Protein 9ERF (pdb70)

Solvent-accessible surface area: 69884 Å² total; per-residue (Å²): 175,17,73,7,45,100,51,17,30,7,6,0,0,58,3,33,90,0,9,8,4,32,62,48,1,106,157,40,143,134,130,63,55,53,106,2,62,64,78,0,8,84,0,0,0,0,0,1,23,12,3,1,3,0,0,46,0,33,5,99,46,105,93,51,5,38,5,1,84,36,0,0,53,13,0,10,112,5,3,28,30,6,45,3,71,36,25,7,22,46,71,58,110,46,131,27,2,12,0,2,3,36,10,20,23,9,12,35,103,19,181,63,122,80,61,46,0,58,2,0,11,51,41,4,4,0,62,16,5,1,35,19,13,29,91,50,3,59,9,53,29,0,18,67,13,0,99,73,49,104,135,175,114,72,2,46,125,8,2,112,88,103,124,5,110,78,30,34,97,1,86,11,16,27,41,32,61,7,8,2,40,82,20,32,122,156,116,29,62,100,16,0,117,120,0,0,36,65,25,0,0,0,0,0,5,29,53,0,5,18,0,4,1,0,4,29,68,129,38,41,60,0,42,12,3,14,104,145,71,10,74,39,85,21,0,92,124,76,0,48,90,4,1,135,143,12,40,45,22,36,46,50,164,108,113,159,96,13,59,35,48,9,44,37,4,60,0,39,97,238,61,134,64,65,0,30,2,0,2,0,59,2,50,82,12,63,1,0,0,0,20,111,54,5,42,0,33,20,21,87,131,90,129,16,45,58,5,62,17,112,90,0,5,24,66,2,30,110,124,125,18,108,23,0,73,98,9,70,117,90,0,0,78,88,23,1,41,19,16,121,53,120,29,44,35,6,10,78,44,2,24,142,65,0,40,96,105,36,230,32,0,69,112,34,1,68,158,52,9,147,104,31,105,28,0,0,0,0,1,10,62,5,0,0,45,7,4,113,53,152,102,27,115,24,14,9,0,0,0,2,0,2,0,34,103,10,12,2,3,0,6,0,0,2,122,110,126,54,92,110,0,86,73,4,0,12,136,1,0,62,18,0,3,26,61,3,2,60,19,4,27,17,98,28,33,10,3,2,85,19,90,25,9,35,45,33,180,130,84,118,25,99,25,14,93,50,7,32,6,64,17,52,150,82,0,34,44,2,0,22,7,0,0,11,0,0,12,4,12,118,4,14,8,6,14,67,0,1,28,42,0,2,67,24,2,1,34,71,23,22,111,87,5,5,155,8,3,156,60,9,34,46,1,4,0,8,2,6,1,9,2,6,21,13,36,0,0,6,45,0,0,61,63,0,120,99,76,59,157,14,113,27,89,55,0,0,0,0,0,30,19,82,2,1,53,28,50,0,30,72,116,117,22,15,84,3,23,16,0,90,29,0,32,169,81,134,6,172,91,7,32,3,0,0,0,1,6,0,3,9,0,71,51,121,72,27,101,1,29,16,53,0,49,47,22,3,108,166,18,190,64,27,31,4,0,3,0,1,0,0,2,18,4,20,7,24,20,56,48,81,20,18,24,18,82,33,44,79,0,43,14,30,24,52,16,28,76,4,0,14,1,0,34,36,0,2,127,19,0,68,136,23,0,94,71,1,34,90,75,71,7,158,42,12,54,135,36,5,5,106,22,117,29,69,97,166,59,63,3,29,4,44,3,20,51,127,82,85,110,158,59,71,38,90,93,0,1,78,29,0,0,59,7,1,38,134,19,21,62,74,9,18,32,37,85,48,0,0,0,0,0,16,49,63,176,48,13,106,94,5,66,137,12,0,28,91,9,1,131,155,56,178,39,65,104,33,15,66,0,55,74,28,128,16,74,65,3,0,2,1,2,8,135,59,0,20,19,2,39,10,9,0,0,0,0,1,13,7,125,45,109,46,107,27,26,61,18,2,17,29,0,19,0,0,1,18,0,45,1,10,0,20,2,0,35,127,90,172,14,65,3,40,107,44,16,29,6,5,0,0,65,4,30,79,0,11,7,2,39,57,44,3,109,164,32,134,148,141,72,64,51,103,6,58,63,43,2,8,49,0,0,0,0,0,0,4,10,3,2,3,0,0,50,1,36,3,97,40,122,91,63,7,40,10,1,83,40,2,1,67,14,1,12,111,6,3,42,28,6,50,2,98,37,25,8,31,50,53,57,99,43,114,42,3,18,1,0,3,35,7,29,18,6,16,48,66,29,166,69,144,90,60,55,4,78,0,2,10,53,52,4,6,0,73,21,3,1,22,22,22,34,86,59,3,57,12,64,24,0,17,60,16,0,88,91,44,118,155,174,112,74,3,41,127,11,2,110,83,116,119,4,82,84,24,36,97,1,80,11,17,30,38,13,60,5,10,2,47,41,36,79,77,137,111,2,32,69,73,0,69,131,6,0,45,84,27,0,0,0,1,1,11,26,47,2,4,14,0,4,1,0,3,37,72,134,49,34,57,0,37,3,1,28,98,154,50,4,96,44,106,42,0,97,153,66,0,46,117,6,2,134,132,14,42,42,16,36,56,41,172,89,124,162,88,9,79,32,46,10,51,31,4,50,0,26,82,228,63,130,85,69,0,15,1,0,2,0,56,3,54,88,12,68,1,0,0,0,26,112,53,5,48,0,48,23,20,93,112,85,125,16,38,60,17,86,13,117,109,0,5,16,36,2,26,135,107,130,10,133,38,0,66,104,5,63,115,72,0,1,82,90,23,1,45,17,14,120,54,120,31,50,34,5,9,87,47,2,23,138,53,0,47,91,99,29,234,38,0,88,122,22,2,62,111,48,8,134,107,32,110,31,0,0,0,0,1,10,63,12,0,1,51,8,4,119,51,155,110,29,108,27,20,7,0,0,0,0,0,2,0,36,101,9,12,1,7,0,4,0,0,2,113,106,138,58,97,71,0,88,77,5,0,11,120,1,0,52,19,0,3,28,69,2,2,63,10,4,27,14,86,28,33,9,2,2,101,22,94,26,13,36,35,52,174,138,90,118,23,77,29,12,91,48,7,32,5,66,12,39,143,82,0,43,42,0,0,21,6,0,0,10,0,0,15,4,19,106,3,16,9,7,14,69,0,2,22,45,1,1,63,37,0,1,32,67,17,30,110,79,7,8,144,5,5,166,60,9,37,47,2,3,0,11,4,6,0,9,3,6,23,13,32,1,0,6,60,0,0,74,70,0,119,96,66,48,159,13,111,27,86,80,0,0,0,0,0,35,32,81,2,1,46,29,38,0,28,71,116,122,24,15,75,2,26,21,7,104,21,0,29,174,78,111,2,143,68,5,32,2,0,0,0,0,3,0,4,8,0,60,66,129,62,29,99,2,33,28,55,0,58,29,19,4,129,167,20,194,46,24,34,2,0,3,0,2,0,0,1,18,4,19,4,32,22,28,72,93,22,24,24,15,83,36,50,81,1,41,12,35,20,48,16,30,65,3,0,20,0,0,30,40,0,2,129,20,0,65,155,37,0,94,84,4,35,95,116,56,14,155,47,11,34,138,35,8,6,104,15,103,28,76,93,168,57,61,3,30,5,41,4,13,45,124,88,76,106,165,55,90,43,94,84,1,3,60,31,0,0,62,6,0,45,142,22,18,63,78,8,18,33,33,99,40,0,0,0,0,0,5,41,63,164,32,17,109,91,5,75,140,27,0,25,85,7,1,135,145,58,187,25,70,103,35,19,70,1,43,68,28,126,18,80,58,2,0,5,5,6,4,57,75,0,16,16,3,38,7,11,0,0,0,0,1,10,10,119,43,112,59,106,36,31,78,42,2,4,46,0,10,1,0,1,19,0,41,2,13,0,21,2,0,32,123,96

InterPro domains:
  IPR007421 Schlafen, AlbA_2 domain [PF04326] (209-318)
  IPR018647 Schlafen group 3-like, DNA/RNA helicase domain [PF09848] (595-706)
  IPR027417 P-loop containing nucleoside triphosphate hydrolase [G3DSA:3.40.50.300] (572-691)
  IPR027417 P-loop containing nucleoside triphosphate hydrolase [G3DSA:3.40.50.300] (765-897)
  IPR027417 P-loop containing nucleoside triphosphate hydrolase [SSF52540] (577-895)
  IPR029684 Schlafen family [PTHR12155] (2-655)
  IPR031450 Poxin-Schlafen/Schlafen-like, N-terminal domain [PF17057] (88-157)
  IPR038461 Schlafen, AlbA_2 domain superfamily [G3DSA:3.30.950.30] (194-303)
  IPR048729 Schlafen, GTPase-like domain [PF21026] (405-541)

Sequence (1654 aa):
PLVVEPSYPDLVINVGEVTLGEENRKKLQKIQRDQEKERVMRAACALLNSGGGVIRMAKKVEHPVEMGLDLEQSLRELIQSSDLQAFFETKQQGRCFYIFVKSWSSGPFPEDRSVKPRLCSLSSSLYRRSETSVRSMDSREAFCFLKTKRKPDPADLIFQKDYLEYGEILPFPESQLVEFKQFSTKHFQEYVKRTIPEYVPAFANTGGGYLFIGVDDKSREVLGCAKENVDPDSLRRKIEQAIYKLPCVHFCQPQRPITFTLKIVNVLKRGELYGYACMIRVNPFCCAVFSEAPNSWIVEDKYVCSLTTEKWVGMMTDVYSKKGLEHKKELQQLLFSVPPGYLRYTPESLWRDLISEHRGLEELINKQMQPFFRGILIFSRSWAVDLNLQEKPGVICDALLIAQNSTPILYTILREQDAEGQDYCTRTAFTLKQKLVNMGGYTGKVCVRAKVLCLSPVSPMDYPASYSLAGTQHMEALLQSLVIVLLGFRSLLSDQLGCEVLNLLTAQQYEIFSRSLRKNRELFVHGLPGSGKTIMAMKIMEKIRNVFHCEAHRILYVCENQPLRNFISDRNICRAETRKTFLRENFEHIQHIVIDEAQNFRTEDGDWYGKAKSITRRAKGGPGILWIFLDYFQTSHLDCSGLPPLSDQYPREELTRIVRNADPIAKYLQKEMQVIRSNPSFNIPTGCLEVFPEAEWSQGVQGTLRIKKYLTVEQIMTCVADTCRRFFDRGYSPKDVAVLVSTAKEVEHYKYELLKAMRKKRVVQLSDACDMLGDHIVLDSVRRFSGLERSIVFGIHPRTADPAILPNVLICLASRAKQHLYIFPWGPLVVEPSYPDLVINVGEVTLGEENRKKLQKIQRDQEKERVMRAACALLNSGGGVIRMAKKVEHPVEMGLDLEQSLRELIQSSDLQAFFETKQQGRCFYIFVKSWSSGPFPEDRSVKPRLCSLSSSLYRRSETSVRSMDSREAFCFLKTKRKPDPADLIFQKDYLEYGEILPFPESQLVEFKQFSTKHFQEYVKRTIPEYVPAFANTGGGYLFIGVDDKSREVLGCAKENVDPDSLRRKIEQAIYKLPCVHFCQPQRPITFTLKIVNVLKRGELYGYACMIRVNPFCCAVFSEAPNSWIVEDKYVCSLTTEKWVGMMTDVYSKKGLEHKKELQQLLFSVPPGYLRYTPESLWRDLISEHRGLEELINKQMQPFFRGILIFSRSWAVDLNLQEKPGVICDALLIAQNSTPILYTILREQDAEGQDYCTRTAFTLKQKLVNMGGYTGKVCVRAKVLCLSPVSPMDYPASYSLAGTQHMEALLQSLVIVLLGFRSLLSDQLGCEVLNLLTAQQYEIFSRSLRKNRELFVHGLPGSGKTIMAMKIMEKIRNVFHCEAHRILYVCENQPLRNFISDRNICRAETRKTFLRENFEHIQHIVIDEAQNFRTEDGDWYGKAKSITRRAKGGPGILWIFLDYFQTSHLDCSGLPPLSDQYPREELTRIVRNADPIAKYLQKEMQVIRSNPSFNIPTGCLEVFPEAEWSQGVQGTLRIKKYLTVEQIMTCVADTCRRFFDRGYSPKDVAVLVSTAKEVEHYKYELLKAMRKKRVVQLSDACDMLGDHIVLDSVRRFSGLERSIVFGIHPRTADPAILPNVLICLASRAKQHLYIFPWG

B-factor: mean 42.62, std 20.18, range [0.26, 120.2]

Structure (mmCIF, N/CA/C/O backbone):
data_9ERF
#
_entry.id   9ERF
#
_cell.length_a   1.00
_cell.length_b   1.00
_cell.length_c   1.00
_cell.angle_alpha   90.00
_cell.angle_beta   90.00
_cell.angle_gamma   90.00
#
_symmetry.space_group_name_H-M   'P 1'
#
loop_
_entity.id
_entity.type
_entity.pdbx_description
1 polymer 'Schlafen family member 11'
2 polymer 'RNA (65-MER)'
3 polymer "RNA (5'-R(P*UP*CP*UP*GP*CP*UP*AP*CP*CP*A)-3')"
4 non-polymer 'ZINC ION'
5 non-polymer 'MANGANESE (II) ION'
6 non-polymer 'MAGNESIUM ION'
#
loop_
_atom_site.group_PDB
_atom_site.id
_atom_site.type_symbol
_atom_site.label_atom_id
_atom_site.label_alt_id
_atom_site.label_comp_id
_atom_site.label_asym_id
_atom_site.label_entity_id
_atom_site.label_seq_id
_atom_site.pdbx_PDB_ins_code
_atom_site.Cartn_x
_atom_site.Cartn_y
_atom_site.Cartn_z
_atom_site.occupancy
_atom_site.B_iso_or_equiv
_atom_site.auth_seq_id
_atom_site.auth_comp_id
_atom_site.auth_asym_id
_atom_site.auth_atom_id
_atom_site.pdbx_PDB_model_num
ATOM 1 N N . PRO A 1 35 ? 162.911 165.386 119.566 1.00 53.17 7 PRO A N 1
ATOM 2 C CA . PRO A 1 35 ? 162.458 165.100 120.932 1.00 51.39 7 PRO A CA 1
ATOM 3 C C . PRO A 1 35 ? 161.156 165.808 121.289 1.00 49.60 7 PRO A C 1
ATOM 4 O O . PRO A 1 35 ? 160.638 166.594 120.495 1.00 46.50 7 PRO A O 1
ATOM 8 N N . LEU A 1 36 ? 160.637 165.521 122.479 1.00 38.33 8 LEU A N 1
ATOM 9 C CA . LEU A 1 36 ? 159.440 166.161 123.003 1.00 33.66 8 LEU A CA 1
ATOM 10 C C . LEU A 1 36 ? 159.847 167.114 124.117 1.00 37.07 8 LEU A C 1
ATOM 11 O O . LEU A 1 36 ? 160.667 166.761 124.971 1.00 34.12 8 LEU A O 1
ATOM 16 N N . VAL A 1 37 ? 159.287 168.319 124.099 1.00 40.27 9 VAL A N 1
ATOM 17 C CA . VAL A 1 37 ? 159.614 169.354 125.071 1.00 33.60 9 VAL A CA 1
ATOM 18 C C . VAL A 1 37 ? 158.324 169.892 125.667 1.00 32.32 9 VAL A C 1
ATOM 19 O O . VAL A 1 37 ? 157.329 170.078 124.958 1.00 27.13 9 VAL A O 1
ATOM 23 N N . VAL A 1 38 ? 158.343 170.134 126.977 1.00 27.22 10 VAL A N 1
ATOM 24 C CA . VAL A 1 38 ? 157.189 170.711 127.651 1.00 21.78 10 VAL A CA 1
ATOM 25 C C . VAL A 1 38 ? 157.132 172.203 127.357 1.00 26.21 10 VAL A C 1
ATOM 26 O O . VAL A 1 38 ? 158.157 172.895 127.371 1.00 29.63 10 VAL A O 1
ATOM 30 N N . GLU A 1 39 ? 155.938 172.700 127.078 1.00 25.94 11 GLU A N 1
ATOM 31 C CA . GLU A 1 39 ? 155.773 174.118 126.797 1.00 20.13 11 GLU A CA 1
ATOM 32 C C . GLU A 1 39 ? 155.929 174.916 128.088 1.00 29.05 11 GLU A C 1
ATOM 33 O O . GLU A 1 39 ? 155.345 174.546 129.112 1.00 27.36 11 GLU A O 1
ATOM 39 N N . PRO A 1 40 ? 156.698 176.011 128.085 1.00 37.25 12 PRO A N 1
ATOM 40 C CA . PRO A 1 40 ? 157.093 176.630 129.358 1.00 34.66 12 PRO A CA 1
ATOM 41 C C . PRO A 1 40 ? 156.081 177.592 129.956 1.00 34.92 12 PRO A C 1
ATOM 42 O O . PRO A 1 40 ? 156.168 177.869 131.160 1.00 32.49 12 PRO A O 1
ATOM 46 N N . SER A 1 41 ? 155.137 178.115 129.177 1.00 32.93 13 SER A N 1
ATOM 47 C CA . SER A 1 41 ? 154.306 179.231 129.611 1.00 28.34 13 SER A CA 1
ATOM 48 C C . SER A 1 41 ? 152.905 178.792 130.022 1.00 24.29 13 SER A C 1
ATOM 49 O O . SER A 1 41 ? 151.939 179.532 129.832 1.00 26.26 13 SER A O 1
ATOM 52 N N . TYR A 1 42 ? 152.782 177.603 130.604 1.00 25.75 14 TYR A N 1
ATOM 53 C CA . TYR A 1 42 ? 151.501 177.108 131.072 1.00 16.66 14 TYR A CA 1
ATOM 54 C C . TYR A 1 42 ? 151.578 176.735 132.546 1.00 16.28 14 TYR A C 1
ATOM 55 O O . TYR A 1 42 ? 152.647 176.377 133.046 1.00 20.31 14 TYR A O 1
ATOM 64 N N . PRO A 1 43 ? 150.457 176.805 133.264 1.00 13.90 15 PRO A N 1
ATOM 65 C CA . PRO A 1 43 ? 150.452 176.396 134.673 1.00 7.41 15 PRO A CA 1
ATOM 66 C C . PRO A 1 43 ? 150.322 174.890 134.841 1.00 14.21 15 PRO A C 1
ATOM 67 O O . PRO A 1 43 ? 149.952 174.408 135.914 1.00 15.04 15 PRO A O 1
ATOM 71 N N . ASP A 1 44 ? 150.593 174.144 133.775 1.00 20.71 16 ASP A N 1
ATOM 72 C CA . ASP A 1 44 ? 150.518 172.693 133.804 1.00 10.87 16 ASP A CA 1
ATOM 73 C C . ASP A 1 44 ? 151.647 172.137 132.952 1.00 6.66 16 ASP A C 1
ATOM 74 O O . ASP A 1 44 ? 152.389 172.881 132.310 1.00 14.34 16 ASP A O 1
ATOM 79 N N . LEU A 1 45 ? 151.776 170.813 132.968 1.00 11.96 17 LEU A N 1
ATOM 80 C CA . LEU A 1 45 ? 152.661 170.122 132.037 1.00 7.04 17 LEU A CA 1
ATOM 81 C C . LEU A 1 45 ? 151.959 170.003 130.691 1.00 10.16 17 LEU A C 1
ATOM 82 O O . LEU A 1 45 ? 150.930 169.333 130.578 1.00 15.27 17 LEU A O 1
ATOM 87 N N . VAL A 1 46 ? 152.501 170.660 129.674 1.00 14.37 18 VAL A N 1
ATOM 88 C CA . VAL A 1 46 ? 151.923 170.667 128.337 1.00 15.42 18 VAL A CA 1
ATOM 89 C C . VAL A 1 46 ? 152.999 170.213 127.367 1.00 17.22 18 VAL A C 1
ATOM 90 O O . VAL A 1 46 ? 154.032 170.875 127.226 1.00 26.71 18 VAL A O 1
ATOM 94 N N . ILE A 1 47 ? 152.759 169.088 126.703 1.00 21.97 19 ILE A N 1
ATOM 95 C CA . ILE A 1 47 ? 153.692 168.528 125.734 1.00 21.67 19 ILE A CA 1
ATOM 96 C C . ILE A 1 47 ? 153.083 168.703 124.353 1.00 16.49 19 ILE A C 1
ATOM 97 O O . ILE A 1 47 ? 151.961 168.252 124.097 1.00 21.99 19 ILE A O 1
ATOM 102 N N . ASN A 1 48 ? 153.820 169.365 123.472 1.00 25.87 20 ASN A N 1
ATOM 103 C CA . ASN A 1 48 ? 153.416 169.556 122.086 1.00 19.44 20 ASN A CA 1
ATOM 104 C C . ASN A 1 48 ? 154.015 168.425 121.259 1.00 20.57 20 ASN A C 1
ATOM 105 O O . ASN A 1 48 ? 155.239 168.285 121.186 1.00 30.47 20 ASN A O 1
ATOM 110 N N . VAL A 1 49 ? 153.157 167.608 120.647 1.00 13.19 21 VAL A N 1
ATOM 111 C CA . VAL A 1 49 ? 153.609 166.498 119.815 1.00 20.29 21 VAL A CA 1
ATOM 112 C C . VAL A 1 49 ? 153.477 166.812 118.329 1.00 26.18 21 VAL A C 1
ATOM 113 O O . VAL A 1 49 ? 153.530 165.901 117.502 1.00 30.45 21 VAL A O 1
ATOM 117 N N . GLY A 1 50 ? 153.305 168.082 117.972 1.00 21.23 22 GLY A N 1
ATOM 118 C CA . GLY A 1 50 ? 153.344 168.468 116.578 1.00 23.15 22 GLY A CA 1
ATOM 119 C C . GLY A 1 50 ? 152.144 167.973 115.792 1.00 25.25 22 GLY A C 1
ATOM 120 O O . GLY A 1 50 ? 151.040 167.805 116.314 1.00 24.40 22 GLY A O 1
ATOM 121 N N . GLU A 1 51 ? 152.373 167.752 114.500 1.00 30.37 23 GLU A N 1
ATOM 122 C CA . GLU A 1 51 ? 151.318 167.304 113.600 1.00 28.05 23 GLU A CA 1
ATOM 123 C C . GLU A 1 51 ? 151.048 165.820 113.801 1.00 35.19 23 GLU A C 1
ATOM 124 O O . GLU A 1 51 ? 151.972 165.001 113.774 1.00 33.76 23 GLU A O 1
ATOM 130 N N . VAL A 1 52 ? 149.779 165.478 113.991 1.00 33.95 24 VAL A N 1
ATOM 131 C CA . VAL A 1 52 ? 149.336 164.101 114.140 1.00 25.24 24 VAL A CA 1
ATOM 132 C C . VAL A 1 52 ? 148.108 163.911 113.267 1.00 29.51 24 VAL A C 1
ATOM 133 O O . VAL A 1 52 ? 147.225 164.774 113.228 1.00 33.96 24 VAL A O 1
ATOM 137 N N . THR A 1 53 ? 148.057 162.790 112.555 1.00 31.73 25 THR A N 1
ATOM 138 C CA . THR A 1 53 ? 146.893 162.458 111.746 1.00 29.79 25 THR A CA 1
ATOM 139 C C . THR A 1 53 ? 145.838 161.825 112.641 1.00 29.12 25 THR A C 1
ATOM 140 O O . THR A 1 53 ? 146.112 160.833 113.324 1.00 34.52 25 THR A O 1
ATOM 144 N N . LEU A 1 54 ? 144.639 162.394 112.636 1.00 26.19 26 LEU A N 1
ATOM 145 C CA . LEU A 1 54 ? 143.566 161.968 113.517 1.00 27.99 26 LEU A CA 1
ATOM 146 C C . LEU A 1 54 ? 142.360 161.561 112.688 1.00 31.25 26 LEU A C 1
ATOM 147 O O . LEU A 1 54 ? 142.203 161.984 111.540 1.00 33.04 26 LEU A O 1
ATOM 152 N N . GLY A 1 55 ? 141.507 160.737 113.286 1.00 33.60 27 GLY A N 1
ATOM 153 C CA . GLY A 1 55 ? 140.389 160.153 112.576 1.00 30.71 27 GLY A CA 1
ATOM 154 C C . GLY A 1 55 ? 140.753 158.780 112.063 1.00 37.05 27 GLY A C 1
ATOM 155 O O . GLY A 1 55 ? 141.867 158.580 111.571 1.00 40.59 27 GLY A O 1
ATOM 156 N N . GLU A 1 56 ? 139.838 157.817 112.172 1.00 44.07 28 GLU A N 1
ATOM 157 C CA . GLU A 1 56 ? 140.198 156.450 111.818 1.00 44.69 28 GLU A CA 1
ATOM 158 C C . GLU A 1 56 ? 140.421 156.299 110.319 1.00 41.40 28 GLU A C 1
ATOM 159 O O . GLU A 1 56 ? 141.379 155.643 109.898 1.00 44.13 28 GLU A O 1
ATOM 165 N N . GLU A 1 57 ? 139.562 156.899 109.495 1.00 42.13 29 GLU A N 1
ATOM 166 C CA . GLU A 1 57 ? 139.778 156.829 108.054 1.00 47.22 29 GLU A CA 1
ATOM 167 C C . GLU A 1 57 ? 141.081 157.513 107.662 1.00 46.08 29 GLU A C 1
ATOM 168 O O . GLU A 1 57 ? 141.858 156.978 106.859 1.00 46.68 29 GLU A O 1
ATOM 174 N N . ASN A 1 58 ? 141.346 158.688 108.235 1.00 36.06 30 ASN A N 1
ATOM 175 C CA . ASN A 1 58 ? 142.567 159.414 107.911 1.00 36.42 30 ASN A CA 1
ATOM 176 C C . ASN A 1 58 ? 143.804 158.616 108.297 1.00 37.99 30 ASN A C 1
ATOM 177 O O . ASN A 1 58 ? 144.777 158.565 107.538 1.00 33.78 30 ASN A O 1
ATOM 182 N N . ARG A 1 59 ? 143.790 157.989 109.475 1.00 37.95 31 ARG A N 1
ATOM 183 C CA . ARG A 1 59 ? 144.951 157.223 109.908 1.00 36.14 31 ARG A CA 1
ATOM 184 C C . ARG A 1 59 ? 145.082 155.920 109.133 1.00 39.61 31 ARG A C 1
ATOM 185 O O . ARG A 1 59 ? 146.197 155.415 108.960 1.00 39.54 31 ARG A O 1
ATOM 193 N N . LYS A 1 60 ? 143.967 155.356 108.664 1.00 43.77 32 LYS A N 1
ATOM 194 C CA . LYS A 1 60 ? 144.051 154.150 107.850 1.00 44.36 32 LYS A CA 1
ATOM 195 C C . LYS A 1 60 ? 144.583 154.455 106.459 1.00 41.71 32 LYS A C 1
ATOM 196 O O . LYS A 1 60 ? 145.208 153.592 105.836 1.00 46.36 32 LYS A O 1
ATOM 202 N N . LYS A 1 61 ? 144.351 155.667 105.956 1.00 42.99 33 LYS A N 1
ATOM 203 C CA . LYS A 1 61 ? 144.906 156.055 104.666 1.00 42.46 33 LYS A CA 1
ATOM 204 C C . LYS A 1 61 ? 146.410 156.299 104.708 1.00 40.16 33 LYS A C 1
ATOM 205 O O . LYS A 1 61 ? 147.020 156.464 103.647 1.00 45.00 33 LYS A O 1
ATOM 211 N N . LEU A 1 62 ? 147.020 156.332 105.890 1.00 43.34 34 LEU A N 1
ATOM 212 C CA . LEU A 1 62 ? 148.456 156.540 105.991 1.00 38.46 34 LEU A CA 1
ATOM 213 C C . LEU A 1 62 ? 149.214 155.247 105.718 1.00 41.17 34 LEU A C 1
ATOM 214 O O . LEU A 1 62 ? 148.636 154.164 105.608 1.00 40.41 34 LEU A O 1
ATOM 219 N N . GLN A 1 63 ? 150.533 155.378 105.609 1.00 44.05 35 GLN A N 1
ATOM 220 C CA . GLN A 1 63 ? 151.399 154.211 105.579 1.00 42.74 35 GLN A CA 1
ATOM 221 C C . GLN A 1 63 ? 151.781 153.806 106.998 1.00 42.16 35 GLN A C 1
ATOM 222 O O . GLN A 1 63 ? 151.943 154.646 107.889 1.00 42.98 35 GLN A O 1
ATOM 228 N N . LYS A 1 64 ? 151.946 152.497 107.195 1.00 38.06 36 LYS A N 1
ATOM 229 C CA . LYS A 1 64 ? 152.078 151.968 108.547 1.00 38.34 36 LYS A CA 1
ATOM 230 C C . LYS A 1 64 ? 153.270 152.562 109.283 1.00 41.72 36 LYS A C 1
ATOM 231 O O . LYS A 1 64 ? 153.205 152.751 110.500 1.00 46.63 36 LYS A O 1
ATOM 237 N N . ILE A 1 65 ? 154.363 152.864 108.581 1.00 44.45 37 ILE A N 1
ATOM 238 C CA . ILE A 1 65 ? 155.551 153.381 109.259 1.00 45.32 37 ILE A CA 1
ATOM 239 C C . ILE A 1 65 ? 155.264 154.748 109.877 1.00 45.60 37 ILE A C 1
ATOM 240 O O . ILE A 1 65 ? 155.571 154.998 111.050 1.00 44.86 37 ILE A O 1
ATOM 245 N N . GLN A 1 66 ? 154.631 155.639 109.111 1.00 41.29 38 GLN A N 1
ATOM 246 C CA . GLN A 1 66 ? 154.309 156.961 109.634 1.00 39.90 38 GLN A CA 1
ATOM 247 C C . GLN A 1 66 ? 153.219 156.873 110.692 1.00 40.85 38 GLN A C 1
ATOM 248 O O . GLN A 1 66 ? 153.243 157.609 111.687 1.00 50.56 38 GLN A O 1
ATOM 254 N N . ARG A 1 67 ? 152.258 155.972 110.489 1.00 34.79 39 ARG A N 1
ATOM 255 C CA . ARG A 1 67 ? 151.214 155.752 111.482 1.00 32.38 39 ARG A CA 1
ATOM 256 C C . ARG A 1 67 ? 151.822 155.364 112.823 1.00 32.52 39 ARG A C 1
ATOM 257 O O . ARG A 1 67 ? 151.480 155.933 113.867 1.00 42.91 39 ARG A O 1
ATOM 265 N N . ASP A 1 68 ? 152.744 154.400 112.806 1.00 30.79 40 ASP A N 1
ATOM 266 C CA . ASP A 1 68 ? 153.382 153.947 114.033 1.00 29.81 40 ASP A CA 1
ATOM 267 C C . ASP A 1 68 ? 154.257 155.029 114.645 1.00 34.11 40 ASP A C 1
ATOM 268 O O . ASP A 1 68 ? 154.329 155.135 115.871 1.00 39.66 40 ASP A O 1
ATOM 273 N N . GLN A 1 69 ? 154.939 155.828 113.821 1.00 34.63 41 GLN A N 1
ATOM 274 C CA . GLN A 1 69 ? 155.752 156.910 114.370 1.00 29.88 41 GLN A CA 1
ATOM 275 C C . GLN A 1 69 ? 154.893 157.932 115.108 1.00 29.53 41 GLN A C 1
ATOM 276 O O . GLN A 1 69 ? 155.231 158.353 116.223 1.00 33.97 41 GLN A O 1
ATOM 282 N N . GLU A 1 70 ? 153.772 158.333 114.506 1.00 26.63 42 GLU A N 1
ATOM 283 C CA . GLU A 1 70 ? 152.870 159.265 115.176 1.00 27.43 42 GLU A CA 1
ATOM 284 C C . GLU A 1 70 ? 152.308 158.658 116.455 1.00 27.27 42 GLU A C 1
ATOM 285 O O . GLU A 1 70 ? 152.225 159.330 117.496 1.00 35.79 42 GLU A O 1
ATOM 291 N N . LYS A 1 71 ? 151.918 157.385 116.397 1.00 23.81 43 LYS A N 1
ATOM 292 C CA . LYS A 1 71 ? 151.390 156.720 117.579 1.00 15.17 43 LYS A CA 1
ATOM 293 C C . LYS A 1 71 ? 152.423 156.703 118.697 1.00 21.94 43 LYS A C 1
ATOM 294 O O . LYS A 1 71 ? 152.101 156.972 119.857 1.00 33.05 43 LYS A O 1
ATOM 300 N N . GLU A 1 72 ? 153.679 156.396 118.364 1.00 24.57 44 GLU A N 1
ATOM 301 C CA . GLU A 1 72 ? 154.723 156.354 119.378 1.00 15.67 44 GLU A CA 1
ATOM 302 C C . GLU A 1 72 ? 154.971 157.730 119.978 1.00 21.66 44 GLU A C 1
ATOM 303 O O . GLU A 1 72 ? 155.213 157.841 121.182 1.00 28.25 44 GLU A O 1
ATOM 309 N N . ARG A 1 73 ? 154.944 158.784 119.161 1.00 26.53 45 ARG A N 1
ATOM 310 C CA . ARG A 1 73 ? 155.080 160.130 119.714 1.00 17.57 45 ARG A CA 1
ATOM 311 C C . ARG A 1 73 ? 153.989 160.403 120.744 1.00 21.65 45 ARG A C 1
ATOM 312 O O . ARG A 1 73 ? 154.267 160.812 121.885 1.00 22.49 45 ARG A O 1
ATOM 320 N N . VAL A 1 74 ? 152.736 160.156 120.363 1.00 25.56 46 VAL A N 1
ATOM 321 C CA . VAL A 1 74 ? 151.630 160.433 121.273 1.00 15.72 46 VAL A CA 1
ATOM 322 C C . VAL A 1 74 ? 151.745 159.584 122.533 1.00 18.64 46 VAL A C 1
ATOM 323 O O . VAL A 1 74 ? 151.417 160.039 123.634 1.00 36.61 46 VAL A O 1
ATOM 327 N N . MET A 1 75 ? 152.213 158.342 122.401 1.00 18.36 47 MET A N 1
ATOM 328 C CA . MET A 1 75 ? 152.243 157.451 123.554 1.00 9.41 47 MET A CA 1
ATOM 329 C C . MET A 1 75 ? 153.394 157.788 124.490 1.00 12.68 47 MET A C 1
ATOM 330 O O . MET A 1 75 ? 153.265 157.645 125.707 1.00 16.62 47 MET A O 1
ATOM 335 N N . ARG A 1 76 ? 154.523 158.248 123.950 1.00 11.69 48 ARG A N 1
ATOM 336 C CA . ARG A 1 76 ? 155.577 158.770 124.811 1.00 9.17 48 ARG A CA 1
ATOM 337 C C . ARG A 1 76 ? 155.076 159.964 125.606 1.00 20.82 48 ARG A C 1
ATOM 338 O O . ARG A 1 76 ? 155.335 160.071 126.810 1.00 24.56 48 ARG A O 1
ATOM 346 N N . ALA A 1 77 ? 154.350 160.872 124.949 1.00 21.67 49 ALA A N 1
ATOM 347 C CA . ALA A 1 77 ? 153.808 162.021 125.668 1.00 8.55 49 ALA A CA 1
ATOM 348 C C . ALA A 1 77 ? 152.841 161.580 126.763 1.00 10.86 49 ALA A C 1
ATOM 349 O O . ALA A 1 77 ? 152.902 162.070 127.899 1.00 18.26 49 ALA A O 1
ATOM 351 N N . ALA A 1 78 ? 151.943 160.648 126.438 1.00 18.68 50 ALA A N 1
ATOM 352 C CA . ALA A 1 78 ? 150.959 160.186 127.411 1.00 14.45 50 ALA A CA 1
ATOM 353 C C . ALA A 1 78 ? 151.631 159.494 128.589 1.00 9.56 50 ALA A C 1
ATOM 354 O O . ALA A 1 78 ? 151.241 159.694 129.742 1.00 19.62 50 ALA A O 1
ATOM 356 N N . CYS A 1 79 ? 152.642 158.668 128.316 1.00 8.70 51 CYS A N 1
ATOM 357 C CA . CYS A 1 79 ? 153.364 157.988 129.384 1.00 11.76 51 CYS A CA 1
ATOM 358 C C . CYS A 1 79 ? 154.079 158.986 130.284 1.00 12.66 51 CYS A C 1
ATOM 359 O O . CYS A 1 79 ? 154.041 158.869 131.514 1.00 24.98 51 CYS A O 1
ATOM 362 N N . ALA A 1 80 ? 154.739 159.982 129.688 1.00 16.28 52 ALA A N 1
ATOM 363 C CA . ALA A 1 80 ? 155.430 160.983 130.491 1.00 5.45 52 ALA A CA 1
ATOM 364 C C . ALA A 1 80 ? 154.456 161.733 131.388 1.00 16.42 52 ALA A C 1
ATOM 365 O O . ALA A 1 80 ? 154.739 161.964 132.568 1.00 19.83 52 ALA A O 1
ATOM 367 N N . LEU A 1 81 ? 153.296 162.115 130.849 1.00 24.93 53 LEU A N 1
ATOM 368 C CA . LEU A 1 81 ? 152.325 162.845 131.657 1.00 6.25 53 LEU A CA 1
ATOM 369 C C . LEU A 1 81 ? 151.726 161.962 132.746 1.00 12.89 53 LEU A C 1
ATOM 370 O O . LEU A 1 81 ? 151.481 162.429 133.862 1.00 19.86 53 LEU A O 1
ATOM 375 N N . LEU A 1 82 ? 151.474 160.687 132.443 1.00 24.80 54 LEU A N 1
ATOM 376 C CA . LEU A 1 82 ? 150.971 159.772 133.463 1.00 20.34 54 LEU A CA 1
ATOM 377 C C . LEU A 1 82 ? 151.970 159.618 134.598 1.00 16.55 54 LEU A C 1
ATOM 378 O O . LEU A 1 82 ? 151.586 159.562 135.770 1.00 20.04 54 LEU A O 1
ATOM 383 N N . ASN A 1 83 ? 153.256 159.533 134.268 1.00 23.19 55 ASN A N 1
ATOM 384 C CA . ASN A 1 83 ? 154.283 159.308 135.274 1.00 12.69 55 ASN A CA 1
ATOM 385 C C . ASN A 1 83 ? 154.759 160.584 135.954 1.00 10.55 55 ASN A C 1
ATOM 386 O O . ASN A 1 83 ? 155.502 160.494 136.934 1.00 23.28 55 ASN A O 1
ATOM 391 N N . SER A 1 84 ? 154.358 161.762 135.471 1.00 18.44 56 SER A N 1
ATOM 392 C CA . SER A 1 84 ? 154.897 163.016 135.981 1.00 9.19 56 SER A CA 1
ATOM 393 C C . SER A 1 84 ? 153.858 163.910 136.649 1.00 7.12 56 SER A C 1
ATOM 394 O O . SER A 1 84 ? 154.153 165.077 136.916 1.00 22.55 56 SER A O 1
ATOM 397 N N . GLY A 1 85 ? 152.665 163.406 136.935 1.00 10.82 57 GLY A N 1
ATOM 398 C CA . GLY A 1 85 ? 151.651 164.189 137.605 1.00 11.64 57 GLY A CA 1
ATOM 399 C C . GLY A 1 85 ? 150.524 164.688 136.733 1.00 7.79 57 GLY A C 1
ATOM 400 O O . GLY A 1 85 ? 149.690 165.456 137.219 1.00 12.10 57 GLY A O 1
ATOM 401 N N . GLY A 1 86 ? 150.466 164.276 135.473 1.00 16.95 58 GLY A N 1
ATOM 402 C CA . GLY A 1 86 ? 149.399 164.681 134.586 1.00 10.49 58 GLY A CA 1
ATOM 403 C C . GLY A 1 86 ? 149.739 165.933 133.803 1.00 8.16 58 GLY A C 1
ATOM 404 O O . GLY A 1 86 ? 150.708 166.639 134.070 1.00 18.10 58 GLY A O 1
ATOM 405 N N . GLY A 1 87 ? 148.907 166.209 132.809 1.00 13.05 59 GLY A N 1
ATOM 406 C CA . GLY A 1 87 ? 149.138 167.360 131.953 1.00 10.87 59 GLY A CA 1
ATOM 407 C C . GLY A 1 87 ? 148.236 167.327 130.745 1.00 12.98 59 GLY A C 1
ATOM 408 O O . GLY A 1 87 ? 147.182 166.686 130.755 1.00 17.25 59 GLY A O 1
ATOM 409 N N . VAL A 1 88 ? 148.662 168.032 129.702 1.00 25.14 60 VAL A N 1
ATOM 410 C CA . VAL A 1 88 ? 147.907 168.152 128.463 1.00 28.41 60 VAL A CA 1
ATOM 411 C C . VAL A 1 88 ? 148.824 167.801 127.304 1.00 23.15 60 VAL A C 1
ATOM 412 O O . VAL A 1 88 ? 149.962 168.276 127.242 1.00 21.19 60 VAL A O 1
ATOM 416 N N . ILE A 1 89 ? 148.334 166.967 126.395 1.00 19.81 61 ILE A N 1
ATOM 417 C CA . ILE A 1 89 ? 149.008 166.717 125.127 1.00 17.74 61 ILE A CA 1
ATOM 418 C C . ILE A 1 89 ? 148.366 167.617 124.084 1.00 17.72 61 ILE A C 1
ATOM 419 O O . ILE A 1 89 ? 147.150 167.573 123.878 1.00 19.27 61 ILE A O 1
ATOM 424 N N . ARG A 1 90 ? 149.179 168.437 123.433 1.00 18.89 62 ARG A N 1
ATOM 425 C CA . ARG A 1 90 ? 148.721 169.323 122.375 1.00 17.02 62 ARG A CA 1
ATOM 426 C C . ARG A 1 90 ? 149.216 168.788 121.039 1.00 22.67 62 ARG A C 1
ATOM 427 O O . ARG A 1 90 ? 150.421 168.597 120.852 1.00 28.09 62 ARG A O 1
ATOM 435 N N . MET A 1 91 ? 148.291 168.532 120.121 1.00 23.35 63 MET A N 1
ATOM 436 C CA . MET A 1 91 ? 148.639 168.108 118.774 1.00 29.14 63 MET A CA 1
ATOM 437 C C . MET A 1 91 ? 147.811 168.888 117.769 1.00 24.17 63 MET A C 1
ATOM 438 O O . MET A 1 91 ? 146.598 169.041 117.932 1.00 24.37 63 MET A O 1
ATOM 443 N N . ALA A 1 92 ? 148.478 169.390 116.737 1.00 30.41 64 ALA A N 1
ATOM 444 C CA . ALA A 1 92 ? 147.779 170.055 115.651 1.00 23.22 64 ALA A CA 1
ATOM 445 C C . ALA A 1 92 ? 147.178 169.022 114.710 1.00 30.66 64 ALA A C 1
ATOM 446 O O . ALA A 1 92 ? 147.843 168.066 114.304 1.00 30.77 64 ALA A O 1
ATOM 448 N N . LYS A 1 93 ? 145.911 169.213 114.367 1.00 37.71 65 LYS A N 1
ATOM 449 C CA . LYS A 1 93 ? 145.227 168.348 113.424 1.00 40.40 65 LYS A CA 1
ATOM 450 C C . LYS A 1 93 ? 145.069 169.082 112.101 1.00 38.60 65 LYS A C 1
ATOM 451 O O . LYS A 1 93 ? 144.916 170.305 112.064 1.00 37.66 65 LYS A O 1
ATOM 457 N N . LYS A 1 94 ? 145.128 168.320 111.014 1.00 44.36 66 LYS A N 1
ATOM 458 C CA . LYS A 1 94 ? 145.250 168.880 109.675 1.00 43.48 66 LYS A CA 1
ATOM 459 C C . LYS A 1 94 ? 143.928 169.369 109.105 1.00 43.09 66 LYS A C 1
ATOM 460 O O . LYS A 1 94 ? 143.926 169.960 108.021 1.00 48.25 66 LYS A O 1
ATOM 466 N N . VAL A 1 95 ? 142.815 169.147 109.800 1.00 50.73 67 VAL A N 1
ATOM 467 C CA . VAL A 1 95 ? 141.495 169.517 109.309 1.00 50.95 67 VAL A CA 1
ATOM 468 C C . VAL A 1 95 ? 140.763 170.300 110.389 1.00 51.03 67 VAL A C 1
ATOM 469 O O . VAL A 1 95 ? 141.056 170.176 111.582 1.00 54.73 67 VAL A O 1
ATOM 473 N N . GLU A 1 96 ? 139.803 171.121 109.957 1.00 53.89 68 GLU A N 1
ATOM 474 C CA . GLU A 1 96 ? 139.070 171.969 110.891 1.00 55.78 68 GLU A CA 1
ATOM 475 C C . GLU A 1 96 ? 138.007 171.195 111.660 1.00 55.82 68 GLU A C 1
ATOM 476 O O . GLU A 1 96 ? 137.769 171.479 112.838 1.00 59.06 68 GLU A O 1
ATOM 482 N N . HIS A 1 97 ? 137.347 170.238 111.016 1.00 48.50 69 HIS A N 1
ATOM 483 C CA . HIS A 1 97 ? 136.149 169.638 111.579 1.00 48.83 69 HIS A CA 1
ATOM 484 C C . HIS A 1 97 ? 136.493 168.642 112.684 1.00 46.98 69 HIS A C 1
ATOM 485 O O . HIS A 1 97 ? 137.573 168.046 112.684 1.00 46.78 69 HIS A O 1
ATOM 492 N N . PRO A 1 98 ? 135.587 168.443 113.641 1.00 43.02 70 PRO A N 1
ATOM 493 C CA . PRO A 1 98 ? 135.880 167.530 114.753 1.00 36.28 70 PRO A CA 1
ATOM 494 C C . PRO A 1 98 ? 136.080 166.103 114.266 1.00 37.29 70 PRO A C 1
ATOM 495 O O . PRO A 1 98 ? 135.375 165.626 113.375 1.00 42.60 70 PRO A O 1
ATOM 499 N N . VAL A 1 99 ? 137.037 165.411 114.875 1.00 32.32 71 VAL A N 1
ATOM 500 C CA . VAL A 1 99 ? 137.432 164.074 114.453 1.00 34.03 71 VAL A CA 1
ATOM 501 C C . VAL A 1 99 ? 137.477 163.160 115.666 1.00 35.29 71 VAL A C 1
ATOM 502 O O . VAL A 1 99 ? 137.632 163.622 116.802 1.00 34.42 71 VAL A O 1
ATOM 506 N N . GLU A 1 100 ? 137.327 161.863 115.423 1.00 36.23 72 GLU A N 1
ATOM 507 C CA . GLU A 1 100 ? 137.616 160.876 116.448 1.00 32.44 72 GLU A CA 1
ATOM 508 C C . GLU A 1 100 ? 139.122 160.642 116.522 1.00 27.39 72 GLU A C 1
ATOM 509 O O . GLU A 1 100 ? 139.857 160.839 115.552 1.00 35.03 72 GLU A O 1
ATOM 515 N N . MET A 1 101 ? 139.584 160.216 117.695 1.00 27.13 73 MET A N 1
ATOM 516 C CA . MET A 1 101 ? 141.020 160.070 117.909 1.00 25.46 73 MET A CA 1
ATOM 517 C C . MET A 1 101 ? 141.612 159.013 116.984 1.00 31.05 73 MET A C 1
ATOM 518 O O . MET A 1 101 ? 142.625 159.254 116.320 1.00 33.16 73 MET A O 1
ATOM 523 N N . GLY A 1 102 ? 140.989 157.841 116.921 1.00 38.46 74 GLY A N 1
ATOM 524 C CA . GLY A 1 102 ? 141.520 156.733 116.153 1.00 30.69 74 GLY A CA 1
ATOM 525 C C . GLY A 1 102 ? 141.580 155.458 116.969 1.00 33.75 74 GLY A C 1
ATOM 526 O O . GLY A 1 102 ? 141.881 155.493 118.165 1.00 33.41 74 GLY A O 1
ATOM 527 N N . LEU A 1 103 ? 141.292 154.322 116.332 1.00 34.52 75 LEU A N 1
ATOM 528 C CA . LEU A 1 103 ? 141.237 153.063 117.066 1.00 30.65 75 LEU A CA 1
ATOM 529 C C . LEU A 1 103 ? 142.607 152.631 117.568 1.00 24.52 75 LEU A C 1
ATOM 530 O O . LEU A 1 103 ? 142.714 152.108 118.680 1.00 29.79 75 LEU A O 1
ATOM 535 N N . ASP A 1 104 ? 143.659 152.820 116.770 1.00 23.27 76 ASP A N 1
ATOM 536 C CA . ASP A 1 104 ? 144.991 152.431 117.222 1.00 22.69 76 ASP A CA 1
ATOM 537 C C . ASP A 1 104 ? 145.436 153.266 118.416 1.00 24.90 76 ASP A C 1
ATOM 538 O O . ASP A 1 104 ? 146.011 152.734 119.372 1.00 32.79 76 ASP A O 1
ATOM 543 N N . LEU A 1 105 ? 145.180 154.575 118.383 1.00 26.53 77 LEU A N 1
ATOM 544 C CA . LEU A 1 105 ? 145.518 155.425 119.519 1.00 24.54 77 LEU A CA 1
ATOM 545 C C . LEU A 1 105 ? 144.701 155.045 120.748 1.00 22.62 77 LEU A C 1
ATOM 546 O O . LEU A 1 105 ? 145.233 154.970 121.864 1.00 32.65 77 LEU A O 1
ATOM 551 N N . GLU A 1 106 ? 143.402 154.801 120.560 1.00 23.84 78 GLU A N 1
ATOM 552 C CA . GLU A 1 106 ? 142.560 154.331 121.653 1.00 17.69 78 GLU A CA 1
ATOM 553 C C . GLU A 1 106 ? 143.143 153.079 122.290 1.00 12.63 78 GLU A C 1
ATOM 554 O O . GLU A 1 106 ? 143.253 152.978 123.517 1.00 21.68 78 GLU A O 1
ATOM 560 N N . GLN A 1 107 ? 143.510 152.103 121.459 1.00 5.36 79 GLN A N 1
ATOM 561 C CA . GLN A 1 107 ? 143.973 150.826 121.982 1.00 10.63 79 GLN A CA 1
ATOM 562 C C . GLN A 1 107 ? 145.324 150.972 122.663 1.00 16.81 79 GLN A C 1
ATOM 563 O O . GLN A 1 107 ? 145.597 150.299 123.661 1.00 23.89 79 GLN A O 1
ATOM 569 N N . SER A 1 108 ? 146.188 151.844 122.141 1.00 22.40 80 SER A N 1
ATOM 570 C CA . SER A 1 108 ? 147.465 152.077 122.802 1.00 21.34 80 SER A CA 1
ATOM 571 C C . SER A 1 108 ? 147.278 152.732 124.163 1.00 18.84 80 SER A C 1
ATOM 572 O O . SER A 1 108 ? 147.979 152.380 125.114 1.00 18.96 80 SER A O 1
ATOM 575 N N . LEU A 1 109 ? 146.340 153.673 124.284 1.00 13.59 81 LEU A N 1
ATOM 576 C CA . LEU A 1 109 ? 146.048 154.244 125.598 1.00 12.47 81 LEU A CA 1
ATOM 577 C C . LEU A 1 109 ? 145.486 153.189 126.544 1.00 11.46 81 LEU A C 1
ATOM 578 O O . LEU A 1 109 ? 145.819 153.168 127.740 1.00 9.94 81 LEU A O 1
ATOM 583 N N . ARG A 1 110 ? 144.622 152.311 126.026 1.00 23.00 82 ARG A N 1
ATOM 584 C CA . ARG A 1 110 ? 144.085 151.230 126.844 1.00 12.43 82 ARG A CA 1
ATOM 585 C C . ARG A 1 110 ? 145.194 150.326 127.352 1.00 13.32 82 ARG A C 1
ATOM 586 O O . ARG A 1 110 ? 145.185 149.920 128.514 1.00 20.35 82 ARG A O 1
ATOM 594 N N . GLU A 1 111 ? 146.141 149.972 126.485 1.00 15.91 83 GLU A N 1
ATOM 595 C CA . GLU A 1 111 ? 147.271 149.159 126.919 1.00 14.30 83 GLU A CA 1
ATOM 596 C C . GLU A 1 111 ? 148.136 149.908 127.916 1.00 14.75 83 GLU A C 1
ATOM 597 O O . GLU A 1 111 ? 148.687 149.306 128.843 1.00 28.19 83 GLU A O 1
ATOM 603 N N . LEU A 1 112 ? 148.268 151.219 127.736 1.00 19.58 84 LEU A N 1
ATOM 604 C CA . LEU A 1 112 ? 149.088 152.024 128.627 1.00 11.67 84 LEU A CA 1
ATOM 605 C C . LEU A 1 112 ? 148.544 151.998 130.048 1.00 12.42 84 LEU A C 1
ATOM 606 O O . LEU A 1 112 ? 149.305 151.849 131.010 1.00 25.22 84 LEU A O 1
ATOM 611 N N . ILE A 1 113 ? 147.222 152.134 130.205 1.00 17.77 85 ILE A N 1
ATOM 612 C CA . ILE A 1 113 ? 146.630 152.126 131.543 1.00 10.53 85 ILE A CA 1
ATOM 613 C C . ILE A 1 113 ? 146.087 150.760 131.948 1.00 15.00 85 ILE A C 1
ATOM 614 O O . ILE A 1 113 ? 145.493 150.639 133.028 1.00 17.43 85 ILE A O 1
ATOM 619 N N . GLN A 1 114 ? 146.278 149.729 131.125 1.00 23.63 86 GLN A N 1
ATOM 620 C CA . GLN A 1 114 ? 145.824 148.370 131.423 1.00 11.80 86 GLN A CA 1
ATOM 621 C C . GLN A 1 114 ? 144.345 148.339 131.790 1.00 11.19 86 GLN A C 1
ATOM 622 O O . GLN A 1 114 ? 143.933 147.662 132.733 1.00 15.25 86 GLN A O 1
ATOM 628 N N . SER A 1 115 ? 143.533 149.070 131.037 1.00 17.10 87 SER A N 1
ATOM 629 C CA . SER A 1 115 ? 142.119 149.167 131.358 1.00 12.93 87 SER A CA 1
ATOM 630 C C . SER A 1 115 ? 141.385 149.783 130.182 1.00 16.33 87 SER A C 1
ATOM 631 O O . SER A 1 115 ? 141.958 150.554 129.412 1.00 30.77 87 SER A O 1
ATOM 634 N N . SER A 1 116 ? 140.110 149.432 130.055 1.00 14.62 88 SER A N 1
ATOM 635 C CA . SER A 1 116 ? 139.248 150.057 129.065 1.00 15.26 88 SER A CA 1
ATOM 636 C C . SER A 1 116 ? 138.592 151.327 129.585 1.00 8.72 88 SER A C 1
ATOM 637 O O . SER A 1 116 ? 137.866 151.980 128.830 1.00 22.09 88 SER A O 1
ATOM 640 N N . ASP A 1 117 ? 138.830 151.691 130.845 1.00 16.57 89 ASP A N 1
ATOM 641 C CA . ASP A 1 117 ? 138.279 152.913 131.427 1.00 15.63 89 ASP A CA 1
ATOM 642 C C . ASP A 1 117 ? 139.157 154.109 131.058 1.00 17.50 89 ASP A C 1
ATOM 643 O O . ASP A 1 117 ? 139.877 154.678 131.876 1.00 25.81 89 ASP A O 1
ATOM 648 N N . LEU A 1 118 ? 139.087 154.478 129.779 1.00 19.91 90 LEU A N 1
ATOM 649 C CA . LEU A 1 118 ? 139.915 155.565 129.273 1.00 11.78 90 LEU A CA 1
ATOM 650 C C . LEU A 1 118 ? 139.531 156.890 129.913 1.00 8.34 90 LEU A C 1
ATOM 651 O O . LEU A 1 118 ? 140.398 157.710 130.229 1.00 26.11 90 LEU A O 1
ATOM 656 N N . GLN A 1 119 ? 138.233 157.112 130.116 1.00 20.62 91 GLN A N 1
ATOM 657 C CA . GLN A 1 119 ? 137.749 158.385 130.632 1.00 22.47 91 GLN A CA 1
ATOM 658 C C . GLN A 1 119 ? 138.292 158.688 132.020 1.00 18.72 91 GLN A C 1
ATOM 659 O O . GLN A 1 119 ? 138.274 159.849 132.440 1.00 25.13 91 GLN A O 1
ATOM 665 N N . ALA A 1 120 ? 138.766 157.673 132.744 1.00 21.40 92 ALA A N 1
ATOM 666 C CA . ALA A 1 120 ? 139.300 157.900 134.080 1.00 16.60 92 ALA A CA 1
ATOM 667 C C . ALA A 1 120 ? 140.636 158.629 134.039 1.00 22.61 92 ALA A C 1
ATOM 668 O O . ALA A 1 120 ? 141.002 159.297 135.010 1.00 24.91 92 ALA A O 1
ATOM 670 N N . PHE A 1 121 ? 141.375 158.512 132.935 1.00 29.19 93 PHE A N 1
ATOM 671 C CA . PHE A 1 121 ? 142.694 159.113 132.815 1.00 25.57 93 PHE A CA 1
ATOM 672 C C . PHE A 1 121 ? 142.859 160.017 131.610 1.00 25.16 93 PHE A C 1
ATOM 673 O O . PHE A 1 121 ? 143.809 160.803 131.587 1.00 29.03 93 PHE A O 1
ATOM 681 N N . PHE A 1 122 ? 141.985 159.929 130.613 1.00 33.91 94 PHE A N 1
ATOM 682 C CA . PHE A 1 122 ? 142.139 160.674 129.373 1.00 27.66 94 PHE A CA 1
ATOM 683 C C . PHE A 1 122 ? 140.823 161.341 129.019 1.00 21.52 94 PHE A C 1
ATOM 684 O O . PHE A 1 122 ? 139.768 160.703 129.058 1.00 31.99 94 PHE A O 1
ATOM 692 N N . GLU A 1 123 ? 140.891 162.622 128.681 1.00 24.93 95 GLU A N 1
ATOM 693 C CA . GLU A 1 123 ? 139.753 163.369 128.177 1.00 19.35 95 GLU A CA 1
ATOM 694 C C . GLU A 1 123 ? 140.255 164.284 127.078 1.00 16.50 95 GLU A C 1
ATOM 695 O O . GLU A 1 123 ? 141.316 164.896 127.210 1.00 31.81 95 GLU A O 1
ATOM 701 N N . THR A 1 124 ? 139.494 164.374 125.996 1.00 26.89 96 THR A N 1
ATOM 702 C CA . THR A 1 124 ? 139.918 165.099 124.812 1.00 21.08 96 THR A CA 1
ATOM 703 C C . THR A 1 124 ? 139.006 166.289 124.563 1.00 17.65 96 THR A C 1
ATOM 704 O O . THR A 1 124 ? 137.796 166.220 124.787 1.00 23.67 96 THR A O 1
ATOM 708 N N . LYS A 1 125 ? 139.612 167.384 124.121 1.00 24.82 97 LYS A N 1
ATOM 709 C CA . LYS A 1 125 ? 138.906 168.529 123.575 1.00 21.57 97 LYS A CA 1
ATOM 710 C C . LYS A 1 125 ? 139.616 168.947 122.299 1.00 23.45 97 LYS A C 1
ATOM 711 O O . LYS A 1 125 ? 140.817 168.723 122.136 1.00 29.94 97 LYS A O 1
ATOM 717 N N . GLN A 1 126 ? 138.865 169.546 121.382 1.00 28.49 98 GLN A N 1
ATOM 718 C CA . GLN A 1 126 ? 139.459 170.038 120.150 1.00 29.27 98 GLN A CA 1
ATOM 719 C C . GLN A 1 126 ? 138.800 171.351 119.766 1.00 29.72 98 GLN A C 1
ATOM 720 O O . GLN A 1 126 ? 137.594 171.527 119.950 1.00 33.17 98 GLN A O 1
ATOM 726 N N . GLN A 1 127 ? 139.607 172.269 119.244 1.00 38.46 99 GLN A N 1
ATOM 727 C CA . GLN A 1 127 ? 139.127 173.577 118.818 1.00 40.58 99 GLN A CA 1
ATOM 728 C C . GLN A 1 127 ? 139.895 173.987 117.571 1.00 41.03 99 GLN A C 1
ATOM 729 O O . GLN A 1 127 ? 141.128 173.977 117.569 1.00 45.38 99 GLN A O 1
ATOM 735 N N . GLY A 1 128 ? 139.171 174.324 116.511 1.00 40.04 100 GLY A N 1
ATOM 736 C CA . GLY A 1 128 ? 139.839 174.724 115.285 1.00 42.15 100 GLY A CA 1
ATOM 737 C C . GLY A 1 128 ? 140.762 173.629 114.794 1.00 45.99 100 GLY A C 1
ATOM 738 O O . GLY A 1 128 ? 140.341 172.495 114.547 1.00 48.64 100 GLY A O 1
ATOM 739 N N . ARG A 1 129 ? 142.041 173.970 114.643 1.00 47.60 101 ARG A N 1
ATOM 740 C CA . ARG A 1 129 ? 143.061 173.033 114.198 1.00 44.33 101 ARG A CA 1
ATOM 741 C C . ARG A 1 129 ? 143.841 172.421 115.357 1.00 39.91 101 ARG A C 1
ATOM 742 O O . ARG A 1 129 ? 145.000 172.034 115.174 1.00 39.52 101 ARG A O 1
ATOM 750 N N . CYS A 1 130 ? 143.239 172.328 116.539 1.00 36.13 102 CYS A N 1
ATOM 751 C CA . CYS A 1 130 ? 143.932 171.888 117.740 1.00 35.50 102 CYS A CA 1
ATOM 752 C C . CYS A 1 130 ? 143.184 170.733 118.387 1.00 32.03 102 CYS A C 1
ATOM 753 O O . CYS A 1 130 ? 141.957 170.760 118.502 1.00 36.53 102 CYS A O 1
ATOM 756 N N . PHE A 1 131 ? 143.935 169.720 118.806 1.00 19.17 103 PHE A N 1
ATOM 757 C CA . PHE A 1 131 ? 143.391 168.555 119.487 1.00 23.87 103 PHE A CA 1
ATOM 758 C C . PHE A 1 131 ? 144.155 168.375 120.789 1.00 25.42 103 PHE A C 1
ATOM 759 O O . PHE A 1 131 ? 145.388 168.322 120.783 1.00 28.38 103 PHE A O 1
ATOM 767 N N . TYR A 1 132 ? 143.429 168.292 121.899 1.00 25.89 104 TYR A N 1
ATOM 768 C CA . TYR A 1 132 ? 144.019 168.238 123.230 1.00 24.96 104 TYR A CA 1
ATOM 769 C C . TYR A 1 132 ? 143.658 166.926 123.903 1.00 18.69 104 TYR A C 1
ATOM 770 O O . TYR A 1 132 ? 142.509 166.484 123.826 1.00 26.64 104 TYR A O 1
ATOM 779 N N . ILE A 1 133 ? 144.633 166.308 124.558 1.00 19.04 105 ILE A N 1
ATOM 780 C CA . ILE A 1 133 ? 144.397 165.161 125.424 1.00 19.76 105 ILE A CA 1
ATOM 781 C C . ILE A 1 133 ? 144.821 165.562 126.828 1.00 14.98 105 ILE A C 1
ATOM 782 O O . ILE A 1 133 ? 146.010 165.766 127.093 1.00 24.10 105 ILE A O 1
ATOM 787 N N . PHE A 1 134 ? 143.853 165.666 127.729 1.00 23.91 106 PHE A N 1
ATOM 788 C CA . PHE A 1 134 ? 144.138 165.957 129.126 1.00 18.79 106 PHE A CA 1
ATOM 789 C C . PHE A 1 134 ? 144.394 164.647 129.856 1.00 24.64 106 PHE A C 1
ATOM 790 O O . PHE A 1 134 ? 143.551 163.746 129.841 1.00 24.30 106 PHE A O 1
ATOM 798 N N . VAL A 1 135 ? 145.560 164.537 130.482 1.00 29.22 107 VAL A N 1
ATOM 799 C CA . VAL A 1 135 ? 146.028 163.294 131.079 1.00 28.40 107 VAL A CA 1
ATOM 800 C C . VAL A 1 135 ? 146.024 163.461 132.591 1.00 26.15 107 VAL A C 1
ATOM 801 O O . VAL A 1 135 ? 146.556 164.445 133.117 1.00 27.25 107 VAL A O 1
ATOM 805 N N . LYS A 1 136 ? 145.417 162.507 133.284 1.00 28.11 108 LYS A N 1
ATOM 806 C CA . LYS A 1 136 ? 145.481 162.461 134.733 1.00 22.40 108 LYS A CA 1
ATOM 807 C C . LYS A 1 136 ? 146.691 161.652 135.184 1.00 27.07 108 LYS A C 1
ATOM 808 O O . LYS A 1 136 ? 147.172 160.766 134.475 1.00 31.10 108 LYS A O 1
ATOM 814 N N . SER A 1 137 ? 147.184 161.967 136.376 1.00 24.50 109 SER A N 1
ATOM 815 C CA . SER A 1 137 ? 148.316 161.239 136.928 1.00 7.26 109 SER A CA 1
ATOM 816 C C . SER A 1 137 ? 147.941 159.792 137.218 1.00 9.21 109 SER A C 1
ATOM 817 O O . SER A 1 137 ? 146.865 159.504 137.745 1.00 24.02 109 SER A O 1
ATOM 820 N N . TRP A 1 138 ? 148.844 158.877 136.866 1.00 14.77 110 TRP A N 1
ATOM 821 C CA . TRP A 1 138 ? 148.639 157.472 137.194 1.00 16.24 110 TRP A CA 1
ATOM 822 C C . TRP A 1 138 ? 148.701 157.247 138.698 1.00 15.88 110 TRP A C 1
ATOM 823 O O . TRP A 1 138 ? 147.813 156.613 139.277 1.00 29.08 110 TRP A O 1
ATOM 834 N N . SER A 1 139 ? 149.737 157.769 139.344 1.00 17.76 111 SER A N 1
ATOM 835 C CA . SER A 1 139 ? 149.913 157.648 140.779 1.00 18.63 111 SER A CA 1
ATOM 836 C C . SER A 1 139 ? 150.178 159.033 141.346 1.00 19.04 111 SER A C 1
ATOM 837 O O . SER A 1 139 ? 150.702 159.914 140.661 1.00 26.52 111 SER A O 1
ATOM 840 N N . SER A 1 140 ? 149.806 159.223 142.607 1.00 24.38 112 SER A N 1
ATOM 841 C CA . SER A 1 140 ? 149.953 160.521 143.245 1.00 19.95 112 SER A CA 1
ATOM 842 C C . SER A 1 140 ? 150.406 160.329 144.681 1.00 26.16 112 SER A C 1
ATOM 843 O O . SER A 1 140 ? 149.953 159.416 145.375 1.00 29.58 112 SER A O 1
ATOM 846 N N . GLY A 1 141 ? 151.300 161.208 145.119 1.00 34.33 113 GLY A N 1
ATOM 847 C CA . GLY A 1 141 ? 151.749 161.228 146.488 1.00 28.37 113 GLY A CA 1
ATOM 848 C C . GLY A 1 141 ? 152.923 160.304 146.724 1.00 35.61 113 GLY A C 1
ATOM 849 O O . GLY A 1 141 ? 153.192 159.391 145.939 1.00 34.18 113 GLY A O 1
ATOM 850 N N . PRO A 1 142 ? 153.656 160.531 147.817 1.00 46.32 114 PRO A N 1
ATOM 851 C CA . PRO A 1 142 ? 154.756 159.618 148.150 1.00 44.72 114 PRO A CA 1
ATOM 852 C C . PRO A 1 142 ? 154.284 158.303 148.741 1.00 46.53 114 PRO A C 1
ATOM 853 O O . PRO A 1 142 ? 155.009 157.305 148.655 1.00 46.70 114 PRO A O 1
ATOM 857 N N . PHE A 1 143 ? 153.092 158.270 149.335 1.00 50.16 115 PHE A N 1
ATOM 858 C CA . PHE A 1 143 ? 152.564 157.084 150.008 1.00 52.35 115 PHE A CA 1
ATOM 859 C C . PHE A 1 143 ? 151.135 156.840 149.542 1.00 49.21 115 PHE A C 1
ATOM 860 O O . PHE A 1 143 ? 150.175 157.111 150.276 1.00 50.38 115 PHE A O 1
ATOM 868 N N . PRO A 1 144 ? 150.954 156.331 148.324 1.00 49.80 116 PRO A N 1
ATOM 869 C CA . PRO A 1 144 ? 149.599 156.030 147.847 1.00 50.44 116 PRO A CA 1
ATOM 870 C C . PRO A 1 144 ? 148.972 154.878 148.618 1.00 53.09 116 PRO A C 1
ATOM 871 O O . PRO A 1 144 ? 149.656 154.045 149.217 1.00 53.39 116 PRO A O 1
ATOM 875 N N . GLU A 1 145 ? 147.637 154.843 148.601 1.00 59.19 117 GLU A N 1
ATOM 876 C CA . GLU A 1 145 ? 146.927 153.696 149.160 1.00 59.90 117 GLU A CA 1
ATOM 877 C C . GLU A 1 145 ? 147.262 152.423 148.393 1.00 61.47 117 GLU A C 1
ATOM 878 O O . GLU A 1 145 ? 147.450 151.358 148.992 1.00 58.36 117 GLU A O 1
ATOM 884 N N . ASP A 1 146 ? 147.348 152.517 147.068 1.00 56.52 118 ASP A N 1
ATOM 885 C CA . ASP A 1 146 ? 147.639 151.379 146.206 1.00 49.81 118 ASP A CA 1
ATOM 886 C C . ASP A 1 146 ? 149.122 151.034 146.167 1.00 53.91 118 ASP A C 1
ATOM 887 O O . ASP A 1 146 ? 149.544 150.280 145.284 1.00 52.21 118 ASP A O 1
ATOM 892 N N . ARG A 1 147 ? 149.911 151.556 147.108 1.00 53.33 119 ARG A N 1
ATOM 893 C CA . ARG A 1 147 ? 151.363 151.469 147.010 1.00 51.43 119 ARG A CA 1
ATOM 894 C C . ARG A 1 147 ? 151.839 150.033 146.840 1.00 50.74 119 ARG A C 1
ATOM 895 O O . ARG A 1 147 ? 152.740 149.771 146.035 1.00 51.05 119 ARG A O 1
ATOM 903 N N . SER A 1 148 ? 151.259 149.096 147.583 1.00 46.44 120 SER A N 1
ATOM 904 C CA . SER A 1 148 ? 151.622 147.690 147.472 1.00 47.07 120 SER A CA 1
ATOM 905 C C . SER A 1 148 ? 150.703 146.910 146.542 1.00 46.72 120 SER A C 1
ATOM 906 O O . SER A 1 148 ? 150.875 145.694 146.406 1.00 40.31 120 SER A O 1
ATOM 909 N N . VAL A 1 149 ? 149.743 147.571 145.902 1.00 43.34 121 VAL A N 1
ATOM 910 C CA . VAL A 1 149 ? 148.772 146.903 145.047 1.00 42.10 121 VAL A CA 1
ATOM 911 C C . VAL A 1 149 ? 149.062 147.143 143.570 1.00 43.94 121 VAL A C 1
ATOM 912 O O . VAL A 1 149 ? 149.036 146.204 142.774 1.00 40.64 121 VAL A O 1
ATOM 916 N N . LYS A 1 150 ? 149.339 148.389 143.187 1.00 36.83 122 LYS A N 1
ATOM 917 C CA . LYS A 1 150 ? 149.518 148.750 141.792 1.00 33.33 122 LYS A CA 1
ATOM 918 C C . LYS A 1 150 ? 150.927 149.279 141.549 1.00 30.42 122 LYS A C 1
ATOM 919 O O . LYS A 1 150 ? 151.563 149.806 142.465 1.00 30.64 122 LYS A O 1
ATOM 925 N N . PRO A 1 151 ? 151.441 149.151 140.328 1.00 21.80 123 PRO A N 1
ATOM 926 C CA . PRO A 1 151 ? 152.759 149.715 140.026 1.00 18.33 123 PRO A CA 1
ATOM 927 C C . PRO A 1 151 ? 152.861 151.231 140.064 1.00 18.02 123 PRO A C 1
ATOM 928 O O . PRO A 1 151 ? 151.887 151.952 139.841 1.00 19.56 123 PRO A O 1
ATOM 932 N N . ARG A 1 152 ? 154.070 151.712 140.356 1.00 20.95 124 ARG A N 1
ATOM 933 C CA . ARG A 1 152 ? 154.290 153.150 140.446 1.00 13.60 124 ARG A CA 1
ATOM 934 C C . ARG A 1 152 ? 154.283 153.857 139.082 1.00 19.07 124 ARG A C 1
ATOM 935 O O . ARG A 1 152 ? 153.869 155.014 138.956 1.00 25.80 124 ARG A O 1
ATOM 943 N N . LEU A 1 153 ? 154.718 153.146 138.049 1.00 21.06 125 LEU A N 1
ATOM 944 C CA . LEU A 1 153 ? 154.810 153.689 136.705 1.00 13.17 125 LEU A CA 1
ATOM 945 C C . LEU A 1 153 ? 153.866 153.057 135.696 1.00 13.02 125 LEU A C 1
ATOM 946 O O . LEU A 1 153 ? 153.385 151.938 135.882 1.00 21.67 125 LEU A O 1
ATOM 951 N N . CYS A 1 154 ? 153.598 153.805 134.635 1.00 21.01 126 CYS A N 1
ATOM 952 C CA . CYS A 1 154 ? 153.069 153.256 133.400 1.00 9.20 126 CYS A CA 1
ATOM 953 C C . CYS A 1 154 ? 154.198 153.175 132.384 1.00 11.79 126 CYS A C 1
ATOM 954 O O . CYS A 1 154 ? 155.087 154.027 132.351 1.00 23.12 126 CYS A O 1
ATOM 957 N N . SER A 1 155 ? 154.175 152.127 131.569 1.00 12.82 127 SER A N 1
ATOM 958 C CA . SER A 1 155 ? 155.226 151.902 130.590 1.00 5.59 127 SER A CA 1
ATOM 959 C C . SER A 1 155 ? 154.608 151.533 129.254 1.00 11.89 127 SER A C 1
ATOM 960 O O . SER A 1 155 ? 153.566 150.879 129.196 1.00 19.95 127 SER A O 1
ATOM 963 N N . LEU A 1 156 ? 155.257 151.971 128.175 1.00 10.61 128 LEU A N 1
ATOM 964 C CA . LEU A 1 156 ? 154.908 151.450 126.860 1.00 12.89 128 LEU A CA 1
ATOM 965 C C . LEU A 1 156 ? 155.292 149.983 126.754 1.00 8.85 128 LEU A C 1
ATOM 966 O O . LEU A 1 156 ? 154.551 149.176 126.183 1.00 22.43 128 LEU A O 1
ATOM 971 N N . SER A 1 157 ? 156.445 149.621 127.309 1.00 15.50 129 SER A N 1
ATOM 972 C CA . SER A 1 157 ? 156.869 148.237 127.415 1.00 9.45 129 SER A CA 1
ATOM 973 C C . SER A 1 157 ? 157.759 148.106 128.639 1.00 8.95 129 SER A C 1
ATOM 974 O O . SER A 1 157 ? 158.505 149.025 128.979 1.00 17.84 129 SER A O 1
ATOM 977 N N . SER A 1 158 ? 157.664 146.959 129.309 1.00 11.49 130 SER A N 1
ATOM 978 C CA . SER A 1 158 ? 158.543 146.682 130.437 1.00 12.32 130 SER A CA 1
ATOM 979 C C . SER A 1 158 ? 159.824 145.977 130.017 1.00 18.66 130 SER A C 1
ATOM 980 O O . SER A 1 158 ? 160.790 145.972 130.785 1.00 19.37 130 SER A O 1
ATOM 983 N N . SER A 1 159 ? 159.856 145.399 128.816 1.00 19.13 131 SER A N 1
ATOM 984 C CA . SER A 1 159 ? 160.986 144.621 128.316 1.00 9.84 131 SER A CA 1
ATOM 985 C C . SER A 1 159 ? 161.249 143.382 129.161 1.00 16.74 131 SER A C 1
ATOM 986 O O . SER A 1 159 ? 162.336 142.807 129.102 1.00 16.66 131 SER A O 1
ATOM 989 N N . LEU A 1 160 ? 160.263 142.959 129.943 1.00 16.10 132 LEU A N 1
ATOM 990 C CA . LEU A 1 160 ? 160.347 141.741 130.735 1.00 4.79 132 LEU A CA 1
ATOM 991 C C . LEU A 1 160 ? 159.500 140.663 130.079 1.00 10.98 132 LEU A C 1
ATOM 992 O O . LEU A 1 160 ? 158.319 140.880 129.797 1.00 19.54 132 LEU A O 1
ATOM 997 N N . TYR A 1 161 ? 160.106 139.508 129.836 1.00 14.61 133 TYR A N 1
ATOM 998 C CA . TYR A 1 161 ? 159.441 138.389 129.193 1.00 8.49 133 TYR A CA 1
ATOM 999 C C . TYR A 1 161 ? 159.591 137.152 130.061 1.00 9.72 133 TYR A C 1
ATOM 1000 O O . TYR A 1 161 ? 160.604 136.973 130.738 1.00 19.40 133 TYR A O 1
ATOM 1009 N N . ARG A 1 162 ? 158.577 136.298 130.035 1.00 12.31 134 ARG A N 1
ATOM 1010 C CA . ARG A 1 162 ? 158.672 134.994 130.664 1.00 12.76 134 ARG A CA 1
ATOM 1011 C C . ARG A 1 162 ? 158.168 133.926 129.711 1.00 13.92 134 ARG A C 1
ATOM 1012 O O . ARG A 1 162 ? 157.367 134.182 128.810 1.00 9.20 134 ARG A O 1
ATOM 1020 N N . ARG A 1 163 ? 158.677 132.720 129.922 1.00 22.06 135 ARG A N 1
ATOM 1021 C CA . ARG A 1 163 ? 158.224 131.544 129.200 1.00 14.72 135 ARG A CA 1
ATOM 1022 C C . ARG A 1 163 ? 156.901 131.078 129.796 1.00 8.55 135 ARG A C 1
ATOM 1023 O O . ARG A 1 163 ? 156.811 130.831 131.002 1.00 11.13 135 ARG A O 1
ATOM 1031 N N . SER A 1 164 ? 155.870 130.987 128.958 1.00 6.58 136 SER A N 1
ATOM 1032 C CA . SER A 1 164 ? 154.547 130.507 129.361 1.00 13.80 136 SER A CA 1
ATOM 1033 C C . SER A 1 164 ? 154.249 129.297 128.490 1.00 16.54 136 SER A C 1
ATOM 1034 O O . SER A 1 164 ? 153.718 129.429 127.388 1.00 30.71 136 SER A O 1
ATOM 1037 N N . GLU A 1 165 ? 154.590 128.115 128.995 1.00 16.64 137 GLU A N 1
ATOM 1038 C CA . GLU A 1 165 ? 154.551 126.905 128.188 1.00 13.82 137 GLU A CA 1
ATOM 1039 C C . GLU A 1 165 ? 155.453 127.099 126.977 1.00 15.39 137 GLU A C 1
ATOM 1040 O O . GLU A 1 165 ? 156.650 127.351 127.136 1.00 32.20 137 GLU A O 1
ATOM 1046 N N . THR A 1 166 ? 154.905 127.008 125.772 1.00 9.71 138 THR A N 1
ATOM 1047 C CA . THR A 1 166 ? 155.709 127.041 124.560 1.00 10.35 138 THR A CA 1
ATOM 1048 C C . THR A 1 166 ? 155.842 128.435 123.963 1.00 13.24 138 THR A C 1
ATOM 1049 O O . THR A 1 166 ? 156.320 128.556 122.832 1.00 33.62 138 THR A O 1
ATOM 1053 N N . SER A 1 167 ? 155.441 129.484 124.673 1.00 6.02 139 SER A N 1
ATOM 1054 C CA . SER A 1 167 ? 155.419 130.821 124.105 1.00 14.38 139 SER A CA 1
ATOM 1055 C C . SER A 1 167 ? 156.115 131.792 125.044 1.00 11.70 139 SER A C 1
ATOM 1056 O O . SER A 1 167 ? 156.220 131.562 126.249 1.00 14.30 139 SER A O 1
ATOM 1059 N N . VAL A 1 168 ? 156.595 132.887 124.466 1.00 16.31 140 VAL A N 1
ATOM 1060 C CA . VAL A 1 168 ? 157.242 133.963 125.203 1.00 11.55 140 VAL A CA 1
ATOM 1061 C C . VAL A 1 168 ? 156.268 135.126 125.282 1.00 5.07 140 VAL A C 1
ATOM 1062 O O . VAL A 1 168 ? 155.778 135.604 124.253 1.00 18.93 140 VAL A O 1
ATOM 1066 N N . ARG A 1 169 ? 155.977 135.577 126.498 1.00 7.20 141 ARG A N 1
ATOM 1067 C CA . ARG A 1 169 ? 154.965 136.597 126.729 1.00 7.37 141 ARG A CA 1
ATOM 1068 C C . ARG A 1 169 ? 155.578 137.758 127.491 1.00 6.75 141 ARG A C 1
ATOM 1069 O O . ARG A 1 169 ? 156.273 137.553 128.490 1.00 21.93 141 ARG A O 1
ATOM 1077 N N . SER A 1 170 ? 155.321 138.972 127.017 1.00 16.22 142 SER A N 1
ATOM 1078 C CA . SER A 1 170 ? 155.782 140.164 127.712 1.00 6.33 142 SER A CA 1
ATOM 1079 C C . SER A 1 170 ? 154.915 140.424 128.934 1.00 6.98 142 SER A C 1
ATOM 1080 O O . SER A 1 170 ? 153.693 140.262 128.887 1.00 23.95 142 SER A O 1
ATOM 1083 N N . MET A 1 171 ? 155.547 140.828 130.028 1.00 12.06 143 MET A N 1
ATOM 1084 C CA . MET A 1 171 ? 154.817 141.155 131.243 1.00 12.98 143 MET A CA 1
ATOM 1085 C C . MET A 1 171 ? 154.300 142.583 131.156 1.00 16.72 143 MET A C 1
ATOM 1086 O O . MET A 1 171 ? 155.062 143.507 130.861 1.00 22.51 143 MET A O 1
ATOM 1091 N N . ASP A 1 172 ? 153.007 142.767 131.405 1.00 15.87 144 ASP A N 1
ATOM 1092 C CA . ASP A 1 172 ? 152.485 144.118 131.495 1.00 9.58 144 ASP A CA 1
ATOM 1093 C C . ASP A 1 172 ? 152.974 144.758 132.792 1.00 16.20 144 ASP A C 1
ATOM 1094 O O . ASP A 1 172 ? 153.780 144.188 133.526 1.00 27.19 144 ASP A O 1
ATOM 1099 N N . SER A 1 173 ? 152.498 145.970 133.067 1.00 16.44 145 SER A N 1
ATOM 1100 C CA . SER A 1 173 ? 153.000 146.689 134.231 1.00 14.17 145 SER A CA 1
ATOM 1101 C C . SER A 1 173 ? 152.692 145.943 135.523 1.00 12.66 145 SER A C 1
ATOM 1102 O O . SER A 1 173 ? 153.558 145.826 136.394 1.00 18.25 145 SER A O 1
ATOM 1105 N N . ARG A 1 174 ? 151.482 145.402 135.648 1.00 14.34 146 ARG A N 1
ATOM 1106 C CA . ARG A 1 174 ? 151.084 144.686 136.855 1.00 13.44 146 ARG A CA 1
ATOM 1107 C C . ARG A 1 174 ? 151.838 143.367 137.011 1.00 18.77 146 ARG A C 1
ATOM 1108 O O . ARG A 1 174 ? 152.312 143.042 138.109 1.00 23.89 146 ARG A O 1
ATOM 1116 N N . GLU A 1 175 ? 151.959 142.596 135.927 1.00 14.19 147 GLU A N 1
ATOM 1117 C CA . GLU A 1 175 ? 152.725 141.357 135.988 1.00 8.70 147 GLU A CA 1
ATOM 1118 C C . GLU A 1 175 ? 154.176 141.628 136.342 1.00 16.04 147 GLU A C 1
ATOM 1119 O O . GLU A 1 175 ? 154.772 140.900 137.140 1.00 20.89 147 GLU A O 1
ATOM 1125 N N . ALA A 1 176 ? 154.772 142.652 135.733 1.00 17.10 148 ALA A N 1
ATOM 1126 C CA . ALA A 1 176 ? 156.156 142.992 136.034 1.00 7.23 148 ALA A CA 1
ATOM 1127 C C . ALA A 1 176 ? 156.305 143.432 137.480 1.00 17.22 148 ALA A C 1
ATOM 1128 O O . ALA A 1 176 ? 157.298 143.106 138.135 1.00 25.38 148 ALA A O 1
ATOM 1130 N N . PHE A 1 177 ? 155.329 144.177 137.996 1.00 22.91 149 PHE A N 1
ATOM 1131 C CA . PHE A 1 177 ? 155.357 144.573 139.398 1.00 15.76 149 PHE A CA 1
ATOM 1132 C C . PHE A 1 177 ? 155.388 143.351 140.306 1.00 11.38 149 PHE A C 1
ATOM 1133 O O . PHE A 1 177 ? 156.242 143.238 141.194 1.00 21.09 149 PHE A O 1
ATOM 1141 N N . CYS A 1 178 ? 154.470 142.410 140.081 1.00 24.67 150 CYS A N 1
ATOM 1142 C CA . CYS A 1 178 ? 154.429 141.207 140.909 1.00 17.92 150 CYS A CA 1
ATOM 1143 C C . CYS A 1 178 ? 155.702 140.380 140.757 1.00 24.92 150 CYS A C 1
ATOM 1144 O O . CYS A 1 178 ? 156.231 139.852 141.743 1.00 32.48 150 CYS A O 1
ATOM 1147 N N . PHE A 1 179 ? 156.206 140.257 139.529 1.00 23.59 151 PHE A N 1
ATOM 1148 C CA . PHE A 1 179 ? 157.402 139.465 139.276 1.00 13.70 151 PHE A CA 1
ATOM 1149 C C . PHE A 1 179 ? 158.618 140.064 139.970 1.00 17.28 151 PHE A C 1
ATOM 1150 O O . PHE A 1 179 ? 159.428 139.342 140.564 1.00 30.49 151 PHE A O 1
ATOM 1158 N N . LEU A 1 180 ? 158.768 141.386 139.902 1.00 20.08 152 LEU A N 1
ATOM 1159 C CA . LEU A 1 180 ? 159.887 142.030 140.573 1.00 23.12 152 LEU A CA 1
ATOM 1160 C C . LEU A 1 180 ? 159.753 141.935 142.082 1.00 27.67 152 LEU A C 1
ATOM 1161 O O . LEU A 1 180 ? 160.759 141.795 142.779 1.00 27.15 152 LEU A O 1
ATOM 1166 N N . LYS A 1 181 ? 158.529 142.000 142.606 1.00 29.31 153 LYS A N 1
ATOM 1167 C CA . LYS A 1 181 ? 158.340 141.780 144.035 1.00 24.44 153 LYS A CA 1
ATOM 1168 C C . LYS A 1 181 ? 158.809 140.387 144.435 1.00 31.95 153 LYS A C 1
ATOM 1169 O O . LYS A 1 181 ? 159.541 140.220 145.422 1.00 36.59 153 LYS A O 1
ATOM 1175 N N . THR A 1 182 ? 158.412 139.375 143.661 1.00 37.50 154 THR A N 1
ATOM 1176 C CA . THR A 1 182 ? 158.826 138.007 143.946 1.00 30.08 154 THR A CA 1
ATOM 1177 C C . THR A 1 182 ? 160.341 137.862 143.890 1.00 34.79 154 THR A C 1
ATOM 1178 O O . THR A 1 182 ? 160.944 137.239 144.771 1.00 38.74 154 THR A O 1
ATOM 1182 N N . LYS A 1 183 ? 160.975 138.427 142.863 1.00 34.05 155 LYS A N 1
ATOM 1183 C CA . LYS A 1 183 ? 162.427 138.340 142.760 1.00 28.07 155 LYS A CA 1
ATOM 1184 C C . LYS A 1 183 ? 163.116 139.102 143.882 1.00 33.02 155 LYS A C 1
ATOM 1185 O O . LYS A 1 183 ? 164.205 138.711 144.316 1.00 40.14 155 LYS A O 1
ATOM 1191 N N . ARG A 1 184 ? 162.512 140.190 144.358 1.00 43.83 156 ARG A N 1
ATOM 1192 C CA . ARG A 1 184 ? 163.139 140.993 145.396 1.00 39.80 156 ARG A CA 1
ATOM 1193 C C . ARG A 1 184 ? 163.063 140.328 146.759 1.00 41.44 156 ARG A C 1
ATOM 1194 O O . ARG A 1 184 ? 164.016 140.426 147.538 1.00 49.06 156 ARG A O 1
ATOM 1202 N N . LYS A 1 185 ? 161.961 139.656 147.079 1.00 47.48 157 LYS A N 1
ATOM 1203 C CA . LYS A 1 185 ? 161.865 139.065 148.406 1.00 48.78 157 LYS A CA 1
ATOM 1204 C C . LYS A 1 185 ? 162.946 137.995 148.564 1.00 50.10 157 LYS A C 1
ATOM 1205 O O . LYS A 1 185 ? 163.124 137.156 147.676 1.00 45.57 157 LYS A O 1
ATOM 1211 N N . PRO A 1 186 ? 163.697 138.000 149.680 1.00 65.98 158 PRO A N 1
ATOM 1212 C CA . PRO A 1 186 ? 164.792 137.036 149.835 1.00 63.96 158 PRO A CA 1
ATOM 1213 C C . PRO A 1 186 ? 164.321 135.633 150.203 1.00 63.63 158 PRO A C 1
ATOM 1214 O O . PRO A 1 186 ? 163.274 135.458 150.825 1.00 58.69 158 PRO A O 1
ATOM 1218 N N . ASP A 1 216 ? 165.730 115.545 132.123 1.00 60.45 188 ASP A N 1
ATOM 1219 C CA . ASP A 1 216 ? 164.968 115.950 130.949 1.00 61.83 188 ASP A CA 1
ATOM 1220 C C . ASP A 1 216 ? 165.564 115.324 129.690 1.00 57.64 188 ASP A C 1
ATOM 1221 O O . ASP A 1 216 ? 166.785 115.291 129.538 1.00 53.23 188 ASP A O 1
ATOM 1226 N N . PRO A 1 217 ? 164.716 114.828 128.783 1.00 50.83 189 PRO A N 1
ATOM 1227 C CA . PRO A 1 217 ? 165.245 114.273 127.529 1.00 49.40 189 PRO A CA 1
ATOM 1228 C C . PRO A 1 217 ? 165.955 115.299 126.667 1.00 50.51 189 PRO A C 1
ATOM 1229 O O . PRO A 1 217 ? 166.714 114.910 125.771 1.00 51.17 189 PRO A O 1
ATOM 1233 N N . ALA A 1 218 ? 165.730 116.595 126.899 1.00 45.98 190 ALA A N 1
ATOM 1234 C CA . ALA A 1 218 ? 166.443 117.615 126.139 1.00 42.04 190 ALA A CA 1
ATOM 1235 C C . ALA A 1 218 ? 167.933 117.599 126.446 1.00 42.49 190 ALA A C 1
ATOM 1236 O O . ALA A 1 218 ? 168.754 117.859 125.559 1.00 43.21 190 ALA A O 1
ATOM 1238 N N . ASP A 1 219 ? 168.301 117.299 127.692 1.00 44.74 191 ASP A N 1
ATOM 1239 C CA . ASP A 1 219 ? 169.713 117.226 128.047 1.00 48.83 191 ASP A CA 1
ATOM 1240 C C . ASP A 1 219 ? 170.428 116.128 127.273 1.00 48.19 191 ASP A C 1
ATOM 1241 O O . ASP A 1 219 ? 171.612 116.272 126.950 1.00 45.83 191 ASP A O 1
ATOM 1246 N N . LEU A 1 220 ? 169.735 115.029 126.969 1.00 49.72 192 LEU A N 1
ATOM 1247 C CA . LEU A 1 220 ? 170.360 113.952 126.211 1.00 48.51 192 LEU A CA 1
ATOM 1248 C C . LEU A 1 220 ? 170.807 114.434 124.838 1.00 49.52 192 LEU A C 1
ATOM 1249 O O . LEU A 1 220 ? 171.927 114.143 124.403 1.00 51.36 192 LEU A O 1
ATOM 1254 N N . ILE A 1 221 ? 169.944 115.170 124.138 1.00 50.08 193 ILE A N 1
ATOM 1255 C CA . ILE A 1 221 ? 170.323 115.709 122.836 1.00 47.96 193 ILE A CA 1
ATOM 1256 C C . ILE A 1 221 ? 171.364 116.805 123.001 1.00 47.51 193 ILE A C 1
ATOM 1257 O O . ILE A 1 221 ? 172.263 116.955 122.166 1.00 46.97 193 ILE A O 1
ATOM 1262 N N . PHE A 1 222 ? 171.258 117.595 124.071 1.00 51.01 194 PHE A N 1
ATOM 1263 C CA . PHE A 1 222 ? 172.262 118.624 124.317 1.00 47.54 194 PHE A CA 1
ATOM 1264 C C . PHE A 1 222 ? 173.646 118.018 124.505 1.00 49.86 194 PHE A C 1
ATOM 1265 O O . PHE A 1 222 ? 174.651 118.652 124.169 1.00 48.67 194 PHE A O 1
ATOM 1273 N N . GLN A 1 223 ? 173.720 116.797 125.036 1.00 54.43 195 GLN A N 1
ATOM 1274 C CA . GLN A 1 223 ? 175.004 116.139 125.250 1.00 53.17 195 GLN A CA 1
ATOM 1275 C C . GLN A 1 223 ? 175.614 115.592 123.966 1.00 53.43 195 GLN A C 1
ATOM 1276 O O . GLN A 1 223 ? 176.826 115.362 123.930 1.00 54.01 195 GLN A O 1
ATOM 1282 N N . LYS A 1 224 ? 174.819 115.382 122.921 1.00 58.62 196 LYS A N 1
ATOM 1283 C CA . LYS A 1 224 ? 175.356 114.878 121.666 1.00 59.36 196 LYS A CA 1
ATOM 1284 C C . LYS A 1 224 ? 176.291 115.901 121.037 1.00 62.08 196 LYS A C 1
ATOM 1285 O O . LYS A 1 224 ? 176.011 117.103 121.032 1.00 62.55 196 LYS A O 1
ATOM 1291 N N . ASP A 1 225 ? 177.408 115.416 120.499 1.00 62.04 197 ASP A N 1
ATOM 1292 C CA . ASP A 1 225 ? 178.376 116.276 119.833 1.00 63.01 197 ASP A CA 1
ATOM 1293 C C . ASP A 1 225 ? 178.160 116.360 118.328 1.00 62.10 197 ASP A C 1
ATOM 1294 O O . ASP A 1 225 ? 178.903 117.079 117.652 1.00 60.16 197 ASP A O 1
ATOM 1299 N N . TYR A 1 226 ? 177.173 115.647 117.792 1.00 63.65 198 TYR A N 1
ATOM 1300 C CA . TYR A 1 226 ? 176.821 115.753 116.385 1.00 66.04 198 TYR A CA 1
ATOM 1301 C C . TYR A 1 226 ? 175.404 115.231 116.207 1.00 66.09 198 TYR A C 1
ATOM 1302 O O . TYR A 1 226 ? 174.895 114.473 117.036 1.00 64.06 198 TYR A O 1
ATOM 1311 N N . LEU A 1 227 ? 174.769 115.645 115.114 1.00 60.71 199 LEU A N 1
ATOM 1312 C CA . LEU A 1 227 ? 173.391 115.276 114.828 1.00 60.36 199 LEU A CA 1
ATOM 1313 C C . LEU A 1 227 ? 173.255 114.872 113.368 1.00 62.88 199 LEU A C 1
ATOM 1314 O O . LEU A 1 227 ? 173.930 115.415 112.490 1.00 64.73 199 LEU A O 1
ATOM 1319 N N . GLU A 1 228 ? 172.364 113.918 113.119 1.00 61.18 200 GLU A N 1
ATOM 1320 C CA . GLU A 1 228 ? 172.069 113.486 111.762 1.00 60.95 200 GLU A CA 1
ATOM 1321 C C . GLU A 1 228 ? 171.041 114.409 111.124 1.00 61.42 200 GLU A C 1
ATOM 1322 O O . GLU A 1 228 ? 170.005 114.713 111.721 1.00 61.10 200 GLU A O 1
ATOM 1328 N N . TYR A 1 229 ? 171.329 114.851 109.903 1.00 57.72 201 TYR A N 1
ATOM 1329 C CA . TYR A 1 229 ? 170.367 115.659 109.167 1.00 57.19 201 TYR A CA 1
ATOM 1330 C C . TYR A 1 229 ? 169.054 114.900 109.034 1.00 60.38 201 TYR A C 1
ATOM 1331 O O . TYR A 1 229 ? 169.039 113.718 108.681 1.00 59.85 201 TYR A O 1
ATOM 1340 N N . GLY A 1 230 ? 167.950 115.582 109.319 1.00 53.85 202 GLY A N 1
ATOM 1341 C CA . GLY A 1 230 ? 166.653 114.943 109.294 1.00 51.06 202 GLY A CA 1
ATOM 1342 C C . GLY A 1 230 ? 166.311 114.148 110.531 1.00 51.49 202 GLY A C 1
ATOM 1343 O O . GLY A 1 230 ? 165.250 113.516 110.566 1.00 53.70 202 GLY A O 1
ATOM 1344 N N . GLU A 1 231 ? 167.169 114.154 111.547 1.00 51.48 203 GLU A N 1
ATOM 1345 C CA . GLU A 1 231 ? 166.863 113.442 112.779 1.00 51.86 203 GLU A CA 1
ATOM 1346 C C . GLU A 1 231 ? 165.633 114.048 113.438 1.00 53.02 203 GLU A C 1
ATOM 1347 O O . GLU A 1 231 ? 165.371 115.247 113.318 1.00 58.53 203 GLU A O 1
ATOM 1353 N N . ILE A 1 232 ? 164.876 113.214 114.142 1.00 48.51 204 ILE A N 1
ATOM 1354 C CA . ILE A 1 232 ? 163.656 113.638 114.816 1.00 47.90 204 ILE A CA 1
ATOM 1355 C C . ILE A 1 232 ? 163.930 113.666 116.312 1.00 49.15 204 ILE A C 1
ATOM 1356 O O . ILE A 1 232 ? 164.311 112.647 116.901 1.00 47.42 204 ILE A O 1
ATOM 1361 N N . LEU A 1 233 ? 163.738 114.827 116.928 1.00 46.13 205 LEU A N 1
ATOM 1362 C CA . LEU A 1 233 ? 163.920 114.934 118.365 1.00 46.40 205 LEU A CA 1
ATOM 1363 C C . LEU A 1 233 ? 162.750 114.264 119.083 1.00 44.95 205 LEU A C 1
ATOM 1364 O O . LEU A 1 233 ? 161.599 114.410 118.663 1.00 46.63 205 LEU A O 1
ATOM 1369 N N . PRO A 1 234 ? 163.004 113.524 120.164 1.00 40.06 206 PRO A N 1
ATOM 1370 C CA . PRO A 1 234 ? 161.943 112.734 120.797 1.00 38.88 206 PRO A CA 1
ATOM 1371 C C . PRO A 1 234 ? 161.052 113.498 121.765 1.00 44.46 206 PRO A C 1
ATOM 1372 O O . PRO A 1 234 ? 160.334 112.859 122.538 1.00 44.43 206 PRO A O 1
ATOM 1376 N N . PHE A 1 235 ? 161.064 114.829 121.760 1.00 43.87 207 PHE A N 1
ATOM 1377 C CA . PHE A 1 235 ? 160.250 115.611 122.682 1.00 35.04 207 PHE A CA 1
ATOM 1378 C C . PHE A 1 235 ? 159.699 116.822 121.950 1.00 36.74 207 PHE A C 1
ATOM 1379 O O . PHE A 1 235 ? 160.278 117.250 120.945 1.00 34.59 207 PHE A O 1
ATOM 1387 N N . PRO A 1 236 ? 158.594 117.392 122.418 1.00 36.82 208 PRO A N 1
ATOM 1388 C CA . PRO A 1 236 ? 158.066 118.614 121.809 1.00 34.79 208 PRO A CA 1
ATOM 1389 C C . PRO A 1 236 ? 158.623 119.865 122.479 1.00 32.42 208 PRO A C 1
ATOM 1390 O O . PRO A 1 236 ? 159.367 119.810 123.457 1.00 28.75 208 PRO A O 1
ATOM 1394 N N . GLU A 1 237 ? 158.247 121.012 121.921 1.00 29.39 209 GLU A N 1
ATOM 1395 C CA . GLU A 1 237 ? 158.464 122.273 122.612 1.00 19.76 209 GLU A CA 1
ATOM 1396 C C . GLU A 1 237 ? 157.627 122.304 123.882 1.00 20.89 209 GLU A C 1
ATOM 1397 O O . GLU A 1 237 ? 156.533 121.741 123.942 1.00 28.93 209 GLU A O 1
ATOM 1403 N N . SER A 1 238 ? 158.148 122.960 124.908 1.00 19.70 210 SER A N 1
ATOM 1404 C CA . SER A 1 238 ? 157.486 122.967 126.204 1.00 19.80 210 SER A CA 1
ATOM 1405 C C . SER A 1 238 ? 157.969 124.179 126.989 1.00 11.76 210 SER A C 1
ATOM 1406 O O . SER A 1 238 ? 158.580 125.098 126.435 1.00 24.19 210 SER A O 1
ATOM 1409 N N . GLN A 1 239 ? 157.684 124.180 128.291 1.00 8.53 211 GLN A N 1
ATOM 1410 C CA . GLN A 1 239 ? 158.139 125.253 129.163 1.00 13.19 211 GLN A CA 1
ATOM 1411 C C . GLN A 1 239 ? 159.657 125.366 129.168 1.00 21.44 211 GLN A C 1
ATOM 1412 O O . GLN A 1 239 ? 160.199 126.427 129.494 1.00 33.30 211 GLN A O 1
ATOM 1418 N N . LEU A 1 240 ? 160.361 124.292 128.811 1.00 21.24 212 LEU A N 1
ATOM 1419 C CA . LEU A 1 240 ? 161.813 124.257 128.881 1.00 15.05 212 LEU A CA 1
ATOM 1420 C C . LEU A 1 240 ? 162.496 124.160 127.527 1.00 14.10 212 LEU A C 1
ATOM 1421 O O . LEU A 1 240 ? 163.720 124.300 127.469 1.00 28.54 212 LEU A O 1
ATOM 1426 N N . VAL A 1 241 ? 161.757 123.929 126.445 1.00 19.01 213 VAL A N 1
ATOM 1427 C CA . VAL A 1 241 ? 162.353 123.641 125.145 1.00 17.77 213 VAL A CA 1
ATOM 1428 C C . VAL A 1 241 ? 161.765 124.581 124.105 1.00 16.87 213 VAL A C 1
ATOM 1429 O O . VAL A 1 241 ? 160.571 124.889 124.140 1.00 24.81 213 VAL A O 1
ATOM 1433 N N . GLU A 1 242 ? 162.609 125.041 123.187 1.00 23.56 214 GLU A N 1
ATOM 1434 C CA . GLU A 1 242 ? 162.201 125.852 122.051 1.00 22.81 214 GLU A CA 1
ATOM 1435 C C . GLU A 1 242 ? 162.962 125.394 120.814 1.00 22.62 214 GLU A C 1
ATOM 1436 O O . GLU A 1 242 ? 164.177 125.190 120.867 1.00 28.40 214 GLU A O 1
ATOM 1442 N N . PHE A 1 243 ? 162.244 125.229 119.706 1.00 24.76 215 PHE A N 1
ATOM 1443 C CA . PHE A 1 243 ? 162.832 124.865 118.424 1.00 26.54 215 PHE A CA 1
ATOM 1444 C C . PHE A 1 243 ? 162.723 126.042 117.467 1.00 30.73 215 PHE A C 1
ATOM 1445 O O . PHE A 1 243 ? 161.625 126.558 117.237 1.00 36.65 215 PHE A O 1
ATOM 1453 N N . LYS A 1 244 ? 163.853 126.451 116.901 1.00 28.74 216 LYS A N 1
ATOM 1454 C CA . LYS A 1 244 ? 163.896 127.515 115.910 1.00 27.47 216 LYS A CA 1
ATOM 1455 C C . LYS A 1 244 ? 164.673 127.044 114.693 1.00 34.27 216 LYS A 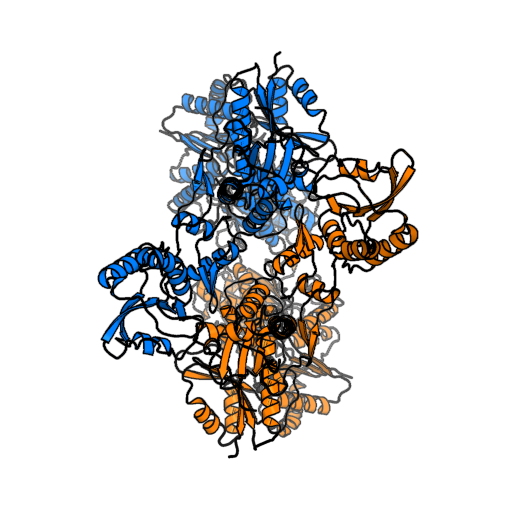C 1
ATOM 1456 O O . LYS A 1 244 ? 165.673 126.334 114.820 1.00 38.64 216 LYS A O 1
ATOM 1462 N N . GLN A 1 245 ? 164.200 127.432 113.514 1.00 43.42 217 GLN A N 1
ATOM 1463 C CA . GLN A 1 245 ? 164.972 127.243 112.300 1.00 38.23 217 GLN A CA 1
ATOM 1464 C C . GLN A 1 245 ? 165.873 128.452 112.068 1.00 45.62 217 GLN A C 1
ATOM 1465 O O . GLN A 1 245 ? 165.695 129.519 112.659 1.00 48.76 217 GLN A O 1
ATOM 1471 N N . PHE A 1 246 ? 166.857 128.276 111.195 1.00 49.45 218 PHE A N 1
ATOM 1472 C CA . PHE A 1 246 ? 167.692 129.392 110.785 1.00 48.22 218 PHE A CA 1
ATOM 1473 C C . PHE A 1 246 ? 166.993 130.205 109.704 1.00 51.37 218 PHE A C 1
ATOM 1474 O O . PHE A 1 246 ? 166.348 129.659 108.805 1.00 50.54 218 PHE A O 1
ATOM 1482 N N . SER A 1 247 ? 167.123 131.524 109.802 1.00 54.18 219 SER A N 1
ATOM 1483 C CA . SER A 1 247 ? 166.674 132.386 108.719 1.00 50.29 219 SER A CA 1
ATOM 1484 C C . SER A 1 247 ? 167.467 132.072 107.460 1.00 55.13 219 SER A C 1
ATOM 1485 O O . SER A 1 247 ? 168.662 131.779 107.520 1.00 59.32 219 SER A O 1
ATOM 1488 N N . THR A 1 248 ? 166.795 132.121 106.314 1.00 62.59 220 THR A N 1
ATOM 1489 C CA . THR A 1 248 ? 167.448 131.790 105.056 1.00 60.67 220 THR A CA 1
ATOM 1490 C C . THR A 1 248 ? 168.291 132.930 104.502 1.00 60.05 220 THR A C 1
ATOM 1491 O O . THR A 1 248 ? 169.138 132.682 103.638 1.00 58.90 220 THR A O 1
ATOM 1495 N N . LYS A 1 249 ? 168.092 134.161 104.974 1.00 66.27 221 LYS A N 1
ATOM 1496 C CA . LYS A 1 249 ? 168.720 135.331 104.366 1.00 66.30 221 LYS A CA 1
ATOM 1497 C C . LYS A 1 249 ? 169.932 135.830 105.150 1.00 68.30 221 LYS A C 1
ATOM 1498 O O . LYS A 1 249 ? 171.044 135.863 104.616 1.00 69.38 221 LYS A O 1
ATOM 1504 N N . HIS A 1 250 ? 169.740 136.212 106.416 1.00 69.74 222 HIS A N 1
ATOM 1505 C CA . HIS A 1 250 ? 170.786 136.857 107.221 1.00 68.65 222 HIS A CA 1
ATOM 1506 C C . HIS A 1 250 ? 170.921 136.080 108.529 1.00 69.36 222 HIS A C 1
ATOM 1507 O O . HIS A 1 250 ? 170.186 136.314 109.487 1.00 67.89 222 HIS A O 1
ATOM 1514 N N . PHE A 1 251 ? 171.889 135.162 108.561 1.00 62.33 223 PHE A N 1
ATOM 1515 C CA . PHE A 1 251 ? 171.973 134.197 109.652 1.00 64.38 223 PHE A CA 1
ATOM 1516 C C . PHE A 1 251 ? 172.456 134.835 110.949 1.00 65.82 223 PHE A C 1
ATOM 1517 O O . PHE A 1 251 ? 171.864 134.612 112.015 1.00 65.45 223 PHE A O 1
ATOM 1525 N N . GLN A 1 252 ? 173.522 135.633 110.884 1.00 62.86 224 GLN A N 1
ATOM 1526 C CA . GLN A 1 252 ? 174.034 136.271 112.090 1.00 64.22 224 GLN A CA 1
ATOM 1527 C C . GLN A 1 252 ? 173.070 137.327 112.611 1.00 63.11 224 GLN A C 1
ATOM 1528 O O . GLN A 1 252 ? 172.842 137.422 113.823 1.00 65.04 224 GLN A O 1
ATOM 1534 N N . GLU A 1 253 ? 172.492 138.128 111.717 1.00 57.81 225 GLU A N 1
ATOM 1535 C CA . GLU A 1 253 ? 171.470 139.073 112.148 1.00 59.65 225 GLU A CA 1
ATOM 1536 C C . GLU A 1 253 ? 170.287 138.336 112.757 1.00 60.08 225 GLU A C 1
ATOM 1537 O O . GLU A 1 253 ? 169.668 138.817 113.713 1.00 59.98 225 GLU A O 1
ATOM 1543 N N . TYR A 1 254 ? 169.974 137.150 112.231 1.00 52.10 226 TYR A N 1
ATOM 1544 C CA . TYR A 1 254 ? 168.858 136.376 112.760 1.00 51.26 226 TYR A CA 1
ATOM 1545 C C . TYR A 1 254 ? 169.132 135.915 114.183 1.00 51.94 226 TYR A C 1
ATOM 1546 O O . TYR A 1 254 ? 168.265 136.021 115.054 1.00 51.99 226 TYR A O 1
ATOM 1555 N N . VAL A 1 255 ? 170.326 135.375 114.437 1.00 48.99 227 VAL A N 1
ATOM 1556 C CA . VAL A 1 255 ? 170.626 134.931 115.798 1.00 50.18 227 VAL A CA 1
ATOM 1557 C C . VAL A 1 255 ? 170.694 136.127 116.741 1.00 49.84 227 VAL A C 1
ATOM 1558 O O . VAL A 1 255 ? 170.268 136.048 117.903 1.00 51.25 227 VAL A O 1
ATOM 1562 N N . LYS A 1 256 ? 171.215 137.258 116.258 1.00 44.02 228 LYS A N 1
ATOM 1563 C CA . LYS A 1 256 ? 171.219 138.470 117.068 1.00 44.21 228 LYS A CA 1
ATOM 1564 C C . LYS A 1 256 ? 169.806 138.890 117.444 1.00 46.58 228 LYS A C 1
ATOM 1565 O O . LYS A 1 256 ? 169.566 139.315 118.578 1.00 51.44 228 LYS A O 1
ATOM 1571 N N . ARG A 1 257 ? 168.865 138.788 116.507 1.00 46.30 229 ARG A N 1
ATOM 1572 C CA . ARG A 1 257 ? 167.469 139.102 116.789 1.00 44.05 229 ARG A CA 1
ATOM 1573 C C . ARG A 1 257 ? 166.834 138.077 117.724 1.00 44.98 229 ARG A C 1
ATOM 1574 O O . ARG A 1 257 ? 166.002 138.432 118.564 1.00 41.05 229 ARG A O 1
ATOM 1582 N N . THR A 1 258 ? 167.210 136.805 117.586 1.00 38.78 230 THR A N 1
ATOM 1583 C CA . THR A 1 258 ? 166.533 135.730 118.302 1.00 34.61 230 THR A CA 1
ATOM 1584 C C . THR A 1 258 ? 166.951 135.656 119.764 1.00 35.67 230 THR A C 1
ATOM 1585 O O . THR A 1 258 ? 166.121 135.362 120.630 1.00 35.32 230 THR A O 1
ATOM 1589 N N . ILE A 1 259 ? 168.226 135.901 120.064 1.00 32.19 231 ILE A N 1
ATOM 1590 C CA . ILE A 1 259 ? 168.703 135.722 121.437 1.00 28.97 231 ILE A CA 1
ATOM 1591 C C . ILE A 1 259 ? 167.917 136.574 122.429 1.00 25.91 231 ILE A C 1
ATOM 1592 O O . ILE A 1 259 ? 167.475 136.036 123.459 1.00 29.18 231 ILE A O 1
ATOM 1597 N N . PRO A 1 260 ? 167.700 137.872 122.196 1.00 31.38 232 PRO A N 1
ATOM 1598 C CA . PRO A 1 260 ? 166.949 138.678 123.172 1.00 28.35 232 PRO A CA 1
ATOM 1599 C C . PRO A 1 260 ? 165.529 138.204 123.406 1.00 23.11 232 PRO A C 1
ATOM 1600 O O . PRO A 1 260 ? 164.974 138.470 124.477 1.00 23.46 232 PRO A O 1
ATOM 1604 N N . GLU A 1 261 ? 164.913 137.528 122.439 1.00 25.40 233 GLU A N 1
ATOM 1605 C CA . GLU A 1 261 ? 163.526 137.107 122.596 1.00 24.24 233 GLU A CA 1
ATOM 1606 C C . GLU A 1 261 ? 163.405 135.919 123.542 1.00 27.61 233 GLU A C 1
ATOM 1607 O O . GLU A 1 261 ? 162.475 135.850 124.351 1.00 30.92 233 GLU A O 1
ATOM 1613 N N . TYR A 1 262 ? 164.343 134.977 123.461 1.00 26.56 234 TYR A N 1
ATOM 1614 C CA . TYR A 1 262 ? 164.185 133.706 124.152 1.00 16.28 234 TYR A CA 1
ATOM 1615 C C . TYR A 1 262 ? 165.082 133.555 125.372 1.00 17.39 234 TYR A C 1
ATOM 1616 O O . TYR A 1 262 ? 164.641 132.999 126.381 1.00 20.89 234 TYR A O 1
ATOM 1625 N N . VAL A 1 263 ? 166.326 134.018 125.324 1.00 20.16 235 VAL A N 1
ATOM 1626 C CA . VAL A 1 263 ? 167.221 133.772 126.454 1.00 17.90 235 VAL A CA 1
ATOM 1627 C C . VAL A 1 263 ? 166.673 134.452 127.706 1.00 14.86 235 VAL A C 1
ATOM 1628 O O . VAL A 1 263 ? 166.625 133.817 128.769 1.00 20.39 235 VAL A O 1
ATOM 1632 N N . PRO A 1 264 ? 166.259 135.724 127.652 1.00 17.59 236 PRO A N 1
ATOM 1633 C CA . PRO A 1 264 ? 165.672 136.333 128.857 1.00 16.14 236 PRO A CA 1
ATOM 1634 C C . PRO A 1 264 ? 164.435 135.612 129.361 1.00 14.05 236 PRO A C 1
ATOM 1635 O O . PRO A 1 264 ? 164.234 135.524 130.575 1.00 19.60 236 PRO A O 1
ATOM 1639 N N . ALA A 1 265 ? 163.592 135.099 128.462 1.00 20.14 237 ALA A N 1
ATOM 1640 C CA . ALA A 1 265 ? 162.383 134.407 128.895 1.00 5.24 237 ALA A CA 1
ATOM 1641 C C . ALA A 1 265 ? 162.715 133.140 129.671 1.00 8.54 237 ALA A C 1
ATOM 1642 O O . ALA A 1 265 ? 162.086 132.848 130.692 1.00 14.78 237 ALA A O 1
ATOM 1644 N N . PHE A 1 266 ? 163.691 132.365 129.195 1.00 20.17 238 PHE A N 1
ATOM 1645 C CA . PHE A 1 266 ? 164.132 131.190 129.940 1.00 8.24 238 PHE A CA 1
ATOM 1646 C C . PHE A 1 266 ? 164.772 131.594 131.261 1.00 12.45 238 PHE A C 1
ATOM 1647 O O . PHE A 1 266 ? 164.508 130.986 132.303 1.00 16.91 238 PHE A O 1
ATOM 1655 N N . ALA A 1 267 ? 165.615 132.628 131.237 1.00 19.56 239 ALA A N 1
ATOM 1656 C CA . ALA A 1 267 ? 166.314 133.040 132.448 1.00 14.67 239 ALA A CA 1
ATOM 1657 C C . ALA A 1 267 ? 165.338 133.503 133.519 1.00 9.25 239 ALA A C 1
ATOM 1658 O O . ALA A 1 267 ? 165.569 133.290 134.714 1.00 28.42 239 ALA A O 1
ATOM 1660 N N . ASN A 1 268 ? 164.244 134.145 133.113 1.00 13.16 240 ASN A N 1
ATOM 1661 C CA . ASN A 1 268 ? 163.283 134.662 134.076 1.00 8.96 240 ASN A CA 1
ATOM 1662 C C . ASN A 1 268 ? 162.383 133.575 134.646 1.00 11.90 240 ASN A C 1
ATOM 1663 O O . ASN A 1 268 ? 161.740 133.805 135.673 1.00 20.23 240 ASN A O 1
ATOM 1668 N N . THR A 1 269 ? 162.317 132.403 134.010 1.00 23.60 241 THR A N 1
ATOM 1669 C CA . THR A 1 269 ? 161.462 131.308 134.477 1.00 16.48 241 THR A CA 1
ATOM 1670 C C . THR A 1 269 ? 162.193 129.982 134.276 1.00 23.97 241 THR A C 1
ATOM 1671 O O . THR A 1 269 ? 162.079 129.353 133.222 1.00 36.23 241 THR A O 1
ATOM 1675 N N . GLY A 1 270 ? 162.932 129.557 135.297 1.00 20.40 242 GLY A N 1
ATOM 1676 C CA . GLY A 1 270 ? 163.405 128.193 135.391 1.00 16.53 242 GLY A CA 1
ATOM 1677 C C . GLY A 1 270 ? 164.417 127.754 134.355 1.00 13.71 242 GLY A C 1
ATOM 1678 O O . GLY A 1 270 ? 164.832 126.591 134.386 1.00 18.65 242 GLY A O 1
ATOM 1679 N N . GLY A 1 271 ? 164.826 128.622 133.443 1.00 14.19 243 GLY A N 1
ATOM 1680 C CA . GLY A 1 271 ? 165.765 128.208 132.422 1.00 13.96 243 GLY A CA 1
ATOM 1681 C C . GLY A 1 271 ? 165.103 127.346 131.359 1.00 14.91 243 GLY A C 1
ATOM 1682 O O . GLY A 1 271 ? 163.892 127.138 131.339 1.00 20.42 243 GLY A O 1
ATOM 1683 N N . GLY A 1 272 ? 165.932 126.843 130.459 1.00 16.92 244 GLY A N 1
ATOM 1684 C CA . GLY A 1 272 ? 165.441 125.995 129.394 1.00 14.89 244 GLY A CA 1
ATOM 1685 C C . GLY A 1 272 ? 166.454 125.867 128.279 1.00 18.16 244 GLY A C 1
ATOM 1686 O O . GLY A 1 272 ? 167.563 126.392 128.347 1.00 17.36 244 GLY A O 1
ATOM 1687 N N . TYR A 1 273 ? 166.035 125.155 127.239 1.00 24.67 245 TYR A N 1
ATOM 1688 C CA . TYR A 1 273 ? 166.879 124.839 126.096 1.00 22.34 245 TYR A CA 1
ATOM 1689 C C . TYR A 1 273 ? 166.365 125.555 124.858 1.00 23.32 245 TYR A C 1
ATOM 1690 O O . TYR A 1 273 ? 165.163 125.532 124.577 1.00 26.01 245 TYR A O 1
ATOM 1699 N N . LEU A 1 274 ? 167.274 126.177 124.118 1.00 23.96 246 LEU A N 1
ATOM 1700 C CA . LEU A 1 274 ? 166.973 126.769 122.822 1.00 24.88 246 LEU A CA 1
ATOM 1701 C C . LEU A 1 274 ? 167.730 125.998 121.749 1.00 29.66 246 LEU A C 1
ATOM 1702 O O . LEU A 1 274 ? 168.965 125.992 121.741 1.00 35.98 246 LEU A O 1
ATOM 1707 N N . PHE A 1 275 ? 166.993 125.353 120.852 1.00 29.26 247 PHE A N 1
ATOM 1708 C CA . PHE A 1 275 ? 167.563 124.633 119.723 1.00 30.08 247 PHE A CA 1
ATOM 1709 C C . PHE A 1 275 ? 167.290 125.437 118.461 1.00 31.66 247 PHE A C 1
ATOM 1710 O O . PHE A 1 275 ? 166.129 125.659 118.105 1.00 37.53 247 PHE A O 1
ATOM 1718 N N . ILE A 1 276 ? 168.352 125.868 117.787 1.00 35.14 248 ILE A N 1
ATOM 1719 C CA . ILE A 1 276 ? 168.249 126.617 116.541 1.00 36.13 248 ILE A CA 1
ATOM 1720 C C . ILE A 1 276 ? 168.661 125.694 115.406 1.00 35.41 248 ILE A C 1
ATOM 1721 O O . ILE A 1 276 ? 169.679 124.999 115.500 1.00 40.00 248 ILE A O 1
ATOM 1726 N N . GLY A 1 277 ? 167.797 125.520 114.430 1.00 47.03 249 GLY A N 1
ATOM 1727 C CA . GLY A 1 277 ? 168.043 124.591 113.358 1.00 45.80 249 GLY A CA 1
ATOM 1728 C C . GLY A 1 277 ? 167.188 123.384 113.489 1.00 42.37 249 GLY A C 1
ATOM 1729 O O . GLY A 1 277 ? 167.590 122.333 113.104 1.00 46.65 249 GLY A O 1
ATOM 1730 N N . VAL A 1 278 ? 166.029 123.524 114.090 1.00 39.29 250 VAL A N 1
ATOM 1731 C CA . VAL A 1 278 ? 165.100 122.419 114.239 1.00 40.50 250 VAL A CA 1
ATOM 1732 C C . VAL A 1 278 ? 163.712 122.824 113.781 1.00 40.99 250 VAL A C 1
ATOM 1733 O O . VAL A 1 278 ? 163.221 123.823 114.202 1.00 44.80 250 VAL A O 1
ATOM 1737 N N . ASP A 1 279 ? 163.103 122.085 112.875 1.00 43.93 251 ASP A N 1
ATOM 1738 C CA . ASP A 1 279 ? 161.744 122.343 112.442 1.00 40.91 251 ASP A CA 1
ATOM 1739 C C . ASP A 1 279 ? 160.866 122.165 113.624 1.00 40.81 251 ASP A C 1
ATOM 1740 O O . ASP A 1 279 ? 161.032 121.255 114.382 1.00 42.73 251 ASP A O 1
ATOM 1745 N N . ASP A 1 280 ? 159.943 123.058 113.830 1.00 45.90 252 ASP A N 1
ATOM 1746 C CA . ASP A 1 280 ? 159.197 122.981 115.052 1.00 45.41 252 ASP A CA 1
ATOM 1747 C C . ASP A 1 280 ? 157.852 122.353 114.812 1.00 41.47 252 ASP A C 1
ATOM 1748 O O . ASP A 1 280 ? 157.039 122.254 115.706 1.00 43.77 252 ASP A O 1
ATOM 1753 N N . LYS A 1 281 ? 157.672 121.828 113.619 1.00 48.36 253 LYS A N 1
ATOM 1754 C CA . LYS A 1 281 ? 156.436 121.188 113.273 1.00 49.01 253 LYS A CA 1
ATOM 1755 C C . LYS A 1 281 ? 156.782 119.748 113.140 1.00 45.10 253 LYS A C 1
ATOM 1756 O O . LYS A 1 281 ? 155.950 118.890 113.345 1.00 44.41 253 LYS A O 1
ATOM 1762 N N . SER A 1 282 ? 158.035 119.452 112.867 1.00 45.05 254 SER A N 1
ATOM 1763 C CA . SER A 1 282 ? 158.408 118.093 112.635 1.00 42.83 254 SER A CA 1
ATOM 1764 C C . SER A 1 282 ? 159.392 117.626 113.629 1.00 44.82 254 SER A C 1
ATOM 1765 O O . SER A 1 282 ? 159.486 116.440 113.861 1.00 47.26 254 SER A O 1
ATOM 1768 N N . ARG A 1 283 ? 160.135 118.528 114.210 1.00 44.82 255 ARG A N 1
ATOM 1769 C CA . ARG A 1 283 ? 161.159 118.218 115.152 1.00 44.51 255 ARG A CA 1
ATOM 1770 C C . ARG A 1 283 ? 162.282 117.670 114.387 1.00 45.43 255 ARG A C 1
ATOM 1771 O O . ARG A 1 283 ? 163.058 116.917 114.910 1.00 45.64 255 ARG A O 1
ATOM 1779 N N . GLU A 1 284 ? 162.422 118.102 113.138 1.00 46.39 256 GLU A N 1
ATOM 1780 C CA . GLU A 1 284 ? 163.540 117.628 112.335 1.00 46.78 256 GLU A CA 1
ATOM 1781 C C . GLU A 1 284 ? 164.764 118.507 112.551 1.00 50.01 256 GLU A C 1
ATOM 1782 O O . GLU A 1 284 ? 164.648 119.729 112.673 1.00 54.79 256 GLU A O 1
ATOM 1788 N N . VAL A 1 285 ? 165.940 117.883 112.592 1.00 49.32 257 VAL A N 1
ATOM 1789 C CA . VAL A 1 285 ? 167.185 118.636 112.675 1.00 47.56 257 VAL A CA 1
ATOM 1790 C C . VAL A 1 285 ? 167.606 119.059 111.275 1.00 50.61 257 VAL A C 1
ATOM 1791 O O . VAL A 1 285 ? 167.793 118.220 110.386 1.00 55.69 257 VAL A O 1
ATOM 1795 N N . LEU A 1 286 ? 167.760 120.366 111.073 1.00 54.33 258 LEU A N 1
ATOM 1796 C CA . LEU A 1 286 ? 168.098 120.892 109.757 1.00 53.13 258 LEU A CA 1
ATOM 1797 C C . LEU A 1 286 ? 169.395 121.688 109.802 1.00 53.58 258 LEU A C 1
ATOM 1798 O O . LEU A 1 286 ? 170.239 121.559 108.910 1.00 55.04 258 LEU A O 1
ATOM 1803 N N . GLY A 1 287 ? 169.565 122.508 110.832 1.00 54.70 259 GLY A N 1
ATOM 1804 C CA . GLY A 1 287 ? 170.788 123.270 110.953 1.00 54.27 259 GLY A CA 1
ATOM 1805 C C . GLY A 1 287 ? 170.917 124.328 109.866 1.00 54.01 259 GLY A C 1
ATOM 1806 O O . GLY A 1 287 ? 169.977 124.666 109.153 1.00 50.58 259 GLY A O 1
ATOM 1807 N N . CYS A 1 288 ? 172.134 124.852 109.765 1.00 59.05 260 CYS A N 1
ATOM 1808 C CA . CYS A 1 288 ? 172.488 125.857 108.773 1.00 59.89 260 CYS A CA 1
ATOM 1809 C C . CYS A 1 288 ? 173.617 125.320 107.907 1.00 63.44 260 CYS A C 1
ATOM 1810 O O . CYS A 1 288 ? 174.591 124.767 108.427 1.00 62.97 260 CYS A O 1
ATOM 1813 N N . ALA A 1 289 ? 173.490 125.491 106.593 1.00 65.83 261 ALA A N 1
ATOM 1814 C CA . ALA A 1 289 ? 174.506 124.995 105.676 1.00 65.15 261 ALA A CA 1
ATOM 1815 C C . ALA A 1 289 ? 175.866 125.586 106.020 1.00 66.25 261 ALA A C 1
ATOM 1816 O O . ALA A 1 289 ? 175.985 126.774 106.331 1.00 65.08 261 ALA A O 1
ATOM 1818 N N . LYS A 1 290 ? 176.901 124.744 105.963 1.00 66.58 262 LYS A N 1
ATOM 1819 C CA . LYS A 1 290 ? 178.242 125.190 106.322 1.00 66.53 262 LYS A CA 1
ATOM 1820 C C . LYS A 1 290 ? 178.731 126.325 105.434 1.00 64.73 262 LYS A C 1
ATOM 1821 O O . LYS A 1 290 ? 179.569 127.120 105.870 1.00 63.33 262 LYS A O 1
ATOM 1827 N N . GLU A 1 291 ? 178.235 126.419 104.198 1.00 63.44 263 GLU A N 1
ATOM 1828 C CA . GLU A 1 291 ? 178.653 127.510 103.327 1.00 65.48 263 GLU A CA 1
ATOM 1829 C C . GLU A 1 291 ? 178.100 128.848 103.800 1.00 66.08 263 GLU A C 1
ATOM 1830 O O . GLU A 1 291 ? 178.524 129.901 103.311 1.00 66.25 263 GLU A O 1
ATOM 1836 N N . ASN A 1 292 ? 177.159 128.828 104.744 1.00 66.76 264 ASN A N 1
ATOM 1837 C CA . ASN A 1 292 ? 176.457 130.031 105.165 1.00 66.44 264 ASN A CA 1
ATOM 1838 C C . ASN A 1 292 ? 176.881 130.555 106.530 1.00 64.04 264 ASN A C 1
ATOM 1839 O O . ASN A 1 292 ? 176.632 131.729 106.823 1.00 62.91 264 ASN A O 1
ATOM 1844 N N . VAL A 1 293 ? 177.508 129.733 107.369 1.00 63.83 265 VAL A N 1
ATOM 1845 C CA . VAL A 1 293 ? 177.822 130.115 108.741 1.00 61.89 265 VAL A CA 1
ATOM 1846 C C . VAL A 1 293 ? 179.216 129.624 109.096 1.00 61.31 265 VAL A C 1
ATOM 1847 O O . VAL A 1 293 ? 179.631 128.539 108.677 1.00 62.50 265 VAL A O 1
ATOM 1851 N N . ASP A 1 294 ? 179.938 130.430 109.875 1.00 58.52 266 ASP A N 1
ATOM 1852 C CA . ASP A 1 294 ? 181.207 130.030 110.469 1.00 59.88 266 ASP A CA 1
ATOM 1853 C C . ASP A 1 294 ? 181.016 129.818 111.962 1.00 59.73 266 ASP A C 1
ATOM 1854 O O . ASP A 1 294 ? 180.646 130.770 112.668 1.00 61.25 266 ASP A O 1
ATOM 1859 N N . PRO A 1 295 ? 181.258 128.613 112.488 1.00 58.80 267 PRO A N 1
ATOM 1860 C CA . PRO A 1 295 ? 180.861 128.339 113.878 1.00 58.95 267 PRO A CA 1
ATOM 1861 C C . PRO A 1 295 ? 181.447 129.308 114.886 1.00 58.55 267 PRO A C 1
ATOM 1862 O O . PRO A 1 295 ? 180.747 129.688 115.832 1.00 61.08 267 PRO A O 1
ATOM 1866 N N . ASP A 1 296 ? 182.701 129.726 114.720 1.00 60.13 268 ASP A N 1
ATOM 1867 C CA . ASP A 1 296 ? 183.291 130.647 115.687 1.00 59.40 268 ASP A CA 1
ATOM 1868 C C . ASP A 1 296 ? 182.595 132.001 115.650 1.00 59.18 268 ASP A C 1
ATOM 1869 O O . ASP A 1 296 ? 182.295 132.579 116.701 1.00 59.21 268 ASP A O 1
ATOM 1874 N N . SER A 1 297 ? 182.324 132.519 114.452 1.00 57.56 269 SER A N 1
ATOM 1875 C CA . SER A 1 297 ? 181.614 133.788 114.346 1.00 59.70 269 SER A CA 1
ATOM 1876 C C . SER A 1 297 ? 180.218 133.682 114.944 1.00 60.67 269 SER A C 1
ATOM 1877 O O . SER A 1 297 ? 179.764 134.590 115.653 1.00 59.44 269 SER A O 1
ATOM 1880 N N . LEU A 1 298 ? 179.520 132.579 114.668 1.00 56.90 270 LEU A N 1
ATOM 1881 C CA . LEU A 1 298 ? 178.180 132.393 115.212 1.00 55.67 270 LEU A CA 1
ATOM 1882 C C . LEU A 1 298 ? 178.212 132.362 116.735 1.00 55.95 270 LEU A C 1
ATOM 1883 O O . LEU A 1 298 ? 177.403 133.019 117.402 1.00 59.58 270 LEU A O 1
ATOM 1888 N N . ARG A 1 299 ? 179.158 131.611 117.302 1.00 49.23 271 ARG A N 1
ATOM 1889 C CA . ARG A 1 299 ? 179.284 131.534 118.752 1.00 48.74 271 ARG A CA 1
ATOM 1890 C C . ARG A 1 299 ? 179.592 132.900 119.349 1.00 51.85 271 ARG A C 1
ATOM 1891 O O . ARG A 1 299 ? 179.033 133.279 120.383 1.00 54.59 271 ARG A O 1
ATOM 1899 N N . ARG A 1 300 ? 180.501 133.646 118.720 1.00 56.03 272 ARG A N 1
ATOM 1900 C CA . ARG A 1 300 ? 180.861 134.959 119.243 1.00 52.51 272 ARG A CA 1
ATOM 1901 C C . ARG A 1 300 ? 179.668 135.902 119.219 1.00 51.51 272 ARG A C 1
ATOM 1902 O O . ARG A 1 300 ? 179.419 136.627 120.190 1.00 54.31 272 ARG A O 1
ATOM 1910 N N . LYS A 1 301 ? 178.915 135.903 118.118 1.00 53.60 273 LYS A N 1
ATOM 1911 C CA . LYS A 1 301 ? 177.722 136.738 118.045 1.00 53.06 273 LYS A CA 1
ATOM 1912 C C . LYS A 1 301 ? 176.726 136.360 119.132 1.00 51.04 273 LYS A C 1
ATOM 1913 O O . LYS A 1 301 ? 176.159 137.234 119.799 1.00 51.89 273 LYS A O 1
ATOM 1919 N N . ILE A 1 302 ? 176.501 135.058 119.328 1.00 45.47 274 ILE A N 1
ATOM 1920 C CA . ILE A 1 302 ? 175.527 134.619 120.324 1.00 43.22 274 ILE A CA 1
ATOM 1921 C C . ILE A 1 302 ? 175.966 135.051 121.717 1.00 44.99 274 ILE A C 1
ATOM 1922 O O . ILE A 1 302 ? 175.164 135.557 122.511 1.00 45.94 274 ILE A O 1
ATOM 1927 N N . GLU A 1 303 ? 177.245 134.852 122.037 1.00 49.50 275 GLU A N 1
ATOM 1928 C CA . GLU A 1 303 ? 177.741 135.222 123.359 1.00 49.13 275 GLU A CA 1
ATOM 1929 C C . GLU A 1 303 ? 177.642 136.723 123.588 1.00 45.89 275 GLU A C 1
ATOM 1930 O O . GLU A 1 303 ? 177.265 137.167 124.678 1.00 46.57 275 GLU A O 1
ATOM 1936 N N . GLN A 1 304 ? 177.993 137.525 122.579 1.00 44.50 276 GLN A N 1
ATOM 1937 C CA . GLN A 1 304 ? 177.890 138.971 122.730 1.00 45.29 276 GLN A CA 1
ATOM 1938 C C . GLN A 1 304 ? 176.445 139.398 122.945 1.00 48.56 276 GLN A C 1
ATOM 1939 O O . GLN A 1 304 ? 176.159 140.238 123.805 1.00 48.91 276 GLN A O 1
ATOM 1945 N N . ALA A 1 305 ? 175.516 138.821 122.182 1.00 43.93 277 ALA A N 1
ATOM 1946 C CA . ALA A 1 305 ? 174.109 139.151 122.378 1.00 32.89 277 ALA A CA 1
ATOM 1947 C C . ALA A 1 305 ? 173.649 138.777 123.781 1.00 36.44 277 ALA A C 1
ATOM 1948 O O . ALA A 1 305 ? 172.932 139.548 124.429 1.00 38.50 277 ALA A O 1
ATOM 1950 N N . ILE A 1 306 ? 174.049 137.602 124.271 1.00 36.64 278 ILE A N 1
ATOM 1951 C CA . ILE A 1 306 ? 173.611 137.175 125.595 1.00 33.07 278 ILE A CA 1
ATOM 1952 C C . ILE A 1 306 ? 174.173 138.096 126.668 1.00 33.23 278 ILE A C 1
ATOM 1953 O O . ILE A 1 306 ? 173.470 138.473 127.611 1.00 34.70 278 ILE A O 1
ATOM 1958 N N . TYR A 1 307 ? 175.449 138.464 126.555 1.00 44.41 279 TYR A N 1
ATOM 1959 C CA . TYR A 1 307 ? 176.053 139.355 127.536 1.00 39.56 279 TYR A CA 1
ATOM 1960 C C . TYR A 1 307 ? 175.550 140.786 127.418 1.00 36.91 279 TYR A C 1
ATOM 1961 O O . TYR A 1 307 ? 175.720 141.563 128.362 1.00 43.98 279 TYR A O 1
ATOM 1970 N N . LYS A 1 308 ? 174.939 141.150 126.292 1.00 36.47 280 LYS A N 1
ATOM 1971 C CA . LYS A 1 308 ? 174.398 142.492 126.118 1.00 31.93 280 LYS A CA 1
ATOM 1972 C C . LYS A 1 308 ? 173.074 142.703 126.843 1.00 34.09 280 LYS A C 1
ATOM 1973 O O . LYS A 1 308 ? 172.658 143.852 127.015 1.00 34.85 280 LYS A O 1
ATOM 1979 N N . LEU A 1 309 ? 172.412 141.638 127.274 1.00 35.19 281 LEU A N 1
ATOM 1980 C CA . LEU A 1 309 ? 171.088 141.750 127.870 1.00 23.09 281 LEU A CA 1
ATOM 1981 C C . LEU A 1 309 ? 171.165 142.443 129.227 1.00 29.64 281 LEU A C 1
ATOM 1982 O O . LEU A 1 309 ? 171.956 142.019 130.082 1.00 33.04 281 LEU A O 1
ATOM 1987 N N . PRO A 1 310 ? 170.386 143.498 129.470 1.00 24.43 282 PRO A N 1
ATOM 1988 C CA . PRO A 1 310 ? 170.408 144.134 130.795 1.00 16.34 282 PRO A CA 1
ATOM 1989 C C . PRO A 1 310 ? 169.880 143.202 131.875 1.00 18.26 282 PRO A C 1
ATOM 1990 O O . PRO A 1 310 ? 168.896 142.490 131.679 1.00 31.64 282 PRO A O 1
ATOM 1994 N N . CYS A 1 311 ? 170.534 143.230 133.032 1.00 24.99 283 CYS A N 1
ATOM 1995 C CA . CYS A 1 311 ? 170.119 142.468 134.200 1.00 20.10 283 CYS A CA 1
ATOM 1996 C C . CYS A 1 311 ? 170.161 143.366 135.426 1.00 25.43 283 CYS A C 1
ATOM 1997 O O . CYS A 1 311 ? 171.057 144.205 135.559 1.00 37.66 283 CYS A O 1
ATOM 2000 N N . VAL A 1 312 ? 169.194 143.188 136.319 1.00 24.19 284 VAL A N 1
ATOM 2001 C CA . VAL A 1 312 ? 169.123 143.932 137.570 1.00 22.95 284 VAL A CA 1
ATOM 2002 C C . VAL A 1 312 ? 169.099 142.929 138.710 1.00 28.57 284 VAL A C 1
ATOM 2003 O O . VAL A 1 312 ? 168.302 141.985 138.695 1.00 29.01 284 VAL A O 1
ATOM 2007 N N . HIS A 1 313 ? 169.963 143.135 139.698 1.00 34.05 285 HIS A N 1
ATOM 2008 C CA . HIS A 1 313 ? 170.132 142.207 140.804 1.00 30.75 285 HIS A CA 1
ATOM 2009 C C . HIS A 1 313 ? 169.521 142.770 142.076 1.00 25.58 285 HIS A C 1
ATOM 2010 O O . HIS A 1 313 ? 169.752 143.929 142.430 1.00 38.59 285 HIS A O 1
ATOM 2017 N N . PHE A 1 314 ? 168.742 141.937 142.761 1.00 30.66 286 PHE A N 1
ATOM 2018 C CA . PHE A 1 314 ? 168.242 142.231 144.094 1.00 34.23 286 PHE A CA 1
ATOM 2019 C C . PHE A 1 314 ? 168.989 141.445 145.160 1.00 35.89 286 PHE A C 1
ATOM 2020 O O . PHE A 1 314 ? 168.479 141.280 146.272 1.00 37.34 286 PHE A O 1
ATOM 2028 N N . CYS A 1 315 ? 170.186 140.957 144.843 1.00 42.94 287 CYS A N 1
ATOM 2029 C CA . CYS A 1 315 ? 170.885 140.007 145.690 1.00 43.97 287 CYS A CA 1
ATOM 2030 C C . CYS A 1 315 ? 172.387 140.225 145.588 1.00 50.94 287 CYS A C 1
ATOM 2031 O O . CYS A 1 315 ? 172.870 141.108 144.875 1.00 51.85 287 CYS A O 1
ATOM 2034 N N . GLN A 1 316 ? 173.119 139.399 146.333 1.00 57.19 288 GLN A N 1
ATOM 2035 C CA . GLN A 1 316 ? 174.542 139.175 146.174 1.00 51.01 288 GLN A CA 1
ATOM 2036 C C . GLN A 1 316 ? 174.812 137.674 146.183 1.00 50.95 288 GLN A C 1
ATOM 2037 O O . GLN A 1 316 ? 174.164 136.934 146.930 1.00 51.98 288 GLN A O 1
ATOM 2043 N N . PRO A 1 317 ? 175.741 137.185 145.357 1.00 50.33 289 PRO A N 1
ATOM 2044 C CA . PRO A 1 317 ? 176.569 137.894 144.377 1.00 53.25 289 PRO A CA 1
ATOM 2045 C C . PRO A 1 317 ? 175.786 138.251 143.122 1.00 54.47 289 PRO A C 1
ATOM 2046 O O . PRO A 1 317 ? 174.648 137.834 142.933 1.00 52.83 289 PRO A O 1
ATOM 2050 N N . GLN A 1 318 ? 176.397 139.027 142.234 1.00 45.81 290 GLN A N 1
ATOM 2051 C CA . GLN A 1 318 ? 175.698 139.566 141.078 1.00 45.22 290 GLN A CA 1
ATOM 2052 C C . GLN A 1 318 ? 176.274 138.967 139.804 1.00 50.53 290 GLN A C 1
ATOM 2053 O O . GLN A 1 318 ? 176.572 139.686 138.845 1.00 48.25 290 GLN A O 1
ATOM 2059 N N . ARG A 1 319 ? 176.444 137.648 139.797 1.00 49.45 291 ARG A N 1
ATOM 2060 C CA . ARG A 1 319 ? 177.093 136.983 138.680 1.00 49.91 291 ARG A CA 1
ATOM 2061 C C . ARG A 1 319 ? 176.252 137.103 137.409 1.00 48.71 291 ARG A C 1
ATOM 2062 O O . ARG A 1 319 ? 175.020 137.118 137.470 1.00 46.26 291 ARG A O 1
ATOM 2070 N N . PRO A 1 320 ? 176.892 137.166 136.242 1.00 43.42 292 PRO A N 1
ATOM 2071 C CA . PRO A 1 320 ? 176.135 137.335 134.997 1.00 44.97 292 PRO A CA 1
ATOM 2072 C C . PRO A 1 320 ? 175.252 136.125 134.740 1.00 42.35 292 PRO A C 1
ATOM 2073 O O . PRO A 1 320 ? 175.192 135.174 135.521 1.00 41.28 292 PRO A O 1
ATOM 2077 N N . ILE A 1 321 ? 174.539 136.183 133.613 1.00 33.96 293 ILE A N 1
ATOM 2078 C CA . ILE A 1 321 ? 173.685 135.073 133.208 1.00 34.25 293 ILE A CA 1
ATOM 2079 C C . ILE A 1 321 ? 174.541 133.841 132.964 1.00 36.51 293 ILE A C 1
ATOM 2080 O O . ILE A 1 321 ? 175.601 133.912 132.332 1.00 36.40 293 ILE A O 1
ATOM 2085 N N . THR A 1 322 ? 174.075 132.701 133.460 1.00 37.24 294 THR A N 1
ATOM 2086 C CA . THR A 1 322 ? 174.782 131.435 133.342 1.00 33.97 294 THR A CA 1
ATOM 2087 C C . THR A 1 322 ? 174.148 130.628 132.215 1.00 36.86 294 THR A C 1
ATOM 2088 O O . THR A 1 322 ? 172.936 130.393 132.223 1.00 41.35 294 THR A O 1
ATOM 2092 N N . PHE A 1 323 ? 174.963 130.209 131.250 1.00 37.18 295 PHE A N 1
ATOM 2093 C CA . PHE A 1 323 ? 174.449 129.500 130.090 1.00 34.52 295 PHE A CA 1
ATOM 2094 C C . PHE A 1 323 ? 175.550 128.653 129.473 1.00 33.19 295 PHE A C 1
ATOM 2095 O O . PHE A 1 323 ? 176.738 128.947 129.620 1.00 33.87 295 PHE A O 1
ATOM 2103 N N . THR A 1 324 ? 175.136 127.601 128.774 1.00 38.50 296 THR A N 1
ATOM 2104 C CA . THR A 1 324 ? 176.034 126.731 128.028 1.00 38.79 296 THR A CA 1
ATOM 2105 C C . THR A 1 324 ? 175.633 126.778 126.561 1.00 38.89 296 THR A C 1
ATOM 2106 O O . THR A 1 324 ? 174.473 126.519 126.227 1.00 47.04 296 THR A O 1
ATOM 2110 N N . LEU A 1 325 ? 176.586 127.101 125.694 1.00 35.84 297 LEU A N 1
ATOM 2111 C CA . LEU A 1 325 ? 176.350 127.206 124.259 1.00 40.26 297 LEU A CA 1
ATOM 2112 C C . LEU A 1 325 ? 177.184 126.152 123.546 1.00 46.45 297 LEU A C 1
ATOM 2113 O O . LEU A 1 325 ? 178.410 126.123 123.694 1.00 50.38 297 LEU A O 1
ATOM 2118 N N . LYS A 1 326 ? 176.522 125.300 122.768 1.00 51.73 298 LYS A N 1
ATOM 2119 C CA . LYS A 1 326 ? 177.182 124.242 122.014 1.00 47.38 298 LYS A CA 1
ATOM 2120 C C . LYS A 1 326 ? 176.799 124.364 120.548 1.00 46.52 298 LYS A C 1
ATOM 2121 O O . LYS A 1 326 ? 175.611 124.339 120.211 1.00 48.17 298 LYS A O 1
ATOM 2127 N N . ILE A 1 327 ? 177.800 124.497 119.686 1.00 49.57 299 ILE A N 1
ATOM 2128 C CA . ILE A 1 327 ? 177.616 124.425 118.243 1.00 50.40 299 ILE A CA 1
ATOM 2129 C C . ILE A 1 327 ? 178.032 123.033 117.798 1.00 52.82 299 ILE A C 1
ATOM 2130 O O . ILE A 1 327 ? 179.188 122.635 117.983 1.00 56.40 299 ILE A O 1
ATOM 2135 N N . VAL A 1 328 ? 177.097 122.291 117.213 1.00 52.13 300 VAL A N 1
ATOM 2136 C CA . VAL A 1 328 ? 177.328 120.900 116.850 1.00 53.85 300 VAL A CA 1
ATOM 2137 C C . VAL A 1 328 ? 177.231 120.756 115.340 1.00 55.97 300 VAL A C 1
ATOM 2138 O O . VAL A 1 328 ? 176.624 121.581 114.650 1.00 52.66 300 VAL A O 1
ATOM 2142 N N . ASN A 1 329 ? 177.847 119.695 114.832 1.00 62.78 301 ASN A N 1
ATOM 2143 C CA . ASN A 1 329 ? 177.842 119.430 113.402 1.00 62.88 301 ASN A CA 1
ATOM 2144 C C . ASN A 1 329 ? 176.558 118.718 113.002 1.00 62.15 301 ASN A C 1
ATOM 2145 O O . ASN A 1 329 ? 176.057 117.859 113.735 1.00 62.18 301 ASN A O 1
ATOM 2150 N N . VAL A 1 330 ? 176.023 119.076 111.840 1.00 59.68 302 VAL A N 1
ATOM 2151 C CA . VAL A 1 330 ? 174.905 118.363 111.237 1.00 61.17 302 VAL A CA 1
ATOM 2152 C C . VAL A 1 330 ? 175.462 117.533 110.090 1.00 63.71 302 VAL A C 1
ATOM 2153 O O . VAL A 1 330 ? 175.906 118.082 109.073 1.00 61.78 302 VAL A O 1
ATOM 2157 N N . LEU A 1 331 ? 175.440 116.214 110.249 1.00 65.89 303 LEU A N 1
ATOM 2158 C CA . LEU A 1 331 ? 176.063 115.298 109.305 1.00 65.14 303 LEU A CA 1
ATOM 2159 C C . LEU A 1 331 ? 175.008 114.722 108.373 1.00 65.44 303 LEU A C 1
ATOM 2160 O O . LEU A 1 331 ? 174.039 114.107 108.828 1.00 66.56 303 LEU A O 1
ATOM 2165 N N . LYS A 1 332 ? 175.206 114.916 107.075 1.00 65.53 304 LYS A N 1
ATOM 2166 C CA . LYS A 1 332 ? 174.327 114.372 106.050 1.00 68.74 304 LYS A CA 1
ATOM 2167 C C . LYS A 1 332 ? 175.023 113.171 105.426 1.00 66.47 304 LYS A C 1
ATOM 2168 O O . LYS A 1 332 ? 176.049 113.323 104.754 1.00 62.19 304 LYS A O 1
ATOM 2174 N N . ARG A 1 333 ? 174.468 111.982 105.656 1.00 68.78 305 ARG A N 1
ATOM 2175 C CA . ARG A 1 333 ? 175.098 110.734 105.230 1.00 70.89 305 ARG A CA 1
ATOM 2176 C C . ARG A 1 333 ? 176.493 110.598 105.835 1.00 69.68 305 ARG A C 1
ATOM 2177 O O . ARG A 1 333 ? 177.416 110.069 105.215 1.00 69.63 305 ARG A O 1
ATOM 2185 N N . GLY A 1 334 ? 176.644 111.082 107.067 1.00 65.05 306 GLY A N 1
ATOM 2186 C CA . GLY A 1 334 ? 177.885 110.946 107.800 1.00 63.44 306 GLY A CA 1
ATOM 2187 C C . GLY A 1 334 ? 178.925 112.010 107.525 1.00 66.01 306 GLY A C 1
ATOM 2188 O O . GLY A 1 334 ? 180.000 111.968 108.139 1.00 63.02 306 GLY A O 1
ATOM 2189 N N . GLU A 1 335 ? 178.649 112.961 106.637 1.00 71.11 307 GLU A N 1
ATOM 2190 C CA . GLU A 1 335 ? 179.594 114.012 106.292 1.00 69.89 307 GLU A CA 1
ATOM 2191 C C . GLU A 1 335 ? 179.014 115.373 106.649 1.00 69.31 307 GLU A C 1
ATOM 2192 O O . GLU A 1 335 ? 177.801 115.591 106.577 1.00 69.33 307 GLU A O 1
ATOM 2198 N N . LEU A 1 336 ? 179.903 116.290 107.032 1.00 66.78 308 LEU A N 1
ATOM 2199 C CA . LEU A 1 336 ? 179.505 117.605 107.517 1.00 68.40 308 LEU A CA 1
ATOM 2200 C C . LEU A 1 336 ? 178.645 118.345 106.500 1.00 68.22 308 LEU A C 1
ATOM 2201 O O . LEU A 1 336 ? 179.118 118.695 105.415 1.00 66.15 308 LEU A O 1
ATOM 2206 N N . TYR A 1 337 ? 177.381 118.587 106.849 1.00 64.57 309 TYR A N 1
ATOM 2207 C CA . TYR A 1 337 ? 176.488 119.383 106.015 1.00 64.06 309 TYR A CA 1
ATOM 2208 C C . TYR A 1 337 ? 176.308 120.796 106.552 1.00 62.93 309 TYR A C 1
ATOM 2209 O O . TYR A 1 337 ? 176.176 121.744 105.771 1.00 59.90 309 TYR A O 1
ATOM 2218 N N . GLY A 1 338 ? 176.296 120.955 107.868 1.00 63.92 310 GLY A N 1
ATOM 2219 C CA . GLY A 1 338 ? 176.051 122.258 108.448 1.00 62.62 310 GLY A CA 1
ATOM 2220 C C . GLY A 1 338 ? 176.222 122.218 109.949 1.00 59.60 310 GLY A C 1
ATOM 2221 O O . GLY A 1 338 ? 176.691 121.229 110.516 1.00 57.95 310 GLY A O 1
ATOM 2222 N N . TYR A 1 339 ? 175.826 123.316 110.589 1.00 60.67 311 TYR A N 1
ATOM 2223 C CA . TYR A 1 339 ? 175.962 123.482 112.028 1.00 61.02 311 TYR A CA 1
ATOM 2224 C C . TYR A 1 339 ? 174.612 123.803 112.645 1.00 59.55 311 TYR A C 1
ATOM 2225 O O . TYR A 1 339 ? 173.817 124.551 112.068 1.00 58.29 311 TYR A O 1
ATOM 2234 N N . ALA A 1 340 ? 174.360 123.235 113.818 1.00 54.79 312 ALA A N 1
ATOM 2235 C CA . ALA A 1 340 ? 173.173 123.536 114.601 1.00 51.21 312 ALA A CA 1
ATOM 2236 C C . ALA A 1 340 ? 173.579 124.106 115.952 1.00 50.26 312 ALA A C 1
ATOM 2237 O O . ALA A 1 340 ? 174.556 123.669 116.564 1.00 57.16 312 ALA A O 1
ATOM 2239 N N . CYS A 1 341 ? 172.812 125.086 116.415 1.00 44.84 313 CYS A N 1
ATOM 2240 C CA . CYS A 1 341 ? 173.098 125.796 117.653 1.00 43.58 313 CYS A CA 1
ATOM 2241 C C . CYS A 1 341 ? 172.234 125.249 118.778 1.00 42.67 313 CYS A C 1
ATOM 2242 O O . CYS A 1 341 ? 171.038 125.011 118.588 1.00 46.33 313 CYS A O 1
ATOM 2245 N N . MET A 1 342 ? 172.841 125.053 119.945 1.00 42.82 314 MET A N 1
ATOM 2246 C CA . MET A 1 342 ? 172.114 124.679 121.149 1.00 38.16 314 MET A CA 1
ATOM 2247 C C . MET A 1 342 ? 172.581 125.552 122.302 1.00 39.93 314 MET A C 1
ATOM 2248 O O . MET A 1 342 ? 173.783 125.651 122.562 1.00 44.84 314 MET A O 1
ATOM 2253 N N . ILE A 1 343 ? 171.631 126.179 122.988 1.00 35.98 315 ILE A N 1
ATOM 2254 C CA . ILE A 1 343 ? 171.905 127.023 124.144 1.00 30.77 315 ILE A CA 1
ATOM 2255 C C . ILE A 1 343 ? 171.099 126.490 125.316 1.00 29.72 315 ILE A C 1
ATOM 2256 O O . ILE A 1 343 ? 169.885 126.291 125.200 1.00 37.85 315 ILE A O 1
ATOM 2261 N N . ARG A 1 344 ? 171.770 126.252 126.435 1.00 27.58 316 ARG A N 1
ATOM 2262 C CA . ARG A 1 344 ? 171.107 125.874 127.675 1.00 30.96 316 ARG A CA 1
ATOM 2263 C C . ARG A 1 344 ? 171.160 127.059 128.627 1.00 29.48 316 ARG A C 1
ATOM 2264 O O . ARG A 1 344 ? 172.231 127.408 129.132 1.00 33.63 316 ARG A O 1
ATOM 2272 N N . VAL A 1 345 ? 170.008 127.673 128.867 1.00 32.25 317 VAL A N 1
ATOM 2273 C CA . VAL A 1 345 ? 169.895 128.830 129.742 1.00 24.43 317 VAL A CA 1
ATOM 2274 C C . VAL A 1 345 ? 169.545 128.326 131.132 1.00 21.22 317 VAL A C 1
ATOM 2275 O O . VAL A 1 345 ? 168.508 127.682 131.324 1.00 27.11 317 VAL A O 1
ATOM 2279 N N . ASN A 1 346 ? 170.404 128.606 132.093 1.00 21.44 318 ASN A N 1
ATOM 2280 C CA . ASN A 1 346 ? 170.116 128.248 133.468 1.00 21.55 318 ASN A CA 1
ATOM 2281 C C . ASN A 1 346 ? 169.313 129.358 134.140 1.00 26.06 318 ASN A C 1
ATOM 2282 O O . ASN A 1 346 ? 169.439 130.529 133.775 1.00 33.01 318 ASN A O 1
ATOM 2287 N N . PRO A 1 347 ? 168.482 129.020 135.124 1.00 22.14 319 PRO A N 1
ATOM 2288 C CA . PRO A 1 347 ? 167.648 130.047 135.763 1.00 17.93 319 PRO A CA 1
ATOM 2289 C C . PRO A 1 347 ? 168.500 131.157 136.356 1.00 25.93 319 PRO A C 1
ATOM 2290 O O . PRO A 1 347 ? 169.538 130.910 136.972 1.00 34.66 319 PRO A O 1
ATOM 2294 N N . PHE A 1 348 ? 168.053 132.391 136.157 1.00 27.07 320 PHE A N 1
ATOM 2295 C CA . PHE A 1 348 ? 168.771 133.552 136.651 1.00 18.35 320 PHE A CA 1
ATOM 2296 C C . PHE A 1 348 ? 168.187 133.984 137.990 1.00 25.19 320 PHE A C 1
ATOM 2297 O O . PHE A 1 348 ? 166.983 133.872 138.231 1.00 35.54 320 PHE A O 1
ATOM 2305 N N . CYS A 1 349 ? 169.060 134.472 138.872 1.00 26.68 321 CYS A N 1
ATOM 2306 C CA . CYS A 1 349 ? 168.642 134.780 140.236 1.00 25.59 321 CYS A CA 1
ATOM 2307 C C . CYS A 1 349 ? 167.644 135.929 140.284 1.00 23.89 321 CYS A C 1
ATOM 2308 O O . CYS A 1 349 ? 166.835 136.004 141.214 1.00 30.91 321 CYS A O 1
ATOM 2311 N N . CYS A 1 350 ? 167.669 136.813 139.291 1.00 27.82 322 CYS A N 1
ATOM 2312 C CA . CYS A 1 350 ? 166.901 138.051 139.332 1.00 27.53 322 CYS A CA 1
ATOM 2313 C C . CYS A 1 350 ? 166.267 138.323 137.973 1.00 30.37 322 CYS A C 1
ATOM 2314 O O . CYS A 1 350 ? 166.131 137.408 137.155 1.00 39.33 322 CYS A O 1
ATOM 2317 N N . ALA A 1 351 ? 165.832 139.556 137.737 1.00 19.94 323 ALA A N 1
ATOM 2318 C CA . ALA A 1 351 ? 165.181 139.947 136.495 1.00 18.15 323 ALA A CA 1
ATOM 2319 C C . ALA A 1 351 ? 166.209 140.114 135.384 1.00 12.59 323 ALA A C 1
ATOM 2320 O O . ALA A 1 351 ? 167.271 140.703 135.598 1.00 18.94 323 ALA A O 1
ATOM 2322 N N . VAL A 1 352 ? 165.888 139.593 134.203 1.00 19.73 324 VAL A N 1
ATOM 2323 C CA . VAL A 1 352 ? 166.656 139.823 132.985 1.00 10.22 324 VAL A CA 1
ATOM 2324 C C . VAL A 1 352 ? 165.765 140.571 132.008 1.00 13.74 324 VAL A C 1
ATOM 2325 O O . VAL A 1 352 ? 164.622 140.167 131.766 1.00 18.39 324 VAL A O 1
ATOM 2329 N N . PHE A 1 353 ? 166.281 141.655 131.450 1.00 15.13 325 PHE A N 1
ATOM 2330 C CA . PHE A 1 353 ? 165.562 142.431 130.456 1.00 12.29 325 PHE A CA 1
ATOM 2331 C C . PHE A 1 353 ? 166.115 142.132 129.071 1.00 9.84 325 PHE A C 1
ATOM 2332 O O . PHE A 1 353 ? 167.312 141.898 128.900 1.00 17.23 325 PHE A O 1
ATOM 2340 N N . SER A 1 354 ? 165.222 142.108 128.083 1.00 11.88 326 SER A N 1
ATOM 2341 C CA . SER A 1 354 ? 165.677 142.039 126.701 1.00 11.62 326 SER A CA 1
ATOM 2342 C C . SER A 1 354 ? 166.355 143.336 126.293 1.00 21.73 326 SER A C 1
ATOM 2343 O O . SER A 1 354 ? 167.293 143.324 125.489 1.00 24.74 326 SER A O 1
ATOM 2346 N N . GLU A 1 355 ? 165.892 144.455 126.840 1.00 26.85 327 GLU A N 1
ATOM 2347 C CA . GLU A 1 355 ? 166.470 145.767 126.597 1.00 12.84 327 GLU A CA 1
ATOM 2348 C C . GLU A 1 355 ? 165.950 146.694 127.683 1.00 15.38 327 GLU A C 1
ATOM 2349 O O . GLU A 1 355 ? 165.234 146.272 128.591 1.00 25.58 327 GLU A O 1
ATOM 2355 N N . ALA A 1 356 ? 166.311 147.963 127.580 1.00 20.24 328 ALA A N 1
ATOM 2356 C CA . ALA A 1 356 ? 165.848 148.931 128.559 1.00 18.85 328 ALA A CA 1
ATOM 2357 C C . ALA A 1 356 ? 164.325 149.054 128.490 1.00 21.62 328 ALA A C 1
ATOM 2358 O O . ALA A 1 356 ? 163.754 149.037 127.392 1.00 24.13 328 ALA A O 1
ATOM 2360 N N . PRO A 1 357 ? 163.637 149.178 129.623 1.00 14.06 329 PRO A N 1
ATOM 2361 C CA . PRO A 1 357 ? 162.183 149.363 129.581 1.00 11.16 329 PRO A CA 1
ATOM 2362 C C . PRO A 1 357 ? 161.800 150.623 128.820 1.00 14.28 329 PRO A C 1
ATOM 2363 O O . PRO A 1 357 ? 162.535 151.612 128.802 1.00 27.88 329 PRO A O 1
ATOM 2367 N N . ASN A 1 358 ? 160.634 150.580 128.179 1.00 13.67 330 ASN A N 1
ATOM 2368 C CA . ASN A 1 358 ? 160.128 151.713 127.407 1.00 9.75 330 ASN A CA 1
ATOM 2369 C C . ASN A 1 358 ? 159.156 152.500 128.282 1.00 10.30 330 ASN A C 1
ATOM 2370 O O . ASN A 1 358 ? 157.935 152.381 128.183 1.00 15.77 330 ASN A O 1
ATOM 2375 N N . SER A 1 359 ? 159.723 153.322 129.161 1.00 16.02 331 SER A N 1
ATOM 2376 C CA . SER A 1 359 ? 158.949 154.149 130.074 1.00 6.60 331 SER A CA 1
ATOM 2377 C C . SER A 1 359 ? 159.525 155.555 130.070 1.00 8.59 331 SER A C 1
ATOM 2378 O O . SER A 1 359 ? 160.744 155.734 130.019 1.00 24.11 331 SER A O 1
ATOM 2381 N N . TRP A 1 360 ? 158.646 156.548 130.130 1.00 13.33 332 TRP A N 1
ATOM 2382 C CA . TRP A 1 360 ? 159.029 157.938 129.951 1.00 9.29 332 TRP A CA 1
ATOM 2383 C C . TRP A 1 360 ? 158.529 158.773 131.116 1.00 8.12 332 TRP A C 1
ATOM 2384 O O . TRP A 1 360 ? 157.577 158.407 131.805 1.00 20.93 332 TRP A O 1
ATOM 2395 N N . ILE A 1 361 ? 159.199 159.902 131.332 1.00 16.48 333 ILE A N 1
ATOM 2396 C CA . ILE A 1 361 ? 158.906 160.788 132.448 1.00 11.54 333 ILE A CA 1
ATOM 2397 C C . ILE A 1 361 ? 159.371 162.184 132.065 1.00 18.22 333 ILE A C 1
ATOM 2398 O O . ILE A 1 361 ? 160.196 162.359 131.168 1.00 18.63 333 ILE A O 1
ATOM 2403 N N . VAL A 1 362 ? 158.824 163.185 132.738 1.00 14.69 334 VAL A N 1
ATOM 2404 C CA . VAL A 1 362 ? 159.221 164.569 132.516 1.00 15.99 334 VAL A CA 1
ATOM 2405 C C . VAL A 1 362 ? 160.276 164.943 133.547 1.00 20.76 334 VAL A C 1
ATOM 2406 O O . VAL A 1 362 ? 160.038 164.850 134.756 1.00 21.01 334 VAL A O 1
ATOM 2410 N N . GLU A 1 363 ? 161.447 165.354 133.069 1.00 28.84 335 GLU A N 1
ATOM 2411 C CA . GLU A 1 363 ? 162.518 165.863 133.913 1.00 29.49 335 GLU A CA 1
ATOM 2412 C C . GLU A 1 363 ? 162.846 167.281 133.478 1.00 31.11 335 GLU A C 1
ATOM 2413 O O . GLU A 1 363 ? 163.204 167.511 132.319 1.00 35.60 335 GLU A O 1
ATOM 2419 N N . ASP A 1 364 ? 162.735 168.224 134.411 1.00 35.33 336 ASP A N 1
ATOM 2420 C CA . ASP A 1 364 ? 162.872 169.639 134.090 1.00 36.20 336 ASP A CA 1
ATOM 2421 C C . ASP A 1 364 ? 161.936 170.028 132.953 1.00 33.07 336 ASP A C 1
ATOM 2422 O O . ASP A 1 364 ? 160.714 170.052 133.136 1.00 36.26 336 ASP A O 1
ATOM 2427 N N . LYS A 1 365 ? 162.488 170.324 131.776 1.00 32.15 337 LYS A N 1
ATOM 2428 C CA . LYS A 1 365 ? 161.702 170.727 130.616 1.00 31.25 337 LYS A CA 1
ATOM 2429 C C . LYS A 1 365 ? 161.767 169.723 129.472 1.00 34.17 337 LYS A C 1
ATOM 2430 O O . LYS A 1 365 ? 161.396 170.059 128.342 1.00 38.31 337 LYS A O 1
ATOM 2436 N N . TYR A 1 366 ? 162.217 168.501 129.732 1.00 34.10 338 TYR A N 1
ATOM 2437 C CA . TYR A 1 366 ? 162.378 167.485 128.704 1.00 27.88 338 TYR A CA 1
ATOM 2438 C C . TYR A 1 366 ? 161.645 166.199 129.055 1.00 24.47 338 TYR A C 1
ATOM 2439 O O . TYR A 1 366 ? 161.492 165.859 130.230 1.00 23.78 338 TYR A O 1
ATOM 2448 N N . VAL A 1 367 ? 161.190 165.494 128.024 1.00 26.88 339 VAL A N 1
ATOM 2449 C CA . VAL A 1 367 ? 160.630 164.158 128.186 1.00 23.53 339 VAL A CA 1
ATOM 2450 C C . VAL A 1 367 ? 161.770 163.157 128.060 1.00 21.50 339 VAL A C 1
ATOM 2451 O O . VAL A 1 367 ? 162.375 163.023 126.992 1.00 26.42 339 VAL A O 1
ATOM 2455 N N . CYS A 1 368 ? 162.067 162.456 129.149 1.00 19.07 340 CYS A N 1
ATOM 2456 C CA . CYS A 1 368 ? 163.248 161.615 129.250 1.00 17.37 340 CYS A CA 1
ATOM 2457 C C . CYS A 1 368 ? 162.849 160.175 129.528 1.00 22.69 340 CYS A C 1
ATOM 2458 O O . CYS A 1 368 ? 161.947 159.912 130.327 1.00 29.32 340 CYS A O 1
ATOM 2461 N N . SER A 1 369 ? 163.530 159.247 128.867 1.00 21.14 341 SER A N 1
ATOM 2462 C CA . SER A 1 369 ? 163.317 157.833 129.129 1.00 10.99 341 SER A CA 1
ATOM 2463 C C . SER A 1 369 ? 164.036 157.418 130.405 1.00 14.25 341 SER A C 1
ATOM 2464 O O . SER A 1 369 ? 165.070 157.983 130.769 1.00 24.72 341 SER A O 1
ATOM 2467 N N . LEU A 1 370 ? 163.478 156.428 131.091 1.00 19.15 342 LEU A N 1
ATOM 2468 C CA . LEU A 1 370 ? 164.080 155.916 132.311 1.00 17.53 342 LEU A CA 1
ATOM 2469 C C . LEU A 1 370 ? 165.113 154.847 131.986 1.00 24.68 342 LEU A C 1
ATOM 2470 O O . LEU A 1 370 ? 164.928 154.042 131.070 1.00 32.56 342 LEU A O 1
ATOM 2475 N N . THR A 1 371 ? 166.209 154.849 132.737 1.00 15.35 343 THR A N 1
ATOM 2476 C CA . THR A 1 371 ? 167.170 153.766 132.635 1.00 20.56 343 THR A CA 1
ATOM 2477 C C . THR A 1 371 ? 166.601 152.511 133.289 1.00 26.49 343 THR A C 1
ATOM 2478 O O . THR A 1 371 ? 165.588 152.550 133.986 1.00 31.52 343 THR A O 1
ATOM 2482 N N . THR A 1 372 ? 167.259 151.379 133.041 1.00 22.94 344 THR A N 1
ATOM 2483 C CA . THR A 1 372 ? 166.760 150.112 133.564 1.00 22.19 344 THR A CA 1
ATOM 2484 C C . THR A 1 372 ? 166.737 150.118 135.088 1.00 21.59 344 THR A C 1
ATOM 2485 O O . THR A 1 372 ? 165.729 149.761 135.709 1.00 26.74 344 THR A O 1
ATOM 2489 N N . GLU A 1 373 ? 167.845 150.520 135.711 1.00 27.74 345 GLU A N 1
ATOM 2490 C CA . GLU A 1 373 ? 167.907 150.504 137.167 1.00 27.22 345 GLU A CA 1
ATOM 2491 C C . GLU A 1 373 ? 166.973 151.539 137.781 1.00 26.16 345 GLU A C 1
ATOM 2492 O O . GLU A 1 373 ? 166.356 151.273 138.815 1.00 27.91 345 GLU A O 1
ATOM 2498 N N . LYS A 1 374 ? 166.847 152.714 137.162 1.00 23.29 346 LYS A N 1
ATOM 2499 C CA . LYS A 1 374 ? 165.895 153.708 137.651 1.00 21.74 346 LYS A CA 1
ATOM 2500 C C . LYS A 1 374 ? 164.466 153.188 137.567 1.00 20.94 346 LYS A C 1
ATOM 2501 O O . LYS A 1 374 ? 163.679 153.353 138.507 1.00 25.97 346 LYS A O 1
ATOM 2507 N N . TRP A 1 375 ? 164.122 152.547 136.450 1.00 23.63 347 TRP A N 1
ATOM 2508 C CA . TRP A 1 375 ? 162.793 151.974 136.282 1.00 15.22 347 TRP A CA 1
ATOM 2509 C C . TRP A 1 375 ? 162.521 150.915 137.340 1.00 13.97 347 TRP A C 1
ATOM 2510 O O . TRP A 1 375 ? 161.445 150.889 137.944 1.00 20.48 347 TRP A O 1
ATOM 2521 N N . VAL A 1 376 ? 163.493 150.035 137.583 1.00 18.99 348 VAL A N 1
ATOM 2522 C CA . VAL A 1 376 ? 163.304 148.984 138.579 1.00 17.67 348 VAL A CA 1
ATOM 2523 C C . VAL A 1 376 ? 163.177 149.586 139.971 1.00 18.94 348 VAL A C 1
ATOM 2524 O O . VAL A 1 376 ? 162.391 149.111 140.799 1.00 23.62 348 VAL A O 1
ATOM 2528 N N . GLY A 1 377 ? 163.951 150.633 140.258 1.00 28.51 349 GLY A N 1
ATOM 2529 C CA . GLY A 1 377 ? 163.832 151.291 141.547 1.00 18.25 349 GLY A CA 1
ATOM 2530 C C . GLY A 1 377 ? 162.457 151.888 141.761 1.00 18.72 349 GLY A C 1
ATOM 2531 O O . GLY A 1 377 ? 161.869 151.755 142.835 1.00 33.36 349 GLY A O 1
ATOM 2532 N N . MET A 1 378 ? 161.919 152.553 140.736 1.00 20.29 350 MET A N 1
ATOM 2533 C CA . MET A 1 378 ? 160.572 153.103 140.858 1.00 16.47 350 MET A CA 1
ATOM 2534 C C . MET A 1 378 ? 159.521 152.004 140.946 1.00 21.20 350 MET A C 1
ATOM 2535 O O . MET A 1 378 ? 158.501 152.175 141.621 1.00 32.85 350 MET A O 1
ATOM 2540 N N . MET A 1 379 ? 159.745 150.874 140.278 1.00 31.18 351 MET A N 1
ATOM 2541 C CA . MET A 1 379 ? 158.762 149.800 140.250 1.00 22.09 351 MET A CA 1
ATOM 2542 C C . MET A 1 379 ? 158.814 148.899 141.474 1.00 21.94 351 MET A C 1
ATOM 2543 O O . MET A 1 379 ? 157.864 148.145 141.702 1.00 25.52 351 MET A O 1
ATOM 2548 N N . THR A 1 380 ? 159.890 148.948 142.259 1.00 35.82 352 THR A N 1
ATOM 2549 C CA . THR A 1 380 ? 160.000 148.123 143.456 1.00 29.15 352 THR A CA 1
ATOM 2550 C C . THR A 1 380 ? 160.022 148.904 144.761 1.00 33.53 352 THR A C 1
ATOM 2551 O O . THR A 1 380 ? 159.682 148.326 145.799 1.00 41.06 352 THR A O 1
ATOM 2555 N N . ASP A 1 381 ? 160.402 150.178 144.756 1.00 43.36 353 ASP A N 1
ATOM 2556 C CA . ASP A 1 381 ? 160.431 150.966 145.982 1.00 46.89 353 ASP A CA 1
ATOM 2557 C C . ASP A 1 381 ? 159.125 151.735 146.147 1.00 52.51 353 ASP A C 1
ATOM 2558 O O . ASP A 1 381 ? 158.501 152.141 145.167 1.00 48.23 353 ASP A O 1
ATOM 2563 N N . VAL A 1 409 ? 159.022 168.785 151.973 1.00 46.62 381 VAL A N 1
ATOM 2564 C CA . VAL A 1 409 ? 159.349 167.803 152.998 1.00 48.02 381 VAL A CA 1
ATOM 2565 C C . VAL A 1 409 ? 158.081 167.068 153.415 1.00 47.93 381 VAL A C 1
ATOM 2566 O O . VAL A 1 409 ? 157.205 167.647 154.053 1.00 46.61 381 VAL A O 1
ATOM 2570 N N . TYR A 1 410 ? 157.991 165.790 153.060 1.00 46.49 382 TYR A N 1
ATOM 2571 C CA . TYR A 1 410 ? 156.792 165.018 153.354 1.00 46.19 382 TYR A CA 1
ATOM 2572 C C . TYR A 1 410 ? 156.582 164.904 154.859 1.00 47.53 382 TYR A C 1
ATOM 2573 O O . TYR A 1 410 ? 157.534 164.859 155.642 1.00 48.25 382 TYR A O 1
ATOM 2582 N N . SER A 1 411 ? 155.313 164.869 155.261 1.00 48.66 383 SER A N 1
ATOM 2583 C CA . SER A 1 411 ? 154.930 164.789 156.663 1.00 46.92 383 SER A CA 1
ATOM 2584 C C . SER A 1 411 ? 153.896 163.688 156.839 1.00 45.47 383 SER A C 1
ATOM 2585 O O . SER A 1 411 ? 152.830 163.730 156.218 1.00 41.13 383 SER A O 1
ATOM 2588 N N . LYS A 1 412 ? 154.212 162.710 157.691 1.00 42.40 384 LYS A N 1
ATOM 2589 C CA . LYS A 1 412 ? 153.275 161.619 157.935 1.00 39.38 384 LYS A CA 1
ATOM 2590 C C . LYS A 1 412 ? 152.097 162.084 158.779 1.00 40.15 384 LYS A C 1
ATOM 2591 O O . LYS A 1 412 ? 150.979 161.581 158.624 1.00 42.21 384 LYS A O 1
ATOM 2597 N N . LYS A 1 413 ? 152.327 163.034 159.686 1.00 38.41 385 LYS A N 1
ATOM 2598 C CA . LYS A 1 413 ? 151.243 163.526 160.527 1.00 37.19 385 LYS A CA 1
ATOM 2599 C C . LYS A 1 413 ? 150.178 164.227 159.695 1.00 37.23 385 LYS A C 1
ATOM 2600 O O . LYS A 1 413 ? 148.979 164.088 159.963 1.00 31.58 385 LYS A O 1
ATOM 2606 N N . GLY A 1 414 ? 150.598 164.992 158.687 1.00 34.78 386 GLY A N 1
ATOM 2607 C CA . GLY A 1 414 ? 149.632 165.599 157.790 1.00 35.00 386 GLY A CA 1
ATOM 2608 C C . GLY A 1 414 ? 148.797 164.565 157.064 1.00 30.10 386 GLY A C 1
ATOM 2609 O O . GLY A 1 414 ? 147.576 164.680 156.986 1.00 34.45 386 GLY A O 1
ATOM 2610 N N . LEU A 1 415 ? 149.446 163.535 156.526 1.00 26.86 387 LEU A N 1
ATOM 2611 C CA . LEU A 1 415 ? 148.702 162.488 155.837 1.00 27.60 387 LEU A CA 1
ATOM 2612 C C . LEU A 1 415 ? 147.730 161.801 156.787 1.00 30.03 387 LEU A C 1
ATOM 2613 O O . LEU A 1 415 ? 146.607 161.459 156.401 1.00 31.55 387 LEU A O 1
ATOM 2618 N N . GLU A 1 416 ? 148.146 161.594 158.036 1.00 38.33 388 GLU A N 1
ATOM 2619 C CA . GLU A 1 416 ? 147.291 160.921 159.006 1.00 36.78 388 GLU A CA 1
ATOM 2620 C C . GLU A 1 416 ? 146.075 161.766 159.374 1.00 35.76 388 GLU A C 1
ATOM 2621 O O . GLU A 1 416 ? 144.956 161.247 159.448 1.00 30.95 388 GLU A O 1
ATOM 2627 N N . HIS A 1 417 ? 146.268 163.064 159.607 1.00 37.41 389 HIS A N 1
ATOM 2628 C CA . HIS A 1 417 ? 145.218 163.916 160.153 1.00 28.96 389 HIS A CA 1
ATOM 2629 C C . HIS A 1 417 ? 144.589 164.853 159.128 1.00 29.98 389 HIS A C 1
ATOM 2630 O O . HIS A 1 417 ? 143.826 165.738 159.520 1.00 35.91 389 HIS A O 1
ATOM 2637 N N . LYS A 1 418 ? 144.844 164.648 157.834 1.00 29.63 390 LYS A N 1
ATOM 2638 C CA . LYS A 1 418 ? 144.420 165.612 156.824 1.00 21.52 390 LYS A CA 1
ATOM 2639 C C . LYS A 1 418 ? 142.946 165.977 156.936 1.00 17.80 390 LYS A C 1
ATOM 2640 O O . LYS A 1 418 ? 142.585 167.146 156.782 1.00 27.59 390 LYS A O 1
ATOM 2646 N N . LYS A 1 419 ? 142.073 165.004 157.191 1.00 17.89 391 LYS A N 1
ATOM 2647 C CA . LYS A 1 419 ? 140.650 165.325 157.242 1.00 18.73 391 LYS A CA 1
ATOM 2648 C C . LYS A 1 419 ? 140.330 166.257 158.407 1.00 29.65 391 LYS A C 1
ATOM 2649 O O . LYS A 1 419 ? 139.611 167.249 158.237 1.00 29.33 391 LYS A O 1
ATOM 2655 N N . GLU A 1 420 ? 140.864 165.961 159.594 1.00 26.92 392 GLU A N 1
ATOM 2656 C CA . GLU A 1 420 ? 140.626 166.819 160.751 1.00 25.01 392 GLU A CA 1
ATOM 2657 C C . GLU A 1 420 ? 141.237 168.198 160.544 1.00 22.83 392 GLU A C 1
ATOM 2658 O O . GLU A 1 420 ? 140.625 169.219 160.875 1.00 25.95 392 GLU A O 1
ATOM 2664 N N . LEU A 1 421 ? 142.451 168.244 159.998 1.00 22.25 393 LEU A N 1
ATOM 2665 C CA . LEU A 1 421 ? 143.120 169.521 159.778 1.00 12.11 393 LEU A CA 1
ATOM 2666 C C . LEU A 1 421 ? 142.362 170.373 158.770 1.00 23.44 393 LEU A C 1
ATOM 2667 O O . LEU A 1 421 ? 142.258 171.596 158.928 1.00 26.72 393 LEU A O 1
ATOM 2672 N N . GLN A 1 422 ? 141.832 169.744 157.719 1.00 32.27 394 GLN A N 1
ATOM 2673 C CA . GLN A 1 422 ? 141.028 170.466 156.743 1.00 22.01 394 GLN A CA 1
ATOM 2674 C C . GLN A 1 422 ? 139.741 170.977 157.373 1.00 20.94 394 GLN A C 1
ATOM 2675 O O . GLN A 1 422 ? 139.362 172.134 157.179 1.00 26.53 394 GLN A O 1
ATOM 2681 N N . GLN A 1 423 ? 139.057 170.132 158.147 1.00 23.05 395 GLN A N 1
ATOM 2682 C CA . GLN A 1 423 ? 137.842 170.589 158.811 1.00 21.44 395 GLN A CA 1
ATOM 2683 C C . GLN A 1 423 ? 138.126 171.740 159.767 1.00 29.87 395 GLN A C 1
ATOM 2684 O O . GLN A 1 423 ? 137.277 172.618 159.946 1.00 28.12 395 GLN A O 1
ATOM 2690 N N . LEU A 1 424 ? 139.310 171.758 160.380 1.00 29.43 396 LEU A N 1
ATOM 2691 C CA . LEU A 1 424 ? 139.653 172.832 161.305 1.00 23.06 396 LEU A CA 1
ATOM 2692 C C . LEU A 1 424 ? 139.947 174.132 160.566 1.00 28.60 396 LEU A C 1
ATOM 2693 O O . LEU A 1 424 ? 139.327 175.165 160.837 1.00 35.11 396 LEU A O 1
ATOM 2698 N N . LEU A 1 425 ? 140.891 174.106 159.626 1.00 30.18 397 LEU A N 1
ATOM 2699 C CA . LEU A 1 425 ? 141.335 175.339 158.982 1.00 29.74 397 LEU A CA 1
ATOM 2700 C C . LEU A 1 425 ? 140.522 175.696 157.741 1.00 25.75 397 LEU A C 1
ATOM 2701 O O . LEU A 1 425 ? 140.022 176.818 157.629 1.00 34.67 397 LEU A O 1
ATOM 2706 N N . PHE A 1 426 ? 140.391 174.766 156.798 1.00 26.59 398 PHE A N 1
ATOM 2707 C CA . PHE A 1 426 ? 139.792 175.032 155.492 1.00 23.90 398 PHE A CA 1
ATOM 2708 C C . PHE A 1 426 ? 138.383 174.472 155.379 1.00 26.30 398 PHE A C 1
ATOM 2709 O O . PHE A 1 426 ? 138.006 173.948 154.330 1.00 28.18 398 PHE A O 1
ATOM 2717 N N . SER A 1 427 ? 137.586 174.548 156.439 1.00 35.10 399 SER A N 1
ATOM 2718 C CA . SER A 1 427 ? 136.194 174.132 156.346 1.00 31.93 399 SER A CA 1
ATOM 2719 C C . SER A 1 427 ? 135.484 174.956 155.282 1.00 29.64 399 SER A C 1
ATOM 2720 O O . SER A 1 427 ? 135.548 176.188 155.295 1.00 31.76 399 SER A O 1
ATOM 2723 N N . VAL A 1 428 ? 134.809 174.279 154.364 1.00 27.44 400 VAL A N 1
ATOM 2724 C CA . VAL A 1 428 ? 134.144 174.926 153.236 1.00 32.84 400 VAL A CA 1
ATOM 2725 C C . VAL A 1 428 ? 132.695 175.181 153.634 1.00 36.94 400 VAL A C 1
ATOM 2726 O O . VAL A 1 428 ? 131.968 174.219 153.922 1.00 33.61 400 VAL A O 1
ATOM 2730 N N . PRO A 1 429 ? 132.240 176.429 153.672 1.00 36.26 401 PRO A N 1
ATOM 2731 C CA . PRO A 1 429 ? 130.909 176.713 154.198 1.00 39.05 401 PRO A CA 1
ATOM 2732 C C . PRO A 1 429 ? 129.835 176.438 153.164 1.00 42.12 401 PRO A C 1
ATOM 2733 O O . PRO A 1 429 ? 130.128 176.330 151.965 1.00 45.39 401 PRO A O 1
ATOM 2737 N N . PRO A 1 430 ? 128.575 176.312 153.588 1.00 49.12 402 PRO A N 1
ATOM 2738 C CA . PRO A 1 430 ? 127.472 176.171 152.628 1.00 44.61 402 PRO A CA 1
ATOM 2739 C C . PRO A 1 430 ? 126.969 177.533 152.171 1.00 42.52 402 PRO A C 1
ATOM 2740 O O . PRO A 1 430 ? 126.482 178.329 152.975 1.00 45.32 402 PRO A O 1
ATOM 2744 N N . GLY A 1 431 ? 127.091 177.801 150.876 1.00 37.55 403 GLY A N 1
ATOM 2745 C CA . GLY A 1 431 ? 126.384 178.917 150.284 1.00 40.83 403 GLY A CA 1
ATOM 2746 C C . GLY A 1 431 ? 127.010 180.284 150.437 1.00 42.49 403 GLY A C 1
ATOM 2747 O O . GLY A 1 431 ? 126.330 181.281 150.180 1.00 41.71 403 GLY A O 1
ATOM 2748 N N . TYR A 1 432 ? 128.275 180.385 150.839 1.00 37.26 404 TYR A N 1
ATOM 2749 C CA . TYR A 1 432 ? 128.956 181.671 150.806 1.00 36.43 404 TYR A CA 1
ATOM 2750 C C . TYR A 1 432 ? 130.451 181.447 150.638 1.00 34.76 404 TYR A C 1
ATOM 2751 O O . TYR A 1 432 ? 130.976 180.369 150.922 1.00 34.49 404 TYR A O 1
ATOM 2760 N N . LEU A 1 433 ? 131.128 182.483 150.151 1.00 34.10 405 LEU A N 1
ATOM 2761 C CA . LEU A 1 433 ? 132.552 182.430 149.847 1.00 30.24 405 LEU A CA 1
ATOM 2762 C C . LEU A 1 433 ? 133.326 183.002 151.027 1.00 30.82 405 LEU A C 1
ATOM 2763 O O . LEU A 1 433 ? 133.029 184.107 151.491 1.00 38.72 405 LEU A O 1
ATOM 2768 N N . ARG A 1 434 ? 134.321 182.259 151.494 1.00 30.70 406 ARG A N 1
ATOM 2769 C CA . ARG A 1 434 ? 135.039 182.573 152.720 1.00 25.62 406 ARG A CA 1
ATOM 2770 C C . ARG A 1 434 ? 136.471 182.976 152.404 1.00 29.24 406 ARG A C 1
ATOM 2771 O O . ARG A 1 434 ? 137.137 182.329 151.591 1.00 35.11 406 ARG A O 1
ATOM 2779 N N . TYR A 1 435 ? 136.939 184.042 153.046 1.00 28.48 407 TYR A N 1
ATOM 2780 C CA . TYR A 1 435 ? 138.303 184.526 152.881 1.00 26.35 407 TYR A CA 1
ATOM 2781 C C . TYR A 1 435 ? 139.118 184.152 154.109 1.00 30.58 407 TYR A C 1
ATOM 2782 O O . TYR A 1 435 ? 138.710 184.439 155.238 1.00 39.80 407 TYR A O 1
ATOM 2791 N N . THR A 1 436 ? 140.262 183.521 153.890 1.00 26.01 408 THR A N 1
ATOM 2792 C CA . THR A 1 436 ? 141.173 183.154 154.961 1.00 27.00 408 THR A CA 1
ATOM 2793 C C . THR A 1 436 ? 142.598 183.436 154.518 1.00 25.97 408 THR A C 1
ATOM 2794 O O . THR A 1 436 ? 142.902 183.392 153.322 1.00 36.69 408 THR A O 1
ATOM 2798 N N . PRO A 1 437 ? 143.496 183.749 155.460 1.00 32.75 409 PRO A N 1
ATOM 2799 C CA . PRO A 1 437 ? 143.242 184.029 156.883 1.00 32.42 409 PRO A CA 1
ATOM 2800 C C . PRO A 1 437 ? 142.536 185.370 157.063 1.00 32.89 409 PRO A C 1
ATOM 2801 O O . PRO A 1 437 ? 142.840 186.339 156.372 1.00 42.11 409 PRO A O 1
ATOM 2805 N N . GLU A 1 438 ? 141.584 185.449 157.994 1.00 39.25 410 GLU A N 1
ATOM 2806 C CA . GLU A 1 438 ? 140.808 186.674 158.158 1.00 37.23 410 GLU A CA 1
ATOM 2807 C C . GLU A 1 438 ? 141.694 187.838 158.579 1.00 39.36 410 GLU A C 1
ATOM 2808 O O . GLU A 1 438 ? 141.521 188.965 158.100 1.00 44.83 410 GLU A O 1
ATOM 2814 N N . SER A 1 439 ? 142.640 187.590 159.485 1.00 37.70 411 SER A N 1
ATOM 2815 C CA . SER A 1 439 ? 143.520 188.659 159.937 1.00 37.77 411 SER A CA 1
ATOM 2816 C C . SER A 1 439 ? 144.338 189.215 158.780 1.00 41.65 411 SER A C 1
ATOM 2817 O O . SER A 1 439 ? 144.443 190.435 158.607 1.00 44.30 411 SER A O 1
ATOM 2820 N N . LEU A 1 440 ? 144.922 188.330 157.969 1.00 37.83 412 LEU A N 1
ATOM 2821 C CA . LEU A 1 440 ? 145.725 188.784 156.838 1.00 32.13 412 LEU A CA 1
ATOM 2822 C C . LEU A 1 440 ? 144.870 189.520 155.818 1.00 33.89 412 LEU A C 1
ATOM 2823 O O . LEU A 1 440 ? 145.305 190.520 155.241 1.00 34.02 412 LEU A O 1
ATOM 2828 N N . TRP A 1 441 ? 143.649 189.039 155.580 1.00 33.11 413 TRP A N 1
ATOM 2829 C CA . TRP A 1 441 ? 142.754 189.721 154.651 1.00 30.49 413 TRP A CA 1
ATOM 2830 C C . TRP A 1 441 ? 142.444 191.136 155.125 1.00 35.27 413 TRP A C 1
ATOM 2831 O O . TRP A 1 441 ? 142.491 192.096 154.342 1.00 43.33 413 TRP A O 1
ATOM 2842 N N . ARG A 1 442 ? 142.120 191.282 156.413 1.00 40.92 414 ARG A N 1
ATOM 2843 C CA . ARG A 1 442 ? 141.823 192.603 156.956 1.00 40.47 414 ARG A CA 1
ATOM 2844 C C . ARG A 1 442 ? 143.044 193.510 156.857 1.00 39.73 414 ARG A C 1
ATOM 2845 O O . ARG A 1 442 ? 142.930 194.680 156.468 1.00 41.37 414 ARG A O 1
ATOM 2853 N N . ASP A 1 443 ? 144.226 192.976 157.177 1.00 37.29 415 ASP A N 1
ATOM 2854 C CA . ASP A 1 443 ? 145.451 193.755 157.041 1.00 39.05 415 ASP A CA 1
ATOM 2855 C C . ASP A 1 443 ? 145.644 194.233 155.608 1.00 40.53 415 ASP A C 1
ATOM 2856 O O . ASP A 1 443 ? 145.971 195.400 155.368 1.00 41.87 415 ASP A O 1
ATOM 2861 N N . LEU A 1 444 ? 145.468 193.331 154.641 1.00 42.00 416 LEU A N 1
ATOM 2862 C CA . LEU A 1 444 ? 145.724 193.670 153.246 1.00 42.11 416 LEU A CA 1
ATOM 2863 C C . LEU A 1 444 ? 144.775 194.756 152.768 1.00 39.69 416 LEU A C 1
ATOM 2864 O O . LEU A 1 444 ? 145.196 195.739 152.143 1.00 41.03 416 LEU A O 1
ATOM 2869 N N . ILE A 1 445 ? 143.482 194.602 153.065 1.00 38.00 417 ILE A N 1
ATOM 2870 C CA . ILE A 1 445 ? 142.529 195.614 152.632 1.00 39.91 417 ILE A CA 1
ATOM 2871 C C . ILE A 1 445 ? 142.764 196.935 153.344 1.00 40.93 417 ILE A C 1
ATOM 2872 O O . ILE A 1 445 ? 142.460 197.992 152.781 1.00 44.51 417 ILE A O 1
ATOM 2877 N N . SER A 1 446 ? 143.302 196.916 154.567 1.00 45.54 418 SER A N 1
ATOM 2878 C CA . SER A 1 446 ? 143.632 198.174 155.227 1.00 44.34 418 SER A CA 1
ATOM 2879 C C . SER A 1 446 ? 144.842 198.855 154.594 1.00 43.61 418 SER A C 1
ATOM 2880 O O . SER A 1 446 ? 144.827 200.076 154.408 1.00 43.15 418 SER A O 1
ATOM 2883 N N . GLU A 1 447 ? 145.882 198.095 154.242 1.00 43.31 419 GLU A N 1
ATOM 2884 C CA . GLU A 1 447 ? 147.066 198.716 153.650 1.00 44.28 419 GLU A CA 1
ATOM 2885 C C . GLU A 1 447 ? 146.847 199.166 152.213 1.00 45.25 419 GLU A C 1
ATOM 2886 O O . GLU A 1 447 ? 147.503 200.116 151.774 1.00 48.76 419 GLU A O 1
ATOM 2892 N N . HIS A 1 448 ? 145.968 198.514 151.456 1.00 47.09 420 HIS A N 1
ATOM 2893 C CA . HIS A 1 448 ? 145.848 198.788 150.028 1.00 46.36 420 HIS A CA 1
ATOM 2894 C C . HIS A 1 448 ? 144.466 199.328 149.692 1.00 47.27 420 HIS A C 1
ATOM 2895 O O . HIS A 1 448 ? 143.450 198.752 150.093 1.00 47.04 420 HIS A O 1
ATOM 2902 N N . ARG A 1 449 ? 144.443 200.427 148.940 1.00 56.87 421 ARG A N 1
ATOM 2903 C CA . ARG A 1 449 ? 143.209 201.111 148.575 1.00 56.92 421 ARG A CA 1
ATOM 2904 C C . ARG A 1 449 ? 142.594 200.459 147.343 1.00 55.36 421 ARG A C 1
ATOM 2905 O O . ARG A 1 449 ? 143.247 200.348 146.300 1.00 53.82 421 ARG A O 1
ATOM 2913 N N . GLY A 1 450 ? 141.337 200.038 147.456 1.00 49.07 422 GLY A N 1
ATOM 2914 C CA . GLY A 1 450 ? 140.642 199.412 146.352 1.00 48.32 422 GLY A CA 1
ATOM 2915 C C . GLY A 1 450 ? 140.853 197.920 146.223 1.00 50.19 422 GLY A C 1
ATOM 2916 O O . GLY A 1 450 ? 140.228 197.297 145.356 1.00 46.27 422 GLY A O 1
ATOM 2917 N N . LEU A 1 451 ? 141.713 197.327 147.053 1.00 49.30 423 LEU A N 1
ATOM 2918 C CA . LEU A 1 451 ? 141.940 195.889 146.979 1.00 43.80 423 LEU A CA 1
ATOM 2919 C C . LEU A 1 451 ? 140.668 195.115 147.300 1.00 36.75 423 LEU A C 1
ATOM 2920 O O . LEU A 1 451 ? 140.359 194.116 146.639 1.00 40.54 423 LEU A O 1
ATOM 2925 N N . GLU A 1 452 ? 139.922 195.554 148.314 1.00 38.36 424 GLU A N 1
ATOM 2926 C CA . GLU A 1 452 ? 138.681 194.871 148.656 1.00 41.23 424 GLU A CA 1
ATOM 2927 C C . GLU A 1 452 ? 137.693 194.925 147.502 1.00 46.16 424 GLU A C 1
ATOM 2928 O O . GLU A 1 452 ? 137.040 193.925 147.186 1.00 43.82 424 GLU A O 1
ATOM 2934 N N . GLU A 1 453 ? 137.567 196.088 146.862 1.00 53.54 425 GLU A N 1
ATOM 2935 C CA . GLU A 1 453 ? 136.655 196.209 145.730 1.00 48.35 425 GLU A CA 1
ATOM 2936 C C . GLU A 1 453 ? 137.094 195.318 144.577 1.00 48.26 425 GLU A C 1
ATOM 2937 O O . GLU A 1 453 ? 136.268 194.632 143.969 1.00 51.23 425 GLU A O 1
ATOM 2943 N N . LEU A 1 454 ? 138.392 195.308 144.269 1.00 40.78 426 LEU A N 1
ATOM 2944 C CA . LEU A 1 454 ? 138.894 194.452 143.200 1.00 38.24 426 LEU A CA 1
ATOM 2945 C C . LEU A 1 454 ? 138.564 192.988 143.473 1.00 39.94 426 LEU A C 1
ATOM 2946 O O . LEU A 1 454 ? 138.027 192.283 142.607 1.00 40.99 426 LEU A O 1
ATOM 2951 N N . ILE A 1 455 ? 138.866 192.517 144.682 1.00 41.68 427 ILE A N 1
ATOM 2952 C CA . ILE A 1 455 ? 138.653 191.109 144.998 1.00 42.18 427 ILE A CA 1
ATOM 2953 C C . ILE A 1 455 ? 137.166 190.775 144.972 1.00 45.04 427 ILE A C 1
ATOM 2954 O O . ILE A 1 455 ? 136.753 189.763 144.394 1.00 44.60 427 ILE A O 1
ATOM 2959 N N . ASN A 1 456 ? 136.337 191.614 145.596 1.00 38.78 428 ASN A N 1
ATOM 2960 C CA . ASN A 1 456 ? 134.908 191.334 145.630 1.00 40.94 428 ASN A CA 1
ATOM 2961 C C . ASN A 1 456 ? 134.304 191.348 144.234 1.00 44.49 428 ASN A C 1
ATOM 2962 O O . ASN A 1 456 ? 133.383 190.575 143.951 1.00 44.18 428 ASN A O 1
ATOM 2967 N N . LYS A 1 457 ? 134.797 192.219 143.353 1.00 44.85 429 LYS A N 1
ATOM 2968 C CA . LYS A 1 457 ? 134.339 192.207 141.969 1.00 44.28 429 LYS A CA 1
ATOM 2969 C C . LYS A 1 457 ? 134.732 190.907 141.282 1.00 43.11 429 LYS A C 1
ATOM 2970 O O . LYS A 1 457 ? 133.930 190.310 140.556 1.00 48.06 429 LYS A O 1
ATOM 2976 N N . GLN A 1 458 ? 135.966 190.448 141.504 1.00 37.34 430 GLN A N 1
ATOM 2977 C CA . GLN A 1 458 ? 136.409 189.209 140.873 1.00 34.32 430 GLN A CA 1
ATOM 2978 C C . GLN A 1 458 ? 135.670 187.993 141.419 1.00 35.53 430 GLN A C 1
ATOM 2979 O O . GLN A 1 458 ? 135.554 186.979 140.725 1.00 39.91 430 GLN A O 1
ATOM 2985 N N . MET A 1 459 ? 135.170 188.067 142.649 1.00 34.22 431 MET A N 1
ATOM 2986 C CA . MET A 1 459 ? 134.550 186.920 143.300 1.00 31.42 431 MET A CA 1
ATOM 2987 C C . MET A 1 459 ? 133.048 186.836 143.078 1.00 37.82 431 MET A C 1
ATOM 2988 O O . MET A 1 459 ? 132.406 185.946 143.644 1.00 40.81 431 MET A O 1
ATOM 2993 N N . GLN A 1 460 ? 132.471 187.733 142.285 1.00 46.02 432 GLN A N 1
ATOM 2994 C CA . GLN A 1 460 ? 131.038 187.674 142.016 1.00 45.07 432 GLN A CA 1
ATOM 2995 C C . GLN A 1 460 ? 130.589 186.351 141.411 1.00 41.83 432 GLN A C 1
ATOM 2996 O O . GLN A 1 460 ? 129.545 185.832 141.839 1.00 44.69 432 GLN A O 1
ATOM 3002 N N . PRO A 1 461 ? 131.289 185.764 140.438 1.00 33.63 433 PRO A N 1
ATOM 3003 C CA . PRO A 1 461 ? 130.786 184.527 139.822 1.00 33.54 433 PRO A CA 1
ATOM 3004 C C . PRO A 1 461 ? 130.671 183.358 140.781 1.00 38.10 433 PRO A C 1
ATOM 3005 O O . PRO A 1 461 ? 129.932 182.412 140.488 1.00 39.13 433 PRO A O 1
ATOM 3009 N N . PHE A 1 462 ? 131.374 183.384 141.908 1.00 36.12 434 PHE A N 1
ATOM 3010 C CA . PHE A 1 462 ? 131.502 182.230 142.788 1.00 32.73 434 PHE A CA 1
ATOM 3011 C C . PHE A 1 462 ? 130.623 182.426 144.014 1.00 34.04 434 PHE A C 1
ATOM 3012 O O . PHE A 1 462 ? 130.702 183.463 144.679 1.00 36.81 434 PHE A O 1
ATOM 3020 N N . PHE A 1 463 ? 129.794 181.426 144.310 1.00 39.18 435 PHE A N 1
ATOM 3021 C CA . PHE A 1 463 ? 128.846 181.518 145.413 1.00 39.55 435 PHE A CA 1
ATOM 3022 C C . PHE A 1 463 ? 129.272 180.721 146.637 1.00 33.86 435 PHE A C 1
ATOM 3023 O O . PHE A 1 463 ? 128.889 181.074 147.756 1.00 40.23 435 PHE A O 1
ATOM 3031 N N . ARG A 1 464 ? 130.053 179.659 146.458 1.00 25.94 436 ARG A N 1
ATOM 3032 C CA . ARG A 1 464 ? 130.472 178.806 147.560 1.00 28.09 436 ARG A CA 1
ATOM 3033 C C . ARG A 1 464 ? 131.924 178.409 147.354 1.00 37.55 436 ARG A C 1
ATOM 3034 O O . ARG A 1 464 ? 132.307 178.014 146.251 1.00 48.18 436 ARG A O 1
ATOM 3042 N N . GLY A 1 465 ? 132.717 178.502 148.402 1.00 28.70 437 GLY A N 1
ATOM 3043 C CA . GLY A 1 465 ? 134.107 178.115 148.314 1.00 25.38 437 GLY A CA 1
ATOM 3044 C C . GLY A 1 465 ? 134.927 178.797 149.394 1.00 29.54 437 GLY A C 1
ATOM 3045 O O . GLY A 1 465 ? 134.390 179.257 150.398 1.00 38.60 437 GLY A O 1
ATOM 3046 N N . ILE A 1 466 ? 136.232 178.840 149.154 1.00 27.92 438 ILE A N 1
ATOM 3047 C CA . ILE A 1 466 ? 137.190 179.431 150.078 1.00 21.23 438 ILE A CA 1
ATOM 3048 C C . ILE A 1 466 ? 138.277 180.113 149.263 1.00 17.85 438 ILE A C 1
ATOM 3049 O O . ILE A 1 466 ? 138.759 179.561 148.270 1.00 28.66 438 ILE A O 1
ATOM 3054 N N . LEU A 1 467 ? 138.660 181.316 149.677 1.00 19.50 439 LEU A N 1
ATOM 3055 C CA . LEU A 1 467 ? 139.709 182.083 149.014 1.00 17.33 439 LEU A CA 1
ATOM 3056 C C . LEU A 1 467 ? 140.848 182.267 150.007 1.00 20.35 439 LEU A C 1
ATOM 3057 O O . LEU A 1 467 ? 140.722 183.032 150.967 1.00 25.67 439 LEU A O 1
ATOM 3062 N N . ILE A 1 468 ? 141.958 181.583 149.766 1.00 25.60 440 ILE A N 1
ATOM 3063 C CA . ILE A 1 468 ? 143.048 181.469 150.725 1.00 15.78 440 ILE A CA 1
ATOM 3064 C C . ILE A 1 468 ? 144.108 182.485 150.324 1.00 9.22 440 ILE A C 1
ATOM 3065 O O . ILE A 1 468 ? 144.724 182.370 149.262 1.00 22.78 440 ILE A O 1
ATOM 3070 N N . PHE A 1 469 ? 144.337 183.473 151.181 1.00 19.52 441 PHE A N 1
ATOM 3071 C CA . PHE A 1 469 ? 145.259 184.551 150.872 1.00 15.95 441 PHE A CA 1
ATOM 3072 C C . PHE A 1 469 ? 146.659 184.246 151.390 1.00 23.61 441 PHE A C 1
ATOM 3073 O O . PHE A 1 469 ? 146.882 183.317 152.169 1.00 31.29 441 PHE A O 1
ATOM 3081 N N . SER A 1 470 ? 147.611 185.050 150.930 1.00 23.37 442 SER A N 1
ATOM 3082 C CA . SER A 1 470 ? 148.994 184.946 151.356 1.00 10.95 442 SER A CA 1
ATOM 3083 C C . SER A 1 470 ? 149.760 186.116 150.764 1.00 23.03 442 SER A C 1
ATOM 3084 O O . SER A 1 470 ? 149.410 186.634 149.702 1.00 32.53 442 SER A O 1
ATOM 3087 N N . ARG A 1 471 ? 150.807 186.540 151.470 1.00 29.47 443 ARG A N 1
ATOM 3088 C CA . ARG A 1 471 ? 151.662 187.590 150.933 1.00 24.71 443 ARG A CA 1
ATOM 3089 C C . ARG A 1 471 ? 152.346 187.138 149.653 1.00 31.64 443 ARG A C 1
ATOM 3090 O O . ARG A 1 471 ? 152.478 187.921 148.707 1.00 36.13 443 ARG A O 1
ATOM 3098 N N . SER A 1 472 ? 152.796 185.887 149.608 1.00 31.41 444 SER A N 1
ATOM 3099 C CA . SER A 1 472 ? 153.389 185.335 148.395 1.00 24.23 444 SER A CA 1
ATOM 3100 C C . SER A 1 472 ? 153.266 183.821 148.461 1.00 18.64 444 SER A C 1
ATOM 3101 O O . SER A 1 472 ? 154.042 183.170 149.166 1.00 26.28 444 SER A O 1
ATOM 3104 N N . TRP A 1 473 ? 152.294 183.264 147.738 1.00 19.35 445 TRP A N 1
ATOM 3105 C CA . TRP A 1 473 ? 152.217 181.816 147.608 1.00 15.12 445 TRP A CA 1
ATOM 3106 C C . TRP A 1 473 ? 153.499 181.247 147.024 1.00 19.23 445 TRP A C 1
ATOM 3107 O O . TRP A 1 473 ? 153.881 180.119 147.358 1.00 26.31 445 TRP A O 1
ATOM 3118 N N . ALA A 1 474 ? 154.181 182.014 146.172 1.00 18.92 446 ALA A N 1
ATOM 3119 C CA . ALA A 1 474 ? 155.476 181.591 145.660 1.00 15.32 446 ALA A CA 1
ATOM 3120 C C . ALA A 1 474 ? 156.451 181.331 146.797 1.00 21.73 446 ALA A C 1
ATOM 3121 O O . ALA A 1 474 ? 157.085 180.272 146.857 1.00 33.03 446 ALA A O 1
ATOM 3123 N N . VAL A 1 475 ? 156.580 182.286 147.719 1.00 23.87 447 VAL A N 1
ATOM 3124 C CA . VAL A 1 475 ? 157.472 182.099 148.859 1.00 18.84 447 VAL A CA 1
ATOM 3125 C C . VAL A 1 475 ? 156.974 180.963 149.739 1.00 15.64 447 VAL A C 1
ATOM 3126 O O . VAL A 1 475 ? 157.767 180.196 150.295 1.00 26.84 447 VAL A O 1
ATOM 3130 N N . ASP A 1 476 ? 155.655 180.840 149.884 1.00 24.17 448 ASP A N 1
ATOM 3131 C CA . ASP A 1 476 ? 155.104 179.724 150.643 1.00 19.52 448 ASP A CA 1
ATOM 3132 C C . ASP A 1 476 ? 155.507 178.382 150.055 1.00 20.87 448 ASP A C 1
ATOM 3133 O O . ASP A 1 476 ? 155.584 177.394 150.790 1.00 23.46 448 ASP A O 1
ATOM 3138 N N . LEU A 1 477 ? 155.763 178.324 148.747 1.00 23.01 449 LEU A N 1
ATOM 3139 C CA . LEU A 1 477 ? 156.157 177.087 148.082 1.00 14.64 449 LEU A CA 1
ATOM 3140 C C . LEU A 1 477 ? 157.651 177.047 147.777 1.00 19.33 449 LEU A C 1
ATOM 3141 O O . LEU A 1 477 ? 158.073 176.340 146.858 1.00 25.36 449 LEU A O 1
ATOM 3146 N N . ASN A 1 478 ? 158.460 177.788 148.533 1.00 24.25 450 ASN A N 1
ATOM 3147 C CA . ASN A 1 478 ? 159.913 177.848 148.365 1.00 16.58 450 ASN A CA 1
ATOM 3148 C C . ASN A 1 478 ? 160.325 178.408 147.010 1.00 17.11 450 ASN A C 1
ATOM 3149 O O . ASN A 1 478 ? 161.393 178.067 146.496 1.00 24.46 450 ASN A O 1
ATOM 3154 N N . LEU A 1 479 ? 159.502 179.262 146.417 1.00 26.30 451 LEU A N 1
ATOM 3155 C CA . LEU A 1 479 ? 159.877 179.966 145.203 1.00 20.00 451 LEU A CA 1
ATOM 3156 C C . LEU A 1 479 ? 160.323 181.385 145.545 1.00 28.36 451 LEU A C 1
ATOM 3157 O O . LEU A 1 479 ? 160.171 181.859 146.671 1.00 32.44 451 LEU A O 1
ATOM 3162 N N . GLN A 1 480 ? 160.883 182.067 144.552 1.00 37.48 452 GLN A N 1
ATOM 3163 C CA . GLN A 1 480 ? 161.433 183.395 144.781 1.00 39.76 452 GLN A CA 1
ATOM 3164 C C . GLN A 1 480 ? 160.322 184.426 144.937 1.00 39.38 452 GLN A C 1
ATOM 3165 O O . GLN A 1 480 ? 159.304 184.381 144.243 1.00 39.43 452 GLN A O 1
ATOM 3171 N N . GLU A 1 481 ? 160.526 185.356 145.864 1.00 43.27 453 GLU A N 1
ATOM 3172 C CA . GLU A 1 481 ? 159.604 186.467 146.038 1.00 37.29 453 GLU A CA 1
ATOM 3173 C C . GLU A 1 481 ? 159.737 187.449 144.882 1.00 42.02 453 GLU A C 1
ATOM 3174 O O . GLU A 1 481 ? 160.807 187.607 144.290 1.00 41.66 453 GLU A O 1
ATOM 3180 N N . LYS A 1 482 ? 158.630 188.111 144.559 1.00 41.52 454 LYS A N 1
ATOM 3181 C CA . LYS A 1 482 ? 158.595 189.095 143.485 1.00 36.55 454 LYS A CA 1
ATOM 3182 C C . LYS A 1 482 ? 158.174 190.448 144.041 1.00 43.02 454 LYS A C 1
ATOM 3183 O O . LYS A 1 482 ? 157.037 190.583 144.523 1.00 44.60 454 LYS A O 1
ATOM 3189 N N . PRO A 1 483 ? 159.030 191.470 144.009 1.00 49.32 455 PRO A N 1
ATOM 3190 C CA . PRO A 1 483 ? 158.569 192.814 144.369 1.00 47.34 455 PRO A CA 1
ATOM 3191 C C . PRO A 1 483 ? 157.468 193.277 143.428 1.00 42.77 455 PRO A C 1
ATOM 3192 O O . PRO A 1 483 ? 157.485 192.987 142.231 1.00 44.40 455 PRO A O 1
ATOM 3196 N N . GLY A 1 484 ? 156.507 194.010 143.982 1.00 37.08 456 GLY A N 1
ATOM 3197 C CA . GLY A 1 484 ? 155.364 194.469 143.228 1.00 36.47 456 GLY A CA 1
ATOM 3198 C C . GLY A 1 484 ? 154.124 193.618 143.375 1.00 39.46 456 GLY A C 1
ATOM 3199 O O . GLY A 1 484 ? 153.029 194.087 143.043 1.00 47.00 456 GLY A O 1
ATOM 3200 N N . VAL A 1 485 ? 154.256 192.387 143.865 1.00 38.40 457 VAL A N 1
ATOM 3201 C CA . VAL A 1 485 ? 153.091 191.548 144.111 1.00 34.72 457 VAL A CA 1
ATOM 3202 C C . VAL A 1 485 ? 152.510 191.915 145.469 1.00 33.78 457 VAL A C 1
ATOM 3203 O O . VAL A 1 485 ? 153.157 191.735 146.506 1.00 34.43 457 VAL A O 1
ATOM 3207 N N . ILE A 1 486 ? 151.288 192.447 145.466 1.00 37.28 458 ILE A N 1
ATOM 3208 C CA . ILE A 1 486 ? 150.624 192.780 146.720 1.00 33.64 458 ILE A CA 1
ATOM 3209 C C . ILE A 1 486 ? 150.334 191.514 147.514 1.00 37.57 458 ILE A C 1
ATOM 3210 O O . ILE A 1 486 ? 150.628 191.429 148.711 1.00 42.54 458 ILE A O 1
ATOM 3215 N N . CYS A 1 487 ? 149.762 190.511 146.858 1.00 32.17 459 CYS A N 1
ATOM 3216 C CA . CYS A 1 487 ? 149.383 189.278 147.531 1.00 26.83 459 CYS A CA 1
ATOM 3217 C C . CYS A 1 487 ? 149.024 188.240 146.480 1.00 26.37 459 CYS A C 1
ATOM 3218 O O . CYS A 1 487 ? 148.870 188.549 145.297 1.00 32.19 459 CYS A O 1
ATOM 3221 N N . ASP A 1 488 ? 148.903 186.998 146.932 1.00 26.83 460 ASP A N 1
ATOM 3222 C CA . ASP A 1 488 ? 148.379 185.908 146.129 1.00 19.49 460 ASP A CA 1
ATOM 3223 C C . ASP A 1 488 ? 147.193 185.290 146.854 1.00 19.82 460 ASP A C 1
ATOM 3224 O O . ASP A 1 488 ? 147.173 185.214 148.083 1.00 29.62 460 ASP A O 1
ATOM 3229 N N . ALA A 1 489 ? 146.198 184.861 146.085 1.00 21.59 461 ALA A N 1
ATOM 3230 C CA . ALA A 1 489 ? 145.021 184.207 146.638 1.00 13.81 461 ALA A CA 1
ATOM 3231 C C . ALA A 1 489 ? 144.735 182.948 145.841 1.00 15.50 461 ALA A C 1
ATOM 3232 O O . ALA A 1 489 ? 144.812 182.961 144.611 1.00 30.24 461 ALA A O 1
ATOM 3234 N N . LEU A 1 490 ? 144.412 181.866 146.539 1.00 17.39 462 LEU A N 1
ATOM 3235 C CA . LEU A 1 490 ? 144.040 180.608 145.911 1.00 10.12 462 LEU A CA 1
ATOM 3236 C C . LEU A 1 490 ? 142.545 180.396 146.102 1.00 10.88 462 LEU A C 1
ATOM 3237 O O . LEU A 1 490 ? 142.068 180.296 147.235 1.00 20.45 462 LEU A O 1
ATOM 3242 N N . LEU A 1 491 ? 141.813 180.319 144.996 1.00 19.08 463 LEU A N 1
ATOM 3243 C CA . LEU A 1 491 ? 140.372 180.127 145.033 1.00 14.85 463 LEU A CA 1
ATOM 3244 C C . LEU A 1 491 ? 140.041 178.654 144.855 1.00 9.85 463 LEU A C 1
ATOM 3245 O O . LEU A 1 491 ? 140.489 178.021 143.896 1.00 14.30 463 LEU A O 1
ATOM 3250 N N . ILE A 1 492 ? 139.255 178.116 145.780 1.00 17.34 464 ILE A N 1
ATOM 3251 C CA . ILE A 1 492 ? 138.760 176.748 145.710 1.00 21.39 464 ILE A CA 1
ATOM 3252 C C . ILE A 1 492 ? 137.250 176.845 145.880 1.00 24.16 464 ILE A C 1
ATOM 3253 O O . ILE A 1 492 ? 136.743 176.837 147.006 1.00 28.26 464 ILE A O 1
ATOM 3258 N N . ALA A 1 493 ? 136.529 176.938 144.765 1.00 28.55 465 ALA A N 1
ATOM 3259 C CA . ALA A 1 493 ? 135.103 177.218 144.775 1.00 18.27 465 ALA A CA 1
ATOM 3260 C C . ALA A 1 493 ? 134.368 176.180 143.944 1.00 26.14 465 ALA A C 1
ATOM 3261 O O . ALA A 1 493 ? 134.934 175.576 143.031 1.00 29.20 465 ALA A O 1
ATOM 3263 N N . GLN A 1 494 ? 133.096 175.983 144.275 1.00 27.36 466 GLN A N 1
ATOM 3264 C CA . GLN A 1 494 ? 132.275 174.994 143.595 1.00 26.63 466 GLN A CA 1
ATOM 3265 C C . GLN A 1 494 ? 131.990 175.411 142.156 1.00 28.42 466 GLN A C 1
ATOM 3266 O O . GLN A 1 494 ? 131.859 176.595 141.840 1.00 33.97 466 GLN A O 1
ATOM 3272 N N . ASN A 1 495 ? 131.884 174.412 141.281 1.00 31.77 467 ASN A N 1
ATOM 3273 C CA . ASN A 1 495 ? 131.590 174.630 139.865 1.00 31.90 467 ASN A CA 1
ATOM 3274 C C . ASN A 1 495 ? 132.662 175.481 139.195 1.00 33.25 467 ASN A C 1
ATOM 3275 O O . ASN A 1 495 ? 132.381 176.233 138.260 1.00 36.33 467 ASN A O 1
ATOM 3280 N N . SER A 1 496 ? 133.898 175.365 139.667 1.00 28.88 468 SER A N 1
ATOM 3281 C CA . SER A 1 496 ? 135.019 176.101 139.109 1.00 18.10 468 SER A CA 1
ATOM 3282 C C . SER A 1 496 ? 136.291 175.300 139.329 1.00 21.07 468 SER A C 1
ATOM 3283 O O . SER A 1 496 ? 136.383 174.498 140.260 1.00 27.90 468 SER A O 1
ATOM 3286 N N . THR A 1 497 ? 137.266 175.511 138.452 1.00 25.34 469 THR A N 1
ATOM 3287 C CA . THR A 1 497 ? 138.588 174.961 138.672 1.00 19.50 469 THR A CA 1
ATOM 3288 C C . THR A 1 497 ? 139.325 175.805 139.707 1.00 21.87 469 THR A C 1
ATOM 3289 O O . THR A 1 497 ? 138.992 176.971 139.919 1.00 30.22 469 THR A O 1
ATOM 3293 N N . PRO A 1 498 ? 140.320 175.235 140.380 1.00 17.08 470 PRO A N 1
ATOM 3294 C CA . PRO A 1 498 ? 141.173 176.056 141.241 1.00 8.03 470 PRO A CA 1
ATOM 3295 C C . PRO A 1 498 ? 141.820 177.184 140.452 1.00 9.47 470 PRO A C 1
ATOM 3296 O O . PRO A 1 498 ? 142.314 176.987 139.343 1.00 23.48 470 PRO A O 1
ATOM 3300 N N . ILE A 1 499 ? 141.809 178.379 141.033 1.00 12.20 471 ILE A N 1
ATOM 3301 C CA . ILE A 1 499 ? 142.429 179.551 140.431 1.00 15.07 471 ILE A CA 1
ATOM 3302 C C . ILE A 1 499 ? 143.396 180.147 141.438 1.00 10.74 471 ILE A C 1
ATOM 3303 O O . ILE A 1 499 ? 143.037 180.357 142.600 1.00 15.26 471 ILE A O 1
ATOM 3308 N N . LEU A 1 500 ? 144.618 180.412 140.995 1.00 11.43 472 LEU A N 1
ATOM 3309 C CA . LEU A 1 500 ? 145.578 181.186 141.764 1.00 18.64 472 LEU A CA 1
ATOM 3310 C C . LEU A 1 500 ? 145.572 182.612 141.234 1.00 14.03 472 LEU A C 1
ATOM 3311 O O . LEU A 1 500 ? 145.856 182.839 140.056 1.00 24.18 472 LEU A O 1
ATOM 3316 N N . TYR A 1 501 ? 145.251 183.563 142.102 1.00 18.27 473 TYR A N 1
ATOM 3317 C CA . TYR A 1 501 ? 145.254 184.977 141.759 1.00 16.24 473 TYR A CA 1
ATOM 3318 C C . TYR A 1 501 ? 146.531 185.616 142.280 1.00 14.88 473 TYR A C 1
ATOM 3319 O O . TYR A 1 501 ? 146.917 185.390 143.428 1.00 24.68 473 TYR A O 1
ATOM 3328 N N . THR A 1 502 ? 147.186 186.398 141.431 1.00 23.29 474 THR A N 1
ATOM 3329 C CA . THR A 1 502 ? 148.306 187.237 141.830 1.00 23.75 474 THR A CA 1
ATOM 3330 C C . THR A 1 502 ? 147.907 188.691 141.640 1.00 23.74 474 THR A C 1
ATOM 3331 O O . THR A 1 502 ? 147.543 189.097 140.534 1.00 33.91 474 THR A O 1
ATOM 3335 N N . ILE A 1 503 ? 147.971 189.469 142.715 1.00 27.22 475 ILE A N 1
ATOM 3336 C CA . ILE A 1 503 ? 147.555 190.866 142.703 1.00 27.71 475 ILE A CA 1
ATOM 3337 C C . ILE A 1 503 ? 148.798 191.731 142.559 1.00 32.03 475 ILE A C 1
ATOM 3338 O O . ILE A 1 503 ? 149.759 191.584 143.323 1.00 36.57 475 ILE A O 1
ATOM 3343 N N . LEU A 1 504 ? 148.784 192.623 141.577 1.00 38.80 476 LEU A N 1
ATOM 3344 C CA . LEU A 1 504 ? 149.868 193.568 141.354 1.00 40.80 476 LEU A CA 1
ATOM 3345 C C . LEU A 1 504 ? 149.380 194.979 141.642 1.00 44.85 476 LEU A C 1
ATOM 3346 O O . LEU A 1 504 ? 148.250 195.337 141.303 1.00 50.42 476 LEU A O 1
ATOM 3351 N N . ARG A 1 505 ? 150.270 195.785 142.163 1.00 47.75 477 ARG A N 1
ATOM 3352 C CA . ARG A 1 505 ? 149.946 197.192 142.356 1.00 54.03 477 ARG A CA 1
ATOM 3353 C C . ARG A 1 505 ? 149.835 197.756 140.998 1.00 53.02 477 ARG A C 1
ATOM 3354 O O . ARG A 1 505 ? 148.827 198.319 140.624 1.00 51.05 477 ARG A O 1
ATOM 3362 N N . GLU A 1 506 ? 150.896 197.602 140.245 1.00 60.48 478 GLU A N 1
ATOM 3363 C CA . GLU A 1 506 ? 150.941 198.112 138.884 1.00 59.65 478 GLU A CA 1
ATOM 3364 C C . GLU A 1 506 ? 151.368 196.978 137.967 1.00 59.51 478 GLU A C 1
ATOM 3365 O O . GLU A 1 506 ? 152.085 196.064 138.382 1.00 61.96 478 GLU A O 1
ATOM 3371 N N . GLN A 1 507 ? 150.929 197.049 136.714 1.00 56.26 479 GLN A N 1
ATOM 3372 C CA . GLN A 1 507 ? 151.176 195.958 135.782 1.00 57.93 479 GLN A CA 1
ATOM 3373 C C . GLN A 1 507 ? 152.668 195.776 135.539 1.00 58.39 479 GLN A C 1
ATOM 3374 O O . GLN A 1 507 ? 153.429 196.744 135.461 1.00 59.23 479 GLN A O 1
ATOM 3380 N N . ASP A 1 508 ? 153.080 194.517 135.418 1.00 54.17 480 ASP A N 1
ATOM 3381 C CA . ASP A 1 508 ? 154.458 194.154 135.134 1.00 51.83 480 ASP A CA 1
ATOM 3382 C C . ASP A 1 508 ? 154.478 193.087 134.051 1.00 51.38 480 ASP A C 1
ATOM 3383 O O . ASP A 1 508 ? 153.525 192.320 133.896 1.00 50.43 480 ASP A O 1
ATOM 3388 N N . ALA A 1 509 ? 155.574 193.052 133.293 1.00 53.60 481 ALA A N 1
ATOM 3389 C CA . ALA A 1 509 ? 155.719 192.036 132.257 1.00 52.59 481 ALA A CA 1
ATOM 3390 C C . ALA A 1 509 ? 155.874 190.646 132.863 1.00 52.50 481 ALA A C 1
ATOM 3391 O O . ALA A 1 509 ? 155.363 189.663 132.315 1.00 49.57 481 ALA A O 1
ATOM 3393 N N . GLU A 1 510 ? 156.575 190.545 133.993 1.00 43.72 482 GLU A N 1
ATOM 3394 C CA . GLU A 1 510 ? 156.849 189.252 134.606 1.00 41.16 482 GLU A CA 1
ATOM 3395 C C . GLU A 1 510 ? 155.726 188.772 135.514 1.00 41.14 482 GLU A C 1
ATOM 3396 O O . GLU A 1 510 ? 155.844 187.687 136.091 1.00 40.65 482 GLU A O 1
ATOM 3402 N N . GLY A 1 511 ? 154.650 189.546 135.662 1.00 36.63 483 GLY A N 1
ATOM 3403 C CA . GLY A 1 511 ? 153.582 189.137 136.559 1.00 36.21 483 GLY A CA 1
ATOM 3404 C C . GLY A 1 511 ? 152.925 187.840 136.130 1.00 31.61 483 GLY A C 1
ATOM 3405 O O . GLY A 1 511 ? 152.697 186.943 136.946 1.00 38.27 483 GLY A O 1
ATOM 3406 N N . GLN A 1 512 ? 152.600 187.727 134.841 1.00 28.73 484 GLN A N 1
ATOM 3407 C CA . GLN A 1 512 ? 151.953 186.513 134.359 1.00 28.15 484 GLN A CA 1
ATOM 3408 C C . GLN A 1 512 ? 152.877 185.310 134.461 1.00 27.40 484 GLN A C 1
ATOM 3409 O O . GLN A 1 512 ? 152.424 184.217 134.806 1.00 26.03 484 GLN A O 1
ATOM 3415 N N . ASP A 1 513 ? 154.162 185.483 134.156 1.00 21.89 485 ASP A N 1
ATOM 3416 C CA . ASP A 1 513 ? 155.099 184.375 134.288 1.00 19.43 485 ASP A CA 1
ATOM 3417 C C . ASP A 1 513 ? 155.222 183.935 135.739 1.00 26.88 485 ASP A C 1
ATOM 3418 O O . ASP A 1 513 ? 155.278 182.735 136.028 1.00 33.58 485 ASP A O 1
ATOM 3423 N N . TYR A 1 514 ? 155.258 184.894 136.663 1.00 29.27 486 TYR A N 1
ATOM 3424 C CA . TYR A 1 514 ? 155.335 184.571 138.083 1.00 17.91 486 TYR A CA 1
ATOM 3425 C C . TYR A 1 514 ? 154.098 183.801 138.535 1.00 18.84 486 TYR A C 1
ATOM 3426 O O . TYR A 1 514 ? 154.201 182.776 139.222 1.00 25.39 486 TYR A O 1
ATOM 3435 N N . CYS A 1 515 ? 152.916 184.268 138.130 1.00 17.88 487 CYS A N 1
ATOM 3436 C CA . CYS A 1 515 ? 151.682 183.586 138.506 1.00 15.03 487 CYS A CA 1
ATOM 3437 C C . CYS A 1 515 ? 151.616 182.187 137.905 1.00 20.48 487 CYS A C 1
ATOM 3438 O O . CYS A 1 515 ? 151.202 181.235 138.576 1.00 24.64 487 CYS A O 1
ATOM 3441 N N . THR A 1 516 ? 152.006 182.043 136.636 1.00 25.08 488 THR A N 1
ATOM 3442 C CA . THR A 1 516 ? 151.992 180.733 135.995 1.00 11.09 488 THR A CA 1
ATOM 3443 C C . THR A 1 516 ? 152.957 179.776 136.676 1.00 10.92 488 THR A C 1
ATOM 3444 O O . THR A 1 516 ? 152.634 178.601 136.880 1.00 19.20 488 THR A O 1
ATOM 3448 N N . ARG A 1 517 ? 154.150 180.256 137.030 1.00 14.21 489 ARG A N 1
ATOM 3449 C CA . ARG A 1 517 ? 155.109 179.414 137.732 1.00 10.92 489 ARG A CA 1
ATOM 3450 C C . ARG A 1 517 ? 154.551 178.952 139.068 1.00 17.38 489 ARG A C 1
ATOM 3451 O O . ARG A 1 517 ? 154.663 177.772 139.426 1.00 19.36 489 ARG A O 1
ATOM 3459 N N . THR A 1 518 ? 153.944 179.871 139.822 1.00 17.23 490 THR A N 1
ATOM 3460 C CA . THR A 1 518 ? 153.396 179.506 141.121 1.00 12.11 490 THR A CA 1
ATOM 3461 C C . THR A 1 518 ? 152.254 178.506 140.980 1.00 8.36 490 THR A C 1
ATOM 3462 O O . THR A 1 518 ? 152.171 177.544 141.750 1.00 14.44 490 THR A O 1
ATOM 3466 N N . ALA A 1 519 ? 151.367 178.712 140.005 1.00 13.05 491 ALA A N 1
ATOM 3467 C CA . ALA A 1 519 ? 150.258 177.783 139.804 1.00 10.58 491 ALA A CA 1
ATOM 3468 C C . ALA A 1 519 ? 150.756 176.407 139.380 1.00 6.96 491 ALA A C 1
ATOM 3469 O O . ALA A 1 519 ? 150.233 175.383 139.834 1.00 5.98 491 ALA A O 1
ATOM 3471 N N . PHE A 1 520 ? 151.758 176.361 138.501 1.00 12.63 492 PHE A N 1
ATOM 3472 C CA . PHE A 1 520 ? 152.323 175.083 138.085 1.00 7.12 492 PHE A CA 1
ATOM 3473 C C . PHE A 1 520 ? 152.932 174.348 139.270 1.00 3.51 492 PHE A C 1
ATOM 3474 O O . PHE A 1 520 ? 152.697 173.148 139.463 1.00 10.52 492 PHE A O 1
ATOM 3482 N N . THR A 1 521 ? 153.718 175.059 140.082 1.00 12.46 493 THR A N 1
ATOM 3483 C CA . THR A 1 521 ? 154.322 174.436 141.253 1.00 7.65 493 THR A CA 1
ATOM 3484 C C . THR A 1 521 ? 153.255 173.941 142.217 1.00 10.64 493 THR A C 1
ATOM 3485 O O . THR A 1 521 ? 153.373 172.845 142.774 1.00 16.76 493 THR A O 1
ATOM 3489 N N . LEU A 1 522 ? 152.202 174.731 142.423 1.00 9.78 494 LEU A N 1
ATOM 3490 C CA . LEU A 1 522 ? 151.148 174.336 143.348 1.00 4.33 494 LEU A CA 1
ATOM 3491 C C . LEU A 1 522 ? 150.424 173.091 142.859 1.00 6.00 494 LEU A C 1
ATOM 3492 O O . LEU A 1 522 ? 150.120 172.193 143.646 1.00 22.36 494 LEU A O 1
ATOM 3497 N N . LYS A 1 523 ? 150.115 173.027 141.564 1.00 6.54 495 LYS A N 1
ATOM 3498 C CA . LYS A 1 523 ? 149.427 171.856 141.030 1.00 6.45 495 LYS A CA 1
ATOM 3499 C C . LYS A 1 523 ? 150.301 170.612 141.139 1.00 2.01 495 LYS A C 1
ATOM 3500 O O . LYS A 1 523 ? 149.836 169.539 141.562 1.00 14.79 495 LYS A O 1
ATOM 3506 N N . GLN A 1 524 ? 151.579 170.741 140.780 1.00 10.06 496 GLN A N 1
ATOM 3507 C CA . GLN A 1 524 ? 152.478 169.601 140.876 1.00 2.52 496 GLN A CA 1
ATOM 3508 C C . GLN A 1 524 ? 152.629 169.143 142.318 1.00 4.02 496 GLN A C 1
ATOM 3509 O O . GLN A 1 524 ? 152.718 167.943 142.581 1.00 16.03 496 GLN A O 1
ATOM 3515 N N . LYS A 1 525 ? 152.671 170.081 143.267 1.00 20.44 497 LYS A N 1
ATOM 3516 C CA . LYS A 1 525 ? 152.711 169.700 144.674 1.00 1.20 497 LYS A CA 1
ATOM 3517 C C . LYS A 1 525 ? 151.423 169.008 145.096 1.00 3.94 497 LYS A C 1
ATOM 3518 O O . LYS A 1 525 ? 151.460 167.992 145.793 1.00 17.75 497 LYS A O 1
ATOM 3524 N N . LEU A 1 526 ? 150.275 169.535 144.674 1.00 3.95 498 LEU A N 1
ATOM 3525 C CA . LEU A 1 526 ? 149.005 168.928 145.050 1.00 1.54 498 LEU A CA 1
ATOM 3526 C C . LEU A 1 526 ? 148.948 167.475 144.616 1.00 7.28 498 LEU A C 1
ATOM 3527 O O . LEU A 1 526 ? 148.359 166.636 145.304 1.00 16.37 498 LEU A O 1
ATOM 3532 N N . VAL A 1 527 ? 149.541 167.160 143.468 1.00 19.51 499 VAL A N 1
ATOM 3533 C CA . VAL A 1 527 ? 149.515 165.778 142.990 1.00 4.80 499 VAL A CA 1
ATOM 3534 C C . VAL A 1 527 ? 150.614 164.950 143.650 1.00 7.29 499 VAL A C 1
ATOM 3535 O O . VAL A 1 527 ? 150.345 163.923 144.282 1.00 8.46 499 VAL A O 1
ATOM 3539 N N . ASN A 1 528 ? 151.868 165.379 143.516 1.00 19.31 500 ASN A N 1
ATOM 3540 C CA . ASN A 1 528 ? 153.009 164.551 143.882 1.00 10.04 500 ASN A CA 1
ATOM 3541 C C . ASN A 1 528 ? 153.304 164.537 145.377 1.00 16.81 500 ASN A C 1
ATOM 3542 O O . ASN A 1 528 ? 153.796 163.525 145.883 1.00 34.10 500 ASN A O 1
ATOM 3547 N N . MET A 1 529 ? 153.040 165.627 146.090 1.00 16.57 501 MET A N 1
ATOM 3548 C CA . MET A 1 529 ? 153.259 165.706 147.527 1.00 15.74 501 MET A CA 1
ATOM 3549 C C . MET A 1 529 ? 151.966 165.564 148.313 1.00 13.60 501 MET A C 1
ATOM 3550 O O . MET A 1 529 ? 151.939 164.886 149.341 1.00 20.49 501 MET A O 1
ATOM 3555 N N . GLY A 1 530 ? 150.882 166.189 147.848 1.00 11.90 502 GLY A N 1
ATOM 3556 C CA . GLY A 1 530 ? 149.613 166.107 148.545 1.00 5.08 502 GLY A CA 1
ATOM 3557 C C . GLY A 1 530 ? 148.826 164.848 148.270 1.00 10.92 502 GLY A C 1
ATOM 3558 O O . GLY A 1 530 ? 147.864 164.565 148.989 1.00 16.40 502 GLY A O 1
ATOM 3559 N N . GLY A 1 531 ? 149.207 164.089 147.248 1.00 13.94 503 GLY A N 1
ATOM 3560 C CA . GLY A 1 531 ? 148.546 162.834 146.952 1.00 9.26 503 GLY A CA 1
ATOM 3561 C C . GLY A 1 531 ? 147.130 162.963 146.444 1.00 12.57 503 GLY A C 1
ATOM 3562 O O . GLY A 1 531 ? 146.284 162.134 146.781 1.00 21.01 503 GLY A O 1
ATOM 3563 N N . TYR A 1 532 ? 146.848 163.982 145.640 1.00 15.37 504 TYR A N 1
ATOM 3564 C CA . TYR A 1 532 ? 145.522 164.133 145.059 1.00 10.35 504 TYR A CA 1
ATOM 3565 C C . TYR A 1 532 ? 145.364 163.195 143.871 1.00 9.45 504 TYR A C 1
ATOM 3566 O O . TYR A 1 532 ? 146.159 163.230 142.929 1.00 14.97 504 TYR A O 1
ATOM 3575 N N . THR A 1 533 ? 144.331 162.355 143.914 1.00 15.52 505 THR A N 1
ATOM 3576 C CA . THR A 1 533 ? 144.124 161.334 142.897 1.00 10.18 505 THR A CA 1
ATOM 3577 C C . THR A 1 533 ? 143.099 161.732 141.845 1.00 5.48 505 THR A C 1
ATOM 3578 O O . THR A 1 533 ? 142.875 160.964 140.906 1.00 18.18 505 THR A O 1
ATOM 3582 N N . GLY A 1 534 ? 142.477 162.897 141.974 1.00 3.41 506 GLY A N 1
ATOM 3583 C CA . GLY A 1 534 ? 141.509 163.348 141.003 1.00 1.12 506 GLY A CA 1
ATOM 3584 C C . GLY A 1 534 ? 142.138 164.157 139.889 1.00 14.25 506 GLY A C 1
ATOM 3585 O O . GLY A 1 534 ? 143.354 164.300 139.780 1.00 17.20 506 GLY A O 1
ATOM 3586 N N . LYS A 1 535 ? 141.271 164.698 139.041 1.00 16.50 507 LYS A N 1
ATOM 3587 C CA . LYS A 1 535 ? 141.697 165.578 137.962 1.00 13.20 507 LYS A CA 1
ATOM 3588 C C . LYS A 1 535 ? 141.814 166.999 138.494 1.00 11.93 507 LYS A C 1
ATOM 3589 O O . LYS A 1 535 ? 140.827 167.576 138.958 1.00 18.90 507 LYS A O 1
ATOM 3595 N N . VAL A 1 536 ? 143.016 167.562 138.427 1.00 10.47 508 VAL A N 1
ATOM 3596 C CA . VAL A 1 536 ? 143.321 168.836 139.061 1.00 12.15 508 VAL A CA 1
ATOM 3597 C C . VAL A 1 536 ? 144.002 169.753 138.058 1.00 14.05 508 VAL A C 1
ATOM 3598 O O . VAL A 1 536 ? 144.853 169.319 137.277 1.00 17.49 508 VAL A O 1
ATOM 3602 N N . CYS A 1 537 ? 143.613 171.023 138.079 1.00 16.25 509 CYS A N 1
ATOM 3603 C CA . CYS A 1 537 ? 144.318 172.077 137.372 1.00 13.01 509 CYS A CA 1
ATOM 3604 C C . CYS A 1 537 ? 144.189 173.352 138.187 1.00 17.15 509 CYS A C 1
ATOM 3605 O O . CYS A 1 537 ? 143.181 173.572 138.857 1.00 26.32 509 CYS A O 1
ATOM 3608 N N . VAL A 1 538 ? 145.219 174.188 138.138 1.00 18.05 510 VAL A N 1
ATOM 3609 C CA . VAL A 1 538 ? 145.200 175.488 138.794 1.00 6.04 510 VAL A CA 1
ATOM 3610 C C . VAL A 1 538 ? 145.411 176.544 137.722 1.00 7.96 510 VAL A C 1
ATOM 3611 O O . VAL A 1 538 ? 146.481 176.607 137.108 1.00 19.12 510 VAL A O 1
ATOM 3615 N N . ARG A 1 539 ? 144.395 177.368 137.499 1.00 15.67 511 ARG A N 1
ATOM 3616 C CA . ARG A 1 539 ? 144.498 178.463 136.549 1.00 12.64 511 ARG A CA 1
ATOM 3617 C C . ARG A 1 539 ? 145.214 179.644 137.183 1.00 9.53 511 ARG A C 1
ATOM 3618 O O . ARG A 1 539 ? 144.970 179.988 138.340 1.00 27.99 511 ARG A O 1
ATOM 3626 N N . ALA A 1 540 ? 146.099 180.266 136.414 1.00 15.02 512 ALA A N 1
ATOM 3627 C CA . ALA A 1 540 ? 146.892 181.399 136.872 1.00 12.14 512 ALA A CA 1
ATOM 3628 C C . ALA A 1 540 ? 146.313 182.671 136.265 1.00 20.16 512 ALA A C 1
ATOM 3629 O O . ALA A 1 540 ? 146.302 182.832 135.042 1.00 32.33 512 ALA A O 1
ATOM 3631 N N . LYS A 1 541 ? 145.837 183.574 137.118 1.00 18.08 513 LYS A N 1
ATOM 3632 C CA . LYS A 1 541 ? 145.256 184.838 136.685 1.00 21.02 513 LYS A CA 1
ATOM 3633 C C . LYS A 1 541 ? 145.940 185.981 137.417 1.00 20.05 513 LYS A C 1
ATOM 3634 O O . LYS A 1 541 ? 146.097 185.934 138.640 1.00 28.06 513 LYS A O 1
ATOM 3640 N N . VAL A 1 542 ? 146.339 187.002 136.673 1.00 22.94 514 VAL A N 1
ATOM 3641 C CA . VAL A 1 542 ? 146.990 188.168 137.255 1.00 27.92 514 VAL A CA 1
ATOM 3642 C C . VAL A 1 542 ? 145.998 189.319 137.311 1.00 28.38 514 VAL A C 1
ATOM 3643 O O . VAL A 1 542 ? 145.392 189.690 136.300 1.00 32.03 514 VAL A O 1
ATOM 3647 N N . LEU A 1 543 ? 145.826 189.886 138.501 1.00 30.80 515 LEU A N 1
ATOM 3648 C CA . LEU A 1 543 ? 144.970 191.041 138.713 1.00 31.14 515 LEU A CA 1
ATOM 3649 C C . LEU A 1 543 ? 145.830 192.251 139.039 1.00 34.57 515 LEU A C 1
ATOM 3650 O O . LEU A 1 543 ? 146.884 192.131 139.669 1.00 38.88 515 LEU A O 1
ATOM 3655 N N . CYS A 1 544 ? 145.379 193.419 138.597 1.00 42.07 516 CYS A N 1
ATOM 3656 C CA . CYS A 1 544 ? 146.092 194.666 138.825 1.00 43.23 516 CYS A CA 1
ATOM 3657 C C . CYS A 1 544 ? 145.197 195.616 139.601 1.00 43.10 516 CYS A C 1
ATOM 3658 O O . CYS A 1 544 ? 143.985 195.665 139.376 1.00 41.86 516 CYS A O 1
ATOM 3661 N N . LEU A 1 545 ? 145.801 196.363 140.523 1.00 45.24 517 LEU A N 1
ATOM 3662 C CA . LEU A 1 545 ? 145.041 197.308 141.331 1.00 47.01 517 LEU A CA 1
ATOM 3663 C C . LEU A 1 545 ? 144.866 198.638 140.609 1.00 51.06 517 LEU A C 1
ATOM 3664 O O . LEU A 1 545 ? 143.744 199.138 140.476 1.00 48.73 517 LEU A O 1
ATOM 3669 N N . SER A 1 546 ? 145.961 199.223 140.136 1.00 54.19 518 SER A N 1
ATOM 3670 C CA . SER A 1 546 ? 145.877 200.488 139.426 1.00 53.55 518 SER A CA 1
ATOM 3671 C C . SER A 1 546 ? 145.503 200.258 137.962 1.00 53.77 518 SER A C 1
ATOM 3672 O O . SER A 1 546 ? 145.756 199.184 137.410 1.00 47.44 518 SER A O 1
ATOM 3675 N N . PRO A 1 547 ? 144.897 201.259 137.305 1.00 62.44 519 PRO A N 1
ATOM 3676 C CA . PRO A 1 547 ? 144.539 201.128 135.890 1.00 59.22 519 PRO A CA 1
ATOM 3677 C C . PRO A 1 547 ? 145.736 201.287 134.957 1.00 59.56 519 PRO A C 1
ATOM 3678 O O . PRO A 1 547 ? 146.669 202.036 135.244 1.00 55.18 519 PRO A O 1
ATOM 3682 N N . VAL A 1 558 ? 150.163 183.019 124.599 1.00 44.37 530 VAL A N 1
ATOM 3683 C CA . VAL A 1 558 ? 149.462 181.877 125.169 1.00 48.98 530 VAL A CA 1
ATOM 3684 C C . VAL A 1 558 ? 148.155 182.334 125.809 1.00 49.61 530 VAL A C 1
ATOM 3685 O O . VAL A 1 558 ? 148.108 183.364 126.480 1.00 42.20 530 VAL A O 1
ATOM 3689 N N . SER A 1 559 ? 147.095 181.557 125.596 1.00 56.39 531 SER A N 1
ATOM 3690 C CA . SER A 1 559 ? 145.793 181.819 126.183 1.00 55.40 531 SER A CA 1
ATOM 3691 C C . SER A 1 559 ? 145.372 180.641 127.053 1.00 49.84 531 SER A C 1
ATOM 3692 O O . SER A 1 559 ? 145.717 179.493 126.755 1.00 45.90 531 SER A O 1
ATOM 3695 N N . PRO A 1 560 ? 144.626 180.887 128.130 1.00 47.84 532 PRO A N 1
ATOM 3696 C CA . PRO A 1 560 ? 144.295 179.794 129.054 1.00 47.13 532 PRO A CA 1
ATOM 3697 C C . PRO A 1 560 ? 143.524 178.689 128.347 1.00 45.42 532 PRO A C 1
ATOM 3698 O O . PRO A 1 560 ? 142.617 178.953 127.556 1.00 40.28 532 PRO A O 1
ATOM 3702 N N . MET A 1 561 ? 143.892 177.445 128.642 1.00 37.22 533 MET A N 1
ATOM 3703 C CA . MET A 1 561 ? 143.191 176.304 128.076 1.00 28.39 533 MET A CA 1
ATOM 3704 C C . MET A 1 561 ? 141.822 176.148 128.719 1.00 33.74 533 MET A C 1
ATOM 3705 O O . MET A 1 561 ? 141.642 176.419 129.909 1.00 36.67 533 MET A O 1
ATOM 3710 N N . ASP A 1 562 ? 140.854 175.711 127.923 1.00 30.74 534 ASP A N 1
ATOM 3711 C CA . ASP A 1 562 ? 139.550 175.324 128.445 1.00 26.21 534 ASP A CA 1
ATOM 3712 C C . ASP A 1 562 ? 139.620 173.855 128.837 1.00 25.13 534 ASP A C 1
ATOM 3713 O O . ASP A 1 562 ? 139.676 172.977 127.972 1.00 32.36 534 ASP A O 1
ATOM 3718 N N . TYR A 1 563 ? 139.637 173.587 130.137 1.00 21.29 535 TYR A N 1
ATOM 3719 C CA . TYR A 1 563 ? 139.723 172.224 130.615 1.00 11.25 535 TYR A CA 1
ATOM 3720 C C . TYR A 1 563 ? 138.358 171.546 130.538 1.00 18.98 535 TYR A C 1
ATOM 3721 O O . TYR A 1 563 ? 137.323 172.213 130.499 1.00 24.82 535 TYR A O 1
ATOM 3730 N N . PRO A 1 564 ? 138.332 170.215 130.503 1.00 20.89 536 PRO A N 1
ATOM 3731 C CA . PRO A 1 564 ? 137.049 169.508 130.553 1.00 16.55 536 PRO A CA 1
ATOM 3732 C C . PRO A 1 564 ? 136.278 169.847 131.821 1.00 18.22 536 PRO A C 1
ATOM 3733 O O . PRO A 1 564 ? 136.838 170.337 132.802 1.00 29.10 536 PRO A O 1
ATOM 3737 N N . ALA A 1 565 ? 134.972 169.582 131.790 1.00 15.65 537 ALA A N 1
ATOM 3738 C CA . ALA A 1 565 ? 134.130 169.871 132.943 1.00 11.54 537 ALA A CA 1
ATOM 3739 C C . ALA A 1 565 ? 134.496 169.026 134.155 1.00 11.68 537 ALA A C 1
ATOM 3740 O O . ALA A 1 565 ? 134.145 169.395 135.279 1.00 19.91 537 ALA A O 1
ATOM 3742 N N . SER A 1 566 ? 135.187 167.903 133.956 1.00 16.92 538 SER A N 1
ATOM 3743 C CA . SER A 1 566 ? 135.581 167.069 135.083 1.00 9.50 538 SER A CA 1
ATOM 3744 C C . SER A 1 566 ? 136.665 167.718 135.931 1.00 14.79 538 SER A C 1
ATOM 3745 O O . SER A 1 566 ? 136.925 167.251 137.043 1.00 17.42 538 SER A O 1
ATOM 3748 N N . TYR A 1 567 ? 137.298 168.779 135.435 1.00 19.04 539 TYR A N 1
ATOM 3749 C CA . TYR A 1 567 ? 138.312 169.493 136.194 1.00 8.05 539 TYR A CA 1
ATOM 3750 C C . TYR A 1 567 ? 137.729 170.578 137.086 1.00 11.39 539 TYR A C 1
ATOM 3751 O O . TYR A 1 567 ? 138.475 171.183 137.862 1.00 14.54 539 TYR A O 1
ATOM 3760 N N . SER A 1 568 ? 136.430 170.841 136.993 1.00 20.61 540 SER A N 1
ATOM 3761 C CA . SER A 1 568 ? 135.776 171.781 137.889 1.00 14.75 540 SER A CA 1
ATOM 3762 C C . SER A 1 568 ? 135.320 171.066 139.151 1.00 19.26 540 SER A C 1
ATOM 3763 O O . SER A 1 568 ? 134.800 169.949 139.096 1.00 24.52 540 SER A O 1
ATOM 3766 N N . LEU A 1 569 ? 135.516 171.716 140.293 1.00 26.79 541 LEU A N 1
ATOM 3767 C CA . LEU A 1 569 ? 135.137 171.129 141.572 1.00 26.27 541 LEU A CA 1
ATOM 3768 C C . LEU A 1 569 ? 133.620 171.017 141.642 1.00 33.50 541 LEU A C 1
ATOM 3769 O O . LEU A 1 569 ? 132.917 172.024 141.768 1.00 33.15 541 LEU A O 1
ATOM 3774 N N . ALA A 1 570 ? 133.116 169.786 141.549 1.00 36.11 542 ALA A N 1
ATOM 3775 C CA . ALA A 1 570 ? 131.678 169.567 141.479 1.00 27.81 542 ALA A CA 1
ATOM 3776 C C . ALA A 1 570 ? 130.974 169.935 142.774 1.00 33.72 542 ALA A C 1
ATOM 3777 O O . ALA A 1 570 ? 129.935 170.601 142.738 1.00 34.63 542 ALA A O 1
ATOM 3779 N N . GLY A 1 571 ? 131.514 169.530 143.914 1.00 39.65 543 GLY A N 1
ATOM 3780 C CA . GLY A 1 571 ? 130.843 169.803 145.165 1.00 30.87 543 GLY A CA 1
ATOM 3781 C C . GLY A 1 571 ? 131.731 169.556 146.359 1.00 34.57 543 GLY A C 1
ATOM 3782 O O . GLY A 1 571 ? 132.961 169.624 146.275 1.00 39.77 543 GLY A O 1
ATOM 3783 N N . THR A 1 572 ? 131.072 169.257 147.479 1.00 37.00 544 THR A N 1
ATOM 3784 C CA . THR A 1 572 ? 131.749 169.209 148.768 1.00 34.99 544 THR A CA 1
ATOM 3785 C C . THR A 1 572 ? 132.837 168.147 148.791 1.00 36.50 544 THR A C 1
ATOM 3786 O O . THR A 1 572 ? 133.927 168.377 149.319 1.00 39.44 544 THR A O 1
ATOM 3790 N N . GLN A 1 573 ? 132.556 166.967 148.241 1.00 37.35 545 GLN A N 1
ATOM 3791 C CA . GLN A 1 573 ? 133.550 165.901 148.272 1.00 38.24 545 GLN A CA 1
ATOM 3792 C C . GLN A 1 573 ? 134.819 166.310 147.534 1.00 38.79 545 GLN A C 1
ATOM 3793 O O . GLN A 1 573 ? 135.930 166.139 148.053 1.00 39.34 545 GLN A O 1
ATOM 3799 N N . HIS A 1 574 ? 134.673 166.863 146.328 1.00 32.27 546 HIS A N 1
ATOM 3800 C CA . HIS A 1 574 ? 135.838 167.287 145.558 1.00 28.99 546 HIS A CA 1
ATOM 3801 C C . HIS A 1 574 ? 136.599 168.393 146.276 1.00 27.49 546 HIS A C 1
ATOM 3802 O O . HIS A 1 574 ? 137.832 168.345 146.384 1.00 32.05 546 HIS A O 1
ATOM 3809 N N . MET A 1 575 ? 135.880 169.402 146.773 1.00 27.10 547 MET A N 1
ATOM 3810 C CA . MET A 1 575 ? 136.556 170.508 147.442 1.00 22.52 547 MET A CA 1
ATOM 3811 C C . MET A 1 575 ? 137.292 170.030 148.684 1.00 21.78 547 MET A C 1
ATOM 3812 O O . MET A 1 575 ? 138.416 170.462 148.949 1.00 36.73 547 MET A O 1
ATOM 3817 N N . GLU A 1 576 ? 136.680 169.133 149.457 1.00 21.48 548 GLU A N 1
ATOM 3818 C CA . GLU A 1 576 ? 137.316 168.645 150.673 1.00 16.48 548 GLU A CA 1
ATOM 3819 C C . GLU A 1 576 ? 138.541 167.800 150.357 1.00 20.29 548 GLU A C 1
ATOM 3820 O O . GLU A 1 576 ? 139.564 167.901 151.039 1.00 28.84 548 GLU A O 1
ATOM 3826 N N . ALA A 1 577 ? 138.456 166.946 149.335 1.00 25.97 549 ALA A N 1
ATOM 3827 C CA . ALA A 1 577 ? 139.621 166.149 148.964 1.00 13.94 549 ALA A CA 1
ATOM 3828 C C . ALA A 1 577 ? 140.771 167.040 148.515 1.00 17.08 549 ALA A C 1
ATOM 3829 O O . ALA A 1 577 ? 141.925 166.843 148.924 1.00 26.73 549 ALA A O 1
ATOM 3831 N N . LEU A 1 578 ? 140.472 168.043 147.687 1.00 18.11 550 LEU A N 1
ATOM 3832 C CA . LEU A 1 578 ? 141.519 168.950 147.237 1.00 12.97 550 LEU A CA 1
ATOM 3833 C C . LEU A 1 578 ? 142.094 169.748 148.401 1.00 10.78 550 LEU A C 1
ATOM 3834 O O . LEU A 1 578 ? 143.304 169.985 148.459 1.00 17.68 550 LEU A O 1
ATOM 3839 N N . LEU A 1 579 ? 141.249 170.161 149.346 1.00 17.54 551 LEU A N 1
ATOM 3840 C CA . LEU A 1 579 ? 141.734 170.930 150.485 1.00 13.02 551 LEU A CA 1
ATOM 3841 C C . LEU A 1 579 ? 142.550 170.075 151.444 1.00 10.30 551 LEU A C 1
ATOM 3842 O O . LEU A 1 579 ? 143.472 170.582 152.083 1.00 24.65 551 LEU A O 1
ATOM 3847 N N . GLN A 1 580 ? 142.237 168.785 151.560 1.00 16.34 552 GLN A N 1
ATOM 3848 C CA . GLN A 1 580 ? 143.074 167.894 152.357 1.00 12.95 552 GLN A CA 1
ATOM 3849 C C . GLN A 1 580 ? 144.433 167.675 151.705 1.00 14.30 552 GLN A C 1
ATOM 3850 O O . GLN A 1 580 ? 145.462 167.647 152.397 1.00 26.97 552 GLN A O 1
ATOM 3856 N N . SER A 1 581 ? 144.464 167.538 150.378 1.00 14.17 553 SER A N 1
ATOM 3857 C CA . SER A 1 581 ? 145.751 167.503 149.691 1.00 3.46 553 SER A CA 1
ATOM 3858 C C . SER A 1 581 ? 146.520 168.801 149.904 1.00 6.39 553 SER A C 1
ATOM 3859 O O . SER A 1 581 ? 147.742 168.784 150.074 1.00 18.90 553 SER A O 1
ATOM 3862 N N . LEU A 1 582 ? 145.820 169.936 149.896 1.00 14.95 554 LEU A N 1
ATOM 3863 C CA . LEU A 1 582 ? 146.467 171.213 150.180 1.00 11.10 554 LEU A CA 1
ATOM 3864 C C . LEU A 1 582 ? 147.020 171.254 151.598 1.00 15.14 554 LEU A C 1
ATOM 3865 O O . LEU A 1 582 ? 148.089 171.821 151.835 1.00 22.49 554 LEU A O 1
ATOM 3870 N N . VAL A 1 583 ? 146.287 170.696 152.561 1.00 19.47 555 VAL A N 1
ATOM 3871 C CA . VAL A 1 583 ? 146.788 170.612 153.932 1.00 17.93 555 VAL A CA 1
ATOM 3872 C C . VAL A 1 583 ? 148.108 169.854 153.956 1.00 17.20 555 VAL A C 1
ATOM 3873 O O . VAL A 1 583 ? 149.098 170.297 154.556 1.00 21.87 555 VAL A O 1
ATOM 3877 N N . ILE A 1 584 ? 148.138 168.696 153.295 1.00 9.58 556 ILE A N 1
ATOM 3878 C CA . ILE A 1 584 ? 149.364 167.902 153.264 1.00 11.95 556 ILE A CA 1
ATOM 3879 C C . ILE A 1 584 ? 150.495 168.692 152.618 1.00 15.94 556 ILE A C 1
ATOM 3880 O O . ILE A 1 584 ? 151.635 168.674 153.095 1.00 28.32 556 ILE A O 1
ATOM 3885 N N . VAL A 1 585 ? 150.205 169.383 151.516 1.00 23.37 557 VAL A N 1
ATOM 3886 C CA . VAL A 1 585 ? 151.236 170.150 150.821 1.00 14.86 557 VAL A CA 1
ATOM 3887 C C . VAL A 1 585 ? 151.775 171.257 151.720 1.00 12.11 557 VAL A C 1
ATOM 3888 O O . VAL A 1 585 ? 152.988 171.463 151.823 1.00 18.94 557 VAL A O 1
ATOM 3892 N N . LEU A 1 586 ? 150.879 171.990 152.378 1.00 17.95 558 LEU A N 1
ATOM 3893 C CA . LEU A 1 586 ? 151.293 173.116 153.205 1.00 9.29 558 LEU A CA 1
ATOM 3894 C C . LEU A 1 586 ? 152.126 172.655 154.389 1.00 16.77 558 LEU A C 1
ATOM 3895 O O . LEU A 1 586 ? 153.067 173.343 154.798 1.00 21.45 558 LEU A O 1
ATOM 3900 N N . LEU A 1 587 ? 151.797 171.496 154.960 1.00 21.54 559 LEU A N 1
ATOM 3901 C CA . LEU A 1 587 ? 152.558 171.020 156.107 1.00 16.42 559 LEU A CA 1
ATOM 3902 C C . LEU A 1 587 ? 154.016 170.746 155.763 1.00 17.12 559 LEU A C 1
ATOM 3903 O O . LEU A 1 587 ? 154.845 170.648 156.673 1.00 27.76 559 LEU A O 1
ATOM 3908 N N . GLY A 1 588 ? 154.349 170.624 154.484 1.00 15.16 560 GLY A N 1
ATOM 3909 C CA . GLY A 1 588 ? 155.716 170.425 154.060 1.00 13.09 560 GLY A CA 1
ATOM 3910 C C . GLY A 1 588 ? 156.508 171.684 153.800 1.00 16.61 560 GLY A C 1
ATOM 3911 O O . GLY A 1 588 ? 157.653 171.595 153.353 1.00 25.89 560 GLY A O 1
ATOM 3912 N N . PHE A 1 589 ? 155.940 172.857 154.065 1.00 20.24 561 PHE A N 1
ATOM 3913 C CA . PHE A 1 589 ? 156.590 174.130 153.797 1.00 21.47 561 PHE A CA 1
ATOM 3914 C C . PHE A 1 589 ? 156.462 175.037 155.011 1.00 20.60 561 PHE A C 1
ATOM 3915 O O . PHE A 1 589 ? 155.669 174.791 155.920 1.00 30.37 561 PHE A O 1
ATOM 3923 N N . ARG A 1 590 ? 157.268 176.095 155.020 1.00 25.35 562 ARG A N 1
ATOM 3924 C CA . ARG A 1 590 ? 157.244 177.101 156.076 1.00 22.36 562 ARG A CA 1
ATOM 3925 C C . ARG A 1 590 ? 156.359 178.250 155.612 1.00 24.28 562 ARG A C 1
ATOM 3926 O O . ARG A 1 590 ? 156.662 178.912 154.616 1.00 38.82 562 ARG A O 1
ATOM 3934 N N . SER A 1 591 ? 155.268 178.485 156.329 1.00 20.64 563 SER A N 1
ATOM 3935 C CA . SER A 1 591 ? 154.358 179.569 155.990 1.00 18.85 563 SER A CA 1
ATOM 3936 C C . SER A 1 591 ? 153.398 179.763 157.152 1.00 19.40 563 SER A C 1
ATOM 3937 O O . SER A 1 591 ? 153.382 178.983 158.105 1.00 32.07 563 SER A O 1
ATOM 3940 N N . LEU A 1 592 ? 152.603 180.828 157.068 1.00 17.98 564 LEU A N 1
ATOM 3941 C CA . LEU A 1 592 ? 151.631 181.110 158.117 1.00 19.28 564 LEU A CA 1
ATOM 3942 C C . LEU A 1 592 ? 150.630 179.969 158.254 1.00 18.43 564 LEU A C 1
ATOM 3943 O O . LEU A 1 592 ? 150.348 179.494 159.362 1.00 34.96 564 LEU A O 1
ATOM 3948 N N . LEU A 1 593 ? 150.083 179.514 157.128 1.00 23.62 565 LEU A N 1
ATOM 3949 C CA . LEU A 1 593 ? 149.111 178.430 157.164 1.00 21.29 565 LEU A CA 1
ATOM 3950 C C . LEU A 1 593 ? 149.763 177.131 157.605 1.00 14.25 565 LEU A C 1
ATOM 3951 O O . LEU A 1 593 ? 149.148 176.331 158.316 1.00 23.68 565 LEU A O 1
ATOM 3956 N N . SER A 1 594 ? 151.010 176.908 157.195 1.00 21.12 566 SER A N 1
ATOM 3957 C CA . SER A 1 594 ? 151.730 175.721 157.632 1.00 19.40 566 SER A CA 1
ATOM 3958 C C . SER A 1 594 ? 151.922 175.720 159.143 1.00 23.77 566 SER A C 1
ATOM 3959 O O . SER A 1 594 ? 151.780 174.681 159.794 1.00 26.37 566 SER A O 1
ATOM 3962 N N . ASP A 1 595 ? 152.241 176.878 159.721 1.00 21.25 567 ASP A N 1
ATOM 3963 C CA . ASP A 1 595 ? 152.416 176.956 161.167 1.00 21.24 567 ASP A CA 1
ATOM 3964 C C . ASP A 1 595 ? 151.093 176.776 161.901 1.00 21.60 567 ASP A C 1
ATOM 3965 O O . ASP A 1 595 ? 151.048 176.141 162.959 1.00 33.82 567 ASP A O 1
ATOM 3970 N N . GLN A 1 596 ? 150.006 177.330 161.365 1.00 20.09 568 GLN A N 1
ATOM 3971 C CA . GLN A 1 596 ? 148.701 177.098 161.978 1.00 19.88 568 GLN A CA 1
ATOM 3972 C C . GLN A 1 596 ? 148.329 175.618 161.931 1.00 21.51 568 GLN A C 1
ATOM 3973 O O . GLN A 1 596 ? 147.810 175.061 162.910 1.00 32.21 568 GLN A O 1
ATOM 3979 N N . LEU A 1 597 ? 148.608 174.958 160.808 1.00 16.50 569 LEU A N 1
ATOM 3980 C CA . LEU A 1 597 ? 148.369 173.525 160.711 1.00 15.87 569 LEU A CA 1
ATOM 3981 C C . LEU A 1 597 ? 149.234 172.754 161.698 1.00 16.82 569 LEU A C 1
ATOM 3982 O O . LEU A 1 597 ? 148.786 171.762 162.274 1.00 22.18 569 LEU A O 1
ATOM 3987 N N . GLY A 1 598 ? 150.482 173.180 161.889 1.00 22.41 570 GLY A N 1
ATOM 3988 C CA . GLY A 1 598 ? 151.336 172.520 162.864 1.00 16.84 570 GLY A CA 1
ATOM 3989 C C . GLY A 1 598 ? 150.822 172.673 164.283 1.00 18.91 570 GLY A C 1
ATOM 3990 O O . GLY A 1 598 ? 150.889 171.738 165.085 1.00 23.42 570 GLY A O 1
ATOM 3991 N N . CYS A 1 599 ? 150.307 173.856 164.615 1.00 21.39 571 CYS A N 1
ATOM 3992 C CA . CYS A 1 599 ? 149.670 174.039 165.914 1.00 18.94 571 CYS A CA 1
ATOM 3993 C C . CYS A 1 599 ? 148.500 173.082 166.081 1.00 26.11 571 CYS A C 1
ATOM 3994 O O . CYS A 1 599 ? 148.339 172.457 167.136 1.00 31.01 571 CYS A O 1
ATOM 3997 N N . GLU A 1 600 ? 147.670 172.954 165.047 1.00 19.72 572 GLU A N 1
ATOM 3998 C CA . GLU A 1 600 ? 146.537 172.041 165.145 1.00 16.02 572 GLU A CA 1
ATOM 3999 C C . GLU A 1 600 ? 146.990 170.588 165.243 1.00 14.06 572 GLU A C 1
ATOM 4000 O O . GLU A 1 600 ? 146.336 169.781 165.911 1.00 13.09 572 GLU A O 1
ATOM 4006 N N . VAL A 1 601 ? 148.100 170.235 164.596 1.00 20.59 573 VAL A N 1
ATOM 4007 C CA . VAL A 1 601 ? 148.622 168.874 164.701 1.00 20.80 573 VAL A CA 1
ATOM 4008 C C . VAL A 1 601 ? 149.098 168.599 166.120 1.00 24.04 573 VAL A C 1
ATOM 4009 O O . VAL A 1 601 ? 148.874 167.516 166.671 1.00 28.01 573 VAL A O 1
ATOM 4013 N N . LEU A 1 602 ? 149.786 169.570 166.725 1.00 25.63 574 LEU A N 1
ATOM 4014 C CA . LEU A 1 602 ? 150.191 169.418 168.119 1.00 19.60 574 LEU A CA 1
ATOM 4015 C C . LEU A 1 602 ? 148.976 169.264 169.021 1.00 16.38 574 LEU A C 1
ATOM 4016 O O . LEU A 1 602 ? 148.983 168.454 169.954 1.00 29.14 574 LEU A O 1
ATOM 4021 N N . ASN A 1 603 ? 147.922 170.036 168.757 1.00 18.69 575 ASN A N 1
ATOM 4022 C CA . ASN A 1 603 ? 146.696 169.897 169.537 1.00 14.00 575 ASN A CA 1
ATOM 4023 C C . ASN A 1 603 ? 146.096 168.505 169.384 1.00 13.49 575 ASN A C 1
ATOM 4024 O O . ASN A 1 603 ? 145.617 167.919 170.358 1.00 28.00 575 ASN A O 1
ATOM 4029 N N . LEU A 1 604 ? 146.103 167.963 168.166 1.00 22.79 576 LEU A N 1
ATOM 4030 C CA . LEU A 1 604 ? 145.547 166.630 167.948 1.00 20.00 576 LEU A CA 1
ATOM 4031 C C . LEU A 1 604 ? 146.375 165.559 168.650 1.00 19.20 576 LEU A C 1
ATOM 4032 O O . LEU A 1 604 ? 145.823 164.596 169.194 1.00 33.84 576 LEU A O 1
ATOM 4037 N N . LEU A 1 605 ? 147.700 165.698 168.632 1.00 20.61 577 LEU A N 1
ATOM 4038 C CA . LEU A 1 605 ? 148.548 164.756 169.357 1.00 21.50 577 LEU A CA 1
ATOM 4039 C C . LEU A 1 605 ? 148.282 164.824 170.856 1.00 27.79 577 LEU A C 1
ATOM 4040 O O . LEU A 1 605 ? 148.204 163.790 171.535 1.00 36.25 577 LEU A O 1
ATOM 4045 N N . THR A 1 606 ? 148.144 166.038 171.390 1.00 19.80 578 THR A N 1
ATOM 4046 C CA . THR A 1 606 ? 147.804 166.188 172.798 1.00 17.14 578 THR A CA 1
ATOM 4047 C C . THR A 1 606 ? 146.452 165.562 173.099 1.00 21.95 578 THR A C 1
ATOM 4048 O O . THR A 1 606 ? 146.257 164.976 174.165 1.00 32.98 578 THR A O 1
ATOM 4052 N N . ALA A 1 607 ? 145.500 165.681 172.173 1.00 27.23 579 ALA A N 1
ATOM 4053 C CA . ALA A 1 607 ? 144.188 165.079 172.379 1.00 20.66 579 ALA A CA 1
ATOM 4054 C C . ALA A 1 607 ? 144.271 163.559 172.394 1.00 18.13 579 ALA A C 1
ATOM 4055 O O . ALA A 1 607 ? 143.587 162.905 173.187 1.00 26.79 579 ALA A O 1
ATOM 4057 N N . GLN A 1 608 ? 145.090 162.975 171.520 1.00 20.24 580 GLN A N 1
ATOM 4058 C CA . GLN A 1 608 ? 145.280 161.527 171.544 1.00 20.29 580 GLN A CA 1
ATOM 4059 C C . GLN A 1 608 ? 145.863 161.079 172.878 1.00 26.64 580 GLN A C 1
ATOM 4060 O O . GLN A 1 608 ? 145.371 160.133 173.513 1.00 36.30 580 GLN A O 1
ATOM 4066 N N . GLN A 1 609 ? 146.923 161.757 173.319 1.00 31.00 581 GLN A N 1
ATOM 4067 C CA . GLN A 1 609 ? 147.533 161.398 174.591 1.00 21.78 581 GLN A CA 1
ATOM 4068 C C . GLN A 1 609 ? 146.566 161.596 175.747 1.00 17.92 581 GLN A C 1
ATOM 4069 O O . GLN A 1 609 ? 146.565 160.800 176.688 1.00 20.84 581 GLN A O 1
ATOM 4075 N N . TYR A 1 610 ? 145.726 162.629 175.692 1.00 29.26 582 TYR A N 1
ATOM 4076 C CA . TYR A 1 610 ? 144.746 162.832 176.750 1.00 22.98 582 TYR A CA 1
ATOM 4077 C C . TYR A 1 610 ? 143.688 161.742 176.735 1.00 29.07 582 TYR A C 1
ATOM 4078 O O . TYR A 1 610 ? 143.193 161.334 177.787 1.00 43.71 582 TYR A O 1
ATOM 4087 N N . GLU A 1 611 ? 143.284 161.291 175.550 1.00 37.91 583 GLU A N 1
ATOM 4088 C CA . GLU A 1 611 ? 142.317 160.202 175.495 1.00 31.75 583 GLU A CA 1
ATOM 4089 C C . GLU A 1 611 ? 142.886 158.954 176.147 1.00 33.01 583 GLU A C 1
ATOM 4090 O O . GLU A 1 611 ? 142.185 158.255 176.887 1.00 36.43 583 GLU A O 1
ATOM 4096 N N . ILE A 1 612 ? 144.162 158.662 175.894 1.00 32.32 584 ILE A N 1
ATOM 4097 C CA . ILE A 1 612 ? 144.800 157.538 176.579 1.00 25.90 584 ILE A CA 1
ATOM 4098 C C . ILE A 1 612 ? 144.855 157.792 178.084 1.00 30.55 584 ILE A C 1
ATOM 4099 O O . ILE A 1 612 ? 144.596 156.897 178.895 1.00 39.27 584 ILE A O 1
ATOM 4104 N N . PHE A 1 613 ? 145.191 159.023 178.474 1.00 37.08 585 PHE A N 1
ATOM 4105 C CA . PHE A 1 613 ? 145.468 159.338 179.874 1.00 25.97 585 PHE A CA 1
ATOM 4106 C C . PHE A 1 613 ? 144.200 159.349 180.723 1.00 33.33 585 PHE A C 1
ATOM 4107 O O . PHE A 1 613 ? 144.226 158.954 181.893 1.00 39.50 585 PHE A O 1
ATOM 4115 N N . SER A 1 614 ? 143.082 159.799 180.155 1.00 29.82 586 SER A N 1
ATOM 4116 C CA . SER A 1 614 ? 141.865 160.010 180.925 1.00 32.20 586 SER A CA 1
ATOM 4117 C C . SER A 1 614 ? 141.233 158.714 181.405 1.00 38.97 586 SER A C 1
ATOM 4118 O O . SER A 1 614 ? 140.312 158.763 182.227 1.00 40.93 586 SER A O 1
ATOM 4121 N N . ARG A 1 615 ? 141.690 157.563 180.911 1.00 37.12 587 ARG A N 1
ATOM 4122 C CA . ARG A 1 615 ? 141.184 156.293 181.410 1.00 32.98 587 ARG A CA 1
ATOM 4123 C C . ARG A 1 615 ? 141.591 156.045 182.855 1.00 31.01 587 ARG A C 1
ATOM 4124 O O . ARG A 1 615 ? 141.038 155.147 183.495 1.00 38.98 587 ARG A O 1
ATOM 4132 N N . SER A 1 616 ? 142.536 156.824 183.382 1.00 35.88 588 SER A N 1
ATOM 4133 C CA . SER A 1 616 ? 142.952 156.689 184.771 1.00 36.00 588 SER A CA 1
ATOM 4134 C C . SER A 1 616 ? 141.980 157.337 185.746 1.00 33.75 588 SER A C 1
ATOM 4135 O O . SER A 1 616 ? 142.106 157.112 186.953 1.00 36.68 588 SER A O 1
ATOM 4138 N N . LEU A 1 617 ? 141.025 158.135 185.263 1.00 36.71 589 LEU A N 1
ATOM 4139 C CA . LEU A 1 617 ? 140.117 158.827 186.172 1.00 38.28 589 LEU A CA 1
ATOM 4140 C C . LEU A 1 617 ? 139.219 157.845 186.913 1.00 41.69 589 LEU A C 1
ATOM 4141 O O . LEU A 1 617 ? 138.952 158.018 188.107 1.00 41.83 589 LEU A O 1
ATOM 4146 N N . ARG A 1 618 ? 138.740 156.812 186.220 1.00 49.82 590 ARG A N 1
ATOM 4147 C CA . ARG A 1 618 ? 137.881 155.819 186.850 1.00 44.84 590 ARG A CA 1
ATOM 4148 C C . ARG A 1 618 ? 138.652 154.909 187.797 1.00 40.86 590 ARG A C 1
ATOM 4149 O O . ARG A 1 618 ? 138.033 154.191 188.588 1.00 42.47 590 ARG A O 1
ATOM 4157 N N . LYS A 1 619 ? 139.984 154.950 187.760 1.00 40.31 591 LYS A N 1
ATOM 4158 C CA . LYS A 1 619 ? 140.811 153.975 188.453 1.00 32.75 591 LYS A CA 1
ATOM 4159 C C . LYS A 1 619 ? 141.606 154.543 189.618 1.00 36.04 591 LYS A C 1
ATOM 4160 O O . LYS A 1 619 ? 142.125 153.762 190.419 1.00 39.77 591 LYS A O 1
ATOM 4166 N N . ASN A 1 620 ? 141.715 155.863 189.741 1.00 34.73 592 ASN A N 1
ATOM 4167 C CA . ASN A 1 620 ? 142.462 156.487 190.823 1.00 34.25 592 ASN A CA 1
ATOM 4168 C C . ASN A 1 620 ? 141.627 157.582 191.465 1.00 33.49 592 ASN A C 1
ATOM 4169 O O . ASN A 1 620 ? 140.871 158.279 190.784 1.00 37.64 592 ASN A O 1
ATOM 4174 N N . ARG A 1 621 ? 141.758 157.718 192.783 1.00 39.11 593 ARG A N 1
ATOM 4175 C CA . ARG A 1 621 ? 141.242 158.884 193.487 1.00 39.06 593 ARG A CA 1
ATOM 4176 C C . ARG A 1 621 ? 142.396 159.847 193.723 1.00 35.02 593 ARG A C 1
ATOM 4177 O O . ARG A 1 621 ? 142.345 161.004 193.299 1.00 39.87 593 ARG A O 1
ATOM 4185 N N . GLU A 1 622 ? 143.439 159.371 194.396 1.00 37.66 594 GLU A N 1
ATOM 4186 C CA . GLU A 1 622 ? 144.701 160.091 194.429 1.00 30.67 594 GLU A CA 1
ATOM 4187 C C . GLU A 1 622 ? 145.599 159.596 193.306 1.00 33.11 594 GLU A C 1
ATOM 4188 O O . GLU A 1 622 ? 145.701 158.393 193.057 1.00 41.72 594 GLU A O 1
ATOM 4194 N N . LEU A 1 623 ? 146.249 160.531 192.619 1.00 33.40 595 LEU A N 1
ATOM 4195 C CA . LEU A 1 623 ? 147.164 160.182 191.545 1.00 26.75 595 LEU A CA 1
ATOM 4196 C C . LEU A 1 623 ? 148.260 161.228 191.468 1.00 29.16 595 LEU A C 1
ATOM 4197 O O . LEU A 1 623 ? 147.989 162.428 191.537 1.00 35.65 595 LEU A O 1
ATOM 4202 N N . PHE A 1 624 ? 149.495 160.763 191.335 1.00 34.23 596 PHE A N 1
ATOM 4203 C CA . PHE A 1 624 ? 150.643 161.624 191.099 1.00 24.85 596 PHE A CA 1
ATOM 4204 C C . PHE A 1 624 ? 151.041 161.484 189.638 1.00 28.48 596 PHE A C 1
ATOM 4205 O O . PHE A 1 624 ? 151.377 160.386 189.187 1.00 35.55 596 PHE A O 1
ATOM 4213 N N . VAL A 1 625 ? 150.997 162.588 188.905 1.00 33.23 597 VAL A N 1
ATOM 4214 C CA . VAL A 1 625 ? 151.280 162.599 187.477 1.00 24.03 597 VAL A CA 1
ATOM 4215 C C . VAL A 1 625 ? 152.661 163.205 187.294 1.00 22.51 597 VAL A C 1
ATOM 4216 O O . VAL A 1 625 ? 152.869 164.393 187.567 1.00 30.98 597 VAL A O 1
ATOM 4220 N N . HIS A 1 626 ? 153.610 162.392 186.840 1.00 31.97 598 HIS A N 1
ATOM 4221 C CA . HIS A 1 626 ? 154.972 162.847 186.574 1.00 31.41 598 HIS A CA 1
ATOM 4222 C C . HIS A 1 626 ? 155.105 163.066 185.074 1.00 31.64 598 HIS A C 1
ATOM 4223 O O . HIS A 1 626 ? 155.314 162.120 184.314 1.00 34.82 598 HIS A O 1
ATOM 4230 N N . GLY A 1 627 ? 154.993 164.318 184.646 1.00 33.52 599 GLY A N 1
ATOM 4231 C CA . GLY A 1 627 ? 155.113 164.647 183.244 1.00 31.08 599 GLY A CA 1
ATOM 4232 C C . GLY A 1 627 ? 156.498 165.153 182.889 1.00 29.03 599 GLY A C 1
ATOM 4233 O O . GLY A 1 627 ? 157.188 165.751 183.703 1.00 32.39 599 GLY A O 1
ATOM 4234 N N . LEU A 1 628 ? 156.903 164.885 181.656 1.00 37.13 600 LEU A N 1
ATOM 4235 C CA . LEU A 1 628 ? 158.146 165.418 181.131 1.00 39.18 600 LEU A CA 1
ATOM 4236 C C . LEU A 1 628 ? 157.902 166.774 180.479 1.00 43.20 600 LEU A C 1
ATOM 4237 O O . LEU A 1 628 ? 156.764 167.121 180.155 1.00 44.29 600 LEU A O 1
ATOM 4242 N N . PRO A 1 629 ? 158.951 167.570 180.292 1.00 42.19 601 PRO A N 1
ATOM 4243 C CA . PRO A 1 629 ? 158.790 168.834 179.565 1.00 38.46 601 PRO A CA 1
ATOM 4244 C C . PRO A 1 629 ? 158.188 168.612 178.186 1.00 37.94 601 PRO A C 1
ATOM 4245 O O . PRO A 1 629 ? 158.599 167.719 177.444 1.00 39.61 601 PRO A O 1
ATOM 4249 N N . GLY A 1 630 ? 157.205 169.440 177.843 1.00 31.11 602 GLY A N 1
ATOM 4250 C CA . GLY A 1 630 ? 156.527 169.320 176.571 1.00 28.11 602 GLY A CA 1
ATOM 4251 C C . GLY A 1 630 ? 155.531 168.190 176.483 1.00 27.47 602 GLY A C 1
ATOM 4252 O O . GLY A 1 630 ? 155.076 167.872 175.380 1.00 28.08 602 GLY A O 1
ATOM 4253 N N . SER A 1 631 ? 155.172 167.576 177.607 1.00 32.35 603 SER A N 1
ATOM 4254 C CA . SER A 1 631 ? 154.270 166.432 177.618 1.00 26.66 603 SER A CA 1
ATOM 4255 C C . SER A 1 631 ? 152.806 166.823 177.771 1.00 27.67 603 SER A C 1
ATOM 4256 O O . SER A 1 631 ? 151.951 165.934 177.818 1.00 30.17 603 SER A O 1
ATOM 4259 N N . GLY A 1 632 ? 152.492 168.112 177.852 1.00 23.58 604 GLY A N 1
ATOM 4260 C CA . GLY A 1 632 ? 151.117 168.557 177.905 1.00 23.96 604 GLY A CA 1
ATOM 4261 C C . GLY A 1 632 ? 150.489 168.557 179.276 1.00 25.11 604 GLY A C 1
ATOM 4262 O O . GLY A 1 632 ? 149.262 168.612 179.369 1.00 27.38 604 GLY A O 1
ATOM 4263 N N . LYS A 1 633 ? 151.294 168.521 180.337 1.00 31.31 605 LYS A N 1
ATOM 4264 C CA . LYS A 1 633 ? 150.799 168.427 181.707 1.00 28.28 605 LYS A CA 1
ATOM 4265 C C . LYS A 1 633 ? 149.598 169.331 181.981 1.00 27.60 605 LYS A C 1
ATOM 4266 O O . LYS A 1 633 ? 148.571 168.881 182.500 1.00 30.97 605 LYS A O 1
ATOM 4272 N N . THR A 1 634 ? 149.705 170.615 181.636 1.00 31.54 606 THR A N 1
ATOM 4273 C CA . THR A 1 634 ? 148.638 171.558 181.957 1.00 29.17 606 THR A CA 1
ATOM 4274 C C . THR A 1 634 ? 147.402 171.347 181.091 1.00 28.66 606 THR A C 1
ATOM 4275 O O . THR A 1 634 ? 146.275 171.495 181.580 1.00 33.23 606 THR A O 1
ATOM 4279 N N . ILE A 1 635 ? 147.582 171.000 179.816 1.00 29.80 607 ILE A N 1
ATOM 4280 C CA . ILE A 1 635 ? 146.435 170.657 178.980 1.00 27.02 607 ILE A CA 1
ATOM 4281 C C . ILE A 1 635 ? 145.710 169.455 179.565 1.00 33.55 607 ILE A C 1
ATOM 4282 O O . ILE A 1 635 ? 144.475 169.422 179.628 1.00 43.02 607 ILE A O 1
ATOM 4287 N N . MET A 1 636 ? 146.469 168.448 179.999 1.00 38.43 608 MET A N 1
ATOM 4288 C CA . MET A 1 636 ? 145.874 167.279 180.635 1.00 27.12 608 MET A CA 1
ATOM 4289 C C . MET A 1 636 ? 145.097 167.683 181.876 1.00 22.58 608 MET A C 1
ATOM 4290 O O . MET A 1 636 ? 143.997 167.184 182.119 1.00 33.98 608 MET A O 1
ATOM 4295 N N . ALA A 1 637 ? 145.665 168.577 182.685 1.00 26.65 609 ALA A N 1
ATOM 4296 C CA . ALA A 1 637 ? 144.982 169.003 183.901 1.00 26.46 609 ALA A CA 1
ATOM 4297 C C . ALA A 1 637 ? 143.661 169.693 183.582 1.00 32.37 609 ALA A C 1
ATOM 4298 O O . ALA A 1 637 ? 142.635 169.414 184.215 1.00 38.96 609 ALA A O 1
ATOM 4300 N N . MET A 1 638 ? 143.659 170.596 182.601 1.00 37.45 610 MET A N 1
ATOM 4301 C CA . MET A 1 638 ? 142.417 171.279 182.246 1.00 33.55 610 MET A CA 1
ATOM 4302 C C . MET A 1 638 ? 141.380 170.293 181.724 1.00 32.98 610 MET A C 1
ATOM 4303 O O . MET A 1 638 ? 140.208 170.328 182.126 1.00 44.18 610 MET A O 1
ATOM 4308 N N . LYS A 1 639 ? 141.792 169.398 180.825 1.00 31.21 611 LYS A N 1
ATOM 4309 C CA . LYS A 1 639 ? 140.840 168.451 180.261 1.00 29.54 611 LYS A CA 1
ATOM 4310 C C . LYS A 1 639 ? 140.327 167.483 181.315 1.00 35.92 611 LYS A C 1
ATOM 4311 O O . LYS A 1 639 ? 139.170 167.057 181.254 1.00 44.08 611 LYS A O 1
ATOM 4317 N N . ILE A 1 640 ? 141.159 167.128 182.292 1.00 34.47 612 ILE A N 1
ATOM 4318 C CA . ILE A 1 640 ? 140.714 166.208 183.328 1.00 32.38 612 ILE A CA 1
ATOM 4319 C C . ILE A 1 640 ? 139.760 166.909 184.283 1.00 36.36 612 ILE A C 1
ATOM 4320 O O . ILE A 1 640 ? 138.828 166.292 184.799 1.00 47.60 612 ILE A O 1
ATOM 4325 N N . MET A 1 641 ? 139.970 168.202 184.544 1.00 40.95 613 MET A N 1
ATOM 4326 C CA . MET A 1 641 ? 138.974 168.935 185.322 1.00 39.58 613 MET A CA 1
ATOM 4327 C C . MET A 1 641 ? 137.643 168.981 184.583 1.00 44.62 613 MET A C 1
ATOM 4328 O O . MET A 1 641 ? 136.578 168.753 185.183 1.00 50.18 613 MET A O 1
ATOM 4333 N N . GLU A 1 642 ? 137.683 169.238 183.275 1.00 44.35 614 GLU A N 1
ATOM 4334 C CA . GLU A 1 642 ? 136.461 169.163 182.482 1.00 43.34 614 GLU A CA 1
ATOM 4335 C C . GLU A 1 642 ? 135.795 167.800 182.629 1.00 46.89 614 GLU A C 1
ATOM 4336 O O . GLU A 1 642 ? 134.600 167.716 182.924 1.00 50.32 614 GLU A O 1
ATOM 4342 N N . LYS A 1 643 ? 136.558 166.721 182.449 1.00 43.71 615 LYS A N 1
ATOM 4343 C CA . LYS A 1 643 ? 135.983 165.382 182.524 1.00 38.46 615 LYS A CA 1
ATOM 4344 C C . LYS A 1 643 ? 135.436 165.073 183.910 1.00 45.42 615 LYS A C 1
ATOM 4345 O O . LYS A 1 643 ? 134.424 164.376 184.035 1.00 49.41 615 LYS A O 1
ATOM 4351 N N . ILE A 1 644 ? 136.107 165.546 184.960 1.00 46.29 616 ILE A N 1
ATOM 4352 C CA . ILE A 1 644 ? 135.579 165.390 186.311 1.00 43.61 616 ILE A CA 1
ATOM 4353 C C . ILE A 1 644 ? 134.200 166.018 186.391 1.00 48.96 616 ILE A C 1
ATOM 4354 O O . ILE A 1 644 ? 133.269 165.451 186.975 1.00 49.47 616 ILE A O 1
ATOM 4359 N N . ARG A 1 645 ? 134.046 167.200 185.789 1.00 56.07 617 ARG A N 1
ATOM 4360 C CA . ARG A 1 645 ? 132.740 167.852 185.815 1.00 54.71 617 ARG A CA 1
ATOM 4361 C C . ARG A 1 645 ? 131.644 166.920 185.306 1.00 55.53 617 ARG A C 1
ATOM 4362 O O . ARG A 1 645 ? 130.663 166.663 186.014 1.00 57.02 617 ARG A O 1
ATOM 4370 N N . ASN A 1 646 ? 131.818 166.353 184.110 1.00 55.64 618 ASN A N 1
ATOM 4371 C CA . ASN A 1 646 ? 130.787 165.501 183.525 1.00 56.34 618 ASN A CA 1
ATOM 4372 C C . ASN A 1 646 ? 130.676 164.133 184.182 1.00 58.36 618 ASN A C 1
ATOM 4373 O O . ASN A 1 646 ? 129.603 163.524 184.120 1.00 59.80 618 ASN A O 1
ATOM 4378 N N . VAL A 1 647 ? 131.741 163.626 184.795 1.00 56.73 619 VAL A N 1
ATOM 4379 C CA . VAL A 1 647 ? 131.693 162.280 185.358 1.00 53.57 619 VAL A CA 1
ATOM 4380 C C . VAL A 1 647 ? 131.103 162.285 186.761 1.00 53.77 619 VAL A C 1
ATOM 4381 O O . VAL A 1 647 ? 130.235 161.467 187.073 1.00 54.72 619 VAL A O 1
ATOM 4385 N N . PHE A 1 648 ? 131.548 163.192 187.630 1.00 53.34 620 PHE A N 1
ATOM 4386 C CA . PHE A 1 648 ? 130.991 163.275 188.970 1.00 54.53 620 PHE A CA 1
ATOM 4387 C C . PHE A 1 648 ? 129.816 164.238 189.062 1.00 56.93 620 PHE A C 1
ATOM 4388 O O . PHE A 1 648 ? 129.268 164.415 190.155 1.00 55.49 620 PHE A O 1
ATOM 4396 N N . HIS A 1 649 ? 129.416 164.865 187.956 1.00 61.34 621 HIS A N 1
ATOM 4397 C CA . HIS A 1 649 ? 128.240 165.725 187.895 1.00 63.04 621 HIS A CA 1
ATOM 4398 C C . HIS A 1 649 ? 128.291 166.864 188.903 1.00 62.52 621 HIS A C 1
ATOM 4399 O O . HIS A 1 649 ? 127.256 167.473 189.194 1.00 64.10 621 HIS A O 1
ATOM 4406 N N . CYS A 1 650 ? 129.466 167.169 189.445 1.00 61.53 622 CYS A N 1
ATOM 4407 C CA . CYS A 1 650 ? 129.594 168.277 190.377 1.00 61.34 622 CYS A CA 1
ATOM 4408 C C . CYS A 1 650 ? 129.697 169.595 189.621 1.00 61.81 622 CYS A C 1
ATOM 4409 O O . CYS A 1 650 ? 130.220 169.660 188.506 1.00 62.48 622 CYS A O 1
ATOM 4412 N N . GLU A 1 651 ? 129.183 170.652 190.237 1.00 66.32 623 GLU A N 1
ATOM 4413 C CA . GLU A 1 651 ? 129.230 171.966 189.616 1.00 68.81 623 GLU A CA 1
ATOM 4414 C C . GLU A 1 651 ? 130.673 172.453 189.523 1.00 66.46 623 GLU A C 1
ATOM 4415 O O . GLU A 1 651 ? 131.511 172.158 190.379 1.00 64.34 623 GLU A O 1
ATOM 4421 N N . ALA A 1 652 ? 130.953 173.213 188.460 1.00 58.17 624 ALA A N 1
ATOM 4422 C CA . ALA A 1 652 ? 132.335 173.511 188.097 1.00 57.80 624 ALA A CA 1
ATOM 4423 C C . ALA A 1 652 ? 133.105 174.125 189.259 1.00 55.99 624 ALA A C 1
ATOM 4424 O O . ALA A 1 652 ? 134.272 173.787 189.485 1.00 55.47 624 ALA A O 1
ATOM 4426 N N . HIS A 1 653 ? 132.474 175.028 190.008 1.00 59.71 625 HIS A N 1
ATOM 4427 C CA . HIS A 1 653 ? 133.162 175.686 191.112 1.00 61.00 625 HIS A CA 1
ATOM 4428 C C . HIS A 1 653 ? 133.469 174.745 192.270 1.00 59.05 625 HIS A C 1
ATOM 4429 O O . HIS A 1 653 ? 134.225 175.129 193.167 1.00 56.48 625 HIS A O 1
ATOM 4436 N N . ARG A 1 654 ? 132.903 173.538 192.283 1.00 62.18 626 ARG A N 1
ATOM 4437 C CA . ARG A 1 654 ? 133.267 172.546 193.287 1.00 65.23 626 ARG A CA 1
ATOM 4438 C C . ARG A 1 654 ? 134.650 171.953 193.050 1.00 61.63 626 ARG A C 1
ATOM 4439 O O . ARG A 1 654 ? 135.188 171.300 193.950 1.00 55.70 626 ARG A O 1
ATOM 4447 N N . ILE A 1 655 ? 135.232 172.171 191.875 1.00 55.44 627 ILE A N 1
ATOM 4448 C CA . ILE A 1 655 ? 136.549 171.660 191.518 1.00 48.10 627 ILE A CA 1
ATOM 4449 C C . ILE A 1 655 ? 137.547 172.791 191.705 1.00 47.82 627 ILE A C 1
ATOM 4450 O O . ILE A 1 655 ? 137.320 173.909 191.228 1.00 52.73 627 ILE A O 1
ATOM 4455 N N . LEU A 1 656 ? 138.645 172.505 192.394 1.00 45.28 628 LEU A N 1
ATOM 4456 C CA . LEU A 1 656 ? 139.653 173.503 192.713 1.00 43.61 628 LEU A CA 1
ATOM 4457 C C . LEU A 1 656 ? 140.948 173.192 191.976 1.00 48.22 628 LEU A C 1
ATOM 4458 O O . LEU A 1 656 ? 141.349 172.030 191.864 1.00 50.30 628 LEU A O 1
ATOM 4463 N N . TYR A 1 657 ? 141.590 174.241 191.473 1.00 45.36 629 TYR A N 1
ATOM 4464 C CA . TYR A 1 657 ? 142.894 174.152 190.833 1.00 38.77 629 TYR A CA 1
ATOM 4465 C C . TYR A 1 657 ? 143.882 174.985 191.634 1.00 34.76 629 TYR A C 1
ATOM 4466 O O . TYR A 1 657 ? 143.614 176.151 191.935 1.00 43.98 629 TYR A O 1
ATOM 4475 N N . VAL A 1 658 ? 145.017 174.389 191.983 1.00 35.47 630 VAL A N 1
ATOM 4476 C CA . VAL A 1 658 ? 146.039 175.054 192.778 1.00 40.42 630 VAL A CA 1
ATOM 4477 C C . VAL A 1 658 ? 147.345 175.027 192.002 1.00 42.32 630 VAL A C 1
ATOM 4478 O O . VAL A 1 658 ? 147.739 173.982 191.475 1.00 49.07 630 VAL A O 1
ATOM 4482 N N . CYS A 1 659 ? 148.007 176.177 191.928 1.00 43.54 631 CYS A N 1
ATOM 4483 C CA . CYS A 1 659 ? 149.298 176.303 191.274 1.00 41.56 631 CYS A CA 1
ATOM 4484 C C . CYS A 1 659 ? 150.140 177.291 192.065 1.00 42.99 631 CYS A C 1
ATOM 4485 O O . CYS A 1 659 ? 149.713 177.818 193.094 1.00 48.73 631 CYS A O 1
ATOM 4488 N N . GLU A 1 660 ? 151.353 177.537 191.576 1.00 45.67 632 GLU A N 1
ATOM 4489 C CA . GLU A 1 660 ? 152.281 178.396 192.299 1.00 46.01 632 GLU A CA 1
ATOM 4490 C C . GLU A 1 660 ? 152.359 179.800 191.710 1.00 49.02 632 GLU A C 1
ATOM 4491 O O . GLU A 1 660 ? 152.802 180.725 192.398 1.00 48.67 632 GLU A O 1
ATOM 4497 N N . ASN A 1 661 ? 151.930 179.988 190.463 1.00 46.77 633 ASN A N 1
ATOM 4498 C CA . ASN A 1 661 ? 152.174 181.221 189.728 1.00 37.40 633 ASN A CA 1
ATOM 4499 C C . ASN A 1 661 ? 150.872 181.912 189.341 1.00 42.83 633 ASN A C 1
ATOM 4500 O O . ASN A 1 661 ? 149.933 181.278 188.843 1.00 47.33 633 ASN A O 1
ATOM 4505 N N . GLN A 1 662 ? 150.837 183.225 189.571 1.00 44.56 634 GLN A N 1
ATOM 4506 C CA . GLN A 1 662 ? 149.657 184.016 189.240 1.00 45.09 634 GLN A CA 1
ATOM 4507 C C . GLN A 1 662 ? 149.330 184.023 187.752 1.00 43.94 634 GLN A C 1
ATOM 4508 O O . GLN A 1 662 ? 148.135 183.985 187.416 1.00 41.52 634 GLN A O 1
ATOM 4514 N N . PRO A 1 663 ? 150.291 184.136 186.830 1.00 39.64 635 PRO A N 1
ATOM 4515 C CA . PRO A 1 663 ? 149.920 184.079 185.406 1.00 38.20 635 PRO A CA 1
ATOM 4516 C C . PRO A 1 663 ? 149.216 182.789 185.023 1.00 45.07 635 PRO A C 1
ATOM 4517 O O . PRO A 1 663 ? 148.201 182.826 184.314 1.00 47.12 635 PRO A O 1
ATOM 4521 N N . LEU A 1 664 ? 149.718 181.645 185.491 1.00 39.74 636 LEU A N 1
ATOM 4522 C CA . LEU A 1 664 ? 149.039 180.380 185.233 1.00 35.91 636 LEU A CA 1
ATOM 4523 C C . LEU A 1 664 ? 147.671 180.348 185.898 1.00 36.44 636 LEU A C 1
ATOM 4524 O O . LEU A 1 664 ? 146.702 179.848 185.314 1.00 39.33 636 LEU A O 1
ATOM 4529 N N . ARG A 1 665 ? 147.572 180.869 187.123 1.00 44.06 637 ARG A N 1
ATOM 4530 C CA . ARG A 1 665 ? 146.273 180.928 187.783 1.00 42.74 637 ARG A CA 1
ATOM 4531 C C . ARG A 1 665 ? 145.269 181.705 186.942 1.00 43.67 637 ARG A C 1
ATOM 4532 O O . ARG A 1 665 ? 144.132 181.262 186.753 1.00 41.49 637 ARG A O 1
ATOM 4540 N N . ASN A 1 666 ? 145.671 182.873 186.440 1.00 46.21 638 ASN A N 1
ATOM 4541 C CA . ASN A 1 666 ? 144.770 183.694 185.639 1.00 42.40 638 ASN A CA 1
ATOM 4542 C C . ASN A 1 666 ? 144.391 182.979 184.350 1.00 41.56 638 ASN A C 1
ATOM 4543 O O . ASN A 1 666 ? 143.226 182.995 183.932 1.00 40.76 638 ASN A O 1
ATOM 4548 N N . PHE A 1 667 ? 145.370 182.344 183.704 1.00 38.24 639 PHE A N 1
ATOM 4549 C CA . PHE A 1 667 ? 145.085 181.623 182.470 1.00 39.21 639 PHE A CA 1
ATOM 4550 C C . PHE A 1 667 ? 144.054 180.528 182.702 1.00 40.88 639 PHE A C 1
ATOM 4551 O O . PHE A 1 667 ? 143.139 180.344 181.892 1.00 38.10 639 PHE A O 1
ATOM 4559 N N . ILE A 1 668 ? 144.183 179.788 183.804 1.00 42.85 640 ILE A N 1
ATOM 4560 C CA . ILE A 1 668 ? 143.218 178.733 184.097 1.00 43.77 640 ILE A CA 1
ATOM 4561 C C . ILE A 1 668 ? 141.862 179.331 184.461 1.00 46.31 640 ILE A C 1
ATOM 4562 O O . ILE A 1 668 ? 140.812 178.792 184.092 1.00 44.87 640 ILE A O 1
ATOM 4567 N N . SER A 1 669 ? 141.859 180.451 185.189 1.00 47.93 641 SER A N 1
ATOM 4568 C CA . SER A 1 669 ? 140.599 181.078 185.577 1.00 46.48 641 SER A CA 1
ATOM 4569 C C . SER A 1 669 ? 139.816 181.555 184.360 1.00 47.96 641 SER A C 1
ATOM 4570 O O . SER A 1 669 ? 138.581 181.514 184.353 1.00 47.40 641 SER A O 1
ATOM 4573 N N . ASP A 1 670 ? 140.516 182.013 183.320 1.00 50.36 642 ASP A N 1
ATOM 4574 C CA . ASP A 1 670 ? 139.826 182.560 182.156 1.00 49.80 642 ASP A CA 1
ATOM 4575 C C . ASP A 1 670 ? 138.896 181.552 181.493 1.00 50.47 642 ASP A C 1
ATOM 4576 O O . ASP A 1 670 ? 137.974 181.959 180.779 1.00 51.14 642 ASP A O 1
ATOM 4581 N N . ARG A 1 671 ? 139.113 180.254 181.701 1.00 50.90 643 ARG A N 1
ATOM 4582 C CA . ARG A 1 671 ? 138.298 179.236 181.049 1.00 53.12 643 ARG A CA 1
ATOM 4583 C C . ARG A 1 671 ? 137.054 178.859 181.844 1.00 52.08 643 ARG A C 1
ATOM 4584 O O . ARG A 1 671 ? 136.152 178.224 181.286 1.00 50.04 643 ARG A O 1
ATOM 4592 N N . ASN A 1 672 ? 136.983 179.228 183.121 1.00 53.90 644 ASN A N 1
ATOM 4593 C CA . ASN A 1 672 ? 135.802 179.014 183.957 1.00 53.96 644 ASN A CA 1
ATOM 4594 C C . ASN A 1 672 ? 135.482 177.537 184.157 1.00 53.75 644 ASN A C 1
ATOM 4595 O O . ASN A 1 672 ? 134.359 177.191 184.536 1.00 54.53 644 ASN A O 1
ATOM 4600 N N . ILE A 1 673 ? 136.445 176.647 183.911 1.00 52.17 645 ILE A N 1
ATOM 4601 C CA . ILE A 1 673 ? 136.197 175.222 184.099 1.00 49.66 645 ILE A CA 1
ATOM 4602 C C . ILE A 1 673 ? 136.284 174.822 185.565 1.00 50.91 645 ILE A C 1
ATOM 4603 O O . ILE A 1 673 ? 135.943 173.686 185.913 1.00 52.73 645 ILE A O 1
ATOM 4608 N N . CYS A 1 674 ? 136.734 175.720 186.437 1.00 49.56 646 CYS A N 1
ATOM 4609 C CA . CYS A 1 674 ? 136.940 175.382 187.837 1.00 47.91 646 CYS A CA 1
ATOM 4610 C C . CYS A 1 674 ? 137.231 176.659 188.609 1.00 49.60 646 CYS A C 1
ATOM 4611 O O . CYS A 1 674 ? 137.163 177.765 188.071 1.00 50.29 646 CYS A O 1
ATOM 4614 N N . ARG A 1 675 ? 137.540 176.487 189.890 1.00 45.17 647 ARG A N 1
ATOM 4615 C CA . ARG A 1 675 ? 138.152 177.560 190.657 1.00 49.55 647 ARG A CA 1
ATOM 4616 C C . ARG A 1 675 ? 139.662 177.365 190.694 1.00 51.47 647 ARG A C 1
ATOM 4617 O O . ARG A 1 675 ? 140.155 176.274 190.991 1.00 54.27 647 ARG A O 1
ATOM 4625 N N . ALA A 1 676 ? 140.400 178.428 190.390 1.00 43.08 648 ALA A N 1
ATOM 4626 C CA . ALA A 1 676 ? 141.855 178.388 190.373 1.00 43.55 648 ALA A CA 1
ATOM 4627 C C . ALA A 1 676 ? 142.385 179.316 191.451 1.00 40.54 648 ALA A C 1
ATOM 4628 O O . ALA A 1 676 ? 141.869 180.423 191.629 1.00 44.40 648 ALA A O 1
ATOM 4630 N N . GLU A 1 677 ? 143.405 178.861 192.173 1.00 42.16 649 GLU A N 1
ATOM 4631 C CA . GLU A 1 677 ? 144.009 179.643 193.238 1.00 47.28 649 GLU A CA 1
ATOM 4632 C C . GLU A 1 677 ? 145.495 179.331 193.306 1.00 48.05 649 GLU A C 1
ATOM 4633 O O . GLU A 1 677 ? 145.972 178.347 192.740 1.00 50.19 649 GLU A O 1
ATOM 4639 N N . THR A 1 678 ? 146.224 180.201 193.994 1.00 52.09 650 THR A N 1
ATOM 4640 C CA . THR A 1 678 ? 147.643 179.993 194.226 1.00 51.43 650 THR A CA 1
ATOM 4641 C C . THR A 1 678 ? 147.840 179.299 195.570 1.00 50.56 650 THR A C 1
ATOM 4642 O O . THR A 1 678 ? 146.945 179.287 196.419 1.00 52.84 650 THR A O 1
ATOM 4646 N N . ARG A 1 679 ? 149.018 178.700 195.752 1.00 49.83 651 ARG A N 1
ATOM 4647 C CA . ARG A 1 679 ? 149.300 177.979 196.988 1.00 50.13 651 ARG A CA 1
ATOM 4648 C C . ARG A 1 679 ? 148.998 178.839 198.210 1.00 54.52 651 ARG A C 1
ATOM 4649 O O . ARG A 1 679 ? 148.409 178.365 199.187 1.00 54.68 651 ARG A O 1
ATOM 4657 N N . LYS A 1 680 ? 149.394 180.113 198.172 1.00 53.84 652 LYS A N 1
ATOM 4658 C CA . LYS A 1 680 ? 149.180 180.993 199.317 1.00 53.87 652 LYS A CA 1
ATOM 4659 C C . LYS A 1 680 ? 147.694 181.220 199.567 1.00 51.97 652 LYS A C 1
ATOM 4660 O O . LYS A 1 680 ? 147.224 181.132 200.706 1.00 52.78 652 LYS A O 1
ATOM 4666 N N . THR A 1 681 ? 146.935 181.520 198.512 1.00 50.26 653 THR A N 1
ATOM 4667 C CA . THR A 1 681 ? 145.497 181.699 198.676 1.00 53.45 653 THR A CA 1
ATOM 4668 C C . THR A 1 681 ? 144.842 180.415 199.161 1.00 57.32 653 THR A C 1
ATOM 4669 O O . THR A 1 681 ? 143.960 180.444 200.029 1.00 57.05 653 THR A O 1
ATOM 4673 N N . PHE A 1 682 ? 145.264 179.274 198.612 1.00 54.88 654 PHE A N 1
ATOM 4674 C CA . PHE A 1 682 ? 144.708 177.996 199.038 1.00 49.26 654 PHE A CA 1
ATOM 4675 C C . PHE A 1 682 ? 144.957 177.759 200.521 1.00 48.63 654 PHE A C 1
ATOM 4676 O O . PHE A 1 682 ? 144.064 177.306 201.246 1.00 48.39 654 PHE A O 1
ATOM 4684 N N . LEU A 1 683 ? 146.166 178.066 200.993 1.00 51.60 655 LEU A N 1
ATOM 4685 C CA . LEU A 1 683 ? 146.497 177.828 202.393 1.00 52.78 655 LEU A CA 1
ATOM 4686 C C . LEU A 1 683 ? 145.825 178.845 203.308 1.00 55.78 655 LEU A C 1
ATOM 4687 O O . LEU A 1 683 ? 145.580 178.560 204.485 1.00 56.69 655 LEU A O 1
ATOM 4692 N N . ARG A 1 684 ? 145.529 180.040 202.793 1.00 63.43 656 ARG A N 1
ATOM 4693 C CA . ARG A 1 684 ? 144.959 181.082 203.641 1.00 59.02 656 ARG A CA 1
ATOM 4694 C C . ARG A 1 684 ? 143.450 180.925 203.784 1.00 59.10 656 ARG A C 1
ATOM 4695 O O . ARG A 1 684 ? 142.920 180.936 204.900 1.00 61.48 656 ARG A O 1
ATOM 4703 N N . GLU A 1 685 ? 142.741 180.775 202.671 1.00 59.24 657 GLU A N 1
ATOM 4704 C CA . GLU A 1 685 ? 141.288 180.822 202.695 1.00 59.85 657 GLU A CA 1
ATOM 4705 C C . GLU A 1 685 ? 140.698 179.464 203.073 1.00 63.30 657 GLU A C 1
ATOM 4706 O O . GLU A 1 685 ? 141.408 178.520 203.423 1.00 64.82 657 GLU A O 1
ATOM 4712 N N . ASN A 1 686 ? 139.371 179.383 203.010 1.00 65.77 658 ASN A N 1
ATOM 4713 C CA . ASN A 1 686 ? 138.628 178.188 203.388 1.00 64.64 658 ASN A CA 1
ATOM 4714 C C . ASN A 1 686 ? 138.007 177.559 202.150 1.00 65.05 658 ASN A C 1
ATOM 4715 O O . ASN A 1 686 ? 137.454 178.265 201.300 1.00 63.74 658 ASN A O 1
ATOM 4720 N N . PHE A 1 687 ? 138.090 176.226 202.056 1.00 62.03 659 PHE A N 1
ATOM 4721 C CA . PHE A 1 687 ? 137.618 175.526 200.868 1.00 62.24 659 PHE A CA 1
ATOM 4722 C C . PHE A 1 687 ? 136.818 174.272 201.207 1.00 61.93 659 PHE A C 1
ATOM 4723 O O . PHE A 1 687 ? 136.921 173.271 200.488 1.00 61.98 659 PHE A O 1
ATOM 4731 N N . GLU A 1 688 ? 136.023 174.295 202.277 1.00 67.06 660 GLU A N 1
ATOM 4732 C CA . GLU A 1 688 ? 135.173 173.149 202.581 1.00 66.51 660 GLU A CA 1
ATOM 4733 C C . GLU A 1 688 ? 134.142 172.908 201.488 1.00 65.45 660 GLU A C 1
ATOM 4734 O O . GLU A 1 688 ? 133.556 171.821 201.428 1.00 60.83 660 GLU A O 1
ATOM 4740 N N . HIS A 1 689 ? 133.905 173.897 200.625 1.00 65.87 661 HIS A N 1
ATOM 4741 C CA . HIS A 1 689 ? 132.974 173.727 199.518 1.00 68.05 661 HIS A CA 1
ATOM 4742 C C . HIS A 1 689 ? 133.571 172.912 198.377 1.00 68.82 661 HIS A C 1
ATOM 4743 O O . HIS A 1 689 ? 132.853 172.579 197.429 1.00 63.50 661 HIS A O 1
ATOM 4750 N N . ILE A 1 690 ? 134.859 172.587 198.444 1.00 61.44 662 ILE A N 1
ATOM 4751 C CA . ILE A 1 690 ? 135.546 171.945 197.330 1.00 57.31 662 ILE A CA 1
ATOM 4752 C C . ILE A 1 690 ? 135.502 170.434 197.500 1.00 57.36 662 ILE A C 1
ATOM 4753 O O . ILE A 1 690 ? 135.823 169.904 198.570 1.00 54.66 662 ILE A O 1
ATOM 4758 N N . GLN A 1 691 ? 135.112 169.737 196.433 1.00 59.34 663 GLN A N 1
ATOM 4759 C CA . GLN A 1 691 ? 135.113 168.281 196.388 1.00 57.52 663 GLN A CA 1
ATOM 4760 C C . GLN A 1 691 ? 136.412 167.733 195.806 1.00 57.55 663 GLN A C 1
ATOM 4761 O O . GLN A 1 691 ? 137.081 166.908 196.436 1.00 58.63 663 GLN A O 1
ATOM 4767 N N . HIS A 1 692 ? 136.782 168.193 194.613 1.00 50.04 664 HIS A N 1
ATOM 4768 C CA . HIS A 1 692 ? 137.914 167.666 193.868 1.00 45.97 664 HIS A CA 1
ATOM 4769 C C . HIS A 1 692 ? 138.993 168.732 193.767 1.00 46.54 664 HIS A C 1
ATOM 4770 O O . HIS A 1 692 ? 138.690 169.923 193.676 1.00 48.93 664 HIS A O 1
ATOM 4777 N N . ILE A 1 693 ? 140.251 168.300 193.787 1.00 44.26 665 ILE A N 1
ATOM 4778 C CA . ILE A 1 693 ? 141.395 169.202 193.762 1.00 45.08 665 ILE A CA 1
ATOM 4779 C C . ILE A 1 693 ? 142.396 168.702 192.730 1.00 44.04 665 ILE A C 1
ATOM 4780 O O . ILE A 1 693 ? 142.703 167.507 192.685 1.00 43.44 665 ILE A O 1
ATOM 4785 N N . VAL A 1 694 ? 142.899 169.617 191.906 1.00 39.55 666 VAL A N 1
ATOM 4786 C CA . VAL A 1 694 ? 143.978 169.343 190.966 1.00 33.90 666 VAL A CA 1
ATOM 4787 C C . VAL A 1 694 ? 145.110 170.318 191.252 1.00 34.39 666 VAL A C 1
ATOM 4788 O O . VAL A 1 694 ? 144.910 171.537 191.221 1.00 39.08 666 VAL A O 1
ATOM 4792 N N . ILE A 1 695 ? 146.294 169.783 191.529 1.00 34.03 667 ILE A N 1
ATOM 4793 C CA . ILE A 1 695 ? 147.480 170.574 191.832 1.00 31.68 667 ILE A CA 1
ATOM 4794 C C . ILE A 1 695 ? 148.445 170.442 190.664 1.00 32.84 667 ILE A C 1
ATOM 4795 O O . ILE A 1 695 ? 148.769 169.325 190.243 1.00 36.19 667 ILE A O 1
ATOM 4800 N N . ASP A 1 696 ? 148.906 171.576 190.145 1.00 33.49 668 ASP A N 1
ATOM 4801 C CA . ASP A 1 696 ? 149.816 171.599 189.013 1.00 33.25 668 ASP A CA 1
ATOM 4802 C C . ASP A 1 696 ? 151.124 172.258 189.422 1.00 35.31 668 ASP A C 1
ATOM 4803 O O . ASP A 1 696 ? 151.176 173.026 190.385 1.00 36.85 668 ASP A O 1
ATOM 4808 N N . GLU A 1 697 ? 152.183 171.939 188.675 1.00 35.40 669 GLU A N 1
ATOM 4809 C CA . GLU A 1 697 ? 153.545 172.376 188.988 1.00 36.71 669 GLU A CA 1
ATOM 4810 C C . GLU A 1 697 ? 153.837 172.247 190.479 1.00 39.71 669 GLU A C 1
ATOM 4811 O O . GLU A 1 697 ? 154.396 173.152 191.099 1.00 42.11 669 GLU A O 1
ATOM 4817 N N . ALA A 1 698 ? 153.464 171.106 191.060 1.00 38.38 670 ALA A N 1
ATOM 4818 C CA . ALA A 1 698 ? 153.633 170.908 192.493 1.00 36.92 670 ALA A CA 1
ATOM 4819 C C . ALA A 1 698 ? 155.097 170.877 192.908 1.00 40.27 670 ALA A C 1
ATOM 4820 O O . ALA A 1 698 ? 155.393 171.063 194.092 1.00 47.32 670 ALA A O 1
ATOM 4822 N N . GLN A 1 699 ? 156.019 170.643 191.973 1.00 38.44 671 GLN A N 1
ATOM 4823 C CA . GLN A 1 699 ? 157.433 170.661 192.324 1.00 37.55 671 GLN A CA 1
ATOM 4824 C C . GLN A 1 699 ? 157.923 172.065 192.654 1.00 41.85 671 GLN A C 1
ATOM 4825 O O . GLN A 1 699 ? 159.007 172.209 193.227 1.00 46.04 671 GLN A O 1
ATOM 4831 N N . ASN A 1 700 ? 157.157 173.095 192.303 1.00 45.45 672 ASN A N 1
ATOM 4832 C CA . ASN A 1 700 ? 157.526 174.474 192.591 1.00 42.38 672 ASN A CA 1
ATOM 4833 C C . ASN A 1 700 ? 156.846 175.024 193.836 1.00 45.97 672 ASN A C 1
ATOM 4834 O O . ASN A 1 700 ? 157.032 176.203 194.151 1.00 46.98 672 ASN A O 1
ATOM 4839 N N . PHE A 1 701 ? 156.064 174.213 194.541 1.00 46.87 673 PHE A N 1
ATOM 4840 C CA . PHE A 1 701 ? 155.450 174.658 195.781 1.00 47.40 673 PHE A CA 1
ATOM 4841 C C . PHE A 1 701 ? 156.516 174.802 196.866 1.00 49.53 673 PHE A C 1
ATOM 4842 O O . PHE A 1 701 ? 157.681 174.442 196.683 1.00 49.52 673 PHE A O 1
ATOM 4850 N N . ARG A 1 702 ? 156.109 175.353 198.008 1.00 51.48 674 ARG A N 1
ATOM 4851 C CA . ARG A 1 702 ? 157.017 175.513 199.135 1.00 52.46 674 ARG A CA 1
ATOM 4852 C C . ARG A 1 702 ? 156.244 175.291 200.427 1.00 54.71 674 ARG A C 1
ATOM 4853 O O . ARG A 1 702 ? 155.018 175.418 200.472 1.00 60.94 674 ARG A O 1
ATOM 4861 N N . THR A 1 703 ? 156.985 174.958 201.485 1.00 56.71 675 THR A N 1
ATOM 4862 C CA . THR A 1 703 ? 156.389 174.514 202.738 1.00 57.30 675 THR A CA 1
ATOM 4863 C C . THR A 1 703 ? 156.221 175.623 203.767 1.00 56.90 675 THR A C 1
ATOM 4864 O O . THR A 1 703 ? 155.510 175.420 204.757 1.00 58.90 675 THR A O 1
ATOM 4868 N N . GLU A 1 704 ? 156.850 176.783 203.564 1.00 60.16 676 GLU A N 1
ATOM 4869 C CA . GLU A 1 704 ? 156.865 177.805 204.608 1.00 60.39 676 GLU A CA 1
ATOM 4870 C C . GLU A 1 704 ? 155.454 178.211 205.018 1.00 60.64 676 GLU A C 1
ATOM 4871 O O . GLU A 1 704 ? 155.184 178.422 206.206 1.00 58.45 676 GLU A O 1
ATOM 4877 N N . ASP A 1 705 ? 154.543 178.328 204.056 1.00 59.43 677 ASP A N 1
ATOM 4878 C CA . ASP A 1 705 ? 153.207 178.830 204.344 1.00 57.98 677 ASP A CA 1
ATOM 4879 C C . ASP A 1 705 ? 152.271 177.772 204.914 1.00 57.29 677 ASP A C 1
ATOM 4880 O O . ASP A 1 705 ? 151.161 178.118 205.330 1.00 58.08 677 ASP A O 1
ATOM 4885 N N . GLY A 1 706 ? 152.676 176.503 204.941 1.00 54.00 678 GLY A N 1
ATOM 4886 C CA . GLY A 1 706 ? 151.843 175.473 205.530 1.00 51.68 678 GLY A CA 1
ATOM 4887 C C . GLY A 1 706 ? 151.966 174.116 204.867 1.00 54.26 678 GLY A C 1
ATOM 4888 O O . GLY A 1 706 ? 152.775 173.930 203.954 1.00 58.43 678 GLY A O 1
ATOM 4889 N N . ASP A 1 707 ? 151.165 173.156 205.332 1.00 55.14 679 ASP A N 1
ATOM 4890 C CA . ASP A 1 707 ? 151.163 171.796 204.793 1.00 54.78 679 ASP A CA 1
ATOM 4891 C C . ASP A 1 707 ? 150.039 171.691 203.764 1.00 52.82 679 ASP A C 1
ATOM 4892 O O . ASP A 1 707 ? 148.946 171.177 204.023 1.00 54.00 679 ASP A O 1
ATOM 4897 N N . TRP A 1 708 ? 150.328 172.197 202.563 1.00 45.63 680 TRP A N 1
ATOM 4898 C CA . TRP A 1 708 ? 149.321 172.221 201.509 1.00 45.96 680 TRP A CA 1
ATOM 4899 C C . TRP A 1 708 ? 148.892 170.817 201.110 1.00 48.79 680 TRP A C 1
ATOM 4900 O O . TRP A 1 708 ? 147.712 170.592 200.821 1.00 49.78 680 TRP A O 1
ATOM 4911 N N . TYR A 1 709 ? 149.825 169.864 201.078 1.00 49.17 681 TYR A N 1
ATOM 4912 C CA . TYR A 1 709 ? 149.454 168.497 200.731 1.00 48.74 681 TYR A CA 1
ATOM 4913 C C . TYR A 1 709 ? 148.483 167.918 201.751 1.00 50.24 681 TYR A C 1
ATOM 4914 O O . TYR A 1 709 ? 147.490 167.282 201.379 1.00 49.82 681 TYR A O 1
ATOM 4923 N N . GLY A 1 710 ? 148.748 168.134 203.041 1.00 51.42 682 GLY A N 1
ATOM 4924 C CA . GLY A 1 710 ? 147.825 167.668 204.061 1.00 46.05 682 GLY A CA 1
ATOM 4925 C C . GLY A 1 710 ? 146.467 168.335 203.965 1.00 48.79 682 GLY A C 1
ATOM 4926 O O . GLY A 1 710 ? 145.431 167.684 204.127 1.00 53.11 682 GLY A O 1
ATOM 4927 N N . LYS A 1 711 ? 146.450 169.643 203.705 1.00 47.05 683 LYS A N 1
ATOM 4928 C CA . LYS A 1 711 ? 145.172 170.333 203.565 1.00 44.61 683 LYS A CA 1
ATOM 4929 C C . LYS A 1 711 ? 144.378 169.786 202.385 1.00 47.51 683 LYS A C 1
ATOM 4930 O O . LYS A 1 711 ? 143.161 169.587 202.487 1.00 48.76 683 LYS A O 1
ATOM 4936 N N . ALA A 1 712 ? 145.046 169.544 201.255 1.00 43.54 684 ALA A N 1
ATOM 4937 C CA . ALA A 1 712 ? 144.357 168.988 200.096 1.00 45.64 684 ALA A CA 1
ATOM 4938 C C . ALA A 1 712 ? 143.840 167.585 200.386 1.00 48.66 684 ALA A C 1
ATOM 4939 O O . ALA A 1 712 ? 142.715 167.239 200.002 1.00 45.18 684 ALA A O 1
ATOM 4941 N N . LYS A 1 713 ? 144.647 166.763 201.061 1.00 50.77 685 LYS A N 1
ATOM 4942 C CA . LYS A 1 713 ? 144.186 165.435 201.449 1.00 48.76 685 LYS A CA 1
ATOM 4943 C C . LYS A 1 713 ? 142.922 165.525 202.290 1.00 50.08 685 LYS A C 1
ATOM 4944 O O . LYS A 1 713 ? 141.936 164.831 202.025 1.00 51.03 685 LYS A O 1
ATOM 4950 N N . SER A 1 714 ? 142.934 166.382 203.313 1.00 51.67 686 SER A N 1
ATOM 4951 C CA . SER A 1 714 ? 141.765 166.514 204.176 1.00 51.79 686 SER A CA 1
ATOM 4952 C C . SER A 1 714 ? 140.545 166.962 203.381 1.00 53.06 686 SER A C 1
ATOM 4953 O O . SER A 1 714 ? 139.461 166.376 203.495 1.00 54.12 686 SER A O 1
ATOM 4956 N N . ILE A 1 715 ? 140.710 167.995 202.552 1.00 52.80 687 ILE A N 1
ATOM 4957 C CA . ILE A 1 715 ? 139.572 168.546 201.820 1.00 52.16 687 ILE A CA 1
ATOM 4958 C C . ILE A 1 715 ? 138.973 167.492 200.900 1.00 55.61 687 ILE A C 1
ATOM 4959 O O . ILE A 1 715 ? 137.749 167.336 200.821 1.00 51.97 687 ILE A O 1
ATOM 4964 N N . THR A 1 716 ? 139.825 166.752 200.185 1.00 51.99 688 THR A N 1
ATOM 4965 C CA . THR A 1 716 ? 139.310 165.768 199.239 1.00 49.68 688 THR A CA 1
ATOM 4966 C C . THR A 1 716 ? 138.742 164.542 199.944 1.00 51.65 688 THR A C 1
ATOM 4967 O O . THR A 1 716 ? 137.822 163.905 199.422 1.00 51.72 688 THR A O 1
ATOM 4971 N N . ARG A 1 717 ? 139.266 164.194 201.122 1.00 53.77 689 ARG A N 1
ATOM 4972 C CA . ARG A 1 717 ? 138.737 163.050 201.854 1.00 55.86 689 ARG A CA 1
ATOM 4973 C C . ARG A 1 717 ? 137.403 163.353 202.521 1.00 55.92 689 ARG A C 1
ATOM 4974 O O . ARG A 1 717 ? 136.580 162.443 202.664 1.00 55.45 689 ARG A O 1
ATOM 4982 N N . ARG A 1 718 ? 137.164 164.599 202.928 1.00 57.37 690 ARG A N 1
ATOM 4983 C CA . ARG A 1 718 ? 135.878 164.953 203.520 1.00 57.25 690 ARG A CA 1
ATOM 4984 C C . ARG A 1 718 ? 134.770 165.123 202.487 1.00 55.91 690 ARG A C 1
ATOM 4985 O O . ARG A 1 718 ? 133.694 165.618 202.836 1.00 53.41 690 ARG A O 1
ATOM 4993 N N . ALA A 1 719 ? 134.993 164.721 201.238 1.00 58.18 691 ALA A N 1
ATOM 4994 C CA . ALA A 1 719 ? 133.979 164.889 200.210 1.00 61.53 691 ALA A CA 1
ATOM 4995 C C . ALA A 1 719 ? 132.792 163.965 200.472 1.00 60.75 691 ALA A C 1
ATOM 4996 O O . ALA A 1 719 ? 132.894 162.954 201.171 1.00 56.93 691 ALA A O 1
ATOM 4998 N N . LYS A 1 720 ? 131.646 164.332 199.895 1.00 57.47 692 LYS A N 1
ATOM 4999 C CA . LYS A 1 720 ? 130.430 163.556 200.111 1.00 59.12 692 LYS A CA 1
ATOM 5000 C C . LYS A 1 720 ? 130.507 162.195 199.428 1.00 60.37 692 LYS A C 1
ATOM 5001 O O . LYS A 1 720 ? 130.220 161.166 200.049 1.00 55.01 692 LYS A O 1
ATOM 5007 N N . GLY A 1 721 ? 130.895 162.165 198.157 1.00 59.90 693 GLY A N 1
ATOM 5008 C CA . GLY A 1 721 ? 130.983 160.918 197.426 1.00 58.39 693 GLY A CA 1
ATOM 5009 C C . GLY A 1 721 ? 132.280 160.186 197.683 1.00 57.63 693 GLY A C 1
ATOM 5010 O O . GLY A 1 721 ? 133.073 159.975 196.760 1.00 55.95 693 GLY A O 1
ATOM 5011 N N . GLY A 1 722 ? 132.511 159.794 198.938 1.00 60.01 694 GLY A N 1
ATOM 5012 C CA . GLY A 1 722 ? 133.727 159.107 199.296 1.00 58.64 694 GLY A CA 1
ATOM 5013 C C . GLY A 1 722 ? 134.894 160.064 199.378 1.00 58.25 694 GLY A C 1
ATOM 5014 O O . GLY A 1 722 ? 134.726 161.259 199.663 1.00 57.00 694 GLY A O 1
ATOM 5015 N N . PRO A 1 723 ? 136.106 159.564 199.140 1.00 59.67 695 PRO A N 1
ATOM 5016 C CA . PRO A 1 723 ? 137.253 160.466 199.017 1.00 57.09 695 PRO A CA 1
ATOM 5017 C C . PRO A 1 723 ? 137.378 161.033 197.612 1.00 59.27 695 PRO A C 1
ATOM 5018 O O . PRO A 1 723 ? 137.612 160.296 196.652 1.00 58.27 695 PRO A O 1
ATOM 5022 N N . GLY A 1 724 ? 137.231 162.353 197.508 1.00 53.14 696 GLY A N 1
ATOM 5023 C CA . GLY A 1 724 ? 137.271 163.025 196.232 1.00 46.57 696 GLY A CA 1
ATOM 5024 C C . GLY A 1 724 ? 138.588 162.849 195.498 1.00 46.91 696 GLY A C 1
ATOM 5025 O O . GLY A 1 724 ? 139.535 162.226 195.972 1.00 44.38 696 GLY A O 1
ATOM 5026 N N . ILE A 1 725 ? 138.621 163.412 194.291 1.00 44.22 697 ILE A N 1
ATOM 5027 C CA . ILE A 1 725 ? 139.799 163.339 193.441 1.00 38.56 697 ILE A CA 1
ATOM 5028 C C . ILE A 1 725 ? 140.875 164.270 193.979 1.00 38.82 697 ILE A C 1
ATOM 5029 O O . ILE A 1 725 ? 140.598 165.421 194.340 1.00 40.26 697 ILE A O 1
ATOM 5034 N N . LEU A 1 726 ? 142.113 163.775 194.046 1.00 35.33 698 LEU A N 1
ATOM 5035 C CA . LEU A 1 726 ? 143.275 164.594 194.392 1.00 32.84 698 LEU A CA 1
ATOM 5036 C C . LEU A 1 726 ? 144.409 164.192 193.458 1.00 35.35 698 LEU A C 1
ATOM 5037 O O . LEU A 1 726 ? 145.197 163.295 193.773 1.00 34.98 698 LEU A O 1
ATOM 5042 N N . TRP A 1 727 ? 144.505 164.867 192.315 1.00 38.03 699 TRP A N 1
ATOM 5043 C CA . TRP A 1 727 ? 145.527 164.586 191.313 1.00 33.08 699 TRP A CA 1
ATOM 5044 C C . TRP A 1 727 ? 146.565 165.695 191.355 1.00 27.83 699 TRP A C 1
ATOM 5045 O O . TRP A 1 727 ? 146.224 166.873 191.215 1.00 34.06 699 TRP A O 1
ATOM 5056 N N . ILE A 1 728 ? 147.824 165.316 191.539 1.00 27.83 700 ILE A N 1
ATOM 5057 C CA . ILE A 1 728 ? 148.927 166.258 191.668 1.00 28.97 700 ILE A CA 1
ATOM 5058 C C . ILE A 1 728 ? 149.818 166.087 190.447 1.00 34.80 700 ILE A C 1
ATOM 5059 O O . ILE A 1 728 ? 150.467 165.047 190.283 1.00 40.29 700 ILE A O 1
ATOM 5064 N N . PHE A 1 729 ? 149.852 167.106 189.595 1.00 31.70 701 PHE A N 1
ATOM 5065 C CA . PHE A 1 729 ? 150.722 167.136 188.431 1.00 21.82 701 PHE A CA 1
ATOM 5066 C C . PHE A 1 729 ? 152.029 167.809 188.819 1.00 25.86 701 PHE A C 1
ATOM 5067 O O . PHE A 1 729 ? 152.028 168.780 189.580 1.00 30.99 701 PHE A O 1
ATOM 5075 N N . LEU A 1 730 ? 153.140 167.286 188.312 1.00 29.94 702 LEU A N 1
ATOM 5076 C CA . LEU A 1 730 ? 154.442 167.841 188.638 1.00 36.32 702 LEU A CA 1
ATOM 5077 C C . LEU A 1 730 ? 155.462 167.373 187.613 1.00 37.39 702 LEU A C 1
ATOM 5078 O O . LEU A 1 730 ? 155.254 166.387 186.902 1.00 41.22 702 LEU A O 1
ATOM 5083 N N . ASP A 1 731 ? 156.572 168.103 187.544 1.00 41.87 703 ASP A N 1
ATOM 5084 C CA . ASP A 1 731 ? 157.646 167.795 186.602 1.00 38.52 703 ASP A CA 1
ATOM 5085 C C . ASP A 1 731 ? 158.957 168.176 187.281 1.00 41.93 703 ASP A C 1
ATOM 5086 O O . ASP A 1 731 ? 159.235 169.362 187.473 1.00 45.07 703 ASP A O 1
ATOM 5091 N N . TYR A 1 732 ? 159.752 167.169 187.641 1.00 52.97 704 TYR A N 1
ATOM 5092 C CA . TYR A 1 732 ? 160.968 167.426 188.398 1.00 53.85 704 TYR A CA 1
ATOM 5093 C C . TYR A 1 732 ? 162.066 168.052 187.549 1.00 52.03 704 TYR A C 1
ATOM 5094 O O . TYR A 1 732 ? 162.973 168.680 188.103 1.00 51.64 704 TYR A O 1
ATOM 5103 N N . PHE A 1 733 ? 162.012 167.899 186.224 1.00 50.91 705 PHE A N 1
ATOM 5104 C CA . PHE A 1 733 ? 162.950 168.616 185.370 1.00 49.97 705 PHE A CA 1
ATOM 5105 C C . PHE A 1 733 ? 162.738 170.121 185.425 1.00 50.54 705 PHE A C 1
ATOM 5106 O O . PHE A 1 733 ? 163.687 170.876 185.196 1.00 60.79 705 PHE A O 1
ATOM 5114 N N . GLN A 1 734 ? 161.519 170.572 185.723 1.00 42.32 706 GLN A N 1
ATOM 5115 C CA . GLN A 1 734 ? 161.181 171.989 185.755 1.00 42.68 706 GLN A CA 1
ATOM 5116 C C . GLN A 1 734 ? 161.130 172.540 187.176 1.00 45.53 706 GLN A C 1
ATOM 5117 O O . GLN A 1 734 ? 160.326 173.430 187.470 1.00 45.63 706 GLN A O 1
ATOM 5123 N N . THR A 1 735 ? 161.976 172.027 188.063 1.00 53.29 707 THR A N 1
ATOM 5124 C CA . THR A 1 735 ? 162.077 172.567 189.413 1.00 52.50 707 THR A CA 1
ATOM 5125 C C . THR A 1 735 ? 162.705 173.954 189.358 1.00 54.41 707 THR A C 1
ATOM 5126 O O . THR A 1 735 ? 163.725 174.153 188.691 1.00 56.02 707 THR A O 1
ATOM 5130 N N . SER A 1 736 ? 162.100 174.913 190.059 1.00 50.48 708 SER A N 1
ATOM 5131 C CA . SER A 1 736 ? 162.551 176.297 190.019 1.00 49.47 708 SER A CA 1
ATOM 5132 C C . SER A 1 736 ? 163.278 176.738 191.283 1.00 53.35 708 SER A C 1
ATOM 5133 O O . SER A 1 736 ? 163.797 177.858 191.316 1.00 55.88 708 SER A O 1
ATOM 5136 N N . HIS A 1 737 ? 163.333 175.901 192.316 1.00 56.37 709 HIS A N 1
ATOM 5137 C CA . HIS A 1 737 ? 164.011 176.254 193.553 1.00 56.59 709 HIS A CA 1
ATOM 5138 C C . HIS A 1 737 ? 164.580 174.999 194.195 1.00 58.21 709 HIS A C 1
ATOM 5139 O O . HIS A 1 737 ? 164.151 173.879 193.911 1.00 58.86 709 HIS A O 1
ATOM 5146 N N . LEU A 1 738 ? 165.556 175.206 195.077 1.00 62.30 710 LEU A N 1
ATOM 5147 C CA . LEU A 1 738 ? 166.253 174.125 195.759 1.00 62.34 710 LEU A CA 1
ATOM 5148 C C . LEU A 1 738 ? 165.648 173.798 197.119 1.00 62.59 710 LEU A C 1
ATOM 5149 O O . LEU A 1 738 ? 166.180 172.942 197.830 1.00 58.83 710 LEU A O 1
ATOM 5154 N N . ASP A 1 739 ? 164.555 174.456 197.496 1.00 61.34 711 ASP A N 1
ATOM 5155 C CA . ASP A 1 739 ? 163.948 174.259 198.802 1.00 59.01 711 ASP A CA 1
ATOM 5156 C C . ASP A 1 739 ? 163.038 173.032 198.790 1.00 60.31 711 ASP A C 1
ATOM 5157 O O . ASP A 1 739 ? 162.847 172.372 197.766 1.00 59.99 711 ASP A O 1
ATOM 5162 N N . CYS A 1 740 ? 162.476 172.716 199.954 1.00 58.99 712 CYS A N 1
ATOM 5163 C CA . CYS A 1 740 ? 161.545 171.602 200.063 1.00 60.01 712 CYS A CA 1
ATOM 5164 C C . CYS A 1 740 ? 160.199 171.990 199.465 1.00 58.78 712 CYS A C 1
ATOM 5165 O O . CYS A 1 740 ? 159.658 173.059 199.767 1.00 56.84 712 CYS A O 1
ATOM 5168 N N . SER A 1 741 ? 159.654 171.115 198.619 1.00 50.99 713 SER A N 1
ATOM 5169 C CA . SER A 1 741 ? 158.415 171.431 197.918 1.00 50.94 713 SER A CA 1
ATOM 5170 C C . SER A 1 741 ? 157.180 171.085 198.737 1.00 49.04 713 SER A C 1
ATOM 5171 O O . SER A 1 741 ? 156.087 171.574 198.431 1.00 51.43 713 SER A O 1
ATOM 5174 N N . GLY A 1 742 ? 157.324 170.261 199.770 1.00 47.26 714 GLY A N 1
ATOM 5175 C CA . GLY A 1 742 ? 156.190 169.813 200.546 1.00 43.89 714 GLY A CA 1
ATOM 5176 C C . GLY A 1 742 ? 155.483 168.597 199.993 1.00 47.06 714 GLY A C 1
ATOM 5177 O O . GLY A 1 742 ? 154.462 168.185 200.558 1.00 45.85 714 GLY A O 1
ATOM 5178 N N . LEU A 1 743 ? 155.976 168.020 198.901 1.00 45.20 715 LEU A N 1
ATOM 5179 C CA . LEU A 1 743 ? 155.401 166.792 198.387 1.00 43.58 715 LEU A CA 1
ATOM 5180 C C . LEU A 1 743 ? 155.802 165.614 199.273 1.00 46.72 715 LEU A C 1
ATOM 5181 O O . LEU A 1 743 ? 156.783 165.692 200.017 1.00 46.10 715 LEU A O 1
ATOM 5186 N N . PRO A 1 744 ? 155.062 164.512 199.214 1.00 46.83 716 PRO A N 1
ATOM 5187 C CA . PRO A 1 744 ? 155.493 163.300 199.904 1.00 45.54 716 PRO A CA 1
ATOM 5188 C C . PRO A 1 744 ? 156.697 162.691 199.211 1.00 44.84 716 PRO A C 1
ATOM 5189 O O . PRO A 1 744 ? 157.021 163.064 198.074 1.00 47.50 716 PRO A O 1
ATOM 5193 N N . PRO A 1 745 ? 157.397 161.765 199.861 1.00 46.24 717 PRO A N 1
ATOM 5194 C CA . PRO A 1 745 ? 158.582 161.173 199.235 1.00 47.50 717 PRO A CA 1
ATOM 5195 C C . PRO A 1 745 ? 158.239 160.403 197.966 1.00 46.95 717 PRO A C 1
ATOM 5196 O O . PRO A 1 745 ? 157.105 159.968 197.744 1.00 47.60 717 PRO A O 1
ATOM 5200 N N . LEU A 1 746 ? 159.260 160.241 197.121 1.00 45.20 718 LEU A N 1
ATOM 5201 C CA . LEU A 1 746 ? 159.093 159.513 195.871 1.00 45.80 718 LEU A CA 1
ATOM 5202 C C . LEU A 1 746 ? 158.633 158.082 196.101 1.00 49.96 718 LEU A C 1
ATOM 5203 O O . LEU A 1 746 ? 158.048 157.477 195.196 1.00 51.68 718 LEU A O 1
ATOM 5208 N N . SER A 1 747 ? 158.892 157.522 197.284 1.00 51.82 719 SER A N 1
ATOM 5209 C CA . SER A 1 747 ? 158.370 156.203 197.613 1.00 50.74 719 SER A CA 1
ATOM 5210 C C . SER A 1 747 ? 156.881 156.239 197.915 1.00 46.20 719 SER A C 1
ATOM 5211 O O . SER A 1 747 ? 156.188 155.246 197.674 1.00 50.15 719 SER A O 1
ATOM 5214 N N . ASP A 1 748 ? 156.378 157.355 198.440 1.00 43.64 720 ASP A N 1
ATOM 5215 C CA . ASP A 1 748 ? 154.974 157.494 198.792 1.00 46.32 720 ASP A CA 1
ATOM 5216 C C . ASP A 1 748 ? 154.144 158.161 197.704 1.00 41.27 720 ASP A C 1
ATOM 5217 O O . ASP A 1 748 ? 152.931 158.307 197.879 1.00 38.92 720 ASP A O 1
ATOM 5222 N N . GLN A 1 749 ? 154.761 158.578 196.599 1.00 35.92 721 GLN A N 1
ATOM 5223 C CA . GLN A 1 749 ? 154.023 159.199 195.497 1.00 40.80 721 GLN A CA 1
ATOM 5224 C C . GLN A 1 749 ? 153.427 158.111 194.601 1.00 38.71 721 GLN A C 1
ATOM 5225 O O . GLN A 1 749 ? 153.867 157.860 193.477 1.00 32.88 721 GLN A O 1
ATOM 5231 N N . TYR A 1 750 ? 152.394 157.459 195.128 1.00 38.62 722 TYR A N 1
ATOM 5232 C CA . TYR A 1 750 ? 151.680 156.398 194.434 1.00 30.67 722 TYR A CA 1
ATOM 5233 C C . TYR A 1 750 ? 150.190 156.529 194.708 1.00 30.77 722 TYR A C 1
ATOM 5234 O O . TYR A 1 750 ? 149.795 157.005 195.779 1.00 31.65 722 TYR A O 1
ATOM 5243 N N . PRO A 1 751 ? 149.335 156.120 193.759 1.00 28.14 723 PRO A N 1
ATOM 5244 C CA . PRO A 1 751 ? 149.645 155.583 192.425 1.00 28.11 723 PRO A CA 1
ATOM 5245 C C . PRO A 1 751 ? 150.230 156.655 191.513 1.00 34.74 723 PRO A C 1
ATOM 5246 O O . PRO A 1 751 ? 150.103 157.841 191.787 1.00 32.87 723 PRO A O 1
ATOM 5250 N N . ARG A 1 752 ? 150.882 156.266 190.424 1.00 32.79 724 ARG A N 1
ATOM 5251 C CA . ARG A 1 752 ? 151.645 157.191 189.603 1.00 27.57 724 ARG A CA 1
ATOM 5252 C C . ARG A 1 752 ? 151.269 157.032 188.139 1.00 33.38 724 ARG A C 1
ATOM 5253 O O . ARG A 1 752 ? 150.987 155.926 187.675 1.00 39.03 724 ARG A O 1
ATOM 5261 N N . GLU A 1 753 ? 151.265 158.148 187.419 1.00 33.69 725 GLU A N 1
ATOM 5262 C CA . GLU A 1 753 ? 151.106 158.158 185.974 1.00 26.82 725 GLU A CA 1
ATOM 5263 C C . GLU A 1 753 ? 152.229 158.993 185.383 1.00 31.40 725 GLU A C 1
ATOM 5264 O O . GLU A 1 753 ? 152.631 160.002 185.966 1.00 34.44 725 GLU A O 1
ATOM 5270 N N . GLU A 1 754 ? 152.748 158.562 184.238 1.00 35.10 726 GLU A N 1
ATOM 5271 C CA . GLU A 1 754 ? 153.879 159.219 183.595 1.00 33.76 726 GLU A CA 1
ATOM 5272 C C . GLU A 1 754 ? 153.460 159.713 182.220 1.00 37.72 726 GLU A C 1
ATOM 5273 O O . GLU A 1 754 ? 153.002 158.924 181.387 1.00 37.09 726 GLU A O 1
ATOM 5279 N N . LEU A 1 755 ? 153.622 161.011 181.987 1.00 37.28 727 LEU A N 1
ATOM 5280 C CA . LEU A 1 755 ? 153.443 161.609 180.667 1.00 28.74 727 LEU A CA 1
ATOM 5281 C C . LEU A 1 755 ? 154.836 161.804 180.081 1.00 29.12 727 LEU A C 1
ATOM 5282 O O . LEU A 1 755 ? 155.555 162.731 180.457 1.00 30.62 727 LEU A O 1
ATOM 5287 N N . THR A 1 756 ? 155.217 160.919 179.160 1.00 38.78 728 THR A N 1
ATOM 5288 C CA . THR A 1 756 ? 156.566 160.896 178.617 1.00 46.03 728 THR A CA 1
ATOM 5289 C C . THR A 1 756 ? 156.647 161.293 177.153 1.00 41.58 728 THR A C 1
ATOM 5290 O O . THR A 1 756 ? 157.750 161.539 176.659 1.00 47.17 728 THR A O 1
ATOM 5294 N N . ARG A 1 757 ? 155.522 161.362 176.453 1.00 39.70 729 ARG A N 1
ATOM 5295 C CA . ARG A 1 757 ? 155.514 161.727 175.044 1.00 36.81 729 ARG A CA 1
ATOM 5296 C C . ARG A 1 757 ? 155.408 163.241 174.913 1.00 37.24 729 ARG A C 1
ATOM 5297 O O . ARG A 1 757 ? 154.473 163.849 175.443 1.00 42.53 729 ARG A O 1
ATOM 5305 N N . ILE A 1 758 ? 156.364 163.850 174.214 1.00 32.92 730 ILE A N 1
ATOM 5306 C CA . ILE A 1 758 ? 156.311 165.285 173.965 1.00 32.96 730 ILE A CA 1
ATOM 5307 C C . ILE A 1 758 ? 155.307 165.556 172.854 1.00 35.12 730 ILE A C 1
ATOM 5308 O O . ILE A 1 758 ? 155.416 165.008 171.750 1.00 39.85 730 ILE A O 1
ATOM 5313 N N . VAL A 1 759 ? 154.319 166.401 173.143 1.00 28.85 731 VAL A N 1
ATOM 5314 C CA . VAL A 1 759 ? 153.218 166.638 172.218 1.00 27.43 731 VAL A CA 1
ATOM 5315 C C . VAL A 1 759 ? 152.956 168.130 172.053 1.00 25.17 731 VAL A C 1
ATOM 5316 O O . VAL A 1 759 ? 152.042 168.527 171.325 1.00 30.85 731 VAL A O 1
ATOM 5320 N N . ARG A 1 760 ? 153.744 168.967 172.725 1.00 26.48 732 ARG A N 1
ATOM 5321 C CA . ARG A 1 760 ? 153.463 170.394 172.776 1.00 18.49 732 ARG A CA 1
ATOM 5322 C C . ARG A 1 760 ? 154.479 171.249 172.031 1.00 21.22 732 ARG A C 1
ATOM 5323 O O . ARG A 1 760 ? 154.256 172.454 171.893 1.00 22.54 732 ARG A O 1
ATOM 5331 N N . ASN A 1 761 ? 155.572 170.669 171.545 1.00 28.76 733 ASN A N 1
ATOM 5332 C CA . ASN A 1 761 ? 156.628 171.422 170.883 1.00 26.63 733 ASN A CA 1
ATOM 5333 C C . ASN A 1 761 ? 156.991 170.759 169.564 1.00 25.74 733 ASN A C 1
ATOM 5334 O O . ASN A 1 761 ? 156.926 169.534 169.437 1.00 32.43 733 ASN A O 1
ATOM 5339 N N . ALA A 1 762 ? 157.376 171.576 168.586 1.00 29.53 734 ALA A N 1
ATOM 5340 C CA . ALA A 1 762 ? 157.808 171.060 167.296 1.00 20.13 734 ALA A CA 1
ATOM 5341 C C . ALA A 1 762 ? 159.070 170.217 167.457 1.00 30.51 734 ALA A C 1
ATOM 5342 O O . ALA A 1 762 ? 159.661 170.138 168.534 1.00 41.07 734 ALA A O 1
ATOM 5344 N N . ASP A 1 763 ? 159.481 169.580 166.364 1.00 35.37 735 ASP A N 1
ATOM 5345 C CA . ASP A 1 763 ? 160.571 168.606 166.423 1.00 35.81 735 ASP A CA 1
ATOM 5346 C C . ASP A 1 763 ? 161.898 169.194 166.886 1.00 38.46 735 ASP A C 1
ATOM 5347 O O . ASP A 1 763 ? 162.548 168.580 167.749 1.00 44.21 735 ASP A O 1
ATOM 5352 N N . PRO A 1 764 ? 162.379 170.321 166.353 1.00 34.11 736 PRO A N 1
ATOM 5353 C CA . PRO A 1 764 ? 163.638 170.877 166.877 1.00 35.10 736 PRO A CA 1
ATOM 5354 C C . PRO A 1 764 ? 163.574 171.198 168.356 1.00 39.03 736 PRO A C 1
ATOM 5355 O O . PRO A 1 764 ? 164.528 170.924 169.099 1.00 43.84 736 PRO A O 1
ATOM 5359 N N . ILE A 1 765 ? 162.452 171.760 168.809 1.00 36.66 737 ILE A N 1
ATOM 5360 C CA . ILE A 1 765 ? 162.308 172.095 170.220 1.00 31.63 737 ILE A CA 1
ATOM 5361 C C . ILE A 1 765 ? 162.306 170.831 171.063 1.00 33.38 737 ILE A C 1
ATOM 5362 O O . ILE A 1 765 ? 162.900 170.791 172.143 1.00 44.81 737 ILE A O 1
ATOM 5367 N N . ALA A 1 766 ? 161.630 169.782 170.592 1.00 31.00 738 ALA A N 1
ATOM 5368 C CA . ALA A 1 766 ? 161.589 168.531 171.340 1.00 33.25 738 ALA A CA 1
ATOM 5369 C C . ALA A 1 766 ? 162.972 167.903 171.442 1.00 40.43 738 ALA A C 1
ATOM 5370 O O . ALA A 1 766 ? 163.346 167.375 172.495 1.00 42.24 738 ALA A O 1
ATOM 5372 N N . LYS A 1 767 ? 163.744 167.937 170.354 1.00 42.69 739 LYS A N 1
ATOM 5373 C CA . LYS A 1 767 ? 165.100 167.397 170.402 1.00 39.97 739 LYS A CA 1
ATOM 5374 C C . LYS A 1 767 ? 165.973 168.189 171.370 1.00 41.33 739 LYS A C 1
ATOM 5375 O O . LYS A 1 767 ? 166.738 167.609 172.157 1.00 47.20 739 LYS A O 1
ATOM 5381 N N . TYR A 1 768 ? 165.869 169.518 171.331 1.00 36.59 740 TYR A N 1
ATOM 5382 C CA . TYR A 1 768 ? 166.606 170.343 172.281 1.00 37.07 740 TYR A CA 1
ATOM 5383 C C . TYR A 1 768 ? 166.193 170.024 173.712 1.00 43.74 740 TYR A C 1
ATOM 5384 O O . TYR A 1 768 ? 167.037 169.957 174.614 1.00 48.75 740 TYR A O 1
ATOM 5393 N N . LEU A 1 769 ? 164.894 169.817 173.936 1.00 43.58 741 LEU A N 1
ATOM 5394 C CA . LEU A 1 769 ? 164.405 169.474 175.266 1.00 42.57 741 LEU A CA 1
ATOM 5395 C C . LEU A 1 769 ? 164.976 168.144 175.729 1.00 43.79 741 LEU A C 1
ATOM 5396 O O . LEU A 1 769 ? 165.330 167.983 176.898 1.00 47.02 741 LEU A O 1
ATOM 5401 N N . GLN A 1 770 ? 165.051 167.166 174.828 1.00 45.11 742 GLN A N 1
ATOM 5402 C CA . GLN A 1 770 ? 165.598 165.866 175.202 1.00 43.07 742 GLN A CA 1
ATOM 5403 C C . GLN A 1 770 ? 167.070 165.975 175.578 1.00 46.63 742 GLN A C 1
ATOM 5404 O O . GLN A 1 770 ? 167.511 165.387 176.576 1.00 49.09 742 GLN A O 1
ATOM 5410 N N . LYS A 1 771 ? 167.847 166.728 174.797 1.00 46.95 743 LYS A N 1
ATOM 5411 C CA . LYS A 1 771 ? 169.255 166.913 175.140 1.00 48.23 743 LYS A CA 1
ATOM 5412 C C . LYS A 1 771 ? 169.402 167.607 176.490 1.00 47.68 743 LYS A C 1
ATOM 5413 O O . LYS A 1 771 ? 170.230 167.208 177.323 1.00 52.86 743 LYS A O 1
ATOM 5419 N N . GLU A 1 772 ? 168.598 168.643 176.732 1.00 48.47 744 GLU A N 1
ATOM 5420 C CA . GLU A 1 772 ? 168.677 169.343 178.009 1.00 48.68 744 GLU A CA 1
ATOM 5421 C C . GLU A 1 772 ? 168.242 168.446 179.162 1.00 52.63 744 GLU A C 1
ATOM 5422 O O . GLU A 1 772 ? 168.783 168.542 180.269 1.00 55.37 744 GLU A O 1
ATOM 5428 N N . MET A 1 773 ? 167.264 167.567 178.928 1.00 53.83 745 MET A N 1
ATOM 5429 C CA . MET A 1 773 ? 166.849 166.638 179.974 1.00 54.94 745 MET A CA 1
ATOM 5430 C C . MET A 1 773 ? 167.969 165.665 180.301 1.00 53.21 745 MET A C 1
ATOM 5431 O O . MET A 1 773 ? 168.175 165.313 181.466 1.00 53.66 745 MET A O 1
ATOM 5436 N N . GLN A 1 774 ? 168.687 165.197 179.279 1.00 57.21 746 GLN A N 1
ATOM 5437 C CA . GLN A 1 774 ? 169.828 164.324 179.534 1.00 58.56 746 GLN A CA 1
ATOM 5438 C C . GLN A 1 774 ? 170.906 165.046 180.333 1.00 56.30 746 GLN A C 1
ATOM 5439 O O . GLN A 1 774 ? 171.507 164.458 181.243 1.00 57.39 746 GLN A O 1
ATOM 5445 N N . VAL A 1 775 ? 171.161 166.316 180.014 1.00 53.76 747 VAL A N 1
ATOM 5446 C CA . VAL A 1 775 ? 172.130 167.087 180.791 1.00 53.61 747 VAL A CA 1
ATOM 5447 C C . VAL A 1 775 ? 171.671 167.208 182.242 1.00 55.39 747 VAL A C 1
ATOM 5448 O O . VAL A 1 775 ? 172.464 167.042 183.178 1.00 54.86 747 VAL A O 1
ATOM 5452 N N . ILE A 1 776 ? 170.385 167.501 182.452 1.00 59.92 748 ILE A N 1
ATOM 5453 C CA . ILE A 1 776 ? 169.835 167.537 183.808 1.00 59.33 748 ILE A CA 1
ATOM 5454 C C . ILE A 1 776 ? 170.076 166.212 184.518 1.00 59.59 748 ILE A C 1
ATOM 5455 O O . ILE A 1 776 ? 170.531 166.179 185.667 1.00 57.19 748 ILE A O 1
ATOM 5460 N N . ARG A 1 777 ? 169.759 165.101 183.854 1.00 62.53 749 ARG A N 1
ATOM 5461 C CA . ARG A 1 777 ? 169.970 163.798 184.471 1.00 61.65 749 ARG A CA 1
ATOM 5462 C C . ARG A 1 777 ? 171.422 163.611 184.879 1.00 63.56 749 ARG A C 1
ATOM 5463 O O . ARG A 1 777 ? 171.701 163.084 185.962 1.00 62.46 749 ARG A O 1
ATOM 5471 N N . SER A 1 778 ? 172.357 164.032 184.029 1.00 66.67 750 SER A N 1
ATOM 5472 C CA . SER A 1 778 ? 173.770 163.963 184.379 1.00 65.42 750 SER A CA 1
ATOM 5473 C C . SER A 1 778 ? 174.131 164.852 185.564 1.00 63.90 750 SER A C 1
ATOM 5474 O O . SER A 1 778 ? 175.025 164.489 186.334 1.00 62.18 750 SER A O 1
ATOM 5477 N N . ASN A 1 779 ? 173.460 165.992 185.734 1.00 66.51 751 ASN A N 1
ATOM 5478 C CA . ASN A 1 779 ? 173.751 166.891 186.847 1.00 65.51 751 ASN A CA 1
ATOM 5479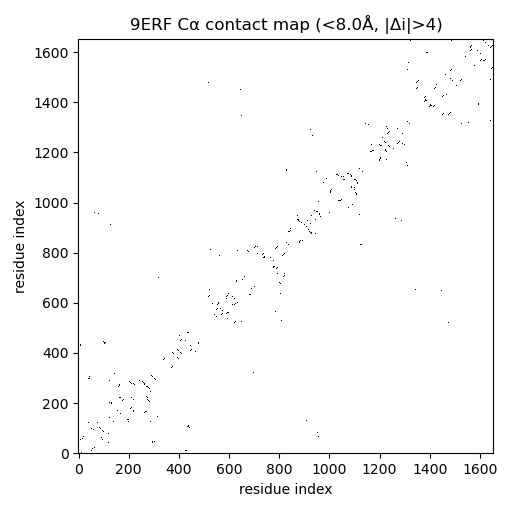 C C . ASN A 1 779 ? 172.468 167.261 187.583 1.00 66.65 751 ASN A C 1
ATOM 5480 O O . ASN A 1 779 ? 172.007 168.406 187.492 1.00 66.25 751 ASN A O 1
ATOM 5485 N N . PRO A 1 780 ? 171.869 166.330 188.322 1.00 68.65 752 PRO A N 1
ATOM 5486 C CA . PRO A 1 780 ? 170.581 166.617 188.966 1.00 66.96 752 PRO A CA 1
ATOM 5487 C C . PRO A 1 780 ? 170.709 167.630 190.094 1.00 61.42 752 PRO A C 1
ATOM 5488 O O . PRO A 1 780 ? 171.740 167.719 190.764 1.00 60.88 752 PRO A O 1
ATOM 5492 N N . SER A 1 781 ? 169.640 168.396 190.298 1.00 62.85 753 SER A N 1
ATOM 5493 C CA . SER A 1 781 ? 169.555 169.280 191.454 1.00 66.83 753 SER A CA 1
ATOM 5494 C C . SER A 1 781 ? 169.414 168.448 192.720 1.00 67.79 753 SER A C 1
ATOM 5495 O O . SER A 1 781 ? 168.728 167.421 192.724 1.00 66.98 753 SER A O 1
ATOM 5498 N N . PHE A 1 782 ? 170.063 168.890 193.799 1.00 67.25 754 PHE A N 1
ATOM 5499 C CA . PHE A 1 782 ? 170.158 168.064 194.996 1.00 68.16 754 PHE A CA 1
ATOM 5500 C C . PHE A 1 782 ? 168.861 168.006 195.792 1.00 68.20 754 PHE A C 1
ATOM 5501 O O . PHE A 1 782 ? 168.701 167.086 196.602 1.00 65.70 754 PHE A O 1
ATOM 5509 N N . ASN A 1 783 ? 167.936 168.949 195.597 1.00 67.25 755 ASN A N 1
ATOM 5510 C CA . ASN A 1 783 ? 166.677 168.903 196.331 1.00 66.19 755 ASN A CA 1
ATOM 5511 C C . ASN A 1 783 ? 165.701 167.889 195.752 1.00 65.37 755 ASN A C 1
ATOM 5512 O O . ASN A 1 783 ? 164.767 167.478 196.449 1.00 62.03 755 ASN A O 1
ATOM 5517 N N . ILE A 1 784 ? 165.895 167.479 194.503 1.00 63.26 756 ILE A N 1
ATOM 5518 C CA . ILE A 1 784 ? 165.044 166.481 193.864 1.00 63.20 756 ILE A CA 1
ATOM 5519 C C . ILE A 1 784 ? 165.441 165.106 194.391 1.00 63.50 756 ILE A C 1
ATOM 5520 O O . ILE A 1 784 ? 166.635 164.773 194.388 1.00 61.17 756 ILE A O 1
ATOM 5525 N N . PRO A 1 785 ? 164.501 164.280 194.851 1.00 65.39 757 PRO A N 1
ATOM 5526 C CA . PRO A 1 785 ? 164.876 162.938 195.314 1.00 64.22 757 PRO A CA 1
ATOM 5527 C C . PRO A 1 785 ? 165.576 162.159 194.209 1.00 62.02 757 PRO A C 1
ATOM 5528 O O . PRO A 1 785 ? 165.332 162.371 193.020 1.00 60.15 757 PRO A O 1
ATOM 5532 N N . THR A 1 786 ? 166.460 161.246 194.621 1.00 64.13 758 THR A N 1
ATOM 5533 C CA . THR A 1 786 ? 167.425 160.655 193.698 1.00 67.48 758 THR A CA 1
ATOM 5534 C C . THR A 1 786 ? 166.760 160.074 192.454 1.00 67.78 758 THR A C 1
ATOM 5535 O O . THR A 1 786 ? 167.173 160.370 191.327 1.00 63.84 758 THR A O 1
ATOM 5539 N N . GLY A 1 787 ? 165.728 159.253 192.634 1.00 63.64 759 GLY A N 1
ATOM 5540 C CA . GLY A 1 787 ? 165.193 158.486 191.522 1.00 63.75 759 GLY A CA 1
ATOM 5541 C C . GLY A 1 787 ? 164.179 159.199 190.655 1.00 64.03 759 GLY A C 1
ATOM 5542 O O . GLY A 1 787 ? 163.623 158.576 189.746 1.00 62.17 759 GLY A O 1
ATOM 5543 N N . CYS A 1 788 ? 163.926 160.485 190.903 1.00 64.48 760 CYS A N 1
ATOM 5544 C CA . CYS A 1 788 ? 162.866 161.186 190.185 1.00 62.70 760 CYS A CA 1
ATOM 5545 C C . CYS A 1 788 ? 163.150 161.258 188.692 1.00 60.51 760 CYS A C 1
ATOM 5546 O O . CYS A 1 788 ? 162.311 160.876 187.868 1.00 61.12 760 CYS A O 1
ATOM 5549 N N .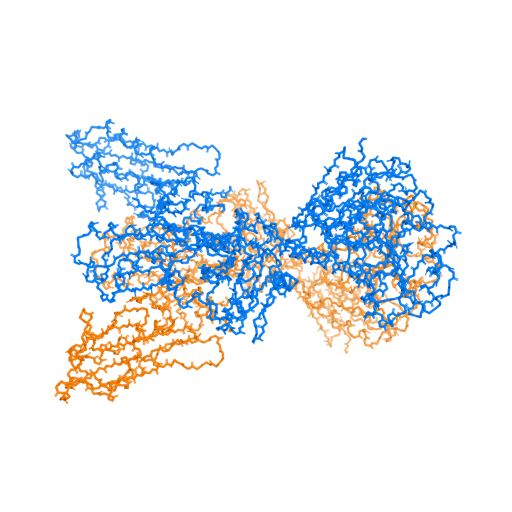 LEU A 1 789 ? 164.333 161.740 188.324 1.00 56.76 761 LEU A N 1
ATOM 5550 C CA . LEU A 1 789 ? 164.632 162.092 186.943 1.00 58.69 761 LEU A CA 1
ATOM 5551 C C . LEU A 1 789 ? 164.879 160.884 186.051 1.00 61.35 761 LEU A C 1
ATOM 5552 O O . LEU A 1 789 ? 165.272 161.065 184.894 1.00 60.69 761 LEU A O 1
ATOM 5557 N N . GLU A 1 790 ? 164.659 159.669 186.543 1.00 66.56 762 GLU A N 1
ATOM 5558 C CA . GLU A 1 790 ? 164.856 158.473 185.737 1.00 66.80 762 GLU A CA 1
ATOM 5559 C C . GLU A 1 790 ? 163.696 158.206 184.785 1.00 65.36 762 GLU A C 1
ATOM 5560 O O . GLU A 1 790 ? 163.647 157.130 184.180 1.00 66.78 762 GLU A O 1
ATOM 5566 N N . VAL A 1 791 ? 162.766 159.150 184.645 1.00 60.28 763 VAL A N 1
ATOM 5567 C CA . VAL A 1 791 ? 161.713 159.027 183.646 1.00 59.58 763 VAL A CA 1
ATOM 5568 C C . VAL A 1 791 ? 162.289 159.380 182.283 1.00 58.91 763 VAL A C 1
ATOM 5569 O O . VAL A 1 791 ? 162.891 160.447 182.103 1.00 60.06 763 VAL A O 1
ATOM 5573 N N . PHE A 1 792 ? 162.104 158.487 181.311 1.00 60.18 764 PHE A N 1
ATOM 5574 C CA . PHE A 1 792 ? 162.706 158.672 180.002 1.00 62.72 764 PHE A CA 1
ATOM 5575 C C . PHE A 1 792 ? 161.641 158.894 178.935 1.00 62.14 764 PHE A C 1
ATOM 5576 O O . PHE A 1 792 ? 160.593 158.241 178.963 1.00 62.40 764 PHE A O 1
ATOM 5584 N N . PRO A 1 793 ? 161.876 159.798 177.985 1.00 59.52 765 PRO A N 1
ATOM 5585 C CA . PRO A 1 793 ? 160.879 160.034 176.938 1.00 56.72 765 PRO A CA 1
ATOM 5586 C C . PRO A 1 793 ? 160.771 158.849 175.996 1.00 56.51 765 PRO A C 1
ATOM 5587 O O . PRO A 1 793 ? 161.693 158.041 175.865 1.00 59.45 765 PRO A O 1
ATOM 5591 N N . GLU A 1 794 ? 159.623 158.756 175.334 1.00 54.75 766 GLU A N 1
ATOM 5592 C CA . GLU A 1 794 ? 159.372 157.655 174.416 1.00 56.93 766 GLU A CA 1
ATOM 5593 C C . GLU A 1 794 ? 160.486 157.582 173.378 1.00 59.36 766 GLU A C 1
ATOM 5594 O O . GLU A 1 794 ? 160.864 158.599 172.786 1.00 59.26 766 GLU A O 1
ATOM 5600 N N . ALA A 1 795 ? 161.013 156.374 173.159 1.00 59.12 767 ALA A N 1
ATOM 5601 C CA . ALA A 1 795 ? 162.237 156.230 172.376 1.00 62.53 767 ALA A CA 1
ATOM 5602 C C . ALA A 1 795 ? 162.046 156.682 170.932 1.00 63.23 767 ALA A C 1
ATOM 5603 O O . ALA A 1 795 ? 162.819 157.503 170.425 1.00 58.61 767 ALA A O 1
ATOM 5605 N N . GLU A 1 796 ? 161.027 156.160 170.256 1.00 65.11 768 GLU A N 1
ATOM 5606 C CA . GLU A 1 796 ? 160.830 156.408 168.833 1.00 65.27 768 GLU A CA 1
ATOM 5607 C C . GLU A 1 796 ? 159.851 157.539 168.552 1.00 64.80 768 GLU A C 1
ATOM 5608 O O . GLU A 1 796 ? 159.503 157.759 167.387 1.00 64.14 768 GLU A O 1
ATOM 5614 N N . TRP A 1 797 ? 159.402 158.257 169.576 1.00 53.52 769 TRP A N 1
ATOM 5615 C CA . TRP A 1 797 ? 158.353 159.249 169.390 1.00 51.80 769 TRP A CA 1
ATOM 5616 C C . TRP A 1 797 ? 158.903 160.533 168.785 1.00 51.39 769 TRP A C 1
ATOM 5617 O O . TRP A 1 797 ? 159.897 161.091 169.259 1.00 50.31 769 TRP A O 1
ATOM 5628 N N . SER A 1 798 ? 158.243 160.998 167.729 1.00 52.30 770 SER A N 1
ATOM 5629 C CA . SER A 1 798 ? 158.497 162.311 167.159 1.00 51.67 770 SER A CA 1
ATOM 5630 C C . SER A 1 798 ? 157.156 162.971 166.884 1.00 49.91 770 SER A C 1
ATOM 5631 O O . SER A 1 798 ? 156.133 162.302 166.722 1.00 50.02 770 SER A O 1
ATOM 5634 N N . GLN A 1 799 ? 157.168 164.301 166.844 1.00 45.19 771 GLN A N 1
ATOM 5635 C CA . GLN A 1 799 ? 155.931 165.046 166.664 1.00 41.69 771 GLN A CA 1
ATOM 5636 C C . GLN A 1 799 ? 155.536 165.190 165.203 1.00 41.48 771 GLN A C 1
ATOM 5637 O O . GLN A 1 799 ? 154.356 165.419 164.918 1.00 47.38 771 GLN A O 1
ATOM 5643 N N . GLY A 1 800 ? 156.482 165.061 164.275 1.00 36.01 772 GLY A N 1
ATOM 5644 C CA . GLY A 1 800 ? 156.175 165.249 162.873 1.00 35.75 772 GLY A CA 1
ATOM 5645 C C . GLY A 1 800 ? 155.797 166.661 162.499 1.00 33.33 772 GLY A C 1
ATOM 5646 O O . GLY A 1 800 ? 155.293 166.881 161.394 1.00 36.84 772 GLY A O 1
ATOM 5647 N N . VAL A 1 801 ? 156.025 167.624 163.387 1.00 33.19 773 VAL A N 1
ATOM 5648 C CA . VAL A 1 801 ? 155.713 169.028 163.156 1.00 28.79 773 VAL A CA 1
ATOM 5649 C C . VAL A 1 801 ? 157.034 169.778 163.108 1.00 23.93 773 VAL A C 1
ATOM 5650 O O . VAL A 1 801 ? 157.843 169.681 164.037 1.00 34.61 773 VAL A O 1
ATOM 5654 N N . GLN A 1 802 ? 157.262 170.514 162.027 1.00 27.35 774 GLN A N 1
ATOM 5655 C CA . GLN A 1 802 ? 158.518 171.228 161.888 1.00 33.50 774 GLN A CA 1
ATOM 5656 C C . GLN A 1 802 ? 158.423 172.610 162.524 1.00 24.67 774 GLN A C 1
ATOM 5657 O O . GLN A 1 802 ? 157.375 173.259 162.518 1.00 26.20 774 GLN A O 1
ATOM 5663 N N . GLY A 1 803 ? 159.536 173.047 163.085 1.00 30.21 775 GLY A N 1
ATOM 5664 C CA . GLY A 1 803 ? 159.591 174.315 163.770 1.00 32.34 775 GLY A CA 1
ATOM 5665 C C . GLY A 1 803 ? 160.894 175.020 163.503 1.00 29.14 775 GLY A C 1
ATOM 5666 O O . GLY A 1 803 ? 161.511 174.848 162.452 1.00 37.54 775 GLY A O 1
ATOM 5667 N N . THR A 1 804 ? 161.311 175.828 164.472 1.00 30.73 776 THR A N 1
ATOM 5668 C CA . THR A 1 804 ? 162.488 176.674 164.338 1.00 33.20 776 THR A CA 1
ATOM 5669 C C . THR A 1 804 ? 163.211 176.744 165.672 1.00 35.65 776 THR A C 1
ATOM 5670 O O . THR A 1 804 ? 162.572 176.868 166.720 1.00 40.19 776 THR A O 1
ATOM 5674 N N . LEU A 1 805 ? 164.538 176.668 165.631 1.00 41.57 777 LEU A N 1
ATOM 5675 C CA . LEU A 1 805 ? 165.369 176.825 166.816 1.00 42.31 777 LEU A CA 1
ATOM 5676 C C . LEU A 1 805 ? 166.681 177.482 166.418 1.00 45.36 777 LEU A C 1
ATOM 5677 O O . LEU A 1 805 ? 167.479 176.888 165.686 1.00 46.41 777 LEU A O 1
ATOM 5682 N N . ARG A 1 806 ? 166.901 178.702 166.901 1.00 49.17 778 ARG A N 1
ATOM 5683 C CA . ARG A 1 806 ? 168.125 179.445 166.645 1.00 46.11 778 ARG A CA 1
ATOM 5684 C C . ARG A 1 806 ? 168.722 179.923 167.957 1.00 50.35 778 ARG A C 1
ATOM 5685 O O . ARG A 1 806 ? 168.006 180.407 168.837 1.00 54.22 778 ARG A O 1
ATOM 5693 N N . ILE A 1 807 ? 170.039 179.789 168.076 1.00 58.10 779 ILE A N 1
ATOM 5694 C CA . ILE A 1 807 ? 170.797 180.286 169.217 1.00 60.07 779 ILE A CA 1
ATOM 5695 C C . ILE A 1 807 ? 171.745 181.360 168.704 1.00 57.90 779 ILE A C 1
ATOM 5696 O O . ILE A 1 807 ? 172.612 181.085 167.866 1.00 60.99 779 ILE A O 1
ATOM 5701 N N . LYS A 1 808 ? 171.577 182.579 169.202 1.00 58.23 780 LYS A N 1
ATOM 5702 C CA . LYS A 1 808 ? 172.325 183.744 168.740 1.00 62.43 780 LYS A CA 1
ATOM 5703 C C . LYS A 1 808 ? 173.138 184.287 169.912 1.00 63.52 780 LYS A C 1
ATOM 5704 O O . LYS A 1 808 ? 172.599 184.934 170.813 1.00 63.46 780 LYS A O 1
ATOM 5710 N N . LYS A 1 809 ? 174.442 184.028 169.890 1.00 68.12 781 LYS A N 1
ATOM 5711 C CA . LYS A 1 809 ? 175.293 184.338 171.026 1.00 68.23 781 LYS A CA 1
ATOM 5712 C C . LYS A 1 809 ? 176.180 185.548 170.730 1.00 68.23 781 LYS A C 1
ATOM 5713 O O . LYS A 1 809 ? 176.294 186.015 169.594 1.00 64.55 781 LYS A O 1
ATOM 5719 N N . TYR A 1 810 ? 176.799 186.066 171.793 1.00 71.46 782 TYR A N 1
ATOM 5720 C CA . TYR A 1 810 ? 177.790 187.136 171.708 1.00 70.51 782 TYR A CA 1
ATOM 5721 C C . TYR A 1 810 ? 177.153 188.489 171.412 1.00 68.86 782 TYR A C 1
ATOM 5722 O O . TYR A 1 810 ? 177.849 189.509 171.375 1.00 68.25 782 TYR A O 1
ATOM 5731 N N . LEU A 1 811 ? 175.842 188.518 171.202 1.00 63.19 783 LEU A N 1
ATOM 5732 C CA . LEU A 1 811 ? 175.173 189.779 170.923 1.00 65.28 783 LEU A CA 1
ATOM 5733 C C . LEU A 1 811 ? 175.091 190.630 172.185 1.00 63.94 783 LEU A C 1
ATOM 5734 O O . LEU A 1 811 ? 175.085 190.121 173.309 1.00 60.13 783 LEU A O 1
ATOM 5739 N N . THR A 1 812 ? 175.039 191.944 171.990 1.00 64.06 784 THR A N 1
ATOM 5740 C CA . THR A 1 812 ? 174.762 192.848 173.093 1.00 64.26 784 THR A CA 1
ATOM 5741 C C . THR A 1 812 ? 173.260 192.898 173.348 1.00 61.90 784 THR A C 1
ATOM 5742 O O . THR A 1 812 ? 172.463 192.312 172.615 1.00 62.13 784 THR A O 1
ATOM 5746 N N . VAL A 1 813 ? 172.872 193.605 174.409 1.00 60.71 785 VAL A N 1
ATOM 5747 C CA . VAL A 1 813 ? 171.449 193.757 174.695 1.00 62.08 785 VAL A CA 1
ATOM 5748 C C . VAL A 1 813 ? 170.763 194.509 173.562 1.00 63.97 785 VAL A C 1
ATOM 5749 O O . VAL A 1 813 ? 169.676 194.127 173.109 1.00 62.44 785 VAL A O 1
ATOM 5753 N N . GLU A 1 814 ? 171.392 195.583 173.079 1.00 65.24 786 GLU A N 1
ATOM 5754 C CA . GLU A 1 814 ? 170.803 196.363 171.996 1.00 62.13 786 GLU A CA 1
ATOM 5755 C C . GLU A 1 814 ? 170.664 195.525 170.730 1.00 62.24 786 GLU A C 1
ATOM 5756 O O . GLU A 1 814 ? 169.626 195.564 170.059 1.00 63.49 786 GLU A O 1
ATOM 5762 N N . GLN A 1 815 ? 171.706 194.764 170.387 1.00 63.80 787 GLN A N 1
ATOM 5763 C CA . GLN A 1 815 ? 171.651 193.915 169.201 1.00 66.04 787 GLN A CA 1
ATOM 5764 C C . GLN A 1 815 ? 170.584 192.839 169.339 1.00 65.52 787 GLN A C 1
ATOM 5765 O O . GLN A 1 815 ? 169.835 192.571 168.391 1.00 63.15 787 GLN A O 1
ATOM 5771 N N . ILE A 1 816 ? 170.512 192.199 170.507 1.00 62.32 788 ILE A N 1
ATOM 5772 C CA . ILE A 1 816 ? 169.468 191.210 170.753 1.00 58.93 788 ILE A CA 1
ATOM 5773 C C . ILE A 1 816 ? 168.101 191.833 170.529 1.00 57.17 788 ILE A C 1
ATOM 5774 O O . ILE A 1 816 ? 167.225 191.241 169.889 1.00 63.48 788 ILE A O 1
ATOM 5779 N N . MET A 1 817 ? 167.895 193.036 171.061 1.00 54.84 789 MET A N 1
ATOM 5780 C CA . MET A 1 817 ? 166.563 193.618 171.017 1.00 54.79 789 MET A CA 1
ATOM 5781 C C . MET A 1 817 ? 166.207 194.006 169.590 1.00 56.54 789 MET A C 1
ATOM 5782 O O . MET A 1 817 ? 165.060 193.840 169.156 1.00 58.28 789 MET A O 1
ATOM 5787 N N . THR A 1 818 ? 167.187 194.513 168.841 1.00 57.51 790 THR A N 1
ATOM 5788 C CA . THR A 1 818 ? 166.965 194.825 167.434 1.00 57.02 790 THR A CA 1
ATOM 5789 C C . THR A 1 818 ? 166.623 193.571 166.638 1.00 54.53 790 THR A C 1
ATOM 5790 O O . THR A 1 818 ? 165.718 193.592 165.794 1.00 57.81 790 THR A O 1
ATOM 5794 N N . CYS A 1 819 ? 167.337 192.471 166.884 1.00 53.81 791 CYS A N 1
ATOM 5795 C CA . CYS A 1 819 ? 167.030 191.227 166.185 1.00 51.53 791 CYS A CA 1
ATOM 5796 C C . CYS A 1 819 ? 165.628 190.742 166.523 1.00 52.28 791 CYS A C 1
ATOM 5797 O O . CYS A 1 819 ? 164.893 190.275 165.644 1.00 52.15 791 CYS A O 1
ATOM 5800 N N . VAL A 1 820 ? 165.245 190.836 167.796 1.00 53.86 792 VAL A N 1
ATOM 5801 C CA . VAL A 1 820 ? 163.908 190.417 168.203 1.00 48.62 792 VAL A CA 1
ATOM 5802 C C . VAL A 1 820 ? 162.857 191.255 167.491 1.00 47.30 792 VAL A C 1
ATOM 5803 O O . VAL A 1 820 ? 161.860 190.731 166.980 1.00 50.34 792 VAL A O 1
ATOM 5807 N N . ALA A 1 821 ? 163.067 192.571 167.445 1.00 48.20 793 ALA A N 1
ATOM 5808 C CA . ALA A 1 821 ? 162.109 193.442 166.774 1.00 48.86 793 ALA A CA 1
ATOM 5809 C C . ALA A 1 821 ? 162.003 193.105 165.293 1.00 49.79 793 ALA A C 1
ATOM 5810 O O . ALA A 1 821 ? 160.901 193.061 164.737 1.00 49.21 793 ALA A O 1
ATOM 5812 N N . ASP A 1 822 ? 163.140 192.861 164.637 1.00 49.53 794 ASP A N 1
ATOM 5813 C CA . ASP A 1 822 ? 163.116 192.539 163.214 1.00 50.57 794 ASP A CA 1
ATOM 5814 C C . ASP A 1 822 ? 162.377 191.232 162.955 1.00 51.02 794 ASP A C 1
ATOM 5815 O O . ASP A 1 822 ? 161.562 191.136 162.029 1.00 51.38 794 ASP A O 1
ATOM 5820 N N . THR A 1 823 ? 162.659 190.206 163.760 1.00 47.66 795 THR A N 1
ATOM 5821 C CA . THR A 1 823 ? 161.987 188.924 163.579 1.00 43.60 795 THR A CA 1
ATOM 5822 C C . THR A 1 823 ? 160.488 189.053 163.813 1.00 43.93 795 THR A C 1
ATOM 5823 O O . THR A 1 823 ? 159.683 188.489 163.060 1.00 47.00 795 THR A O 1
ATOM 5827 N N . CYS A 1 824 ? 160.095 189.789 164.853 1.00 41.91 796 CYS A N 1
ATOM 5828 C CA . CYS A 1 824 ? 158.676 189.990 165.112 1.00 39.88 796 CYS A CA 1
ATOM 5829 C C . CYS A 1 824 ? 158.013 190.729 163.960 1.00 37.17 796 CYS A C 1
ATOM 5830 O O . CYS A 1 824 ? 156.890 190.400 163.566 1.00 42.28 796 CYS A O 1
ATOM 5833 N N . ARG A 1 825 ? 158.690 191.738 163.410 1.00 44.12 797 ARG A N 1
ATOM 5834 C CA . ARG A 1 825 ? 158.123 192.471 162.285 1.00 45.95 797 ARG A CA 1
ATOM 5835 C C . ARG A 1 825 ? 157.956 191.569 161.071 1.00 43.51 797 ARG A C 1
ATOM 5836 O O . ARG A 1 825 ? 156.946 191.649 160.366 1.00 42.01 797 ARG A O 1
ATOM 5844 N N . ARG A 1 826 ? 158.942 190.711 160.802 1.00 42.48 798 ARG A N 1
ATOM 5845 C CA . ARG A 1 826 ? 158.822 189.794 159.673 1.00 38.35 798 ARG A CA 1
ATOM 5846 C C . ARG A 1 826 ? 157.652 188.838 159.867 1.00 40.04 798 ARG A C 1
ATOM 5847 O O . ARG A 1 826 ? 156.871 188.599 158.936 1.00 45.26 798 ARG A O 1
ATOM 5855 N N . PHE A 1 827 ? 157.502 188.294 161.077 1.00 32.49 799 PHE A N 1
ATOM 5856 C CA . PHE A 1 827 ? 156.366 187.421 161.354 1.00 29.79 799 PHE A CA 1
ATOM 5857 C C . PHE A 1 827 ? 155.049 188.158 161.147 1.00 28.93 799 PHE A C 1
ATOM 5858 O O . PHE A 1 827 ? 154.130 187.644 160.498 1.00 31.78 799 PHE A O 1
ATOM 5866 N N . PHE A 1 828 ? 154.940 189.371 161.688 1.00 34.03 800 PHE A N 1
ATOM 5867 C CA . PHE A 1 828 ? 153.683 190.106 161.602 1.00 35.12 800 PHE A CA 1
ATOM 5868 C C . PHE A 1 828 ? 153.359 190.474 160.161 1.00 34.64 800 PHE A C 1
ATOM 5869 O O . PHE A 1 828 ? 152.190 190.459 159.759 1.00 38.78 800 PHE A O 1
ATOM 5877 N N . ASP A 1 829 ? 154.376 190.821 159.371 1.00 36.53 801 ASP A N 1
ATOM 5878 C CA . ASP A 1 829 ? 154.153 191.087 157.956 1.00 37.27 801 ASP A CA 1
ATOM 5879 C C . ASP A 1 829 ? 153.677 189.835 157.235 1.00 40.12 801 ASP A C 1
ATOM 5880 O O . ASP A 1 829 ? 152.774 189.902 156.394 1.00 43.17 801 ASP A O 1
ATOM 5885 N N . ARG A 1 830 ? 154.266 188.681 157.550 1.00 35.42 802 ARG A N 1
ATOM 5886 C CA . ARG A 1 830 ? 153.781 187.445 156.955 1.00 28.19 802 ARG A CA 1
ATOM 5887 C C . ARG A 1 830 ? 152.380 187.083 157.427 1.00 25.21 802 ARG A C 1
ATOM 5888 O O . ARG A 1 830 ? 151.702 186.305 156.751 1.00 32.68 802 ARG A O 1
ATOM 5896 N N . GLY A 1 831 ? 151.934 187.619 158.557 1.00 29.94 803 GLY A N 1
ATOM 5897 C CA . GLY A 1 831 ? 150.569 187.441 159.000 1.00 21.09 803 GLY A CA 1
ATOM 5898 C C . GLY A 1 831 ? 150.395 186.879 160.391 1.00 24.86 803 GLY A C 1
ATOM 5899 O O . GLY A 1 831 ? 149.270 186.527 160.757 1.00 26.93 803 GLY A O 1
ATOM 5900 N N . TYR A 1 832 ? 151.463 186.777 161.174 1.00 30.40 804 TYR A N 1
ATOM 5901 C CA . TYR A 1 832 ? 151.335 186.312 162.545 1.00 24.80 804 TYR A CA 1
ATOM 5902 C C . TYR A 1 832 ? 150.862 187.450 163.438 1.00 33.61 804 TYR A C 1
ATOM 5903 O O . TYR A 1 832 ? 151.246 188.608 163.265 1.00 43.48 804 TYR A O 1
ATOM 5912 N N . SER A 1 833 ? 150.021 187.115 164.390 1.00 35.24 805 SER A N 1
ATOM 5913 C CA . SER A 1 833 ? 149.513 188.111 165.315 1.00 32.71 805 SER A CA 1
ATOM 5914 C C . SER A 1 833 ? 150.476 188.299 166.478 1.00 32.77 805 SER A C 1
ATOM 5915 O O . SER A 1 833 ? 151.263 187.404 166.799 1.00 37.96 805 SER A O 1
ATOM 5918 N N . PRO A 1 834 ? 150.457 189.468 167.125 1.00 34.48 806 PRO A N 1
ATOM 5919 C CA . PRO A 1 834 ? 151.354 189.668 168.275 1.00 40.45 806 PRO A CA 1
ATOM 5920 C C . PRO A 1 834 ? 151.125 188.675 169.400 1.00 38.48 806 PRO A C 1
ATOM 5921 O O . PRO A 1 834 ? 152.079 188.293 170.087 1.00 37.38 806 PRO A O 1
ATOM 5925 N N . LYS A 1 835 ? 149.882 188.239 169.607 1.00 40.07 807 LYS A N 1
ATOM 5926 C CA . LYS A 1 835 ? 149.567 187.332 170.704 1.00 40.26 807 LYS A CA 1
ATOM 5927 C C . LYS A 1 835 ? 150.163 185.943 170.525 1.00 39.87 807 LYS A C 1
ATOM 5928 O O . LYS A 1 835 ? 149.925 185.080 171.375 1.00 44.99 807 LYS A O 1
ATOM 5934 N N . ASP A 1 836 ? 150.911 185.698 169.455 1.00 32.29 808 ASP A N 1
ATOM 5935 C CA . ASP A 1 836 ? 151.635 184.451 169.272 1.00 25.67 808 ASP A CA 1
ATOM 5936 C C . ASP A 1 836 ? 153.100 184.559 169.671 1.00 27.70 808 ASP A C 1
ATOM 5937 O O . ASP A 1 836 ? 153.861 183.620 169.428 1.00 31.12 808 ASP A O 1
ATOM 5942 N N . VAL A 1 837 ? 153.509 185.672 170.272 1.00 31.60 809 VAL A N 1
ATOM 5943 C CA . VAL A 1 837 ? 154.908 185.947 170.578 1.00 33.63 809 VAL A CA 1
ATOM 5944 C C . VAL A 1 837 ? 155.053 186.205 172.070 1.00 29.73 809 VAL A C 1
ATOM 5945 O O . VAL A 1 837 ? 154.233 186.905 172.672 1.00 31.05 809 VAL A O 1
ATOM 5949 N N . ALA A 1 838 ? 156.097 185.632 172.662 1.00 29.41 810 ALA A N 1
ATOM 5950 C CA . ALA A 1 838 ? 156.477 185.912 174.038 1.00 30.38 810 ALA A CA 1
ATOM 5951 C C . ALA A 1 838 ? 157.980 186.112 174.114 1.00 34.45 810 ALA A C 1
ATOM 5952 O O . ALA A 1 838 ? 158.744 185.400 173.458 1.00 31.40 810 ALA A O 1
ATOM 5954 N N . VAL A 1 839 ? 158.397 187.086 174.914 1.00 41.81 811 VAL A N 1
ATOM 5955 C CA . VAL A 1 839 ? 159.806 187.344 175.182 1.00 40.63 811 VAL A CA 1
ATOM 5956 C C . VAL A 1 839 ? 160.048 187.029 176.649 1.00 40.49 811 VAL A C 1
ATOM 5957 O O . VAL A 1 839 ? 159.441 187.647 177.531 1.00 45.30 811 VAL A O 1
ATOM 5961 N N . LEU A 1 840 ? 160.925 186.069 176.915 1.00 41.79 812 LEU A N 1
ATOM 5962 C CA . LEU A 1 840 ? 161.179 185.593 178.267 1.00 43.19 812 LEU A CA 1
ATOM 5963 C C . LEU A 1 840 ? 162.621 185.900 178.639 1.00 43.44 812 LEU A C 1
ATOM 5964 O O . LEU A 1 840 ? 163.530 185.705 177.826 1.00 44.99 812 LEU A O 1
ATOM 5969 N N . VAL A 1 841 ? 162.826 186.373 179.868 1.00 49.96 813 VAL A N 1
ATOM 5970 C CA . VAL A 1 841 ? 164.111 186.892 180.309 1.00 52.69 813 VAL A CA 1
ATOM 5971 C C . VAL A 1 841 ? 164.597 186.079 181.502 1.00 53.10 813 VAL A C 1
ATOM 5972 O O . VAL A 1 841 ? 163.943 185.140 181.955 1.00 51.61 813 VAL A O 1
ATOM 5976 N N . SER A 1 842 ? 165.771 186.463 182.009 1.00 64.00 814 SER A N 1
ATOM 5977 C CA . SER A 1 842 ? 166.428 185.694 183.062 1.00 60.19 814 SER A CA 1
ATOM 5978 C C . SER A 1 842 ? 165.648 185.745 184.370 1.00 57.91 814 SER A C 1
ATOM 5979 O O . SER A 1 842 ? 165.380 184.709 184.987 1.00 57.57 814 SER A O 1
ATOM 5982 N N . THR A 1 843 ? 165.282 186.945 184.814 1.00 61.73 815 THR A N 1
ATOM 5983 C CA . THR A 1 843 ? 164.663 187.114 186.121 1.00 60.89 815 THR A CA 1
ATOM 5984 C C . THR A 1 843 ? 163.706 188.294 186.074 1.00 59.69 815 THR A C 1
ATOM 5985 O O . THR A 1 843 ? 163.780 189.143 185.182 1.00 63.51 815 THR A O 1
ATOM 5989 N N . ALA A 1 844 ? 162.804 188.334 187.056 1.00 52.17 816 ALA A N 1
ATOM 5990 C CA . ALA A 1 844 ? 161.798 189.388 187.107 1.00 54.59 816 ALA A CA 1
ATOM 5991 C C . ALA A 1 844 ? 162.410 190.770 187.287 1.00 59.53 816 ALA A C 1
ATOM 5992 O O . ALA A 1 844 ? 161.784 191.765 186.908 1.00 58.17 816 ALA A O 1
ATOM 5994 N N . LYS A 1 845 ? 163.611 190.857 187.862 1.00 65.21 817 LYS A N 1
ATOM 5995 C CA . LYS A 1 845 ? 164.232 192.159 188.084 1.00 65.40 817 LYS A CA 1
ATOM 5996 C C . LYS A 1 845 ? 164.686 192.800 186.779 1.00 64.11 817 LYS A C 1
ATOM 5997 O O . LYS A 1 845 ? 164.638 194.028 186.646 1.00 59.95 817 LYS A O 1
ATOM 6003 N N . GLU A 1 846 ? 165.123 191.997 185.810 1.00 62.77 818 GLU A N 1
ATOM 6004 C CA . GLU A 1 846 ? 165.549 192.507 184.514 1.00 64.55 818 GLU A CA 1
ATOM 6005 C C . GLU A 1 846 ? 164.386 192.746 183.562 1.00 64.21 818 GLU A C 1
ATOM 6006 O O . GLU A 1 846 ? 164.608 193.210 182.435 1.00 65.22 818 GLU A O 1
ATOM 6012 N N . VAL A 1 847 ? 163.159 192.439 183.985 1.00 57.69 819 VAL A N 1
ATOM 6013 C CA . VAL A 1 847 ? 162.013 192.547 183.088 1.00 57.56 819 VAL A CA 1
ATOM 6014 C C . VAL A 1 847 ? 161.815 193.991 182.650 1.00 55.91 819 VAL A C 1
ATOM 6015 O O . VAL A 1 847 ? 161.593 194.266 181.471 1.00 56.85 819 VAL A O 1
ATOM 6019 N N . GLU A 1 848 ? 161.889 194.936 183.589 1.00 61.20 820 GLU A N 1
ATOM 6020 C CA . GLU A 1 848 ? 161.640 196.331 183.233 1.00 61.35 820 GLU A CA 1
ATOM 6021 C C . GLU A 1 848 ? 162.742 196.897 182.345 1.00 59.86 820 GLU A C 1
ATOM 6022 O O . GLU A 1 848 ? 162.456 197.632 181.391 1.00 59.34 820 GLU A O 1
ATOM 6028 N N . HIS A 1 849 ? 163.999 196.571 182.642 1.00 62.14 821 HIS A N 1
ATOM 6029 C CA . HIS A 1 849 ? 165.106 197.005 181.800 1.00 62.00 821 HIS A CA 1
ATOM 6030 C C . HIS A 1 849 ? 164.935 196.490 180.375 1.00 62.71 821 HIS A C 1
ATOM 6031 O O . HIS A 1 849 ? 164.972 197.260 179.402 1.00 65.38 821 HIS A O 1
ATOM 6038 N N . TYR A 1 850 ? 164.722 195.180 180.235 1.00 59.35 822 TYR A N 1
ATOM 6039 C CA . TYR A 1 850 ? 164.567 194.615 178.903 1.00 59.60 822 TYR A CA 1
ATOM 6040 C C . TYR A 1 850 ? 163.282 195.095 178.242 1.00 59.00 822 TYR A C 1
ATOM 6041 O O . TYR A 1 850 ? 163.214 195.158 177.015 1.00 58.15 822 TYR A O 1
ATOM 6050 N N . LYS A 1 851 ? 162.271 195.471 179.028 1.00 56.22 823 LYS A N 1
ATOM 6051 C CA . LYS A 1 851 ? 161.043 196.005 178.453 1.00 55.20 823 LYS A CA 1
ATOM 6052 C C . LYS A 1 851 ? 161.284 197.370 177.835 1.00 58.32 823 LYS A C 1
ATOM 6053 O O . LYS A 1 851 ? 160.831 197.651 176.720 1.00 61.77 823 LYS A O 1
ATOM 6059 N N . TYR A 1 852 ? 161.983 198.245 178.558 1.00 63.05 824 TYR A N 1
ATOM 6060 C CA . TYR A 1 852 ? 162.314 199.544 177.987 1.00 63.20 824 TYR A CA 1
ATOM 6061 C C . TYR A 1 852 ? 163.161 199.379 176.734 1.00 61.53 824 TYR A C 1
ATOM 6062 O O . TYR A 1 852 ? 162.934 200.061 175.728 1.00 62.56 824 TYR A O 1
ATOM 6071 N N . GLU A 1 853 ? 164.135 198.465 176.768 1.00 59.55 825 GLU A N 1
ATOM 6072 C CA . GLU A 1 853 ? 164.951 198.243 175.577 1.00 59.98 825 GLU A CA 1
ATOM 6073 C C . GLU A 1 853 ? 164.128 197.693 174.412 1.00 63.96 825 GLU A C 1
ATOM 6074 O O . GLU A 1 853 ? 164.318 198.118 173.265 1.00 60.67 825 GLU A O 1
ATOM 6080 N N . LEU A 1 854 ? 163.215 196.759 174.678 1.00 61.40 826 LEU A N 1
ATOM 6081 C CA . LEU A 1 854 ? 162.375 196.214 173.618 1.00 56.31 826 LEU A CA 1
ATOM 6082 C C . LEU A 1 854 ? 161.467 197.287 173.029 1.00 55.12 826 LEU A C 1
ATOM 6083 O O . LEU A 1 854 ? 161.240 197.321 171.819 1.00 59.72 826 LEU A O 1
ATOM 6088 N N . LEU A 1 855 ? 160.926 198.167 173.871 1.00 54.37 827 LEU A N 1
ATOM 6089 C CA . LEU A 1 855 ? 160.106 199.257 173.354 1.00 58.29 827 LEU A CA 1
ATOM 6090 C C . LEU A 1 855 ? 160.938 200.204 172.499 1.00 62.39 827 LEU A C 1
ATOM 6091 O O . LEU A 1 855 ? 160.485 200.666 171.444 1.00 61.19 827 LEU A O 1
ATOM 6096 N N . LYS A 1 856 ? 162.164 200.499 172.937 1.00 65.75 828 LYS A N 1
ATOM 6097 C CA . LYS A 1 856 ? 163.060 201.327 172.137 1.00 63.26 828 LYS A CA 1
ATOM 6098 C C . LYS A 1 856 ? 163.312 200.700 170.772 1.00 63.13 828 LYS A C 1
ATOM 6099 O O . LYS A 1 856 ? 163.308 201.395 169.751 1.00 63.80 828 LYS A O 1
ATOM 6105 N N . ALA A 1 857 ? 163.535 199.386 170.735 1.00 62.94 829 ALA A N 1
ATOM 6106 C CA . ALA A 1 857 ? 163.795 198.712 169.467 1.00 62.41 829 ALA A CA 1
ATOM 6107 C C . ALA A 1 857 ? 162.533 198.538 168.628 1.00 62.51 829 ALA A C 1
ATOM 6108 O O . ALA A 1 857 ? 162.623 198.411 167.403 1.00 62.43 829 ALA A O 1
ATOM 6110 N N . MET A 1 858 ? 161.359 198.531 169.262 1.00 63.09 830 MET A N 1
ATOM 6111 C CA . MET A 1 858 ? 160.122 198.204 168.563 1.00 61.59 830 MET A CA 1
ATOM 6112 C C . MET A 1 858 ? 159.396 199.436 168.047 1.00 59.39 830 MET A C 1
ATOM 6113 O O . MET A 1 858 ? 158.612 199.329 167.097 1.00 60.69 830 MET A O 1
ATOM 6118 N N . ARG A 1 859 ? 159.629 200.606 168.646 1.00 65.78 831 ARG A N 1
ATOM 6119 C CA . ARG A 1 859 ? 158.966 201.809 168.154 1.00 68.86 831 ARG A CA 1
ATOM 6120 C C . ARG A 1 859 ? 159.310 202.063 166.694 1.00 70.88 831 ARG A C 1
ATOM 6121 O O . ARG A 1 859 ? 158.582 202.779 165.996 1.00 68.89 831 ARG A O 1
ATOM 6129 N N . LYS A 1 860 ? 160.415 201.488 166.219 1.00 68.38 832 LYS A N 1
ATOM 6130 C CA . LYS A 1 860 ? 160.756 201.553 164.806 1.00 68.93 832 LYS A CA 1
ATOM 6131 C C . LYS A 1 860 ? 159.916 200.597 163.966 1.00 67.63 832 LYS A C 1
ATOM 6132 O O . LYS A 1 860 ? 159.893 200.730 162.738 1.00 66.42 832 LYS A O 1
ATOM 6138 N N . LYS A 1 861 ? 159.227 199.642 164.596 1.00 61.76 833 LYS A N 1
ATOM 6139 C CA . LYS A 1 861 ? 158.468 198.614 163.893 1.00 64.89 833 LYS A CA 1
ATOM 6140 C C . LYS A 1 861 ? 156.960 198.840 163.969 1.00 62.78 833 LYS A C 1
ATOM 6141 O O . LYS A 1 861 ? 156.186 197.923 163.678 1.00 60.38 833 LYS A O 1
ATOM 6147 N N . ARG A 1 862 ? 156.528 200.035 164.364 1.00 61.04 834 ARG A N 1
ATOM 6148 C CA . ARG A 1 862 ? 155.142 200.484 164.279 1.00 63.37 834 ARG A CA 1
ATOM 6149 C C . ARG A 1 862 ? 154.237 199.882 165.348 1.00 61.67 834 ARG A C 1
ATOM 6150 O O . ARG A 1 862 ? 153.014 200.059 165.278 1.00 57.43 834 ARG A O 1
ATOM 6158 N N . VAL A 1 863 ? 154.790 199.183 166.337 1.00 63.47 835 VAL A N 1
ATOM 6159 C CA . VAL A 1 863 ? 154.020 198.655 167.459 1.00 65.17 835 VAL A CA 1
ATOM 6160 C C . VAL A 1 863 ? 154.765 198.979 168.746 1.00 61.90 835 VAL A C 1
ATOM 6161 O O . VAL A 1 863 ? 155.987 198.811 168.824 1.00 61.91 835 VAL A O 1
ATOM 6165 N N . VAL A 1 864 ? 154.025 199.436 169.757 1.00 62.73 836 VAL A N 1
ATOM 6166 C CA . VAL A 1 864 ? 154.629 199.969 170.975 1.00 67.48 836 VAL A CA 1
ATOM 6167 C C . VAL A 1 864 ? 154.019 199.321 172.213 1.00 64.27 836 VAL A C 1
ATOM 6168 O O . VAL A 1 864 ? 154.341 199.704 173.344 1.00 60.85 836 VAL A O 1
ATOM 6172 N N . GLN A 1 865 ? 153.148 198.334 172.020 1.00 67.52 837 GLN A N 1
ATOM 6173 C CA . GLN A 1 865 ? 152.375 197.746 173.109 1.00 64.60 837 GLN A CA 1
ATOM 6174 C C . GLN A 1 865 ? 152.984 196.412 173.522 1.00 64.39 837 GLN A C 1
ATOM 6175 O O . GLN A 1 865 ? 153.111 195.498 172.700 1.00 62.90 837 GLN A O 1
ATOM 6181 N N . LEU A 1 866 ? 153.349 196.307 174.798 1.00 56.02 838 LEU A N 1
ATOM 6182 C CA . LEU A 1 866 ? 153.782 195.062 175.411 1.00 56.27 838 LEU A CA 1
ATOM 6183 C C . LEU A 1 866 ? 152.845 194.721 176.560 1.00 55.06 838 LEU A C 1
ATOM 6184 O O . LEU A 1 866 ? 152.053 195.552 177.012 1.00 54.13 838 LEU A O 1
ATOM 6189 N N . SER A 1 867 ? 152.933 193.479 177.025 1.00 52.90 839 SER A N 1
ATOM 6190 C CA . SER A 1 867 ? 152.063 192.991 178.081 1.00 47.01 839 SER A CA 1
ATOM 6191 C C . SER A 1 867 ? 152.855 192.139 179.060 1.00 50.86 839 SER A C 1
ATOM 6192 O O . SER A 1 867 ? 153.886 191.556 178.714 1.00 48.74 839 SER A O 1
ATOM 6195 N N . ASP A 1 868 ? 152.362 192.089 180.292 1.00 56.40 840 ASP A N 1
ATOM 6196 C CA . ASP A 1 868 ? 152.904 191.197 181.302 1.00 51.94 840 ASP A CA 1
ATOM 6197 C C . ASP A 1 868 ? 152.282 189.815 181.141 1.00 53.53 840 ASP A C 1
ATOM 6198 O O . ASP A 1 868 ? 151.260 189.648 180.469 1.00 54.47 840 ASP A O 1
ATOM 6203 N N . ALA A 1 869 ? 152.905 188.816 181.769 1.00 52.49 841 ALA A N 1
ATOM 6204 C CA . ALA A 1 869 ? 152.442 187.441 181.615 1.00 48.74 841 ALA A CA 1
ATOM 6205 C C . ALA A 1 869 ? 151.019 187.244 182.120 1.00 45.79 841 ALA A C 1
ATOM 6206 O O . ALA A 1 869 ? 150.382 186.248 181.764 1.00 51.06 841 ALA A O 1
ATOM 6208 N N . CYS A 1 870 ? 150.503 188.166 182.934 1.00 50.20 842 CYS A N 1
ATOM 6209 C CA . CYS A 1 870 ? 149.167 188.017 183.497 1.00 52.86 842 CYS A CA 1
ATOM 6210 C C . CYS A 1 870 ? 148.057 188.359 182.509 1.00 54.94 842 CYS A C 1
ATOM 6211 O O . CYS A 1 870 ? 146.882 188.199 182.853 1.00 54.94 842 CYS A O 1
ATOM 6214 N N . ASP A 1 871 ? 148.393 188.825 181.306 1.00 62.94 843 ASP A N 1
ATOM 6215 C CA . ASP A 1 871 ? 147.391 189.246 180.331 1.00 60.48 843 ASP A CA 1
ATOM 6216 C C . ASP A 1 871 ? 147.504 188.444 179.039 1.00 58.40 843 ASP A C 1
ATOM 6217 O O . ASP A 1 871 ? 147.539 189.017 177.946 1.00 57.48 843 ASP A O 1
ATOM 6222 N N . MET A 1 872 ? 147.570 187.117 179.157 1.00 53.18 844 MET A N 1
ATOM 6223 C CA . MET A 1 872 ? 147.813 186.273 177.991 1.00 51.93 844 MET A CA 1
ATOM 6224 C C . MET A 1 872 ? 146.738 186.435 176.920 1.00 52.74 844 MET A C 1
ATOM 6225 O O . MET A 1 872 ? 147.014 186.221 175.735 1.00 52.33 844 MET A O 1
ATOM 6230 N N . LEU A 1 873 ? 145.515 186.800 177.304 1.00 55.72 845 LEU A N 1
ATOM 6231 C CA . LEU A 1 873 ? 144.433 186.918 176.331 1.00 56.93 845 LEU A CA 1
ATOM 6232 C C . LEU A 1 873 ? 144.475 188.214 175.532 1.00 58.80 845 LEU A C 1
ATOM 6233 O O . LEU A 1 873 ? 143.662 188.378 174.616 1.00 59.44 845 LEU A O 1
ATOM 6238 N N . GLY A 1 874 ? 145.382 189.133 175.848 1.00 56.25 846 GLY A N 1
ATOM 6239 C CA . GLY A 1 874 ? 145.486 190.352 175.072 1.00 54.53 846 GLY A CA 1
ATOM 6240 C C . GLY A 1 874 ? 146.131 190.113 173.720 1.00 56.58 846 GLY A C 1
ATOM 6241 O O . GLY A 1 874 ? 146.792 189.101 173.486 1.00 53.91 846 GLY A O 1
ATOM 6242 N N . ASP A 1 875 ? 145.930 191.068 172.813 1.00 52.62 847 ASP A N 1
ATOM 6243 C CA . ASP A 1 875 ? 146.525 191.000 171.485 1.00 50.15 847 ASP A CA 1
ATOM 6244 C C . ASP A 1 875 ? 147.861 191.731 171.463 1.00 48.81 847 ASP A C 1
ATOM 6245 O O . ASP A 1 875 ? 148.058 192.654 170.667 1.00 44.54 847 ASP A O 1
ATOM 6250 N N . HIS A 1 876 ? 148.786 191.321 172.327 1.00 47.33 848 HIS A N 1
ATOM 6251 C CA . HIS A 1 876 ? 150.070 191.990 172.464 1.00 45.95 848 HIS A CA 1
ATOM 6252 C C . HIS A 1 876 ? 151.152 190.963 172.751 1.00 47.85 848 HIS A C 1
ATOM 6253 O O . HIS A 1 876 ? 150.875 189.835 173.162 1.00 51.37 848 HIS A O 1
ATOM 6260 N N . ILE A 1 877 ? 152.401 191.370 172.521 1.00 45.54 849 ILE A N 1
ATOM 6261 C CA . ILE A 1 877 ? 153.532 190.534 172.891 1.00 41.39 849 ILE A CA 1
ATOM 6262 C C . ILE A 1 877 ? 153.650 190.494 174.406 1.00 43.27 849 ILE A C 1
ATOM 6263 O O . ILE A 1 877 ? 153.508 191.515 175.088 1.00 51.43 849 ILE A O 1
ATOM 6268 N N . VAL A 1 878 ? 153.911 189.306 174.940 1.00 43.05 850 VAL A N 1
ATOM 6269 C CA . VAL A 1 878 ? 154.111 189.122 176.371 1.00 38.48 850 VAL A CA 1
ATOM 6270 C C . VAL A 1 878 ? 155.604 189.125 176.658 1.00 42.54 850 VAL A C 1
ATOM 6271 O O . VAL A 1 878 ? 156.368 188.378 176.038 1.00 43.97 850 VAL A O 1
ATOM 6275 N N . LEU A 1 879 ? 156.021 189.973 177.593 1.00 45.15 851 LEU A N 1
ATOM 6276 C CA . LEU A 1 879 ? 157.394 190.002 178.076 1.00 46.39 851 LEU A CA 1
ATOM 6277 C C . LEU A 1 879 ? 157.371 189.756 179.576 1.00 50.19 851 LEU A C 1
ATOM 6278 O O . LEU A 1 879 ? 156.691 190.474 180.314 1.00 54.56 851 LEU A O 1
ATOM 6283 N N . ASP A 1 880 ? 158.114 188.749 180.021 1.00 47.35 852 ASP A N 1
ATOM 6284 C CA . ASP A 1 880 ? 158.160 188.396 181.433 1.00 43.43 852 ASP A CA 1
ATOM 6285 C C . ASP A 1 880 ? 159.373 187.505 181.659 1.00 45.52 852 ASP A C 1
ATOM 6286 O O . ASP A 1 880 ? 160.216 187.335 180.776 1.00 44.30 852 ASP A O 1
ATOM 6291 N N . SER A 1 881 ? 159.462 186.944 182.860 1.00 45.70 853 SER A N 1
ATOM 6292 C CA . SER A 1 881 ? 160.553 186.042 183.190 1.00 46.30 853 SER A CA 1
ATOM 6293 C C . SER A 1 881 ? 160.158 184.598 182.909 1.00 46.13 853 SER A C 1
ATOM 6294 O O . SER A 1 881 ? 158.976 184.257 182.827 1.00 45.43 853 SER A O 1
ATOM 6297 N N . VAL A 1 882 ? 161.172 183.746 182.750 1.00 43.55 854 VAL A N 1
ATOM 6298 C CA . VAL A 1 882 ? 160.919 182.330 182.509 1.00 41.89 854 VAL A CA 1
ATOM 6299 C C . VAL A 1 882 ? 160.166 181.720 183.682 1.00 43.11 854 VAL A C 1
ATOM 6300 O O . VAL A 1 882 ? 159.291 180.865 183.502 1.00 43.23 854 VAL A O 1
ATOM 6304 N N . ARG A 1 883 ? 160.496 182.143 184.902 1.00 46.62 855 ARG A N 1
ATOM 6305 C CA . ARG A 1 883 ? 159.822 181.612 186.080 1.00 48.41 855 ARG A CA 1
ATOM 6306 C C . ARG A 1 883 ? 158.333 181.931 186.053 1.00 46.62 855 ARG A C 1
ATOM 6307 O O . ARG A 1 883 ? 157.497 181.074 186.357 1.00 47.56 855 ARG A O 1
ATOM 6315 N N . ARG A 1 884 ? 157.978 183.164 185.688 1.00 43.86 856 ARG A N 1
ATOM 6316 C CA . ARG A 1 884 ? 156.580 183.571 185.746 1.00 43.13 856 ARG A CA 1
ATOM 6317 C C . ARG A 1 884 ? 155.772 183.054 184.565 1.00 38.90 856 ARG A C 1
ATOM 6318 O O . ARG A 1 884 ? 154.549 183.222 184.549 1.00 41.45 856 ARG A O 1
ATOM 6326 N N . PHE A 1 885 ? 156.416 182.436 183.579 1.00 37.65 857 PHE A N 1
ATOM 6327 C CA . PHE A 1 885 ? 155.715 181.860 182.440 1.00 35.93 857 PHE A CA 1
ATOM 6328 C C . PHE A 1 885 ? 155.473 180.364 182.591 1.00 36.34 857 PHE A C 1
ATOM 6329 O O . PHE A 1 885 ? 155.235 179.685 181.588 1.00 40.94 857 PHE A O 1
ATOM 6337 N N . SER A 1 886 ? 155.529 179.838 183.812 1.00 38.21 858 SER A N 1
ATOM 6338 C CA . SER A 1 886 ? 155.316 178.415 184.031 1.00 33.53 858 SER A CA 1
ATOM 6339 C C . SER A 1 886 ? 153.911 178.010 183.608 1.00 32.70 858 SER A C 1
ATOM 6340 O O . SER A 1 886 ? 152.925 178.632 184.008 1.00 37.92 858 SER A O 1
ATOM 6343 N N . GLY A 1 887 ? 153.827 176.958 182.798 1.00 33.39 859 GLY A N 1
ATOM 6344 C CA . GLY A 1 887 ? 152.557 176.424 182.361 1.00 28.46 859 GLY A CA 1
ATOM 6345 C C . GLY A 1 887 ? 151.935 177.125 181.178 1.00 32.44 859 GLY A C 1
ATOM 6346 O O . GLY A 1 887 ? 150.901 176.661 180.682 1.00 36.18 859 GLY A O 1
ATOM 6347 N N . LEU A 1 888 ? 152.524 178.215 180.702 1.00 40.96 860 LEU A N 1
ATOM 6348 C CA . LEU A 1 888 ? 151.995 178.963 179.573 1.00 36.41 860 LEU A CA 1
ATOM 6349 C C . LEU A 1 888 ? 152.818 178.678 178.322 1.00 34.93 860 LEU A C 1
ATOM 6350 O O . LEU A 1 888 ? 153.993 178.316 178.393 1.00 33.24 860 LEU A O 1
ATOM 6355 N N . GLU A 1 889 ? 152.179 178.841 177.166 1.00 34.10 861 GLU A N 1
ATOM 6356 C CA . GLU A 1 889 ? 152.817 178.530 175.896 1.00 28.90 861 GLU A CA 1
ATOM 6357 C C . GLU A 1 889 ? 152.516 179.625 174.887 1.00 31.11 861 GLU A C 1
ATOM 6358 O O . GLU A 1 889 ? 151.449 180.243 174.913 1.00 34.38 861 GLU A O 1
ATOM 6364 N N . ARG A 1 890 ? 153.474 179.853 173.994 1.00 33.86 862 ARG A N 1
ATOM 6365 C CA . ARG A 1 890 ? 153.297 180.723 172.843 1.00 27.17 862 ARG A CA 1
ATOM 6366 C C . ARG A 1 890 ? 153.959 180.069 171.642 1.00 24.40 862 ARG A C 1
ATOM 6367 O O . ARG A 1 890 ? 154.917 179.308 171.775 1.00 28.98 862 ARG A O 1
ATOM 6375 N N . SER A 1 891 ? 153.434 180.378 170.457 1.00 25.42 863 SER A N 1
ATOM 6376 C CA . SER A 1 891 ? 153.984 179.802 169.236 1.00 23.60 863 SER A CA 1
ATOM 6377 C C . SER A 1 891 ? 155.429 180.239 169.025 1.00 23.87 863 SER A C 1
ATOM 6378 O O . SER A 1 891 ? 156.290 179.428 168.667 1.00 25.76 863 SER A O 1
ATOM 6381 N N . ILE A 1 892 ? 155.714 181.518 169.250 1.00 24.94 864 ILE A N 1
ATOM 6382 C CA . ILE A 1 892 ? 157.041 182.092 169.058 1.00 25.67 864 ILE A CA 1
ATOM 6383 C C . ILE A 1 892 ? 157.539 182.594 170.404 1.00 20.91 864 ILE A C 1
ATOM 6384 O O . ILE A 1 892 ? 156.833 183.336 171.095 1.00 28.39 864 ILE A O 1
ATOM 6389 N N . VAL A 1 893 ? 158.748 182.189 170.775 1.00 27.96 865 VAL A N 1
ATOM 6390 C CA . VAL A 1 893 ? 159.359 182.583 172.037 1.00 30.48 865 VAL A CA 1
ATOM 6391 C C . VAL A 1 893 ? 160.768 183.085 171.767 1.00 32.94 865 VAL A C 1
ATOM 6392 O O . VAL A 1 893 ? 161.520 182.472 171.001 1.00 34.81 865 VAL A O 1
ATOM 6396 N N . PHE A 1 894 ? 161.121 184.203 172.392 1.00 41.30 866 PHE A N 1
ATOM 6397 C CA . PHE A 1 894 ? 162.476 184.740 172.367 1.00 37.44 866 PHE A CA 1
ATOM 6398 C C . PHE A 1 894 ? 163.046 184.629 173.775 1.00 40.73 866 PHE A C 1
ATOM 6399 O O . PHE A 1 894 ? 162.576 185.305 174.695 1.00 44.61 866 PHE A O 1
ATOM 6407 N N . GLY A 1 895 ? 164.052 183.777 173.943 1.00 43.71 867 GLY A N 1
ATOM 6408 C CA . GLY A 1 895 ? 164.695 183.613 175.231 1.00 43.12 867 GLY A CA 1
ATOM 6409 C C . GLY A 1 895 ? 165.952 184.447 175.350 1.00 44.61 867 GLY A C 1
ATOM 6410 O O . GLY A 1 895 ? 166.930 184.206 174.637 1.00 53.83 867 GLY A O 1
ATOM 6411 N N . ILE A 1 896 ? 165.946 185.420 176.254 1.00 46.93 868 ILE A N 1
ATOM 6412 C CA . ILE A 1 896 ? 167.007 186.415 176.350 1.00 52.63 868 ILE A CA 1
ATOM 6413 C C . ILE A 1 896 ? 167.850 186.118 177.582 1.00 54.87 868 ILE A C 1
ATOM 6414 O O . ILE A 1 896 ? 167.343 186.128 178.710 1.00 55.18 868 ILE A O 1
ATOM 6419 N N . HIS A 1 897 ? 169.139 185.869 177.365 1.00 66.19 869 HIS A N 1
ATOM 6420 C CA . HIS A 1 897 ? 170.125 185.745 178.431 1.00 66.87 869 HIS A CA 1
ATOM 6421 C C . HIS A 1 897 ? 169.654 184.819 179.558 1.00 65.29 869 HIS A C 1
ATOM 6422 O O . HIS A 1 897 ? 169.510 185.252 180.703 1.00 67.44 869 HIS A O 1
ATOM 6429 N N . PRO A 1 898 ? 169.404 183.545 179.263 1.00 63.12 870 PRO A N 1
ATOM 6430 C CA . PRO A 1 898 ? 169.037 182.601 180.330 1.00 64.37 870 PRO A CA 1
ATOM 6431 C C . PRO A 1 898 ? 170.194 182.384 181.293 1.00 67.77 870 PRO A C 1
ATOM 6432 O O . PRO A 1 898 ? 171.280 181.948 180.902 1.00 66.76 870 PRO A O 1
ATOM 6436 N N . ARG A 1 899 ? 169.953 182.691 182.566 1.00 73.21 871 ARG A N 1
ATOM 6437 C CA . ARG A 1 899 ? 170.988 182.610 183.587 1.00 71.34 871 ARG A CA 1
ATOM 6438 C C . ARG A 1 899 ? 170.322 182.643 184.955 1.00 70.66 871 ARG A C 1
ATOM 6439 O O . ARG A 1 899 ? 169.225 183.184 185.118 1.00 69.14 871 ARG A O 1
ATOM 6447 N N . THR A 1 900 ? 171.001 182.057 185.938 1.00 69.68 872 THR A N 1
ATOM 6448 C CA . THR A 1 900 ? 170.462 181.967 187.289 1.00 69.18 872 THR A CA 1
ATOM 6449 C C . THR A 1 900 ? 171.616 181.974 188.281 1.00 68.50 872 THR A C 1
ATOM 6450 O O . THR A 1 900 ? 172.790 181.984 187.903 1.00 66.93 872 THR A O 1
ATOM 6454 N N . ALA A 1 901 ? 171.260 181.974 189.568 1.00 68.11 873 ALA A N 1
ATOM 6455 C CA . ALA A 1 901 ? 172.268 182.055 190.620 1.00 67.73 873 ALA A CA 1
ATOM 6456 C C . ALA A 1 901 ? 173.193 180.846 190.615 1.00 67.63 873 ALA A C 1
ATOM 6457 O O . ALA A 1 901 ? 174.414 180.998 190.739 1.00 63.45 873 ALA A O 1
ATOM 6459 N N . ASP A 1 902 ? 172.639 179.645 190.471 1.00 71.65 874 ASP A N 1
ATOM 6460 C CA . ASP A 1 902 ? 173.408 178.410 190.545 1.00 69.85 874 ASP A CA 1
ATOM 6461 C C . ASP A 1 902 ? 173.616 177.857 189.141 1.00 71.38 874 ASP A C 1
ATOM 6462 O O . ASP A 1 902 ? 172.627 177.619 188.426 1.00 68.44 874 ASP A O 1
ATOM 6467 N N . PRO A 1 903 ? 174.859 177.628 188.693 1.00 75.32 875 PRO A N 1
ATOM 6468 C CA . PRO A 1 903 ? 175.057 177.038 187.360 1.00 71.89 875 PRO A CA 1
ATOM 6469 C C . PRO A 1 903 ? 174.362 175.693 187.215 1.00 69.26 875 PRO A C 1
ATOM 6470 O O . PRO A 1 903 ? 174.013 175.285 186.103 1.00 69.36 875 PRO A O 1
ATOM 6474 N N . ALA A 1 904 ? 174.163 174.993 188.334 1.00 66.36 876 ALA A N 1
ATOM 6475 C CA . ALA A 1 904 ? 173.437 173.727 188.293 1.00 71.37 876 ALA A CA 1
ATOM 6476 C C . ALA A 1 904 ? 172.000 173.920 187.823 1.00 70.46 876 ALA A C 1
ATOM 6477 O O . ALA A 1 904 ? 171.433 173.027 187.183 1.00 63.57 876 ALA A O 1
ATOM 6479 N N . ILE A 1 905 ? 171.400 175.072 188.124 1.00 66.23 877 ILE A N 1
ATOM 6480 C CA . ILE A 1 905 ? 170.022 175.338 187.727 1.00 64.44 877 ILE A CA 1
ATOM 6481 C C . ILE A 1 905 ? 169.924 175.947 186.333 1.00 62.82 877 ILE A C 1
ATOM 6482 O O . ILE A 1 905 ? 168.811 176.100 185.812 1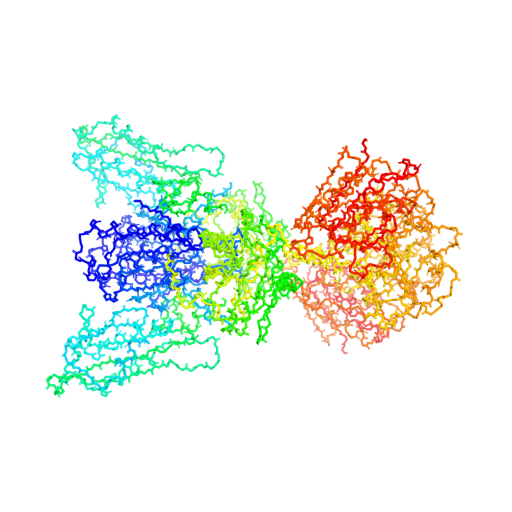.00 61.00 877 ILE A O 1
ATOM 6487 N N . LEU A 1 906 ? 171.048 176.304 185.714 1.00 67.26 878 LEU A N 1
ATOM 6488 C CA . LEU A 1 906 ? 170.993 176.854 184.363 1.00 68.91 878 LEU A CA 1
ATOM 6489 C C . LEU A 1 906 ? 170.402 175.869 183.359 1.00 67.38 878 LEU A C 1
ATOM 6490 O O . LEU A 1 906 ? 169.592 176.298 182.518 1.00 67.32 878 LEU A O 1
ATOM 6495 N N . PRO A 1 907 ? 170.763 174.585 183.356 1.00 64.47 879 PRO A N 1
ATOM 6496 C CA . PRO A 1 907 ? 170.039 173.647 182.487 1.00 65.27 879 PRO A CA 1
ATOM 6497 C C . PRO A 1 907 ? 168.552 173.595 182.789 1.00 64.65 879 PRO A C 1
ATOM 6498 O O . PRO A 1 907 ? 167.741 173.454 181.863 1.00 63.67 879 PRO A O 1
ATOM 6502 N N . ASN A 1 908 ? 168.164 173.724 184.060 1.00 60.47 880 ASN A N 1
ATOM 6503 C CA . ASN A 1 908 ? 166.744 173.765 184.392 1.00 58.50 880 ASN A CA 1
ATOM 6504 C C . ASN A 1 908 ? 166.066 174.975 183.768 1.00 61.33 880 ASN A C 1
ATOM 6505 O O . ASN A 1 908 ? 164.955 174.869 183.240 1.00 64.01 880 ASN A O 1
ATOM 6510 N N . VAL A 1 909 ? 166.708 176.144 183.833 1.00 59.66 881 VAL A N 1
ATOM 6511 C CA . VAL A 1 909 ? 166.077 177.338 183.277 1.00 56.33 881 VAL A CA 1
ATOM 6512 C C . VAL A 1 909 ? 166.007 177.226 181.762 1.00 54.17 881 VAL A C 1
ATOM 6513 O O . VAL A 1 909 ? 165.038 177.670 181.136 1.00 56.02 881 VAL A O 1
ATOM 6517 N N . LEU A 1 910 ? 167.022 176.614 181.147 1.00 50.92 882 LEU A N 1
ATOM 6518 C CA . LEU A 1 910 ? 166.955 176.368 179.710 1.00 50.86 882 LEU A CA 1
ATOM 6519 C C . LEU A 1 910 ? 165.797 175.447 179.349 1.00 54.19 882 LEU A C 1
ATOM 6520 O O . LEU A 1 910 ? 165.103 175.695 178.360 1.00 52.73 882 LEU A O 1
ATOM 6525 N N . ILE A 1 911 ? 165.574 174.384 180.125 1.00 52.52 883 ILE A N 1
ATOM 6526 C CA . ILE A 1 911 ? 164.429 173.513 179.865 1.00 48.35 883 ILE A CA 1
ATOM 6527 C C . ILE A 1 911 ? 163.128 174.285 180.033 1.00 47.95 883 ILE A C 1
ATOM 6528 O O . ILE A 1 911 ? 162.222 174.205 179.194 1.00 50.30 883 ILE A O 1
ATOM 6533 N N . CYS A 1 912 ? 163.011 175.036 181.128 1.00 42.90 884 CYS A N 1
ATOM 6534 C CA . CYS A 1 912 ? 161.776 175.756 181.403 1.00 41.51 884 CYS A CA 1
ATOM 6535 C C . CYS A 1 912 ? 161.485 176.787 180.325 1.00 45.34 884 CYS A C 1
ATOM 6536 O O . CYS A 1 912 ? 160.319 177.064 180.031 1.00 47.82 884 CYS A O 1
ATOM 6539 N N . LEU A 1 913 ? 162.528 177.367 179.731 1.00 45.63 885 LEU A N 1
ATOM 6540 C CA . LEU A 1 913 ? 162.337 178.302 178.629 1.00 40.63 885 LEU A CA 1
ATOM 6541 C C . LEU A 1 913 ? 161.948 177.568 177.351 1.00 38.38 885 LEU A C 1
ATOM 6542 O O . LEU A 1 913 ? 160.982 177.939 176.676 1.00 40.92 885 LEU A O 1
ATOM 6547 N N . ALA A 1 914 ? 162.694 176.520 177.000 1.00 37.95 886 ALA A N 1
ATOM 6548 C CA . ALA A 1 914 ? 162.467 175.844 175.730 1.00 37.65 886 ALA A CA 1
ATOM 6549 C C . ALA A 1 914 ? 161.096 175.190 175.674 1.00 38.08 886 ALA A C 1
ATOM 6550 O O . ALA A 1 914 ? 160.485 175.127 174.602 1.00 38.17 886 ALA A O 1
ATOM 6552 N N . SER A 1 915 ? 160.596 174.694 176.805 1.00 40.68 887 SER A N 1
ATOM 6553 C CA . SER A 1 915 ? 159.309 174.010 176.810 1.00 36.34 887 SER A CA 1
ATOM 6554 C C . SER A 1 915 ? 158.131 174.958 176.625 1.00 36.12 887 SER A C 1
ATOM 6555 O O . SER A 1 915 ? 157.006 174.485 176.442 1.00 35.03 887 SER A O 1
ATOM 6558 N N . ARG A 1 916 ? 158.354 176.271 176.669 1.00 35.52 888 ARG A N 1
ATOM 6559 C CA . ARG A 1 916 ? 157.276 177.231 176.467 1.00 28.45 888 ARG A CA 1
ATOM 6560 C C . ARG A 1 916 ? 157.060 177.575 175.001 1.00 25.78 888 ARG A C 1
ATOM 6561 O O . ARG A 1 916 ? 156.071 178.238 174.677 1.00 30.35 888 ARG A O 1
ATOM 6569 N N . ALA A 1 917 ? 157.954 177.147 174.114 1.00 26.51 889 ALA A N 1
ATOM 6570 C CA . ALA A 1 917 ? 157.890 177.498 172.700 1.00 26.06 889 ALA A CA 1
ATOM 6571 C C . ALA A 1 917 ? 157.282 176.335 171.929 1.00 30.06 889 ALA A C 1
ATOM 6572 O O . ALA A 1 917 ? 157.770 175.205 172.010 1.00 35.05 889 ALA A O 1
ATOM 6574 N N . LYS A 1 918 ? 156.217 176.611 171.177 1.00 26.55 890 LYS A N 1
ATOM 6575 C CA . LYS A 1 918 ? 155.539 175.544 170.451 1.00 22.97 890 LYS A CA 1
ATOM 6576 C C . LYS A 1 918 ? 156.204 175.268 169.110 1.00 21.25 890 LYS A C 1
ATOM 6577 O O . LYS A 1 918 ? 156.391 174.105 168.737 1.00 25.09 890 LYS A O 1
ATOM 6583 N N . GLN A 1 919 ? 156.568 176.311 168.372 1.00 30.96 891 GLN A N 1
ATOM 6584 C CA . GLN A 1 919 ? 157.114 176.120 167.031 1.00 23.17 891 GLN A CA 1
ATOM 6585 C C . GLN A 1 919 ? 158.430 176.838 166.784 1.00 19.17 891 GLN A C 1
ATOM 6586 O O . GLN A 1 919 ? 159.294 176.286 166.103 1.00 25.85 891 GLN A O 1
ATOM 6592 N N . HIS A 1 920 ? 158.607 178.047 167.310 1.00 23.28 892 HIS A N 1
ATOM 6593 C CA . HIS A 1 920 ? 159.789 178.857 167.032 1.00 26.30 892 HIS A CA 1
ATOM 6594 C C . HIS A 1 920 ? 160.411 179.296 168.346 1.00 30.75 892 HIS A C 1
ATOM 6595 O O . HIS A 1 920 ? 159.732 179.891 169.188 1.00 35.83 892 HIS A O 1
ATOM 6602 N N . LEU A 1 921 ? 161.699 179.014 168.516 1.00 34.87 893 LEU A N 1
ATOM 6603 C CA . LEU A 1 921 ? 162.425 179.368 169.726 1.00 35.25 893 LEU A CA 1
ATOM 6604 C C . LEU A 1 921 ? 163.722 180.066 169.349 1.00 38.83 893 LEU A C 1
ATOM 6605 O O . LEU A 1 921 ? 164.517 179.530 168.573 1.00 42.53 893 LEU A O 1
ATOM 6610 N N . TYR A 1 922 ? 163.929 181.259 169.900 1.00 38.04 894 TYR A N 1
ATOM 6611 C CA . TYR A 1 922 ? 165.140 182.038 169.679 1.00 39.12 894 TYR A CA 1
ATOM 6612 C C . TYR A 1 922 ? 165.810 182.267 171.024 1.00 44.64 894 TYR A C 1
ATOM 6613 O O . TYR A 1 922 ? 165.219 182.880 171.918 1.00 50.37 894 TYR A O 1
ATOM 6622 N N . ILE A 1 923 ? 167.039 181.778 171.164 1.00 48.38 895 ILE A N 1
ATOM 6623 C CA . ILE A 1 923 ? 167.784 181.847 172.416 1.00 49.69 895 ILE A CA 1
ATOM 6624 C C . ILE A 1 923 ? 168.974 182.773 172.218 1.00 52.26 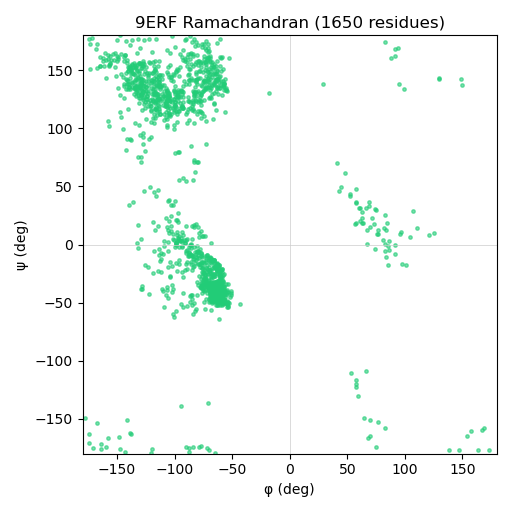895 ILE A C 1
ATOM 6625 O O . ILE A 1 923 ? 169.674 182.689 171.201 1.00 52.95 895 ILE A O 1
ATOM 6630 N N . PHE A 1 924 ? 169.202 183.655 173.193 1.00 54.76 896 PHE A N 1
ATOM 6631 C CA . PHE A 1 924 ? 170.291 184.629 173.168 1.00 54.28 896 PHE A CA 1
ATOM 6632 C C . PHE A 1 924 ? 171.097 184.460 174.450 1.00 55.18 896 PHE A C 1
ATOM 6633 O O . PHE A 1 924 ? 170.918 185.220 175.413 1.00 56.80 896 PHE A O 1
ATOM 6641 N N . PRO A 1 925 ? 171.993 183.477 174.501 1.00 60.95 897 PRO A N 1
ATOM 6642 C CA . PRO A 1 925 ? 172.740 183.217 175.736 1.00 62.08 897 PRO A CA 1
ATOM 6643 C C . PRO A 1 925 ? 173.783 184.291 176.005 1.00 63.77 897 PRO A C 1
ATOM 6644 O O . PRO A 1 925 ? 174.000 185.212 175.217 1.00 61.56 897 PRO A O 1
ATOM 6648 N N . TRP A 1 926 ? 174.429 184.159 177.161 1.00 76.15 898 TRP A N 1
ATOM 6649 C CA . TRP A 1 926 ? 175.499 185.071 177.541 1.00 76.10 898 TRP A CA 1
ATOM 6650 C C . TRP A 1 926 ? 176.742 184.832 176.691 1.00 75.54 898 TRP A C 1
ATOM 6651 O O . TRP A 1 926 ? 176.907 183.778 176.072 1.00 74.78 898 TRP A O 1
ATOM 6662 N N . GLY A 1 927 ? 177.622 185.828 176.670 1.00 71.69 899 GLY A N 1
ATOM 6663 C CA . GLY A 1 927 ? 178.862 185.742 175.920 1.00 72.43 899 GLY A CA 1
ATOM 6664 C C . GLY A 1 927 ? 180.074 186.161 176.732 1.00 73.27 899 GLY A C 1
ATOM 6665 O O . GLY A 1 927 ? 180.051 187.173 177.432 1.00 71.83 899 GLY A O 1
ATOM 6666 N N . PRO B 1 35 ? 127.951 116.253 129.191 1.00 49.39 7 PRO B N 1
ATOM 6667 C CA . PRO B 1 35 ? 128.006 117.009 130.448 1.00 51.91 7 PRO B CA 1
ATOM 6668 C C . PRO B 1 35 ? 129.338 116.845 131.170 1.00 51.61 7 PRO B C 1
ATOM 6669 O O . PRO B 1 35 ? 130.110 115.948 130.832 1.00 50.12 7 PRO B O 1
ATOM 6673 N N . LEU B 1 36 ? 129.602 117.704 132.149 1.00 37.20 8 LEU B N 1
ATOM 6674 C CA . LEU B 1 36 ? 130.803 117.620 132.967 1.00 31.13 8 LEU B CA 1
ATOM 6675 C C . LEU B 1 36 ? 130.407 117.250 134.387 1.00 36.91 8 LEU B C 1
ATOM 6676 O O . LEU B 1 36 ? 129.589 117.936 135.009 1.00 33.49 8 LEU B O 1
ATOM 6681 N N . VAL B 1 37 ? 130.981 116.163 134.890 1.00 42.62 9 VAL B N 1
ATOM 6682 C CA . VAL B 1 37 ? 130.700 115.664 136.230 1.00 37.88 9 VAL B CA 1
ATOM 6683 C C . VAL B 1 37 ? 132.022 115.257 136.861 1.00 34.29 9 VAL B C 1
ATOM 6684 O O . VAL B 1 37 ? 132.890 114.684 136.195 1.00 33.47 9 VAL B O 1
ATOM 6688 N N . VAL B 1 38 ? 132.182 115.577 138.144 1.00 24.39 10 VAL B N 1
ATOM 6689 C CA . VAL B 1 38 ? 133.392 115.196 138.858 1.00 31.40 10 VAL B CA 1
ATOM 6690 C C . VAL B 1 38 ? 133.375 113.698 139.131 1.00 35.25 10 VAL B C 1
ATOM 6691 O O . VAL B 1 38 ? 132.357 113.132 139.550 1.00 34.78 10 VAL B O 1
ATOM 6695 N N . GLU B 1 39 ? 134.502 113.047 138.878 1.00 34.46 11 GLU B N 1
ATOM 6696 C CA . GLU B 1 39 ? 134.600 111.609 139.091 1.00 27.39 11 GLU B CA 1
ATOM 6697 C C . GLU B 1 39 ? 134.611 111.302 140.586 1.00 35.16 11 GLU B C 1
ATOM 6698 O O . GLU B 1 39 ? 135.314 111.978 141.345 1.00 38.48 11 GLU B O 1
ATOM 6704 N N . PRO B 1 40 ? 133.861 110.293 141.048 1.00 45.75 12 PRO B N 1
ATOM 6705 C CA . PRO B 1 40 ? 133.732 110.078 142.498 1.00 43.33 12 PRO B CA 1
ATOM 6706 C C . PRO B 1 40 ? 134.859 109.277 143.126 1.00 39.53 12 PRO B C 1
ATOM 6707 O O . PRO B 1 40 ? 134.957 109.248 144.360 1.00 34.97 12 PRO B O 1
ATOM 6711 N N . SER B 1 41 ? 135.709 108.633 142.331 1.00 38.67 13 SER B N 1
ATOM 6712 C CA . SER B 1 41 ? 136.653 107.657 142.858 1.00 33.70 13 SER B CA 1
ATOM 6713 C C . SER B 1 41 ? 137.892 108.285 143.478 1.00 29.35 13 SER B C 1
ATOM 6714 O O . SER B 1 41 ? 138.744 107.548 143.983 1.00 29.18 13 SER B O 1
ATOM 6717 N N . TYR B 1 42 ? 138.020 109.607 143.457 1.00 27.93 14 TYR B N 1
ATOM 6718 C CA . TYR B 1 42 ? 139.295 110.237 143.744 1.00 24.08 14 TYR B CA 1
ATOM 6719 C C . TYR B 1 42 ? 139.238 111.064 145.021 1.00 17.68 14 TYR B C 1
ATOM 6720 O O . TYR B 1 42 ? 138.169 111.538 145.415 1.00 18.95 14 TYR B O 1
ATOM 6729 N N . PRO B 1 43 ? 140.377 111.249 145.695 1.00 6.95 15 PRO B N 1
ATOM 6730 C CA . PRO B 1 43 ? 140.408 112.129 146.868 1.00 8.70 15 PRO B CA 1
ATOM 6731 C C . PRO B 1 43 ? 140.563 113.595 146.497 1.00 16.54 15 PRO B C 1
ATOM 6732 O O . PRO B 1 43 ? 140.940 114.419 147.334 1.00 21.06 15 PRO B O 1
ATOM 6736 N N . ASP B 1 44 ? 140.299 113.923 145.236 1.00 19.12 16 ASP B N 1
ATOM 6737 C CA . ASP B 1 44 ? 140.360 115.293 144.759 1.00 6.22 16 ASP B CA 1
ATOM 6738 C C . ASP B 1 44 ? 139.186 115.530 143.825 1.00 11.75 16 ASP B C 1
ATOM 6739 O O . ASP B 1 44 ? 138.455 114.605 143.471 1.00 24.95 16 ASP B O 1
ATOM 6744 N N . LEU B 1 45 ? 139.003 116.790 143.441 1.00 11.30 17 LEU B N 1
ATOM 6745 C CA . LEU B 1 45 ? 138.073 117.122 142.369 1.00 8.59 17 LEU B CA 1
ATOM 6746 C C . LEU B 1 45 ? 138.708 116.757 141.037 1.00 10.61 17 LEU B C 1
ATOM 6747 O O . LEU B 1 45 ? 139.707 117.356 140.632 1.00 12.81 17 LEU B O 1
ATOM 6752 N N . VAL B 1 46 ? 138.140 115.766 140.361 1.00 18.65 18 VAL B N 1
ATOM 6753 C CA . VAL B 1 46 ? 138.628 115.297 139.072 1.00 18.74 18 VAL B CA 1
ATOM 6754 C C . VAL B 1 46 ? 137.481 115.400 138.082 1.00 23.15 18 VAL B C 1
ATOM 6755 O O . VAL B 1 46 ? 136.435 114.769 138.269 1.00 26.95 18 VAL B O 1
ATOM 6759 N N . ILE B 1 47 ? 137.673 116.192 137.034 1.00 22.72 19 ILE B N 1
ATOM 6760 C CA . ILE B 1 47 ? 136.678 116.361 135.985 1.00 22.15 19 ILE B CA 1
ATOM 6761 C C . ILE B 1 47 ? 137.191 115.661 134.738 1.00 22.19 19 ILE B C 1
ATOM 6762 O O . ILE B 1 47 ? 138.318 115.908 134.295 1.00 25.97 19 ILE B O 1
ATOM 6767 N N . ASN B 1 48 ? 136.369 114.782 134.179 1.00 31.07 20 ASN B N 1
ATOM 6768 C CA . ASN B 1 48 ? 136.698 114.074 132.949 1.00 21.96 20 ASN B CA 1
ATOM 6769 C C . ASN B 1 48 ? 136.045 114.815 131.790 1.00 21.55 20 ASN B C 1
ATOM 6770 O O . ASN B 1 48 ? 134.816 114.887 131.708 1.00 27.56 20 ASN B O 1
ATOM 6775 N N . VAL B 1 49 ? 136.864 115.374 130.897 1.00 17.18 21 VAL B N 1
ATOM 6776 C CA . VAL B 1 49 ? 136.353 116.108 129.745 1.00 24.16 21 VAL B CA 1
ATOM 6777 C C . VAL B 1 49 ? 136.343 115.266 128.480 1.00 26.21 21 VAL B C 1
ATOM 6778 O O . VAL B 1 49 ? 135.949 115.763 127.419 1.00 32.36 21 VAL B O 1
ATOM 6782 N N . GLY B 1 50 ? 136.758 114.005 128.557 1.00 30.14 22 GLY B N 1
ATOM 6783 C CA . GLY B 1 50 ? 136.660 113.121 127.414 1.00 27.83 22 GLY B CA 1
ATOM 6784 C C . GLY B 1 50 ? 137.814 113.286 126.439 1.00 28.34 22 GLY B C 1
ATOM 6785 O O . GLY B 1 50 ? 138.896 113.759 126.785 1.00 32.41 22 GLY B O 1
ATOM 6786 N N . GLU B 1 51 ? 137.567 112.872 125.200 1.00 33.72 23 GLU B N 1
ATOM 6787 C CA . GLU B 1 51 ? 138.572 112.976 124.150 1.00 28.66 23 GLU B CA 1
ATOM 6788 C C . GLU B 1 51 ? 138.811 114.433 123.779 1.00 35.92 23 GLU B C 1
ATOM 6789 O O . GLU B 1 51 ? 137.866 115.209 123.616 1.00 43.09 23 GLU B O 1
ATOM 6795 N N . VAL B 1 52 ? 140.081 114.798 123.641 1.00 32.63 24 VAL B N 1
ATOM 6796 C CA . VAL B 1 52 ? 140.485 116.149 123.273 1.00 27.43 24 VAL B CA 1
ATOM 6797 C C . VAL B 1 52 ? 141.673 116.044 122.330 1.00 32.15 24 VAL B C 1
ATOM 6798 O O . VAL B 1 52 ? 142.545 115.188 122.507 1.00 37.60 24 VAL B O 1
ATOM 6802 N N . THR B 1 53 ? 141.701 116.909 121.322 1.00 34.18 25 THR B N 1
ATOM 6803 C CA . THR B 1 53 ? 142.808 116.945 120.376 1.00 33.67 25 THR B CA 1
ATOM 6804 C C . THR B 1 53 ? 143.903 117.848 120.925 1.00 33.94 25 THR B C 1
ATOM 6805 O O . THR B 1 53 ? 143.662 119.027 121.199 1.00 39.48 25 THR B O 1
ATOM 6809 N N . LEU B 1 54 ? 145.102 117.300 121.081 1.00 25.58 26 LEU B N 1
ATOM 6810 C CA . LEU B 1 54 ? 146.217 118.015 121.676 1.00 26.68 26 LEU B CA 1
ATOM 6811 C C . LEU B 1 54 ? 147.338 118.162 120.661 1.00 34.41 26 LEU B C 1
ATOM 6812 O O . LEU B 1 54 ? 147.502 117.331 119.764 1.00 35.69 26 LEU B O 1
ATOM 6817 N N . GLY B 1 55 ? 148.107 119.236 120.812 1.00 33.45 27 GLY B N 1
ATOM 6818 C CA . GLY B 1 55 ? 149.129 119.586 119.850 1.00 29.92 27 GLY B CA 1
ATOM 6819 C C . GLY B 1 55 ? 148.640 120.665 118.910 1.00 34.97 27 GLY B C 1
ATOM 6820 O O . GLY B 1 55 ? 147.522 120.585 118.398 1.00 37.27 27 GLY B O 1
ATOM 6821 N N . GLU B 1 56 ? 149.464 121.687 118.682 1.00 38.53 28 GLU B N 1
ATOM 6822 C CA . GLU B 1 56 ? 149.043 122.797 117.833 1.00 38.41 28 GLU B CA 1
ATOM 6823 C C . GLU B 1 56 ? 148.806 122.340 116.398 1.00 43.39 28 GLU B C 1
ATOM 6824 O O . GLU B 1 56 ? 147.825 122.749 115.764 1.00 43.34 28 GLU B O 1
ATOM 6830 N N . GLU B 1 57 ? 149.682 121.483 115.871 1.00 45.00 29 GLU B N 1
ATOM 6831 C CA . GLU B 1 57 ? 149.516 121.014 114.501 1.00 45.35 29 GLU B CA 1
ATOM 6832 C C . GLU B 1 57 ? 148.271 120.151 114.349 1.00 43.32 29 GLU B C 1
ATOM 6833 O O . GLU B 1 57 ? 147.584 120.233 113.325 1.00 45.59 29 GLU B O 1
ATOM 6839 N N . ASN B 1 58 ? 147.967 119.314 115.343 1.00 35.26 30 ASN B N 1
ATOM 6840 C CA . ASN B 1 58 ? 146.764 118.492 115.271 1.00 37.06 30 ASN B CA 1
ATOM 6841 C C . ASN B 1 58 ? 145.509 119.337 115.433 1.00 35.19 30 ASN B C 1
ATOM 6842 O O . ASN B 1 58 ? 144.483 119.061 114.803 1.00 38.89 30 ASN B O 1
ATOM 6847 N N . ARG B 1 59 ? 145.566 120.366 116.280 1.00 36.36 31 ARG B N 1
ATOM 6848 C CA . ARG B 1 59 ? 144.390 121.197 116.506 1.00 36.44 31 ARG B CA 1
ATOM 6849 C C . ARG B 1 59 ? 144.132 122.136 115.336 1.00 36.35 31 ARG B C 1
ATOM 6850 O O . ARG B 1 59 ? 142.989 122.552 115.121 1.00 37.69 31 ARG B O 1
ATOM 6858 N N . LYS B 1 60 ? 145.172 122.486 114.575 1.00 43.85 32 LYS B N 1
ATOM 6859 C CA . LYS B 1 60 ? 144.962 123.282 113.371 1.00 41.28 32 LYS B CA 1
ATOM 6860 C C . LYS B 1 60 ? 144.222 122.497 112.297 1.00 39.09 32 LYS B C 1
ATOM 6861 O O . LYS B 1 60 ? 143.497 123.088 111.491 1.00 43.55 32 LYS B O 1
ATOM 6867 N N . LYS B 1 61 ? 144.391 121.174 112.264 1.00 43.62 33 LYS B N 1
ATOM 6868 C CA . LYS B 1 61 ? 143.695 120.360 111.276 1.00 43.18 33 LYS B CA 1
ATOM 6869 C C . LYS B 1 61 ? 142.199 120.275 111.543 1.00 43.74 33 LYS B C 1
ATOM 6870 O O . LYS B 1 61 ? 141.438 119.944 110.628 1.00 47.50 33 LYS B O 1
ATOM 6876 N N . LEU B 1 62 ? 141.761 120.562 112.764 1.00 40.23 34 LEU B N 1
ATOM 6877 C CA . LEU B 1 62 ? 140.349 120.454 113.096 1.00 41.54 34 LEU B CA 1
ATOM 6878 C C . LEU B 1 62 ? 139.548 121.562 112.427 1.00 45.79 34 LEU B C 1
ATOM 6879 O O . LEU B 1 62 ? 140.089 122.585 112.002 1.00 42.72 34 LEU B O 1
ATOM 6884 N N . GLN B 1 63 ? 138.242 121.341 112.328 1.00 48.80 35 GLN B N 1
ATOM 6885 C CA . GLN B 1 63 ? 137.332 122.419 111.985 1.00 45.66 35 GLN B CA 1
ATOM 6886 C C . GLN B 1 63 ? 137.178 123.353 113.177 1.00 45.32 35 GLN B C 1
ATOM 6887 O O . GLN B 1 63 ? 137.298 122.943 114.336 1.00 51.12 35 GLN B O 1
ATOM 6893 N N . LYS B 1 64 ? 136.920 124.627 112.883 1.00 44.95 36 LYS B N 1
ATOM 6894 C CA . LYS B 1 64 ? 136.818 125.613 113.951 1.00 42.99 36 LYS B CA 1
ATOM 6895 C C . LYS B 1 64 ? 135.743 125.227 114.956 1.00 45.78 36 LYS B C 1
ATOM 6896 O O . LYS B 1 64 ? 135.905 125.450 116.159 1.00 49.04 36 LYS B O 1
ATOM 6902 N N . ILE B 1 65 ? 134.644 124.636 114.488 1.00 45.70 37 ILE B N 1
ATOM 6903 C CA . ILE B 1 65 ? 133.546 124.303 115.391 1.00 46.10 37 ILE B CA 1
ATOM 6904 C C . ILE B 1 65 ? 134.006 123.294 116.439 1.00 42.61 37 ILE B C 1
ATOM 6905 O O . ILE B 1 65 ? 133.804 123.489 117.644 1.00 44.04 37 ILE B O 1
ATOM 6910 N N . GLN B 1 66 ? 134.662 122.218 116.002 1.00 40.50 38 GLN B N 1
ATOM 6911 C CA . GLN B 1 66 ? 135.109 121.197 116.943 1.00 40.81 38 GLN B CA 1
ATOM 6912 C C . GLN B 1 66 ? 136.235 121.722 117.823 1.00 41.00 38 GLN B C 1
ATOM 6913 O O . GLN B 1 66 ? 136.276 121.440 119.028 1.00 42.26 38 GLN B O 1
ATOM 6919 N N . ARG B 1 67 ? 137.164 122.474 117.233 1.00 39.80 39 ARG B N 1
ATOM 6920 C CA . ARG B 1 67 ? 138.251 123.063 118.003 1.00 34.55 39 ARG B CA 1
ATOM 6921 C C . ARG B 1 67 ? 137.704 123.909 119.145 1.00 35.36 39 ARG B C 1
ATOM 6922 O O . ARG B 1 67 ? 138.115 123.764 120.303 1.00 41.21 39 ARG B O 1
ATOM 6930 N N . ASP B 1 68 ? 136.751 124.788 118.831 1.00 34.94 40 ASP B N 1
ATOM 6931 C CA . ASP B 1 68 ? 136.184 125.673 119.837 1.00 34.06 40 ASP B CA 1
ATOM 6932 C C . ASP B 1 68 ? 135.350 124.910 120.853 1.00 34.31 40 ASP B C 1
ATOM 6933 O O . ASP B 1 68 ? 135.342 125.272 122.031 1.00 34.94 40 ASP B O 1
ATOM 6938 N N . GLN B 1 69 ? 134.644 123.861 120.429 1.00 31.19 41 GLN B N 1
ATOM 6939 C CA . GLN B 1 69 ? 133.870 123.074 121.382 1.00 30.31 41 GLN B CA 1
ATOM 6940 C C . GLN B 1 69 ? 134.779 122.395 122.401 1.00 32.03 41 GLN B C 1
ATOM 6941 O O . GLN B 1 69 ? 134.512 122.437 123.610 1.00 38.83 41 GLN B O 1
ATOM 6947 N N . GLU B 1 70 ? 135.870 121.780 121.935 1.00 30.05 42 GLU B N 1
ATOM 6948 C CA . GLU B 1 70 ? 136.817 121.158 122.857 1.00 25.79 42 GLU B CA 1
ATOM 6949 C C . GLU B 1 70 ? 137.461 122.192 123.771 1.00 20.57 42 GLU B C 1
ATOM 6950 O O . GLU B 1 70 ? 137.609 121.959 124.980 1.00 28.10 42 GLU B O 1
ATOM 6956 N N . LYS B 1 71 ? 137.859 123.335 123.211 1.00 15.82 43 LYS B N 1
ATOM 6957 C CA . LYS B 1 71 ? 138.461 124.383 124.024 1.00 16.60 43 LYS B CA 1
ATOM 6958 C C . LYS B 1 71 ? 137.494 124.851 125.102 1.00 22.97 43 LYS B C 1
ATOM 6959 O O . LYS B 1 71 ? 137.883 125.049 126.256 1.00 29.61 43 LYS B O 1
ATOM 6965 N N . GLU B 1 72 ? 136.223 125.029 124.740 1.00 27.48 44 GLU B N 1
ATOM 6966 C CA . GLU B 1 72 ? 135.224 125.475 125.702 1.00 19.11 44 GLU B CA 1
ATOM 6967 C C . GLU B 1 72 ? 135.014 124.447 126.800 1.00 20.29 44 GLU B C 1
ATOM 6968 O O . GLU B 1 72 ? 134.853 124.808 127.967 1.00 30.12 44 GLU B O 1
ATOM 6974 N N . ARG B 1 73 ? 134.999 123.162 126.449 1.00 28.32 45 ARG B N 1
ATOM 6975 C CA . ARG B 1 73 ? 134.851 122.126 127.468 1.00 18.55 45 ARG B CA 1
ATOM 6976 C C . ARG B 1 73 ? 136.011 122.167 128.460 1.00 19.20 45 ARG B C 1
ATOM 6977 O O . ARG B 1 73 ? 135.813 122.146 129.686 1.00 21.24 45 ARG B O 1
ATOM 6985 N N . VAL B 1 74 ? 137.237 122.254 127.941 1.00 23.40 46 VAL B N 1
ATOM 6986 C CA . VAL B 1 74 ? 138.405 122.279 128.815 1.00 15.23 46 VAL B CA 1
ATOM 6987 C C . VAL B 1 74 ? 138.409 123.538 129.675 1.00 16.71 46 VAL B C 1
ATOM 6988 O O . VAL B 1 74 ? 138.799 123.502 130.848 1.00 35.28 46 VAL B O 1
ATOM 6992 N N . MET B 1 75 ? 137.974 124.669 129.116 1.00 24.74 47 MET B N 1
ATOM 6993 C CA . MET B 1 75 ? 137.959 125.907 129.888 1.00 16.12 47 MET B CA 1
ATOM 6994 C C . MET B 1 75 ? 136.855 125.912 130.932 1.00 10.28 47 MET B C 1
ATOM 6995 O O . MET B 1 75 ? 137.034 126.494 132.003 1.00 16.41 47 MET B O 1
ATOM 7000 N N . ARG B 1 76 ? 135.715 125.279 130.654 1.00 13.23 48 ARG B N 1
ATOM 7001 C CA . ARG B 1 76 ? 134.706 125.100 131.692 1.00 9.00 48 ARG B CA 1
ATOM 7002 C C . ARG B 1 76 ? 135.273 124.301 132.854 1.00 16.82 48 ARG B C 1
ATOM 7003 O O . ARG B 1 76 ? 135.108 124.674 134.021 1.00 23.98 48 ARG B O 1
ATOM 7011 N N . ALA B 1 77 ? 135.958 123.198 132.550 1.00 20.75 49 ALA B N 1
ATOM 7012 C CA . ALA B 1 77 ? 136.550 122.398 133.617 1.00 11.15 49 ALA B CA 1
ATOM 7013 C C . ALA B 1 77 ? 137.568 123.210 134.411 1.00 15.24 49 ALA B C 1
ATOM 7014 O O . ALA B 1 77 ? 137.582 123.176 135.648 1.00 19.30 49 ALA B O 1
ATOM 7016 N N . ALA B 1 78 ? 138.429 123.953 133.711 1.00 24.02 50 ALA B N 1
ATOM 7017 C CA . ALA B 1 78 ? 139.462 124.730 134.388 1.00 16.88 50 ALA B CA 1
ATOM 7018 C C . ALA B 1 78 ? 138.859 125.824 135.257 1.00 12.09 50 ALA B C 1
ATOM 7019 O O . ALA B 1 78 ? 139.322 126.057 136.377 1.00 21.76 50 ALA B O 1
ATOM 7021 N N . CYS B 1 79 ? 137.833 126.513 134.758 1.00 12.87 51 CYS B N 1
ATOM 7022 C CA . CYS B 1 79 ? 137.180 127.553 135.543 1.00 14.71 51 CYS B CA 1
ATOM 7023 C C . CYS B 1 79 ? 136.525 126.966 136.785 1.00 13.53 51 CYS B C 1
ATOM 7024 O O . CYS B 1 79 ? 136.638 127.521 137.885 1.00 22.74 51 CYS B O 1
ATOM 7027 N N . ALA B 1 80 ? 135.842 125.830 136.631 1.00 16.70 52 ALA B N 1
ATOM 7028 C CA . ALA B 1 80 ? 135.204 125.195 137.777 1.00 3.09 52 ALA B CA 1
ATOM 7029 C C . ALA B 1 80 ? 136.233 124.818 138.831 1.00 13.74 52 ALA B C 1
ATOM 7030 O O . ALA B 1 80 ? 136.024 125.044 140.028 1.00 20.52 52 ALA B O 1
ATOM 7032 N N . LEU B 1 81 ? 137.360 124.244 138.406 1.00 23.71 53 LEU B N 1
ATOM 7033 C CA . LEU B 1 81 ? 138.376 123.839 139.370 1.00 5.26 53 LEU B CA 1
ATOM 7034 C C . LEU B 1 81 ? 139.037 125.045 140.023 1.00 10.93 53 LEU B C 1
ATOM 7035 O O . LEU B 1 81 ? 139.361 125.009 141.214 1.00 16.80 53 LEU B O 1
ATOM 7040 N N . LEU B 1 82 ? 139.253 126.120 139.265 1.00 27.15 54 LEU B N 1
ATOM 7041 C CA . LEU B 1 82 ? 139.819 127.330 139.849 1.00 20.65 54 LEU B CA 1
ATOM 7042 C C . LEU B 1 82 ? 138.895 127.904 140.909 1.00 20.46 54 LEU B C 1
ATOM 7043 O O . LEU B 1 82 ? 139.354 128.392 141.947 1.00 23.04 54 LEU B O 1
ATOM 7048 N N . ASN B 1 83 ? 137.587 127.861 140.663 1.00 21.50 55 ASN B N 1
ATOM 7049 C CA . ASN B 1 83 ? 136.625 128.448 141.583 1.00 8.78 55 ASN B CA 1
ATOM 7050 C C . ASN B 1 83 ? 136.190 127.506 142.695 1.00 10.16 55 ASN B C 1
ATOM 7051 O O . ASN B 1 83 ? 135.500 127.952 143.615 1.00 23.31 55 ASN B O 1
ATOM 7056 N N . SER B 1 84 ? 136.567 126.227 142.646 1.00 19.17 56 SER B N 1
ATOM 7057 C CA . SER B 1 84 ? 136.089 125.242 143.611 1.00 4.42 56 SER B CA 1
ATOM 7058 C C . SER B 1 84 ? 137.211 124.615 144.432 1.00 8.14 56 SER B C 1
ATOM 7059 O O . SER B 1 84 ? 137.017 123.545 145.011 1.00 22.89 56 SER B O 1
ATOM 7062 N N . GLY B 1 85 ? 138.376 125.247 144.499 1.00 13.42 57 GLY B N 1
ATOM 7063 C CA . GLY B 1 85 ? 139.444 124.776 145.353 1.00 9.65 57 GLY B CA 1
ATOM 7064 C C . GLY B 1 85 ? 140.500 123.924 144.690 1.00 9.75 57 GLY B C 1
ATOM 7065 O O . GLY B 1 85 ? 141.320 123.335 145.400 1.00 14.81 57 GLY B O 1
ATOM 7066 N N . GLY B 1 86 ? 140.515 123.841 143.364 1.00 14.29 58 GLY B N 1
ATOM 7067 C CA . GLY B 1 86 ? 141.526 123.084 142.659 1.00 7.89 58 GLY B CA 1
ATOM 7068 C C . GLY B 1 86 ? 141.089 121.665 142.353 1.00 12.42 58 GLY B C 1
ATOM 7069 O O . GLY B 1 86 ? 140.081 121.161 142.844 1.00 18.29 58 GLY B O 1
ATOM 7070 N N . GLY B 1 87 ? 141.880 121.010 141.513 1.00 14.05 59 GLY B N 1
ATOM 7071 C CA . GLY B 1 87 ? 141.564 119.651 141.106 1.00 8.90 59 GLY B CA 1
ATOM 7072 C C . GLY B 1 87 ? 142.400 119.229 139.922 1.00 13.96 59 GLY B C 1
ATOM 7073 O O . GLY B 1 87 ? 143.459 119.802 139.655 1.00 23.53 59 GLY B O 1
ATOM 7074 N N . VAL B 1 88 ? 141.912 118.214 139.216 1.00 26.19 60 VAL B N 1
ATOM 7075 C CA . VAL B 1 88 ? 142.594 117.666 138.052 1.00 27.03 60 VAL B CA 1
ATOM 7076 C C . VAL B 1 88 ? 141.608 117.563 136.901 1.00 25.09 60 VAL B C 1
ATOM 7077 O O . VAL B 1 88 ? 140.469 117.123 137.083 1.00 19.16 60 VAL B O 1
ATOM 7081 N N . ILE B 1 89 ? 142.047 117.974 135.717 1.00 26.59 61 ILE B N 1
ATOM 7082 C CA . ILE B 1 89 ? 141.310 117.757 134.479 1.00 20.44 61 ILE B CA 1
ATOM 7083 C C . ILE B 1 89 ? 141.923 116.549 133.789 1.00 21.35 61 ILE B C 1
ATOM 7084 O O . ILE B 1 89 ? 143.127 116.525 133.515 1.00 21.14 61 ILE B O 1
ATOM 7089 N N . ARG B 1 90 ? 141.102 115.546 133.520 1.00 24.74 62 ARG B N 1
ATOM 7090 C CA . ARG B 1 90 ? 141.527 114.350 132.812 1.00 18.69 62 ARG B CA 1
ATOM 7091 C C . ARG B 1 90 ? 140.934 114.371 131.412 1.00 22.10 62 ARG B C 1
ATOM 7092 O O . ARG B 1 90 ? 139.723 114.541 131.252 1.00 28.28 62 ARG B O 1
ATOM 7100 N N . MET B 1 91 ? 141.783 114.206 130.405 1.00 24.92 63 MET B N 1
ATOM 7101 C CA . MET B 1 91 ? 141.329 114.094 129.029 1.00 27.59 63 MET B CA 1
ATOM 7102 C C . MET B 1 91 ? 142.101 112.991 128.327 1.00 28.07 63 MET B C 1
ATOM 7103 O O . MET B 1 91 ? 143.320 112.881 128.475 1.00 33.71 63 MET B O 1
ATOM 7108 N N . ALA B 1 92 ? 141.378 112.167 127.578 1.00 36.35 64 ALA B N 1
ATOM 7109 C CA . ALA B 1 92 ? 142.002 111.141 126.761 1.00 28.30 64 ALA B CA 1
ATOM 7110 C C . ALA B 1 92 ? 142.505 111.753 125.465 1.00 28.49 64 ALA B C 1
ATOM 7111 O O . ALA B 1 92 ? 141.762 112.434 124.755 1.00 36.67 64 ALA B O 1
ATOM 7113 N N . LYS B 1 93 ? 143.773 111.511 125.158 1.00 30.28 65 LYS B N 1
ATOM 7114 C CA . LYS B 1 93 ? 144.392 112.044 123.957 1.00 36.76 65 LYS B CA 1
ATOM 7115 C C . LYS B 1 93 ? 144.559 110.932 122.931 1.00 40.29 65 LYS B C 1
ATOM 7116 O O . LYS B 1 93 ? 144.677 109.754 123.278 1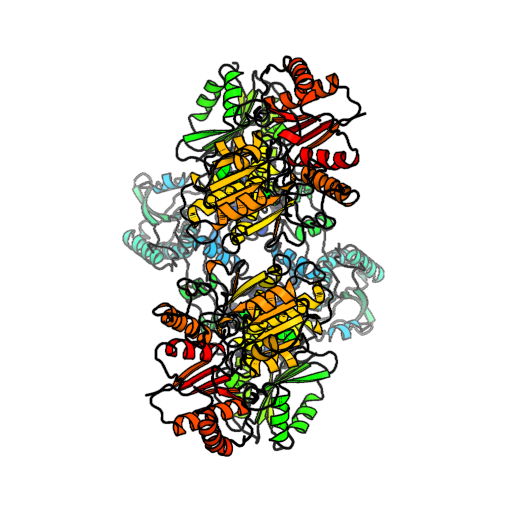.00 39.02 65 LYS B O 1
ATOM 7122 N N . LYS B 1 94 ? 144.558 111.324 121.659 1.00 46.24 66 LYS B N 1
ATOM 7123 C CA . LYS B 1 94 ? 144.446 110.382 120.554 1.00 43.75 66 LYS B CA 1
ATOM 7124 C C . LYS B 1 94 ? 145.783 109.812 120.105 1.00 40.56 66 LYS B C 1
ATOM 7125 O O . LYS B 1 94 ? 145.803 108.997 119.178 1.00 45.68 66 LYS B O 1
ATOM 7131 N N . VAL B 1 95 ? 146.888 110.205 120.732 1.00 47.77 67 VAL B N 1
ATOM 7132 C CA . VAL B 1 95 ? 148.216 109.771 120.323 1.00 47.42 67 VAL B CA 1
ATOM 7133 C C . VAL B 1 95 ? 148.952 109.204 121.527 1.00 49.67 67 VAL B C 1
ATOM 7134 O O . VAL B 1 95 ? 148.683 109.570 122.675 1.00 49.98 67 VAL B O 1
ATOM 7138 N N . GLU B 1 96 ? 149.894 108.300 121.252 1.00 53.30 68 GLU B N 1
ATOM 7139 C CA . GLU B 1 96 ? 150.667 107.675 122.319 1.00 53.92 68 GLU B CA 1
ATOM 7140 C C . GLU B 1 96 ? 151.734 108.607 122.874 1.00 52.79 68 GLU B C 1
ATOM 7141 O O . GLU B 1 96 ? 151.998 108.594 124.081 1.00 54.89 68 GLU B O 1
ATOM 7147 N N . HIS B 1 97 ? 152.362 109.401 122.020 1.00 49.11 69 HIS B N 1
ATOM 7148 C CA . HIS B 1 97 ? 153.568 110.133 122.371 1.00 45.90 69 HIS B CA 1
ATOM 7149 C C . HIS B 1 97 ? 153.237 111.471 123.017 1.00 46.50 69 HIS B C 1
ATOM 7150 O O . HIS B 1 97 ? 152.131 111.996 122.862 1.00 46.54 69 HIS B O 1
ATOM 7157 N N . PRO B 1 98 ? 154.182 112.052 123.756 1.00 38.30 70 PRO B N 1
ATOM 7158 C CA . PRO B 1 98 ? 153.934 113.357 124.378 1.00 32.43 70 PRO B CA 1
ATOM 7159 C C . PRO B 1 98 ? 153.646 114.430 123.338 1.00 36.88 70 PRO B C 1
ATOM 7160 O O . PRO B 1 98 ? 154.208 114.428 122.241 1.00 43.52 70 PRO B O 1
ATOM 7164 N N . VAL B 1 99 ? 152.762 115.357 123.696 1.00 34.83 71 VAL B N 1
ATOM 7165 C CA . VAL B 1 99 ? 152.395 116.468 122.829 1.00 29.39 71 VAL B CA 1
ATOM 7166 C C . VAL B 1 99 ? 152.275 117.729 123.670 1.00 30.14 71 VAL B C 1
ATOM 7167 O O . VAL B 1 99 ? 151.960 117.678 124.862 1.00 38.27 71 VAL B O 1
ATOM 7171 N N . GLU B 1 100 ? 152.535 118.867 123.037 1.00 32.95 72 GLU B N 1
ATOM 7172 C CA . GLU B 1 100 ? 152.238 120.142 123.664 1.00 26.93 72 GLU B CA 1
ATOM 7173 C C . GLU B 1 100 ? 150.730 120.373 123.676 1.00 27.08 72 GLU B C 1
ATOM 7174 O O . GLU B 1 100 ? 149.981 119.822 122.866 1.00 33.56 72 GLU B O 1
ATOM 7180 N N . MET B 1 101 ? 150.283 121.196 124.622 1.00 25.81 73 MET B N 1
ATOM 7181 C CA . MET B 1 101 ? 148.851 121.419 124.787 1.00 25.26 73 MET B CA 1
ATOM 7182 C C . MET B 1 101 ? 148.244 122.058 123.544 1.00 29.89 73 MET B C 1
ATOM 7183 O O . MET B 1 101 ? 147.264 121.550 122.989 1.00 36.95 73 MET B O 1
ATOM 7188 N N . GLY B 1 102 ? 148.819 123.161 123.083 1.00 33.61 74 GLY B N 1
ATOM 7189 C CA . GLY B 1 102 ? 148.268 123.912 121.968 1.00 22.44 74 GLY B CA 1
ATOM 7190 C C . GLY B 1 102 ? 148.146 125.381 122.317 1.00 23.34 74 GLY B C 1
ATOM 7191 O O . GLY B 1 102 ? 147.824 125.753 123.448 1.00 29.42 74 GLY B O 1
ATOM 7192 N N . LEU B 1 103 ? 148.399 126.233 121.323 1.00 25.26 75 LEU B N 1
ATOM 7193 C CA . LEU B 1 103 ? 148.443 127.669 121.570 1.00 21.39 75 LEU B CA 1
ATOM 7194 C C . LEU B 1 103 ? 147.091 128.225 121.997 1.00 22.40 75 LEU B C 1
ATOM 7195 O O . LEU B 1 103 ? 147.038 129.091 122.874 1.00 26.68 75 LEU B O 1
ATOM 7200 N N . ASP B 1 104 ? 145.996 127.771 121.385 1.00 16.50 76 ASP B N 1
ATOM 7201 C CA . ASP B 1 104 ? 144.688 128.296 121.765 1.00 17.90 76 ASP B CA 1
ATOM 7202 C C . ASP B 1 104 ? 144.342 127.929 123.202 1.00 22.80 76 ASP B C 1
ATOM 7203 O O . ASP B 1 104 ? 143.804 128.757 123.947 1.00 32.83 76 ASP B O 1
ATOM 7208 N N . LEU B 1 105 ? 144.651 126.699 123.615 1.00 20.69 77 LEU B N 1
ATOM 7209 C CA . LEU B 1 105 ? 144.414 126.299 124.998 1.00 17.49 77 LEU B CA 1
ATOM 7210 C C . LEU B 1 105 ? 145.288 127.103 125.955 1.00 20.76 77 LEU B C 1
ATOM 7211 O O . LEU B 1 105 ? 144.820 127.562 127.006 1.00 28.72 77 LEU B O 1
ATOM 7216 N N . GLU B 1 106 ? 146.563 127.289 125.603 1.00 18.92 78 GLU B N 1
ATOM 7217 C CA . GLU B 1 106 ? 147.454 128.106 126.421 1.00 13.27 78 GLU B CA 1
ATOM 7218 C C . GLU B 1 106 ? 146.894 129.510 126.597 1.00 15.31 78 GLU B C 1
ATOM 7219 O O . GLU B 1 106 ? 146.873 130.054 127.706 1.00 22.24 78 GLU B O 1
ATOM 7225 N N . GLN B 1 107 ? 146.449 130.118 125.498 1.00 10.82 79 GLN B N 1
ATOM 7226 C CA . GLN B 1 107 ? 145.977 131.494 125.556 1.00 14.67 79 GLN B CA 1
ATOM 7227 C C . GLN B 1 107 ? 144.680 131.593 126.343 1.00 21.77 79 GLN B C 1
ATOM 7228 O O . GLN B 1 107 ? 144.459 132.575 127.056 1.00 26.04 79 GLN B O 1
ATOM 7234 N N . SER B 1 108 ? 143.807 130.594 126.223 1.00 20.63 80 SER B N 1
ATOM 7235 C CA . SER B 1 108 ? 142.585 130.600 127.018 1.00 14.64 80 SER B CA 1
ATOM 7236 C C . SER B 1 108 ? 142.893 130.485 128.505 1.00 13.06 80 SER B C 1
ATOM 7237 O O . SER B 1 108 ? 142.262 131.157 129.325 1.00 20.63 80 SER B O 1
ATOM 7240 N N . LEU B 1 109 ? 143.857 129.643 128.879 1.00 12.78 81 LEU B N 1
ATOM 7241 C CA . LEU B 1 109 ? 144.239 129.561 130.287 1.00 12.15 81 LEU B CA 1
ATOM 7242 C C . LEU B 1 109 ? 144.837 130.877 130.772 1.00 15.20 81 LEU B C 1
ATOM 7243 O O . LEU B 1 109 ? 144.567 131.317 131.901 1.00 19.79 81 LEU B O 1
ATOM 7248 N N . ARG B 1 110 ? 145.661 131.512 129.937 1.00 23.77 82 ARG B N 1
ATOM 7249 C CA . ARG B 1 110 ? 146.233 132.802 130.301 1.00 15.26 82 ARG B CA 1
ATOM 7250 C C . ARG B 1 110 ? 145.149 133.850 130.486 1.00 13.07 82 ARG B C 1
ATOM 7251 O O . ARG B 1 110 ? 145.226 134.675 131.397 1.00 18.02 82 ARG B O 1
ATOM 7259 N N . GLU B 1 111 ? 144.143 133.849 129.614 1.00 21.80 83 GLU B N 1
ATOM 7260 C CA . GLU B 1 111 ? 143.014 134.756 129.781 1.00 13.11 83 GLU B CA 1
ATOM 7261 C C . GLU B 1 111 ? 142.248 134.453 131.058 1.00 14.24 83 GLU B C 1
ATOM 7262 O O . GLU B 1 111 ? 141.784 135.372 131.740 1.00 25.74 83 GLU B O 1
ATOM 7268 N N . LEU B 1 112 ? 142.098 133.172 131.384 1.00 20.22 84 LEU B N 1
ATOM 7269 C CA . LEU B 1 112 ? 141.333 132.780 132.557 1.00 14.31 84 LEU B CA 1
ATOM 7270 C C . LEU B 1 112 ? 141.996 133.267 133.838 1.00 13.94 84 LEU B C 1
ATOM 7271 O O . LEU B 1 112 ? 141.316 133.774 134.736 1.00 23.45 84 LEU B O 1
ATOM 7276 N N . ILE B 1 113 ? 143.323 133.134 133.945 1.00 20.54 85 ILE B N 1
ATOM 7277 C CA . ILE B 1 113 ? 144.018 133.601 135.146 1.00 13.50 85 ILE B CA 1
ATOM 7278 C C . ILE B 1 113 ? 144.548 135.024 135.010 1.00 13.32 85 ILE B C 1
ATOM 7279 O O . ILE B 1 113 ? 145.192 135.521 135.942 1.00 23.10 85 ILE B O 1
ATOM 7284 N N . GLN B 1 114 ? 144.292 135.695 133.888 1.00 22.94 86 GLN B N 1
ATOM 7285 C CA . GLN B 1 114 ? 144.731 137.073 133.669 1.00 12.98 86 GLN B CA 1
ATOM 7286 C C . GLN B 1 114 ? 146.228 137.225 133.919 1.00 14.03 86 GLN B C 1
ATOM 7287 O O . GLN B 1 114 ? 146.685 138.201 134.513 1.00 18.33 86 GLN B O 1
ATOM 7293 N N . SER B 1 115 ? 147.003 136.251 133.454 1.00 24.63 87 SER B N 1
ATOM 7294 C CA . SER B 1 115 ? 148.438 136.269 133.685 1.00 15.98 87 SER B CA 1
ATOM 7295 C C . SER B 1 115 ? 149.107 135.276 132.750 1.00 18.47 87 SER B C 1
ATOM 7296 O O . SER B 1 115 ? 148.495 134.297 132.322 1.00 27.18 87 SER B O 1
ATOM 7299 N N . SER B 1 116 ? 150.372 135.547 132.439 1.00 16.60 88 SER B N 1
ATOM 7300 C CA . SER B 1 116 ? 151.189 134.614 131.679 1.00 8.67 88 SER B CA 1
ATOM 7301 C C . SER B 1 116 ? 151.930 133.628 132.570 1.00 7.04 88 SER B C 1
ATOM 7302 O O . SER B 1 116 ? 152.588 132.723 132.050 1.00 20.70 88 SER B O 1
ATOM 7305 N N . ASP B 1 117 ? 151.833 133.774 133.891 1.00 22.51 89 ASP B N 1
ATOM 7306 C CA . ASP B 1 117 ? 152.422 132.826 134.833 1.00 16.99 89 ASP B CA 1
ATOM 7307 C C . ASP B 1 117 ? 151.525 131.594 134.962 1.00 16.80 89 ASP B C 1
ATOM 7308 O O . ASP B 1 117 ? 150.871 131.354 135.974 1.00 17.77 89 ASP B O 1
ATOM 7313 N N . LEU B 1 118 ? 151.507 130.806 133.888 1.00 21.49 90 LEU B N 1
ATOM 7314 C CA . LEU B 1 118 ? 150.627 129.646 133.827 1.00 16.19 90 LEU B CA 1
ATOM 7315 C C . LEU B 1 118 ? 151.023 128.602 134.862 1.00 10.23 90 LEU B C 1
ATOM 7316 O O . LEU B 1 118 ? 150.162 127.940 135.447 1.00 21.52 90 LEU B O 1
ATOM 7321 N N . GLN B 1 119 ? 152.324 128.451 135.105 1.00 29.80 91 GLN B N 1
ATOM 7322 C CA . GLN B 1 119 ? 152.818 127.431 136.021 1.00 22.43 91 GLN B CA 1
ATOM 7323 C C . GLN B 1 119 ? 152.295 127.610 137.439 1.00 19.26 91 GLN B C 1
ATOM 7324 O O . GLN B 1 119 ? 152.258 126.639 138.200 1.00 28.48 91 GLN B O 1
ATOM 7330 N N . ALA B 1 120 ? 151.897 128.825 137.816 1.00 20.18 92 ALA B N 1
ATOM 7331 C CA . ALA B 1 120 ? 151.429 129.057 139.175 1.00 19.02 92 ALA B CA 1
ATOM 7332 C C . ALA B 1 120 ? 150.104 128.358 139.446 1.00 26.35 92 ALA B C 1
ATOM 7333 O O . ALA B 1 120 ? 149.811 128.020 140.597 1.00 25.78 92 ALA B O 1
ATOM 7335 N N . PHE B 1 121 ? 149.296 128.131 138.411 1.00 30.38 93 PHE B N 1
ATOM 7336 C CA . PHE B 1 121 ? 147.965 127.574 138.579 1.00 23.27 93 PHE B CA 1
ATOM 7337 C C . PHE B 1 121 ? 147.717 126.301 137.796 1.00 22.28 93 PHE B C 1
ATOM 7338 O O . PHE B 1 121 ? 146.780 125.574 138.130 1.00 28.01 93 PHE B O 1
ATOM 7346 N N . PHE B 1 122 ? 148.511 126.012 136.771 1.00 37.74 94 PHE B N 1
ATOM 7347 C CA . PHE B 1 122 ? 148.290 124.861 135.909 1.00 27.11 94 PHE B CA 1
ATOM 7348 C C . PHE B 1 122 ? 149.589 124.092 135.755 1.00 19.50 94 PHE B C 1
ATOM 7349 O O . PHE B 1 122 ? 150.650 124.689 135.562 1.00 24.73 94 PHE B O 1
ATOM 7357 N N . GLU B 1 123 ? 149.501 122.772 135.855 1.00 20.70 95 GLU B N 1
ATOM 7358 C CA . GLU B 1 123 ? 150.619 121.891 135.573 1.00 13.79 95 GLU B CA 1
ATOM 7359 C C . GLU B 1 123 ? 150.081 120.668 134.857 1.00 18.90 95 GLU B C 1
ATOM 7360 O O . GLU B 1 123 ? 149.026 120.144 135.220 1.00 31.56 95 GLU B O 1
ATOM 7366 N N . THR B 1 124 ? 150.802 120.219 133.839 1.00 25.37 96 THR B N 1
ATOM 7367 C CA . THR B 1 124 ? 150.333 119.158 132.966 1.00 21.63 96 THR B CA 1
ATOM 7368 C C . THR B 1 124 ? 151.198 117.919 133.122 1.00 19.30 96 THR B C 1
ATOM 7369 O O . THR B 1 124 ? 152.412 118.014 133.315 1.00 25.25 96 THR B O 1
ATOM 7373 N N . LYS B 1 125 ? 150.554 116.759 133.058 1.00 18.76 97 LYS B N 1
ATOM 7374 C CA . LYS B 1 125 ? 151.242 115.483 132.972 1.00 18.07 97 LYS B CA 1
ATOM 7375 C C . LYS B 1 125 ? 150.492 114.609 131.983 1.00 24.15 97 LYS B C 1
ATOM 7376 O O . LYS B 1 125 ? 149.289 114.769 131.774 1.00 36.98 97 LYS B O 1
ATOM 7382 N N . GLN B 1 126 ? 151.217 113.687 131.361 1.00 30.12 98 GLN B N 1
ATOM 7383 C CA . GLN B 1 126 ? 150.617 112.770 130.407 1.00 29.66 98 GLN B CA 1
ATOM 7384 C C . GLN B 1 126 ? 151.251 111.399 130.553 1.00 33.37 98 GLN B C 1
ATOM 7385 O O . GLN B 1 126 ? 152.474 111.276 130.635 1.00 39.15 98 GLN B O 1
ATOM 7391 N N . GLN B 1 127 ? 150.403 110.372 130.589 1.00 39.36 99 GLN B N 1
ATOM 7392 C CA . GLN B 1 127 ? 150.842 108.985 130.733 1.00 38.37 99 GLN B CA 1
ATOM 7393 C C . GLN B 1 127 ? 150.072 108.168 129.701 1.00 42.03 99 GLN B C 1
ATOM 7394 O O . GLN B 1 127 ? 148.883 107.893 129.884 1.00 42.01 99 GLN B O 1
ATOM 7400 N N . GLY B 1 128 ? 150.746 107.788 128.622 1.00 46.94 100 GLY B N 1
ATOM 7401 C CA . GLY B 1 128 ? 150.110 106.996 127.591 1.00 45.99 100 GLY B CA 1
ATOM 7402 C C . GLY B 1 128 ? 149.016 107.742 126.859 1.00 48.02 100 GLY B C 1
ATOM 7403 O O . GLY B 1 128 ? 149.294 108.651 126.073 1.00 50.37 100 GLY B O 1
ATOM 7404 N N . ARG B 1 129 ? 147.766 107.363 127.106 1.00 48.90 101 ARG B N 1
ATOM 7405 C CA . ARG B 1 129 ? 146.625 107.932 126.401 1.00 47.50 101 ARG B CA 1
ATOM 7406 C C . ARG B 1 129 ? 145.915 109.022 127.190 1.00 45.40 101 ARG B C 1
ATOM 7407 O O . ARG B 1 129 ? 144.921 109.566 126.699 1.00 49.55 101 ARG B O 1
ATOM 7415 N N . CYS B 1 130 ? 146.390 109.357 128.385 1.00 39.62 102 CYS B N 1
ATOM 7416 C CA . CYS B 1 130 ? 145.722 110.314 129.251 1.00 35.16 102 CYS B CA 1
ATOM 7417 C C . CYS B 1 130 ? 146.582 111.558 129.420 1.00 31.68 102 CYS B C 1
ATOM 7418 O O . CYS B 1 130 ? 147.807 111.479 129.528 1.00 38.62 102 CYS B O 1
ATOM 7421 N N . PHE B 1 131 ? 145.920 112.709 129.437 1.00 24.13 103 PHE B N 1
ATOM 7422 C CA . PHE B 1 131 ? 146.570 113.994 129.631 1.00 24.23 103 PHE B CA 1
ATOM 7423 C C . PHE B 1 131 ? 145.916 114.669 130.825 1.00 18.88 103 PHE B C 1
ATOM 7424 O O . PHE B 1 131 ? 144.693 114.822 130.857 1.00 29.19 103 PHE B O 1
ATOM 7432 N N . TYR B 1 132 ? 146.724 115.060 131.803 1.00 22.48 104 TYR B N 1
ATOM 7433 C CA . TYR B 1 132 ? 146.234 115.620 133.054 1.00 22.18 104 TYR B CA 1
ATOM 7434 C C . TYR B 1 132 ? 146.626 117.083 133.151 1.00 17.87 104 TYR B C 1
ATOM 7435 O O . TYR B 1 132 ? 147.762 117.446 132.838 1.00 28.60 104 TYR B O 1
ATOM 7444 N N . ILE B 1 133 ? 145.687 117.916 133.583 1.00 15.23 105 ILE B N 1
ATOM 7445 C CA . ILE B 1 133 ? 145.964 119.291 133.976 1.00 15.78 105 ILE B CA 1
ATOM 7446 C C . ILE B 1 133 ? 145.617 119.413 135.450 1.00 21.87 105 ILE B C 1
ATOM 7447 O O . ILE B 1 133 ? 144.457 119.236 135.838 1.00 26.46 105 ILE B O 1
ATOM 7452 N N . PHE B 1 134 ? 146.620 119.704 136.268 1.00 31.77 106 PHE B N 1
ATOM 7453 C CA . PHE B 1 134 ? 146.427 119.890 137.698 1.00 19.75 106 PHE B CA 1
ATOM 7454 C C . PHE B 1 134 ? 146.210 121.372 137.966 1.00 21.24 106 PHE B C 1
ATOM 7455 O O . PHE B 1 134 ? 147.087 122.192 137.685 1.00 23.04 106 PHE B O 1
ATOM 7463 N N . VAL B 1 135 ? 145.044 121.712 138.505 1.00 25.30 107 VAL B N 1
ATOM 7464 C CA . VAL B 1 135 ? 144.613 123.095 138.665 1.00 24.71 107 VAL B CA 1
ATOM 7465 C C . VAL B 1 135 ? 144.701 123.462 140.138 1.00 27.22 107 VAL B C 1
ATOM 7466 O O . VAL B 1 135 ? 144.231 122.715 141.002 1.00 37.45 107 VAL B O 1
ATOM 7470 N N . LYS B 1 136 ? 145.316 124.601 140.421 1.00 26.85 108 LYS B N 1
ATOM 7471 C CA . LYS B 1 136 ? 145.329 125.142 141.765 1.00 16.51 108 LYS B CA 1
ATOM 7472 C C . LYS B 1 136 ? 144.120 126.049 141.978 1.00 20.91 108 LYS B C 1
ATOM 7473 O O . LYS B 1 136 ? 143.528 126.572 141.033 1.00 24.93 108 LYS B O 1
ATOM 7479 N N . SER B 1 137 ? 143.753 126.226 143.243 1.00 20.23 109 SER B N 1
ATOM 7480 C CA . SER B 1 137 ? 142.669 127.136 143.581 1.00 11.10 109 SER B CA 1
ATOM 7481 C C . SER B 1 137 ? 143.040 128.568 143.219 1.00 17.89 109 SER B C 1
ATOM 7482 O O . SER B 1 137 ? 144.189 128.987 143.370 1.00 25.63 109 SER B O 1
ATOM 7485 N N . TRP B 1 138 ? 142.054 129.321 142.731 1.00 11.21 110 TRP B N 1
ATOM 7486 C CA . TRP B 1 138 ? 142.269 130.736 142.460 1.00 5.83 110 TRP B CA 1
ATOM 7487 C C . TRP B 1 138 ? 142.409 131.525 143.755 1.00 11.45 110 TRP B C 1
ATOM 7488 O O . TRP B 1 138 ? 143.352 132.306 143.923 1.00 26.93 110 TRP B O 1
ATOM 7499 N N . SER B 1 139 ? 141.480 131.328 144.685 1.00 12.18 111 SER B N 1
ATOM 7500 C CA . SER B 1 139 ? 141.527 131.968 145.988 1.00 23.83 111 SER B CA 1
ATOM 7501 C C . SER B 1 139 ? 141.130 130.945 147.039 1.00 21.12 111 SER B C 1
ATOM 7502 O O . SER B 1 139 ? 140.348 130.030 146.776 1.00 22.51 111 SER B O 1
ATOM 7505 N N . SER B 1 140 ? 141.678 131.109 148.239 1.00 25.19 112 SER B N 1
ATOM 7506 C CA . SER B 1 140 ? 141.527 130.120 149.294 1.00 19.93 112 SER B CA 1
ATOM 7507 C C . SER B 1 140 ? 141.066 130.785 150.578 1.00 24.82 112 SER B C 1
ATOM 7508 O O . SER B 1 140 ? 141.580 131.837 150.965 1.00 26.89 112 SER B O 1
ATOM 7511 N N . GLY B 1 141 ? 140.101 130.153 151.238 1.00 27.50 113 GLY B N 1
ATOM 7512 C CA . GLY B 1 141 ? 139.665 130.570 152.547 1.00 23.21 113 GLY B CA 1
ATOM 7513 C C . GLY B 1 141 ? 138.519 131.554 152.496 1.00 29.73 113 GLY B C 1
ATOM 7514 O O . GLY B 1 141 ? 138.238 132.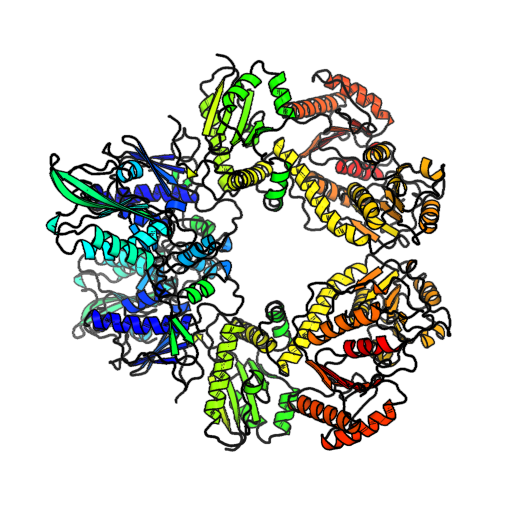168 151.463 1.00 31.46 113 GLY B O 1
ATOM 7515 N N . PRO B 1 142 ? 137.822 131.715 153.623 1.00 42.51 114 PRO B N 1
ATOM 7516 C CA . PRO B 1 142 ? 136.759 132.726 153.676 1.00 42.70 114 PRO B CA 1
ATOM 7517 C C . PRO B 1 142 ? 137.291 134.143 153.754 1.00 44.07 114 PRO B C 1
ATOM 7518 O O . PRO B 1 142 ? 136.588 135.079 153.358 1.00 41.53 114 PRO B O 1
ATOM 7522 N N . PHE B 1 143 ? 138.514 134.328 154.245 1.00 51.60 115 PHE B N 1
ATOM 7523 C CA . PHE B 1 143 ? 139.114 135.649 154.425 1.00 49.81 115 PHE B CA 1
ATOM 7524 C C . PHE B 1 143 ? 140.495 135.666 153.785 1.00 48.91 115 PHE B C 1
ATOM 7525 O O . PHE B 1 143 ? 141.517 135.621 154.479 1.00 53.97 115 PHE B O 1
ATOM 7533 N N . PRO B 1 144 ? 140.563 135.723 152.455 1.00 52.13 116 PRO B N 1
ATOM 7534 C CA . PRO B 1 144 ? 141.868 135.847 151.796 1.00 52.17 116 PRO B CA 1
ATOM 7535 C C . PRO B 1 144 ? 142.536 137.176 152.116 1.00 53.39 116 PRO B C 1
ATOM 7536 O O . PRO B 1 144 ? 141.882 138.166 152.449 1.00 55.43 116 PRO B O 1
ATOM 7540 N N . GLU B 1 145 ? 143.866 137.182 152.021 1.00 57.08 117 GLU B N 1
ATOM 7541 C CA . GLU B 1 145 ? 144.626 138.395 152.307 1.00 60.48 117 GLU B CA 1
ATOM 7542 C C . GLU B 1 145 ? 144.505 139.420 151.186 1.00 60.86 117 GLU B C 1
ATOM 7543 O O . GLU B 1 145 ? 144.840 140.593 151.385 1.00 60.42 117 GLU B O 1
ATOM 7549 N N . ASP B 1 146 ? 144.038 139.004 150.011 1.00 54.55 118 ASP B N 1
ATOM 7550 C CA . ASP B 1 146 ? 143.925 139.879 148.852 1.00 50.39 118 ASP B CA 1
ATOM 7551 C C . ASP B 1 146 ? 142.480 140.242 148.527 1.00 54.69 118 ASP B C 1
ATOM 7552 O O . ASP B 1 146 ? 142.186 140.599 147.382 1.00 52.20 118 ASP B O 1
ATOM 7557 N N . ARG B 1 147 ? 141.580 140.165 149.510 1.00 53.83 119 ARG B N 1
ATOM 7558 C CA . ARG B 1 147 ? 140.157 140.374 149.255 1.00 54.85 119 ARG B CA 1
ATOM 7559 C C . ARG B 1 147 ? 139.897 141.678 148.513 1.00 52.25 119 ARG B C 1
ATOM 7560 O O . ARG B 1 147 ? 139.103 141.715 147.566 1.00 53.19 119 ARG B O 1
ATOM 7568 N N . SER B 1 148 ? 140.544 142.760 148.936 1.00 45.30 120 SER B N 1
ATOM 7569 C CA . SER B 1 148 ? 140.322 144.064 148.329 1.00 49.45 120 SER B CA 1
ATOM 7570 C C . SER B 1 148 ? 141.022 144.225 146.987 1.00 47.46 120 SER B C 1
ATOM 7571 O O . SER B 1 148 ? 140.752 145.204 146.283 1.00 42.88 120 SER B O 1
ATOM 7574 N N . VAL B 1 149 ? 141.897 143.300 146.611 1.00 43.53 121 VAL B N 1
ATOM 7575 C CA . VAL B 1 149 ? 142.706 143.432 145.406 1.00 42.75 121 VAL B CA 1
ATOM 7576 C C . VAL B 1 149 ? 142.139 142.613 144.255 1.00 39.79 121 VAL B C 1
ATOM 7577 O O . VAL B 1 149 ? 141.747 143.163 143.227 1.00 36.26 121 VAL B O 1
ATOM 7581 N N . LYS B 1 150 ? 142.085 141.292 144.414 1.00 35.85 122 LYS B N 1
ATOM 7582 C CA . LYS B 1 150 ? 141.716 140.405 143.327 1.00 35.24 122 LYS B CA 1
ATOM 7583 C C . LYS B 1 150 ? 140.308 139.858 143.533 1.00 28.59 122 LYS B C 1
ATOM 7584 O O . LYS B 1 150 ? 139.873 139.669 144.671 1.00 29.10 122 LYS B O 1
ATOM 7590 N N . PRO B 1 151 ? 139.574 139.593 142.452 1.00 20.48 123 PRO B N 1
ATOM 7591 C CA . PRO B 1 151 ? 138.249 138.986 142.602 1.00 20.90 123 PRO B CA 1
ATOM 7592 C C . PRO B 1 151 ? 138.348 137.559 143.118 1.00 19.65 123 PRO B C 1
ATOM 7593 O O . PRO B 1 151 ? 139.360 136.879 142.946 1.00 15.63 123 PRO B O 1
ATOM 7597 N N . ARG B 1 152 ? 137.274 137.112 143.769 1.00 20.25 124 ARG B N 1
ATOM 7598 C CA . ARG B 1 152 ? 137.245 135.762 144.318 1.00 12.49 124 ARG B CA 1
ATOM 7599 C C . ARG B 1 152 ? 137.008 134.710 143.244 1.00 20.39 124 ARG B C 1
ATOM 7600 O O . ARG B 1 152 ? 137.280 133.531 143.484 1.00 27.53 124 ARG B O 1
ATOM 7608 N N . LEU B 1 153 ? 136.526 135.104 142.070 1.00 18.10 125 LEU B N 1
ATOM 7609 C CA . LEU B 1 153 ? 136.160 134.171 141.018 1.00 8.57 125 LEU B CA 1
ATOM 7610 C C . LEU B 1 153 ? 137.001 134.392 139.773 1.00 11.67 125 LEU B C 1
ATOM 7611 O O . LEU B 1 153 ? 137.437 135.509 139.483 1.00 22.78 125 LEU B O 1
ATOM 7616 N N . CYS B 1 154 ? 137.224 133.306 139.046 1.00 16.84 126 CYS B N 1
ATOM 7617 C CA . CYS B 1 154 ? 137.659 133.360 137.661 1.00 8.57 126 CYS B CA 1
ATOM 7618 C C . CYS B 1 154 ? 136.457 133.112 136.761 1.00 15.90 126 CYS B C 1
ATOM 7619 O O . CYS B 1 154 ? 135.543 132.364 137.112 1.00 24.04 126 CYS B O 1
ATOM 7622 N N . SER B 1 155 ? 136.452 133.763 135.603 1.00 17.10 127 SER B N 1
ATOM 7623 C CA . SER B 1 155 ? 135.339 133.654 134.674 1.00 5.19 127 SER B CA 1
ATOM 7624 C C . SER B 1 155 ? 135.869 133.483 133.261 1.00 9.18 127 SER B C 1
ATOM 7625 O O . SER B 1 155 ? 136.975 133.919 132.939 1.00 20.60 127 SER B O 1
ATOM 7628 N N . LEU B 1 156 ? 135.068 132.828 132.421 1.00 13.10 128 LEU B N 1
ATOM 7629 C CA . LEU B 1 156 ? 135.357 132.830 130.992 1.00 11.78 128 LEU B CA 1
ATOM 7630 C C . LEU B 1 156 ? 134.973 134.166 130.371 1.00 13.69 128 LEU B C 1
ATOM 7631 O O . LEU B 1 156 ? 135.641 134.644 129.449 1.00 17.88 128 LEU B O 1
ATOM 7636 N N . SER B 1 157 ? 133.903 134.780 130.867 1.00 14.49 129 SER B N 1
ATOM 7637 C CA . SER B 1 157 ? 133.538 136.139 130.504 1.00 4.29 129 SER B CA 1
ATOM 7638 C C . SER B 1 157 ? 132.628 136.694 131.585 1.00 2.81 129 SER B C 1
ATOM 7639 O O . SER B 1 157 ? 131.808 135.972 132.155 1.00 16.51 129 SER B O 1
ATOM 7642 N N . SER B 1 158 ? 132.783 137.986 131.866 1.00 12.38 130 SER B N 1
ATOM 7643 C CA . SER B 1 158 ? 131.938 138.645 132.851 1.00 1.64 130 SER B CA 1
ATOM 7644 C C . SER B 1 158 ? 130.636 139.159 132.256 1.00 14.40 130 SER B C 1
ATOM 7645 O O . SER B 1 158 ? 129.712 139.478 133.011 1.00 23.45 130 SER B O 1
ATOM 7648 N N . SER B 1 159 ? 130.538 139.236 130.931 1.00 17.81 131 SER B N 1
ATOM 7649 C CA . SER B 1 159 ? 129.378 139.791 130.241 1.00 12.30 131 SER B CA 1
ATOM 7650 C C . SER B 1 159 ? 129.139 141.251 130.601 1.00 14.23 131 SER B C 1
ATOM 7651 O O . SER B 1 159 ? 128.036 141.765 130.416 1.00 19.43 131 SER B O 1
ATOM 7654 N N . LEU B 1 160 ? 130.157 141.930 131.115 1.00 9.12 132 LEU B N 1
ATOM 7655 C CA . LEU B 1 160 ? 130.078 143.343 131.453 1.00 5.31 132 LEU B CA 1
ATOM 7656 C C . LEU B 1 160 ? 130.845 144.148 130.418 1.00 6.44 132 LEU B C 1
ATOM 7657 O O . LEU B 1 160 ? 132.029 143.896 130.183 1.00 16.27 132 LEU B O 1
ATOM 7662 N N . TYR B 1 161 ? 130.170 145.111 129.807 1.00 8.88 133 TYR B N 1
ATOM 7663 C CA . TYR B 1 161 ? 130.743 145.924 128.748 1.00 10.53 133 TYR B CA 1
ATOM 7664 C C . TYR B 1 161 ? 130.664 147.390 129.132 1.00 13.98 133 TYR B C 1
ATOM 7665 O O . TYR B 1 161 ? 129.655 147.845 129.676 1.00 18.55 133 TYR B O 1
ATOM 7674 N N . ARG B 1 162 ? 131.721 148.092 128.796 1.00 10.46 134 ARG B N 1
ATOM 7675 C CA . ARG B 1 162 ? 131.784 149.499 128.971 1.00 9.48 134 ARG B CA 1
ATOM 7676 C C . ARG B 1 162 ? 132.066 150.199 127.672 1.00 12.32 134 ARG B C 1
ATOM 7677 O O . ARG B 1 162 ? 132.691 149.660 126.841 1.00 14.79 134 ARG B O 1
ATOM 7685 N N . ARG B 1 163 ? 131.530 151.382 127.465 1.00 17.35 135 ARG B N 1
ATOM 7686 C CA . ARG B 1 163 ? 131.917 152.208 126.336 1.00 9.71 135 ARG B CA 1
ATOM 7687 C C . ARG B 1 163 ? 133.295 152.796 126.606 1.00 8.66 135 ARG B C 1
ATOM 7688 O O . ARG B 1 163 ? 133.513 153.438 127.635 1.00 15.27 135 ARG B O 1
ATOM 7696 N N . SER B 1 164 ? 134.229 152.564 125.688 1.00 14.72 136 SER B N 1
ATOM 7697 C CA . SER B 1 164 ? 135.609 153.027 125.822 1.00 10.14 136 SER B CA 1
ATOM 7698 C C . SER B 1 164 ? 135.892 153.898 124.603 1.00 13.67 136 SER B C 1
ATOM 7699 O O . SER B 1 164 ? 136.345 153.410 123.566 1.00 26.21 136 SER B O 1
ATOM 7702 N N . GLU B 1 165 ? 135.630 155.195 124.742 1.00 13.32 137 GLU B N 1
ATOM 7703 C CA . GLU B 1 165 ? 135.634 156.122 123.619 1.00 16.29 137 GLU B CA 1
ATOM 7704 C C . GLU B 1 165 ? 134.634 155.628 122.575 1.00 8.83 137 GLU B C 1
ATOM 7705 O O . GLU B 1 165 ? 133.438 155.561 122.866 1.00 25.74 137 GLU B O 1
ATOM 7711 N N . THR B 1 166 ? 135.084 155.269 121.376 1.00 9.02 138 THR B N 1
ATOM 7712 C CA . THR B 1 166 ? 134.182 154.887 120.298 1.00 9.46 138 THR B CA 1
ATOM 7713 C C . THR B 1 166 ? 134.026 153.381 120.154 1.00 12.90 138 THR B C 1
ATOM 7714 O O . THR B 1 166 ? 133.453 152.926 119.161 1.00 25.52 138 THR B O 1
ATOM 7718 N N . SER B 1 167 ? 134.516 152.599 121.109 1.00 12.45 139 SER B N 1
ATOM 7719 C CA . SER B 1 167 ? 134.447 151.151 121.028 1.00 19.88 139 SER B CA 1
ATOM 7720 C C . SER B 1 167 ? 133.895 150.588 122.328 1.00 11.62 139 SER B C 1
ATOM 7721 O O . SER B 1 167 ? 133.967 151.215 123.385 1.00 9.59 139 SER B O 1
ATOM 7724 N N . VAL B 1 168 ? 133.327 149.392 122.227 1.00 15.62 140 VAL B N 1
ATOM 7725 C CA . VAL B 1 168 ? 132.743 148.684 123.357 1.00 13.39 140 VAL B CA 1
ATOM 7726 C C . VAL B 1 168 ? 133.682 147.549 123.731 1.00 7.64 140 VAL B C 1
ATOM 7727 O O . VAL B 1 168 ? 134.077 146.754 122.870 1.00 21.88 140 VAL B O 1
ATOM 7731 N N . ARG B 1 169 ? 134.044 147.478 125.006 1.00 10.18 141 ARG B N 1
ATOM 7732 C CA . ARG B 1 169 ? 134.998 146.494 125.493 1.00 9.65 141 ARG B CA 1
ATOM 7733 C C . ARG B 1 169 ? 134.423 145.762 126.693 1.00 6.49 141 ARG B C 1
ATOM 7734 O O . ARG B 1 169 ? 133.785 146.369 127.555 1.00 17.29 141 ARG B O 1
ATOM 7742 N N . SER B 1 170 ? 134.648 144.454 126.739 1.00 18.62 142 SER B N 1
ATOM 7743 C CA . SER B 1 170 ? 134.232 143.669 127.890 1.00 13.77 142 SER B CA 1
ATOM 7744 C C . SER B 1 170 ? 135.235 143.826 129.020 1.00 16.38 142 SER B C 1
ATOM 7745 O O . SER B 1 170 ? 136.442 143.930 128.791 1.00 21.10 142 SER B O 1
ATOM 7748 N N . MET B 1 171 ? 134.728 143.855 130.245 1.00 20.20 143 MET B N 1
ATOM 7749 C CA . MET B 1 171 ? 135.583 143.934 131.416 1.00 6.24 143 MET B CA 1
ATOM 7750 C C . MET B 1 171 ? 136.110 142.549 131.766 1.00 15.30 143 MET B C 1
ATOM 7751 O O . MET B 1 171 ? 135.344 141.584 131.833 1.00 20.37 143 MET B O 1
ATOM 7756 N N . ASP B 1 172 ? 137.418 142.449 131.979 1.00 15.78 144 ASP B N 1
ATOM 7757 C CA . ASP B 1 172 ? 137.982 141.229 132.526 1.00 4.82 144 ASP B CA 1
ATOM 7758 C C . ASP B 1 172 ? 137.557 141.083 133.985 1.00 13.61 144 ASP B C 1
ATOM 7759 O O . ASP B 1 172 ? 136.784 141.881 134.511 1.00 24.66 144 ASP B O 1
ATOM 7764 N N . SER B 1 173 ? 138.048 140.032 134.643 1.00 18.47 145 SER B N 1
ATOM 7765 C CA . SER B 1 173 ? 137.652 139.802 136.029 1.00 12.55 145 SER B CA 1
ATOM 7766 C C . SER B 1 173 ? 138.067 140.963 136.922 1.00 11.25 145 SER B C 1
ATOM 7767 O O . SER B 1 173 ? 137.276 141.435 137.741 1.00 17.29 145 SER B O 1
ATOM 7770 N N . ARG B 1 174 ? 139.300 141.444 136.769 1.00 14.84 146 ARG B N 1
ATOM 7771 C CA . ARG B 1 174 ? 139.782 142.553 137.587 1.00 12.47 146 ARG B CA 1
ATOM 7772 C C . ARG B 1 174 ? 139.006 143.837 137.301 1.00 18.22 146 ARG B C 1
ATOM 7773 O O . ARG B 1 174 ? 138.626 144.568 138.228 1.00 30.39 146 ARG B O 1
ATOM 7781 N N . GLU B 1 175 ? 138.764 144.125 136.022 1.00 13.95 147 GLU B N 1
ATOM 7782 C CA . GLU B 1 175 ? 138.025 145.323 135.644 1.00 11.18 147 GLU B CA 1
ATOM 7783 C C . GLU B 1 175 ? 136.607 145.284 136.192 1.00 10.99 147 GLU B C 1
ATOM 7784 O O . GLU B 1 175 ? 136.113 146.275 136.739 1.00 17.51 147 GLU B O 1
ATOM 7790 N N . ALA B 1 176 ? 135.934 144.142 136.046 1.00 10.85 148 ALA B N 1
ATOM 7791 C CA . ALA B 1 176 ? 134.579 143.998 136.564 1.00 7.97 148 ALA B CA 1
ATOM 7792 C C . ALA B 1 176 ? 134.565 144.070 138.080 1.00 15.45 148 ALA B C 1
ATOM 7793 O O . ALA B 1 176 ? 133.625 144.603 138.674 1.00 17.98 148 ALA B O 1
ATOM 7795 N N . PHE B 1 177 ? 135.596 143.529 138.726 1.00 21.30 149 PHE B N 1
ATOM 7796 C CA . PHE B 1 177 ? 135.695 143.612 140.175 1.00 18.10 149 PHE B CA 1
ATOM 7797 C C . PHE B 1 177 ? 135.734 145.065 140.624 1.00 18.80 149 PHE B C 1
ATOM 7798 O O . PHE B 1 177 ? 134.959 145.481 141.492 1.00 21.43 149 PHE B O 1
ATOM 7806 N N . CYS B 1 178 ? 136.609 145.863 140.010 1.00 22.32 150 CYS B N 1
ATOM 7807 C CA . CYS B 1 178 ? 136.679 147.281 140.356 1.00 14.91 150 CYS B CA 1
ATOM 7808 C C . CYS B 1 178 ? 135.378 148.006 140.020 1.00 20.74 150 CYS B C 1
ATOM 7809 O O . CYS B 1 178 ? 134.919 148.859 140.787 1.00 24.22 150 CYS B O 1
ATOM 7812 N N . PHE B 1 179 ? 134.770 147.678 138.880 1.00 19.97 151 PHE B N 1
ATOM 7813 C CA . PHE B 1 179 ? 133.550 148.356 138.457 1.00 9.41 151 PHE B CA 1
ATOM 7814 C C . PHE B 1 179 ? 132.401 148.088 139.424 1.00 14.42 151 PHE B C 1
ATOM 7815 O O . PHE B 1 179 ? 131.685 149.011 139.831 1.00 24.81 151 PHE B O 1
ATOM 7823 N N . LEU B 1 180 ? 132.201 146.824 139.793 1.00 21.27 152 LEU B N 1
ATOM 7824 C CA . LEU B 1 180 ? 131.137 146.489 140.731 1.00 20.32 152 LEU B CA 1
ATOM 7825 C C . LEU B 1 180 ? 131.448 147.025 142.120 1.00 26.46 152 LEU B C 1
ATOM 7826 O O . LEU B 1 180 ? 130.538 147.418 142.852 1.00 30.90 152 LEU B O 1
ATOM 7831 N N . LYS B 1 181 ? 132.729 147.068 142.494 1.00 26.04 153 LYS B N 1
ATOM 7832 C CA . LYS B 1 181 ? 133.112 147.706 143.746 1.00 19.75 153 LYS B CA 1
ATOM 7833 C C . LYS B 1 181 ? 132.712 149.173 143.764 1.00 25.92 153 LYS B C 1
ATOM 7834 O O . LYS B 1 181 ? 132.225 149.672 144.784 1.00 36.69 153 LYS B O 1
ATOM 7840 N N . THR B 1 182 ? 132.911 149.878 142.653 1.00 28.90 154 THR B N 1
ATOM 7841 C CA . THR B 1 182 ? 132.489 151.272 142.572 1.00 27.77 154 THR B CA 1
ATOM 7842 C C . THR B 1 182 ? 130.971 151.397 142.634 1.00 29.72 154 THR B C 1
ATOM 7843 O O . THR B 1 182 ? 130.439 152.223 143.381 1.00 39.97 154 THR B O 1
ATOM 7847 N N . LYS B 1 183 ? 130.257 150.583 141.855 1.00 31.93 155 LYS B N 1
ATOM 7848 C CA . LYS B 1 183 ? 128.799 150.675 141.836 1.00 27.46 155 LYS B CA 1
ATOM 7849 C C . LYS B 1 183 ? 128.191 150.309 143.184 1.00 28.84 155 LYS B C 1
ATOM 7850 O O . LYS B 1 183 ? 127.099 150.779 143.520 1.00 35.23 155 LYS B O 1
ATOM 7856 N N . ARG B 1 184 ? 128.876 149.472 143.963 1.00 38.24 156 ARG B N 1
ATOM 7857 C CA . ARG B 1 184 ? 128.346 148.992 145.234 1.00 37.24 156 ARG B CA 1
ATOM 7858 C C . ARG B 1 184 ? 128.165 150.109 146.250 1.00 38.73 156 ARG B C 1
ATOM 7859 O O . ARG B 1 184 ? 127.412 149.935 147.213 1.00 40.34 156 ARG B O 1
ATOM 7867 N N . LYS B 1 185 ? 128.834 151.239 146.063 1.00 46.33 157 LYS B N 1
ATOM 7868 C CA . LYS B 1 185 ? 128.735 152.323 147.024 1.00 47.38 157 LYS B CA 1
ATOM 7869 C C . LYS B 1 185 ? 127.344 152.952 146.967 1.00 49.93 157 LYS B C 1
ATOM 7870 O O . LYS B 1 185 ? 126.785 153.127 145.879 1.00 48.88 157 LYS B O 1
ATOM 7876 N N . PRO B 1 186 ? 126.755 153.307 148.121 1.00 64.74 158 PRO B N 1
ATOM 7877 C CA . PRO B 1 186 ? 125.447 153.970 148.098 1.00 63.92 158 PRO B CA 1
ATOM 7878 C C . PRO B 1 186 ? 125.537 155.416 147.618 1.00 64.19 158 PRO B C 1
ATOM 7879 O O . PRO B 1 186 ? 126.535 156.101 147.850 1.00 60.04 158 PRO B O 1
ATOM 7883 N N . ASP B 1 216 ? 125.308 168.782 125.111 1.00 52.36 188 ASP B N 1
ATOM 7884 C CA . ASP B 1 216 ? 125.975 168.054 124.039 1.00 54.44 188 ASP B CA 1
ATOM 7885 C C . ASP B 1 216 ? 125.347 168.384 122.688 1.00 56.15 188 ASP B C 1
ATOM 7886 O O . ASP B 1 216 ? 124.131 168.547 122.594 1.00 55.08 188 ASP B O 1
ATOM 7891 N N . PRO B 1 217 ? 126.167 168.485 121.637 1.00 50.69 189 PRO B N 1
ATOM 7892 C CA . PRO B 1 217 ? 125.598 168.659 120.292 1.00 45.61 189 PRO B CA 1
ATOM 7893 C C . PRO B 1 217 ? 124.754 167.483 119.839 1.00 45.03 189 PRO B C 1
ATOM 7894 O O . PRO B 1 217 ? 123.918 167.653 118.945 1.00 47.86 189 PRO B O 1
ATOM 7898 N N . ALA B 1 218 ? 124.948 166.297 120.423 1.00 42.43 190 ALA B N 1
ATOM 7899 C CA . ALA B 1 218 ? 124.145 165.140 120.043 1.00 36.80 190 ALA B CA 1
ATOM 7900 C C . ALA B 1 218 ? 122.692 165.314 120.464 1.00 38.35 190 ALA B C 1
ATOM 7901 O O . ALA B 1 218 ? 121.776 164.857 119.771 1.00 35.90 190 ALA B O 1
ATOM 7903 N N . ASP B 1 219 ? 122.462 165.961 121.607 1.00 43.86 191 ASP B N 1
ATOM 7904 C CA . ASP B 1 219 ? 121.097 166.201 122.058 1.00 44.34 191 ASP B CA 1
ATOM 7905 C C . ASP B 1 219 ? 120.346 167.117 121.101 1.00 47.25 191 ASP B C 1
ATOM 7906 O O . ASP B 1 219 ? 119.127 166.987 120.949 1.00 44.92 191 ASP B O 1
ATOM 7911 N N . LEU B 1 220 ? 121.050 168.046 120.452 1.00 48.75 192 LEU B N 1
ATOM 7912 C CA . LEU B 1 220 ? 120.401 168.927 119.489 1.00 46.84 192 LEU B CA 1
ATOM 7913 C C . LEU B 1 220 ? 119.864 168.151 118.296 1.00 46.92 192 LEU B C 1
ATOM 7914 O O . LEU B 1 220 ? 118.835 168.529 117.727 1.00 52.21 192 LEU B O 1
ATOM 7919 N N . ILE B 1 221 ? 120.541 167.073 117.902 1.00 47.66 193 ILE B N 1
ATOM 7920 C CA . ILE B 1 221 ? 120.033 166.230 116.826 1.00 42.97 193 ILE B CA 1
ATOM 7921 C C . ILE B 1 221 ? 118.959 165.291 117.351 1.00 40.40 193 ILE B C 1
ATOM 7922 O O . ILE B 1 221 ? 117.996 164.975 116.645 1.00 43.31 193 ILE B O 1
ATOM 7927 N N . PHE B 1 222 ? 119.111 164.821 118.591 1.00 44.20 194 PHE B N 1
ATOM 7928 C CA . PHE B 1 222 ? 118.113 163.925 119.165 1.00 44.43 194 PHE B CA 1
ATOM 7929 C C . PHE B 1 222 ? 116.758 164.606 119.307 1.00 44.59 194 PHE B C 1
ATOM 7930 O O . PHE B 1 222 ? 115.726 163.996 119.012 1.00 42.80 194 PHE B O 1
ATOM 7938 N N . GLN B 1 223 ? 116.739 165.865 119.747 1.00 50.22 195 GLN B N 1
ATOM 7939 C CA . GLN B 1 223 ? 115.468 166.539 119.991 1.00 49.85 195 GLN B CA 1
ATOM 7940 C C . GLN B 1 223 ? 114.665 166.741 118.710 1.00 50.11 195 GLN B C 1
ATOM 7941 O O . GLN B 1 223 ? 113.463 167.018 118.787 1.00 48.85 195 GLN B O 1
ATOM 7947 N N . LYS B 1 224 ? 115.294 166.610 117.543 1.00 50.40 196 LYS B N 1
ATOM 7948 C CA . LYS B 1 224 ? 114.618 166.886 116.280 1.00 49.84 196 LYS B CA 1
ATOM 7949 C C . LYS B 1 224 ? 113.478 165.905 116.028 1.00 53.15 196 LYS B C 1
ATOM 7950 O O . LYS B 1 224 ? 113.579 164.709 116.310 1.00 54.35 196 LYS B O 1
ATOM 7956 N N . ASP B 1 225 ? 112.387 166.430 115.471 1.00 62.21 197 ASP B N 1
ATOM 7957 C CA . ASP B 1 225 ? 111.230 165.621 115.112 1.00 61.28 197 ASP B CA 1
ATOM 7958 C C . ASP B 1 225 ? 111.429 164.854 113.813 1.00 60.99 197 ASP B C 1
ATOM 7959 O O . ASP B 1 225 ? 110.814 163.798 113.627 1.00 59.22 197 ASP B O 1
ATOM 7964 N N . TYR B 1 226 ? 112.267 165.363 112.913 1.00 59.83 198 TYR B N 1
ATOM 7965 C CA . TYR B 1 226 ? 112.495 164.733 111.622 1.00 61.57 198 TYR B CA 1
ATOM 7966 C C . TYR B 1 226 ? 113.900 165.075 111.152 1.00 61.78 198 TYR B C 1
ATOM 7967 O O . TYR B 1 226 ? 114.544 165.989 111.673 1.00 59.85 198 TYR B O 1
ATOM 7976 N N . LEU B 1 227 ? 114.372 164.326 110.159 1.00 56.68 199 LEU B N 1
ATOM 7977 C CA . LEU B 1 227 ? 115.698 164.521 109.594 1.00 55.59 199 LEU B CA 1
ATOM 7978 C C . LEU B 1 227 ? 115.607 164.579 108.078 1.00 57.67 199 LEU B C 1
ATOM 7979 O O . LEU B 1 227 ? 114.736 163.955 107.466 1.00 60.60 199 LEU B O 1
ATOM 7984 N N . GLU B 1 228 ? 116.517 165.340 107.478 1.00 57.52 200 GLU B N 1
ATOM 7985 C CA . GLU B 1 228 ? 116.602 165.424 106.028 1.00 57.70 200 GLU B CA 1
ATOM 7986 C C . GLU B 1 228 ? 117.616 164.418 105.506 1.00 57.82 200 GLU B C 1
ATOM 7987 O O . GLU B 1 228 ? 118.736 164.324 106.014 1.00 59.09 200 GLU B O 1
ATOM 7993 N N . TYR B 1 229 ? 117.216 163.663 104.487 1.00 57.51 201 TYR B N 1
ATOM 7994 C CA . TYR B 1 229 ? 118.122 162.703 103.874 1.00 56.65 201 TYR B CA 1
ATOM 7995 C C . TYR B 1 229 ? 119.397 163.404 103.426 1.00 58.83 201 TYR B C 1
ATOM 7996 O O . TYR B 1 229 ? 119.349 164.465 102.797 1.00 60.50 201 TYR B O 1
ATOM 8005 N N . GLY B 1 230 ? 120.540 162.811 103.755 1.00 52.99 202 GLY B N 1
ATOM 8006 C CA . GLY B 1 230 ? 121.820 163.407 103.443 1.00 50.28 202 GLY B CA 1
ATOM 8007 C C . GLY B 1 230 ? 122.285 164.454 104.427 1.00 51.52 202 GLY B C 1
ATOM 8008 O O . GLY B 1 230 ? 123.363 165.029 104.231 1.00 52.88 202 GLY B O 1
ATOM 8009 N N . GLU B 1 231 ? 121.513 164.723 105.474 1.00 51.75 203 GLU B N 1
ATOM 8010 C CA . GLU B 1 231 ? 121.925 165.673 106.498 1.00 52.48 203 GLU B CA 1
ATOM 8011 C C . GLU B 1 231 ? 123.217 165.205 107.151 1.00 53.56 203 GLU B C 1
ATOM 8012 O O . GLU B 1 231 ? 123.355 164.028 107.497 1.00 55.28 203 GLU B O 1
ATOM 8018 N N . ILE B 1 232 ? 124.161 166.127 107.323 1.00 47.63 204 ILE B N 1
ATOM 8019 C CA . ILE B 1 232 ? 125.438 165.797 107.943 1.00 45.09 204 ILE B CA 1
ATOM 8020 C C . ILE B 1 232 ? 125.345 166.077 109.437 1.00 47.04 204 ILE B C 1
ATOM 8021 O O . ILE B 1 232 ? 125.054 167.204 109.853 1.00 47.61 204 ILE B O 1
ATOM 8026 N N . LEU B 1 233 ? 125.592 165.057 110.247 1.00 43.17 205 LEU B N 1
ATOM 8027 C CA . LEU B 1 233 ? 125.660 165.262 111.687 1.00 40.01 205 LEU B CA 1
ATOM 8028 C C . LEU B 1 233 ? 126.969 165.966 112.031 1.00 40.34 205 LEU B C 1
ATOM 8029 O O . LEU B 1 233 ? 128.029 165.560 111.543 1.00 43.26 205 LEU B O 1
ATOM 8034 N N . PRO B 1 234 ? 126.943 167.019 112.851 1.00 41.33 206 PRO B N 1
ATOM 8035 C CA . PRO B 1 234 ? 128.150 167.834 113.035 1.00 37.95 206 PRO B CA 1
ATOM 8036 C C . PRO B 1 234 ? 129.120 167.307 114.083 1.00 39.09 206 PRO B C 1
ATOM 8037 O O . PRO B 1 234 ? 129.997 168.050 114.532 1.00 40.11 206 PRO B O 1
ATOM 8041 N N . PHE B 1 235 ? 128.984 166.047 114.489 1.00 37.89 207 PHE B N 1
ATOM 8042 C CA . PHE B 1 235 ? 129.851 165.480 115.512 1.00 31.70 207 PHE B CA 1
ATOM 8043 C C . PHE B 1 235 ? 130.270 164.084 115.085 1.00 34.23 207 PHE B C 1
ATOM 8044 O O . PHE B 1 235 ? 129.560 163.440 114.305 1.00 34.80 207 PHE B O 1
ATOM 8052 N N . PRO B 1 236 ? 131.406 163.594 115.567 1.00 33.53 208 PRO B N 1
ATOM 8053 C CA . PRO B 1 236 ? 131.810 162.219 115.271 1.00 27.70 208 PRO B CA 1
ATOM 8054 C C . PRO B 1 236 ? 131.286 161.248 116.321 1.00 25.24 208 PRO B C 1
ATOM 8055 O O . PRO B 1 236 ? 130.652 161.627 117.304 1.00 22.91 208 PRO B O 1
ATOM 8059 N N . GLU B 1 237 ? 131.564 159.969 116.089 1.00 28.65 209 GLU B N 1
ATOM 8060 C CA . GLU B 1 237 ? 131.345 158.972 117.124 1.00 14.25 209 GLU B CA 1
ATOM 8061 C C . GLU B 1 237 ? 132.316 159.209 118.272 1.00 19.93 209 GLU B C 1
ATOM 8062 O O . GLU B 1 237 ? 133.499 159.485 118.066 1.00 29.60 209 GLU B O 1
ATOM 8068 N N . SER B 1 238 ? 131.810 159.097 119.494 1.00 14.39 210 SER B N 1
ATOM 8069 C CA . SER B 1 238 ? 132.602 159.418 120.668 1.00 11.82 210 SER B CA 1
ATOM 8070 C C . SER B 1 238 ? 132.160 158.533 121.824 1.00 13.01 210 SER B C 1
ATOM 8071 O O . SER B 1 238 ? 131.459 157.537 121.642 1.00 20.92 210 SER B O 1
ATOM 8074 N N . GLN B 1 239 ? 132.590 158.914 123.027 1.00 13.00 211 GLN B N 1
ATOM 8075 C CA . GLN B 1 239 ? 132.172 158.220 124.237 1.00 11.99 211 GLN B CA 1
ATOM 8076 C C . GLN B 1 239 ? 130.658 158.211 124.386 1.00 18.06 211 GLN B C 1
ATOM 8077 O O . GLN B 1 239 ? 130.104 157.325 125.043 1.00 32.58 211 GLN B O 1
ATOM 8083 N N . LEU B 1 240 ? 129.973 159.184 123.794 1.00 14.29 212 LEU B N 1
ATOM 8084 C CA . LEU B 1 240 ? 128.544 159.362 123.995 1.00 14.16 212 LEU B CA 1
ATOM 8085 C C . LEU B 1 240 ? 127.717 159.105 122.744 1.00 18.09 212 LEU B C 1
ATOM 8086 O O . LEU B 1 240 ? 126.487 159.153 122.821 1.00 27.76 212 LEU B O 1
ATOM 8091 N N . VAL B 1 241 ? 128.344 158.826 121.604 1.00 18.48 213 VAL B N 1
ATOM 8092 C CA . VAL B 1 241 ? 127.634 158.722 120.333 1.00 19.60 213 VAL B CA 1
ATOM 8093 C C . VAL B 1 241 ? 128.102 157.480 119.592 1.00 17.28 213 VAL B C 1
ATOM 8094 O O . VAL B 1 241 ? 129.305 157.217 119.507 1.00 29.95 213 VAL B O 1
ATOM 8098 N N . GLU B 1 242 ? 127.151 156.721 119.055 1.00 9.37 214 GLU B N 1
ATOM 8099 C CA . GLU B 1 242 ? 127.420 155.589 118.180 1.00 13.62 214 GLU B CA 1
ATOM 8100 C C . GLU B 1 242 ? 126.505 155.678 116.968 1.00 21.35 214 GLU B C 1
ATOM 8101 O O . GLU B 1 242 ? 125.296 155.880 117.113 1.00 19.82 214 GLU B O 1
ATOM 8107 N N . PHE B 1 243 ? 127.080 155.525 115.779 1.00 26.42 215 PHE B N 1
ATOM 8108 C CA . PHE B 1 243 ? 126.328 155.539 114.532 1.00 24.02 215 PHE B CA 1
ATOM 8109 C C . PHE B 1 243 ? 126.192 154.128 113.982 1.00 25.35 215 PHE B C 1
ATOM 8110 O O . PHE B 1 243 ? 127.106 153.310 114.107 1.00 31.32 215 PHE B O 1
ATOM 8118 N N . LYS B 1 244 ? 125.044 153.855 113.368 1.00 35.08 216 LYS B N 1
ATOM 8119 C CA . LYS B 1 244 ? 124.803 152.614 112.647 1.00 31.73 216 LYS B CA 1
ATOM 8120 C C . LYS B 1 244 ? 123.986 152.922 111.403 1.00 31.29 216 LYS B C 1
ATOM 8121 O O . LYS B 1 244 ? 123.142 153.820 111.405 1.00 38.92 216 LYS B O 1
ATOM 8127 N N . GLN B 1 245 ? 124.234 152.149 110.353 1.00 37.37 217 GLN B N 1
ATOM 8128 C CA . GLN B 1 245 ? 123.526 152.327 109.083 1.00 39.24 217 GLN B CA 1
ATOM 8129 C C . GLN B 1 245 ? 123.288 151.047 108.420 1.00 43.59 217 GLN B C 1
ATOM 8130 O O . GLN B 1 245 ? 124.167 150.508 107.790 1.00 51.76 217 GLN B O 1
ATOM 8136 N N . PHE B 1 246 ? 122.101 150.529 108.565 1.00 48.57 218 PHE B N 1
ATOM 8137 C CA . PHE B 1 246 ? 121.647 149.315 107.905 1.00 50.75 218 PHE B CA 1
ATOM 8138 C C . PHE B 1 246 ? 120.718 149.726 106.769 1.00 52.74 218 PHE B C 1
ATOM 8139 O O . PHE B 1 246 ? 119.721 150.418 107.000 1.00 53.16 218 PHE B O 1
ATOM 8147 N N . SER B 1 247 ? 121.046 149.307 105.549 1.00 56.84 219 SER B N 1
ATOM 8148 C CA . SER B 1 247 ? 120.406 149.830 104.349 1.00 59.47 219 SER B CA 1
ATOM 8149 C C . SER B 1 247 ? 119.484 148.829 103.667 1.00 59.90 219 SER B C 1
ATOM 8150 O O . SER B 1 247 ? 118.922 149.147 102.615 1.00 59.46 219 SER B O 1
ATOM 8153 N N . THR B 1 248 ? 119.299 147.644 104.238 1.00 61.95 220 THR B N 1
ATOM 8154 C CA . THR B 1 248 ? 118.603 146.564 103.558 1.00 63.80 220 THR B CA 1
ATOM 8155 C C . THR B 1 248 ? 117.473 146.055 104.437 1.00 62.36 220 THR B C 1
ATOM 8156 O O . THR B 1 248 ? 117.288 146.497 105.573 1.00 63.64 220 THR B O 1
ATOM 8160 N N . LYS B 1 249 ? 116.703 145.117 103.889 1.00 62.91 221 LYS B N 1
ATOM 8161 C CA . LYS B 1 249 ? 115.783 144.340 104.704 1.00 63.11 221 LYS B CA 1
ATOM 8162 C C . LYS B 1 249 ? 116.606 143.604 105.751 1.00 62.01 221 LYS B C 1
ATOM 8163 O O . LYS B 1 249 ? 117.820 143.447 105.584 1.00 63.88 221 LYS B O 1
ATOM 8169 N N . HIS B 1 250 ? 115.970 143.160 106.831 1.00 59.80 222 HIS B N 1
ATOM 8170 C CA . HIS B 1 250 ? 116.626 142.684 108.043 1.00 60.72 222 HIS B CA 1
ATOM 8171 C C . HIS B 1 250 ? 117.147 143.846 108.877 1.00 63.26 222 HIS B C 1
ATOM 8172 O O . HIS B 1 250 ? 117.890 143.620 109.838 1.00 64.09 222 HIS B O 1
ATOM 8179 N N . PHE B 1 251 ? 116.793 145.084 108.527 1.00 56.09 223 PHE B N 1
ATOM 8180 C CA . PHE B 1 251 ? 117.121 146.238 109.356 1.00 50.31 223 PHE B CA 1
ATOM 8181 C C . PHE B 1 251 ? 116.632 146.032 110.784 1.00 54.74 223 PHE B C 1
ATOM 8182 O O . PHE B 1 251 ? 117.325 146.372 111.753 1.00 57.70 223 PHE B O 1
ATOM 8190 N N . GLN B 1 252 ? 115.434 145.463 110.929 1.00 57.84 224 GLN B N 1
ATOM 8191 C CA . GLN B 1 252 ? 114.882 145.223 112.256 1.00 56.09 224 GLN B CA 1
ATOM 8192 C C . GLN B 1 252 ? 115.737 144.247 113.049 1.00 58.13 224 GLN B C 1
ATOM 8193 O O . GLN B 1 252 ? 116.015 144.487 114.227 1.00 62.73 224 GLN B O 1
ATOM 8199 N N . GLU B 1 253 ? 116.162 143.145 112.433 1.00 55.74 225 GLU B N 1
ATOM 8200 C CA . GLU B 1 253 ? 117.000 142.189 113.147 1.00 56.53 225 GLU B CA 1
ATOM 8201 C C . GLU B 1 253 ? 118.354 142.800 113.482 1.00 56.51 225 GLU B C 1
ATOM 8202 O O . GLU B 1 253 ? 118.902 142.570 114.567 1.00 58.02 225 GLU B O 1
ATOM 8208 N N . TYR B 1 254 ? 118.912 143.582 112.555 1.00 56.80 226 TYR B N 1
ATOM 8209 C CA . TYR B 1 254 ? 120.198 144.214 112.815 1.00 55.89 226 TYR B CA 1
ATOM 8210 C C . TYR B 1 254 ? 120.121 145.143 114.017 1.00 55.42 226 TYR B C 1
ATOM 8211 O O . TYR B 1 254 ? 120.989 145.101 114.894 1.00 57.90 226 TYR B O 1
ATOM 8220 N N . VAL B 1 255 ? 119.086 145.982 114.091 1.00 48.40 227 VAL B N 1
ATOM 8221 C CA . VAL B 1 255 ? 118.970 146.884 115.235 1.00 46.19 227 VAL B CA 1
ATOM 8222 C C . VAL B 1 255 ? 118.660 146.099 116.508 1.00 49.45 227 VAL B C 1
ATOM 8223 O O . VAL B 1 255 ? 119.150 146.433 117.599 1.00 49.95 227 VAL B O 1
ATOM 8227 N N . LYS B 1 256 ? 117.852 145.043 116.393 1.00 47.79 228 LYS B N 1
ATOM 8228 C CA . LYS B 1 256 ? 117.527 144.232 117.559 1.00 46.36 228 LYS B CA 1
ATOM 8229 C C . LYS B 1 256 ? 118.782 143.632 118.173 1.00 47.63 228 LYS B C 1
ATOM 8230 O O . LYS B 1 256 ? 118.932 143.615 119.398 1.00 52.50 228 LYS B O 1
ATOM 8236 N N . ARG B 1 257 ? 119.690 143.127 117.343 1.00 47.85 229 ARG B N 1
ATOM 8237 C CA . ARG B 1 257 ? 120.935 142.575 117.861 1.00 47.69 229 ARG B CA 1
ATOM 8238 C C . ARG B 1 257 ? 121.996 143.640 118.099 1.00 44.44 229 ARG B C 1
ATOM 8239 O O . ARG B 1 257 ? 123.035 143.338 118.694 1.00 45.04 229 ARG B O 1
ATOM 8247 N N . THR B 1 258 ? 121.762 144.869 117.645 1.00 39.62 230 THR B N 1
ATOM 8248 C CA . THR B 1 258 ? 122.599 145.995 118.034 1.00 39.39 230 THR B CA 1
ATOM 8249 C C . THR B 1 258 ? 122.320 146.429 119.465 1.00 38.42 230 THR B C 1
ATOM 8250 O O . THR B 1 258 ? 123.240 146.855 120.170 1.00 40.45 230 THR B O 1
ATOM 8254 N N . ILE B 1 259 ? 121.066 146.331 119.902 1.00 39.87 231 ILE B N 1
ATOM 8255 C CA . ILE B 1 259 ? 120.713 146.777 121.255 1.00 28.27 231 ILE B CA 1
ATOM 8256 C C . ILE B 1 259 ? 121.579 146.117 122.325 1.00 26.57 231 ILE B C 1
ATOM 8257 O O . ILE B 1 259 ? 122.148 146.840 123.160 1.00 34.08 231 ILE B O 1
ATOM 8262 N N . PRO B 1 260 ? 121.730 144.790 122.363 1.00 30.66 232 PRO B N 1
ATOM 8263 C CA . PRO B 1 260 ? 122.429 144.162 123.497 1.00 29.12 232 PRO B CA 1
ATOM 8264 C C . PRO B 1 260 ? 123.889 144.544 123.633 1.00 28.16 232 PRO B C 1
ATOM 8265 O O . PRO B 1 260 ? 124.455 144.359 124.715 1.00 22.56 232 PRO B O 1
ATOM 8269 N N . GLU B 1 261 ? 124.532 145.045 122.582 1.00 29.86 233 GLU B N 1
ATOM 8270 C CA . GLU B 1 261 ? 125.955 145.350 122.658 1.00 30.35 233 GLU B CA 1
ATOM 8271 C C . GLU B 1 261 ? 126.236 146.816 122.941 1.00 28.60 233 GLU B C 1
ATOM 8272 O O . GLU B 1 261 ? 127.308 147.141 123.456 1.00 31.22 233 GLU B O 1
ATOM 8278 N N . TYR B 1 262 ? 125.298 147.709 122.639 1.00 22.27 234 TYR B N 1
ATOM 8279 C CA . TYR B 1 262 ? 125.529 149.128 122.861 1.00 16.10 234 TYR B CA 1
ATOM 8280 C C . TYR B 1 262 ? 124.747 149.677 124.043 1.00 16.85 234 TYR B C 1
ATOM 8281 O O . TYR B 1 262 ? 125.255 150.544 124.758 1.00 21.87 234 TYR B O 1
ATOM 8290 N N . VAL B 1 263 ? 123.526 149.208 124.276 1.00 20.93 235 VAL B N 1
ATOM 8291 C CA . VAL B 1 263 ? 122.733 149.767 125.367 1.00 19.56 235 VAL B CA 1
ATOM 8292 C C . VAL B 1 263 ? 123.432 149.492 126.695 1.00 18.02 235 VAL B C 1
ATOM 8293 O O . VAL B 1 263 ? 123.589 150.419 127.500 1.00 23.65 235 VAL B O 1
ATOM 8297 N N . PRO B 1 264 ? 123.866 148.258 126.980 1.00 24.33 236 PRO B N 1
ATOM 8298 C CA . PRO B 1 264 ? 124.564 148.026 128.255 1.00 15.71 236 PRO B CA 1
ATOM 8299 C C . PRO B 1 264 ? 125.828 148.851 128.427 1.00 11.67 236 PRO B C 1
ATOM 8300 O O . PRO B 1 264 ? 126.111 149.303 129.540 1.00 20.54 236 PRO B O 1
ATOM 8304 N N . ALA B 1 265 ? 126.602 149.059 127.361 1.00 18.53 237 ALA B N 1
ATOM 8305 C CA . ALA B 1 265 ? 127.838 149.825 127.487 1.00 8.17 237 ALA B CA 1
ATOM 8306 C C . ALA B 1 265 ? 127.556 151.277 127.855 1.00 14.99 237 ALA B C 1
ATOM 8307 O O . ALA B 1 265 ? 128.183 151.829 128.767 1.00 18.07 237 ALA B O 1
ATOM 8309 N N . PHE B 1 266 ? 126.609 151.908 127.161 1.00 19.62 238 PHE B N 1
ATOM 8310 C CA . PHE B 1 266 ? 126.214 153.267 127.510 1.00 5.19 238 PHE B CA 1
ATOM 8311 C C . PHE B 1 266 ? 125.657 153.324 128.925 1.00 11.63 238 PHE B C 1
ATOM 8312 O O . PHE B 1 266 ? 125.986 154.230 129.696 1.00 20.32 238 PHE B O 1
ATOM 8320 N N . ALA B 1 267 ? 124.812 152.357 129.286 1.00 16.04 239 ALA B N 1
ATOM 8321 C CA . ALA B 1 267 ? 124.206 152.360 130.612 1.00 7.67 239 ALA B CA 1
ATOM 8322 C C . ALA B 1 267 ? 125.261 152.256 131.702 1.00 6.08 239 ALA B C 1
ATOM 8323 O O . ALA B 1 267 ? 125.164 152.926 132.735 1.00 24.45 239 ALA B O 1
ATOM 8325 N N . ASN B 1 268 ? 126.275 151.418 131.495 1.00 13.92 240 ASN B N 1
ATOM 8326 C CA . ASN B 1 268 ? 127.334 151.252 132.479 1.00 6.36 240 ASN B CA 1
ATOM 8327 C C . ASN B 1 268 ? 128.355 152.377 132.454 1.00 11.86 240 ASN B C 1
ATOM 8328 O O . ASN B 1 268 ? 129.103 152.520 133.425 1.00 21.83 240 ASN B O 1
ATOM 8333 N N . THR B 1 269 ? 128.417 153.174 131.387 1.00 21.67 241 THR B N 1
ATOM 8334 C CA . THR B 1 269 ? 129.494 154.149 131.239 1.00 15.12 241 THR B CA 1
ATOM 8335 C C . THR B 1 269 ? 128.947 155.549 130.995 1.00 24.04 241 THR B C 1
ATOM 8336 O O . THR B 1 269 ? 129.424 156.274 130.116 1.00 37.45 241 THR B O 1
ATOM 8340 N N . GLY B 1 270 ? 127.952 155.959 131.771 1.00 15.15 242 GLY B N 1
ATOM 8341 C CA . GLY B 1 270 ? 127.497 157.333 131.740 1.00 18.27 242 GLY B CA 1
ATOM 8342 C C . GLY B 1 270 ? 126.499 157.687 130.660 1.00 19.55 242 GLY B C 1
ATOM 8343 O O . GLY B 1 270 ? 126.263 158.878 130.434 1.00 24.36 242 GLY B O 1
ATOM 8344 N N . GLY B 1 271 ? 125.908 156.706 129.986 1.00 14.09 243 GLY B N 1
ATOM 8345 C CA . GLY B 1 271 ? 124.897 156.981 128.987 1.00 12.06 243 GLY B CA 1
ATOM 8346 C C . GLY B 1 271 ? 125.491 157.346 127.643 1.00 13.81 243 GLY B C 1
ATOM 8347 O O . GLY B 1 271 ? 126.700 157.494 127.472 1.00 24.81 243 GLY B O 1
ATOM 8348 N N . GLY B 1 272 ? 124.611 157.492 126.667 1.00 7.29 244 GLY B N 1
ATOM 8349 C CA . GLY B 1 272 ? 125.036 157.857 125.333 1.00 12.42 244 GLY B CA 1
ATOM 8350 C C . GLY B 1 272 ? 123.885 157.801 124.353 1.00 14.28 244 GLY B C 1
ATOM 8351 O O . GLY B 1 272 ? 122.739 157.540 124.711 1.00 10.80 244 GLY B O 1
ATOM 8352 N N . TYR B 1 273 ? 124.226 158.056 123.094 1.00 22.24 245 TYR B N 1
ATOM 8353 C CA . TYR B 1 273 ? 123.267 158.117 122.001 1.00 20.48 245 TYR B CA 1
ATOM 8354 C C . TYR B 1 273 ? 123.590 157.044 120.974 1.00 22.34 245 TYR B C 1
ATOM 8355 O O . TYR B 1 273 ? 124.760 156.800 120.672 1.00 32.13 245 TYR B O 1
ATOM 8364 N N . LEU B 1 274 ? 122.552 156.410 120.444 1.00 22.03 246 LEU B N 1
ATOM 8365 C CA . LEU B 1 274 ? 122.681 155.422 119.384 1.00 21.93 246 LEU B CA 1
ATOM 8366 C C . LEU B 1 274 ? 121.800 155.856 118.223 1.00 25.06 246 LEU B C 1
ATOM 8367 O O . LEU B 1 274 ? 120.571 155.793 118.317 1.00 33.15 246 LEU B O 1
ATOM 8372 N N . PHE B 1 275 ? 122.424 156.305 117.139 1.00 24.96 247 PHE B N 1
ATOM 8373 C CA . PHE B 1 275 ? 121.715 156.743 115.944 1.00 29.35 247 PHE B CA 1
ATOM 8374 C C . PHE B 1 275 ? 121.827 155.658 114.886 1.00 30.92 247 PHE B C 1
ATOM 8375 O O . PHE B 1 275 ? 122.912 155.427 114.344 1.00 37.58 247 PHE B O 1
ATOM 8383 N N . ILE B 1 276 ? 120.712 154.998 114.594 1.00 33.51 248 ILE B N 1
ATOM 8384 C CA . ILE B 1 276 ? 120.636 154.026 113.511 1.00 37.03 248 ILE B CA 1
ATOM 8385 C C . ILE B 1 276 ? 120.099 154.735 112.278 1.00 37.23 248 ILE B C 1
ATOM 8386 O O . ILE B 1 276 ? 119.049 155.386 112.331 1.00 43.81 248 ILE B O 1
ATOM 8391 N N . GLY B 1 277 ? 120.823 154.613 111.171 1.00 37.90 249 GLY B N 1
ATOM 8392 C CA . GLY B 1 277 ? 120.519 155.340 109.960 1.00 37.63 249 GLY B CA 1
ATOM 8393 C C . GLY B 1 277 ? 121.521 156.412 109.594 1.00 40.24 249 GLY B C 1
ATOM 8394 O O . GLY B 1 277 ? 121.214 157.250 108.741 1.00 43.15 249 GLY B O 1
ATOM 8395 N N . VAL B 1 278 ? 122.703 156.415 110.205 1.00 36.42 250 VAL B N 1
ATOM 8396 C CA . VAL B 1 278 ? 123.719 157.435 109.975 1.00 36.93 250 VAL B CA 1
ATOM 8397 C C . VAL B 1 278 ? 124.939 156.758 109.369 1.00 37.00 250 VAL B C 1
ATOM 8398 O O . VAL B 1 278 ? 125.518 155.851 109.978 1.00 42.07 250 VAL B O 1
ATOM 8402 N N . ASP B 1 279 ? 125.336 157.206 108.180 1.00 43.98 251 ASP B N 1
ATOM 8403 C CA . ASP B 1 279 ? 126.497 156.637 107.510 1.00 43.16 251 ASP B CA 1
ATOM 8404 C C . ASP B 1 279 ? 127.745 156.855 108.354 1.00 40.33 251 ASP B C 1
ATOM 8405 O O . ASP B 1 279 ? 128.040 157.980 108.762 1.00 45.66 251 ASP B O 1
ATOM 8410 N N . ASP B 1 280 ? 128.571 155.879 108.526 1.00 45.76 252 ASP B N 1
ATOM 8411 C CA . ASP B 1 280 ? 129.680 156.020 109.441 1.00 48.11 252 ASP B CA 1
ATOM 8412 C C . ASP B 1 280 ? 130.712 156.842 108.969 1.00 43.48 252 ASP B C 1
ATOM 8413 O O . ASP B 1 280 ? 131.320 157.572 109.710 1.00 43.52 252 ASP B O 1
ATOM 8418 N N . LYS B 1 281 ? 130.966 156.708 107.711 1.00 50.21 253 LYS B N 1
ATOM 8419 C CA . LYS B 1 281 ? 132.139 157.380 107.162 1.00 47.27 253 LYS B CA 1
ATOM 8420 C C . LYS B 1 281 ? 131.861 158.854 106.887 1.00 46.95 253 LYS B C 1
ATOM 8421 O O . LYS B 1 281 ? 132.693 159.715 107.190 1.00 50.58 253 LYS B O 1
ATOM 8427 N N . SER B 1 282 ? 130.701 159.163 106.309 1.00 43.98 254 SER B N 1
ATOM 8428 C CA . SER B 1 282 ? 130.354 160.542 105.996 1.00 43.70 254 SER B CA 1
ATOM 8429 C C . SER B 1 282 ? 129.490 161.201 107.060 1.00 44.77 254 SER B C 1
ATOM 8430 O O . SER B 1 282 ? 129.386 162.432 107.073 1.00 46.33 254 SER B O 1
ATOM 8433 N N . ARG B 1 283 ? 128.876 160.422 107.948 1.00 44.53 255 ARG B N 1
ATOM 8434 C CA . ARG B 1 283 ? 127.960 160.899 108.978 1.00 43.76 255 ARG B CA 1
ATOM 8435 C C . ARG B 1 283 ? 126.646 161.398 108.398 1.00 42.89 255 ARG B C 1
ATOM 8436 O O . ARG B 1 283 ? 125.888 162.081 109.096 1.00 43.00 255 ARG B O 1
ATOM 8444 N N . GLU B 1 284 ? 126.349 161.077 107.142 1.00 46.48 256 GLU B N 1
ATOM 8445 C CA . GLU B 1 284 ? 125.095 161.502 106.538 1.00 50.28 256 GLU B CA 1
ATOM 8446 C C . GLU B 1 284 ? 123.942 160.668 107.077 1.00 48.04 256 GLU B C 1
ATOM 8447 O O . GLU B 1 284 ? 124.080 159.460 107.287 1.00 48.93 256 GLU B O 1
ATOM 8453 N N . VAL B 1 285 ? 122.800 161.313 107.297 1.00 45.17 257 VAL B N 1
ATOM 8454 C CA . VAL B 1 285 ? 121.596 160.586 107.678 1.00 45.05 257 VAL B CA 1
ATOM 8455 C C . VAL B 1 285 ? 121.002 159.949 106.430 1.00 48.86 257 VAL B C 1
ATOM 8456 O O . VAL B 1 285 ? 120.570 160.647 105.506 1.00 55.06 257 VAL B O 1
ATOM 8460 N N . LEU B 1 286 ? 120.988 158.618 106.395 1.00 48.98 258 LEU B N 1
ATOM 8461 C CA . LEU B 1 286 ? 120.381 157.876 105.300 1.00 45.96 258 LEU B CA 1
ATOM 8462 C C . LEU B 1 286 ? 119.120 157.133 105.704 1.00 50.23 258 LEU B C 1
ATOM 8463 O O . LEU B 1 286 ? 118.168 157.094 104.923 1.00 52.40 258 LEU B O 1
ATOM 8468 N N . GLY B 1 287 ? 119.086 156.554 106.899 1.00 49.22 259 GLY B N 1
ATOM 8469 C CA . GLY B 1 287 ? 117.902 155.860 107.342 1.00 48.38 259 GLY B CA 1
ATOM 8470 C C . GLY B 1 287 ? 117.675 154.577 106.559 1.00 47.72 259 GLY B C 1
ATOM 8471 O O . GLY B 1 287 ? 118.551 154.067 105.858 1.00 46.76 259 GLY B O 1
ATOM 8472 N N . CYS B 1 288 ? 116.461 154.055 106.692 1.00 54.74 260 CYS B N 1
ATOM 8473 C CA . CYS B 1 288 ? 116.045 152.850 105.995 1.00 55.81 260 CYS B CA 1
ATOM 8474 C C . CYS B 1 288 ? 114.755 153.129 105.244 1.00 58.07 260 CYS B C 1
ATOM 8475 O O . CYS B 1 288 ? 113.851 153.787 105.766 1.00 56.99 260 CYS B O 1
ATOM 8478 N N . ALA B 1 289 ? 114.672 152.613 104.022 1.00 59.19 261 ALA B N 1
ATOM 8479 C CA . ALA B 1 289 ? 113.515 152.874 103.181 1.00 62.11 261 ALA B CA 1
ATOM 8480 C C . ALA B 1 289 ? 112.241 152.456 103.898 1.00 66.20 261 ALA B C 1
ATOM 8481 O O . ALA B 1 289 ? 112.211 151.452 104.614 1.00 63.57 261 ALA B O 1
ATOM 8483 N N . LYS B 1 290 ? 111.184 153.243 103.702 1.00 64.35 262 LYS B N 1
ATOM 8484 C CA . LYS B 1 290 ? 109.934 153.011 104.417 1.00 61.11 262 LYS B CA 1
ATOM 8485 C C . LYS B 1 290 ? 109.444 151.585 104.254 1.00 63.61 262 LYS B C 1
ATOM 8486 O O . LYS B 1 290 ? 108.842 151.033 105.181 1.00 64.47 262 LYS B O 1
ATOM 8492 N N . GLU B 1 291 ? 109.680 150.985 103.087 1.00 64.53 263 GLU B N 1
ATOM 8493 C CA . GLU B 1 291 ? 109.132 149.672 102.782 1.00 63.87 263 GLU B CA 1
ATOM 8494 C C . GLU B 1 291 ? 109.732 148.578 103.651 1.00 65.71 263 GLU B C 1
ATOM 8495 O O . GLU B 1 291 ? 109.185 147.472 103.695 1.00 65.12 263 GLU B O 1
ATOM 8501 N N . ASN B 1 292 ? 110.836 148.859 104.343 1.00 65.05 264 ASN B N 1
ATOM 8502 C CA . ASN B 1 292 ? 111.524 147.852 105.137 1.00 62.91 264 ASN B CA 1
ATOM 8503 C C . ASN B 1 292 ? 111.187 147.915 106.620 1.00 61.27 264 ASN B C 1
ATOM 8504 O O . ASN B 1 292 ? 111.467 146.952 107.339 1.00 60.06 264 ASN B O 1
ATOM 8509 N N . VAL B 1 293 ? 110.594 149.008 107.096 1.00 60.24 265 VAL B N 1
ATOM 8510 C CA . VAL B 1 293 ? 110.458 149.261 108.524 1.00 62.10 265 VAL B CA 1
ATOM 8511 C C . VAL B 1 293 ? 109.012 149.601 108.855 1.00 61.92 265 VAL B C 1
ATOM 8512 O O . VAL B 1 293 ? 108.383 150.422 108.179 1.00 61.36 265 VAL B O 1
ATOM 8516 N N . ASP B 1 294 ? 108.491 148.963 109.902 1.00 62.24 266 ASP B N 1
ATOM 8517 C CA . ASP B 1 294 ? 107.213 149.322 110.497 1.00 61.72 266 ASP B CA 1
ATOM 8518 C C . ASP B 1 294 ? 107.477 149.948 111.857 1.00 61.44 266 ASP B C 1
ATOM 8519 O O . ASP B 1 294 ? 107.825 149.217 112.798 1.00 61.44 266 ASP B O 1
ATOM 8524 N N . PRO B 1 295 ? 107.314 151.264 112.026 1.00 59.06 267 PRO B N 1
ATOM 8525 C CA . PRO B 1 295 ? 107.783 151.901 113.269 1.00 61.45 267 PRO B CA 1
ATOM 8526 C C . PRO B 1 295 ? 107.238 151.264 114.535 1.00 59.38 267 PRO B C 1
ATOM 8527 O O . PRO B 1 295 ? 107.979 151.144 115.516 1.00 60.40 267 PRO B O 1
ATOM 8531 N N . ASP B 1 296 ? 105.971 150.850 114.550 1.00 59.36 268 ASP B N 1
ATOM 8532 C CA . ASP B 1 296 ? 105.409 150.253 115.758 1.00 61.87 268 ASP B CA 1
ATOM 8533 C C . ASP B 1 296 ? 106.114 148.946 116.102 1.00 61.98 268 ASP B C 1
ATOM 8534 O O . ASP B 1 296 ? 106.531 148.731 117.249 1.00 60.03 268 ASP B O 1
ATOM 8539 N N . SER B 1 297 ? 106.257 148.059 115.117 1.00 57.99 269 SER B N 1
ATOM 8540 C CA . SER B 1 297 ? 106.932 146.791 115.360 1.00 58.71 269 SER B CA 1
ATOM 8541 C C . SER B 1 297 ? 108.375 147.025 115.781 1.00 59.27 269 SER B C 1
ATOM 8542 O O . SER B 1 297 ? 108.878 146.371 116.700 1.00 60.58 269 SER B O 1
ATOM 8545 N N . LEU B 1 298 ? 109.054 147.958 115.112 1.00 59.65 270 LEU B N 1
ATOM 8546 C CA . LEU B 1 298 ? 110.437 148.281 115.446 1.00 53.05 270 LEU B CA 1
ATOM 8547 C C . LEU B 1 298 ? 110.557 148.742 116.893 1.00 53.64 270 LEU B C 1
ATOM 8548 O O . LEU B 1 298 ? 111.445 148.297 117.633 1.00 59.48 270 LEU B O 1
ATOM 8553 N N . ARG B 1 299 ? 109.671 149.647 117.308 1.00 48.42 271 ARG B N 1
ATOM 8554 C CA . ARG B 1 299 ? 109.680 150.120 118.686 1.00 49.54 271 ARG B CA 1
ATOM 8555 C C . ARG B 1 299 ? 109.468 148.967 119.652 1.00 49.73 271 ARG B C 1
ATOM 8556 O O . ARG B 1 299 ? 110.134 148.876 120.691 1.00 47.62 271 ARG B O 1
ATOM 8564 N N . ARG B 1 300 ? 108.532 148.073 119.327 1.00 55.66 272 ARG B N 1
ATOM 8565 C CA . ARG B 1 300 ? 108.281 146.934 120.201 1.00 53.54 272 ARG B CA 1
ATOM 8566 C C . ARG B 1 300 ? 109.521 146.061 120.341 1.00 50.81 272 ARG B C 1
ATOM 8567 O O . ARG B 1 300 ? 109.887 145.670 121.456 1.00 56.32 272 ARG B O 1
ATOM 8575 N N . LYS B 1 301 ? 110.190 145.752 119.226 1.00 47.25 273 LYS B N 1
ATOM 8576 C CA . LYS B 1 301 ? 111.379 144.906 119.318 1.00 50.66 273 LYS B CA 1
ATOM 8577 C C . LYS B 1 301 ? 112.468 145.587 120.133 1.00 47.15 273 LYS B C 1
ATOM 8578 O O . LYS B 1 301 ? 113.118 144.947 120.965 1.00 42.14 273 LYS B O 1
ATOM 8584 N N . ILE B 1 302 ? 112.681 146.884 119.909 1.00 45.98 274 ILE B N 1
ATOM 8585 C CA . ILE B 1 302 ? 113.744 147.588 120.617 1.00 41.26 274 ILE B CA 1
ATOM 8586 C C . ILE B 1 302 ? 113.469 147.599 122.115 1.00 46.04 274 ILE B C 1
ATOM 8587 O O . ILE B 1 302 ? 114.358 147.315 122.926 1.00 42.15 274 ILE B O 1
ATOM 8592 N N . GLU B 1 303 ? 112.234 147.928 122.508 1.00 49.47 275 GLU B N 1
ATOM 8593 C CA . GLU B 1 303 ? 111.909 147.977 123.931 1.00 44.90 275 GLU B CA 1
ATOM 8594 C C . GLU B 1 303 ? 112.003 146.598 124.570 1.00 45.49 275 GLU B C 1
ATOM 8595 O O . GLU B 1 303 ? 112.502 146.460 125.694 1.00 45.55 275 GLU B O 1
ATOM 8601 N N . GLN B 1 304 ? 111.525 145.564 123.874 1.00 45.82 276 GLN B N 1
ATOM 8602 C CA . GLN B 1 304 ? 111.616 144.217 124.421 1.00 43.22 276 GLN B CA 1
ATOM 8603 C C . GLN B 1 304 ? 113.069 143.807 124.612 1.00 47.40 276 GLN B C 1
ATOM 8604 O O . GLN B 1 304 ? 113.431 143.238 125.648 1.00 47.01 276 GLN B O 1
ATOM 8610 N N . ALA B 1 305 ? 113.923 144.104 123.630 1.00 46.23 277 ALA B N 1
ATOM 8611 C CA . ALA B 1 305 ? 115.336 143.770 123.759 1.00 38.81 277 ALA B CA 1
ATOM 8612 C C . ALA B 1 305 ? 115.977 144.525 124.914 1.00 35.81 277 ALA B C 1
ATOM 8613 O O . ALA B 1 305 ? 116.776 143.957 125.666 1.00 37.48 277 ALA B O 1
ATOM 8615 N N . ILE B 1 306 ? 115.645 145.808 125.072 1.00 30.72 278 ILE B N 1
ATOM 8616 C CA . ILE B 1 306 ? 116.252 146.592 126.143 1.00 28.96 278 ILE B CA 1
ATOM 8617 C C . ILE B 1 306 ? 115.839 146.044 127.501 1.00 34.47 278 ILE B C 1
ATOM 8618 O O . ILE B 1 306 ? 116.663 145.915 128.413 1.00 39.25 278 ILE B O 1
ATOM 8623 N N . TYR B 1 307 ? 114.558 145.718 127.663 1.00 48.03 279 TYR B N 1
ATOM 8624 C CA . TYR B 1 307 ? 114.102 145.200 128.946 1.00 41.24 279 TYR B CA 1
ATOM 8625 C C . TYR B 1 307 ? 114.513 143.752 129.176 1.00 40.40 279 TYR B C 1
ATOM 8626 O O . TYR B 1 307 ? 114.447 143.283 130.316 1.00 46.14 279 TYR B O 1
ATOM 8635 N N . LYS B 1 308 ? 114.938 143.039 128.132 1.00 43.41 280 LYS B N 1
ATOM 8636 C CA . LYS B 1 308 ? 115.475 141.696 128.310 1.00 37.20 280 LYS B CA 1
ATOM 8637 C C . LYS B 1 308 ? 116.862 141.697 128.944 1.00 38.87 280 LYS B C 1
ATOM 8638 O O . LYS B 1 308 ? 117.315 140.647 129.408 1.00 37.18 280 LYS B O 1
ATOM 8644 N N . LEU B 1 309 ? 117.540 142.836 128.979 1.00 34.19 281 LEU B N 1
ATOM 8645 C CA . LEU B 1 309 ? 118.915 142.883 129.467 1.00 29.05 281 LEU B CA 1
ATOM 8646 C C . LEU B 1 309 ? 118.956 142.620 130.967 1.00 31.14 281 LEU B C 1
ATOM 8647 O O . LEU B 1 309 ? 118.254 143.303 131.722 1.00 39.31 281 LEU B O 1
ATOM 8652 N N . PRO B 1 310 ? 119.748 141.660 131.446 1.00 24.03 282 PRO B N 1
ATOM 8653 C CA . PRO B 1 310 ? 119.839 141.445 132.898 1.00 22.72 282 PRO B CA 1
ATOM 8654 C C . PRO B 1 310 ? 120.496 142.628 133.594 1.00 20.22 282 PRO B C 1
ATOM 8655 O O . PRO B 1 310 ? 121.474 143.192 133.102 1.00 29.79 282 PRO B O 1
ATOM 8659 N N . CYS B 1 311 ? 119.953 142.994 134.751 1.00 22.59 283 CYS B N 1
ATOM 8660 C CA . CYS B 1 311 ? 120.486 144.066 135.576 1.00 17.25 283 CYS B CA 1
ATOM 8661 C C . CYS B 1 311 ? 120.586 143.596 137.018 1.00 24.69 283 CYS B C 1
ATOM 8662 O O . CYS B 1 311 ? 119.794 142.768 137.475 1.00 37.37 283 CYS B O 1
ATOM 8665 N N . VAL B 1 312 ? 121.567 144.134 137.733 1.00 21.31 284 VAL B N 1
ATOM 8666 C CA . VAL B 1 312 ? 121.772 143.847 139.146 1.00 21.04 284 VAL B CA 1
ATOM 8667 C C . VAL B 1 312 ? 121.830 145.172 139.885 1.00 28.93 284 VAL B C 1
ATOM 8668 O O . VAL B 1 312 ? 122.508 146.104 139.440 1.00 33.92 284 VAL B O 1
ATOM 8672 N N . HIS B 1 313 ? 121.120 145.256 141.005 1.00 31.57 285 HIS B N 1
ATOM 8673 C CA . HIS B 1 313 ? 121.014 146.482 141.783 1.00 26.32 285 HIS B CA 1
ATOM 8674 C C . HIS B 1 313 ? 121.667 146.303 143.144 1.00 26.78 285 HIS B C 1
ATOM 8675 O O . HIS B 1 313 ? 121.391 145.327 143.847 1.00 38.95 285 HIS B O 1
ATOM 8682 N N . PHE B 1 314 ? 122.536 147.246 143.505 1.00 31.43 286 PHE B N 1
ATOM 8683 C CA . PHE B 1 314 ? 123.051 147.354 144.861 1.00 36.49 286 PHE B CA 1
ATOM 8684 C C . PHE B 1 314 ? 122.361 148.442 145.667 1.00 36.38 286 PHE B C 1
ATOM 8685 O O . PHE B 1 314 ? 122.754 148.686 146.812 1.00 33.48 286 PHE B O 1
ATOM 8693 N N . CYS B 1 315 ? 121.355 149.098 145.098 1.00 49.68 287 CYS B N 1
ATOM 8694 C CA . CYS B 1 315 ? 120.798 150.308 145.671 1.00 46.59 287 CYS B CA 1
ATOM 8695 C C . CYS B 1 315 ? 119.319 150.136 145.999 1.00 52.60 287 CYS B C 1
ATOM 8696 O O . CYS B 1 315 ? 118.733 149.059 145.862 1.00 50.40 287 CYS B O 1
ATOM 8699 N N . GLN B 1 316 ? 118.716 151.232 146.449 1.00 56.19 288 GLN B N 1
ATOM 8700 C CA . GLN B 1 316 ? 117.279 151.414 146.501 1.00 53.64 288 GLN B CA 1
ATOM 8701 C C . GLN B 1 316 ? 116.967 152.806 145.969 1.00 50.93 288 GLN B C 1
ATOM 8702 O O . GLN B 1 316 ? 117.646 153.771 146.340 1.00 50.91 288 GLN B O 1
ATOM 8708 N N . PRO B 1 317 ? 115.968 152.953 145.094 1.00 48.11 289 PRO B N 1
ATOM 8709 C CA . PRO B 1 317 ? 115.062 151.936 144.548 1.00 48.01 289 PRO B CA 1
ATOM 8710 C C . PRO B 1 317 ? 115.705 151.109 143.448 1.00 52.16 289 PRO B C 1
ATOM 8711 O O . PRO B 1 317 ? 116.647 151.547 142.798 1.00 52.85 289 PRO B O 1
ATOM 8715 N N . GLN B 1 318 ? 115.207 149.903 143.213 1.00 46.63 290 GLN B N 1
ATOM 8716 C CA . GLN B 1 318 ? 115.705 149.047 142.137 1.00 42.67 290 GLN B CA 1
ATOM 8717 C C . GLN B 1 318 ? 114.933 149.302 140.849 1.00 41.48 290 GLN B C 1
ATOM 8718 O O . GLN B 1 318 ? 114.374 148.399 140.230 1.00 42.07 290 GLN B O 1
ATOM 8724 N N . ARG B 1 319 ? 114.905 150.569 140.448 1.00 40.47 291 ARG B N 1
ATOM 8725 C CA . ARG B 1 319 ? 114.194 150.973 139.248 1.00 47.87 291 ARG B CA 1
ATOM 8726 C C . ARG B 1 319 ? 114.883 150.415 138.003 1.00 46.23 291 ARG B C 1
ATOM 8727 O O . ARG B 1 319 ? 116.094 150.185 138.005 1.00 48.88 291 ARG B O 1
ATOM 8735 N N . PRO B 1 320 ? 114.135 150.201 136.924 1.00 37.28 292 PRO B N 1
ATOM 8736 C CA . PRO B 1 320 ? 114.716 149.576 135.733 1.00 37.90 292 PRO B CA 1
ATOM 8737 C C . PRO B 1 320 ? 115.564 150.553 134.932 1.00 38.05 292 PRO B C 1
ATOM 8738 O O . PRO B 1 320 ? 115.828 151.687 135.333 1.00 30.63 292 PRO B O 1
ATOM 8742 N N . ILE B 1 321 ? 115.999 150.073 133.766 1.00 35.94 293 ILE B N 1
ATOM 8743 C CA . ILE B 1 321 ? 116.840 150.868 132.882 1.00 31.90 293 ILE B CA 1
ATOM 8744 C C . ILE B 1 321 ? 116.005 151.966 132.240 1.00 36.19 293 ILE B C 1
ATOM 8745 O O . ILE B 1 321 ? 114.879 151.730 131.787 1.00 40.03 293 ILE B O 1
ATOM 8750 N N . THR B 1 322 ? 116.554 153.176 132.200 1.00 38.25 294 THR B N 1
ATOM 8751 C CA . THR B 1 322 ? 115.868 154.343 131.660 1.00 34.86 294 THR B CA 1
ATOM 8752 C C . THR B 1 322 ? 116.468 154.708 130.310 1.00 36.33 294 THR B C 1
ATOM 8753 O O . THR B 1 322 ? 117.691 154.797 130.173 1.00 38.76 294 THR B O 1
ATOM 8757 N N . PHE B 1 323 ? 115.605 154.926 129.322 1.00 38.29 295 PHE B N 1
ATOM 8758 C CA . PHE B 1 323 ? 116.051 155.274 127.983 1.00 37.71 295 PHE B CA 1
ATOM 8759 C C . PHE B 1 323 ? 114.936 156.019 127.268 1.00 34.99 295 PHE B C 1
ATOM 8760 O O . PHE B 1 323 ? 113.773 155.978 127.675 1.00 39.43 295 PHE B O 1
ATOM 8768 N N . THR B 1 324 ? 115.307 156.706 126.194 1.00 37.01 296 THR B N 1
ATOM 8769 C CA . THR B 1 324 ? 114.362 157.389 125.321 1.00 37.09 296 THR B CA 1
ATOM 8770 C C . THR B 1 324 ? 114.578 156.887 123.900 1.00 36.91 296 THR B C 1
ATOM 8771 O O . THR B 1 324 ? 115.699 156.940 123.386 1.00 44.99 296 THR B O 1
ATOM 8775 N N . LEU B 1 325 ? 113.514 156.401 123.274 1.00 38.31 297 LEU B N 1
ATOM 8776 C CA . LEU B 1 325 ? 113.566 155.875 121.918 1.00 42.30 297 LEU B CA 1
ATOM 8777 C C . LEU B 1 325 ? 112.690 156.730 121.014 1.00 44.84 297 LEU B C 1
ATOM 8778 O O . LEU B 1 325 ? 111.560 157.068 121.378 1.00 49.86 297 LEU B O 1
ATOM 8783 N N . LYS B 1 326 ? 113.218 157.085 119.845 1.00 44.38 298 LYS B N 1
ATOM 8784 C CA . LYS B 1 326 ? 112.501 157.897 118.873 1.00 41.20 298 LYS B CA 1
ATOM 8785 C C . LYS B 1 326 ? 112.685 157.306 117.486 1.00 43.68 298 LYS B C 1
ATOM 8786 O O . LYS B 1 326 ? 113.815 157.033 117.070 1.00 48.30 298 LYS B O 1
ATOM 8792 N N . ILE B 1 327 ? 111.580 157.110 116.777 1.00 50.39 299 ILE B N 1
ATOM 8793 C CA . ILE B 1 327 ? 111.601 156.751 115.366 1.00 47.83 299 ILE B CA 1
ATOM 8794 C C . ILE B 1 327 ? 111.179 157.984 114.583 1.00 49.36 299 ILE B C 1
ATOM 8795 O O . ILE B 1 327 ? 109.984 158.285 114.481 1.00 52.19 299 ILE B O 1
ATOM 8800 N N . VAL B 1 328 ? 112.152 158.689 114.015 1.00 50.97 300 VAL B N 1
ATOM 8801 C CA . VAL B 1 328 ? 111.927 159.975 113.372 1.00 50.26 300 VAL B CA 1
ATOM 8802 C C . VAL B 1 328 ? 111.793 159.757 111.875 1.00 51.69 300 VAL B C 1
ATOM 8803 O O . VAL B 1 328 ? 112.365 158.813 111.319 1.00 51.73 300 VAL B O 1
ATOM 8807 N N . ASN B 1 329 ? 111.033 160.632 111.227 1.00 55.64 301 ASN B N 1
ATOM 8808 C CA . ASN B 1 329 ? 110.810 160.517 109.795 1.00 57.41 301 ASN B CA 1
ATOM 8809 C C . ASN B 1 329 ? 111.974 161.137 109.035 1.00 57.01 301 ASN B C 1
ATOM 8810 O O . ASN B 1 329 ? 112.391 162.262 109.328 1.00 55.95 301 ASN B O 1
ATOM 8815 N N . VAL B 1 330 ? 112.502 160.405 108.059 1.00 57.76 302 VAL B N 1
ATOM 8816 C CA . VAL B 1 330 ? 113.579 160.903 107.210 1.00 57.47 302 VAL B CA 1
ATOM 8817 C C . VAL B 1 330 ? 112.945 161.422 105.925 1.00 61.62 302 VAL B C 1
ATOM 8818 O O . VAL B 1 330 ? 112.410 160.649 105.127 1.00 61.31 302 VAL B O 1
ATOM 8822 N N . LEU B 1 331 ? 113.006 162.735 105.727 1.00 63.61 303 LEU B N 1
ATOM 8823 C CA . LEU B 1 331 ? 112.343 163.392 104.611 1.00 63.05 303 LEU B CA 1
ATOM 8824 C C . LEU B 1 331 ? 113.314 163.608 103.459 1.00 64.07 303 LEU B C 1
ATOM 8825 O O . LEU B 1 331 ? 114.520 163.775 103.657 1.00 67.18 303 LEU B O 1
ATOM 8830 N N . LYS B 1 332 ? 112.770 163.605 102.243 1.00 64.97 304 LYS B N 1
ATOM 8831 C CA . LYS B 1 332 ? 113.555 163.802 101.024 1.00 65.31 304 LYS B CA 1
ATOM 8832 C C . LYS B 1 332 ? 112.834 164.857 100.191 1.00 66.78 304 LYS B C 1
ATOM 8833 O O . LYS B 1 332 ? 111.827 164.560 99.542 1.00 64.60 304 LYS B O 1
ATOM 8839 N N . ARG B 1 333 ? 113.351 166.086 100.213 1.00 73.32 305 ARG B N 1
ATOM 8840 C CA . ARG B 1 333 ? 112.712 167.210 99.530 1.00 74.42 305 ARG B CA 1
ATOM 8841 C C . ARG B 1 333 ? 111.285 167.404 100.036 1.00 75.02 305 ARG B C 1
ATOM 8842 O O . ARG B 1 333 ? 110.373 167.750 99.283 1.00 72.30 305 ARG B O 1
ATOM 8850 N N . GLY B 1 334 ? 111.092 167.171 101.333 1.00 66.82 306 GLY B N 1
ATOM 8851 C CA . GLY B 1 334 ? 109.784 167.240 101.940 1.00 65.08 306 GLY B CA 1
ATOM 8852 C C . GLY B 1 334 ? 108.983 165.967 101.840 1.00 65.18 306 GLY B C 1
ATOM 8853 O O . GLY B 1 334 ? 108.017 165.800 102.594 1.00 64.30 306 GLY B O 1
ATOM 8854 N N . GLU B 1 335 ? 109.355 165.060 100.945 1.00 66.67 307 GLU B N 1
ATOM 8855 C CA . GLU B 1 335 ? 108.668 163.787 100.821 1.00 67.83 307 GLU B CA 1
ATOM 8856 C C . GLU B 1 335 ? 109.270 162.771 101.781 1.00 68.60 307 GLU B C 1
ATOM 8857 O O . GLU B 1 335 ? 110.486 162.722 101.991 1.00 70.98 307 GLU B O 1
ATOM 8863 N N . LEU B 1 336 ? 108.401 161.953 102.361 1.00 65.02 308 LEU B N 1
ATOM 8864 C CA . LEU B 1 336 ? 108.832 160.945 103.319 1.00 64.71 308 LEU B CA 1
ATOM 8865 C C . LEU B 1 336 ? 109.600 159.848 102.591 1.00 65.16 308 LEU B C 1
ATOM 8866 O O . LEU B 1 336 ? 109.092 159.262 101.629 1.00 62.95 308 LEU B O 1
ATOM 8871 N N . TYR B 1 337 ? 110.822 159.567 103.048 1.00 63.70 309 TYR B N 1
ATOM 8872 C CA . TYR B 1 337 ? 111.662 158.552 102.422 1.00 63.56 309 TYR B CA 1
ATOM 8873 C C . TYR B 1 337 ? 111.852 157.313 103.286 1.00 62.99 309 TYR B C 1
ATOM 8874 O O . TYR B 1 337 ? 111.856 156.195 102.760 1.00 63.10 309 TYR B O 1
ATOM 8883 N N . GLY B 1 338 ? 112.018 157.477 104.591 1.00 60.77 310 GLY B N 1
ATOM 8884 C CA . GLY B 1 338 ? 112.278 156.336 105.444 1.00 60.25 310 GLY B CA 1
ATOM 8885 C C . GLY B 1 338 ? 112.285 156.740 106.897 1.00 59.62 310 GLY B C 1
ATOM 8886 O O . GLY B 1 338 ? 111.797 157.813 107.260 1.00 60.04 310 GLY B O 1
ATOM 8887 N N . TYR B 1 339 ? 112.851 155.872 107.730 1.00 57.44 311 TYR B N 1
ATOM 8888 C CA . TYR B 1 339 ? 112.886 156.081 109.169 1.00 57.93 311 TYR B CA 1
ATOM 8889 C C . TYR B 1 339 ? 114.319 156.040 109.678 1.00 55.88 311 TYR B C 1
ATOM 8890 O O . TYR B 1 339 ? 115.169 155.324 109.141 1.00 52.97 311 TYR B O 1
ATOM 8899 N N . ALA B 1 340 ? 114.573 156.828 110.716 1.00 53.07 312 ALA B N 1
ATOM 8900 C CA . ALA B 1 340 ? 115.811 156.772 111.471 1.00 51.43 312 ALA B CA 1
ATOM 8901 C C . ALA B 1 340 ? 115.475 156.565 112.940 1.00 51.30 312 ALA B C 1
ATOM 8902 O O . ALA B 1 340 ? 114.576 157.211 113.483 1.00 53.22 312 ALA B O 1
ATOM 8904 N N . CYS B 1 341 ? 116.204 155.658 113.579 1.00 45.64 313 CYS B N 1
ATOM 8905 C CA . CYS B 1 341 ? 115.943 155.272 114.958 1.00 45.04 313 CYS B CA 1
ATOM 8906 C C . CYS B 1 341 ? 117.036 155.839 115.848 1.00 42.94 313 CYS B C 1
ATOM 8907 O O . CYS B 1 341 ? 118.225 155.664 115.565 1.00 48.91 313 CYS B O 1
ATOM 8910 N N . MET B 1 342 ? 116.633 156.527 116.914 1.00 35.35 314 MET B N 1
ATOM 8911 C CA . MET B 1 342 ? 117.563 157.147 117.848 1.00 37.71 314 MET B CA 1
ATOM 8912 C C . MET B 1 342 ? 117.208 156.711 119.260 1.00 39.82 314 MET B C 1
ATOM 8913 O O . MET B 1 342 ? 116.048 156.812 119.668 1.00 44.80 314 MET B O 1
ATOM 8918 N N . ILE B 1 343 ? 118.203 156.229 119.999 1.00 29.66 315 ILE B N 1
ATOM 8919 C CA . ILE B 1 343 ? 118.042 155.835 121.393 1.00 29.03 315 ILE B CA 1
ATOM 8920 C C . ILE B 1 343 ? 118.949 156.714 122.237 1.00 30.23 315 ILE B C 1
ATOM 8921 O O . ILE B 1 343 ? 120.136 156.869 121.927 1.00 38.30 315 ILE B O 1
ATOM 8926 N N . ARG B 1 344 ? 118.393 157.296 123.294 1.00 25.19 316 ARG B N 1
ATOM 8927 C CA . ARG B 1 344 ? 119.180 157.978 124.311 1.00 27.73 316 ARG B CA 1
ATOM 8928 C C . ARG B 1 344 ? 119.172 157.119 125.566 1.00 33.89 316 ARG B C 1
ATOM 8929 O O . ARG B 1 344 ? 118.121 156.929 126.185 1.00 40.65 316 ARG B O 1
ATOM 8937 N N . VAL B 1 345 ? 120.338 156.601 125.934 1.00 31.37 317 VAL B N 1
ATOM 8938 C CA . VAL B 1 345 ? 120.485 155.727 127.088 1.00 22.26 317 VAL B CA 1
ATOM 8939 C C . VAL B 1 345 ? 121.005 156.561 128.246 1.00 23.71 317 VAL B C 1
ATOM 8940 O O . VAL B 1 345 ? 122.084 157.157 128.156 1.00 28.27 317 VAL B O 1
ATOM 8944 N N . ASN B 1 346 ? 120.246 156.610 129.321 1.00 29.43 318 ASN B N 1
ATOM 8945 C CA . ASN B 1 346 ? 120.679 157.365 130.481 1.00 28.41 318 ASN B CA 1
ATOM 8946 C C . ASN B 1 346 ? 121.614 156.520 131.342 1.00 27.75 318 ASN B C 1
ATOM 8947 O O . ASN B 1 346 ? 121.547 155.290 131.318 1.00 26.94 318 ASN B O 1
ATOM 8952 N N . PRO B 1 347 ? 122.500 157.153 132.107 1.00 30.84 319 PRO B N 1
ATOM 8953 C CA . PRO B 1 347 ? 123.363 156.380 133.007 1.00 27.23 319 PRO B CA 1
ATOM 8954 C C . PRO B 1 347 ? 122.531 155.556 133.978 1.00 29.87 319 PRO B C 1
ATOM 8955 O O . PRO B 1 347 ? 121.500 156.008 134.482 1.00 30.40 319 PRO B O 1
ATOM 8959 N N . PHE B 1 348 ? 122.986 154.337 134.233 1.00 28.19 320 PHE B N 1
ATOM 8960 C CA . PHE B 1 348 ? 122.253 153.398 135.064 1.00 22.60 320 PHE B CA 1
ATOM 8961 C C . PHE B 1 348 ? 122.897 153.342 136.441 1.00 26.34 320 PHE B C 1
ATOM 8962 O O . PHE B 1 348 ? 124.122 153.398 136.568 1.00 32.45 320 PHE B O 1
ATOM 8970 N N . CYS B 1 349 ? 122.060 153.241 137.473 1.00 34.86 321 CYS B N 1
ATOM 8971 C CA . CYS B 1 349 ? 122.564 153.299 138.841 1.00 29.30 321 CYS B CA 1
ATOM 8972 C C . CYS B 1 349 ? 123.555 152.176 139.122 1.00 28.23 321 CYS B C 1
ATOM 8973 O O . CYS B 1 349 ? 124.457 152.330 139.953 1.00 27.41 321 CYS B O 1
ATOM 8976 N N . CYS B 1 350 ? 123.418 151.049 138.426 1.00 31.41 322 CYS B N 1
ATOM 8977 C CA . CYS B 1 350 ? 124.149 149.834 138.768 1.00 27.46 322 CYS B CA 1
ATOM 8978 C C . CYS B 1 350 ? 124.658 149.136 137.511 1.00 31.27 322 CYS B C 1
ATOM 8979 O O . CYS B 1 350 ? 124.774 149.761 136.454 1.00 36.04 322 CYS B O 1
ATOM 8982 N N . ALA B 1 351 ? 125.014 147.861 137.626 1.00 21.83 323 ALA B N 1
ATOM 8983 C CA . ALA B 1 351 ? 125.590 147.090 136.534 1.00 14.35 323 ALA B CA 1
ATOM 8984 C C . ALA B 1 351 ? 124.494 146.561 135.618 1.00 13.95 323 ALA B C 1
ATOM 8985 O O . ALA B 1 351 ? 123.476 146.050 136.091 1.00 17.69 323 ALA B O 1
ATOM 8987 N N . VAL B 1 352 ? 124.710 146.686 134.311 1.00 16.83 324 VAL B N 1
ATOM 8988 C CA . VAL B 1 352 ? 123.855 146.090 133.291 1.00 14.39 324 VAL B CA 1
ATOM 8989 C C . VAL B 1 352 ? 124.670 145.036 132.560 1.00 20.49 324 VAL B C 1
ATOM 8990 O O . VAL B 1 352 ? 125.760 145.327 132.054 1.00 27.23 324 VAL B O 1
ATOM 8994 N N . PHE B 1 353 ? 124.148 143.818 132.504 1.00 16.09 325 PHE B N 1
ATOM 8995 C CA . PHE B 1 353 ? 124.809 142.716 131.824 1.00 8.83 325 PHE B CA 1
ATOM 8996 C C . PHE B 1 353 ? 124.158 142.492 130.469 1.00 15.22 325 PHE B C 1
ATOM 8997 O O . PHE B 1 353 ? 122.938 142.600 130.331 1.00 26.43 325 PHE B O 1
ATOM 9005 N N . SER B 1 354 ? 124.981 142.200 129.462 1.00 20.43 326 SER B N 1
ATOM 9006 C CA . SER B 1 354 ? 124.433 141.813 128.168 1.00 17.25 326 SER B CA 1
ATOM 9007 C C . SER B 1 354 ? 123.797 140.434 128.237 1.00 20.81 326 SER B C 1
ATOM 9008 O O . SER B 1 354 ? 122.814 140.166 127.540 1.00 27.01 326 SER B O 1
ATOM 9011 N N . GLU B 1 355 ? 124.344 139.557 129.070 1.00 25.62 327 GLU B N 1
ATOM 9012 C CA . GLU B 1 355 ? 123.796 138.231 129.313 1.00 17.59 327 GLU B CA 1
ATOM 9013 C C . GLU B 1 355 ? 124.356 137.758 130.645 1.00 16.32 327 GLU B C 1
ATOM 9014 O O . GLU B 1 355 ? 125.036 138.505 131.349 1.00 31.55 327 GLU B O 1
ATOM 9020 N N . ALA B 1 356 ? 124.067 136.509 130.988 1.00 21.48 328 ALA B N 1
ATOM 9021 C CA . ALA B 1 356 ? 124.591 135.960 132.225 1.00 19.99 328 ALA B CA 1
ATOM 9022 C C . ALA B 1 356 ? 126.111 135.815 132.132 1.00 23.37 328 ALA B C 1
ATOM 9023 O O . ALA B 1 356 ? 126.646 135.504 131.065 1.00 31.16 328 ALA B O 1
ATOM 9025 N N . PRO B 1 357 ? 126.836 136.039 133.229 1.00 19.90 329 PRO B N 1
ATOM 9026 C CA . PRO B 1 357 ? 128.283 135.805 133.203 1.00 6.64 329 PRO B CA 1
ATOM 9027 C C . PRO B 1 357 ? 128.601 134.339 132.955 1.00 13.89 329 PRO B C 1
ATOM 9028 O O . PRO B 1 357 ? 127.839 133.444 133.322 1.00 34.69 329 PRO B O 1
ATOM 9032 N N . ASN B 1 358 ? 129.742 134.099 132.314 1.00 10.22 330 ASN B N 1
ATOM 9033 C CA . ASN B 1 358 ? 130.182 132.743 131.994 1.00 7.97 330 ASN B CA 1
ATOM 9034 C C . ASN B 1 358 ? 131.219 132.312 133.028 1.00 13.54 330 ASN B C 1
ATOM 9035 O O . ASN B 1 358 ? 132.424 132.316 132.788 1.00 16.85 330 ASN B O 1
ATOM 9040 N N . SER B 1 359 ? 130.726 131.926 134.201 1.00 18.27 331 SER B N 1
ATOM 9041 C CA . SER B 1 359 ? 131.568 131.450 135.288 1.00 7.33 331 SER B CA 1
ATOM 9042 C C . SER B 1 359 ? 131.029 130.113 135.769 1.00 18.68 331 SER B C 1
ATOM 9043 O O . SER B 1 359 ? 129.815 129.911 135.823 1.00 24.54 331 SER B O 1
ATOM 9046 N N . TRP B 1 360 ? 131.935 129.205 136.114 1.00 13.12 332 TRP B N 1
ATOM 9047 C CA . TRP B 1 360 ? 131.584 127.831 136.427 1.00 11.33 332 TRP B CA 1
ATOM 9048 C C . TRP B 1 360 ? 132.149 127.438 137.782 1.00 9.53 332 TRP B C 1
ATOM 9049 O O . TRP B 1 360 ? 133.122 128.021 138.262 1.00 19.16 332 TRP B O 1
ATOM 9060 N N . ILE B 1 361 ? 131.513 126.446 138.403 1.00 20.02 333 ILE B N 1
ATOM 9061 C CA . ILE B 1 361 ? 131.864 126.013 139.748 1.00 14.52 333 ILE B CA 1
ATOM 9062 C C . ILE B 1 361 ? 131.385 124.581 139.929 1.00 16.18 333 ILE B C 1
ATOM 9063 O O . ILE B 1 361 ? 130.457 124.128 139.260 1.00 23.49 333 ILE B O 1
ATOM 9068 N N . VAL B 1 362 ? 132.036 123.860 140.834 1.00 19.40 334 VAL B N 1
ATOM 9069 C CA . VAL B 1 362 ? 131.659 122.491 141.171 1.00 23.07 334 VAL B CA 1
ATOM 9070 C C . VAL B 1 362 ? 130.860 122.525 142.463 1.00 29.25 334 VAL B C 1
ATOM 9071 O O . VAL B 1 362 ? 131.387 122.895 143.519 1.00 29.17 334 VAL B O 1
ATOM 9075 N N . GLU B 1 363 ? 129.591 122.140 142.383 1.00 36.60 335 GLU B N 1
ATOM 9076 C CA . GLU B 1 363 ? 128.757 121.973 143.561 1.00 39.35 335 GLU B CA 1
ATOM 9077 C C . GLU B 1 363 ? 128.081 120.616 143.479 1.00 41.74 335 GLU B C 1
ATOM 9078 O O . GLU B 1 363 ? 127.552 120.240 142.430 1.00 42.49 335 GLU B O 1
ATOM 9084 N N . ASP B 1 364 ? 128.095 119.888 144.592 1.00 45.34 336 ASP B N 1
ATOM 9085 C CA . ASP B 1 364 ? 127.702 118.479 144.616 1.00 43.55 336 ASP B CA 1
ATOM 9086 C C . ASP B 1 364 ? 128.642 117.746 143.659 1.00 44.60 336 ASP B C 1
ATOM 9087 O O . ASP B 1 364 ? 129.863 117.920 143.762 1.00 50.23 336 ASP B O 1
ATOM 9092 N N . LYS B 1 365 ? 128.136 116.938 142.732 1.00 37.46 337 LYS B N 1
ATOM 9093 C CA . LYS B 1 365 ? 128.965 116.202 141.792 1.00 36.03 337 LYS B CA 1
ATOM 9094 C C . LYS B 1 365 ? 128.944 116.792 140.391 1.00 39.47 337 LYS B C 1
ATOM 9095 O O . LYS B 1 365 ? 129.452 116.158 139.464 1.00 45.64 337 LYS B O 1
ATOM 9101 N N . TYR B 1 366 ? 128.379 117.980 140.209 1.00 38.76 338 TYR B N 1
ATOM 9102 C CA . TYR B 1 366 ? 128.159 118.550 138.889 1.00 35.94 338 TYR B CA 1
ATOM 9103 C C . TYR B 1 366 ? 128.947 119.840 138.727 1.00 31.44 338 TYR B C 1
ATOM 9104 O O . TYR B 1 366 ? 129.197 120.555 139.701 1.00 31.01 338 TYR B O 1
ATOM 9113 N N . VAL B 1 367 ? 129.346 120.122 137.490 1.00 29.89 339 VAL B N 1
ATOM 9114 C CA . VAL B 1 367 ? 129.940 121.406 137.138 1.00 22.07 339 VAL B CA 1
ATOM 9115 C C . VAL B 1 367 ? 128.799 122.325 136.717 1.00 21.26 339 VAL B C 1
ATOM 9116 O O . VAL B 1 367 ? 128.164 122.106 135.684 1.00 25.26 339 VAL B O 1
ATOM 9120 N N . CYS B 1 368 ? 128.536 123.353 137.517 1.00 26.37 340 CYS B N 1
ATOM 9121 C CA . CYS B 1 368 ? 127.383 124.221 137.333 1.00 21.93 340 CYS B CA 1
ATOM 9122 C C . CYS B 1 368 ? 127.837 125.636 137.020 1.00 20.48 340 CYS B C 1
ATOM 9123 O O . CYS B 1 368 ? 128.895 126.076 137.475 1.00 23.13 340 CYS B O 1
ATOM 9126 N N . SER B 1 369 ? 127.032 126.341 136.234 1.00 18.79 341 SER B N 1
ATOM 9127 C CA . SER B 1 369 ? 127.294 127.740 135.940 1.00 14.72 341 SER B CA 1
ATOM 9128 C C . SER B 1 369 ? 126.614 128.627 136.971 1.00 18.90 341 SER B C 1
ATOM 9129 O O . SER B 1 369 ? 125.478 128.373 137.377 1.00 25.40 341 SER B O 1
ATOM 9132 N N . LEU B 1 370 ? 127.322 129.664 137.400 1.00 26.24 342 LEU B N 1
ATOM 9133 C CA . LEU B 1 370 ? 126.757 130.613 138.347 1.00 23.73 342 LEU B CA 1
ATOM 9134 C C . LEU B 1 370 ? 125.710 131.484 137.667 1.00 26.92 342 LEU B C 1
ATOM 9135 O O . LEU B 1 370 ? 125.868 131.888 136.512 1.00 29.63 342 LEU B O 1
ATOM 9140 N N . THR B 1 371 ? 124.632 131.769 138.389 1.00 22.15 343 THR B N 1
ATOM 9141 C CA . THR B 1 371 ? 123.662 132.741 137.917 1.00 30.00 343 THR B CA 1
ATOM 9142 C C . THR B 1 371 ? 124.227 134.151 138.064 1.00 31.19 343 THR B C 1
ATOM 9143 O O . THR B 1 371 ? 125.263 134.367 138.691 1.00 38.23 343 THR B O 1
ATOM 9147 N N . THR B 1 372 ? 123.534 135.119 137.462 1.00 23.93 344 THR B N 1
ATOM 9148 C CA . THR B 1 372 ? 124.001 136.500 137.518 1.00 24.34 344 THR B CA 1
ATOM 9149 C C . THR B 1 372 ? 124.098 136.992 138.956 1.00 23.17 344 THR B C 1
ATOM 9150 O O . THR B 1 372 ? 125.103 137.588 139.359 1.00 26.38 344 THR B O 1
ATOM 9154 N N . GLU B 1 373 ? 123.056 136.743 139.750 1.00 26.06 345 GLU B N 1
ATOM 9155 C CA . GLU B 1 373 ? 123.024 137.264 141.111 1.00 24.03 345 GLU B CA 1
ATOM 9156 C C . GLU B 1 373 ? 124.067 136.587 141.986 1.00 27.03 345 GLU B C 1
ATOM 9157 O O . GLU B 1 373 ? 124.744 137.249 142.779 1.00 27.19 345 GLU B O 1
ATOM 9163 N N . LYS B 1 374 ? 124.215 135.269 141.854 1.00 27.58 346 LYS B N 1
ATOM 9164 C CA . LYS B 1 374 ? 125.238 134.564 142.615 1.00 21.72 346 LYS B CA 1
ATOM 9165 C C . LYS B 1 374 ? 126.633 135.028 142.216 1.00 22.01 346 LYS B C 1
ATOM 9166 O O . LYS B 1 374 ? 127.508 135.190 143.071 1.00 31.88 346 LYS B O 1
ATOM 9172 N N . TRP B 1 375 ? 126.859 135.241 140.920 1.00 16.99 347 TRP B N 1
ATOM 9173 C CA . TRP B 1 375 ? 128.153 135.722 140.455 1.00 13.60 347 TRP B CA 1
ATOM 9174 C C . TRP B 1 375 ? 128.464 137.095 141.038 1.00 20.49 347 TRP B C 1
ATOM 9175 O O . TRP B 1 375 ? 129.575 137.341 141.522 1.00 23.11 347 TRP B O 1
ATOM 9186 N N . VAL B 1 376 ? 127.486 138.002 141.015 1.00 19.27 348 VAL B N 1
ATOM 9187 C CA . VAL B 1 376 ? 127.711 139.338 141.562 1.00 20.83 348 VAL B CA 1
ATOM 9188 C C . VAL B 1 376 ? 127.953 139.263 143.062 1.00 22.47 348 VAL B C 1
ATOM 9189 O O . VAL B 1 376 ? 128.784 139.996 143.608 1.00 28.00 348 VAL B O 1
ATOM 9193 N N . GLY B 1 377 ? 127.224 138.389 143.757 1.00 24.64 349 GLY B N 1
ATOM 9194 C CA . GLY B 1 377 ? 127.463 138.222 145.179 1.00 16.86 349 GLY B CA 1
ATOM 9195 C C . GLY B 1 377 ? 128.870 137.738 145.472 1.00 22.65 349 GLY B C 1
ATOM 9196 O O . GLY B 1 377 ? 129.556 138.270 146.344 1.00 30.78 349 GLY B O 1
ATOM 9197 N N . MET B 1 378 ? 129.323 136.723 144.736 1.00 25.66 350 MET B N 1
ATOM 9198 C CA . MET B 1 378 ? 130.661 136.193 144.964 1.00 19.33 350 MET B CA 1
ATOM 9199 C C . MET B 1 378 ? 131.739 137.178 144.535 1.00 23.12 350 MET B C 1
ATOM 9200 O O . MET B 1 378 ? 132.878 137.090 145.001 1.00 32.38 350 MET B O 1
ATOM 9205 N N . MET B 1 379 ? 131.408 138.114 143.647 1.00 30.36 351 MET B N 1
ATOM 9206 C CA . MET B 1 379 ? 132.383 139.099 143.200 1.00 22.95 351 MET B CA 1
ATOM 9207 C C . MET B 1 379 ? 132.412 140.354 144.059 1.00 19.39 351 MET B C 1
ATOM 9208 O O . MET B 1 379 ? 133.419 141.067 144.039 1.00 30.12 351 MET B O 1
ATOM 9213 N N . THR B 1 380 ? 131.350 140.644 144.808 1.00 29.56 352 THR B N 1
ATOM 9214 C CA . THR B 1 380 ? 131.317 141.864 145.607 1.00 28.65 352 THR B CA 1
ATOM 9215 C C . THR B 1 380 ? 131.472 141.580 147.095 1.00 33.05 352 THR B C 1
ATOM 9216 O O . THR B 1 380 ? 132.212 142.284 147.788 1.00 38.38 352 THR B O 1
ATOM 9220 N N . ASP B 1 381 ? 130.784 140.560 147.598 1.00 41.22 353 ASP B N 1
ATOM 9221 C CA . ASP B 1 381 ? 130.767 140.287 149.030 1.00 46.40 353 ASP B CA 1
ATOM 9222 C C . ASP B 1 381 ? 132.110 139.743 149.505 1.00 49.36 353 ASP B C 1
ATOM 9223 O O . ASP B 1 381 ? 133.052 139.599 148.727 1.00 47.78 353 ASP B O 1
ATOM 9228 N N . VAL B 1 409 ? 132.947 125.858 160.964 1.00 40.70 381 VAL B N 1
ATOM 9229 C CA . VAL B 1 409 ? 132.951 127.187 161.562 1.00 45.72 381 VAL B CA 1
ATOM 9230 C C . VAL B 1 409 ? 134.237 127.921 161.209 1.00 47.27 381 VAL B C 1
ATOM 9231 O O . VAL B 1 409 ? 135.334 127.390 161.380 1.00 52.06 381 VAL B O 1
ATOM 9235 N N . TYR B 1 410 ? 134.096 129.151 160.713 1.00 48.31 382 TYR B N 1
ATOM 9236 C CA . TYR B 1 410 ? 135.244 129.986 160.360 1.00 48.50 382 TYR B CA 1
ATOM 9237 C C . TYR B 1 410 ? 135.759 130.673 161.626 1.00 52.03 382 TYR B C 1
ATOM 9238 O O . TYR B 1 410 ? 135.175 131.623 162.150 1.00 52.98 382 TYR B O 1
ATOM 9247 N N . SER B 1 411 ? 136.881 130.161 162.125 1.00 47.90 383 SER B N 1
ATOM 9248 C CA . SER B 1 411 ? 137.456 130.644 163.378 1.00 47.92 383 SER B CA 1
ATOM 9249 C C . SER B 1 411 ? 138.403 131.799 163.089 1.00 45.97 383 SER B C 1
ATOM 9250 O O . SER B 1 411 ? 139.525 131.602 162.616 1.00 44.32 383 SER B O 1
ATOM 9253 N N . LYS B 1 412 ? 137.952 133.019 163.388 1.00 43.08 384 LYS B N 1
ATOM 9254 C CA . LYS B 1 412 ? 138.796 134.190 163.187 1.00 41.81 384 LYS B CA 1
ATOM 9255 C C . LYS B 1 412 ? 139.945 134.227 164.184 1.00 42.62 384 LYS B C 1
ATOM 9256 O O . LYS B 1 412 ? 141.046 134.670 163.841 1.00 45.69 384 LYS B O 1
ATOM 9262 N N . LYS B 1 413 ? 139.719 133.758 165.410 1.00 41.76 385 LYS B N 1
ATOM 9263 C CA . LYS B 1 413 ? 140.819 133.645 166.361 1.00 38.12 385 LYS B CA 1
ATOM 9264 C C . LYS B 1 413 ? 141.867 132.655 165.874 1.00 37.11 385 LYS B C 1
ATOM 9265 O O . LYS B 1 413 ? 143.071 132.904 166.013 1.00 37.91 385 LYS B O 1
ATOM 9271 N N . GLY B 1 414 ? 141.431 131.533 165.303 1.00 35.78 386 GLY B N 1
ATOM 9272 C CA . GLY B 1 414 ? 142.374 130.607 164.706 1.00 36.68 386 GLY B CA 1
ATOM 9273 C C . GLY B 1 414 ? 143.131 131.224 163.549 1.00 34.31 386 GLY B C 1
ATOM 9274 O O . GLY B 1 414 ? 144.343 131.045 163.424 1.00 39.45 386 GLY B O 1
ATOM 9275 N N . LEU B 1 415 ? 142.431 131.959 162.686 1.00 33.39 387 LEU B N 1
ATOM 9276 C CA . LEU B 1 415 ? 143.112 132.632 161.587 1.00 33.02 387 LEU B CA 1
ATOM 9277 C C . LEU B 1 415 ? 144.163 133.599 162.118 1.00 35.67 387 LEU B C 1
ATOM 9278 O O . LEU B 1 415 ? 145.254 133.721 161.550 1.00 37.81 387 LEU B O 1
ATOM 9283 N N . GLU B 1 416 ? 143.849 134.295 163.212 1.00 40.72 388 GLU B N 1
ATOM 9284 C CA . GLU B 1 416 ? 144.782 135.266 163.770 1.00 38.77 388 GLU B CA 1
ATOM 9285 C C . GLU B 1 416 ? 146.003 134.591 164.385 1.00 35.57 388 GLU B C 1
ATOM 9286 O O . GLU B 1 416 ? 147.131 135.071 164.222 1.00 34.36 388 GLU B O 1
ATOM 9292 N N . HIS B 1 417 ? 145.804 133.487 165.105 1.00 36.21 389 HIS B N 1
ATOM 9293 C CA . HIS B 1 417 ? 146.873 132.877 165.889 1.00 29.68 389 HIS B CA 1
ATOM 9294 C C . HIS B 1 417 ? 147.471 131.630 165.248 1.00 28.93 389 HIS B C 1
ATOM 9295 O O . HIS B 1 417 ? 148.272 130.950 165.896 1.00 35.22 389 HIS B O 1
ATOM 9302 N N . LYS B 1 418 ? 147.151 131.352 163.982 1.00 26.47 390 LYS B N 1
ATOM 9303 C CA . LYS B 1 418 ? 147.546 130.089 163.366 1.00 19.78 390 LYS B CA 1
ATOM 9304 C C . LYS B 1 418 ? 149.029 129.786 163.538 1.00 23.20 390 LYS B C 1
ATOM 9305 O O . LYS B 1 418 ? 149.403 128.635 163.768 1.00 32.47 390 LYS B O 1
ATOM 9311 N N . LYS B 1 419 ? 149.894 130.792 163.425 1.00 20.66 391 LYS B N 1
ATOM 9312 C CA . LYS B 1 419 ? 151.327 130.521 163.498 1.00 15.99 391 LYS B CA 1
ATOM 9313 C C . LYS B 1 419 ? 151.736 130.046 164.890 1.00 22.19 391 LYS B C 1
ATOM 9314 O O . LYS B 1 419 ? 152.456 129.049 165.031 1.00 27.18 391 LYS B O 1
ATOM 9320 N N . GLU B 1 420 ? 151.286 130.748 165.933 1.00 23.46 392 GLU B N 1
ATOM 9321 C CA . GLU B 1 420 ? 151.605 130.332 167.295 1.00 20.95 392 GLU B CA 1
ATOM 9322 C C . GLU B 1 420 ? 150.975 128.984 167.613 1.00 23.72 392 GLU B C 1
ATOM 9323 O O . GLU B 1 420 ? 151.603 128.120 168.233 1.00 23.59 392 GLU B O 1
ATOM 9329 N N . LEU B 1 421 ? 149.726 128.788 167.193 1.00 25.44 393 LEU B N 1
ATOM 9330 C CA . LEU B 1 421 ? 149.050 127.524 167.454 1.00 19.58 393 LEU B CA 1
ATOM 9331 C C . LEU B 1 421 ? 149.765 126.367 166.769 1.00 25.09 393 LEU B C 1
ATOM 9332 O O . LEU B 1 421 ? 149.856 125.264 167.324 1.00 29.85 393 LEU B O 1
ATOM 9337 N N . GLN B 1 422 ? 150.274 126.595 165.557 1.00 28.03 394 GLN B N 1
ATOM 9338 C CA . GLN B 1 422 ? 151.019 125.557 164.861 1.00 19.01 394 GLN B CA 1
ATOM 9339 C C . GLN B 1 422 ? 152.337 125.264 165.561 1.00 18.42 394 GLN B C 1
ATOM 9340 O O . GLN B 1 422 ? 152.671 124.100 165.793 1.00 27.05 394 GLN B O 1
ATOM 9346 N N . GLN B 1 423 ? 153.100 126.298 165.921 1.00 23.45 395 GLN B N 1
ATOM 9347 C CA . GLN B 1 423 ? 154.332 126.043 166.658 1.00 22.85 395 GLN B CA 1
ATOM 9348 C C . GLN B 1 423 ? 154.077 125.401 168.016 1.00 27.18 395 GLN B C 1
ATOM 9349 O O . GLN B 1 423 ? 154.989 124.785 168.574 1.00 30.01 395 GLN B O 1
ATOM 9355 N N . LEU B 1 424 ? 152.868 125.529 168.563 1.00 27.70 396 LEU B N 1
ATOM 9356 C CA . LEU B 1 424 ? 152.560 124.876 169.830 1.00 19.78 396 LEU B CA 1
ATOM 9357 C C . LEU B 1 424 ? 152.209 123.405 169.633 1.00 27.07 396 LEU B C 1
ATOM 9358 O O . LEU B 1 424 ? 152.828 122.524 170.236 1.00 35.88 396 LEU B O 1
ATOM 9363 N N . LEU B 1 425 ? 151.216 123.118 168.790 1.00 24.87 397 LEU B N 1
ATOM 9364 C CA . LEU B 1 425 ? 150.700 121.756 168.686 1.00 22.13 397 LEU B CA 1
ATOM 9365 C C . LEU B 1 425 ? 151.375 120.931 167.596 1.00 21.36 397 LEU B C 1
ATOM 9366 O O . LEU B 1 425 ? 151.658 119.749 167.810 1.00 31.42 397 LEU B O 1
ATOM 9371 N N . PHE B 1 426 ? 151.629 121.517 166.431 1.00 24.28 398 PHE B N 1
ATOM 9372 C CA . PHE B 1 426 ? 152.139 120.801 165.269 1.00 22.31 398 PHE B CA 1
ATOM 9373 C C . PHE B 1 426 ? 153.525 121.295 164.881 1.00 27.63 398 PHE B C 1
ATOM 9374 O O . PHE B 1 426 ? 153.831 121.472 163.702 1.00 32.87 398 PHE B O 1
ATOM 9382 N N . SER B 1 427 ? 154.384 121.526 165.866 1.00 34.79 399 SER B N 1
ATOM 9383 C CA . SER B 1 427 ? 155.756 121.909 165.571 1.00 32.55 399 SER B CA 1
ATOM 9384 C C . SER B 1 427 ? 156.475 120.757 164.889 1.00 31.91 399 SER B C 1
ATOM 9385 O O . SER B 1 427 ? 156.565 119.657 165.440 1.00 31.97 399 SER B O 1
ATOM 9388 N N . VAL B 1 428 ? 156.976 121.006 163.683 1.00 33.58 400 VAL B N 1
ATOM 9389 C CA . VAL B 1 428 ? 157.698 119.989 162.922 1.00 33.88 400 VAL B CA 1
ATOM 9390 C C . VAL B 1 428 ? 159.133 119.950 163.433 1.00 34.32 400 VAL B C 1
ATOM 9391 O O . VAL B 1 428 ? 159.815 120.984 163.442 1.00 40.49 400 VAL B O 1
ATOM 9395 N N . PRO B 1 429 ? 159.626 118.800 163.884 1.00 32.48 401 PRO B N 1
ATOM 9396 C CA . PRO B 1 429 ? 160.992 118.727 164.380 1.00 38.46 401 PRO B CA 1
ATOM 9397 C C . PRO B 1 429 ? 161.981 118.632 163.235 1.00 42.74 401 PRO B C 1
ATOM 9398 O O . PRO B 1 429 ? 161.611 118.227 162.123 1.00 42.49 401 PRO B O 1
ATOM 9402 N N . PRO B 1 430 ? 163.243 119.003 163.454 1.00 46.84 402 PRO B N 1
ATOM 9403 C CA . PRO B 1 430 ? 164.258 118.782 162.416 1.00 41.48 402 PRO B CA 1
ATOM 9404 C C . PRO B 1 430 ? 164.885 117.402 162.556 1.00 40.01 402 PRO B C 1
ATOM 9405 O O . PRO B 1 430 ? 165.529 117.100 163.562 1.00 44.19 402 PRO B O 1
ATOM 9409 N N . GLY B 1 431 ? 164.691 116.563 161.543 1.00 42.72 403 GLY B N 1
ATOM 9410 C CA . GLY B 1 431 ? 165.456 115.336 161.445 1.00 44.16 403 GLY B CA 1
ATOM 9411 C C . GLY B 1 431 ? 164.815 114.085 161.999 1.00 44.42 403 GLY B C 1
ATOM 9412 O O . GLY B 1 431 ? 165.496 113.060 162.091 1.00 48.86 403 GLY B O 1
ATOM 9413 N N . TYR B 1 432 ? 163.537 114.112 162.369 1.00 41.14 404 TYR B N 1
ATOM 9414 C CA . TYR B 1 432 ? 162.851 112.893 162.774 1.00 42.95 404 TYR B CA 1
ATOM 9415 C C . TYR B 1 432 ? 161.347 113.074 162.616 1.00 40.59 404 TYR B C 1
ATOM 9416 O O . TYR B 1 432 ? 160.838 114.190 162.501 1.00 40.26 404 TYR B O 1
ATOM 9425 N N . LEU B 1 433 ? 160.640 111.946 162.605 1.00 38.74 405 LEU B N 1
ATOM 9426 C CA . LEU B 1 433 ? 159.203 111.904 162.369 1.00 33.80 405 LEU B CA 1
ATOM 9427 C C . LEU B 1 433 ? 158.489 111.780 163.709 1.00 35.17 405 LEU B C 1
ATOM 9428 O O . LEU B 1 433 ? 158.826 110.909 164.517 1.00 39.96 405 LEU B O 1
ATOM 9433 N N . ARG B 1 434 ? 157.503 112.640 163.935 1.00 30.66 406 ARG B N 1
ATOM 9434 C CA . ARG B 1 434 ? 156.850 112.777 165.230 1.00 24.36 406 ARG B CA 1
ATOM 9435 C C . ARG B 1 434 ? 155.405 112.304 165.144 1.00 27.73 406 ARG B C 1
ATOM 9436 O O . ARG B 1 434 ? 154.702 112.618 164.181 1.00 39.84 406 ARG B O 1
ATOM 9444 N N . TYR B 1 435 ? 154.968 111.548 166.149 1.00 26.81 407 TYR B N 1
ATOM 9445 C CA . TYR B 1 435 ? 153.601 111.049 166.228 1.00 25.50 407 TYR B CA 1
ATOM 9446 C C . TYR B 1 435 ? 152.837 111.852 167.272 1.00 30.24 407 TYR B C 1
ATOM 9447 O O . TYR B 1 435 ? 153.313 112.020 168.398 1.00 39.23 407 TYR B O 1
ATOM 9456 N N . THR B 1 436 ? 151.662 112.338 166.904 1.00 24.92 408 THR B N 1
ATOM 9457 C CA . THR B 1 436 ? 150.795 113.061 167.819 1.00 22.80 408 THR B CA 1
ATOM 9458 C C . THR B 1 436 ? 149.354 112.656 167.556 1.00 24.48 408 THR B C 1
ATOM 9459 O O . THR B 1 436 ? 149.001 112.299 166.428 1.00 38.68 408 THR B O 1
ATOM 9463 N N . PRO B 1 437 ? 148.498 112.678 168.586 1.00 28.02 409 PRO B N 1
ATOM 9464 C CA . PRO B 1 437 ? 148.804 112.895 170.008 1.00 29.19 409 PRO B CA 1
ATOM 9465 C C . PRO B 1 437 ? 149.530 111.695 170.603 1.00 35.61 409 PRO B C 1
ATOM 9466 O O . PRO B 1 437 ? 149.233 110.550 170.275 1.00 41.05 409 PRO B O 1
ATOM 9470 N N . GLU B 1 438 ? 150.490 111.938 171.495 1.00 36.77 410 GLU B N 1
ATOM 9471 C CA . GLU B 1 438 ? 151.296 110.847 172.031 1.00 33.37 410 GLU B CA 1
ATOM 9472 C C . GLU B 1 438 ? 150.472 109.913 172.906 1.00 34.47 410 GLU B C 1
ATOM 9473 O O . GLU B 1 438 ? 150.647 108.691 172.839 1.00 41.48 410 GLU B O 1
ATOM 9479 N N . SER B 1 439 ? 149.575 110.458 173.728 1.00 35.49 411 SER B N 1
ATOM 9480 C CA . SER B 1 439 ? 148.735 109.605 174.561 1.00 31.66 411 SER B CA 1
ATOM 9481 C C . SER B 1 439 ? 147.821 108.734 173.710 1.00 35.07 411 SER B C 1
ATOM 9482 O O . SER B 1 439 ? 147.649 107.543 173.993 1.00 37.47 411 SER B O 1
ATOM 9485 N N . LEU B 1 440 ? 147.224 109.310 172.665 1.00 34.68 412 LEU B N 1
ATOM 9486 C CA . LEU B 1 440 ? 146.362 108.528 171.788 1.00 33.04 412 LEU B CA 1
ATOM 9487 C C . LEU B 1 440 ? 147.156 107.451 171.064 1.00 33.97 412 LEU B C 1
ATOM 9488 O O . LEU B 1 440 ? 146.677 106.325 170.894 1.00 32.04 412 LEU B O 1
ATOM 9493 N N . TRP B 1 441 ? 148.373 107.778 170.627 1.00 32.13 413 TRP B N 1
ATOM 9494 C CA . TRP B 1 441 ? 149.211 106.786 169.962 1.00 30.11 413 TRP B CA 1
ATOM 9495 C C . TRP B 1 441 ? 149.541 105.635 170.905 1.00 33.18 413 TRP B C 1
ATOM 9496 O O . TRP B 1 441 ? 149.487 104.458 170.519 1.00 39.68 413 TRP B O 1
ATOM 9507 N N . ARG B 1 442 ? 149.882 105.958 172.154 1.00 36.40 414 ARG B N 1
ATOM 9508 C CA . ARG B 1 442 ? 150.167 104.915 173.132 1.00 34.54 414 ARG B CA 1
ATOM 9509 C C . ARG B 1 442 ? 148.940 104.048 173.382 1.00 35.81 414 ARG B C 1
ATOM 9510 O O . ARG B 1 442 ? 149.044 102.819 173.441 1.00 37.19 414 ARG B O 1
ATOM 9518 N N . ASP B 1 443 ? 147.767 104.668 173.515 1.00 32.90 415 ASP B N 1
ATOM 9519 C CA . ASP B 1 443 ? 146.543 103.897 173.711 1.00 33.18 415 ASP B CA 1
ATOM 9520 C C . ASP B 1 443 ? 146.292 102.966 172.532 1.00 36.70 415 ASP B C 1
ATOM 9521 O O . ASP B 1 443 ? 145.920 101.802 172.712 1.00 37.16 415 ASP B O 1
ATOM 9526 N N . LEU B 1 444 ? 146.485 103.468 171.313 1.00 42.54 416 LEU B N 1
ATOM 9527 C CA . LEU B 1 444 ? 146.222 102.661 170.129 1.00 38.08 416 LEU B CA 1
ATOM 9528 C C . LEU B 1 444 ? 147.150 101.455 170.071 1.00 39.16 416 LEU B C 1
ATOM 9529 O O . LEU B 1 444 ? 146.700 100.319 169.865 1.00 38.98 416 LEU B O 1
ATOM 9534 N N . ILE B 1 445 ? 148.455 101.678 170.253 1.00 36.48 417 ILE B N 1
ATOM 9535 C CA . ILE B 1 445 ? 149.396 100.563 170.191 1.00 37.30 417 ILE B CA 1
ATOM 9536 C C . ILE B 1 445 ? 149.261 99.620 171.374 1.00 39.98 417 ILE B C 1
ATOM 9537 O O . ILE B 1 445 ? 149.665 98.457 171.270 1.00 43.04 417 ILE B O 1
ATOM 9542 N N . SER B 1 446 ? 148.715 100.083 172.499 1.00 47.42 418 SER B N 1
ATOM 9543 C CA . SER B 1 446 ? 148.436 99.175 173.603 1.00 46.30 418 SER B CA 1
ATOM 9544 C C . SER B 1 446 ? 147.193 98.339 173.342 1.00 43.81 418 SER B C 1
ATOM 9545 O O . SER B 1 446 ? 147.135 97.176 173.752 1.00 47.25 418 SER B O 1
ATOM 9548 N N . GLU B 1 447 ? 146.196 98.911 172.670 1.00 43.54 419 GLU B N 1
ATOM 9549 C CA . GLU B 1 447 ? 144.972 98.175 172.385 1.00 39.21 419 GLU B CA 1
ATOM 9550 C C . GLU B 1 447 ? 145.180 97.143 171.287 1.00 43.98 419 GLU B C 1
ATOM 9551 O O . GLU B 1 447 ? 144.645 96.032 171.368 1.00 42.93 419 GLU B O 1
ATOM 9557 N N . HIS B 1 448 ? 145.943 97.488 170.251 1.00 49.19 420 HIS B N 1
ATOM 9558 C CA . HIS B 1 448 ? 146.027 96.681 169.038 1.00 45.54 420 HIS B CA 1
ATOM 9559 C C . HIS B 1 448 ? 147.436 96.127 168.886 1.00 44.91 420 HIS B C 1
ATOM 9560 O O . HIS B 1 448 ? 148.412 96.885 168.877 1.00 44.94 420 HIS B O 1
ATOM 9567 N N . ARG B 1 449 ? 147.532 94.806 168.761 1.00 58.10 421 ARG B N 1
ATOM 9568 C CA . ARG B 1 449 ? 148.819 94.144 168.618 1.00 60.34 421 ARG B CA 1
ATOM 9569 C C . ARG B 1 449 ? 149.263 94.175 167.161 1.00 59.80 421 ARG B C 1
ATOM 9570 O O . ARG B 1 449 ? 148.518 93.768 166.265 1.00 57.17 421 ARG B O 1
ATOM 9578 N N . GLY B 1 450 ? 150.481 94.655 166.925 1.00 51.58 422 GLY B N 1
ATOM 9579 C CA . GLY B 1 450 ? 151.006 94.790 165.585 1.00 48.51 422 GLY B CA 1
ATOM 9580 C C . GLY B 1 450 ? 150.749 96.128 164.928 1.00 50.58 422 GLY B C 1
ATOM 9581 O O . GLY B 1 450 ? 151.293 96.384 163.845 1.00 53.67 422 GLY B O 1
ATOM 9582 N N . LEU B 1 451 ? 149.938 96.991 165.542 1.00 45.39 423 LEU B N 1
ATOM 9583 C CA . LEU B 1 451 ? 149.727 98.323 164.986 1.00 38.21 423 LEU B CA 1
ATOM 9584 C C . LEU B 1 451 ? 151.024 99.118 164.968 1.00 34.94 423 LEU B C 1
ATOM 9585 O O . LEU B 1 451 ? 151.305 99.840 164.004 1.00 39.76 423 LEU B O 1
ATOM 9590 N N . GLU B 1 452 ? 151.828 98.998 166.025 1.00 39.16 424 GLU B N 1
ATOM 9591 C CA . GLU B 1 452 ? 153.080 99.742 166.078 1.00 42.41 424 GLU B CA 1
ATOM 9592 C C . GLU B 1 452 ? 154.008 99.346 164.939 1.00 42.01 424 GLU B C 1
ATOM 9593 O O . GLU B 1 452 ? 154.551 100.213 164.246 1.00 41.72 424 GLU B O 1
ATOM 9599 N N . GLU B 1 453 ? 154.214 98.043 164.736 1.00 50.77 425 GLU B N 1
ATOM 9600 C CA . GLU B 1 453 ? 155.083 97.608 163.646 1.00 49.22 425 GLU B CA 1
ATOM 9601 C C . GLU B 1 453 ? 154.493 97.987 162.295 1.00 45.94 425 GLU B C 1
ATOM 9602 O O . GLU B 1 453 ? 155.224 98.409 161.394 1.00 47.00 425 GLU B O 1
ATOM 9608 N N . LEU B 1 454 ? 153.176 97.847 162.133 1.00 38.79 426 LEU B N 1
ATOM 9609 C CA . LEU B 1 454 ? 152.544 98.270 160.888 1.00 38.67 426 LEU B CA 1
ATOM 9610 C C . LEU B 1 454 ? 152.891 99.717 160.565 1.00 39.67 426 LEU B C 1
ATOM 9611 O O . LEU B 1 454 ? 153.386 100.021 159.470 1.00 43.19 426 LEU B O 1
ATOM 9616 N N . ILE B 1 455 ? 152.672 100.621 161.519 1.00 38.30 427 ILE B N 1
ATOM 9617 C CA . ILE B 1 455 ? 152.889 102.040 161.256 1.00 39.88 427 ILE B CA 1
ATOM 9618 C C . ILE B 1 455 ? 154.371 102.325 161.044 1.00 38.80 427 ILE B C 1
ATOM 9619 O O . ILE B 1 455 ? 154.749 103.068 160.131 1.00 39.18 427 ILE B O 1
ATOM 9624 N N . ASN B 1 456 ? 155.236 101.746 161.879 1.00 39.97 428 ASN B N 1
ATOM 9625 C CA . ASN B 1 456 ? 156.662 102.036 161.762 1.00 39.86 428 ASN B CA 1
ATOM 9626 C C . ASN B 1 456 ? 157.233 101.537 160.443 1.00 42.23 428 ASN B C 1
ATOM 9627 O O . ASN B 1 456 ? 158.095 102.200 159.856 1.00 43.51 428 ASN B O 1
ATOM 9632 N N . LYS B 1 457 ? 156.787 100.373 159.967 1.00 43.16 429 LYS B N 1
ATOM 9633 C CA . LYS B 1 457 ? 157.249 99.897 158.669 1.00 43.92 429 LYS B CA 1
ATOM 9634 C C . LYS B 1 457 ? 156.683 100.751 157.545 1.00 43.15 429 LYS B C 1
ATOM 9635 O O . LYS B 1 457 ? 157.363 100.994 156.542 1.00 46.82 429 LYS B O 1
ATOM 9641 N N . GLN B 1 458 ? 155.443 101.224 157.691 1.00 36.21 430 GLN B N 1
ATOM 9642 C CA . GLN B 1 458 ? 154.890 102.101 156.667 1.00 33.40 430 GLN B CA 1
ATOM 9643 C C . GLN B 1 458 ? 155.598 103.449 156.649 1.00 34.71 430 GLN B C 1
ATOM 9644 O O . GLN B 1 458 ? 155.573 104.146 155.630 1.00 40.23 430 GLN B O 1
ATOM 9650 N N . MET B 1 459 ? 156.237 103.828 157.753 1.00 34.99 431 MET B N 1
ATOM 9651 C CA . MET B 1 459 ? 156.830 105.150 157.902 1.00 28.32 431 MET B CA 1
ATOM 9652 C C . MET B 1 459 ? 158.321 105.183 157.587 1.00 34.23 431 MET B C 1
ATOM 9653 O O . MET B 1 459 ? 158.952 106.227 157.777 1.00 34.22 431 MET B O 1
ATOM 9658 N N . GLN B 1 460 ? 158.899 104.078 157.120 1.00 42.75 432 GLN B N 1
ATOM 9659 C CA . GLN B 1 460 ? 160.339 104.051 156.876 1.00 41.90 432 GLN B CA 1
ATOM 9660 C C . GLN B 1 460 ? 160.801 105.101 155.874 1.00 41.76 432 GLN B C 1
ATOM 9661 O O . GLN B 1 460 ? 161.836 105.741 156.129 1.00 43.94 432 GLN B O 1
ATOM 9667 N N . PRO B 1 461 ? 160.125 105.324 154.745 1.00 31.80 433 PRO B N 1
ATOM 9668 C CA . PRO B 1 461 ? 160.665 106.259 153.744 1.00 28.09 433 PRO B CA 1
ATOM 9669 C C . PRO B 1 461 ? 160.783 107.691 154.229 1.00 34.04 433 PRO B C 1
ATOM 9670 O O . PRO B 1 461 ? 161.540 108.466 153.633 1.00 35.91 433 PRO B O 1
ATOM 9674 N N . PHE B 1 462 ? 160.069 108.072 155.282 1.00 38.63 434 PHE B N 1
ATOM 9675 C CA . PHE B 1 462 ? 159.965 109.464 155.700 1.00 34.55 434 PHE B CA 1
ATOM 9676 C C . PHE B 1 462 ? 160.947 109.731 156.833 1.00 37.84 434 PHE B C 1
ATOM 9677 O O . PHE B 1 462 ? 160.973 108.995 157.824 1.00 40.31 434 PHE B O 1
ATOM 9685 N N . PHE B 1 463 ? 161.754 110.783 156.681 1.00 40.12 435 PHE B N 1
ATOM 9686 C CA . PHE B 1 463 ? 162.770 111.095 157.679 1.00 40.46 435 PHE B CA 1
ATOM 9687 C C . PHE B 1 463 ? 162.371 112.270 158.562 1.00 38.67 435 PHE B C 1
ATOM 9688 O O . PHE B 1 463 ? 162.798 112.339 159.719 1.00 40.16 435 PHE B O 1
ATOM 9696 N N . ARG B 1 464 ? 161.556 113.187 158.052 1.00 37.07 436 ARG B N 1
ATOM 9697 C CA . ARG B 1 464 ? 161.164 114.379 158.787 1.00 33.18 436 ARG B CA 1
ATOM 9698 C C . ARG B 1 464 ? 159.689 114.649 158.544 1.00 33.70 436 ARG B C 1
ATOM 9699 O O . ARG B 1 464 ? 159.220 114.579 157.406 1.00 44.89 436 ARG B O 1
ATOM 9707 N N . GLY B 1 465 ? 158.965 114.960 159.606 1.00 26.01 437 GLY B N 1
ATOM 9708 C CA . GLY B 1 465 ? 157.566 115.297 159.483 1.00 29.19 437 GLY B CA 1
ATOM 9709 C C . GLY B 1 465 ? 156.822 114.997 160.766 1.00 27.23 437 GLY B C 1
ATOM 9710 O O . GLY B 1 465 ? 157.420 114.796 161.814 1.00 39.34 437 GLY B O 1
ATOM 9711 N N . ILE B 1 466 ? 155.499 114.980 160.645 1.00 25.69 438 ILE B N 1
ATOM 9712 C CA . ILE B 1 466 ? 154.597 114.729 161.760 1.00 23.33 438 ILE B CA 1
ATOM 9713 C C . ILE B 1 466 ? 153.466 113.839 161.267 1.00 17.55 438 ILE B C 1
ATOM 9714 O O . ILE B 1 466 ? 152.944 114.035 160.166 1.00 22.40 438 ILE B O 1
ATOM 9719 N N . LEU B 1 467 ? 153.093 112.856 162.081 1.00 17.71 439 LEU B N 1
ATOM 9720 C CA . LEU B 1 467 ? 151.988 111.953 161.785 1.00 15.50 439 LEU B CA 1
ATOM 9721 C C . LEU B 1 467 ? 150.926 112.172 162.854 1.00 24.10 439 LEU B C 1
ATOM 9722 O O . LEU B 1 467 ? 151.169 111.911 164.035 1.00 29.88 439 LEU B O 1
ATOM 9727 N N . ILE B 1 468 ? 149.754 112.642 162.444 1.00 26.30 440 ILE B N 1
ATOM 9728 C CA . ILE B 1 468 ? 148.722 113.116 163.359 1.00 13.75 440 ILE B CA 1
ATOM 9729 C C . ILE B 1 468 ? 147.635 112.051 163.414 1.00 9.54 440 ILE B C 1
ATOM 9730 O O . ILE B 1 468 ? 146.908 111.837 162.441 1.00 19.78 440 ILE B O 1
ATOM 9735 N N . PHE B 1 469 ? 147.499 111.404 164.567 1.00 20.34 441 PHE B N 1
ATOM 9736 C CA . PHE B 1 469 ? 146.580 110.288 164.719 1.00 17.89 441 PHE B CA 1
ATOM 9737 C C . PHE B 1 469 ? 145.211 110.754 165.188 1.00 19.89 441 PHE B C 1
ATOM 9738 O O . PHE B 1 469 ? 145.056 111.839 165.752 1.00 27.49 441 PHE B O 1
ATOM 9746 N N . SER B 1 470 ? 144.213 109.907 164.956 1.00 21.03 442 SER B N 1
ATOM 9747 C CA . SER B 1 470 ? 142.860 110.163 165.421 1.00 17.93 442 SER B CA 1
ATOM 9748 C C . SER B 1 470 ? 142.086 108.854 165.421 1.00 20.86 442 SER B C 1
ATOM 9749 O O . SER B 1 470 ? 142.398 107.927 164.674 1.00 28.08 442 SER B O 1
ATOM 9752 N N . ARG B 1 471 ? 141.074 108.783 166.284 1.00 29.42 443 ARG B N 1
ATOM 9753 C CA . ARG B 1 471 ? 140.170 107.638 166.256 1.00 26.05 443 ARG B CA 1
ATOM 9754 C C . ARG B 1 471 ? 139.423 107.575 164.932 1.00 30.56 443 ARG B C 1
ATOM 9755 O O . ARG B 1 471 ? 139.241 106.495 164.361 1.00 34.46 443 ARG B O 1
ATOM 9763 N N . SER B 1 472 ? 138.974 108.725 164.436 1.00 30.26 444 SER B N 1
ATOM 9764 C CA . SER B 1 472 ? 138.343 108.798 163.123 1.00 21.13 444 SER B CA 1
ATOM 9765 C C . SER B 1 472 ? 138.450 110.235 162.635 1.00 19.15 444 SER B C 1
ATOM 9766 O O . SER B 1 472 ? 137.744 111.115 163.138 1.00 25.76 444 SER B O 1
ATOM 9769 N N . TRP B 1 473 ? 139.330 110.472 161.661 1.00 20.97 445 TRP B N 1
ATOM 9770 C CA . TRP B 1 473 ? 139.378 111.783 161.027 1.00 13.13 445 TRP B CA 1
ATOM 9771 C C . TRP B 1 473 ? 138.055 112.109 160.352 1.00 15.68 445 TRP B C 1
ATOM 9772 O O . TRP B 1 473 ? 137.672 113.280 160.268 1.00 20.88 445 TRP B O 1
ATOM 9783 N N . ALA B 1 474 ? 137.342 111.087 159.876 1.00 21.47 446 ALA B N 1
ATOM 9784 C CA . ALA B 1 474 ? 136.022 111.306 159.296 1.00 12.78 446 ALA B CA 1
ATOM 9785 C C . ALA B 1 474 ? 135.070 111.897 160.326 1.00 23.07 446 ALA B C 1
ATOM 9786 O O . ALA B 1 474 ? 134.334 112.845 160.036 1.00 32.83 446 ALA B O 1
ATOM 9788 N N . VAL B 1 475 ? 135.074 111.350 161.542 1.00 23.92 447 VAL B N 1
ATOM 9789 C CA . VAL B 1 475 ? 134.263 111.920 162.613 1.00 21.32 447 VAL B CA 1
ATOM 9790 C C . VAL B 1 475 ? 134.743 113.324 162.948 1.00 22.00 447 VAL B C 1
ATOM 9791 O O . VAL B 1 475 ? 133.937 114.236 163.166 1.00 32.48 447 VAL B O 1
ATOM 9795 N N . ASP B 1 476 ? 136.061 113.524 162.998 1.00 24.27 448 ASP B N 1
ATOM 9796 C CA . ASP B 1 476 ? 136.588 114.855 163.270 1.00 21.05 448 ASP B CA 1
ATOM 9797 C C . ASP B 1 476 ? 136.120 115.879 162.247 1.00 19.53 448 ASP B C 1
ATOM 9798 O O . ASP B 1 476 ? 135.980 117.057 162.587 1.00 29.65 448 ASP B O 1
ATOM 9803 N N . LEU B 1 477 ? 135.880 115.463 161.005 1.00 20.49 449 LEU B N 1
ATOM 9804 C CA . LEU B 1 477 ? 135.467 116.370 159.942 1.00 16.62 449 LEU B CA 1
ATOM 9805 C C . LEU B 1 477 ? 133.962 116.343 159.710 1.00 17.58 449 LEU B C 1
ATOM 9806 O O . LEU B 1 477 ? 133.497 116.742 158.640 1.00 18.71 449 LEU B O 1
ATOM 9811 N N . ASN B 1 478 ? 133.194 115.887 160.699 1.00 22.37 450 ASN B N 1
ATOM 9812 C CA . ASN B 1 478 ? 131.734 115.877 160.639 1.00 16.54 450 ASN B CA 1
ATOM 9813 C C . ASN B 1 478 ? 131.221 114.911 159.574 1.00 23.84 450 ASN B C 1
ATOM 9814 O O . ASN B 1 478 ? 130.173 115.136 158.968 1.00 23.66 450 ASN B O 1
ATOM 9819 N N . LEU B 1 479 ? 131.953 113.829 159.339 1.00 22.00 451 LEU B N 1
ATOM 9820 C CA . LEU B 1 479 ? 131.475 112.745 158.497 1.00 16.04 451 LEU B CA 1
ATOM 9821 C C . LEU B 1 479 ? 131.013 111.582 159.373 1.00 22.27 451 LEU B C 1
ATOM 9822 O O . LEU B 1 479 ? 131.069 111.636 160.602 1.00 32.31 451 LEU B O 1
ATOM 9827 N N . GLN B 1 480 ? 130.542 110.522 158.726 1.00 30.18 452 GLN B N 1
ATOM 9828 C CA . GLN B 1 480 ? 129.995 109.390 159.459 1.00 32.45 452 GLN B CA 1
ATOM 9829 C C . GLN B 1 480 ? 131.105 108.467 159.949 1.00 33.42 452 GLN B C 1
ATOM 9830 O O . GLN B 1 480 ? 132.141 108.299 159.302 1.00 35.05 452 GLN B O 1
ATOM 9836 N N . GLU B 1 481 ? 130.874 107.869 161.115 1.00 42.10 453 GLU B N 1
ATOM 9837 C CA . GLU B 1 481 ? 131.806 106.901 161.671 1.00 41.21 453 GLU B CA 1
ATOM 9838 C C . GLU B 1 481 ? 131.647 105.552 160.976 1.00 43.10 453 GLU B C 1
ATOM 9839 O O . GLU B 1 481 ? 130.542 105.142 160.614 1.00 41.31 453 GLU B O 1
ATOM 9845 N N . LYS B 1 482 ? 132.770 104.865 160.786 1.00 40.51 454 LYS B N 1
ATOM 9846 C CA . LYS B 1 482 ? 132.796 103.557 160.140 1.00 37.84 454 LYS B CA 1
ATOM 9847 C C . LYS B 1 482 ? 133.306 102.505 161.115 1.00 45.49 454 LYS B C 1
ATOM 9848 O O . LYS B 1 482 ? 134.467 102.588 161.550 1.00 45.98 454 LYS B O 1
ATOM 9854 N N . PRO B 1 483 ? 132.505 101.508 161.492 1.00 47.10 455 PRO B N 1
ATOM 9855 C CA . PRO B 1 483 ? 133.040 100.420 162.317 1.00 43.14 455 PRO B CA 1
ATOM 9856 C C . PRO B 1 483 ? 134.129 99.660 161.576 1.00 42.00 455 PRO B C 1
ATOM 9857 O O . PRO B 1 483 ? 134.044 99.437 160.367 1.00 42.23 455 PRO B O 1
ATOM 9861 N N . GLY B 1 484 ? 135.153 99.248 162.317 1.00 39.81 456 GLY B N 1
ATOM 9862 C CA . GLY B 1 484 ? 136.282 98.541 161.756 1.00 33.80 456 GLY B CA 1
ATOM 9863 C C . GLY B 1 484 ? 137.516 99.388 161.541 1.00 37.94 456 GLY B C 1
ATOM 9864 O O . GLY B 1 484 ? 138.609 98.829 161.394 1.00 43.18 456 GLY B O 1
ATOM 9865 N N . VAL B 1 485 ? 137.380 100.712 161.526 1.00 40.02 457 VAL B N 1
ATOM 9866 C CA . VAL B 1 485 ? 138.541 101.585 161.391 1.00 38.53 457 VAL B CA 1
ATOM 9867 C C . VAL B 1 485 ? 139.206 101.721 162.753 1.00 35.56 457 VAL B C 1
ATOM 9868 O O . VAL B 1 485 ? 138.640 102.313 163.679 1.00 35.12 457 VAL B O 1
ATOM 9872 N N . ILE B 1 486 ? 140.412 101.169 162.882 1.00 36.27 458 ILE B N 1
ATOM 9873 C CA . ILE B 1 486 ? 141.144 101.275 164.140 1.00 33.76 458 ILE B CA 1
ATOM 9874 C C . ILE B 1 486 ? 141.530 102.723 164.408 1.00 39.84 458 ILE B C 1
ATOM 9875 O O . ILE B 1 486 ? 141.315 103.248 165.505 1.00 41.42 458 ILE B O 1
ATOM 9880 N N . CYS B 1 487 ? 142.104 103.390 163.412 1.00 35.74 459 CYS B N 1
ATOM 9881 C CA . CYS B 1 487 ? 142.530 104.770 163.573 1.00 23.53 459 CYS B CA 1
ATOM 9882 C C . CYS B 1 487 ? 142.795 105.369 162.202 1.00 24.67 459 CYS B C 1
ATOM 9883 O O . CYS B 1 487 ? 142.980 104.654 161.216 1.00 32.83 459 CYS B O 1
ATOM 9886 N N . ASP B 1 488 ? 142.806 106.694 162.159 1.00 24.72 460 ASP B N 1
ATOM 9887 C CA . ASP B 1 488 ? 143.219 107.447 160.990 1.00 14.96 460 ASP B CA 1
ATOM 9888 C C . ASP B 1 488 ? 144.438 108.283 161.350 1.00 17.45 460 ASP B C 1
ATOM 9889 O O . ASP B 1 488 ? 144.551 108.793 162.466 1.00 31.62 460 ASP B O 1
ATOM 9894 N N . ALA B 1 489 ? 145.362 108.408 160.403 1.00 18.22 461 ALA B N 1
ATOM 9895 C CA . ALA B 1 489 ? 146.570 109.191 160.615 1.00 11.55 461 ALA B CA 1
ATOM 9896 C C . ALA B 1 489 ? 146.807 110.080 159.407 1.00 11.40 461 ALA B C 1
ATOM 9897 O O . ALA B 1 489 ? 146.681 109.629 158.268 1.00 24.65 461 ALA B O 1
ATOM 9899 N N . LEU B 1 490 ? 147.142 111.338 159.661 1.00 10.11 462 LEU B N 1
ATOM 9900 C CA . LEU B 1 490 ? 147.476 112.291 158.612 1.00 1.17 462 LEU B CA 1
ATOM 9901 C C . LEU B 1 490 ? 148.983 112.503 158.636 1.00 10.85 462 LEU B C 1
ATOM 9902 O O . LEU B 1 490 ? 149.528 113.017 159.616 1.00 18.67 462 LEU B O 1
ATOM 9907 N N . LEU B 1 491 ? 149.652 112.109 157.561 1.00 19.57 463 LEU B N 1
ATOM 9908 C CA . LEU B 1 491 ? 151.089 112.291 157.445 1.00 14.83 463 LEU B CA 1
ATOM 9909 C C . LEU B 1 491 ? 151.379 113.601 156.730 1.00 17.10 463 LEU B C 1
ATOM 9910 O O . LEU B 1 491 ? 150.821 113.874 155.664 1.00 25.35 463 LEU B O 1
ATOM 9915 N N . ILE B 1 492 ? 152.245 114.411 157.328 1.00 22.52 464 ILE B N 1
ATOM 9916 C CA . ILE B 1 492 ? 152.733 115.642 156.725 1.00 22.82 464 ILE B CA 1
ATOM 9917 C C . ILE B 1 492 ? 154.248 115.592 156.854 1.00 20.17 464 ILE B C 1
ATOM 9918 O O . ILE B 1 492 ? 154.804 115.974 157.887 1.00 26.21 464 ILE B O 1
ATOM 9923 N N . ALA B 1 493 ? 154.919 115.111 155.810 1.00 28.20 465 ALA B N 1
ATOM 9924 C CA . ALA B 1 493 ? 156.348 114.855 155.842 1.00 19.20 465 ALA B CA 1
ATOM 9925 C C . ALA B 1 493 ? 157.019 115.548 154.669 1.00 28.13 465 ALA B C 1
ATOM 9926 O O . ALA B 1 493 ? 156.382 115.858 153.660 1.00 28.85 465 ALA B O 1
ATOM 9928 N N . GLN B 1 494 ? 158.317 115.789 154.818 1.00 33.07 466 GLN B N 1
ATOM 9929 C CA . GLN B 1 494 ? 159.089 116.457 153.783 1.00 29.90 466 GLN B CA 1
ATOM 9930 C C . GLN B 1 494 ? 159.275 115.548 152.574 1.00 33.35 466 GLN B C 1
ATOM 9931 O O . GLN B 1 494 ? 159.358 114.323 152.693 1.00 32.53 466 GLN B O 1
ATOM 9937 N N . ASN B 1 495 ? 159.342 116.167 151.395 1.00 32.72 467 ASN B N 1
ATOM 9938 C CA . ASN B 1 495 ? 159.546 115.465 150.131 1.00 27.90 467 ASN B CA 1
ATOM 9939 C C . ASN B 1 495 ? 158.438 114.463 149.847 1.00 26.35 467 ASN B C 1
ATOM 9940 O O . ASN B 1 495 ? 158.677 113.430 149.218 1.00 29.34 467 ASN B O 1
ATOM 9945 N N . SER B 1 496 ? 157.226 114.758 150.302 1.00 31.05 468 SER B N 1
ATOM 9946 C CA . SER B 1 496 ? 156.081 113.887 150.103 1.00 20.47 468 SER B CA 1
ATOM 9947 C C . SER B 1 496 ? 154.825 114.739 150.038 1.00 14.57 468 SER B C 1
ATOM 9948 O O . SER B 1 496 ? 154.804 115.874 150.517 1.00 21.63 468 SER B O 1
ATOM 9951 N N . THR B 1 497 ? 153.785 114.193 149.422 1.00 19.29 469 THR B N 1
ATOM 9952 C CA . THR B 1 497 ? 152.478 114.806 149.515 1.00 17.40 469 THR B CA 1
ATOM 9953 C C . THR B 1 497 ? 151.821 114.395 150.828 1.00 20.73 469 THR B C 1
ATOM 9954 O O . THR B 1 497 ? 152.183 113.377 151.420 1.00 26.41 469 THR B O 1
ATOM 9958 N N . PRO B 1 498 ? 150.867 115.180 151.320 1.00 15.62 470 PRO B N 1
ATOM 9959 C CA . PRO B 1 498 ? 150.077 114.726 152.467 1.00 10.48 470 PRO B CA 1
ATOM 9960 C C . PRO B 1 498 ? 149.391 113.404 152.161 1.00 14.45 470 PRO B C 1
ATOM 9961 O O . PRO B 1 498 ? 148.886 113.185 151.060 1.00 28.27 470 PRO B O 1
ATOM 9965 N N . ILE B 1 499 ? 149.391 112.511 153.144 1.00 14.78 471 ILE B N 1
ATOM 9966 C CA . ILE B 1 499 ? 148.762 111.203 153.023 1.00 15.51 471 ILE B CA 1
ATOM 9967 C C . ILE B 1 499 ? 147.861 110.997 154.227 1.00 8.89 471 ILE B C 1
ATOM 9968 O O . ILE B 1 499 ? 148.293 111.185 155.368 1.00 20.22 471 ILE B O 1
ATOM 9973 N N . LEU B 1 500 ? 146.617 110.611 153.976 1.00 13.14 472 LEU B N 1
ATOM 9974 C CA . LEU B 1 500 ? 145.719 110.177 155.034 1.00 16.55 472 LEU B CA 1
ATOM 9975 C C . LEU B 1 500 ? 145.698 108.656 155.054 1.00 15.58 472 LEU B C 1
ATOM 9976 O O . LEU B 1 500 ? 145.296 108.023 154.075 1.00 21.89 472 LEU B O 1
ATOM 9981 N N . TYR B 1 501 ? 146.131 108.077 156.165 1.00 21.76 473 TYR B N 1
ATOM 9982 C CA . TYR B 1 501 ? 146.145 106.635 156.349 1.00 13.32 473 TYR B CA 1
ATOM 9983 C C . TYR B 1 501 ? 144.901 106.219 157.115 1.00 13.62 473 TYR B C 1
ATOM 9984 O O . TYR B 1 501 ? 144.555 106.836 158.125 1.00 26.99 473 TYR B O 1
ATOM 9993 N N . THR B 1 502 ? 144.227 105.189 156.625 1.00 22.41 474 THR B N 1
ATOM 9994 C CA . THR B 1 502 ? 143.127 104.553 157.335 1.00 19.81 474 THR B CA 1
ATOM 9995 C C . THR B 1 502 ? 143.560 103.137 157.676 1.00 26.32 474 THR B C 1
ATOM 9996 O O . THR B 1 502 ? 143.880 102.353 156.778 1.00 37.97 474 THR B O 1
ATOM 10000 N N . ILE B 1 503 ? 143.586 102.816 158.966 1.00 26.00 475 ILE B N 1
ATOM 10001 C CA . ILE B 1 503 ? 144.006 101.503 159.438 1.00 31.69 475 ILE B CA 1
ATOM 10002 C C . ILE B 1 503 ? 142.757 100.704 159.777 1.00 31.30 475 ILE B C 1
ATOM 10003 O O . ILE B 1 503 ? 141.991 101.083 160.669 1.00 32.50 475 ILE B O 1
ATOM 10008 N N . LEU B 1 504 ? 142.550 99.605 159.062 1.00 39.16 476 LEU B N 1
ATOM 10009 C CA . LEU B 1 504 ? 141.443 98.702 159.329 1.00 40.08 476 LEU B CA 1
ATOM 10010 C C . LEU B 1 504 ? 141.923 97.515 160.149 1.00 42.29 476 LEU B C 1
ATOM 10011 O O . LEU B 1 504 ? 143.076 97.090 160.046 1.00 47.39 476 LEU B O 1
ATOM 10016 N N . ARG B 1 505 ? 141.028 96.990 160.985 1.00 50.04 477 ARG B N 1
ATOM 10017 C CA . ARG B 1 505 ? 141.327 95.738 161.669 1.00 53.60 477 ARG B CA 1
ATOM 10018 C C . ARG B 1 505 ? 141.401 94.586 160.678 1.00 55.22 477 ARG B C 1
ATOM 10019 O O . ARG B 1 505 ? 142.286 93.729 160.777 1.00 54.25 477 ARG B O 1
ATOM 10027 N N . GLU B 1 506 ? 140.487 94.558 159.713 1.00 58.46 478 GLU B N 1
ATOM 10028 C CA . GLU B 1 506 ? 140.434 93.511 158.707 1.00 60.29 478 GLU B CA 1
ATOM 10029 C C . GLU B 1 506 ? 140.089 94.138 157.366 1.00 63.74 478 GLU B C 1
ATOM 10030 O O . GLU B 1 506 ? 139.440 95.185 157.302 1.00 67.21 478 GLU B O 1
ATOM 10036 N N . GLN B 1 507 ? 140.531 93.488 156.293 1.00 56.95 479 GLN B N 1
ATOM 10037 C CA . GLN B 1 507 ? 140.312 94.023 154.958 1.00 55.92 479 GLN B CA 1
ATOM 10038 C C . GLN B 1 507 ? 138.822 94.224 154.702 1.00 54.81 479 GLN B C 1
ATOM 10039 O O . GLN B 1 507 ? 137.996 93.371 155.033 1.00 52.30 479 GLN B O 1
ATOM 10045 N N . ASP B 1 508 ? 138.483 95.366 154.104 1.00 51.44 480 ASP B N 1
ATOM 10046 C CA . ASP B 1 508 ? 137.101 95.725 153.826 1.00 51.64 480 ASP B CA 1
ATOM 10047 C C . ASP B 1 508 ? 137.002 96.315 152.427 1.00 51.62 480 ASP B C 1
ATOM 10048 O O . ASP B 1 508 ? 137.974 96.853 151.894 1.00 47.55 480 ASP B O 1
ATOM 10053 N N . ALA B 1 509 ? 135.811 96.199 151.835 1.00 53.42 481 ALA B N 1
ATOM 10054 C CA . ALA B 1 509 ? 135.584 96.766 150.509 1.00 53.24 481 ALA B CA 1
ATOM 10055 C C . ALA B 1 509 ? 135.405 98.278 150.579 1.00 53.13 481 ALA B C 1
ATOM 10056 O O . ALA B 1 509 ? 135.933 99.015 149.739 1.00 52.61 481 ALA B O 1
ATOM 10058 N N . GLU B 1 510 ? 134.663 98.758 151.576 1.00 43.62 482 GLU B N 1
ATOM 10059 C CA . GLU B 1 510 ? 134.344 100.175 151.694 1.00 42.23 482 GLU B CA 1
ATOM 10060 C C . GLU B 1 510 ? 135.420 100.970 152.422 1.00 39.90 482 GLU B C 1
ATOM 10061 O O . GLU B 1 510 ? 135.263 102.185 152.587 1.00 38.81 482 GLU B O 1
ATOM 10067 N N . GLY B 1 511 ? 136.501 100.325 152.858 1.00 37.15 483 GLY B N 1
ATOM 10068 C CA . GLY B 1 511 ? 137.566 101.057 153.520 1.00 36.81 483 GLY B CA 1
ATOM 10069 C C . GLY B 1 511 ? 138.214 102.086 152.616 1.00 35.88 483 GLY B C 1
ATOM 10070 O O . GLY B 1 511 ? 138.499 103.209 153.040 1.00 41.35 483 GLY B O 1
ATOM 10071 N N . GLN B 1 512 ? 138.464 101.716 151.359 1.00 35.98 484 GLN B N 1
ATOM 10072 C CA . GLN B 1 512 ? 139.055 102.661 150.419 1.00 27.36 484 GLN B CA 1
ATOM 10073 C C . GLN B 1 512 ? 138.116 103.822 150.131 1.00 23.83 484 GLN B C 1
ATOM 10074 O O . GLN B 1 512 ? 138.568 104.963 150.020 1.00 24.87 484 GLN B O 1
ATOM 10080 N N . ASP B 1 513 ? 136.816 103.558 149.998 1.00 23.20 485 ASP B N 1
ATOM 10081 C CA . ASP B 1 513 ? 135.870 104.651 149.806 1.00 27.50 485 ASP B CA 1
ATOM 10082 C C . ASP B 1 513 ? 135.865 105.583 151.007 1.00 30.16 485 ASP B C 1
ATOM 10083 O O . ASP B 1 513 ? 135.842 106.809 150.849 1.00 37.92 485 ASP B O 1
ATOM 10088 N N . TYR B 1 514 ? 135.889 105.020 152.214 1.00 32.21 486 TYR B N 1
ATOM 10089 C CA . TYR B 1 514 ? 135.919 105.839 153.420 1.00 23.90 486 TYR B CA 1
ATOM 10090 C C . TYR B 1 514 ? 137.170 106.711 153.455 1.00 18.79 486 TYR B C 1
ATOM 10091 O O . TYR B 1 514 ? 137.097 107.918 153.718 1.00 23.71 486 TYR B O 1
ATOM 10100 N N . CYS B 1 515 ? 138.330 106.116 153.171 1.00 13.00 487 CYS B N 1
ATOM 10101 C CA . CYS B 1 515 ? 139.577 106.872 153.189 1.00 14.31 487 CYS B CA 1
ATOM 10102 C C . CYS B 1 515 ? 139.583 107.959 152.122 1.00 17.60 487 CYS B C 1
ATOM 10103 O O . CYS B 1 515 ? 140.011 109.089 152.376 1.00 24.74 487 CYS B O 1
ATOM 10106 N N . THR B 1 516 ? 139.124 107.633 150.913 1.00 21.97 488 THR B N 1
ATOM 10107 C CA . THR B 1 516 ? 139.100 108.616 149.836 1.00 13.72 488 THR B CA 1
ATOM 10108 C C . THR B 1 516 ? 138.173 109.774 150.168 1.00 12.62 488 THR B C 1
ATOM 10109 O O . THR B 1 516 ? 138.509 110.936 149.920 1.00 16.23 488 THR B O 1
ATOM 10113 N N . ARG B 1 517 ? 136.996 109.477 150.717 1.00 11.39 489 ARG B N 1
ATOM 10114 C CA . ARG B 1 517 ? 136.069 110.535 151.091 1.00 10.81 489 ARG B CA 1
ATOM 10115 C C . ARG B 1 517 ? 136.660 111.422 152.177 1.00 17.26 489 ARG B C 1
ATOM 10116 O O . ARG B 1 517 ? 136.551 112.653 152.114 1.00 18.98 489 ARG B O 1
ATOM 10124 N N . THR B 1 518 ? 137.300 110.816 153.178 1.00 21.92 490 THR B N 1
ATOM 10125 C CA . THR B 1 518 ? 137.909 111.606 154.240 1.00 12.69 490 THR B CA 1
ATOM 10126 C C . THR B 1 518 ? 139.027 112.488 153.700 1.00 10.21 490 THR B C 1
ATOM 10127 O O . THR B 1 518 ? 139.140 113.655 154.085 1.00 18.33 490 THR B O 1
ATOM 10131 N N . ALA B 1 519 ? 139.863 111.950 152.808 1.00 16.20 491 ALA B N 1
ATOM 10132 C CA . ALA B 1 519 ? 140.952 112.739 152.241 1.00 10.66 491 ALA B CA 1
ATOM 10133 C C . ALA B 1 519 ? 140.423 113.876 151.376 1.00 11.92 491 ALA B C 1
ATOM 10134 O O . ALA B 1 519 ? 140.961 114.988 151.403 1.00 14.63 491 ALA B O 1
ATOM 10136 N N . PHE B 1 520 ? 139.379 113.613 150.590 1.00 11.23 492 PHE B N 1
ATOM 10137 C CA . PHE B 1 520 ? 138.775 114.665 149.783 1.00 6.28 492 PHE B CA 1
ATOM 10138 C C . PHE B 1 520 ? 138.236 115.780 150.667 1.00 7.89 492 PHE B C 1
ATOM 10139 O O . PHE B 1 520 ? 138.466 116.967 150.404 1.00 10.66 492 PHE B O 1
ATOM 10147 N N . THR B 1 521 ? 137.518 115.411 151.728 1.00 20.76 493 THR B N 1
ATOM 10148 C CA . THR B 1 521 ? 136.993 116.412 152.647 1.00 11.36 493 THR B CA 1
ATOM 10149 C C . THR B 1 521 ? 138.123 117.204 153.288 1.00 5.14 493 THR B C 1
ATOM 10150 O O . THR B 1 521 ? 138.046 118.430 153.408 1.00 14.24 493 THR B O 1
ATOM 10154 N N . LEU B 1 522 ? 139.190 116.519 153.696 1.00 3.64 494 LEU B N 1
ATOM 10155 C CA . LEU B 1 522 ? 140.300 117.200 154.348 1.00 10.57 494 LEU B CA 1
ATOM 10156 C C . LEU B 1 522 ? 140.965 118.198 153.410 1.00 7.80 494 LEU B C 1
ATOM 10157 O O . LEU B 1 522 ? 141.263 119.327 153.805 1.00 22.54 494 LEU B O 1
ATOM 10162 N N . LYS B 1 523 ? 141.218 117.796 152.165 1.00 10.86 495 LYS B N 1
ATOM 10163 C CA . LYS B 1 523 ? 141.870 118.695 151.216 1.00 7.41 495 LYS B CA 1
ATOM 10164 C C . LYS B 1 523 ? 140.981 119.892 150.898 1.00 4.12 495 LYS B C 1
ATOM 10165 O O . LYS B 1 523 ? 141.439 121.046 150.881 1.00 11.63 495 LYS B O 1
ATOM 10171 N N . GLN B 1 524 ? 139.693 119.638 150.666 1.00 8.76 496 GLN B N 1
ATOM 10172 C CA . GLN B 1 524 ? 138.773 120.727 150.373 1.00 3.23 496 GLN B CA 1
ATOM 10173 C C . GLN B 1 524 ? 138.671 121.694 151.544 1.00 10.71 496 GLN B C 1
ATOM 10174 O O . GLN B 1 524 ? 138.577 122.906 151.338 1.00 17.84 496 GLN B O 1
ATOM 10180 N N . LYS B 1 525 ? 138.674 121.185 152.779 1.00 16.67 497 LYS B N 1
ATOM 10181 C CA . LYS B 1 525 ? 138.669 122.075 153.935 1.00 1.43 497 LYS B CA 1
ATOM 10182 C C . LYS B 1 525 ? 139.973 122.851 154.040 1.00 7.62 497 LYS B C 1
ATOM 10183 O O . LYS B 1 525 ? 139.959 124.060 154.280 1.00 20.57 497 LYS B O 1
ATOM 10189 N N . LEU B 1 526 ? 141.109 122.177 153.850 1.00 4.46 498 LEU B N 1
ATOM 10190 C CA . LEU B 1 526 ? 142.398 122.852 153.925 1.00 5.97 498 LEU B CA 1
ATOM 10191 C C . LEU B 1 526 ? 142.454 124.033 152.975 1.00 5.55 498 LEU B C 1
ATOM 10192 O O . LEU B 1 526 ? 143.100 125.044 153.267 1.00 13.73 498 LEU B O 1
ATOM 10197 N N . VAL B 1 527 ? 141.801 123.920 151.821 1.00 18.65 499 VAL B N 1
ATOM 10198 C CA . VAL B 1 527 ? 141.810 125.027 150.867 1.00 9.49 499 VAL B CA 1
ATOM 10199 C C . VAL B 1 527 ? 140.729 126.049 151.207 1.00 5.81 499 VAL B C 1
ATOM 10200 O O . VAL B 1 527 ? 141.021 127.222 151.464 1.00 13.74 499 VAL B O 1
ATOM 10204 N N . ASN B 1 528 ? 139.467 125.625 151.215 1.00 19.04 500 ASN B N 1
ATOM 10205 C CA . ASN B 1 528 ? 138.339 126.547 151.248 1.00 14.36 500 ASN B CA 1
ATOM 10206 C C . ASN B 1 528 ? 138.016 127.069 152.638 1.00 11.82 500 ASN B C 1
ATOM 10207 O O . ASN B 1 528 ? 137.206 127.993 152.756 1.00 25.23 500 ASN B O 1
ATOM 10212 N N . MET B 1 529 ? 138.602 126.516 153.670 1.00 16.77 501 MET B N 1
ATOM 10213 C CA . MET B 1 529 ? 138.335 126.928 155.040 1.00 16.41 501 MET B CA 1
ATOM 10214 C C . MET B 1 529 ? 139.610 127.236 155.806 1.00 16.37 501 MET B C 1
ATOM 10215 O O . MET B 1 529 ? 139.617 128.150 156.631 1.00 23.22 501 MET B O 1
ATOM 10220 N N . GLY B 1 530 ? 140.689 126.499 155.550 1.00 1.98 502 GLY B N 1
ATOM 10221 C CA . GLY B 1 530 ? 141.980 126.819 156.121 1.00 3.56 502 GLY B CA 1
ATOM 10222 C C . GLY B 1 530 ? 142.769 127.842 155.337 1.00 12.12 502 GLY B C 1
ATOM 10223 O O . GLY B 1 530 ? 143.804 128.306 155.826 1.00 21.55 502 GLY B O 1
ATOM 10224 N N . GLY B 1 531 ? 142.314 128.194 154.139 1.00 15.67 503 GLY B N 1
ATOM 10225 C CA . GLY B 1 531 ? 142.962 129.225 153.357 1.00 7.19 503 GLY B CA 1
ATOM 10226 C C . GLY B 1 531 ? 144.334 128.879 152.830 1.00 3.51 503 GLY B C 1
ATOM 10227 O O . GLY B 1 531 ? 145.174 129.770 152.707 1.00 14.73 503 GLY B O 1
ATOM 10228 N N . TYR B 1 532 ? 144.588 127.615 152.504 1.00 9.39 504 TYR B N 1
ATOM 10229 C CA . TYR B 1 532 ? 145.883 127.226 151.960 1.00 5.52 504 TYR B CA 1
ATOM 10230 C C . TYR B 1 532 ? 145.969 127.622 150.492 1.00 9.61 504 TYR B C 1
ATOM 10231 O O . TYR B 1 532 ? 145.167 127.167 149.672 1.00 11.42 504 TYR B O 1
ATOM 10240 N N . THR B 1 533 ? 146.947 128.462 150.160 1.00 14.61 505 THR B N 1
ATOM 10241 C CA . THR B 1 533 ? 147.075 129.011 148.819 1.00 5.47 505 THR B CA 1
ATOM 10242 C C . THR B 1 533 ? 148.095 128.277 147.959 1.00 12.23 505 THR B C 1
ATOM 10243 O O . THR B 1 533 ? 148.276 128.649 146.797 1.00 17.19 505 THR B O 1
ATOM 10247 N N . GLY B 1 534 ? 148.760 127.257 148.490 1.00 5.12 506 GLY B N 1
ATOM 10248 C CA . GLY B 1 534 ? 149.694 126.477 147.713 1.00 0.26 506 GLY B CA 1
ATOM 10249 C C . GLY B 1 534 ? 149.020 125.337 146.981 1.00 10.02 506 GLY B C 1
ATOM 10250 O O . GLY B 1 534 ? 147.802 125.173 146.992 1.00 18.10 506 GLY B O 1
ATOM 10251 N N . LYS B 1 535 ? 149.846 124.529 146.326 1.00 11.73 507 LYS B N 1
ATOM 10252 C CA . LYS B 1 535 ? 149.366 123.343 145.631 1.00 12.30 507 LYS B CA 1
ATOM 10253 C C . LYS B 1 535 ? 149.269 122.191 146.620 1.00 12.14 507 LYS B C 1
ATOM 10254 O O . LYS B 1 535 ? 150.284 121.751 147.169 1.00 19.54 507 LYS B O 1
ATOM 10260 N N . VAL B 1 536 ? 148.054 121.705 146.850 1.00 11.12 508 VAL B N 1
ATOM 10261 C CA . VAL B 1 536 ? 147.789 120.730 147.898 1.00 13.38 508 VAL B CA 1
ATOM 10262 C C . VAL B 1 536 ? 147.023 119.553 147.317 1.00 11.86 508 VAL B C 1
ATOM 10263 O O . VAL B 1 536 ? 146.098 119.728 146.517 1.00 21.70 508 VAL B O 1
ATOM 10267 N N . CYS B 1 537 ? 147.427 118.353 147.712 1.00 14.43 509 CYS B N 1
ATOM 10268 C CA . CYS B 1 537 ? 146.670 117.136 147.480 1.00 11.42 509 CYS B CA 1
ATOM 10269 C C . CYS B 1 537 ? 146.883 116.224 148.675 1.00 15.58 509 CYS B C 1
ATOM 10270 O O . CYS B 1 537 ? 147.969 116.189 149.253 1.00 29.01 509 CYS B O 1
ATOM 10273 N N . VAL B 1 538 ? 145.842 115.490 149.048 1.00 5.88 510 VAL B N 1
ATOM 10274 C CA . VAL B 1 538 ? 145.915 114.529 150.142 1.00 6.08 510 VAL B CA 1
ATOM 10275 C C . VAL B 1 538 ? 145.691 113.146 149.554 1.00 12.86 510 VAL B C 1
ATOM 10276 O O . VAL B 1 538 ? 144.608 112.853 149.035 1.00 13.37 510 VAL B O 1
ATOM 10280 N N . ARG B 1 539 ? 146.713 112.302 149.627 1.00 19.82 511 ARG B N 1
ATOM 10281 C CA . ARG B 1 539 ? 146.593 110.928 149.172 1.00 17.59 511 ARG B CA 1
ATOM 10282 C C . ARG B 1 539 ? 145.882 110.087 150.222 1.00 10.42 511 ARG B C 1
ATOM 10283 O O . ARG B 1 539 ? 145.969 110.352 151.422 1.00 27.30 511 ARG B O 1
ATOM 10291 N N . ALA B 1 540 ? 145.160 109.076 149.756 1.00 12.64 512 ALA B N 1
ATOM 10292 C CA . ALA B 1 540 ? 144.348 108.216 150.612 1.00 12.14 512 ALA B CA 1
ATOM 10293 C C . ALA B 1 540 ? 144.867 106.790 150.488 1.00 13.97 512 ALA B C 1
ATOM 10294 O O . ALA B 1 540 ? 144.684 106.145 149.453 1.00 27.68 512 ALA B O 1
ATOM 10296 N N . LYS B 1 541 ? 145.511 106.294 151.539 1.00 18.32 513 LYS B N 1
ATOM 10297 C CA . LYS B 1 541 ? 146.023 104.931 151.575 1.00 21.34 513 LYS B CA 1
ATOM 10298 C C . LYS B 1 541 ? 145.352 104.176 152.712 1.00 20.40 513 LYS B C 1
ATOM 10299 O O . LYS B 1 541 ? 145.276 104.677 153.837 1.00 24.59 513 LYS B O 1
ATOM 10305 N N . VAL B 1 542 ? 144.872 102.977 152.414 1.00 20.65 514 VAL B N 1
ATOM 10306 C CA . VAL B 1 542 ? 144.259 102.114 153.414 1.00 23.85 514 VAL B CA 1
ATOM 10307 C C . VAL B 1 542 ? 145.265 101.060 153.851 1.00 28.53 514 VAL B C 1
ATOM 10308 O O . VAL B 1 542 ? 145.916 100.416 153.020 1.00 33.54 514 VAL B O 1
ATOM 10312 N N . LEU B 1 543 ? 145.402 100.884 155.160 1.00 33.23 515 LEU B N 1
ATOM 10313 C CA . LEU B 1 543 ? 146.240 99.840 155.727 1.00 33.35 515 LEU B CA 1
ATOM 10314 C C . LEU B 1 543 ? 145.376 98.837 156.478 1.00 38.18 515 LEU B C 1
ATOM 10315 O O . LEU B 1 543 ? 144.374 99.195 157.101 1.00 38.47 515 LEU B O 1
ATOM 10320 N N . CYS B 1 544 ? 145.777 97.573 156.404 1.00 48.45 516 CYS B N 1
ATOM 10321 C CA . CYS B 1 544 ? 145.086 96.478 157.068 1.00 47.18 516 CYS B CA 1
ATOM 10322 C C . CYS B 1 544 ? 145.984 95.932 158.166 1.00 49.91 516 CYS B C 1
ATOM 10323 O O . CYS B 1 544 ? 147.135 95.568 157.905 1.00 49.32 516 CYS B O 1
ATOM 10326 N N . LEU B 1 545 ? 145.464 95.886 159.392 1.00 50.14 517 LEU B N 1
ATOM 10327 C CA . LEU B 1 545 ? 146.246 95.321 160.486 1.00 50.90 517 LEU B CA 1
ATOM 10328 C C . LEU B 1 545 ? 146.408 93.816 160.323 1.00 50.94 517 LEU B C 1
ATOM 10329 O O . LEU B 1 545 ? 147.501 93.277 160.534 1.00 47.51 517 LEU B O 1
ATOM 10334 N N . SER B 1 546 ? 145.339 93.125 159.953 1.00 54.60 518 SER B N 1
ATOM 10335 C CA . SER B 1 546 ? 145.413 91.691 159.717 1.00 54.24 518 SER B CA 1
ATOM 10336 C C . SER B 1 546 ? 145.899 91.430 158.297 1.00 57.05 518 SER B C 1
ATOM 10337 O O . SER B 1 546 ? 145.251 91.876 157.343 1.00 56.52 518 SER B O 1
ATOM 10340 N N . PRO B 1 547 ? 147.018 90.716 158.103 1.00 63.27 519 PRO B N 1
ATOM 10341 C CA . PRO B 1 547 ? 147.477 90.476 156.731 1.00 63.58 519 PRO B CA 1
ATOM 10342 C C . PRO B 1 547 ? 146.496 89.627 155.928 1.00 63.88 519 PRO B C 1
ATOM 10343 O O . PRO B 1 547 ? 146.061 88.566 156.374 1.00 56.92 519 PRO B O 1
ATOM 10347 N N . VAL B 1 558 ? 140.594 101.941 141.735 1.00 49.93 530 VAL B N 1
ATOM 10348 C CA . VAL B 1 558 ? 141.158 102.894 140.789 1.00 52.81 530 VAL B CA 1
ATOM 10349 C C . VAL B 1 558 ? 142.563 103.284 141.229 1.00 54.33 530 VAL B C 1
ATOM 10350 O O . VAL B 1 558 ? 142.786 103.637 142.386 1.00 51.36 530 VAL B O 1
ATOM 10354 N N . SER B 1 559 ? 143.508 103.220 140.294 1.00 56.51 531 SER B N 1
ATOM 10355 C CA . SER B 1 559 ? 144.899 103.472 140.625 1.00 57.11 531 SER B CA 1
ATOM 10356 C C . SER B 1 559 ? 145.086 104.916 141.090 1.00 53.03 531 SER B C 1
ATOM 10357 O O . SER B 1 559 ? 144.399 105.824 140.613 1.00 47.25 531 SER B O 1
ATOM 10360 N N . PRO B 1 560 ? 146.014 105.159 142.016 1.00 51.46 532 PRO B N 1
ATOM 10361 C CA . PRO B 1 560 ? 146.217 106.529 142.494 1.00 46.64 532 PRO B CA 1
ATOM 10362 C C . PRO B 1 560 ? 146.859 107.397 141.424 1.00 43.16 532 PRO B C 1
ATOM 10363 O O . PRO B 1 560 ? 147.678 106.934 140.628 1.00 43.42 532 PRO B O 1
ATOM 10367 N N . MET B 1 561 ? 146.477 108.668 141.417 1.00 39.83 533 MET B N 1
ATOM 10368 C CA . MET B 1 561 ? 146.988 109.615 140.440 1.00 32.23 533 MET B CA 1
ATOM 10369 C C . MET B 1 561 ? 148.358 110.123 140.867 1.00 32.86 533 MET B C 1
ATOM 10370 O O . MET B 1 561 ? 148.603 110.353 142.055 1.00 41.30 533 MET B O 1
ATOM 10375 N N . ASP B 1 562 ? 149.250 110.296 139.896 1.00 31.26 534 ASP B N 1
ATOM 10376 C CA . ASP B 1 562 ? 150.601 110.788 140.154 1.00 26.46 534 ASP B CA 1
ATOM 10377 C C . ASP B 1 562 ? 150.599 112.302 139.991 1.00 28.34 534 ASP B C 1
ATOM 10378 O O . ASP B 1 562 ? 150.331 112.822 138.907 1.00 29.92 534 ASP B O 1
ATOM 10383 N N . TYR B 1 563 ? 150.902 113.014 141.071 1.00 21.83 535 TYR B N 1
ATOM 10384 C CA . TYR B 1 563 ? 150.870 114.464 141.039 1.00 15.07 535 TYR B CA 1
ATOM 10385 C C . TYR B 1 563 ? 152.236 115.026 140.651 1.00 17.00 535 TYR B C 1
ATOM 10386 O O . TYR B 1 563 ? 153.259 114.359 140.811 1.00 26.42 535 TYR B O 1
ATOM 10395 N N . PRO B 1 564 ? 152.279 116.255 140.140 1.00 14.26 536 PRO B N 1
ATOM 10396 C CA . PRO B 1 564 ? 153.569 116.895 139.872 1.00 18.65 536 PRO B CA 1
ATOM 10397 C C . PRO B 1 564 ? 154.393 117.048 141.142 1.00 18.97 536 PRO B C 1
ATOM 10398 O O . PRO B 1 564 ? 153.881 116.993 142.261 1.00 28.58 536 PRO B O 1
ATOM 10402 N N . ALA B 1 565 ? 155.698 117.244 140.952 1.00 15.07 537 ALA B N 1
ATOM 10403 C CA . ALA B 1 565 ? 156.603 117.363 142.088 1.00 12.16 537 ALA B CA 1
ATOM 10404 C C . ALA B 1 565 ? 156.297 118.576 142.954 1.00 12.37 537 ALA B C 1
ATOM 10405 O O . ALA B 1 565 ? 156.667 118.589 144.131 1.00 24.46 537 ALA B O 1
ATOM 10407 N N . SER B 1 566 ? 155.634 119.593 142.405 1.00 16.25 538 SER B N 1
ATOM 10408 C CA . SER B 1 566 ? 155.326 120.792 143.172 1.00 8.73 538 SER B CA 1
ATOM 10409 C C . SER B 1 566 ? 154.291 120.548 144.259 1.00 11.64 538 SER B C 1
ATOM 10410 O O . SER B 1 566 ? 154.092 121.423 145.106 1.00 14.61 538 SER B O 1
ATOM 10413 N N . TYR B 1 567 ? 153.623 119.399 144.250 1.00 16.16 539 TYR B N 1
ATOM 10414 C CA . TYR B 1 567 ? 152.666 119.053 145.289 1.00 7.17 539 TYR B CA 1
ATOM 10415 C C . TYR B 1 567 ? 153.314 118.361 146.478 1.00 14.65 539 TYR B C 1
ATOM 10416 O O . TYR B 1 567 ? 152.646 118.156 147.495 1.00 23.38 539 TYR B O 1
ATOM 10425 N N . SER B 1 568 ? 154.587 117.995 146.374 1.00 21.28 540 SER B N 1
ATOM 10426 C CA . SER B 1 568 ? 155.316 117.452 147.506 1.00 16.64 540 SER B CA 1
ATOM 10427 C C . SER B 1 568 ? 155.808 118.585 148.392 1.00 19.48 540 SER B C 1
ATOM 10428 O O . SER B 1 568 ? 156.226 119.637 147.904 1.00 28.85 540 SER B O 1
ATOM 10431 N N . LEU B 1 569 ? 155.749 118.370 149.701 1.00 27.52 541 LEU B N 1
ATOM 10432 C CA . LEU B 1 569 ? 156.166 119.385 150.659 1.00 23.92 541 LEU B CA 1
ATOM 10433 C C . LEU B 1 569 ? 157.684 119.487 150.629 1.00 29.43 541 LEU B C 1
ATOM 10434 O O . LEU B 1 569 ? 158.386 118.606 151.135 1.00 26.09 541 LEU B O 1
ATOM 10439 N N . ALA B 1 570 ? 158.192 120.564 150.027 1.00 36.60 542 ALA B N 1
ATOM 10440 C CA . ALA B 1 570 ? 159.629 120.715 149.846 1.00 28.80 542 ALA B CA 1
ATOM 10441 C C . ALA B 1 570 ? 160.374 120.846 151.164 1.00 34.80 542 ALA B C 1
ATOM 10442 O O . ALA B 1 570 ? 161.474 120.301 151.292 1.00 37.88 542 ALA B O 1
ATOM 10444 N N . GLY B 1 571 ? 159.812 121.546 152.144 1.00 39.82 543 GLY B N 1
ATOM 10445 C CA . GLY B 1 571 ? 160.484 121.666 153.422 1.00 36.92 543 GLY B CA 1
ATOM 10446 C C . GLY B 1 571 ? 159.658 122.451 154.420 1.00 41.14 543 GLY B C 1
ATOM 10447 O O . GLY B 1 571 ? 158.424 122.454 154.374 1.00 44.57 543 GLY B O 1
ATOM 10448 N N . THR B 1 572 ? 160.379 123.138 155.308 1.00 39.38 544 THR B N 1
ATOM 10449 C CA . THR B 1 572 ? 159.768 123.702 156.505 1.00 32.16 544 THR B CA 1
ATOM 10450 C C . THR B 1 572 ? 158.680 124.706 156.157 1.00 32.75 544 THR B C 1
ATOM 10451 O O . THR B 1 572 ? 157.621 124.724 156.787 1.00 36.74 544 THR B O 1
ATOM 10455 N N . GLN B 1 573 ? 158.923 125.563 155.166 1.00 29.56 545 GLN B N 1
ATOM 10456 C CA . GLN B 1 573 ? 157.935 126.586 154.840 1.00 33.38 545 GLN B CA 1
ATOM 10457 C C . GLN B 1 573 ? 156.610 125.964 154.417 1.00 36.62 545 GLN B C 1
ATOM 10458 O O . GLN B 1 573 ? 155.552 126.313 154.955 1.00 34.72 545 GLN B O 1
ATOM 10464 N N . HIS B 1 574 ? 156.648 125.036 153.458 1.00 39.71 546 HIS B N 1
ATOM 10465 C CA . HIS B 1 574 ? 155.418 124.409 152.989 1.00 29.63 546 HIS B CA 1
ATOM 10466 C C . HIS B 1 574 ? 154.744 123.617 154.099 1.00 30.63 546 HIS B C 1
ATOM 10467 O O . HIS B 1 574 ? 153.519 123.685 154.262 1.00 33.32 546 HIS B O 1
ATOM 10474 N N . MET B 1 575 ? 155.523 122.855 154.868 1.00 25.56 547 MET B N 1
ATOM 10475 C CA . MET B 1 575 ? 154.933 122.029 155.916 1.00 23.81 547 MET B CA 1
ATOM 10476 C C . MET B 1 575 ? 154.280 122.892 156.989 1.00 21.73 547 MET B C 1
ATOM 10477 O O . MET B 1 575 ? 153.180 122.587 157.460 1.00 35.51 547 MET B O 1
ATOM 10482 N N . GLU B 1 576 ? 154.926 123.995 157.368 1.00 23.99 548 GLU B N 1
ATOM 10483 C CA . GLU B 1 576 ? 154.362 124.869 158.389 1.00 21.93 548 GLU B CA 1
ATOM 10484 C C . GLU B 1 576 ? 153.130 125.601 157.878 1.00 17.28 548 GLU B C 1
ATOM 10485 O O . GLU B 1 576 ? 152.159 125.771 158.619 1.00 30.08 548 GLU B O 1
ATOM 10491 N N . ALA B 1 577 ? 153.140 126.043 156.619 1.00 18.66 549 ALA B N 1
ATOM 10492 C CA . ALA B 1 577 ? 151.951 126.687 156.071 1.00 13.30 549 ALA B CA 1
ATOM 10493 C C . ALA B 1 577 ? 150.775 125.719 156.020 1.00 16.35 549 ALA B C 1
ATOM 10494 O O . ALA B 1 577 ? 149.643 126.079 156.373 1.00 22.53 549 ALA B O 1
ATOM 10496 N N . LEU B 1 578 ? 151.024 124.481 155.591 1.00 14.22 550 LEU B N 1
ATOM 10497 C CA . LEU B 1 578 ? 149.956 123.493 155.552 1.00 11.45 550 LEU B CA 1
ATOM 10498 C C . LEU B 1 578 ? 149.458 123.163 156.953 1.00 3.11 550 LEU B C 1
ATOM 10499 O O . LEU B 1 578 ? 148.256 122.980 157.161 1.00 15.81 550 LEU B O 1
ATOM 10504 N N . LEU B 1 579 ? 150.360 123.091 157.931 1.00 13.18 551 LEU B N 1
ATOM 10505 C CA . LEU B 1 579 ? 149.934 122.802 159.294 1.00 14.46 551 LEU B CA 1
ATOM 10506 C C . LEU B 1 579 ? 149.174 123.969 159.913 1.00 12.10 551 LEU B C 1
ATOM 10507 O O . LEU B 1 579 ? 148.284 123.752 160.737 1.00 24.05 551 LEU B O 1
ATOM 10512 N N . GLN B 1 580 ? 149.492 125.204 159.528 1.00 13.25 552 GLN B N 1
ATOM 10513 C CA . GLN B 1 580 ? 148.699 126.342 159.984 1.00 11.32 552 GLN B CA 1
ATOM 10514 C C . GLN B 1 580 ? 147.302 126.326 159.379 1.00 10.72 552 GLN B C 1
ATOM 10515 O O . GLN B 1 580 ? 146.314 126.609 160.075 1.00 23.92 552 GLN B O 1
ATOM 10521 N N . SER B 1 581 ? 147.192 125.977 158.097 1.00 15.85 553 SER B N 1
ATOM 10522 C CA . SER B 1 581 ? 145.868 125.778 157.518 1.00 5.12 553 SER B CA 1
ATOM 10523 C C . SER B 1 581 ? 145.121 124.662 158.236 1.00 8.24 553 SER B C 1
ATOM 10524 O O . SER B 1 581 ? 143.911 124.761 158.461 1.00 13.11 553 SER B O 1
ATOM 10527 N N . LEU B 1 582 ? 145.825 123.590 158.599 1.00 18.73 554 LEU B N 1
ATOM 10528 C CA . LEU B 1 582 ? 145.199 122.509 159.352 1.00 9.67 554 LEU B CA 1
ATOM 10529 C C . LEU B 1 582 ? 144.717 122.991 160.712 1.00 15.45 554 LEU B C 1
ATOM 10530 O O . LEU B 1 582 ? 143.671 122.553 161.196 1.00 23.56 554 LEU B O 1
ATOM 10535 N N . VAL B 1 583 ? 145.486 123.864 161.361 1.00 26.48 555 VAL B N 1
ATOM 10536 C CA . VAL B 1 583 ? 145.058 124.441 162.633 1.00 15.78 555 VAL B CA 1
ATOM 10537 C C . VAL B 1 583 ? 143.746 125.190 162.448 1.00 15.09 555 VAL B C 1
ATOM 10538 O O . VAL B 1 583 ? 142.800 125.038 163.232 1.00 21.18 555 VAL B O 1
ATOM 10542 N N . ILE B 1 584 ? 143.675 126.014 161.403 1.00 15.83 556 ILE B N 1
ATOM 10543 C CA . ILE B 1 584 ? 142.445 126.761 161.149 1.00 14.27 556 ILE B CA 1
ATOM 10544 C C . ILE B 1 584 ? 141.284 125.807 160.896 1.00 11.40 556 ILE B C 1
ATOM 10545 O O . ILE B 1 584 ? 140.171 126.018 161.390 1.00 26.31 556 ILE B O 1
ATOM 10550 N N . VAL B 1 585 ? 141.518 124.752 160.117 1.00 20.42 557 VAL B N 1
ATOM 10551 C CA . VAL B 1 585 ? 140.458 123.789 159.822 1.00 17.40 557 VAL B CA 1
ATOM 10552 C C . VAL B 1 585 ? 139.988 123.103 161.099 1.00 12.84 557 VAL B C 1
ATOM 10553 O O . VAL B 1 585 ? 138.785 122.947 161.336 1.00 21.17 557 VAL B O 1
ATOM 10557 N N . LEU B 1 586 ? 140.931 122.680 161.940 1.00 15.11 558 LEU B N 1
ATOM 10558 C CA . LEU B 1 586 ? 140.576 121.937 163.144 1.00 10.42 558 LEU B CA 1
ATOM 10559 C C . LEU B 1 586 ? 139.810 122.809 164.124 1.00 16.92 558 LEU B C 1
ATOM 10560 O O . LEU B 1 586 ? 138.894 122.333 164.803 1.00 28.07 558 LEU B O 1
ATOM 10565 N N . LEU B 1 587 ? 140.169 124.088 164.218 1.00 18.24 559 LEU B N 1
ATOM 10566 C CA . LEU B 1 587 ? 139.474 124.965 165.149 1.00 16.26 559 LEU B CA 1
ATOM 10567 C C . LEU B 1 587 ? 138.002 125.141 164.805 1.00 23.14 559 LEU B C 1
ATOM 10568 O O . LEU B 1 587 ? 137.240 125.612 165.655 1.00 35.57 559 LEU B O 1
ATOM 10573 N N . GLY B 1 588 ? 137.582 124.783 163.598 1.00 23.15 560 GLY B N 1
ATOM 10574 C CA . GLY B 1 588 ? 136.194 124.859 163.205 1.00 16.74 560 GLY B CA 1
ATOM 10575 C C . GLY B 1 588 ? 135.390 123.597 163.410 1.00 18.60 560 GLY B C 1
ATOM 10576 O O . GLY B 1 588 ? 134.243 123.531 162.962 1.00 22.88 560 GLY B O 1
ATOM 10577 N N . PHE B 1 589 ? 135.949 122.589 164.072 1.00 22.74 561 PHE B N 1
ATOM 10578 C CA . PHE B 1 589 ? 135.289 121.309 164.283 1.00 26.19 561 PHE B CA 1
ATOM 10579 C C . PHE B 1 589 ? 135.403 120.916 165.750 1.00 24.50 561 PHE B C 1
ATOM 10580 O O . PHE B 1 589 ? 136.027 121.610 166.557 1.00 25.78 561 PHE B O 1
ATOM 10588 N N . ARG B 1 590 ? 134.787 119.788 166.092 1.00 25.25 562 ARG B N 1
ATOM 10589 C CA . ARG B 1 590 ? 134.864 119.206 167.426 1.00 23.12 562 ARG B CA 1
ATOM 10590 C C . ARG B 1 590 ? 135.747 117.968 167.349 1.00 26.39 562 ARG B C 1
ATOM 10591 O O . ARG B 1 590 ? 135.454 117.036 166.595 1.00 36.24 562 ARG B O 1
ATOM 10599 N N . SER B 1 591 ? 136.823 117.961 168.127 1.00 21.74 563 SER B N 1
ATOM 10600 C CA . SER B 1 591 ? 137.733 116.828 168.171 1.00 17.83 563 SER B CA 1
ATOM 10601 C C . SER B 1 591 ? 138.749 117.086 169.272 1.00 21.04 563 SER B C 1
ATOM 10602 O O . SER B 1 591 ? 138.786 118.163 169.866 1.00 28.73 563 SER B O 1
ATOM 10605 N N . LEU B 1 592 ? 139.571 116.075 169.546 1.00 17.14 564 LEU B N 1
ATOM 10606 C CA . LEU B 1 592 ? 140.588 116.216 170.580 1.00 15.26 564 LEU B CA 1
ATOM 10607 C C . LEU B 1 592 ? 141.563 117.335 170.231 1.00 17.41 564 LEU B C 1
ATOM 10608 O O . LEU B 1 592 ? 141.883 118.187 171.069 1.00 32.81 564 LEU B O 1
ATOM 10613 N N . LEU B 1 593 ? 142.039 117.352 168.986 1.00 22.12 565 LEU B N 1
ATOM 10614 C CA . LEU B 1 593 ? 142.970 118.391 168.568 1.00 21.07 565 LEU B CA 1
ATOM 10615 C C . LEU B 1 593 ? 142.295 119.753 168.535 1.00 19.62 565 LEU B C 1
ATOM 10616 O O . LEU B 1 593 ? 142.919 120.766 168.862 1.00 22.59 565 LEU B O 1
ATOM 10621 N N . SER B 1 594 ? 141.022 119.799 168.140 1.00 20.82 566 SER B N 1
ATOM 10622 C CA . SER B 1 594 ? 140.287 121.058 168.171 1.00 13.43 566 SER B CA 1
ATOM 10623 C C . SER B 1 594 ? 140.183 121.595 169.592 1.00 19.88 566 SER B C 1
ATOM 10624 O O . SER B 1 594 ? 140.329 122.798 169.820 1.00 31.22 566 SER B O 1
ATOM 10627 N N . ASP B 1 595 ? 139.926 120.717 170.561 1.00 21.74 567 ASP B N 1
ATOM 10628 C CA . ASP B 1 595 ? 139.838 121.151 171.950 1.00 16.88 567 ASP B CA 1
ATOM 10629 C C . ASP B 1 595 ? 141.188 121.620 172.475 1.00 21.08 567 ASP B C 1
ATOM 10630 O O . ASP B 1 595 ? 141.261 122.603 173.219 1.00 33.36 567 ASP B O 1
ATOM 10635 N N . GLN B 1 596 ? 142.267 120.928 172.113 1.00 20.87 568 GLN B N 1
ATOM 10636 C CA . GLN B 1 596 ? 143.591 121.377 172.534 1.00 19.41 568 GLN B CA 1
ATOM 10637 C C . GLN B 1 596 ? 143.931 122.734 171.923 1.00 21.85 568 GLN B C 1
ATOM 10638 O O . GLN B 1 596 ? 144.492 123.612 172.595 1.00 28.37 568 GLN B O 1
ATOM 10644 N N . LEU B 1 597 ? 143.581 122.930 170.651 1.00 20.27 569 LEU B N 1
ATOM 10645 C CA . LEU B 1 597 ? 143.783 124.226 170.016 1.00 19.05 569 LEU B CA 1
ATOM 10646 C C . LEU B 1 597 ? 142.945 125.304 170.688 1.00 16.26 569 LEU B C 1
ATOM 10647 O O . LEU B 1 597 ? 143.395 126.442 170.839 1.00 29.40 569 LEU B O 1
ATOM 10652 N N . GLY B 1 598 ? 141.716 124.973 171.081 1.00 20.48 570 GLY B N 1
ATOM 10653 C CA . GLY B 1 598 ? 140.890 125.942 171.782 1.00 23.37 570 GLY B CA 1
ATOM 10654 C C . GLY B 1 598 ? 141.461 126.319 173.134 1.00 23.80 570 GLY B C 1
ATOM 10655 O O . GLY B 1 598 ? 141.410 127.481 173.540 1.00 30.88 570 GLY B O 1
ATOM 10656 N N . CYS B 1 599 ? 142.009 125.339 173.851 1.00 22.07 571 CYS B N 1
ATOM 10657 C CA . CYS B 1 599 ? 142.688 125.638 175.106 1.00 17.70 571 CYS B CA 1
ATOM 10658 C C . CYS B 1 599 ? 143.858 126.583 174.879 1.00 22.03 571 CYS B C 1
ATOM 10659 O O . CYS B 1 599 ? 144.051 127.542 175.635 1.00 33.33 571 CYS B O 1
ATOM 10662 N N . GLU B 1 600 ? 144.650 126.334 173.835 1.00 29.29 572 GLU B N 1
ATOM 10663 C CA . GLU B 1 600 ? 145.769 127.228 173.555 1.00 17.00 572 GLU B CA 1
ATOM 10664 C C . GLU B 1 600 ? 145.298 128.615 173.128 1.00 16.30 572 GLU B C 1
ATOM 10665 O O . GLU B 1 600 ? 145.952 129.610 173.445 1.00 25.18 572 GLU B O 1
ATOM 10671 N N . VAL B 1 601 ? 144.176 128.706 172.415 1.00 20.94 573 VAL B N 1
ATOM 10672 C CA . VAL B 1 601 ? 143.635 130.013 172.045 1.00 19.03 573 VAL B CA 1
ATOM 10673 C C . VAL B 1 601 ? 143.197 130.775 173.289 1.00 25.79 573 VAL B C 1
ATOM 10674 O O . VAL B 1 601 ? 143.420 131.986 173.411 1.00 33.27 573 VAL B O 1
ATOM 10678 N N . LEU B 1 602 ? 142.542 130.081 174.222 1.00 28.26 574 LEU B N 1
ATOM 10679 C CA . LEU B 1 602 ? 142.179 130.712 175.486 1.00 21.11 574 LEU B CA 1
ATOM 10680 C C . LEU B 1 602 ? 143.416 131.203 176.221 1.00 19.05 574 LEU B C 1
ATOM 10681 O O . LEU B 1 602 ? 143.423 132.308 176.775 1.00 30.55 574 LEU B O 1
ATOM 10686 N N . ASN B 1 603 ? 144.478 130.396 176.228 1.00 18.88 575 ASN B N 1
ATOM 10687 C CA . ASN B 1 603 ? 145.717 130.813 176.876 1.00 12.59 575 ASN B CA 1
ATOM 10688 C C . ASN B 1 603 ? 146.310 132.046 176.207 1.00 13.51 575 ASN B C 1
ATOM 10689 O O . ASN B 1 603 ? 146.818 132.942 176.884 1.00 28.94 575 ASN B O 1
ATOM 10694 N N . LEU B 1 604 ? 146.272 132.103 174.876 1.00 20.40 576 LEU B N 1
ATOM 10695 C CA . LEU B 1 604 ? 146.825 133.257 174.173 1.00 22.04 576 LEU B CA 1
ATOM 10696 C C . LEU B 1 604 ? 146.011 134.519 174.443 1.00 23.51 576 LEU B C 1
ATOM 10697 O O . LEU B 1 604 ? 146.576 135.608 174.595 1.00 31.02 576 LEU B O 1
ATOM 10702 N N . LEU B 1 605 ? 144.682 134.398 174.491 1.00 20.48 577 LEU B N 1
ATOM 10703 C CA . LEU B 1 605 ? 143.856 135.545 174.854 1.00 19.30 577 LEU B CA 1
ATOM 10704 C C . LEU B 1 605 ? 144.171 136.015 176.267 1.00 24.24 577 LEU B C 1
ATOM 10705 O O . LEU B 1 605 ? 144.266 137.223 176.529 1.00 31.56 577 LEU B O 1
ATOM 10710 N N . THR B 1 606 ? 144.325 135.070 177.195 1.00 23.42 578 THR B N 1
ATOM 10711 C CA . THR B 1 606 ? 144.689 135.427 178.560 1.00 21.18 578 THR B CA 1
ATOM 10712 C C . THR B 1 606 ? 146.037 136.129 178.593 1.00 21.80 578 THR B C 1
ATOM 10713 O O . THR B 1 606 ? 146.233 137.074 179.361 1.00 29.59 578 THR B O 1
ATOM 10717 N N . ALA B 1 607 ? 146.981 135.677 177.769 1.00 26.23 579 ALA B N 1
ATOM 10718 C CA . ALA B 1 607 ? 148.296 136.305 177.726 1.00 26.57 579 ALA B CA 1
ATOM 10719 C C . ALA B 1 607 ? 148.217 137.727 177.182 1.00 27.78 579 ALA B C 1
ATOM 10720 O O . ALA B 1 607 ? 148.918 138.623 177.663 1.00 35.68 579 ALA B O 1
ATOM 10722 N N . GLN B 1 608 ? 147.380 137.954 176.169 1.00 24.94 580 GLN B N 1
ATOM 10723 C CA . GLN B 1 608 ? 147.186 139.315 175.675 1.00 24.86 580 GLN B CA 1
ATOM 10724 C C . GLN B 1 608 ? 146.615 140.215 176.762 1.00 29.03 580 GLN B C 1
ATOM 10725 O O . GLN B 1 608 ? 147.104 141.334 176.990 1.00 38.32 580 GLN B O 1
ATOM 10731 N N . GLN B 1 609 ? 145.577 139.743 177.449 1.00 38.17 581 GLN B N 1
ATOM 10732 C CA . GLN B 1 609 ? 144.995 140.547 178.515 1.00 26.86 581 GLN B CA 1
ATOM 10733 C C . GLN B 1 609 ? 145.992 140.780 179.641 1.00 25.03 581 GLN B C 1
ATOM 10734 O O . GLN B 1 609 ? 145.995 141.854 180.245 1.00 33.66 581 GLN B O 1
ATOM 10740 N N . TYR B 1 610 ? 146.855 139.804 179.928 1.00 28.96 582 TYR B N 1
ATOM 10741 C CA . TYR B 1 610 ? 147.859 140.000 180.967 1.00 23.05 582 TYR B CA 1
ATOM 10742 C C . TYR B 1 610 ? 148.919 141.006 180.541 1.00 24.94 582 TYR B C 1
ATOM 10743 O O . TYR B 1 610 ? 149.420 141.764 181.372 1.00 35.34 582 TYR B O 1
ATOM 10752 N N . GLU B 1 611 ? 149.320 140.997 179.271 1.00 28.96 583 GLU B N 1
ATOM 10753 C CA . GLU B 1 611 ? 150.226 142.042 178.800 1.00 34.33 583 GLU B CA 1
ATOM 10754 C C . GLU B 1 611 ? 149.603 143.421 178.953 1.00 34.40 583 GLU B C 1
ATOM 10755 O O . GLU B 1 611 ? 150.287 144.373 179.344 1.00 37.32 583 GLU B O 1
ATOM 10761 N N . ILE B 1 612 ? 148.310 143.556 178.662 1.00 33.14 584 ILE B N 1
ATOM 10762 C CA . ILE B 1 612 ? 147.650 144.840 178.906 1.00 24.09 584 ILE B CA 1
ATOM 10763 C C . ILE B 1 612 ? 147.635 145.156 180.401 1.00 28.90 584 ILE B C 1
ATOM 10764 O O . ILE B 1 612 ? 147.799 146.309 180.813 1.00 37.58 584 ILE B O 1
ATOM 10769 N N . PHE B 1 613 ? 147.431 144.131 181.232 1.00 33.96 585 PHE B N 1
ATOM 10770 C CA . PHE B 1 613 ? 147.199 144.340 182.659 1.00 27.76 585 PHE B CA 1
ATOM 10771 C C . PHE B 1 613 ? 148.484 144.663 183.416 1.00 32.51 585 PHE B C 1
ATOM 10772 O O . PHE B 1 613 ? 148.470 145.460 184.360 1.00 39.61 585 PHE B O 1
ATOM 10780 N N . SER B 1 614 ? 149.600 144.048 183.029 1.00 30.46 586 SER B N 1
ATOM 10781 C CA . SER B 1 614 ? 150.820 144.103 183.825 1.00 31.06 586 SER B CA 1
ATOM 10782 C C . SER B 1 614 ? 151.495 145.465 183.793 1.00 37.99 586 SER B C 1
ATOM 10783 O O . SER B 1 614 ? 152.442 145.683 184.555 1.00 40.76 586 SER B O 1
ATOM 10786 N N . ARG B 1 615 ? 151.046 146.379 182.934 1.00 34.97 587 ARG B N 1
ATOM 10787 C CA . ARG B 1 615 ? 151.595 147.727 182.941 1.00 32.99 587 ARG B CA 1
ATOM 10788 C C . ARG B 1 615 ? 151.262 148.466 184.228 1.00 35.01 587 ARG B C 1
ATOM 10789 O O . ARG B 1 615 ? 151.856 149.514 184.501 1.00 39.61 587 ARG B O 1
ATOM 10797 N N . SER B 1 616 ? 150.330 147.942 185.025 1.00 33.39 588 SER B N 1
ATOM 10798 C CA . SER B 1 616 ? 149.976 148.570 186.290 1.00 28.14 588 SER B CA 1
ATOM 10799 C C . SER B 1 616 ? 151.012 148.318 187.376 1.00 28.26 588 SER B C 1
ATOM 10800 O O . SER B 1 616 ? 150.938 148.942 188.438 1.00 33.83 588 SER B O 1
ATOM 10803 N N . LEU B 1 617 ? 151.967 147.415 187.146 1.00 35.05 589 LEU B N 1
ATOM 10804 C CA . LEU B 1 617 ? 152.947 147.106 188.183 1.00 35.68 589 LEU B CA 1
ATOM 10805 C C . LEU B 1 617 ? 153.834 148.306 188.487 1.00 36.62 589 LEU B C 1
ATOM 10806 O O . LEU B 1 617 ? 154.106 148.605 189.654 1.00 39.16 589 LEU B O 1
ATOM 10811 N N . ARG B 1 618 ? 154.302 149.000 187.448 1.00 45.09 590 ARG B N 1
ATOM 10812 C CA . ARG B 1 618 ? 155.123 150.187 187.660 1.00 41.82 590 ARG B CA 1
ATOM 10813 C C . ARG B 1 618 ? 154.328 151.301 188.324 1.00 39.01 590 ARG B C 1
ATOM 10814 O O . ARG B 1 618 ? 154.879 152.063 189.125 1.00 38.76 590 ARG B O 1
ATOM 10822 N N . LYS B 1 619 ? 153.040 151.404 188.015 1.00 34.06 591 LYS B N 1
ATOM 10823 C CA . LYS B 1 619 ? 152.229 152.542 188.411 1.00 23.88 591 LYS B CA 1
ATOM 10824 C C . LYS B 1 619 ? 151.575 152.388 189.775 1.00 32.98 591 LYS B C 1
ATOM 10825 O O . LYS B 1 619 ? 151.019 153.366 190.283 1.00 38.91 591 LYS B O 1
ATOM 10831 N N . ASN B 1 620 ? 151.624 151.207 190.385 1.00 41.33 592 ASN B N 1
ATOM 10832 C CA . ASN B 1 620 ? 150.891 150.965 191.618 1.00 33.96 592 ASN B CA 1
ATOM 10833 C C . ASN B 1 620 ? 151.762 150.215 192.612 1.00 35.48 592 ASN B C 1
ATOM 10834 O O . ASN B 1 620 ? 152.613 149.405 192.243 1.00 34.32 592 ASN B O 1
ATOM 10839 N N . ARG B 1 621 ? 151.529 150.509 193.892 1.00 40.23 593 ARG B N 1
ATOM 10840 C CA . ARG B 1 621 ? 152.034 149.686 194.986 1.00 41.10 593 ARG B CA 1
ATOM 10841 C C . ARG B 1 621 ? 150.868 148.954 195.635 1.00 41.04 593 ARG B C 1
ATOM 10842 O O . ARG B 1 621 ? 150.907 147.729 195.754 1.00 40.73 593 ARG B O 1
ATOM 10850 N N . GLU B 1 622 ? 149.829 149.669 196.056 1.00 38.28 594 GLU B N 1
ATOM 10851 C CA . GLU B 1 622 ? 148.572 149.040 196.425 1.00 32.38 594 GLU B CA 1
ATOM 10852 C C . GLU B 1 622 ? 147.635 149.044 195.227 1.00 30.12 594 GLU B C 1
ATOM 10853 O O . GLU B 1 622 ? 147.472 150.063 194.554 1.00 42.39 594 GLU B O 1
ATOM 10859 N N . LEU B 1 623 ? 147.020 147.899 194.953 1.00 30.09 595 LEU B N 1
ATOM 10860 C CA . LEU B 1 623 ? 146.085 147.803 193.844 1.00 31.27 595 LEU B CA 1
ATOM 10861 C C . LEU B 1 623 ? 145.001 146.795 194.186 1.00 37.21 595 LEU B C 1
ATOM 10862 O O . LEU B 1 623 ? 145.296 145.669 194.590 1.00 40.65 595 LEU B O 1
ATOM 10867 N N . PHE B 1 624 ? 143.750 147.212 194.026 1.00 30.68 596 PHE B N 1
ATOM 10868 C CA . PHE B 1 624 ? 142.601 146.330 194.161 1.00 28.26 596 PHE B CA 1
ATOM 10869 C C . PHE B 1 624 ? 142.145 145.929 192.767 1.00 33.19 596 PHE B C 1
ATOM 10870 O O . PHE B 1 624 ? 141.687 146.774 191.995 1.00 35.73 596 PHE B O 1
ATOM 10878 N N . VAL B 1 625 ? 142.268 144.647 192.449 1.00 36.97 597 VAL B N 1
ATOM 10879 C CA . VAL B 1 625 ? 141.920 144.125 191.135 1.00 27.85 597 VAL B CA 1
ATOM 10880 C C . VAL B 1 625 ? 140.528 143.519 191.240 1.00 24.18 597 VAL B C 1
ATOM 10881 O O . VAL B 1 625 ? 140.307 142.577 192.006 1.00 29.05 597 VAL B O 1
ATOM 10885 N N . HIS B 1 626 ? 139.586 144.060 190.474 1.00 34.96 598 HIS B N 1
ATOM 10886 C CA . HIS B 1 626 ? 138.211 143.576 190.454 1.00 32.60 598 HIS B CA 1
ATOM 10887 C C . HIS B 1 626 ? 137.987 142.827 189.148 1.00 33.46 598 HIS B C 1
ATOM 10888 O O . HIS B 1 626 ? 137.816 143.444 188.093 1.00 36.89 598 HIS B O 1
ATOM 10895 N N . GLY B 1 627 ? 137.981 141.502 189.218 1.00 30.92 599 GLY B N 1
ATOM 10896 C CA . GLY B 1 627 ? 137.751 140.690 188.045 1.00 33.19 599 GLY B CA 1
ATOM 10897 C C . GLY B 1 627 ? 136.334 140.151 187.987 1.00 34.49 599 GLY B C 1
ATOM 10898 O O . GLY B 1 627 ? 135.715 139.871 189.005 1.00 39.25 599 GLY B O 1
ATOM 10899 N N . LEU B 1 628 ? 135.822 140.029 186.770 1.00 37.72 600 LEU B N 1
ATOM 10900 C CA . LEU B 1 628 ? 134.571 139.330 186.536 1.00 37.74 600 LEU B CA 1
ATOM 10901 C C . LEU B 1 628 ? 134.827 137.833 186.416 1.00 39.53 600 LEU B C 1
ATOM 10902 O O . LEU B 1 628 ? 135.963 137.403 186.203 1.00 43.34 600 LEU B O 1
ATOM 10907 N N . PRO B 1 629 ? 133.791 137.012 186.559 1.00 42.03 601 PRO B N 1
ATOM 10908 C CA . PRO B 1 629 ? 133.975 135.566 186.388 1.00 38.28 601 PRO B CA 1
ATOM 10909 C C . PRO B 1 629 ? 134.542 135.235 185.016 1.00 38.82 601 PRO B C 1
ATOM 10910 O O . PRO B 1 629 ? 134.142 135.810 184.002 1.00 43.06 601 PRO B O 1
ATOM 10914 N N . GLY B 1 630 ? 135.485 134.298 184.989 1.00 27.24 602 GLY B N 1
ATOM 10915 C CA . GLY B 1 630 ? 136.113 133.892 183.751 1.00 23.75 602 GLY B CA 1
ATOM 10916 C C . GLY B 1 630 ? 137.080 134.892 183.163 1.00 25.21 602 GLY B C 1
ATOM 10917 O O . GLY B 1 630 ? 137.405 134.787 181.976 1.00 31.25 602 GLY B O 1
ATOM 10918 N N . SER B 1 631 ? 137.555 135.854 183.949 1.00 29.66 603 SER B N 1
ATOM 10919 C CA . SER B 1 631 ? 138.432 136.906 183.452 1.00 30.18 603 SER B CA 1
ATOM 10920 C C . SER B 1 631 ? 139.910 136.611 183.671 1.00 28.40 603 SER B C 1
ATOM 10921 O O . SER B 1 631 ? 140.743 137.465 183.356 1.00 31.08 603 SER B O 1
ATOM 10924 N N . GLY B 1 632 ? 140.258 135.443 184.200 1.00 26.03 604 GLY B N 1
ATOM 10925 C CA . GLY B 1 632 ? 141.645 135.062 184.355 1.00 26.37 604 GLY B CA 1
ATOM 10926 C C . GLY B 1 632 ? 142.335 135.608 185.580 1.00 27.43 604 GLY B C 1
ATOM 10927 O O . GLY B 1 632 ? 143.561 135.736 185.566 1.00 27.38 604 GLY B O 1
ATOM 10928 N N . LYS B 1 633 ? 141.590 135.920 186.640 1.00 34.94 605 LYS B N 1
ATOM 10929 C CA . LYS B 1 633 ? 142.142 136.582 187.818 1.00 30.10 605 LYS B CA 1
ATOM 10930 C C . LYS B 1 633 ? 143.350 135.848 188.403 1.00 28.25 605 LYS B C 1
ATOM 10931 O O . LYS B 1 633 ? 144.395 136.454 188.663 1.00 33.53 605 LYS B O 1
ATOM 10937 N N . THR B 1 634 ? 143.222 134.538 188.621 1.00 32.89 606 THR B N 1
ATOM 10938 C CA . THR B 1 634 ? 144.310 133.768 189.217 1.00 30.17 606 THR B CA 1
ATOM 10939 C C . THR B 1 634 ? 145.514 133.663 188.288 1.00 27.13 606 THR B C 1
ATOM 10940 O O . THR B 1 634 ? 146.659 133.694 188.754 1.00 33.25 606 THR B O 1
ATOM 10944 N N . ILE B 1 635 ? 145.280 133.539 186.983 1.00 29.88 607 ILE B N 1
ATOM 10945 C CA . ILE B 1 635 ? 146.383 133.530 186.028 1.00 27.20 607 ILE B CA 1
ATOM 10946 C C . ILE B 1 635 ? 147.125 134.859 186.067 1.00 30.77 607 ILE B C 1
ATOM 10947 O O . ILE B 1 635 ? 148.363 134.898 186.041 1.00 40.01 607 ILE B O 1
ATOM 10952 N N . MET B 1 636 ? 146.383 135.968 186.118 1.00 35.06 608 MET B N 1
ATOM 10953 C CA . MET B 1 636 ? 147.010 137.278 186.243 1.00 28.39 608 MET B CA 1
ATOM 10954 C C . MET B 1 636 ? 147.837 137.359 187.515 1.00 24.75 608 MET B C 1
ATOM 10955 O O . MET B 1 636 ? 148.943 137.899 187.510 1.00 30.18 608 MET B O 1
ATOM 10960 N N . ALA B 1 637 ? 147.307 136.840 188.621 1.00 27.55 609 ALA B N 1
ATOM 10961 C CA . ALA B 1 637 ? 148.046 136.884 189.878 1.00 24.15 609 ALA B CA 1
ATOM 10962 C C . ALA B 1 637 ? 149.353 136.108 189.772 1.00 31.35 609 ALA B C 1
ATOM 10963 O O . ALA B 1 637 ? 150.412 136.585 190.198 1.00 41.27 609 ALA B O 1
ATOM 10965 N N . MET B 1 638 ? 149.300 134.906 189.198 1.00 40.10 610 MET B N 1
ATOM 10966 C CA . MET B 1 638 ? 150.512 134.104 189.060 1.00 37.94 610 MET B CA 1
ATOM 10967 C C . MET B 1 638 ? 151.544 134.815 188.192 1.00 36.43 610 MET B C 1
ATOM 10968 O O . MET B 1 638 ? 152.720 134.935 188.565 1.00 45.21 610 MET B O 1
ATOM 10973 N N . LYS B 1 639 ? 151.121 135.296 187.023 1.00 35.62 611 LYS B N 1
ATOM 10974 C CA . LYS B 1 639 ? 152.049 135.988 186.139 1.00 34.34 611 LYS B CA 1
ATOM 10975 C C . LYS B 1 639 ? 152.584 137.270 186.762 1.00 35.46 611 LYS B C 1
ATOM 10976 O O . LYS B 1 639 ? 153.743 137.624 186.528 1.00 42.41 611 LYS B O 1
ATOM 10982 N N . ILE B 1 640 ? 151.777 137.966 187.562 1.00 34.74 612 ILE B N 1
ATOM 10983 C CA . ILE B 1 640 ? 152.240 139.193 188.194 1.00 36.48 612 ILE B CA 1
ATOM 10984 C C . ILE B 1 640 ? 153.279 138.877 189.258 1.00 40.74 612 ILE B C 1
ATOM 10985 O O . ILE B 1 640 ? 154.218 139.645 189.466 1.00 48.85 612 ILE B O 1
ATOM 10990 N N . MET B 1 641 ? 153.122 137.757 189.965 1.00 40.53 613 MET B N 1
ATOM 10991 C CA . MET B 1 641 ? 154.166 137.347 190.899 1.00 42.69 613 MET B CA 1
ATOM 10992 C C . MET B 1 641 ? 155.457 137.029 190.159 1.00 43.82 613 MET B C 1
ATOM 10993 O O . MET B 1 641 ? 156.555 137.421 190.587 1.00 46.77 613 MET B O 1
ATOM 10998 N N . GLU B 1 642 ? 155.342 136.299 189.047 1.00 48.27 614 GLU B N 1
ATOM 10999 C CA . GLU B 1 642 ? 156.518 136.014 188.233 1.00 48.65 614 GLU B CA 1
ATOM 11000 C C . GLU B 1 642 ? 157.205 137.299 187.796 1.00 49.64 614 GLU B C 1
ATOM 11001 O O . GLU B 1 642 ? 158.439 137.372 187.791 1.00 54.26 614 GLU B O 1
ATOM 11007 N N . LYS B 1 643 ? 156.428 138.318 187.426 1.00 47.34 615 LYS B N 1
ATOM 11008 C CA . LYS B 1 643 ? 157.015 139.587 187.013 1.00 42.80 615 LYS B CA 1
ATOM 11009 C C . LYS B 1 643 ? 157.554 140.389 188.190 1.00 44.46 615 LYS B C 1
ATOM 11010 O O . LYS B 1 643 ? 158.527 141.126 188.030 1.00 43.90 615 LYS B O 1
ATOM 11016 N N . ILE B 1 644 ? 156.933 140.280 189.365 1.00 48.68 616 ILE B N 1
ATOM 11017 C CA . ILE B 1 644 ? 157.450 140.958 190.549 1.00 46.46 616 ILE B CA 1
ATOM 11018 C C . ILE B 1 644 ? 158.846 140.450 190.861 1.00 50.92 616 ILE B C 1
ATOM 11019 O O . ILE B 1 644 ? 159.772 141.232 191.107 1.00 55.97 616 ILE B O 1
ATOM 11024 N N . ARG B 1 645 ? 159.022 139.128 190.847 1.00 58.80 617 ARG B N 1
ATOM 11025 C CA . ARG B 1 645 ? 160.354 138.590 191.096 1.00 57.64 617 ARG B CA 1
ATOM 11026 C C . ARG B 1 645 ? 161.372 139.134 190.102 1.00 58.88 617 ARG B C 1
ATOM 11027 O O . ARG B 1 645 ? 162.429 139.621 190.514 1.00 60.37 617 ARG B O 1
ATOM 11035 N N . ASN B 1 646 ? 161.053 139.104 188.812 1.00 56.66 618 ASN B N 1
ATOM 11036 C CA . ASN B 1 646 ? 161.954 139.573 187.769 1.00 55.79 618 ASN B CA 1
ATOM 11037 C C . ASN B 1 646 ? 162.246 141.066 187.845 1.00 56.91 618 ASN B C 1
ATOM 11038 O O . ASN B 1 646 ? 163.372 141.482 187.550 1.00 60.22 618 ASN B O 1
ATOM 11043 N N . VAL B 1 647 ? 161.272 141.883 188.234 1.00 53.94 619 VAL B N 1
ATOM 11044 C CA . VAL B 1 647 ? 161.434 143.333 188.196 1.00 55.10 619 VAL B CA 1
ATOM 11045 C C . VAL B 1 647 ? 162.098 143.855 189.462 1.00 54.68 619 VAL B C 1
ATOM 11046 O O . VAL B 1 647 ? 162.977 144.715 189.393 1.00 53.63 619 VAL B O 1
ATOM 11050 N N . PHE B 1 648 ? 161.696 143.367 190.635 1.00 56.08 620 PHE B N 1
ATOM 11051 C CA . PHE B 1 648 ? 162.325 143.787 191.877 1.00 56.11 620 PHE B CA 1
ATOM 11052 C C . PHE B 1 648 ? 163.565 142.974 192.217 1.00 57.66 620 PHE B C 1
ATOM 11053 O O . PHE B 1 648 ? 164.219 143.267 193.223 1.00 58.51 620 PHE B O 1
ATOM 11061 N N . HIS B 1 649 ? 163.904 141.966 191.415 1.00 64.30 621 HIS B N 1
ATOM 11062 C CA . HIS B 1 649 ? 165.089 141.142 191.615 1.00 65.80 621 HIS B CA 1
ATOM 11063 C C . HIS B 1 649 ? 165.109 140.476 192.985 1.00 66.02 621 HIS B C 1
ATOM 11064 O O . HIS B 1 649 ? 166.171 140.037 193.441 1.00 66.25 621 HIS B O 1
ATOM 11071 N N . CYS B 1 650 ? 163.962 140.389 193.654 1.00 68.59 622 CYS B N 1
ATOM 11072 C CA . CYS B 1 650 ? 163.885 139.743 194.954 1.00 69.14 622 CYS B CA 1
ATOM 11073 C C . CYS B 1 650 ? 163.636 138.250 194.790 1.00 68.23 622 CYS B C 1
ATOM 11074 O O . CYS B 1 650 ? 163.021 137.804 193.818 1.00 67.39 622 CYS B O 1
ATOM 11077 N N . GLU B 1 651 ? 164.120 137.475 195.756 1.00 71.33 623 GLU B N 1
ATOM 11078 C CA . GLU B 1 651 ? 163.969 136.029 195.685 1.00 72.71 623 GLU B CA 1
ATOM 11079 C C . GLU B 1 651 ? 162.498 135.643 195.804 1.00 69.78 623 GLU B C 1
ATOM 11080 O O . GLU B 1 651 ? 161.698 136.334 196.441 1.00 69.65 623 GLU B O 1
ATOM 11086 N N . ALA B 1 652 ? 162.148 134.518 195.178 1.00 64.41 624 ALA B N 1
ATOM 11087 C CA . ALA B 1 652 ? 160.746 134.129 195.076 1.00 63.21 624 ALA B CA 1
ATOM 11088 C C . ALA B 1 652 ? 160.085 134.003 196.442 1.00 63.87 624 ALA B C 1
ATOM 11089 O O . ALA B 1 652 ? 158.904 134.338 196.588 1.00 63.78 624 ALA B O 1
ATOM 11091 N N . HIS B 1 653 ? 160.814 133.523 197.451 1.00 64.87 625 HIS B N 1
ATOM 11092 C CA . HIS B 1 653 ? 160.212 133.363 198.769 1.00 64.01 625 HIS B CA 1
ATOM 11093 C C . HIS B 1 653 ? 159.896 134.696 199.434 1.00 66.67 625 HIS B C 1
ATOM 11094 O O . HIS B 1 653 ? 159.171 134.711 200.433 1.00 63.81 625 HIS B O 1
ATOM 11101 N N . ARG B 1 654 ? 160.422 135.807 198.914 1.00 68.11 626 ARG B N 1
ATOM 11102 C CA . ARG B 1 654 ? 160.051 137.123 199.419 1.00 66.98 626 ARG B CA 1
ATOM 11103 C C . ARG B 1 654 ? 158.622 137.503 199.062 1.00 64.63 626 ARG B C 1
ATOM 11104 O O . ARG B 1 654 ? 158.042 138.363 199.733 1.00 63.45 626 ARG B O 1
ATOM 11112 N N . ILE B 1 655 ? 158.045 136.887 198.035 1.00 57.72 627 ILE B N 1
ATOM 11113 C CA . ILE B 1 655 ? 156.690 137.176 197.583 1.00 53.75 627 ILE B CA 1
ATOM 11114 C C . ILE B 1 655 ? 155.751 136.188 198.256 1.00 53.19 627 ILE B C 1
ATOM 11115 O O . ILE B 1 655 ? 156.016 134.981 198.265 1.00 58.37 627 ILE B O 1
ATOM 11120 N N . LEU B 1 656 ? 154.661 136.698 198.817 1.00 48.11 628 LEU B N 1
ATOM 11121 C CA . LEU B 1 656 ? 153.691 135.890 199.541 1.00 47.12 628 LEU B CA 1
ATOM 11122 C C . LEU B 1 656 ? 152.363 135.895 198.799 1.00 51.21 628 LEU B C 1
ATOM 11123 O O . LEU B 1 656 ? 151.916 136.943 198.326 1.00 53.62 628 LEU B O 1
ATOM 11128 N N . TYR B 1 657 ? 151.746 134.723 198.694 1.00 50.95 629 TYR B N 1
ATOM 11129 C CA . TYR B 1 657 ? 150.406 134.576 198.145 1.00 46.33 629 TYR B CA 1
ATOM 11130 C C . TYR B 1 657 ? 149.466 134.076 199.233 1.00 41.43 629 TYR B C 1
ATOM 11131 O O . TYR B 1 657 ? 149.764 133.089 199.910 1.00 46.92 629 TYR B O 1
ATOM 11140 N N . VAL B 1 658 ? 148.338 134.758 199.397 1.00 39.46 630 VAL B N 1
ATOM 11141 C CA . VAL B 1 658 ? 147.353 134.425 200.418 1.00 43.82 630 VAL B CA 1
ATOM 11142 C C . VAL B 1 658 ? 146.015 134.193 199.735 1.00 44.41 630 VAL B C 1
ATOM 11143 O O . VAL B 1 658 ? 145.557 135.033 198.955 1.00 49.56 630 VAL B O 1
ATOM 11147 N N . CYS B 1 659 ? 145.394 133.052 200.027 1.00 47.57 631 CYS B N 1
ATOM 11148 C CA . CYS B 1 659 ? 144.071 132.723 199.522 1.00 45.15 631 CYS B CA 1
ATOM 11149 C C . CYS B 1 659 ? 143.260 132.111 200.654 1.00 46.10 631 CYS B C 1
ATOM 11150 O O . CYS B 1 659 ? 143.759 131.900 201.761 1.00 49.67 631 CYS B O 1
ATOM 11153 N N . GLU B 1 660 ? 141.994 131.828 200.367 1.00 44.11 632 GLU B N 1
ATOM 11154 C CA . GLU B 1 660 ? 141.087 131.298 201.375 1.00 46.20 632 GLU B CA 1
ATOM 11155 C C . GLU B 1 660 ? 141.034 129.776 201.395 1.00 52.59 632 GLU B C 1
ATOM 11156 O O . GLU B 1 660 ? 140.766 129.192 202.451 1.00 52.90 632 GLU B O 1
ATOM 11162 N N . ASN B 1 661 ? 141.290 129.117 200.267 1.00 50.75 633 ASN B N 1
ATOM 11163 C CA . ASN B 1 661 ? 141.009 127.696 200.113 1.00 43.40 633 ASN B CA 1
ATOM 11164 C C . ASN B 1 661 ? 142.288 126.881 199.964 1.00 43.60 633 ASN B C 1
ATOM 11165 O O . ASN B 1 661 ? 143.215 127.270 199.247 1.00 47.34 633 ASN B O 1
ATOM 11170 N N . GLN B 1 662 ? 142.318 125.740 200.652 1.00 44.99 634 GLN B N 1
ATOM 11171 C CA . GLN B 1 662 ? 143.491 124.871 200.615 1.00 48.69 634 GLN B CA 1
ATOM 11172 C C . GLN B 1 662 ? 143.808 124.328 199.227 1.00 49.57 634 GLN B C 1
ATOM 11173 O O . GLN B 1 662 ? 145.001 124.244 198.892 1.00 45.39 634 GLN B O 1
ATOM 11179 N N . PRO B 1 663 ? 142.843 123.891 198.412 1.00 46.42 635 PRO B N 1
ATOM 11180 C CA . PRO B 1 663 ? 143.211 123.409 197.070 1.00 41.00 635 PRO B CA 1
ATOM 11181 C C . PRO B 1 663 ? 143.879 124.468 196.210 1.00 45.00 635 PRO B C 1
ATOM 11182 O O . PRO B 1 663 ? 144.877 124.176 195.541 1.00 44.65 635 PRO B O 1
ATOM 11186 N N . LEU B 1 664 ? 143.358 125.697 196.211 1.00 47.00 636 LEU B N 1
ATOM 11187 C CA . LEU B 1 664 ? 144.016 126.777 195.484 1.00 44.21 636 LEU B CA 1
ATOM 11188 C C . LEU B 1 664 ? 145.372 127.068 196.110 1.00 44.18 636 LEU B C 1
ATOM 11189 O O . LEU B 1 664 ? 146.351 127.331 195.398 1.00 42.78 636 LEU B O 1
ATOM 11194 N N . ARG B 1 665 ? 145.479 127.034 197.427 1.00 48.70 637 ARG B N 1
ATOM 11195 C CA . ARG B 1 665 ? 146.782 127.194 198.042 1.00 50.02 637 ARG B CA 1
ATOM 11196 C C . ARG B 1 665 ? 147.736 126.207 197.482 1.00 49.02 637 ARG B C 1
ATOM 11197 O O . ARG B 1 665 ? 148.798 126.574 197.044 1.00 45.62 637 ARG B O 1
ATOM 11205 N N . ASN B 1 666 ? 147.375 124.928 197.520 1.00 51.96 638 ASN B N 1
ATOM 11206 C CA . ASN B 1 666 ? 148.277 123.891 197.026 1.00 48.80 638 ASN B CA 1
ATOM 11207 C C . ASN B 1 666 ? 148.643 124.085 195.562 1.00 46.39 638 ASN B C 1
ATOM 11208 O O . ASN B 1 666 ? 149.806 123.930 195.172 1.00 45.79 638 ASN B O 1
ATOM 11213 N N . PHE B 1 667 ? 147.654 124.420 194.733 1.00 49.30 639 PHE B N 1
ATOM 11214 C CA . PHE B 1 667 ? 147.904 124.588 193.306 1.00 44.96 639 PHE B CA 1
ATOM 11215 C C . PHE B 1 667 ? 148.916 125.696 193.060 1.00 47.33 639 PHE B C 1
ATOM 11216 O O . PHE B 1 667 ? 149.817 125.557 192.226 1.00 47.24 639 PHE B O 1
ATOM 11224 N N . ILE B 1 668 ? 148.781 126.813 193.778 1.00 49.84 640 ILE B N 1
ATOM 11225 C CA . ILE B 1 668 ? 149.729 127.909 193.612 1.00 47.01 640 ILE B CA 1
ATOM 11226 C C . ILE B 1 668 ? 151.087 127.536 194.194 1.00 49.64 640 ILE B C 1
ATOM 11227 O O . ILE B 1 668 ? 152.132 127.867 193.623 1.00 52.12 640 ILE B O 1
ATOM 11232 N N . SER B 1 669 ? 151.096 126.843 195.335 1.00 55.61 641 SER B N 1
ATOM 11233 C CA . SER B 1 669 ? 152.352 126.498 195.989 1.00 51.73 641 SER B CA 1
ATOM 11234 C C . SER B 1 669 ? 153.191 125.573 195.120 1.00 54.10 641 SER B C 1
ATOM 11235 O O . SER B 1 669 ? 154.420 125.702 195.071 1.00 55.33 641 SER B O 1
ATOM 11238 N N . ASP B 1 670 ? 152.549 124.633 194.427 1.00 57.14 642 ASP B N 1
ATOM 11239 C CA . ASP B 1 670 ? 153.290 123.715 193.572 1.00 58.53 642 ASP B CA 1
ATOM 11240 C C . ASP B 1 670 ? 153.955 124.409 192.390 1.00 57.26 642 ASP B C 1
ATOM 11241 O O . ASP B 1 670 ? 154.807 123.796 191.741 1.00 57.16 642 ASP B O 1
ATOM 11246 N N . ARG B 1 671 ? 153.593 125.657 192.092 1.00 56.17 643 ARG B N 1
ATOM 11247 C CA . ARG B 1 671 ? 154.230 126.377 190.996 1.00 59.37 643 ARG B CA 1
ATOM 11248 C C . ARG B 1 671 ? 155.624 126.874 191.353 1.00 60.66 643 ARG B C 1
ATOM 11249 O O . ARG B 1 671 ? 156.412 127.166 190.447 1.00 56.46 643 ARG B O 1
ATOM 11257 N N . ASN B 1 672 ? 155.942 126.982 192.641 1.00 62.68 644 ASN B N 1
ATOM 11258 C CA . ASN B 1 672 ? 157.251 127.436 193.106 1.00 61.09 644 ASN B CA 1
ATOM 11259 C C . ASN B 1 672 ? 157.551 128.866 192.674 1.00 59.83 644 ASN B C 1
ATOM 11260 O O . ASN B 1 672 ? 158.718 129.260 192.595 1.00 60.45 644 ASN B O 1
ATOM 11265 N N . ILE B 1 673 ? 156.511 129.653 192.383 1.00 56.58 645 ILE B N 1
ATOM 11266 C CA . ILE B 1 673 ? 156.701 131.056 192.018 1.00 57.23 645 ILE B CA 1
ATOM 11267 C C . ILE B 1 673 ? 156.673 131.984 193.219 1.00 57.02 645 ILE B C 1
ATOM 11268 O O . ILE B 1 673 ? 156.930 133.184 193.065 1.00 56.54 645 ILE B O 1
ATOM 11273 N N . CYS B 1 674 ? 156.371 131.470 194.408 1.00 54.60 646 CYS B N 1
ATOM 11274 C CA . CYS B 1 674 ? 156.224 132.307 195.589 1.00 54.70 646 CYS B CA 1
ATOM 11275 C C . CYS B 1 674 ? 156.016 131.412 196.800 1.00 55.00 646 CYS B C 1
ATOM 11276 O O . CYS B 1 674 ? 155.947 130.186 196.690 1.00 55.73 646 CYS B O 1
ATOM 11279 N N . ARG B 1 675 ? 155.923 132.047 197.964 1.00 52.75 647 ARG B N 1
ATOM 11280 C CA . ARG B 1 675 ? 155.361 131.386 199.131 1.00 52.32 647 ARG B CA 1
ATOM 11281 C C . ARG B 1 675 ? 153.854 131.602 199.143 1.00 52.84 647 ARG B C 1
ATOM 11282 O O . ARG B 1 675 ? 153.374 132.735 199.056 1.00 56.51 647 ARG B O 1
ATOM 11290 N N . ALA B 1 676 ? 153.103 130.510 199.249 1.00 49.52 648 ALA B N 1
ATOM 11291 C CA . ALA B 1 676 ? 151.648 130.562 199.256 1.00 48.11 648 ALA B CA 1
ATOM 11292 C C . ALA B 1 676 ? 151.143 130.027 200.584 1.00 47.66 648 ALA B C 1
ATOM 11293 O O . ALA B 1 676 ? 151.694 129.058 201.114 1.00 51.01 648 ALA B O 1
ATOM 11295 N N . GLU B 1 677 ? 150.103 130.660 201.121 1.00 46.45 649 GLU B N 1
ATOM 11296 C CA . GLU B 1 677 ? 149.537 130.268 202.402 1.00 47.51 649 GLU B CA 1
ATOM 11297 C C . GLU B 1 677 ? 148.051 130.592 202.421 1.00 48.81 649 GLU B C 1
ATOM 11298 O O . GLU B 1 677 ? 147.552 131.377 201.614 1.00 51.56 649 GLU B O 1
ATOM 11304 N N . THR B 1 678 ? 147.346 129.962 203.354 1.00 51.91 650 THR B N 1
ATOM 11305 C CA . THR B 1 678 ? 145.937 130.248 203.571 1.00 55.30 650 THR B CA 1
ATOM 11306 C C . THR B 1 678 ? 145.793 131.426 204.528 1.00 52.40 650 THR B C 1
ATOM 11307 O O . THR B 1 678 ? 146.745 131.816 205.211 1.00 53.79 650 THR B O 1
ATOM 11311 N N . ARG B 1 679 ? 144.593 132.008 204.564 1.00 51.59 651 ARG B N 1
ATOM 11312 C CA . ARG B 1 679 ? 144.357 133.158 205.430 1.00 53.97 651 ARG B CA 1
ATOM 11313 C C . ARG B 1 679 ? 144.730 132.843 206.873 1.00 54.98 651 ARG B C 1
ATOM 11314 O O . ARG B 1 679 ? 145.486 133.585 207.508 1.00 56.11 651 ARG B O 1
ATOM 11322 N N . LYS B 1 680 ? 144.214 131.734 207.407 1.00 58.03 652 LYS B N 1
ATOM 11323 C CA . LYS B 1 680 ? 144.440 131.420 208.814 1.00 54.64 652 LYS B CA 1
ATOM 11324 C C . LYS B 1 680 ? 145.924 131.252 209.110 1.00 52.33 652 LYS B C 1
ATOM 11325 O O . LYS B 1 680 ? 146.422 131.748 210.127 1.00 54.39 652 LYS B O 1
ATOM 11331 N N . THR B 1 681 ? 146.647 130.558 208.230 1.00 53.00 653 THR B N 1
ATOM 11332 C CA . THR B 1 681 ? 148.091 130.444 208.397 1.00 56.94 653 THR B CA 1
ATOM 11333 C C . THR B 1 681 ? 148.751 131.815 208.356 1.00 56.59 653 THR B C 1
ATOM 11334 O O . THR B 1 681 ? 149.696 132.083 209.107 1.00 58.25 653 THR B O 1
ATOM 11338 N N . PHE B 1 682 ? 148.267 132.696 207.478 1.00 53.74 654 PHE B N 1
ATOM 11339 C CA . PHE B 1 682 ? 148.832 134.037 207.382 1.00 51.67 654 PHE B CA 1
ATOM 11340 C C . PHE B 1 682 ? 148.660 134.802 208.688 1.00 51.64 654 PHE B C 1
ATOM 11341 O O . PHE B 1 682 ? 149.598 135.450 209.166 1.00 51.58 654 PHE B O 1
ATOM 11349 N N . LEU B 1 683 ? 147.468 134.738 209.285 1.00 52.52 655 LEU B N 1
ATOM 11350 C CA . LEU B 1 683 ? 147.264 135.389 210.575 1.00 53.84 655 LEU B CA 1
ATOM 11351 C C . LEU B 1 683 ? 148.140 134.765 211.655 1.00 57.91 655 LEU B C 1
ATOM 11352 O O . LEU B 1 683 ? 148.702 135.479 212.494 1.00 60.61 655 LEU B O 1
ATOM 11357 N N . ARG B 1 684 ? 148.262 133.436 211.660 1.00 63.03 656 ARG B N 1
ATOM 11358 C CA . ARG B 1 684 ? 148.961 132.768 212.754 1.00 60.25 656 ARG B CA 1
ATOM 11359 C C . ARG B 1 684 ? 150.462 133.030 212.709 1.00 60.25 656 ARG B C 1
ATOM 11360 O O . ARG B 1 684 ? 151.074 133.363 213.730 1.00 60.60 656 ARG B O 1
ATOM 11368 N N . GLU B 1 685 ? 151.072 132.887 211.539 1.00 61.09 657 GLU B N 1
ATOM 11369 C CA . GLU B 1 685 ? 152.520 132.822 211.434 1.00 63.85 657 GLU B CA 1
ATOM 11370 C C . GLU B 1 685 ? 153.134 134.215 211.308 1.00 64.92 657 GLU B C 1
ATOM 11371 O O . GLU B 1 685 ? 152.444 135.236 211.326 1.00 64.37 657 GLU B O 1
ATOM 11377 N N . ASN B 1 686 ? 154.460 134.241 211.183 1.00 65.07 658 ASN B N 1
ATOM 11378 C CA . ASN B 1 686 ? 155.234 135.470 211.081 1.00 63.21 658 ASN B CA 1
ATOM 11379 C C . ASN B 1 686 ? 155.819 135.596 209.682 1.00 65.48 658 ASN B C 1
ATOM 11380 O O . ASN B 1 686 ? 156.235 134.601 209.082 1.00 66.88 658 ASN B O 1
ATOM 11385 N N . PHE B 1 687 ? 155.859 136.831 209.166 1.00 61.94 659 PHE B N 1
ATOM 11386 C CA . PHE B 1 687 ? 156.257 137.042 207.779 1.00 62.85 659 PHE B CA 1
ATOM 11387 C C . PHE B 1 687 ? 157.159 138.260 207.595 1.00 62.61 659 PHE B C 1
ATOM 11388 O O . PHE B 1 687 ? 157.072 138.930 206.559 1.00 62.41 659 PHE B O 1
ATOM 11396 N N . GLU B 1 688 ? 158.025 138.566 208.563 1.00 67.92 660 GLU B N 1
ATOM 11397 C CA . GLU B 1 688 ? 158.889 139.735 208.437 1.00 66.94 660 GLU B CA 1
ATOM 11398 C C . GLU B 1 688 ? 159.805 139.651 207.223 1.00 65.61 660 GLU B C 1
ATOM 11399 O O . GLU B 1 688 ? 160.225 140.692 206.705 1.00 65.10 660 GLU B O 1
ATOM 11405 N N . HIS B 1 689 ? 160.130 138.445 206.758 1.00 66.48 661 HIS B N 1
ATOM 11406 C CA . HIS B 1 689 ? 160.985 138.303 205.586 1.00 67.33 661 HIS B CA 1
ATOM 11407 C C . HIS B 1 689 ? 160.239 138.566 204.284 1.00 67.55 661 HIS B C 1
ATOM 11408 O O . HIS B 1 689 ? 160.872 138.617 203.223 1.00 65.86 661 HIS B O 1
ATOM 11415 N N . ILE B 1 690 ? 158.918 138.734 204.341 1.00 61.53 662 ILE B N 1
ATOM 11416 C CA . ILE B 1 690 ? 158.129 138.936 203.132 1.00 63.75 662 ILE B CA 1
ATOM 11417 C C . ILE B 1 690 ? 158.171 140.403 202.732 1.00 59.66 662 ILE B C 1
ATOM 11418 O O . ILE B 1 690 ? 157.945 141.297 203.557 1.00 52.89 662 ILE B O 1
ATOM 11423 N N . GLN B 1 691 ? 158.455 140.655 201.453 1.00 63.27 663 GLN B N 1
ATOM 11424 C CA . GLN B 1 691 ? 158.407 142.001 200.896 1.00 64.25 663 GLN B CA 1
ATOM 11425 C C . GLN B 1 691 ? 157.063 142.309 200.247 1.00 61.44 663 GLN B C 1
ATOM 11426 O O . GLN B 1 691 ? 156.445 143.331 200.560 1.00 60.17 663 GLN B O 1
ATOM 11432 N N . HIS B 1 692 ? 156.596 141.433 199.362 1.00 54.19 664 HIS B N 1
ATOM 11433 C CA . HIS B 1 692 ? 155.401 141.663 198.564 1.00 50.31 664 HIS B CA 1
ATOM 11434 C C . HIS B 1 692 ? 154.341 140.632 198.920 1.00 51.98 664 HIS B C 1
ATOM 11435 O O . HIS B 1 692 ? 154.662 139.478 199.216 1.00 58.61 664 HIS B O 1
ATOM 11442 N N . ILE B 1 693 ? 153.079 141.050 198.891 1.00 43.96 665 ILE B N 1
ATOM 11443 C CA . ILE B 1 693 ? 151.950 140.179 199.194 1.00 45.55 665 ILE B CA 1
ATOM 11444 C C . ILE B 1 693 ? 150.933 140.291 198.068 1.00 47.01 665 ILE B C 1
ATOM 11445 O O . ILE B 1 693 ? 150.539 141.399 197.688 1.00 48.89 665 ILE B O 1
ATOM 11450 N N . VAL B 1 694 ? 150.508 139.145 197.543 1.00 44.01 666 VAL B N 1
ATOM 11451 C CA . VAL B 1 694 ? 149.408 139.059 196.590 1.00 37.04 666 VAL B CA 1
ATOM 11452 C C . VAL B 1 694 ? 148.285 138.276 197.250 1.00 38.42 666 VAL B C 1
ATOM 11453 O O . VAL B 1 694 ? 148.504 137.166 197.747 1.00 44.78 666 VAL B O 1
ATOM 11457 N N . ILE B 1 695 ? 147.090 138.854 197.265 1.00 34.02 667 ILE B N 1
ATOM 11458 C CA . ILE B 1 695 ? 145.919 138.238 197.873 1.00 34.28 667 ILE B CA 1
ATOM 11459 C C . ILE B 1 695 ? 144.889 137.994 196.783 1.00 34.84 667 ILE B C 1
ATOM 11460 O O . ILE B 1 695 ? 144.558 138.901 196.012 1.00 38.90 667 ILE B O 1
ATOM 11465 N N . ASP B 1 696 ? 144.382 136.767 196.720 1.00 37.47 668 ASP B N 1
ATOM 11466 C CA . ASP B 1 696 ? 143.427 136.369 195.700 1.00 38.14 668 ASP B CA 1
ATOM 11467 C C . ASP B 1 696 ? 142.147 135.895 196.369 1.00 34.67 668 ASP B C 1
ATOM 11468 O O . ASP B 1 696 ? 142.145 135.488 197.532 1.00 36.71 668 ASP B O 1
ATOM 11473 N N . GLU B 1 697 ? 141.050 135.964 195.615 1.00 34.78 669 GLU B N 1
ATOM 11474 C CA . GLU B 1 697 ? 139.721 135.639 196.130 1.00 39.56 669 GLU B CA 1
ATOM 11475 C C . GLU B 1 697 ? 139.507 136.265 197.505 1.00 43.46 669 GLU B C 1
ATOM 11476 O O . GLU B 1 697 ? 139.085 135.608 198.457 1.00 47.48 669 GLU B O 1
ATOM 11482 N N . ALA B 1 698 ? 139.804 137.563 197.603 1.00 38.87 670 ALA B N 1
ATOM 11483 C CA . ALA B 1 698 ? 139.691 138.266 198.874 1.00 36.67 670 ALA B CA 1
ATOM 11484 C C . ALA B 1 698 ? 138.253 138.365 199.359 1.00 37.12 670 ALA B C 1
ATOM 11485 O O . ALA B 1 698 ? 138.027 138.482 200.567 1.00 42.65 670 ALA B O 1
ATOM 11487 N N . GLN B 1 699 ? 137.274 138.321 198.454 1.00 36.94 671 GLN B N 1
ATOM 11488 C CA . GLN B 1 699 ? 135.882 138.405 198.876 1.00 38.56 671 GLN B CA 1
ATOM 11489 C C . GLN B 1 699 ? 135.456 137.191 199.692 1.00 42.06 671 GLN B C 1
ATOM 11490 O O . GLN B 1 699 ? 134.406 137.235 200.341 1.00 44.02 671 GLN B O 1
ATOM 11496 N N . ASN B 1 700 ? 136.239 136.113 199.669 1.00 45.14 672 ASN B N 1
ATOM 11497 C CA . ASN B 1 700 ? 135.950 134.920 200.451 1.00 43.02 672 ASN B CA 1
ATOM 11498 C C . ASN B 1 700 ? 136.644 134.908 201.805 1.00 48.53 672 ASN B C 1
ATOM 11499 O O . ASN B 1 700 ? 136.443 133.962 202.574 1.00 50.29 672 ASN B O 1
ATOM 11504 N N . PHE B 1 701 ? 137.455 135.915 202.114 1.00 47.98 673 PHE B N 1
ATOM 11505 C CA . PHE B 1 701 ? 138.143 135.948 203.394 1.00 46.56 673 PHE B CA 1
ATOM 11506 C C . PHE B 1 701 ? 137.143 136.215 204.518 1.00 49.77 673 PHE B C 1
ATOM 11507 O O . PHE B 1 701 ? 135.994 136.599 204.286 1.00 52.25 673 PHE B O 1
ATOM 11515 N N . ARG B 1 702 ? 137.589 135.999 205.753 1.00 52.69 674 ARG B N 1
ATOM 11516 C CA . ARG B 1 702 ? 136.730 136.179 206.914 1.00 58.84 674 ARG B CA 1
ATOM 11517 C C . ARG B 1 702 ? 137.478 136.952 207.989 1.00 59.87 674 ARG B C 1
ATOM 11518 O O . ARG B 1 702 ? 138.710 136.935 208.050 1.00 59.13 674 ARG B O 1
ATOM 11526 N N . THR B 1 703 ? 136.712 137.633 208.842 1.00 58.80 675 THR B N 1
ATOM 11527 C CA . THR B 1 703 ? 137.283 138.525 209.842 1.00 61.58 675 THR B CA 1
ATOM 11528 C C . THR B 1 703 ? 137.584 137.834 211.165 1.00 61.68 675 THR B C 1
ATOM 11529 O O . THR B 1 703 ? 138.189 138.454 212.045 1.00 57.94 675 THR B O 1
ATOM 11533 N N . GLU B 1 704 ? 137.180 136.572 211.327 1.00 65.88 676 GLU B N 1
ATOM 11534 C CA . GLU B 1 704 ? 137.239 135.940 212.642 1.00 63.79 676 GLU B CA 1
ATOM 11535 C C . GLU B 1 704 ? 138.668 135.863 213.167 1.00 62.36 676 GLU B C 1
ATOM 11536 O O . GLU B 1 704 ? 138.928 136.203 214.327 1.00 60.86 676 GLU B O 1
ATOM 11542 N N . ASP B 1 705 ? 139.607 135.422 212.334 1.00 59.75 677 ASP B N 1
ATOM 11543 C CA . ASP B 1 705 ? 140.968 135.176 212.794 1.00 59.69 677 ASP B CA 1
ATOM 11544 C C . ASP B 1 705 ? 141.778 136.449 212.994 1.00 61.60 677 ASP B C 1
ATOM 11545 O O . ASP B 1 705 ? 142.886 136.373 213.536 1.00 60.44 677 ASP B O 1
ATOM 11550 N N . GLY B 1 706 ? 141.269 137.603 212.572 1.00 61.09 678 GLY B N 1
ATOM 11551 C CA . GLY B 1 706 ? 141.979 138.849 212.776 1.00 57.57 678 GLY B CA 1
ATOM 11552 C C . GLY B 1 706 ? 141.926 139.779 211.583 1.00 58.78 678 GLY B C 1
ATOM 11553 O O . GLY B 1 706 ? 141.272 139.480 210.580 1.00 60.68 678 GLY B O 1
ATOM 11554 N N . ASP B 1 707 ? 142.613 140.916 211.686 1.00 56.05 679 ASP B N 1
ATOM 11555 C CA . ASP B 1 707 ? 142.636 141.918 210.621 1.00 54.66 679 ASP B CA 1
ATOM 11556 C C . ASP B 1 707 ? 143.729 141.536 209.627 1.00 52.65 679 ASP B C 1
ATOM 11557 O O . ASP B 1 707 ? 144.869 142.005 209.686 1.00 52.47 679 ASP B O 1
ATOM 11562 N N . TRP B 1 708 ? 143.367 140.655 208.693 1.00 45.78 680 TRP B N 1
ATOM 11563 C CA . TRP B 1 708 ? 144.332 140.213 207.693 1.00 50.97 680 TRP B CA 1
ATOM 11564 C C . TRP B 1 708 ? 144.756 141.366 206.792 1.00 48.07 680 TRP B C 1
ATOM 11565 O O . TRP B 1 708 ? 145.928 141.463 206.411 1.00 46.53 680 TRP B O 1
ATOM 11576 N N . TYR B 1 709 ? 143.821 142.252 206.441 1.00 45.95 681 TYR B N 1
ATOM 11577 C CA . TYR B 1 709 ? 144.172 143.401 205.612 1.00 46.50 681 TYR B CA 1
ATOM 11578 C C . TYR B 1 709 ? 145.155 144.319 206.330 1.00 48.49 681 TYR B C 1
ATOM 11579 O O . TYR B 1 709 ? 146.136 144.778 205.732 1.00 51.29 681 TYR B O 1
ATOM 11588 N N . GLY B 1 710 ? 144.911 144.594 207.613 1.00 49.56 682 GLY B N 1
ATOM 11589 C CA . GLY B 1 710 ? 145.846 145.402 208.377 1.00 45.98 682 GLY B CA 1
ATOM 11590 C C . GLY B 1 710 ? 147.206 144.744 208.508 1.00 49.90 682 GLY B C 1
ATOM 11591 O O . GLY B 1 710 ? 148.241 145.409 208.412 1.00 50.81 682 GLY B O 1
ATOM 11592 N N . LYS B 1 711 ? 147.222 143.429 208.729 1.00 50.09 683 LYS B N 1
ATOM 11593 C CA . LYS B 1 711 ? 148.487 142.706 208.795 1.00 48.92 683 LYS B CA 1
ATOM 11594 C C . LYS B 1 711 ? 149.249 142.808 207.481 1.00 48.63 683 LYS B C 1
ATOM 11595 O O . LYS B 1 711 ? 150.470 142.997 207.477 1.00 48.84 683 LYS B O 1
ATO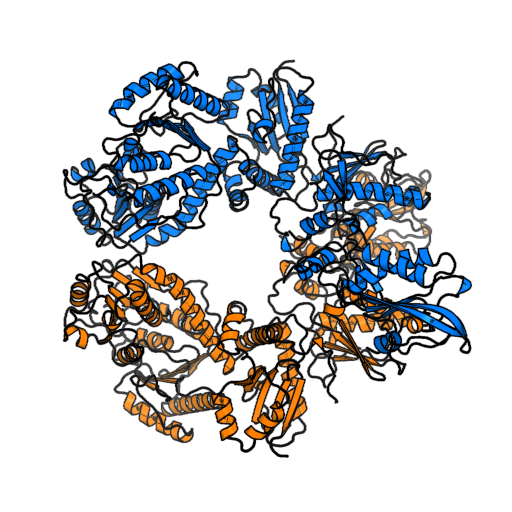M 11601 N N . ALA B 1 712 ? 148.548 142.662 206.355 1.00 48.46 684 ALA B N 1
ATOM 11602 C CA . ALA B 1 712 ? 149.207 142.761 205.057 1.00 50.56 684 ALA B CA 1
ATOM 11603 C C . ALA B 1 712 ? 149.758 144.162 204.828 1.00 51.73 684 ALA B C 1
ATOM 11604 O O . ALA B 1 712 ? 150.882 144.322 204.333 1.00 46.79 684 ALA B O 1
ATOM 11606 N N . LYS B 1 713 ? 148.979 145.187 205.178 1.00 52.68 685 LYS B N 1
ATOM 11607 C CA . LYS B 1 713 ? 149.472 146.558 205.114 1.00 49.98 685 LYS B CA 1
ATOM 11608 C C . LYS B 1 713 ? 150.757 146.707 205.917 1.00 50.61 685 LYS B C 1
ATOM 11609 O O . LYS B 1 713 ? 151.757 147.247 205.431 1.00 51.35 685 LYS B O 1
ATOM 11615 N N . SER B 1 714 ? 150.735 146.235 207.165 1.00 51.67 686 SER B N 1
ATOM 11616 C CA . SER B 1 714 ? 151.891 146.382 208.040 1.00 50.98 686 SER B CA 1
ATOM 11617 C C . SER B 1 714 ? 153.107 145.667 207.470 1.00 53.74 686 SER B C 1
ATOM 11618 O O . SER B 1 714 ? 154.219 146.206 207.484 1.00 54.85 686 SER B O 1
ATOM 11621 N N . ILE B 1 715 ? 152.914 144.450 206.962 1.00 55.79 687 ILE B N 1
ATOM 11622 C CA . ILE B 1 715 ? 154.037 143.679 206.438 1.00 54.52 687 ILE B CA 1
ATOM 11623 C C . ILE B 1 715 ? 154.629 144.371 205.218 1.00 55.87 687 ILE B C 1
ATOM 11624 O O . ILE B 1 715 ? 155.852 144.491 205.083 1.00 53.95 687 ILE B O 1
ATOM 11629 N N . THR B 1 716 ? 153.770 144.839 204.309 1.00 57.23 688 THR B N 1
ATOM 11630 C CA . THR B 1 716 ? 154.270 145.377 203.048 1.00 57.83 688 THR B CA 1
ATOM 11631 C C . THR B 1 716 ? 154.871 146.767 203.212 1.00 55.25 688 THR B C 1
ATOM 11632 O O . THR B 1 716 ? 155.828 147.106 202.508 1.00 53.66 688 THR B O 1
ATOM 11636 N N . ARG B 1 717 ? 154.343 147.583 204.129 1.00 57.16 689 ARG B N 1
ATOM 11637 C CA . ARG B 1 717 ? 154.783 148.974 204.198 1.00 57.50 689 ARG B CA 1
ATOM 11638 C C . ARG B 1 717 ? 156.275 149.087 204.483 1.00 59.61 689 ARG B C 1
ATOM 11639 O O . ARG B 1 717 ? 156.913 150.057 204.060 1.00 58.92 689 ARG B O 1
ATOM 11647 N N . ARG B 1 718 ? 156.851 148.113 205.185 1.00 61.44 690 ARG B N 1
ATOM 11648 C CA . ARG B 1 718 ? 158.228 148.197 205.650 1.00 59.93 690 ARG B CA 1
ATOM 11649 C C . ARG B 1 718 ? 159.200 147.428 204.760 1.00 60.76 690 ARG B C 1
ATOM 11650 O O . ARG B 1 718 ? 160.137 146.806 205.271 1.00 55.21 690 ARG B O 1
ATOM 11658 N N . ALA B 1 719 ? 158.995 147.449 203.445 1.00 64.61 691 ALA B N 1
ATOM 11659 C CA . ALA B 1 719 ? 159.905 146.775 202.533 1.00 66.70 691 ALA B CA 1
ATOM 11660 C C . ALA B 1 719 ? 161.082 147.686 202.177 1.00 62.98 691 ALA B C 1
ATOM 11661 O O . ALA B 1 719 ? 161.061 148.899 202.402 1.00 56.66 691 ALA B O 1
ATOM 11663 N N . LYS B 1 720 ? 162.124 147.076 201.607 1.00 67.67 692 LYS B N 1
ATOM 11664 C CA . LYS B 1 720 ? 163.317 147.827 201.229 1.00 68.28 692 LYS B CA 1
ATOM 11665 C C . LYS B 1 720 ? 163.056 148.783 200.072 1.00 67.78 692 LYS B C 1
ATOM 11666 O O . LYS B 1 720 ? 163.579 149.902 200.071 1.00 64.98 692 LYS B O 1
ATOM 11672 N N . GLY B 1 721 ? 162.262 148.370 199.089 1.00 61.94 693 GLY B N 1
ATOM 11673 C CA . GLY B 1 721 ? 161.914 149.246 197.988 1.00 59.49 693 GLY B CA 1
ATOM 11674 C C . GLY B 1 721 ? 160.747 150.144 198.340 1.00 62.94 693 GLY B C 1
ATOM 11675 O O . GLY B 1 721 ? 159.735 150.164 197.633 1.00 63.44 693 GLY B O 1
ATOM 11676 N N . GLY B 1 722 ? 160.875 150.890 199.435 1.00 60.28 694 GLY B N 1
ATOM 11677 C CA . GLY B 1 722 ? 159.777 151.673 199.946 1.00 56.75 694 GLY B CA 1
ATOM 11678 C C . GLY B 1 722 ? 158.655 150.762 200.394 1.00 58.33 694 GLY B C 1
ATOM 11679 O O . GLY B 1 722 ? 158.892 149.630 200.825 1.00 56.78 694 GLY B O 1
ATOM 11680 N N . PRO B 1 723 ? 157.409 151.224 200.301 1.00 58.70 695 PRO B N 1
ATOM 11681 C CA . PRO B 1 723 ? 156.286 150.315 200.560 1.00 57.35 695 PRO B CA 1
ATOM 11682 C C . PRO B 1 723 ? 156.224 149.231 199.497 1.00 56.17 695 PRO B C 1
ATOM 11683 O O . PRO B 1 723 ? 156.267 149.510 198.297 1.00 56.75 695 PRO B O 1
ATOM 11687 N N . GLY B 1 724 ? 156.124 147.985 199.946 1.00 59.32 696 GLY B N 1
ATOM 11688 C CA . GLY B 1 724 ? 156.117 146.857 199.043 1.00 55.02 696 GLY B CA 1
ATOM 11689 C C . GLY B 1 724 ? 154.800 146.723 198.305 1.00 52.69 696 GLY B C 1
ATOM 11690 O O . GLY B 1 724 ? 153.816 147.414 198.567 1.00 52.80 696 GLY B O 1
ATOM 11691 N N . ILE B 1 725 ? 154.795 145.799 197.345 1.00 45.27 697 ILE B N 1
ATOM 11692 C CA . ILE B 1 725 ? 153.594 145.528 196.566 1.00 43.88 697 ILE B CA 1
ATOM 11693 C C . ILE B 1 725 ? 152.545 144.879 197.458 1.00 42.82 697 ILE B C 1
ATOM 11694 O O . ILE B 1 725 ? 152.844 143.965 198.235 1.00 47.30 697 ILE B O 1
ATOM 11699 N N . LEU B 1 726 ? 151.308 145.360 197.356 1.00 36.98 698 LEU B N 1
ATOM 11700 C CA . LEU B 1 726 ? 150.152 144.744 198.007 1.00 37.30 698 LEU B CA 1
ATOM 11701 C C . LEU B 1 726 ? 149.001 144.781 197.009 1.00 41.80 698 LEU B C 1
ATOM 11702 O O . LEU B 1 726 ? 148.237 145.747 196.967 1.00 38.79 698 LEU B O 1
ATOM 11707 N N . TRP B 1 727 ? 148.872 143.724 196.215 1.00 39.52 699 TRP B N 1
ATOM 11708 C CA . TRP B 1 727 ? 147.799 143.610 195.238 1.00 36.75 699 TRP B CA 1
ATOM 11709 C C . TRP B 1 727 ? 146.771 142.607 195.738 1.00 31.00 699 TRP B C 1
ATOM 11710 O O . TRP B 1 727 ? 147.126 141.498 196.147 1.00 39.81 699 TRP B O 1
ATOM 11721 N N . ILE B 1 728 ? 145.505 143.004 195.711 1.00 28.99 700 ILE B N 1
ATOM 11722 C CA . ILE B 1 728 ? 144.410 142.212 196.252 1.00 32.36 700 ILE B CA 1
ATOM 11723 C C . ILE B 1 728 ? 143.448 141.935 195.106 1.00 38.15 700 ILE B C 1
ATOM 11724 O O . ILE B 1 728 ? 142.699 142.821 194.680 1.00 34.30 700 ILE B O 1
ATOM 11729 N N . PHE B 1 729 ? 143.463 140.702 194.606 1.00 33.56 701 PHE B N 1
ATOM 11730 C CA . PHE B 1 729 ? 142.519 140.275 193.585 1.00 26.11 701 PHE B CA 1
ATOM 11731 C C . PHE B 1 729 ? 141.233 139.806 194.250 1.00 23.84 701 PHE B C 1
ATOM 11732 O O . PHE B 1 729 ? 141.268 139.201 195.324 1.00 28.23 701 PHE B O 1
ATOM 11740 N N . LEU B 1 730 ? 140.098 140.096 193.622 1.00 29.32 702 LEU B N 1
ATOM 11741 C CA . LEU B 1 730 ? 138.815 139.686 194.172 1.00 34.87 702 LEU B CA 1
ATOM 11742 C C . LEU B 1 730 ? 137.762 139.735 193.077 1.00 38.32 702 LEU B C 1
ATOM 11743 O O . LEU B 1 730 ? 137.907 140.443 192.078 1.00 39.60 702 LEU B O 1
ATOM 11748 N N . ASP B 1 731 ? 136.692 138.973 193.288 1.00 40.89 703 ASP B N 1
ATOM 11749 C CA . ASP B 1 731 ? 135.545 138.980 192.385 1.00 39.11 703 ASP B CA 1
ATOM 11750 C C . ASP B 1 731 ? 134.295 138.901 193.247 1.00 39.46 703 ASP B C 1
ATOM 11751 O O . ASP B 1 731 ? 134.085 137.902 193.939 1.00 42.30 703 ASP B O 1
ATOM 11756 N N . TYR B 1 732 ? 133.470 139.949 193.204 1.00 49.08 704 TYR B N 1
ATOM 11757 C CA . TYR B 1 732 ? 132.281 139.988 194.046 1.00 53.29 704 TYR B CA 1
ATOM 11758 C C . TYR B 1 732 ? 131.160 139.102 193.525 1.00 51.75 704 TYR B C 1
ATOM 11759 O O . TYR B 1 732 ? 130.335 138.645 194.323 1.00 54.10 704 TYR B O 1
ATOM 11768 N N . PHE B 1 733 ? 131.102 138.846 192.218 1.00 50.10 705 PHE B N 1
ATOM 11769 C CA . PHE B 1 733 ? 130.125 137.890 191.713 1.00 47.32 705 PHE B CA 1
ATOM 11770 C C . PHE B 1 733 ? 130.362 136.491 192.261 1.00 50.29 705 PHE B C 1
ATOM 11771 O O . PHE B 1 733 ? 129.430 135.682 192.279 1.00 56.06 705 PHE B O 1
ATOM 11779 N N . GLN B 1 734 ? 131.583 136.191 192.704 1.00 44.69 706 GLN B N 1
ATOM 11780 C CA . GLN B 1 734 ? 131.947 134.873 193.207 1.00 42.99 706 GLN B CA 1
ATOM 11781 C C . GLN B 1 734 ? 132.079 134.847 194.726 1.00 43.79 706 GLN B C 1
ATOM 11782 O O . GLN B 1 734 ? 132.966 134.175 195.262 1.00 44.57 706 GLN B O 1
ATOM 11788 N N . THR B 1 735 ? 131.219 135.572 195.434 1.00 51.62 707 THR B N 1
ATOM 11789 C CA . THR B 1 735 ? 131.235 135.526 196.888 1.00 55.24 707 THR B CA 1
ATOM 11790 C C . THR B 1 735 ? 130.738 134.168 197.377 1.00 56.15 707 THR B C 1
ATOM 11791 O O . THR B 1 735 ? 129.938 133.501 196.717 1.00 58.91 707 THR B O 1
ATOM 11795 N N . SER B 1 736 ? 131.226 133.759 198.549 1.00 52.69 708 SER B N 1
ATOM 11796 C CA . SER B 1 736 ? 130.920 132.445 199.098 1.00 53.41 708 SER B CA 1
ATOM 11797 C C . SER B 1 736 ? 130.184 132.494 200.429 1.00 56.07 708 SER B C 1
ATOM 11798 O O . SER B 1 736 ? 129.783 131.439 200.933 1.00 56.40 708 SER B O 1
ATOM 11801 N N . HIS B 1 737 ? 129.988 133.673 201.012 1.00 58.14 709 HIS B N 1
ATOM 11802 C CA . HIS B 1 737 ? 129.305 133.781 202.292 1.00 57.69 709 HIS B CA 1
ATOM 11803 C C . HIS B 1 737 ? 128.651 135.149 202.398 1.00 60.53 709 HIS B C 1
ATOM 11804 O O . HIS B 1 737 ? 128.958 136.073 201.640 1.00 60.25 709 HIS B O 1
ATOM 11811 N N . LEU B 1 738 ? 127.731 135.263 203.352 1.00 66.50 710 LEU B N 1
ATOM 11812 C CA . LEU B 1 738 ? 127.016 136.501 203.626 1.00 66.06 710 LEU B CA 1
ATOM 11813 C C . LEU B 1 738 ? 127.662 137.318 204.735 1.00 65.08 710 LEU B C 1
ATOM 11814 O O . LEU B 1 738 ? 127.104 138.342 205.139 1.00 65.79 710 LEU B O 1
ATOM 11819 N N . ASP B 1 739 ? 128.817 136.892 205.234 1.00 62.16 711 ASP B N 1
ATOM 11820 C CA . ASP B 1 739 ? 129.473 137.525 206.364 1.00 62.65 711 ASP B CA 1
ATOM 11821 C C . ASP B 1 739 ? 130.515 138.523 205.856 1.00 62.48 711 ASP B C 1
ATOM 11822 O O . ASP B 1 739 ? 130.902 138.517 204.685 1.00 63.41 711 ASP B O 1
ATOM 11827 N N . CYS B 1 740 ? 130.956 139.409 206.746 1.00 62.11 712 CYS B N 1
ATOM 11828 C CA . CYS B 1 740 ? 131.930 140.428 206.377 1.00 62.25 712 CYS B CA 1
ATOM 11829 C C . CYS B 1 740 ? 133.230 139.780 205.918 1.00 59.67 712 CYS B C 1
ATOM 11830 O O . CYS B 1 740 ? 133.687 138.795 206.502 1.00 61.70 712 CYS B O 1
ATOM 11833 N N . SER B 1 741 ? 133.835 140.348 204.873 1.00 49.51 713 SER B N 1
ATOM 11834 C CA . SER B 1 741 ? 135.049 139.769 204.312 1.00 53.63 713 SER B CA 1
ATOM 11835 C C . SER B 1 741 ? 136.313 140.339 204.945 1.00 51.73 713 SER B C 1
ATOM 11836 O O . SER B 1 741 ? 137.366 139.696 204.896 1.00 48.86 713 SER B O 1
ATOM 11839 N N . GLY B 1 742 ? 136.232 141.524 205.547 1.00 50.30 714 GLY B N 1
ATOM 11840 C CA . GLY B 1 742 ? 137.397 142.185 206.095 1.00 46.16 714 GLY B CA 1
ATOM 11841 C C . GLY B 1 742 ? 138.103 143.125 205.142 1.00 47.32 714 GLY B C 1
ATOM 11842 O O . GLY B 1 742 ? 139.107 143.735 205.530 1.00 47.48 714 GLY B O 1
ATOM 11843 N N . LEU B 1 743 ? 137.621 143.252 203.909 1.00 45.63 715 LEU B N 1
ATOM 11844 C CA . LEU B 1 743 ? 138.202 144.197 202.971 1.00 44.10 715 LEU B CA 1
ATOM 11845 C C . LEU B 1 743 ? 137.843 145.624 203.382 1.00 46.17 715 LEU B C 1
ATOM 11846 O O . LEU B 1 743 ? 136.869 145.843 204.108 1.00 46.19 715 LEU B O 1
ATOM 11851 N N . PRO B 1 744 ? 138.604 146.616 202.930 1.00 49.30 716 PRO B N 1
ATOM 11852 C CA . PRO B 1 744 ? 138.224 148.004 203.173 1.00 45.74 716 PRO B CA 1
ATOM 11853 C C . PRO B 1 744 ? 136.990 148.366 202.370 1.00 46.17 716 PRO B C 1
ATOM 11854 O O . PRO B 1 744 ? 136.653 147.677 201.396 1.00 47.53 716 PRO B O 1
ATOM 11858 N N . PRO B 1 745 ? 136.280 149.425 202.751 1.00 51.04 717 PRO B N 1
ATOM 11859 C CA . PRO B 1 745 ? 135.073 149.806 202.009 1.00 49.25 717 PRO B CA 1
ATOM 11860 C C . PRO B 1 745 ? 135.349 149.954 200.519 1.00 48.25 717 PRO B C 1
ATOM 11861 O O . PRO B 1 745 ? 136.493 150.120 200.088 1.00 48.12 717 PRO B O 1
ATOM 11865 N N . LEU B 1 746 ? 134.277 149.888 199.728 1.00 46.05 718 LEU B N 1
ATOM 11866 C CA . LEU B 1 746 ? 134.421 150.021 198.283 1.00 46.02 718 LEU B CA 1
ATOM 11867 C C . LEU B 1 746 ? 135.025 151.371 197.920 1.00 49.83 718 LEU B C 1
ATOM 11868 O O . LEU B 1 746 ? 135.865 151.462 197.018 1.00 50.59 718 LEU B O 1
ATOM 11873 N N . SER B 1 747 ? 134.610 152.433 198.614 1.00 53.33 719 SER B N 1
ATOM 11874 C CA . SER B 1 747 ? 135.207 153.744 198.396 1.00 51.54 719 SER B CA 1
ATOM 11875 C C . SER B 1 747 ? 136.688 153.766 198.744 1.00 49.05 719 SER B C 1
ATOM 11876 O O . SER B 1 747 ? 137.454 154.477 198.088 1.00 49.93 719 SER B O 1
ATOM 11879 N N . ASP B 1 748 ? 137.107 153.007 199.754 1.00 47.56 720 ASP B N 1
ATOM 11880 C CA . ASP B 1 748 ? 138.511 152.926 200.131 1.00 46.74 720 ASP B CA 1
ATOM 11881 C C . ASP B 1 748 ? 139.310 151.982 199.244 1.00 43.92 720 ASP B C 1
ATOM 11882 O O . ASP B 1 748 ? 140.542 151.980 199.322 1.00 43.97 720 ASP B O 1
ATOM 11887 N N . GLN B 1 749 ? 138.645 151.179 198.418 1.00 40.70 721 GLN B N 1
ATOM 11888 C CA . GLN B 1 749 ? 139.340 150.243 197.544 1.00 41.50 721 GLN B CA 1
ATOM 11889 C C . GLN B 1 749 ? 139.866 150.936 196.294 1.00 38.70 721 GLN B C 1
ATOM 11890 O O . GLN B 1 749 ? 139.353 150.713 195.194 1.00 29.45 721 GLN B O 1
ATOM 11896 N N . TYR B 1 750 ? 140.886 151.773 196.452 1.00 44.90 722 TYR B N 1
ATOM 11897 C CA . TYR B 1 750 ? 141.532 152.456 195.343 1.00 34.08 722 TYR B CA 1
ATOM 11898 C C . TYR B 1 750 ? 143.038 152.427 195.551 1.00 30.86 722 TYR B C 1
ATOM 11899 O O . TYR B 1 750 ? 143.506 152.389 196.694 1.00 33.69 722 TYR B O 1
ATOM 11908 N N . PRO B 1 751 ? 143.825 152.435 194.467 1.00 29.33 723 PRO B N 1
ATOM 11909 C CA . PRO B 1 751 ? 143.431 152.431 193.049 1.00 30.72 723 PRO B CA 1
ATOM 11910 C C . PRO B 1 751 ? 142.861 151.085 192.612 1.00 33.30 723 PRO B C 1
ATOM 11911 O O . PRO B 1 751 ? 143.090 150.077 193.268 1.00 38.71 723 PRO B O 1
ATOM 11915 N N . ARG B 1 752 ? 142.120 151.035 191.509 1.00 35.75 724 ARG B N 1
ATOM 11916 C CA . ARG B 1 752 ? 141.483 149.812 191.049 1.00 35.02 724 ARG B CA 1
ATOM 11917 C C . ARG B 1 752 ? 141.926 149.458 189.640 1.00 37.93 724 ARG B C 1
ATOM 11918 O O . ARG B 1 752 ? 142.212 150.330 188.816 1.00 39.32 724 ARG B O 1
ATOM 11926 N N . GLU B 1 753 ? 141.978 148.157 189.382 1.00 37.47 725 GLU B N 1
ATOM 11927 C CA . GLU B 1 753 ? 142.072 147.604 188.042 1.00 30.43 725 GLU B CA 1
ATOM 11928 C C . GLU B 1 753 ? 140.922 146.630 187.865 1.00 33.10 725 GLU B C 1
ATOM 11929 O O . GLU B 1 753 ? 140.633 145.837 188.762 1.00 41.10 725 GLU B O 1
ATOM 11935 N N . GLU B 1 754 ? 140.254 146.704 186.720 1.00 38.37 726 GLU B N 1
ATOM 11936 C CA . GLU B 1 754 ? 139.080 145.885 186.451 1.00 35.62 726 GLU B CA 1
ATOM 11937 C C . GLU B 1 754 ? 139.365 144.976 185.268 1.00 36.72 726 GLU B C 1
ATOM 11938 O O . GLU B 1 754 ? 139.704 145.453 184.181 1.00 41.78 726 GLU B O 1
ATOM 11944 N N . LEU B 1 755 ? 139.228 143.672 185.483 1.00 38.45 727 LEU B N 1
ATOM 11945 C CA . LEU B 1 755 ? 139.348 142.676 184.423 1.00 30.70 727 LEU B CA 1
ATOM 11946 C C . LEU B 1 755 ? 137.935 142.331 183.976 1.00 29.28 727 LEU B C 1
ATOM 11947 O O . LEU B 1 755 ? 137.207 141.624 184.675 1.00 33.19 727 LEU B O 1
ATOM 11952 N N . THR B 1 756 ? 137.545 142.838 182.809 1.00 42.45 728 THR B N 1
ATOM 11953 C CA . THR B 1 756 ? 136.195 142.658 182.301 1.00 45.55 728 THR B CA 1
ATOM 11954 C C . THR B 1 756 ? 136.109 141.738 181.095 1.00 47.91 728 THR B C 1
ATOM 11955 O O . THR B 1 756 ? 134.996 141.388 180.692 1.00 51.83 728 THR B O 1
ATOM 11959 N N . ARG B 1 757 ? 137.199 141.314 180.498 1.00 44.41 729 ARG B N 1
ATOM 11960 C CA . ARG B 1 757 ? 137.108 140.475 179.352 1.00 41.00 729 ARG B CA 1
ATOM 11961 C C . ARG B 1 757 ? 137.261 139.051 179.755 1.00 41.60 729 ARG B C 1
ATOM 11962 O O . ARG B 1 757 ? 138.188 138.727 180.448 1.00 42.47 729 ARG B O 1
ATOM 11970 N N . ILE B 1 758 ? 136.329 138.205 179.359 1.00 37.82 730 ILE B N 1
ATOM 11971 C CA . ILE B 1 758 ? 136.328 136.781 179.680 1.00 37.95 730 ILE B CA 1
ATOM 11972 C C . ILE B 1 758 ? 137.292 136.073 178.736 1.00 37.50 730 ILE B C 1
ATOM 11973 O O . ILE B 1 758 ? 137.146 136.141 177.511 1.00 33.07 730 ILE B O 1
ATOM 11978 N N . VAL B 1 759 ? 138.281 135.385 179.305 1.00 32.47 731 VAL B N 1
ATOM 11979 C CA . VAL B 1 759 ? 139.367 134.819 178.515 1.00 31.39 731 VAL B CA 1
ATOM 11980 C C . VAL B 1 759 ? 139.620 133.362 178.881 1.00 26.00 731 VAL B C 1
ATOM 11981 O O . VAL B 1 759 ? 140.470 132.705 178.272 1.00 38.09 731 VAL B O 1
ATOM 11985 N N . ARG B 1 760 ? 138.902 132.842 179.873 1.00 24.03 732 ARG B N 1
ATOM 11986 C CA . ARG B 1 760 ? 139.184 131.516 180.408 1.00 20.91 732 ARG B CA 1
ATOM 11987 C C . ARG B 1 760 ? 138.130 130.476 180.058 1.00 22.09 732 ARG B C 1
ATOM 11988 O O . ARG B 1 760 ? 138.287 129.315 180.439 1.00 25.11 732 ARG B O 1
ATOM 11996 N N . ASN B 1 761 ? 137.070 130.849 179.348 1.00 26.38 733 ASN B N 1
ATOM 11997 C CA . ASN B 1 761 ? 135.997 129.924 179.015 1.00 24.66 733 ASN B CA 1
ATOM 11998 C C . ASN B 1 761 ? 135.638 130.053 177.545 1.00 29.57 733 ASN B C 1
ATOM 11999 O O . ASN B 1 761 ? 135.825 131.111 176.942 1.00 34.93 733 ASN B O 1
ATOM 12004 N N . ALA B 1 762 ? 135.127 128.965 176.975 1.00 32.46 734 ALA B N 1
ATOM 12005 C CA . ALA B 1 762 ? 134.670 128.978 175.596 1.00 27.22 734 ALA B CA 1
ATOM 12006 C C . ALA B 1 762 ? 133.385 129.791 175.478 1.00 34.18 734 ALA B C 1
ATOM 12007 O O . ALA B 1 762 ? 132.758 130.154 176.472 1.00 34.98 734 ALA B O 1
ATOM 12009 N N . ASP B 1 763 ? 132.989 130.067 174.236 1.00 38.74 735 ASP B N 1
ATOM 12010 C CA . ASP B 1 763 ? 131.897 131.005 173.978 1.00 38.39 735 ASP B CA 1
ATOM 12011 C C . ASP B 1 763 ? 130.589 130.640 174.669 1.00 40.90 735 ASP B C 1
ATOM 12012 O O . ASP B 1 763 ? 129.967 131.532 175.267 1.00 44.01 735 ASP B O 1
ATOM 12017 N N . PRO B 1 764 ? 130.092 129.402 174.598 1.00 35.78 736 PRO B N 1
ATOM 12018 C CA . PRO B 1 764 ? 128.847 129.087 175.317 1.00 36.26 736 PRO B CA 1
ATOM 12019 C C . PRO B 1 764 ? 128.946 129.305 176.813 1.00 43.73 736 PRO B C 1
ATOM 12020 O O . PRO B 1 764 ? 128.010 129.841 177.422 1.00 41.26 736 PRO B O 1
ATOM 12024 N N . ILE B 1 765 ? 130.066 128.921 177.424 1.00 40.34 737 ILE B N 1
ATOM 12025 C CA . ILE B 1 765 ? 130.235 129.112 178.859 1.00 33.87 737 ILE B CA 1
ATOM 12026 C C . ILE B 1 765 ? 130.284 130.595 179.190 1.00 34.97 737 ILE B C 1
ATOM 12027 O O . ILE B 1 765 ? 129.728 131.035 180.199 1.00 43.89 737 ILE B O 1
ATOM 12032 N N . ALA B 1 766 ? 130.964 131.385 178.358 1.00 36.34 738 ALA B N 1
ATOM 12033 C CA . ALA B 1 766 ? 131.042 132.821 178.596 1.00 36.24 738 ALA B CA 1
ATOM 12034 C C . ALA B 1 766 ? 129.670 133.471 178.492 1.00 41.41 738 ALA B C 1
ATOM 12035 O O . ALA B 1 766 ? 129.321 134.337 179.302 1.00 44.27 738 ALA B O 1
ATOM 12037 N N . LYS B 1 767 ? 128.880 133.076 177.493 1.00 46.37 739 LYS B N 1
ATOM 12038 C CA . LYS B 1 767 ? 127.539 133.633 177.355 1.00 46.65 739 LYS B CA 1
ATOM 12039 C C . LYS B 1 767 ? 126.660 133.239 178.535 1.00 45.36 739 LYS B C 1
ATOM 12040 O O . LYS B 1 767 ? 125.868 134.050 179.031 1.00 49.09 739 LYS B O 1
ATOM 12046 N N . TYR B 1 768 ? 126.791 132.000 179.008 1.00 42.32 740 TYR B N 1
ATOM 12047 C CA . TYR B 1 768 ? 126.063 131.587 180.203 1.00 41.54 740 TYR B CA 1
ATOM 12048 C C . TYR B 1 768 ? 126.482 132.402 181.423 1.00 45.72 740 TYR B C 1
ATOM 12049 O O . TYR B 1 768 ? 125.635 132.807 182.229 1.00 51.88 740 TYR B O 1
ATOM 12058 N N . LEU B 1 769 ? 127.783 132.641 181.584 1.00 42.90 741 LEU B N 1
ATOM 12059 C CA . LEU B 1 769 ? 128.250 133.445 182.708 1.00 41.83 741 LEU B CA 1
ATOM 12060 C C . LEU B 1 769 ? 127.692 134.857 182.629 1.00 45.96 741 LEU B C 1
ATOM 12061 O O . LEU B 1 769 ? 127.275 135.432 183.640 1.00 50.30 741 LEU B O 1
ATOM 12066 N N . GLN B 1 770 ? 127.682 135.434 181.427 1.00 49.45 742 GLN B N 1
ATOM 12067 C CA . GLN B 1 770 ? 127.115 136.766 181.258 1.00 48.61 742 GLN B CA 1
ATOM 12068 C C . GLN B 1 770 ? 125.638 136.778 181.624 1.00 51.47 742 GLN B C 1
ATOM 12069 O O . GLN B 1 770 ? 125.165 137.701 182.297 1.00 52.26 742 GLN B O 1
ATOM 12075 N N . LYS B 1 771 ? 124.892 135.759 181.195 1.00 53.82 743 LYS B N 1
ATOM 12076 C CA . LYS B 1 771 ? 123.469 135.708 181.512 1.00 52.74 743 LYS B CA 1
ATOM 12077 C C . LYS B 1 771 ? 123.244 135.620 183.017 1.00 53.27 743 LYS B C 1
ATOM 12078 O O . LYS B 1 771 ? 122.378 136.310 183.565 1.00 55.13 743 LYS B O 1
ATOM 12084 N N . GLU B 1 772 ? 124.016 134.777 183.705 1.00 53.34 744 GLU B N 1
ATOM 12085 C CA . GLU B 1 772 ? 123.829 134.624 185.145 1.00 51.25 744 GLU B CA 1
ATOM 12086 C C . GLU B 1 772 ? 124.317 135.835 185.930 1.00 52.16 744 GLU B C 1
ATOM 12087 O O . GLU B 1 772 ? 123.829 136.079 187.043 1.00 56.33 744 GLU B O 1
ATOM 12093 N N . MET B 1 773 ? 125.264 136.601 185.389 1.00 52.37 745 MET B N 1
ATOM 12094 C CA . MET B 1 773 ? 125.718 137.776 186.118 1.00 55.80 745 MET B CA 1
ATOM 12095 C C . MET B 1 773 ? 124.602 138.804 186.236 1.00 57.23 745 MET B C 1
ATOM 12096 O O . MET B 1 773 ? 124.524 139.527 187.233 1.00 56.77 745 MET B O 1
ATOM 12101 N N . GLN B 1 774 ? 123.727 138.881 185.229 1.00 61.25 746 GLN B N 1
ATOM 12102 C CA . GLN B 1 774 ? 122.547 139.732 185.335 1.00 58.82 746 GLN B CA 1
ATOM 12103 C C . GLN B 1 774 ? 121.615 139.259 186.443 1.00 59.28 746 GLN B C 1
ATOM 12104 O O . GLN B 1 774 ? 121.056 140.081 187.179 1.00 59.29 746 GLN B O 1
ATOM 12110 N N . VAL B 1 775 ? 121.426 137.944 186.570 1.00 56.54 747 VAL B N 1
ATOM 12111 C CA . VAL B 1 775 ? 120.615 137.421 187.663 1.00 56.51 747 VAL B CA 1
ATOM 12112 C C . VAL B 1 775 ? 121.208 137.835 188.999 1.00 57.30 747 VAL B C 1
ATOM 12113 O O . VAL B 1 775 ? 120.475 138.201 189.926 1.00 56.13 747 VAL B O 1
ATOM 12117 N N . ILE B 1 776 ? 122.534 137.782 189.128 1.00 58.39 748 ILE B N 1
ATOM 12118 C CA . ILE B 1 776 ? 123.163 138.262 190.358 1.00 60.45 748 ILE B CA 1
ATOM 12119 C C . ILE B 1 776 ? 122.880 139.748 190.556 1.00 61.65 748 ILE B C 1
ATOM 12120 O O . ILE B 1 776 ? 122.479 140.180 191.643 1.00 61.63 748 ILE B O 1
ATOM 12125 N N . ARG B 1 777 ? 123.081 140.552 189.510 1.00 59.42 749 ARG B N 1
ATOM 12126 C CA . ARG B 1 777 ? 122.868 141.990 189.633 1.00 58.60 749 ARG B CA 1
ATOM 12127 C C . ARG B 1 777 ? 121.448 142.311 190.075 1.00 60.63 749 ARG B C 1
ATOM 12128 O O . ARG B 1 777 ? 121.223 143.310 190.767 1.00 61.96 749 ARG B O 1
ATOM 12136 N N . SER B 1 778 ? 120.480 141.485 189.680 1.00 64.06 750 SER B N 1
ATOM 12137 C CA . SER B 1 778 ? 119.092 141.764 190.033 1.00 64.31 750 SER B CA 1
ATOM 12138 C C . SER B 1 778 ? 118.891 141.813 191.543 1.00 63.64 750 SER B C 1
ATOM 12139 O O . SER B 1 778 ? 118.174 142.689 192.039 1.00 62.97 750 SER B O 1
ATOM 12142 N N . ASN B 1 779 ? 119.516 140.903 192.287 1.00 66.04 751 ASN B N 1
ATOM 12143 C CA . ASN B 1 779 ? 119.328 140.841 193.731 1.00 67.73 751 ASN B CA 1
ATOM 12144 C C . ASN B 1 779 ? 120.640 140.484 194.423 1.00 68.11 751 ASN B C 1
ATOM 12145 O O . ASN B 1 779 ? 120.862 139.317 194.771 1.00 65.49 751 ASN B O 1
ATOM 12150 N N . PRO B 1 780 ? 121.530 141.452 194.635 1.00 67.57 752 PRO B N 1
ATOM 12151 C CA . PRO B 1 780 ? 122.805 141.149 195.292 1.00 67.36 752 PRO B CA 1
ATOM 12152 C C . PRO B 1 780 ? 122.639 140.879 196.778 1.00 65.18 752 PRO B C 1
ATOM 12153 O O . PRO B 1 780 ? 121.668 141.304 197.409 1.00 63.74 752 PRO B O 1
ATOM 12157 N N . SER B 1 781 ? 123.612 140.162 197.335 1.00 66.18 753 SER B N 1
ATOM 12158 C CA . SER B 1 781 ? 123.605 139.874 198.762 1.00 67.99 753 SER B CA 1
ATOM 12159 C C . SER B 1 781 ? 123.784 141.158 199.562 1.00 68.61 753 SER B C 1
ATOM 12160 O O . SER B 1 781 ? 124.383 142.126 199.088 1.00 65.62 753 SER B O 1
ATOM 12163 N N . PHE B 1 782 ? 123.251 141.164 200.786 1.00 69.66 754 PHE B N 1
ATOM 12164 C CA . PHE B 1 782 ? 123.299 142.367 201.609 1.00 71.03 754 PHE B CA 1
ATOM 12165 C C . PHE B 1 782 ? 124.713 142.718 202.053 1.00 70.03 754 PHE B C 1
ATOM 12166 O O . PHE B 1 782 ? 125.030 143.906 202.177 1.00 66.25 754 PHE B O 1
ATOM 12174 N N . ASN B 1 783 ? 125.569 141.723 202.295 1.00 67.33 755 ASN B N 1
ATOM 12175 C CA . ASN B 1 783 ? 126.939 142.002 202.706 1.00 66.61 755 ASN B CA 1
ATOM 12176 C C . ASN B 1 783 ? 127.781 142.564 201.572 1.00 65.63 755 ASN B C 1
ATOM 12177 O O . ASN B 1 783 ? 128.812 143.193 201.833 1.00 62.20 755 ASN B O 1
ATOM 12182 N N . ILE B 1 784 ? 127.370 142.348 200.331 1.00 66.17 756 ILE B N 1
ATOM 12183 C CA . ILE B 1 784 ? 128.133 142.844 199.182 1.00 65.68 756 ILE B CA 1
ATOM 12184 C C . ILE B 1 784 ? 127.997 144.362 199.113 1.00 66.08 756 ILE B C 1
ATOM 12185 O O . ILE B 1 784 ? 126.918 144.896 199.423 1.00 63.88 756 ILE B O 1
ATOM 12190 N N . PRO B 1 785 ? 129.041 145.097 198.725 1.00 65.16 757 PRO B N 1
ATOM 12191 C CA . PRO B 1 785 ? 128.908 146.555 198.614 1.00 62.21 757 PRO B CA 1
ATOM 12192 C C . PRO B 1 785 ? 127.840 146.944 197.602 1.00 62.31 757 PRO B C 1
ATOM 12193 O O . PRO B 1 785 ? 127.536 146.197 196.670 1.00 62.54 757 PRO B O 1
ATOM 12197 N N . THR B 1 786 ? 127.267 148.132 197.800 1.00 62.81 758 THR B N 1
ATOM 12198 C CA . THR B 1 786 ? 126.093 148.527 197.028 1.00 65.48 758 THR B CA 1
ATOM 12199 C C . THR B 1 786 ? 126.403 148.640 195.540 1.00 64.80 758 THR B C 1
ATOM 12200 O O . THR B 1 786 ? 125.619 148.179 194.701 1.00 63.32 758 THR B O 1
ATOM 12204 N N . GLY B 1 787 ? 127.533 149.250 195.189 1.00 61.42 759 GLY B N 1
ATOM 12205 C CA . GLY B 1 787 ? 127.804 149.571 193.799 1.00 62.19 759 GLY B CA 1
ATOM 12206 C C . GLY B 1 787 ? 128.836 148.699 193.114 1.00 60.99 759 GLY B C 1
ATOM 12207 O O . GLY B 1 787 ? 129.149 148.920 191.940 1.00 58.06 759 GLY B O 1
ATOM 12208 N N . CYS B 1 788 ? 129.370 147.702 193.821 1.00 61.58 760 CYS B N 1
ATOM 12209 C CA . CYS B 1 788 ? 130.482 146.932 193.272 1.00 61.89 760 CYS B CA 1
ATOM 12210 C C . CYS B 1 788 ? 130.080 146.150 192.027 1.00 59.84 760 CYS B C 1
ATOM 12211 O O . CYS B 1 788 ? 130.842 146.107 191.056 1.00 61.65 760 CYS B O 1
ATOM 12214 N N . LEU B 1 789 ? 128.897 145.537 192.027 1.00 57.76 761 LEU B N 1
ATOM 12215 C CA . LEU B 1 789 ? 128.477 144.684 190.922 1.00 56.64 761 LEU B CA 1
ATOM 12216 C C . LEU B 1 789 ? 128.099 145.459 189.667 1.00 58.20 761 LEU B C 1
ATOM 12217 O O . LEU B 1 789 ? 127.605 144.849 188.713 1.00 58.78 761 LEU B O 1
ATOM 12222 N N . GLU B 1 790 ? 128.310 146.771 189.632 1.00 60.91 762 GLU B N 1
ATOM 12223 C CA . GLU B 1 790 ? 127.989 147.556 188.448 1.00 65.01 762 GLU B CA 1
ATOM 12224 C C . GLU B 1 790 ? 129.041 147.422 187.353 1.00 65.60 762 GLU B C 1
ATOM 12225 O O . GLU B 1 790 ? 128.959 148.131 186.344 1.00 63.60 762 GLU B O 1
ATOM 12231 N N . VAL B 1 791 ? 130.024 146.538 187.532 1.00 62.43 763 VAL B N 1
ATOM 12232 C CA . VAL B 1 791 ? 130.966 146.236 186.464 1.00 59.72 763 VAL B CA 1
ATOM 12233 C C . VAL B 1 791 ? 130.277 145.358 185.431 1.00 56.91 763 VAL B C 1
ATOM 12234 O O . VAL B 1 791 ? 129.389 144.561 185.761 1.00 56.66 763 VAL B O 1
ATOM 12238 N N . PHE B 1 792 ? 130.680 145.500 184.168 1.00 61.79 764 PHE B N 1
ATOM 12239 C CA . PHE B 1 792 ? 130.029 144.784 183.087 1.00 61.16 764 PHE B CA 1
ATOM 12240 C C . PHE B 1 792 ? 131.056 144.125 182.174 1.00 61.47 764 PHE B C 1
ATOM 12241 O O . PHE B 1 792 ? 132.171 144.635 182.026 1.00 60.26 764 PHE B O 1
ATOM 12249 N N . PRO B 1 793 ? 130.711 143.002 181.545 1.00 59.05 765 PRO B N 1
ATOM 12250 C CA . PRO B 1 793 ? 131.625 142.397 180.573 1.00 57.38 765 PRO B CA 1
ATOM 12251 C C . PRO B 1 793 ? 131.840 143.323 179.386 1.00 58.09 765 PRO B C 1
ATOM 12252 O O . PRO B 1 793 ? 130.991 144.156 179.063 1.00 61.66 765 PRO B O 1
ATOM 12256 N N . GLU B 1 794 ? 132.994 143.178 178.742 1.00 58.01 766 GLU B N 1
ATOM 12257 C CA . GLU B 1 794 ? 133.248 143.912 177.511 1.00 60.27 766 GLU B CA 1
ATOM 12258 C C . GLU B 1 794 ? 132.140 143.617 176.508 1.00 62.12 766 GLU B C 1
ATOM 12259 O O . GLU B 1 794 ? 131.763 142.459 176.305 1.00 61.26 766 GLU B O 1
ATOM 12265 N N . ALA B 1 795 ? 131.616 144.671 175.880 1.00 64.21 767 ALA B N 1
ATOM 12266 C CA . ALA B 1 795 ? 130.428 144.516 175.046 1.00 66.06 767 ALA B CA 1
ATOM 12267 C C . ALA B 1 795 ? 130.681 143.566 173.881 1.00 67.43 767 ALA B C 1
ATOM 12268 O O . ALA B 1 795 ? 130.065 142.497 173.793 1.00 64.15 767 ALA B O 1
ATOM 12270 N N . GLU B 1 796 ? 131.588 143.933 172.981 1.00 66.77 768 GLU B N 1
ATOM 12271 C CA . GLU B 1 796 ? 131.794 143.200 171.740 1.00 66.62 768 GLU B CA 1
ATOM 12272 C C . GLU B 1 796 ? 132.837 142.097 171.867 1.00 67.13 768 GLU B C 1
ATOM 12273 O O . GLU B 1 796 ? 133.326 141.603 170.846 1.00 68.32 768 GLU B O 1
ATOM 12279 N N . TRP B 1 797 ? 133.185 141.700 173.087 1.00 57.69 769 TRP B N 1
ATOM 12280 C CA . TRP B 1 797 ? 134.237 140.714 173.278 1.00 56.87 769 TRP B CA 1
ATOM 12281 C C . TRP B 1 797 ? 133.700 139.297 173.126 1.00 55.17 769 TRP B C 1
ATOM 12282 O O . TRP B 1 797 ? 132.691 138.925 173.730 1.00 49.74 769 TRP B O 1
ATOM 12293 N N . SER B 1 798 ? 134.394 138.505 172.314 1.00 55.90 770 SER B N 1
ATOM 12294 C CA . SER B 1 798 ? 134.129 137.081 172.207 1.00 53.98 770 SER B CA 1
ATOM 12295 C C . SER B 1 798 ? 135.464 136.359 172.148 1.00 53.89 770 SER B C 1
ATOM 12296 O O . SER B 1 798 ? 136.446 136.885 171.618 1.00 55.65 770 SER B O 1
ATOM 12299 N N . GLN B 1 799 ? 135.497 135.154 172.712 1.00 45.01 771 GLN B N 1
ATOM 12300 C CA . GLN B 1 799 ? 136.719 134.363 172.680 1.00 41.02 771 GLN B CA 1
ATOM 12301 C C . GLN B 1 799 ? 136.947 133.723 171.320 1.00 43.04 771 GLN B C 1
ATOM 12302 O O . GLN B 1 799 ? 138.098 133.503 170.929 1.00 47.38 771 GLN B O 1
ATOM 12308 N N . GLY B 1 800 ? 135.877 133.422 170.588 1.00 42.00 772 GLY B N 1
ATOM 12309 C CA . GLY B 1 800 ? 136.016 132.687 169.349 1.00 41.23 772 GLY B CA 1
ATOM 12310 C C . GLY B 1 800 ? 136.380 131.235 169.536 1.00 40.23 772 GLY B C 1
ATOM 12311 O O . GLY B 1 800 ? 136.935 130.623 168.621 1.00 44.85 772 GLY B O 1
ATOM 12312 N N . VAL B 1 801 ? 136.082 130.665 170.699 1.00 37.77 773 VAL B N 1
ATOM 12313 C CA . VAL B 1 801 ? 136.438 129.293 171.037 1.00 31.51 773 VAL B CA 1
ATOM 12314 C C . VAL B 1 801 ? 135.148 128.501 171.181 1.00 25.97 773 VAL B C 1
ATOM 12315 O O . VAL B 1 801 ? 134.240 128.909 171.915 1.00 34.07 773 VAL B O 1
ATOM 12319 N N . GLN B 1 802 ? 135.062 127.380 170.475 1.00 32.39 774 GLN B N 1
ATOM 12320 C CA . GLN B 1 802 ? 133.889 126.524 170.569 1.00 32.22 774 GLN B CA 1
ATOM 12321 C C . GLN B 1 802 ? 133.885 125.764 171.887 1.00 28.73 774 GLN B C 1
ATOM 12322 O O . GLN B 1 802 ? 134.924 125.292 172.355 1.00 31.24 774 GLN B O 1
ATOM 12328 N N . GLY B 1 803 ? 132.704 125.634 172.477 1.00 30.23 775 GLY B N 1
ATOM 12329 C CA . GLY B 1 803 ? 132.551 124.884 173.705 1.00 34.25 775 GLY B CA 1
ATOM 12330 C C . GLY B 1 803 ? 131.205 124.200 173.777 1.00 35.07 775 GLY B C 1
ATOM 12331 O O . GLY B 1 803 ? 130.424 124.259 172.824 1.00 40.49 775 GLY B O 1
ATOM 12332 N N . THR B 1 804 ? 130.919 123.550 174.901 1.00 33.63 776 THR B N 1
ATOM 12333 C CA . THR B 1 804 ? 129.681 122.810 175.086 1.00 34.17 776 THR B CA 1
ATOM 12334 C C . THR B 1 804 ? 129.061 123.185 176.421 1.00 34.84 776 THR B C 1
ATOM 12335 O O . THR B 1 804 ? 129.743 123.177 177.449 1.00 37.01 776 THR B O 1
ATOM 12339 N N . LEU B 1 805 ? 127.774 123.509 176.400 1.00 43.88 777 LEU B N 1
ATOM 12340 C CA . LEU B 1 805 ? 126.986 123.719 177.607 1.00 44.88 777 LEU B CA 1
ATOM 12341 C C . LEU B 1 805 ? 125.734 122.861 177.511 1.00 46.65 777 LEU B C 1
ATOM 12342 O O . LEU B 1 805 ? 124.896 123.077 176.630 1.00 50.48 777 LEU B O 1
ATOM 12347 N N . ARG B 1 806 ? 125.611 121.894 178.414 1.00 48.38 778 ARG B N 1
ATOM 12348 C CA . ARG B 1 806 ? 124.472 120.989 178.451 1.00 44.03 778 ARG B CA 1
ATOM 12349 C C . ARG B 1 806 ? 123.864 121.009 179.842 1.00 49.79 778 ARG B C 1
ATOM 12350 O O . ARG B 1 806 ? 124.540 120.683 180.823 1.00 52.94 778 ARG B O 1
ATOM 12358 N N . ILE B 1 807 ? 122.592 121.382 179.923 1.00 56.39 779 ILE B N 1
ATOM 12359 C CA . ILE B 1 807 ? 121.837 121.363 181.168 1.00 57.51 779 ILE B CA 1
ATOM 12360 C C . ILE B 1 807 ? 120.824 120.233 181.063 1.00 57.82 779 ILE B C 1
ATOM 12361 O O . ILE B 1 807 ? 119.890 120.299 180.253 1.00 57.01 779 ILE B O 1
ATOM 12366 N N . LYS B 1 808 ? 121.012 119.194 181.872 1.00 59.42 780 LYS B N 1
ATOM 12367 C CA . LYS B 1 808 ? 120.158 118.013 181.862 1.00 60.27 780 LYS B CA 1
ATOM 12368 C C . LYS B 1 808 ? 119.410 117.948 183.185 1.00 64.14 780 LYS B C 1
ATOM 12369 O O . LYS B 1 808 ? 120.024 117.764 184.241 1.00 60.43 780 LYS B O 1
ATOM 12375 N N . LYS B 1 809 ? 118.089 118.089 183.123 1.00 70.68 781 LYS B N 1
ATOM 12376 C CA . LYS B 1 809 ? 117.241 118.155 184.303 1.00 70.16 781 LYS B CA 1
ATOM 12377 C C . LYS B 1 809 ? 116.204 117.041 184.250 1.00 70.87 781 LYS B C 1
ATOM 12378 O O . LYS B 1 809 ? 116.124 116.278 183.284 1.00 68.20 781 LYS B O 1
ATOM 12384 N N . TYR B 1 810 ? 115.404 116.953 185.313 1.00 76.80 782 TYR B N 1
ATOM 12385 C CA . TYR B 1 810 ? 114.424 115.878 185.472 1.00 76.24 782 TYR B CA 1
ATOM 12386 C C . TYR B 1 810 ? 115.100 114.510 185.416 1.00 74.64 782 TYR B C 1
ATOM 12387 O O . TYR B 1 810 ? 114.649 113.602 184.715 1.00 72.16 782 TYR B O 1
ATOM 12396 N N . LEU B 1 811 ? 116.193 114.361 186.159 1.00 67.11 783 LEU B N 1
ATOM 12397 C CA . LEU B 1 811 ? 116.937 113.112 186.223 1.00 67.35 783 LEU B CA 1
ATOM 12398 C C . LEU B 1 811 ? 117.227 112.757 187.674 1.00 65.41 783 LEU B C 1
ATOM 12399 O O . LEU B 1 811 ? 117.466 113.639 188.503 1.00 61.94 783 LEU B O 1
ATOM 12404 N N . THR B 1 812 ? 117.197 111.461 187.975 1.00 66.15 784 THR B N 1
ATOM 12405 C CA . THR B 1 812 ? 117.540 110.984 189.304 1.00 66.52 784 THR B CA 1
ATOM 12406 C C . THR B 1 812 ? 119.053 110.859 189.446 1.00 64.17 784 THR B C 1
ATOM 12407 O O . THR B 1 812 ? 119.804 110.959 188.475 1.00 64.52 784 THR B O 1
ATOM 12411 N N . VAL B 1 813 ? 119.493 110.618 190.682 1.00 60.99 785 VAL B N 1
ATOM 12412 C CA . VAL B 1 813 ? 120.919 110.673 190.990 1.00 61.25 785 VAL B CA 1
ATOM 12413 C C . VAL B 1 813 ? 121.684 109.591 190.237 1.00 63.63 785 VAL B C 1
ATOM 12414 O O . VAL B 1 813 ? 122.789 109.828 189.728 1.00 63.62 785 VAL B O 1
ATOM 12418 N N . GLU B 1 814 ? 121.133 108.377 190.180 1.00 65.27 786 GLU B N 1
ATOM 12419 C CA . GLU B 1 814 ? 121.805 107.321 189.433 1.00 62.36 786 GLU B CA 1
ATOM 12420 C C . GLU B 1 814 ? 121.862 107.650 187.949 1.00 61.36 786 GLU B C 1
ATOM 12421 O O . GLU B 1 814 ? 122.842 107.311 187.278 1.00 63.83 786 GLU B O 1
ATOM 12427 N N . GLN B 1 815 ? 120.828 108.306 187.419 1.00 59.69 787 GLN B N 1
ATOM 12428 C CA . GLN B 1 815 ? 120.890 108.777 186.041 1.00 62.50 787 GLN B CA 1
ATOM 12429 C C . GLN B 1 815 ? 122.013 109.791 185.861 1.00 63.74 787 GLN B C 1
ATOM 12430 O O . GLN B 1 815 ? 122.736 109.752 184.858 1.00 62.89 787 GLN B O 1
ATOM 12436 N N . ILE B 1 816 ? 122.173 110.706 186.820 1.00 63.53 788 ILE B N 1
ATOM 12437 C CA . ILE B 1 816 ? 123.270 111.670 186.755 1.00 61.20 788 ILE B CA 1
ATOM 12438 C C . ILE B 1 816 ? 124.602 110.935 186.690 1.00 59.84 788 ILE B C 1
ATOM 12439 O O . ILE B 1 816 ? 125.464 111.234 185.855 1.00 65.61 788 ILE B O 1
ATOM 12444 N N . MET B 1 817 ? 124.787 109.969 187.587 1.00 54.53 789 MET B N 1
ATOM 12445 C CA . MET B 1 817 ? 126.051 109.245 187.641 1.00 55.27 789 MET B CA 1
ATOM 12446 C C . MET B 1 817 ? 126.312 108.478 186.351 1.00 58.09 789 MET B C 1
ATOM 12447 O O . MET B 1 817 ? 127.438 108.490 185.841 1.00 60.57 789 MET B O 1
ATOM 12452 N N . THR B 1 818 ? 125.291 107.809 185.809 1.00 59.08 790 THR B N 1
ATOM 12453 C CA . THR B 1 818 ? 125.473 107.065 184.568 1.00 57.14 790 THR B CA 1
ATOM 12454 C C . THR B 1 818 ? 125.806 107.994 183.409 1.00 54.45 790 THR B C 1
ATOM 12455 O O . THR B 1 818 ? 126.680 107.683 182.593 1.00 57.16 790 THR B O 1
ATOM 12459 N N . CYS B 1 819 ? 125.122 109.136 183.312 1.00 52.51 791 CYS B N 1
ATOM 12460 C CA . CYS B 1 819 ? 125.427 110.079 182.242 1.00 52.18 791 CYS B CA 1
ATOM 12461 C C . CYS B 1 819 ? 126.854 110.597 182.360 1.00 54.40 791 CYS B C 1
ATOM 12462 O O . CYS B 1 819 ? 127.575 110.690 181.359 1.00 54.75 791 CYS B O 1
ATOM 12465 N N . VAL B 1 820 ? 127.282 110.933 183.578 1.00 50.30 792 VAL B N 1
ATOM 12466 C CA . VAL B 1 820 ? 128.642 111.428 183.774 1.00 48.82 792 VAL B CA 1
ATOM 12467 C C . VAL B 1 820 ? 129.653 110.368 183.360 1.00 48.37 792 VAL B C 1
ATOM 12468 O O . VAL B 1 820 ? 130.618 110.652 182.641 1.00 48.69 792 VAL B O 1
ATOM 12472 N N . ALA B 1 821 ? 129.446 109.128 183.808 1.00 52.12 793 ALA B N 1
ATOM 12473 C CA . ALA B 1 821 ? 130.389 108.063 183.481 1.00 54.52 793 ALA B CA 1
ATOM 12474 C C . ALA B 1 821 ? 130.434 107.803 181.980 1.00 54.05 793 ALA B C 1
ATOM 12475 O O . ALA B 1 821 ? 131.514 107.604 181.413 1.00 52.75 793 ALA B O 1
ATOM 12477 N N . ASP B 1 822 ? 129.274 107.798 181.320 1.00 52.09 794 ASP B N 1
ATOM 12478 C CA . ASP B 1 822 ? 129.238 107.558 179.882 1.00 52.62 794 ASP B CA 1
ATOM 12479 C C . ASP B 1 822 ? 129.960 108.664 179.122 1.00 56.32 794 ASP B C 1
ATOM 12480 O O . ASP B 1 822 ? 130.734 108.395 178.195 1.00 55.43 794 ASP B O 1
ATOM 12485 N N . THR B 1 823 ? 129.714 109.921 179.500 1.00 52.90 795 THR B N 1
ATOM 12486 C CA . THR B 1 823 ? 130.385 111.031 178.833 1.00 44.08 795 THR B CA 1
ATOM 12487 C C . THR B 1 823 ? 131.892 110.970 179.047 1.00 44.46 795 THR B C 1
ATOM 12488 O O . THR B 1 823 ? 132.670 111.210 178.114 1.00 52.33 795 THR B O 1
ATOM 12492 N N . CYS B 1 824 ? 132.322 110.646 180.267 1.00 42.19 796 CYS B N 1
ATOM 12493 C CA . CYS B 1 824 ? 133.750 110.537 180.539 1.00 42.79 796 CYS B CA 1
ATOM 12494 C C . CYS B 1 824 ? 134.377 109.422 179.714 1.00 41.94 796 CYS B C 1
ATOM 12495 O O . CYS B 1 824 ? 135.485 109.571 179.190 1.00 48.33 796 CYS B O 1
ATOM 12498 N N . ARG B 1 825 ? 133.684 108.288 179.599 1.00 49.97 797 ARG B N 1
ATOM 12499 C CA . ARG B 1 825 ? 134.205 107.186 178.797 1.00 51.94 797 ARG B CA 1
ATOM 12500 C C . ARG B 1 825 ? 134.317 107.586 177.331 1.00 50.46 797 ARG B C 1
ATOM 12501 O O . ARG B 1 825 ? 135.308 107.266 176.668 1.00 49.44 797 ARG B O 1
ATOM 12509 N N . ARG B 1 826 ? 133.318 108.297 176.806 1.00 46.36 798 ARG B N 1
ATOM 12510 C CA . ARG B 1 826 ? 133.407 108.750 175.420 1.00 43.80 798 ARG B CA 1
ATOM 12511 C C . ARG B 1 826 ? 134.597 109.683 175.220 1.00 46.75 798 ARG B C 1
ATOM 12512 O O . ARG B 1 826 ? 135.349 109.548 174.244 1.00 50.78 798 ARG B O 1
ATOM 12520 N N . PHE B 1 827 ? 134.792 110.632 176.139 1.00 39.93 799 PHE B N 1
ATOM 12521 C CA . PHE B 1 827 ? 135.936 111.532 176.032 1.00 34.29 799 PHE B CA 1
ATOM 12522 C C . PHE B 1 827 ? 137.247 110.755 176.059 1.00 32.48 799 PHE B C 1
ATOM 12523 O O . PHE B 1 827 ? 138.128 110.961 175.215 1.00 32.06 799 PHE B O 1
ATOM 12531 N N . PHE B 1 828 ? 137.389 109.844 177.022 1.00 36.15 800 PHE B N 1
ATOM 12532 C CA . PHE B 1 828 ? 138.630 109.091 177.148 1.00 37.86 800 PHE B CA 1
ATOM 12533 C C . PHE B 1 828 ? 138.874 108.217 175.927 1.00 42.92 800 PHE B C 1
ATOM 12534 O O . PHE B 1 828 ? 140.027 108.014 175.531 1.00 38.01 800 PHE B O 1
ATOM 12542 N N . ASP B 1 829 ? 137.809 107.685 175.324 1.00 47.26 801 ASP B N 1
ATOM 12543 C CA . ASP B 1 829 ? 137.961 106.957 174.071 1.00 42.11 801 ASP B CA 1
ATOM 12544 C C . ASP B 1 829 ? 138.492 107.870 172.977 1.00 43.26 801 ASP B C 1
ATOM 12545 O O . ASP B 1 829 ? 139.427 107.507 172.256 1.00 46.59 801 ASP B O 1
ATOM 12550 N N . ARG B 1 830 ? 137.920 109.068 172.846 1.00 36.55 802 ARG B N 1
ATOM 12551 C CA . ARG B 1 830 ? 138.420 110.001 171.843 1.00 27.75 802 ARG B CA 1
ATOM 12552 C C . ARG B 1 830 ? 139.845 110.447 172.122 1.00 29.94 802 ARG B C 1
ATOM 12553 O O . ARG B 1 830 ? 140.510 110.940 171.206 1.00 39.03 802 ARG B O 1
ATOM 12561 N N . GLY B 1 831 ? 140.326 110.294 173.349 1.00 29.85 803 GLY B N 1
ATOM 12562 C CA . GLY B 1 831 ? 141.709 110.575 173.666 1.00 23.99 803 GLY B CA 1
ATOM 12563 C C . GLY B 1 831 ? 141.933 111.622 174.729 1.00 32.25 803 GLY B C 1
ATOM 12564 O O . GLY B 1 831 ? 143.083 112.020 174.943 1.00 28.91 803 GLY B O 1
ATOM 12565 N N . TYR B 1 832 ? 140.882 112.077 175.402 1.00 36.22 804 TYR B N 1
ATOM 12566 C CA . TYR B 1 832 ? 141.040 113.042 176.476 1.00 31.31 804 TYR B CA 1
ATOM 12567 C C . TYR B 1 832 ? 141.620 112.363 177.711 1.00 32.15 804 TYR B C 1
ATOM 12568 O O . TYR B 1 832 ? 141.509 111.148 177.889 1.00 35.63 804 TYR B O 1
ATOM 12577 N N . SER B 1 833 ? 142.246 113.155 178.556 1.00 39.23 805 SER B N 1
ATOM 12578 C CA . SER B 1 833 ? 142.853 112.621 179.764 1.00 34.65 805 SER B CA 1
ATOM 12579 C C . SER B 1 833 ? 141.902 112.754 180.950 1.00 34.36 805 SER B C 1
ATOM 12580 O O . SER B 1 833 ? 141.042 113.639 180.968 1.00 39.17 805 SER B O 1
ATOM 12583 N N . PRO B 1 834 ? 142.012 111.877 181.951 1.00 38.19 806 PRO B N 1
ATOM 12584 C CA . PRO B 1 834 ? 141.213 112.070 183.171 1.00 44.02 806 PRO B CA 1
ATOM 12585 C C . PRO B 1 834 ? 141.517 113.364 183.906 1.00 39.86 806 PRO B C 1
ATOM 12586 O O . PRO B 1 834 ? 140.655 113.862 184.639 1.00 36.60 806 PRO B O 1
ATOM 12590 N N . LYS B 1 835 ? 142.715 113.924 183.746 1.00 35.63 807 LYS B N 1
ATOM 12591 C CA . LYS B 1 835 ? 143.029 115.200 184.375 1.00 35.62 807 LYS B CA 1
ATOM 12592 C C . LYS B 1 835 ? 142.398 116.391 183.669 1.00 37.93 807 LYS B C 1
ATOM 12593 O O . LYS B 1 835 ? 142.710 117.530 184.027 1.00 44.19 807 LYS B O 1
ATOM 12599 N N . ASP B 1 836 ? 141.540 116.166 182.681 1.00 35.74 808 ASP B N 1
ATOM 12600 C CA . ASP B 1 836 ? 140.771 117.233 182.062 1.00 28.32 808 ASP B CA 1
ATOM 12601 C C . ASP B 1 836 ? 139.353 117.322 182.604 1.00 27.63 808 ASP B C 1
ATOM 12602 O O . ASP B 1 836 ? 138.587 118.176 182.151 1.00 28.67 808 ASP B O 1
ATOM 12607 N N . VAL B 1 837 ? 138.995 116.475 183.564 1.00 31.61 809 VAL B N 1
ATOM 12608 C CA . VAL B 1 837 ? 137.621 116.328 184.025 1.00 33.44 809 VAL B CA 1
ATOM 12609 C C . VAL B 1 837 ? 137.550 116.674 185.503 1.00 30.12 809 VAL B C 1
ATOM 12610 O O . VAL B 1 837 ? 138.443 116.320 186.281 1.00 28.14 809 VAL B O 1
ATOM 12614 N N . ALA B 1 838 ? 136.485 117.373 185.883 1.00 29.62 810 ALA B N 1
ATOM 12615 C CA . ALA B 1 838 ? 136.153 117.621 187.275 1.00 31.78 810 ALA B CA 1
ATOM 12616 C C . ALA B 1 838 ? 134.656 117.435 187.467 1.00 34.64 810 ALA B C 1
ATOM 12617 O O . ALA B 1 838 ? 133.852 117.831 186.621 1.00 31.95 810 ALA B O 1
ATOM 12619 N N . VAL B 1 839 ? 134.288 116.815 188.582 1.00 40.24 811 VAL B N 1
ATOM 12620 C CA . VAL B 1 839 ? 132.893 116.645 188.968 1.00 43.84 811 VAL B CA 1
ATOM 12621 C C . VAL B 1 839 ? 132.682 117.434 190.250 1.00 39.89 811 VAL B C 1
ATOM 12622 O O . VAL B 1 839 ? 133.213 117.070 191.305 1.00 43.80 811 VAL B O 1
ATOM 12626 N N . LEU B 1 840 ? 131.905 118.508 190.166 1.00 36.03 812 LEU B N 1
ATOM 12627 C CA . LEU B 1 840 ? 131.755 119.451 191.265 1.00 43.51 812 LEU B CA 1
ATOM 12628 C C . LEU B 1 840 ? 130.362 119.313 191.861 1.00 41.86 812 LEU B C 1
ATOM 12629 O O . LEU B 1 840 ? 129.369 119.292 191.128 1.00 45.53 812 LEU B O 1
ATOM 12634 N N . VAL B 1 841 ? 130.297 119.216 193.187 1.00 49.85 813 VAL B N 1
ATOM 12635 C CA . VAL B 1 841 ? 129.035 119.036 193.896 1.00 51.32 813 VAL B CA 1
ATOM 12636 C C . VAL B 1 841 ? 128.773 120.250 194.778 1.00 51.99 813 VAL B C 1
ATOM 12637 O O . VAL B 1 841 ? 129.603 121.161 194.862 1.00 55.62 813 VAL B O 1
ATOM 12641 N N . SER B 1 842 ? 127.618 120.264 195.444 1.00 60.82 814 SER B N 1
ATOM 12642 C CA . SER B 1 842 ? 127.208 121.441 196.206 1.00 59.68 814 SER B CA 1
ATOM 12643 C C . SER B 1 842 ? 128.095 121.663 197.425 1.00 57.19 814 SER B C 1
ATOM 12644 O O . SER B 1 842 ? 128.570 122.779 197.662 1.00 54.55 814 SER B O 1
ATOM 12647 N N . THR B 1 843 ? 128.330 120.615 198.212 1.00 59.36 815 THR B N 1
ATOM 12648 C CA . THR B 1 843 ? 129.003 120.770 199.494 1.00 60.18 815 THR B CA 1
ATOM 12649 C C . THR B 1 843 ? 129.909 119.576 199.750 1.00 57.70 815 THR B C 1
ATOM 12650 O O . THR B 1 843 ? 129.779 118.525 199.121 1.00 64.60 815 THR B O 1
ATOM 12654 N N . ALA B 1 844 ? 130.837 119.758 200.693 1.00 52.57 816 ALA B N 1
ATOM 12655 C CA . ALA B 1 844 ? 131.760 118.689 201.053 1.00 58.84 816 ALA B CA 1
ATOM 12656 C C . ALA B 1 844 ? 131.070 117.548 201.789 1.00 62.66 816 ALA B C 1
ATOM 12657 O O . ALA B 1 844 ? 131.591 116.428 201.801 1.00 61.47 816 ALA B O 1
ATOM 12659 N N . LYS B 1 845 ? 129.921 117.806 202.418 1.00 66.01 817 LYS B N 1
ATOM 12660 C CA . LYS B 1 845 ? 129.197 116.733 203.090 1.00 65.85 817 LYS B CA 1
ATOM 12661 C C . LYS B 1 845 ? 128.599 115.748 202.093 1.00 67.15 817 LYS B C 1
ATOM 12662 O O . LYS B 1 845 ? 128.568 114.541 202.358 1.00 63.77 817 LYS B O 1
ATOM 12668 N N . GLU B 1 846 ? 128.125 116.236 200.948 1.00 63.61 818 GLU B N 1
ATOM 12669 C CA . GLU B 1 846 ? 127.578 115.371 199.912 1.00 63.21 818 GLU B CA 1
ATOM 12670 C C . GLU B 1 846 ? 128.664 114.758 199.035 1.00 65.50 818 GLU B C 1
ATOM 12671 O O . GLU B 1 846 ? 128.361 113.895 198.198 1.00 64.85 818 GLU B O 1
ATOM 12677 N N . VAL B 1 847 ? 129.917 115.182 199.222 1.00 57.16 819 VAL B N 1
ATOM 12678 C CA . VAL B 1 847 ? 131.020 114.664 198.416 1.00 58.40 819 VAL B CA 1
ATOM 12679 C C . VAL B 1 847 ? 131.193 113.172 198.654 1.00 59.71 819 VAL B C 1
ATOM 12680 O O . VAL B 1 847 ? 131.433 112.403 197.720 1.00 60.79 819 VAL B O 1
ATOM 12684 N N . GLU B 1 848 ? 131.106 112.742 199.914 1.00 65.87 820 GLU B N 1
ATOM 12685 C CA . GLU B 1 848 ? 131.299 111.327 200.216 1.00 67.32 820 GLU B CA 1
ATOM 12686 C C . GLU B 1 848 ? 130.211 110.463 199.593 1.00 64.46 820 GLU B C 1
ATOM 12687 O O . GLU B 1 848 ? 130.502 109.375 199.084 1.00 63.04 820 GLU B O 1
ATOM 12693 N N . HIS B 1 849 ? 128.961 110.920 199.629 1.00 60.93 821 HIS B N 1
ATOM 12694 C CA . HIS B 1 849 ? 127.883 110.187 198.976 1.00 62.53 821 HIS B CA 1
ATOM 12695 C C . HIS B 1 849 ? 128.124 110.102 197.473 1.00 63.59 821 HIS B C 1
ATOM 12696 O O . HIS B 1 849 ? 128.091 109.013 196.878 1.00 64.47 821 HIS B O 1
ATOM 12703 N N . TYR B 1 850 ? 128.396 111.249 196.843 1.00 62.41 822 TYR B N 1
ATOM 12704 C CA . TYR B 1 850 ? 128.535 111.263 195.393 1.00 61.21 822 TYR B CA 1
ATOM 12705 C C . TYR B 1 850 ? 129.783 110.529 194.925 1.00 61.00 822 TYR B C 1
ATOM 12706 O O . TYR B 1 850 ? 129.794 110.006 193.812 1.00 59.65 822 TYR B O 1
ATOM 12715 N N . LYS B 1 851 ? 130.834 110.464 195.742 1.00 59.57 823 LYS B N 1
ATOM 12716 C CA . LYS B 1 851 ? 132.044 109.761 195.326 1.00 58.17 823 LYS B CA 1
ATOM 12717 C C . LYS B 1 851 ? 131.785 108.267 195.202 1.00 58.88 823 LYS B C 1
ATOM 12718 O O . LYS B 1 851 ? 132.145 107.639 194.198 1.00 65.10 823 LYS B O 1
ATOM 12724 N N . TYR B 1 852 ? 131.154 107.679 196.219 1.00 61.19 824 TYR B N 1
ATOM 12725 C CA . TYR B 1 852 ? 130.774 106.275 196.144 1.00 62.86 824 TYR B CA 1
ATOM 12726 C C . TYR B 1 852 ? 129.808 106.040 194.991 1.00 62.64 824 TYR B C 1
ATOM 12727 O O . TYR B 1 852 ? 129.949 105.074 194.232 1.00 60.58 824 TYR B O 1
ATOM 12736 N N . GLU B 1 853 ? 128.822 106.927 194.834 1.00 63.20 825 GLU B N 1
ATOM 12737 C CA . GLU B 1 853 ? 127.861 106.750 193.751 1.00 60.94 825 GLU B CA 1
ATOM 12738 C C . GLU B 1 853 ? 128.526 106.834 192.380 1.00 62.10 825 GLU B C 1
ATOM 12739 O O . GLU B 1 853 ? 128.131 106.115 191.456 1.00 63.99 825 GLU B O 1
ATOM 12745 N N . LEU B 1 854 ? 129.521 107.708 192.223 1.00 59.28 826 LEU B N 1
ATOM 12746 C CA . LEU B 1 854 ? 130.191 107.848 190.936 1.00 57.52 826 LEU B CA 1
ATOM 12747 C C . LEU B 1 854 ? 131.111 106.669 190.665 1.00 56.45 826 LEU B C 1
ATOM 12748 O O . LEU B 1 854 ? 131.248 106.239 189.516 1.00 57.55 826 LEU B O 1
ATOM 12753 N N . LEU B 1 855 ? 131.774 106.150 191.700 1.00 56.13 827 LEU B N 1
ATOM 12754 C CA . LEU B 1 855 ? 132.556 104.933 191.518 1.00 61.65 827 LEU B CA 1
ATOM 12755 C C . LEU B 1 855 ? 131.653 103.773 191.124 1.00 64.74 827 LEU B C 1
ATOM 12756 O O . LEU B 1 855 ? 132.032 102.926 190.306 1.00 64.00 827 LEU B O 1
ATOM 12761 N N . LYS B 1 856 ? 130.436 103.742 191.674 1.00 65.73 828 LYS B N 1
ATOM 12762 C CA . LYS B 1 856 ? 129.490 102.679 191.356 1.00 63.56 828 LYS B CA 1
ATOM 12763 C C . LYS B 1 856 ? 129.178 102.625 189.867 1.00 63.79 828 LYS B C 1
ATOM 12764 O O . LYS B 1 856 ? 128.718 101.592 189.368 1.00 65.71 828 LYS B O 1
ATOM 12770 N N . ALA B 1 857 ? 129.409 103.719 189.143 1.00 61.08 829 ALA B N 1
ATOM 12771 C CA . ALA B 1 857 ? 129.215 103.741 187.697 1.00 60.63 829 ALA B CA 1
ATOM 12772 C C . ALA B 1 857 ? 130.538 103.628 186.946 1.00 61.77 829 ALA B C 1
ATOM 12773 O O . ALA B 1 857 ? 130.612 102.964 185.908 1.00 63.54 829 ALA B O 1
ATOM 12775 N N . MET B 1 858 ? 131.587 104.270 187.458 1.00 59.63 830 MET B N 1
ATOM 12776 C CA . MET B 1 858 ? 132.869 104.276 186.763 1.00 59.01 830 MET B CA 1
ATOM 12777 C C . MET B 1 858 ? 133.526 102.904 186.782 1.00 59.34 830 MET B C 1
ATOM 12778 O O . MET B 1 858 ? 134.357 102.603 185.917 1.00 61.07 830 MET B O 1
ATOM 12783 N N . ARG B 1 859 ? 133.188 102.064 187.763 1.00 65.24 831 ARG B N 1
ATOM 12784 C CA . ARG B 1 859 ? 133.707 100.704 187.760 1.00 68.07 831 ARG B CA 1
ATOM 12785 C C . ARG B 1 859 ? 133.182 99.906 186.577 1.00 67.25 831 ARG B C 1
ATOM 12786 O O . ARG B 1 859 ? 133.771 98.879 186.224 1.00 65.82 831 ARG B O 1
ATOM 12794 N N . LYS B 1 860 ? 132.086 100.352 185.961 1.00 65.59 832 LYS B N 1
ATOM 12795 C CA . LYS B 1 860 ? 131.632 99.766 184.709 1.00 63.58 832 LYS B CA 1
ATOM 12796 C C . LYS B 1 860 ? 132.352 100.350 183.500 1.00 65.58 832 LYS B C 1
ATOM 12797 O O . LYS B 1 860 ? 132.339 99.733 182.430 1.00 64.21 832 LYS B O 1
ATOM 12803 N N . LYS B 1 861 ? 132.978 101.519 183.647 1.00 67.43 833 LYS B N 1
ATOM 12804 C CA . LYS B 1 861 ? 133.730 102.157 182.574 1.00 66.93 833 LYS B CA 1
ATOM 12805 C C . LYS B 1 861 ? 135.233 101.964 182.727 1.00 66.07 833 LYS B C 1
ATOM 12806 O O . LYS B 1 861 ? 136.005 102.538 181.953 1.00 65.52 833 LYS B O 1
ATOM 12812 N N . ARG B 1 862 ? 135.663 101.189 183.721 1.00 65.83 834 ARG B N 1
ATOM 12813 C CA . ARG B 1 862 ? 137.054 100.749 183.842 1.00 68.19 834 ARG B CA 1
ATOM 12814 C C . ARG B 1 862 ? 137.982 101.871 184.302 1.00 66.72 834 ARG B C 1
ATOM 12815 O O . ARG B 1 862 ? 139.164 101.895 183.948 1.00 66.50 834 ARG B O 1
ATOM 12823 N N . VAL B 1 863 ? 137.460 102.809 185.087 1.00 64.13 835 VAL B N 1
ATOM 12824 C CA . VAL B 1 863 ? 138.273 103.783 185.807 1.00 65.78 835 VAL B CA 1
ATOM 12825 C C . VAL B 1 863 ? 137.783 103.820 187.246 1.00 64.29 835 VAL B C 1
ATOM 12826 O O . VAL B 1 863 ? 136.582 103.967 187.498 1.00 62.93 835 VAL B O 1
ATOM 12830 N N . VAL B 1 864 ? 138.711 103.677 188.190 1.00 64.97 836 VAL B N 1
ATOM 12831 C CA . VAL B 1 864 ? 138.351 103.552 189.598 1.00 67.69 836 VAL B CA 1
ATOM 12832 C C . VAL B 1 864 ? 139.198 104.503 190.436 1.00 64.92 836 VAL B C 1
ATOM 12833 O O . VAL B 1 864 ? 139.285 104.357 191.661 1.00 64.85 836 VAL B O 1
ATOM 12837 N N . GLN B 1 865 ? 139.822 105.486 189.791 1.00 63.91 837 GLN B N 1
ATOM 12838 C CA . GLN B 1 865 ? 140.694 106.438 190.470 1.00 63.91 837 GLN B CA 1
ATOM 12839 C C . GLN B 1 865 ? 140.026 107.804 190.490 1.00 64.18 837 GLN B C 1
ATOM 12840 O O . GLN B 1 865 ? 139.736 108.375 189.432 1.00 63.13 837 GLN B O 1
ATOM 12846 N N . LEU B 1 866 ? 139.789 108.324 191.691 1.00 55.78 838 LEU B N 1
ATOM 12847 C CA . LEU B 1 866 ? 139.280 109.670 191.890 1.00 55.87 838 LEU B CA 1
ATOM 12848 C C . LEU B 1 866 ? 140.161 110.375 192.909 1.00 56.68 838 LEU B C 1
ATOM 12849 O O . LEU B 1 866 ? 141.001 109.756 193.566 1.00 57.32 838 LEU B O 1
ATOM 12854 N N . SER B 1 867 ? 139.967 111.685 193.032 1.00 55.06 839 SER B N 1
ATOM 12855 C CA . SER B 1 867 ? 140.745 112.486 193.962 1.00 52.24 839 SER B CA 1
ATOM 12856 C C . SER B 1 867 ? 139.978 113.754 194.296 1.00 52.56 839 SER B C 1
ATOM 12857 O O . SER B 1 867 ? 139.073 114.168 193.569 1.00 55.31 839 SER B O 1
ATOM 12860 N N . ASP B 1 868 ? 140.349 114.362 195.419 1.00 54.67 840 ASP B N 1
ATOM 12861 C CA . ASP B 1 868 ? 139.783 115.646 195.794 1.00 55.02 840 ASP B CA 1
ATOM 12862 C C . ASP B 1 868 ? 140.589 116.777 195.156 1.00 55.06 840 ASP B C 1
ATOM 12863 O O . ASP B 1 868 ? 141.571 116.556 194.443 1.00 55.21 840 ASP B O 1
ATOM 12868 N N . ALA B 1 869 ? 140.161 118.010 195.425 1.00 49.85 841 ALA B N 1
ATOM 12869 C CA . ALA B 1 869 ? 140.753 119.167 194.768 1.00 48.70 841 ALA B CA 1
ATOM 12870 C C . ALA B 1 869 ? 142.211 119.387 195.142 1.00 50.05 841 ALA B C 1
ATOM 12871 O O . ALA B 1 869 ? 142.890 120.168 194.469 1.00 55.31 841 ALA B O 1
ATOM 12873 N N . CYS B 1 870 ? 142.711 118.725 196.186 1.00 52.20 842 CYS B N 1
ATOM 12874 C CA . CYS B 1 870 ? 144.081 118.945 196.632 1.00 53.50 842 CYS B CA 1
ATOM 12875 C C . CYS B 1 870 ? 145.111 118.189 195.800 1.00 56.86 842 CYS B C 1
ATOM 12876 O O . CYS B 1 870 ? 146.312 118.386 196.012 1.00 56.24 842 CYS B O 1
ATOM 12879 N N . ASP B 1 871 ? 144.679 117.339 194.872 1.00 62.05 843 ASP B N 1
ATOM 12880 C CA . ASP B 1 871 ? 145.561 116.534 194.036 1.00 57.94 843 ASP B CA 1
ATOM 12881 C C . ASP B 1 871 ? 145.389 116.886 192.562 1.00 57.37 843 ASP B C 1
ATOM 12882 O O . ASP B 1 871 ? 145.284 116.010 191.701 1.00 60.81 843 ASP B O 1
ATOM 12887 N N . MET B 1 872 ? 145.352 118.184 192.254 1.00 54.57 844 MET B N 1
ATOM 12888 C CA . MET B 1 872 ? 145.034 118.626 190.900 1.00 55.41 844 MET B CA 1
ATOM 12889 C C . MET B 1 872 ? 146.087 118.221 189.876 1.00 55.36 844 MET B C 1
ATOM 12890 O O . MET B 1 872 ? 145.791 118.212 188.676 1.00 53.25 844 MET B O 1
ATOM 12895 N N . LEU B 1 873 ? 147.305 117.897 190.306 1.00 59.82 845 LEU B N 1
ATOM 12896 C CA . LEU B 1 873 ? 148.369 117.543 189.374 1.00 60.77 845 LEU B CA 1
ATOM 12897 C C . LEU B 1 873 ? 148.432 116.051 189.069 1.00 60.96 845 LEU B C 1
ATOM 12898 O O . LEU B 1 873 ? 149.344 115.621 188.355 1.00 62.28 845 LEU B O 1
ATOM 12903 N N . GLY B 1 874 ? 147.503 115.255 189.595 1.00 57.44 846 GLY B N 1
ATOM 12904 C CA . GLY B 1 874 ? 147.489 113.841 189.292 1.00 57.42 846 GLY B CA 1
ATOM 12905 C C . GLY B 1 874 ? 146.751 113.530 188.004 1.00 59.47 846 GLY B C 1
ATOM 12906 O O . GLY B 1 874 ? 146.151 114.394 187.365 1.00 56.77 846 GLY B O 1
ATOM 12907 N N . ASP B 1 875 ? 146.808 112.255 187.615 1.00 58.75 847 ASP B N 1
ATOM 12908 C CA . ASP B 1 875 ? 146.149 111.784 186.403 1.00 55.37 847 ASP B CA 1
ATOM 12909 C C . ASP B 1 875 ? 144.786 111.177 186.716 1.00 53.09 847 ASP B C 1
ATOM 12910 O O . ASP B 1 875 ? 144.516 110.031 186.346 1.00 55.54 847 ASP B O 1
ATOM 12915 N N . HIS B 1 876 ? 143.911 111.927 187.382 1.00 48.75 848 HIS B N 1
ATOM 12916 C CA . HIS B 1 876 ? 142.653 111.368 187.854 1.00 47.94 848 HIS B CA 1
ATOM 12917 C C . HIS B 1 876 ? 141.542 112.399 187.732 1.00 49.90 848 HIS B C 1
ATOM 12918 O O . HIS B 1 876 ? 141.787 113.597 187.581 1.00 58.41 848 HIS B O 1
ATOM 12925 N N . ILE B 1 877 ? 140.306 111.907 187.798 1.00 43.37 849 ILE B N 1
ATOM 12926 C CA . ILE B 1 877 ? 139.143 112.782 187.820 1.00 41.44 849 ILE B CA 1
ATOM 12927 C C . ILE B 1 877 ? 139.006 113.391 189.208 1.00 44.74 849 ILE B C 1
ATOM 12928 O O . ILE B 1 877 ? 139.056 112.683 190.222 1.00 49.24 849 ILE B O 1
ATOM 12933 N N . VAL B 1 878 ? 138.834 114.706 189.260 1.00 43.92 850 VAL B N 1
ATOM 12934 C CA . VAL B 1 878 ? 138.691 115.406 190.530 1.00 42.32 850 VAL B CA 1
ATOM 12935 C C . VAL B 1 878 ? 137.213 115.521 190.874 1.00 40.22 850 VAL B C 1
ATOM 12936 O O . VAL B 1 878 ? 136.408 115.989 190.062 1.00 38.58 850 VAL B O 1
ATOM 12940 N N . LEU B 1 879 ? 136.853 115.081 192.076 1.00 44.86 851 LEU B N 1
ATOM 12941 C CA . LEU B 1 879 ? 135.518 115.276 192.625 1.00 49.51 851 LEU B CA 1
ATOM 12942 C C . LEU B 1 879 ? 135.646 116.075 193.911 1.00 50.65 851 LEU B C 1
ATOM 12943 O O . LEU B 1 879 ? 136.456 115.733 194.778 1.00 51.39 851 LEU B O 1
ATOM 12948 N N . ASP B 1 880 ? 134.859 117.141 194.029 1.00 47.14 852 ASP B N 1
ATOM 12949 C CA . ASP B 1 880 ? 134.918 117.995 195.206 1.00 46.77 852 ASP B CA 1
ATOM 12950 C C . ASP B 1 880 ? 133.773 118.993 195.142 1.00 46.59 852 ASP B C 1
ATOM 12951 O O . ASP B 1 880 ? 132.998 119.020 194.185 1.00 43.53 852 ASP B O 1
ATOM 12956 N N . SER B 1 881 ? 133.673 119.811 196.185 1.00 50.52 853 SER B N 1
ATOM 12957 C CA . SER B 1 881 ? 132.638 120.833 196.242 1.00 46.80 853 SER B CA 1
ATOM 12958 C C . SER B 1 881 ? 132.985 122.003 195.330 1.00 48.60 853 SER B C 1
ATOM 12959 O O . SER B 1 881 ? 134.152 122.235 195.006 1.00 49.54 853 SER B O 1
ATOM 12962 N N . VAL B 1 882 ? 131.955 122.745 194.916 1.00 44.24 854 VAL B N 1
ATOM 12963 C CA . VAL B 1 882 ? 132.174 123.897 194.045 1.00 45.26 854 VAL B CA 1
ATOM 12964 C C . VAL B 1 882 ? 133.017 124.948 194.753 1.00 44.67 854 VAL B C 1
ATOM 12965 O O . VAL B 1 882 ? 133.977 125.481 194.185 1.00 48.32 854 VAL B O 1
ATOM 12969 N N . ARG B 1 883 ? 132.672 125.268 196.001 1.00 49.56 855 ARG B N 1
ATOM 12970 C CA . ARG B 1 883 ? 133.424 126.286 196.728 1.00 52.34 855 ARG B CA 1
ATOM 12971 C C . ARG B 1 883 ? 134.856 125.835 196.976 1.00 51.48 855 ARG B C 1
ATOM 12972 O O . ARG B 1 883 ? 135.787 126.645 196.907 1.00 51.73 855 ARG B O 1
ATOM 12980 N N . ARG B 1 884 ? 135.051 124.552 197.274 1.00 45.82 856 ARG B N 1
ATOM 12981 C CA . ARG B 1 884 ? 136.398 124.040 197.481 1.00 44.31 856 ARG B CA 1
ATOM 12982 C C . ARG B 1 884 ? 137.218 124.048 196.197 1.00 44.82 856 ARG B C 1
ATOM 12983 O O . ARG B 1 884 ? 138.439 123.887 196.257 1.00 45.11 856 ARG B O 1
ATOM 12991 N N . PHE B 1 885 ? 136.579 124.229 195.041 1.00 40.24 857 PHE B N 1
ATOM 12992 C CA . PHE B 1 885 ? 137.277 124.318 193.765 1.00 39.34 857 PHE B CA 1
ATOM 12993 C C . PHE B 1 885 ? 137.497 125.756 193.318 1.00 43.32 857 PHE B C 1
ATOM 12994 O O . PHE B 1 885 ? 137.706 125.996 192.124 1.00 47.06 857 PHE B O 1
ATOM 13002 N N . SER B 1 886 ? 137.448 126.710 194.243 1.00 42.74 858 SER B N 1
ATOM 13003 C CA . SER B 1 886 ? 137.643 128.109 193.895 1.00 34.50 858 SER B CA 1
ATOM 13004 C C . SER B 1 886 ? 139.048 128.337 193.353 1.00 33.98 858 SER B C 1
ATOM 13005 O O . SER B 1 886 ? 140.031 127.848 193.915 1.00 36.61 858 SER B O 1
ATOM 13008 N N . GLY B 1 887 ? 139.138 129.088 192.257 1.00 33.33 859 GLY B N 1
ATOM 13009 C CA . GLY B 1 887 ? 140.409 129.420 191.651 1.00 30.95 859 GLY B CA 1
ATOM 13010 C C . GLY B 1 887 ? 140.973 128.382 190.712 1.00 35.47 859 GLY B C 1
ATOM 13011 O O . GLY B 1 887 ? 141.941 128.678 190.004 1.00 33.84 859 GLY B O 1
ATOM 13012 N N . LEU B 1 888 ? 140.408 127.181 190.674 1.00 41.46 860 LEU B N 1
ATOM 13013 C CA . LEU B 1 888 ? 140.875 126.119 189.797 1.00 34.71 860 LEU B CA 1
ATOM 13014 C C . LEU B 1 888 ? 139.929 125.976 188.612 1.00 33.30 860 LEU B C 1
ATOM 13015 O O . LEU B 1 888 ? 138.816 126.498 188.613 1.00 42.37 860 LEU B O 1
ATOM 13020 N N . GLU B 1 889 ? 140.390 125.268 187.583 1.00 31.87 861 GLU B N 1
ATOM 13021 C CA . GLU B 1 889 ? 139.580 125.088 186.388 1.00 33.53 861 GLU B CA 1
ATOM 13022 C C . GLU B 1 889 ? 140.025 123.839 185.642 1.00 29.80 861 GLU B C 1
ATOM 13023 O O . GLU B 1 889 ? 141.176 123.411 185.745 1.00 28.63 861 GLU B O 1
ATOM 13029 N N . ARG B 1 890 ? 139.090 123.263 184.890 1.00 33.26 862 ARG B N 1
ATOM 13030 C CA . ARG B 1 890 ? 139.331 122.064 184.102 1.00 27.21 862 ARG B CA 1
ATOM 13031 C C . ARG B 1 890 ? 138.598 122.199 182.777 1.00 22.92 862 ARG B C 1
ATOM 13032 O O . ARG B 1 890 ? 137.656 122.980 182.646 1.00 28.07 862 ARG B O 1
ATOM 13040 N N . SER B 1 891 ? 139.046 121.430 181.783 1.00 25.42 863 SER B N 1
ATOM 13041 C CA . SER B 1 891 ? 138.419 121.497 180.467 1.00 25.38 863 SER B CA 1
ATOM 13042 C C . SER B 1 891 ? 136.975 121.017 180.514 1.00 25.19 863 SER B C 1
ATOM 13043 O O . SER B 1 891 ? 136.088 121.633 179.914 1.00 26.84 863 SER B O 1
ATOM 13046 N N . ILE B 1 892 ? 136.720 119.922 181.222 1.00 27.51 864 ILE B N 1
ATOM 13047 C CA . ILE B 1 892 ? 135.400 119.313 181.306 1.00 22.84 864 ILE B CA 1
ATOM 13048 C C . ILE B 1 892 ? 134.964 119.341 182.761 1.00 26.73 864 ILE B C 1
ATOM 13049 O O . ILE B 1 892 ? 135.678 118.840 183.636 1.00 35.22 864 ILE B O 1
ATOM 13054 N N . VAL B 1 893 ? 133.802 119.930 183.021 1.00 30.06 865 VAL B N 1
ATOM 13055 C CA . VAL B 1 893 ? 133.257 120.023 184.369 1.00 33.43 865 VAL B CA 1
ATOM 13056 C C . VAL B 1 893 ? 131.838 119.480 184.356 1.00 31.27 865 VAL B C 1
ATOM 13057 O O . VAL B 1 893 ? 131.031 119.859 183.502 1.00 30.42 865 VAL B O 1
ATOM 13061 N N . PHE B 1 894 ? 131.540 118.591 185.297 1.00 37.79 866 PHE B N 1
ATOM 13062 C CA . PHE B 1 894 ? 130.186 118.109 185.542 1.00 35.10 866 PHE B CA 1
ATOM 13063 C C . PHE B 1 894 ? 129.702 118.740 186.839 1.00 39.28 866 PHE B C 1
ATOM 13064 O O . PHE B 1 894 ? 130.167 118.375 187.923 1.00 45.46 866 PHE B O 1
ATOM 13072 N N . GLY B 1 895 ? 128.779 119.689 186.728 1.00 39.07 867 GLY B N 1
ATOM 13073 C CA . GLY B 1 895 ? 128.200 120.317 187.898 1.00 40.09 867 GLY B CA 1
ATOM 13074 C C . GLY B 1 895 ? 126.919 119.632 188.313 1.00 40.13 867 GLY B C 1
ATOM 13075 O O . GLY B 1 895 ? 125.946 119.619 187.555 1.00 47.78 867 GLY B O 1
ATOM 13076 N N . ILE B 1 896 ? 126.900 119.068 189.516 1.00 48.19 868 ILE B N 1
ATOM 13077 C CA . ILE B 1 896 ? 125.825 118.189 189.958 1.00 52.50 868 ILE B CA 1
ATOM 13078 C C . ILE B 1 896 ? 125.101 118.835 191.129 1.00 54.50 868 ILE B C 1
ATOM 13079 O O . ILE B 1 896 ? 125.723 119.173 192.144 1.00 55.00 868 ILE B O 1
ATOM 13084 N N . HIS B 1 897 ? 123.786 118.997 190.991 1.00 65.61 869 HIS B N 1
ATOM 13085 C CA . HIS B 1 897 ? 122.883 119.436 192.051 1.00 66.48 869 HIS B CA 1
ATOM 13086 C C . HIS B 1 897 ? 123.495 120.571 192.885 1.00 66.40 869 HIS B C 1
ATOM 13087 O O . HIS B 1 897 ? 123.845 120.366 194.048 1.00 66.55 869 HIS B O 1
ATOM 13094 N N . PRO B 1 898 ? 123.635 121.765 192.313 1.00 65.73 870 PRO B N 1
ATOM 13095 C CA . PRO B 1 898 ? 124.073 122.912 193.121 1.00 64.85 870 PRO B CA 1
ATOM 13096 C C . PRO B 1 898 ? 123.099 123.167 194.264 1.00 67.60 870 PRO B C 1
ATOM 13097 O O . PRO B 1 898 ? 121.882 123.051 194.101 1.00 66.84 870 PRO B O 1
ATOM 13101 N N . ARG B 1 899 ? 123.642 123.521 195.428 1.00 73.84 871 ARG B N 1
ATOM 13102 C CA . ARG B 1 899 ? 122.832 123.641 196.632 1.00 73.12 871 ARG B CA 1
ATOM 13103 C C . ARG B 1 899 ? 123.505 124.580 197.624 1.00 74.09 871 ARG B C 1
ATOM 13104 O O . ARG B 1 899 ? 124.722 124.778 197.600 1.00 69.97 871 ARG B O 1
ATOM 13112 N N . THR B 1 900 ? 122.686 125.154 198.502 1.00 71.61 872 THR B N 1
ATOM 13113 C CA . THR B 1 900 ? 123.167 125.984 199.598 1.00 69.96 872 THR B CA 1
ATOM 13114 C C . THR B 1 900 ? 122.070 126.061 200.653 1.00 70.09 872 THR B C 1
ATOM 13115 O O . THR B 1 900 ? 120.913 125.718 200.401 1.00 66.23 872 THR B O 1
ATOM 13119 N N . ALA B 1 901 ? 122.454 126.519 201.846 1.00 70.23 873 ALA B N 1
ATOM 13120 C CA . ALA B 1 901 ? 121.529 126.526 202.974 1.00 67.54 873 ALA B CA 1
ATOM 13121 C C . ALA B 1 901 ? 120.614 127.744 202.985 1.00 67.31 873 ALA B C 1
ATOM 13122 O O . ALA B 1 901 ? 119.644 127.762 203.751 1.00 65.44 873 ALA B O 1
ATOM 13124 N N . ASP B 1 902 ? 120.894 128.762 202.167 1.00 69.58 874 ASP B N 1
ATOM 13125 C CA . ASP B 1 902 ? 120.118 129.995 202.185 1.00 71.49 874 ASP B CA 1
ATOM 13126 C C . ASP B 1 902 ? 119.901 130.486 200.757 1.00 72.56 874 ASP B C 1
ATOM 13127 O O . ASP B 1 902 ? 120.852 130.486 199.954 1.00 70.87 874 ASP B O 1
ATOM 13132 N N . PRO B 1 903 ? 118.678 130.911 200.398 1.00 73.64 875 PRO B N 1
ATOM 13133 C CA . PRO B 1 903 ? 118.460 131.459 199.051 1.00 72.21 875 PRO B CA 1
ATOM 13134 C C . PRO B 1 903 ? 119.283 132.706 198.768 1.00 69.84 875 PRO B C 1
ATOM 13135 O O . PRO B 1 903 ? 119.443 133.092 197.606 1.00 69.10 875 PRO B O 1
ATOM 13139 N N . ALA B 1 904 ? 119.795 133.355 199.816 1.00 67.29 876 ALA B N 1
ATOM 13140 C CA . ALA B 1 904 ? 120.619 134.543 199.633 1.00 68.83 876 ALA B CA 1
ATOM 13141 C C . ALA B 1 904 ? 122.003 134.223 199.082 1.00 70.77 876 ALA B C 1
ATOM 13142 O O . ALA B 1 904 ? 122.659 135.119 198.541 1.00 67.24 876 ALA B O 1
ATOM 13144 N N . ILE B 1 905 ? 122.459 132.977 199.208 1.00 69.87 877 ILE B N 1
ATOM 13145 C CA . ILE B 1 905 ? 123.759 132.558 198.692 1.00 67.99 877 ILE B CA 1
ATOM 13146 C C . ILE B 1 905 ? 123.546 131.754 197.416 1.00 66.29 877 ILE B C 1
ATOM 13147 O O . ILE B 1 905 ? 124.485 131.522 196.646 1.00 64.73 877 ILE B O 1
ATOM 13152 N N . LEU B 1 906 ? 122.309 131.325 197.187 1.00 66.23 878 LEU B N 1
ATOM 13153 C CA . LEU B 1 906 ? 122.005 130.472 196.043 1.00 67.50 878 LEU B CA 1
ATOM 13154 C C . LEU B 1 906 ? 122.443 131.063 194.708 1.00 65.50 878 LEU B C 1
ATOM 13155 O O . LEU B 1 906 ? 122.975 130.307 193.878 1.00 62.36 878 LEU B O 1
ATOM 13160 N N . PRO B 1 907 ? 122.257 132.355 194.430 1.00 65.99 879 PRO B N 1
ATOM 13161 C CA . PRO B 1 907 ? 122.588 132.859 193.087 1.00 64.67 879 PRO B CA 1
ATOM 13162 C C . PRO B 1 907 ? 124.038 132.645 192.686 1.00 62.97 879 PRO B C 1
ATOM 13163 O O . PRO B 1 907 ? 124.313 132.414 191.502 1.00 62.62 879 PRO B O 1
ATOM 13167 N N . ASN B 1 908 ? 124.977 132.700 193.632 1.00 58.44 880 ASN B N 1
ATOM 13168 C CA . ASN B 1 908 ? 126.389 132.663 193.266 1.00 58.23 880 ASN B CA 1
ATOM 13169 C C . ASN B 1 908 ? 126.816 131.301 192.736 1.00 59.87 880 ASN B C 1
ATOM 13170 O O . ASN B 1 908 ? 127.655 131.236 191.832 1.00 58.58 880 ASN B O 1
ATOM 13175 N N . VAL B 1 909 ? 126.236 130.218 193.256 1.00 56.51 881 VAL B N 1
ATOM 13176 C CA . VAL B 1 909 ? 126.774 128.883 193.010 1.00 52.49 881 VAL B CA 1
ATOM 13177 C C . VAL B 1 909 ? 126.854 128.560 191.524 1.00 51.36 881 VAL B C 1
ATOM 13178 O O . VAL B 1 909 ? 127.827 127.945 191.074 1.00 51.07 881 VAL B O 1
ATOM 13182 N N . LEU B 1 910 ? 125.858 128.953 190.732 1.00 49.35 882 LEU B N 1
ATOM 13183 C CA . LEU B 1 910 ? 125.880 128.560 189.330 1.00 47.16 882 LEU B CA 1
ATOM 13184 C C . LEU B 1 910 ? 127.009 129.255 188.576 1.00 48.95 882 LEU B C 1
ATOM 13185 O O . LEU B 1 910 ? 127.664 128.631 187.735 1.00 48.23 882 LEU B O 1
ATOM 13190 N N . ILE B 1 911 ? 127.270 130.529 188.874 1.00 50.41 883 ILE B N 1
ATOM 13191 C CA . ILE B 1 911 ? 128.431 131.207 188.300 1.00 48.30 883 ILE B CA 1
ATOM 13192 C C . ILE B 1 911 ? 129.722 130.581 188.814 1.00 46.58 883 ILE B C 1
ATOM 13193 O O . ILE B 1 911 ? 130.647 130.299 188.041 1.00 49.46 883 ILE B O 1
ATOM 13198 N N . CYS B 1 912 ? 129.809 130.363 190.127 1.00 44.15 884 CYS B N 1
ATOM 13199 C CA . CYS B 1 912 ? 131.024 129.803 190.707 1.00 43.96 884 CYS B CA 1
ATOM 13200 C C . CYS B 1 912 ? 131.329 128.431 190.129 1.00 47.64 884 CYS B C 1
ATOM 13201 O O . CYS B 1 912 ? 132.478 127.980 190.172 1.00 47.54 884 CYS B O 1
ATOM 13204 N N . LEU B 1 913 ? 130.312 127.751 189.604 1.00 46.18 885 LEU B N 1
ATOM 13205 C CA . LEU B 1 913 ? 130.515 126.457 188.966 1.00 41.98 885 LEU B CA 1
ATOM 13206 C C . LEU B 1 913 ? 130.881 126.620 187.495 1.00 39.08 885 LEU B C 1
ATOM 13207 O O . LEU B 1 913 ? 131.857 126.034 187.017 1.00 37.57 885 LEU B O 1
ATOM 13212 N N . ALA B 1 914 ? 130.106 127.420 186.759 1.00 39.09 886 ALA B N 1
ATOM 13213 C CA . ALA B 1 914 ? 130.339 127.555 185.327 1.00 35.64 886 ALA B CA 1
ATOM 13214 C C . ALA B 1 914 ? 131.701 128.162 185.030 1.00 38.44 886 ALA B C 1
ATOM 13215 O O . ALA B 1 914 ? 132.308 127.844 184.001 1.00 38.53 886 ALA B O 1
ATOM 13217 N N . SER B 1 915 ? 132.200 129.035 185.907 1.00 40.18 887 SER B N 1
ATOM 13218 C CA . SER B 1 915 ? 133.490 129.665 185.657 1.00 35.81 887 SER B CA 1
ATOM 13219 C C . SER B 1 915 ? 134.633 128.664 185.757 1.00 34.05 887 SER B C 1
ATOM 13220 O O . SER B 1 915 ? 135.730 128.947 185.267 1.00 34.58 887 SER B O 1
ATOM 13223 N N . ARG B 1 916 ? 134.431 127.523 186.319 1.00 35.08 888 ARG B N 1
ATOM 13224 C CA . ARG B 1 916 ? 135.498 126.561 186.479 1.00 32.42 888 ARG B CA 1
ATOM 13225 C C . ARG B 1 916 ? 135.674 125.671 185.247 1.00 31.35 888 ARG B C 1
ATOM 13226 O O . ARG B 1 916 ? 136.622 124.958 185.167 1.00 36.27 888 ARG B O 1
ATOM 13234 N N . ALA B 1 917 ? 134.758 125.734 184.296 1.00 26.70 889 ALA B N 1
ATOM 13235 C CA . ALA B 1 917 ? 134.850 124.937 183.080 1.00 24.74 889 ALA B CA 1
ATOM 13236 C C . ALA B 1 917 ? 135.450 125.767 181.954 1.00 29.84 889 ALA B C 1
ATOM 13237 O O . ALA B 1 917 ? 135.023 126.901 181.716 1.00 38.74 889 ALA B O 1
ATOM 13239 N N . LYS B 1 918 ? 136.442 125.204 181.266 1.00 27.83 890 LYS B N 1
ATOM 13240 C CA . LYS B 1 918 ? 137.075 125.931 180.172 1.00 24.60 890 LYS B CA 1
ATOM 13241 C C . LYS B 1 918 ? 136.326 125.728 178.862 1.00 25.57 890 LYS B C 1
ATOM 13242 O O . LYS B 1 918 ? 136.094 126.689 178.123 1.00 24.56 890 LYS B O 1
ATOM 13248 N N . GLN B 1 919 ? 135.936 124.489 178.557 1.00 31.68 891 GLN B N 1
ATOM 13249 C CA . GLN B 1 919 ? 135.363 124.189 177.251 1.00 24.91 891 GLN B CA 1
ATOM 13250 C C . GLN B 1 919 ? 134.036 123.439 177.322 1.00 25.36 891 GLN B C 1
ATOM 13251 O O . GLN B 1 919 ? 133.138 123.703 176.520 1.00 30.83 891 GLN B O 1
ATOM 13257 N N . HIS B 1 920 ? 133.891 122.511 178.266 1.00 22.49 892 HIS B N 1
ATOM 13258 C CA . HIS B 1 920 ? 132.707 121.661 178.354 1.00 24.84 892 HIS B CA 1
ATOM 13259 C C . HIS B 1 920 ? 132.133 121.741 179.759 1.00 31.34 892 HIS B C 1
ATOM 13260 O O . HIS B 1 920 ? 132.837 121.467 180.735 1.00 40.15 892 HIS B O 1
ATOM 13267 N N . LEU B 1 921 ? 130.855 122.095 179.859 1.00 39.71 893 LEU B N 1
ATOM 13268 C CA . LEU B 1 921 ? 130.156 122.177 181.134 1.00 35.12 893 LEU B CA 1
ATOM 13269 C C . LEU B 1 921 ? 128.855 121.394 181.050 1.00 33.58 893 LEU B C 1
ATOM 13270 O O . LEU B 1 921 ? 128.059 121.601 180.128 1.00 36.36 893 LEU B O 1
ATOM 13275 N N . TYR B 1 922 ? 128.645 120.501 182.013 1.00 39.80 894 TYR B N 1
ATOM 13276 C CA . TYR B 1 922 ? 127.418 119.723 182.129 1.00 42.04 894 TYR B CA 1
ATOM 13277 C C . TYR B 1 922 ? 126.802 119.999 183.492 1.00 45.83 894 TYR B C 1
ATOM 13278 O O . TYR B 1 922 ? 127.423 119.722 184.522 1.00 48.05 894 TYR B O 1
ATOM 13287 N N . ILE B 1 923 ? 125.586 120.536 183.497 1.00 46.53 895 ILE B N 1
ATOM 13288 C CA . ILE B 1 923 ? 124.884 120.906 184.721 1.00 49.06 895 ILE B CA 1
ATOM 13289 C C . ILE B 1 923 ? 123.737 119.929 184.932 1.00 50.80 895 ILE B C 1
ATOM 13290 O O . ILE B 1 923 ? 123.023 119.584 183.984 1.00 55.38 895 ILE B O 1
ATOM 13295 N N . PHE B 1 924 ? 123.562 119.484 186.177 1.00 51.78 896 PHE B N 1
ATOM 13296 C CA . PHE B 1 924 ? 122.475 118.585 186.565 1.00 54.63 896 PHE B CA 1
ATOM 13297 C C . PHE B 1 924 ? 121.742 119.203 187.748 1.00 56.60 896 PHE B C 1
ATOM 13298 O O . PHE B 1 924 ? 122.061 118.906 188.910 1.00 56.12 896 PHE B O 1
ATOM 13306 N N . PRO B 1 925 ? 120.765 120.067 187.507 1.00 59.59 897 PRO B N 1
ATOM 13307 C CA . PRO B 1 925 ? 120.059 120.737 188.602 1.00 61.98 897 PRO B CA 1
ATOM 13308 C C . PRO B 1 925 ? 119.015 119.823 189.238 1.00 62.56 897 PRO B C 1
ATOM 13309 O O . PRO B 1 925 ? 118.908 118.640 188.925 1.00 59.17 897 PRO B O 1
ATOM 13313 N N . TRP B 1 926 ? 118.249 120.399 190.162 1.00 73.29 898 TRP B N 1
ATOM 13314 C CA . TRP B 1 926 ? 117.140 119.688 190.777 1.00 74.16 898 TRP B CA 1
ATOM 13315 C C . TRP B 1 926 ? 115.952 119.627 189.820 1.00 75.43 898 TRP B C 1
ATOM 13316 O O . TRP B 1 926 ? 115.926 120.278 188.772 1.00 74.25 898 TRP B O 1
ATOM 13327 N N . GLY B 1 927 ? 114.958 118.828 190.196 1.00 74.60 899 GLY B N 1
ATOM 13328 C CA . GLY B 1 927 ? 113.751 118.690 189.401 1.00 74.18 899 GLY B CA 1
ATOM 13329 C C . GLY B 1 927 ? 112.690 117.845 190.079 1.00 73.99 899 GLY B C 1
ATOM 13330 O O . GLY B 1 927 ? 112.995 116.852 190.738 1.00 71.58 899 GLY B O 1
#

Nearest PDB structures (foldseek):
  9gmx-assembly1_B  TM=9.922E-01  e=0.000E+00  Homo sapiens
  7zep-assembly1_A  TM=9.971E-01  e=0.000E+00  Homo sapiens
  5yd0-assembly1_A  TM=9.293E-01  e=9.923E-38  Rattus norvegicus
  5yd0-assembly2_B  TM=9.348E-01  e=1.244E-37  Rattus norvegicus
  7cux-assembly1_E  TM=9.191E-01  e=1.007E-32  Homo sapiens

Organism: Homo sapiens (NCBI:txid9606)

Foldseek 3Di:
DWWFDQQFLAGEIELEAAEFAAVRLVPDDPVVSVVRLVSVLLVQQAQQLQFWGKYKYFYPDFDDHHGHDVSLVLCCLQLVHNPSVQAWDWDQHGRIIMITGGHNFFAPDDPCPVPFFSGGFSFQLFWAQDWQDIDGQHLRRVLVLQQVLQPPDLVVVVVPDQAAEFFDARPDAGTNAEYEAEADPPQRLVRLLVPLLRPLQRQQSPAWHKYKYQADRVGRGRGADFAVRDDVVVSVVSNVVSQQPWDDDHSDPPPDGWDKDKHWHFHAYVHHGGHIIIMMTGGHHSHHIGSAFTGGWHDDDTDIDGDGNVRSSDSSHHLFFPLLVVCLLVLCCVAVNKDPFAEEEPPPLVVVVLCVVDPCPVVQVVVVCVVFGTWYKYKFCALCVLLVHDDDPQFRIWIWTLGAQAAIEIETEGQADDPCQSVSQSNSSSSLSSQLGHHLGQRFQHGYHGYYHYRPDVPHDDDDSSNGHHDDVSSSSSSSSVSRSSCSGDAPSVLVSLQVLLVVLLVVVLVVVLVCVVPDQEEEEAEAQQLCLLVSLLVNLLVCCVPVVDDQQLEEEEEAFLLVQLVSVVVVSYHYDYLLCQLPDDRLSHQEYEYEQLLAAAPPSHQSVVVRQVSQCPHPVHRHHYYYYHYQLQRDDLHASNDDDPVPNPDYHYRQARSQAAQVLVVVLQVLLVVCLVQPRPSHPNCSSVDHHDDPHHSSGAFAEAEAEPDDLLRLLLVVLVVVLVCVNRPDFQLQEEEAEAAQVCQVVSLVSNQVNNVVSVDRDEDDSNPSVDRHYYYGHLVNCQPAAHQEYEYEAHDDDDPSCSSSSVSSRSSRHHGYYYHYHYD/DWWFDQQFLAGEIELEADEFAAVRLVPDDPVNSVVRLVSVLLVQQAQQLQFWGKYKYFYDDFDDHHGHDVSLVLCCLQLVHNPSVQAWDWDDHGGMIMITGGHNFFAPDGPCPVQFFSGTFSFQLFWAQDWQDIDGAHRRRVLVLQQVLLPQDLVVVVVVDQAAEFFDARPDARTSAEYEAEDADACLLVVVLVVLLRPLQRQQSYFWHKYKYQADRPRRGRGAYFAVRDDPVVSVVSNVVSQQVWDWDHSYPPPDDWDKDKDWHFHDYVNHTGHTMIMMTGGHHSHHIGSAFTGGWHDDDGDIDGDGNVRVSDSSHHVQQPLLVVCLLVLCCVAVNKDPFAEEEPPPLLVVVLCVVDPQPVVQVVVVCVVFGTWYKYKFCALCVLLVHDDDPQFSIWIWTQGAQAAIEIETEGQADDDCSSVSQSNSQSSLSSCLGHHLTQRFRHHYHGYYHYSPDVDHDDDDSRNGHNDDVSSSSSSSSVSSSSCSGDAPSVLVSLQVLLVVLLVVVLVVVLVCVVVDQEEEEEEAQQLCLLVSLLVNLLVCCVPVVDDQQLEEEEEAFQLLQLVSVVVVNYHYDYQLCLLPDDRLSHAEYEYEQLLAAAPPSHQSVVVRQVSQCPHPVHRHHYYHYHYQLQHQDLHASNDDAPVPNPDYHYRQERRQAAQVLVVVLQVLLVVCVVPPRPNRHDCSSVDHHDDPHHSSGAFAEAEDEPDDLLRLLQVVLVVVLVCVNRPDFQLQEEEAEAAQVCQVVSLVSNCVNNVVSVDNDEDDSNPSVDRHYHYYHLVSCQPAAHQEYEYEAHDDDDPNSRSSSVSSRSSRHHGYYYYYYYD

Secondary structure (DSSP, 8-state):
--BB-TTSSS-EEEEEE---SHHHHHTS-HHHHHHHHHHHHHHHHHHHHTT-EEEEEE-SSSS-----HHHHHHHHHHHTSS-GGGTEEEEEETTEEEEEE--SS-SSS-GGGGTS-S---SB---EEEETTEEEE--HHHHHHHHHHHH---HHHHHHH-SEEETT-B-SS---SSEEEEPPPSS-HHHHHHHHHHHHHHHHHHTT-EEEEESB-TTT-BB--EETTT--HHHHHHHHHHHHHHS-EE-SSS------EEEEEEEEEETTEEEEEEEEEEEPPPSSEE-SS--B-EEEETTEEEEPPHHHHHHHHH----HHHHHHHHHHHHHHSPPPSSSEEEESHHHHHHHHHHSTTHHHHHHHHTTT--SEEEEEES-HHHHTTPPP-TTEEEEEEEEETTS--EEEEEESS--TTHHHHHHHHHHHHHHHHHHTT---S----EEEEEES---------GGGS--SHHHHHHHHHHHHHHHHTS-SHHHHHHHHHHHHHHHHHHHHHHGGGTTT-SEEEEEEPTTS-HHHHHHHHHHHHHHHH---GGGEEEEES-HHHHHHHHTTTSSEEEEHHHHHHS--TT--EEEE-SGGG--STT--HHHHHHHHHHT-SSSS--EEEEE-GGG---SS---PPPTTT--SEEEE-S--SS-HHHHHHHHHHHHHHHHS--TTS-TTGGG----TT-------EEEE--S--HHHHHHHHHHHHHHHHHHT--GGGEEEEES-GGGHHHHHHHHHHHHGGGT---EE-GGGTTSSSEEEEETGGGTT--EEEEEEE----SSGGGHHHHHHHHHTTEEEEEEEE---/--BB-TTSSS-EEEEEEE--SHHHHHTS-HHHHHHHHHHHHHHHHHHHHTT-EEEEEEES-SS-----HHHHHHHHHHHTSS-GGGTEEEEEETTEEEEEE--SS-SSS-TTTTTS-S---SB--BEEEETTEEEE--HHHHHHHHHHHT---HHHHHHT-SEEETTPBPSS--BTTEEEE---STTHHHHHHHHHHHHHHHHHHTT-EEEEETB-TTT-BB--EEGGG--HHHHHHHHHHHHHHS-EE-SSSS-----EEEEEEEEEETTEEEEEEEEEEEPPPSSEEBSS--B-EEEETTEEEEPPHHHHHHHHH----HHHHHHHHHHHHHHSPPPSSSEEEESHHHHHHHHHHSTTHHHHHHHHTTT--SEEEEEES-HHHHTT----TTEEEEEEEEETTS--EEEEEESS--STHHHHHHHHHHHHHHHHHHTT---S----EEEEEES---PPPPPPGGGS--SHHHHHHHHHHHHHHHHTS-SHHHHHHHHHHHHHHHHHHHHHHTTHHHH-SEEEEEEPTTS-HHHHHHHHHHHHHHHH---GGGEEEEES-HHHHHHHHTTTSSEEEEHHHHHHS--TT--EEEE-SGGG--STT--HHHHHHHHHHT-SSSSPPEEEEE-GGG---SS---PPPTTT--SEEEE-S--SS-HHHHHHHHHHHHHHHHS--TTS-SSGGG----TT-------EEEE--S--HHHHHHHHHHHHHHHHHHT--GGGEEEEES-SHHHHHHHHHHHHHHTTTT---EE-GGGTTSSSEEEEETGGGTT--EEEEEEE----SSTTTHHHHHHHHHTTEEEEEEEE---

Radius of gyration: 41.58 Å; Cα contacts (8 Å, |Δi|>4): 3436; chains: 2; bounding box: 78×111×113 Å

GO terms:
  GO:0000049 tRNA binding (F, IDA)
  GO:0090734 site of DNA damage (C, IDA)
  GO:0005634 nucleus (C, IDA)
  GO:0043111 replication fork arrest (P, IDA)
  GO:0016887 ATP hydrolysis activity (F, IDA)
  GO:0006974 DNA damage response (P, IDA)
  GO:0008156 negative regulation of DNA replication (P, IDA)
  GO:0005634 nucleus (C, EXP)
  GO:0005694 chromosome (C, EXP)
  GO:0051607 defense response to virus (P, IMP)
  GO:0005515 protein binding (F, IPI)
  GO:0005654 nucleoplasm (C, IDA)
  GO:0006338 chromatin remodeling (P, IDA)
  GO:2000134 negative regulation of G1/S transition of mitotic cell cycle (P, IMP)